Protein 4YWT (pdb70)

Structure (mmCIF, N/CA/C/O backbone):
data_4YWT
#
_entry.id   4YWT
#
_cell.length_a   46.780
_cell.length_b   166.590
_cell.length_c   137.700
_cell.angle_alpha   90.00
_cell.angle_beta   90.38
_cell.angle_gamma   90.00
#
_symmetry.space_group_name_H-M   'P 1 21 1'
#
loop_
_entity.id
_entity.type
_entity.pdbx_description
1 polymer Glypican-1
2 non-polymer 2-acetamido-2-deoxy-beta-D-glucopyranose
3 non-polymer 'CALCIUM ION'
4 water water
#
loop_
_atom_site.group_PDB
_atom_site.id
_atom_site.type_symbol
_atom_site.label_atom_id
_atom_site.label_alt_id
_atom_site.label_comp_id
_atom_site.label_asym_id
_atom_site.label_entity_id
_atom_site.label_seq_id
_atom_site.pdbx_PDB_ins_code
_atom_site.Cartn_x
_atom_site.Cartn_y
_atom_site.Cartn_z
_atom_site.occupancy
_atom_site.B_iso_or_equiv
_atom_site.auth_seq_id
_atom_site.auth_comp_id
_atom_site.auth_asym_id
_atom_site.auth_atom_id
_atom_site.pdbx_PDB_model_num
ATOM 1 N N . PRO A 1 24 ? 16.273 -22.753 92.219 1.00 101.81 25 PRO A N 1
ATOM 2 C CA . PRO A 1 24 ? 15.227 -23.775 92.099 1.00 104.69 25 PRO A CA 1
ATOM 3 C C . PRO A 1 24 ? 14.371 -23.669 90.834 1.00 106.06 25 PRO A C 1
ATOM 4 O O . PRO A 1 24 ? 13.153 -23.500 90.911 1.00 107.67 25 PRO A O 1
ATOM 8 N N . ALA A 1 25 ? 15.018 -23.788 89.680 1.00 109.91 26 ALA A N 1
ATOM 9 C CA . ALA A 1 25 ? 14.322 -23.924 88.410 1.00 111.94 26 ALA A CA 1
ATOM 10 C C . ALA A 1 25 ? 14.743 -25.251 87.791 1.00 116.59 26 ALA A C 1
ATOM 11 O O . ALA A 1 25 ? 15.472 -26.017 88.422 1.00 119.45 26 ALA A O 1
ATOM 13 N N . SER A 1 26 ? 14.283 -25.521 86.572 1.00 115.48 27 SER A N 1
ATOM 14 C CA . SER A 1 26 ? 14.573 -26.783 85.888 1.00 116.52 27 SER A CA 1
ATOM 15 C C . SER A 1 26 ? 14.114 -27.989 86.709 1.00 117.91 27 SER A C 1
ATOM 16 O O . SER A 1 26 ? 14.897 -28.898 86.992 1.00 121.69 27 SER A O 1
ATOM 19 N N . LYS A 1 27 ? 12.841 -27.962 87.098 1.00 117.75 28 LYS A N 1
ATOM 20 C CA . LYS A 1 27 ? 12.163 -29.079 87.759 1.00 118.18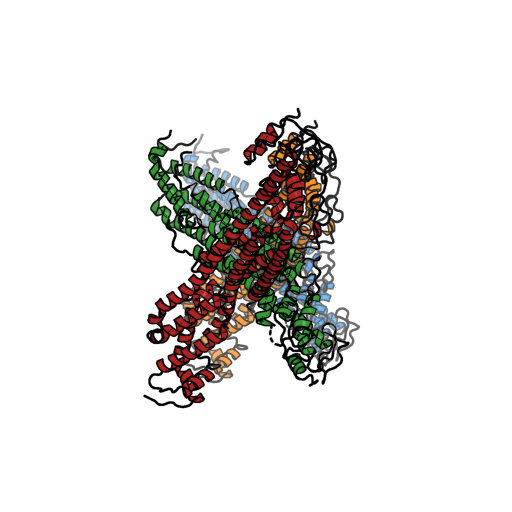 28 LYS A CA 1
ATOM 21 C C . LYS A 1 27 ? 12.699 -29.438 89.148 1.00 115.94 28 LYS A C 1
ATOM 22 O O . LYS A 1 27 ? 12.699 -30.609 89.529 1.00 120.52 28 LYS A O 1
ATOM 24 N N . SER A 1 28 ? 13.158 -28.442 89.900 1.00 107.33 29 SER A N 1
ATOM 25 C CA . SER A 1 28 ? 13.444 -28.641 91.321 1.00 100.11 29 SER A CA 1
ATOM 26 C C . SER A 1 28 ? 13.041 -27.414 92.134 1.00 91.89 29 SER A C 1
ATOM 27 O O . SER A 1 28 ? 13.389 -26.295 91.777 1.00 91.57 29 SER A O 1
ATOM 30 N N . ARG A 1 29 ? 12.288 -27.615 93.210 1.00 88.82 30 ARG A N 1
ATOM 31 C CA . ARG A 1 29 ? 11.910 -26.503 94.084 1.00 78.92 30 ARG A CA 1
ATOM 32 C C . ARG A 1 29 ? 12.787 -26.378 95.330 1.00 76.57 30 ARG A C 1
ATOM 33 O O . ARG A 1 29 ? 12.532 -25.529 96.186 1.00 77.00 30 ARG A O 1
ATOM 41 N N . SER A 1 30 ? 13.794 -27.238 95.447 1.00 78.30 31 SER A N 1
ATOM 42 C CA . SER A 1 30 ? 14.694 -27.208 96.597 1.00 79.87 31 SER A CA 1
ATOM 43 C C . SER A 1 30 ? 15.431 -25.875 96.685 1.00 76.51 31 SER A C 1
ATOM 44 O O . SER A 1 30 ? 15.990 -25.398 95.699 1.00 70.88 31 SER A O 1
ATOM 47 N N . CYS A 1 31 ? 15.427 -25.281 97.875 1.00 75.85 32 CYS A N 1
ATOM 48 C CA . CYS A 1 31 ? 16.013 -23.960 98.086 1.00 73.66 32 CYS A CA 1
ATOM 49 C C . CYS A 1 31 ? 17.490 -24.030 98.458 1.00 73.41 32 CYS A C 1
ATOM 50 O O . CYS A 1 31 ? 18.025 -23.100 99.060 1.00 73.82 32 CYS A O 1
ATOM 53 N N . GLY A 1 32 ? 18.142 -25.130 98.092 1.00 81.50 33 GLY A N 1
ATOM 54 C CA . GLY A 1 32 ? 19.514 -25.394 98.493 1.00 85.68 33 GLY A CA 1
ATOM 55 C C . GLY A 1 32 ? 20.525 -24.301 98.194 1.00 84.66 33 GLY A C 1
ATOM 56 O O . GLY A 1 32 ? 21.269 -23.877 99.081 1.00 87.67 33 GLY A O 1
ATOM 57 N N . GLU A 1 33 ? 20.556 -23.844 96.947 1.00 85.31 34 GLU A N 1
ATOM 58 C CA . GLU A 1 33 ? 21.532 -22.844 96.528 1.00 81.71 34 GLU A CA 1
ATOM 59 C C . GLU A 1 33 ? 21.259 -21.489 97.173 1.00 77.52 34 GLU A C 1
ATOM 60 O O . GLU A 1 33 ? 22.187 -20.794 97.592 1.00 74.34 34 GLU A O 1
ATOM 66 N N . VAL A 1 34 ? 19.985 -21.121 97.254 1.00 73.75 35 VAL A N 1
ATOM 67 C CA . VAL A 1 34 ? 19.587 -19.897 97.937 1.00 70.44 35 VAL A CA 1
ATOM 68 C C . VAL A 1 34 ? 19.972 -19.985 99.410 1.00 72.29 35 VAL A C 1
ATOM 69 O O . VAL A 1 34 ? 20.414 -19.005 100.005 1.00 70.02 35 VAL A O 1
ATOM 73 N N . ARG A 1 35 ? 19.820 -21.175 99.983 1.00 75.02 36 ARG A N 1
ATOM 74 C CA . ARG A 1 35 ? 20.200 -21.416 101.370 1.00 80.31 36 ARG A CA 1
ATOM 75 C C . ARG A 1 35 ? 21.694 -21.199 101.579 1.00 86.26 36 ARG A C 1
ATOM 76 O O . ARG A 1 35 ? 22.104 -20.468 102.483 1.00 86.94 36 ARG A O 1
ATOM 78 N N . GLN A 1 36 ? 22.503 -21.834 100.735 1.00 91.30 37 GLN A N 1
ATOM 79 C CA . GLN A 1 36 ? 23.954 -21.737 100.847 1.00 96.11 37 GLN A CA 1
ATOM 80 C C . GLN A 1 36 ? 24.447 -20.308 100.629 1.00 89.82 37 GLN A C 1
ATOM 81 O O . GLN A 1 36 ? 25.326 -19.836 101.348 1.00 92.49 37 GLN A O 1
ATOM 87 N N . ILE A 1 37 ? 23.878 -19.621 99.642 1.00 85.88 38 ILE A N 1
ATOM 88 C CA . ILE A 1 37 ? 24.282 -18.250 99.342 1.00 80.63 38 ILE A CA 1
ATOM 89 C C . ILE A 1 37 ? 23.888 -17.303 100.475 1.00 79.37 38 ILE A C 1
ATOM 90 O O . ILE A 1 37 ? 24.684 -16.467 100.902 1.00 78.40 38 ILE A O 1
ATOM 95 N N . TYR A 1 38 ? 22.664 -17.455 100.969 1.00 78.66 39 TYR A N 1
ATOM 96 C CA . TYR A 1 38 ? 22.160 -16.640 102.071 1.00 80.63 39 TYR A CA 1
ATOM 97 C C . TYR A 1 38 ? 22.944 -16.892 103.356 1.00 87.57 39 TYR A C 1
ATOM 98 O O . TYR A 1 38 ? 23.084 -16.001 104.193 1.00 89.22 39 TYR A O 1
ATOM 107 N N . GLY A 1 39 ? 23.457 -18.111 103.501 1.00 95.70 40 GLY A N 1
ATOM 108 C CA . GLY A 1 39 ? 24.214 -18.491 104.680 1.00 100.10 40 GLY A CA 1
ATOM 109 C C . GLY A 1 39 ? 25.657 -18.025 104.644 1.00 102.42 40 GLY A C 1
ATOM 110 O O . GLY A 1 39 ? 26.204 -17.589 105.657 1.00 106.05 40 GLY A O 1
ATOM 111 N N . ALA A 1 40 ? 26.275 -18.111 103.469 1.00 100.10 41 ALA A N 1
ATOM 112 C CA . ALA A 1 40 ? 27.655 -17.673 103.286 1.00 96.39 41 ALA A CA 1
ATOM 113 C C . ALA A 1 40 ? 27.752 -16.153 103.346 1.00 92.20 41 ALA A C 1
ATOM 114 O O . ALA A 1 40 ? 28.845 -15.586 103.330 1.00 94.38 41 ALA A O 1
ATOM 116 N N . LYS A 1 41 ? 26.597 -15.500 103.414 1.00 88.64 42 LYS A N 1
ATOM 117 C CA . LYS A 1 41 ? 26.531 -14.050 103.500 1.00 81.32 42 LYS A CA 1
ATOM 118 C C . LYS A 1 41 ? 26.310 -13.582 104.936 1.00 82.84 42 LYS A C 1
ATOM 119 O O . LYS A 1 41 ? 25.982 -12.421 105.176 1.00 84.48 42 LYS A O 1
ATOM 125 N N . GLY A 1 42 ? 26.487 -14.493 105.888 1.00 85.12 43 GLY A N 1
ATOM 126 C CA . GLY A 1 42 ? 26.447 -14.142 107.296 1.00 84.01 43 GLY A CA 1
ATOM 127 C C . GLY A 1 42 ? 25.060 -14.062 107.907 1.00 83.21 43 GLY A C 1
ATOM 128 O O . GLY A 1 42 ? 24.842 -13.324 108.867 1.00 83.19 43 GLY A O 1
ATOM 129 N N . PHE A 1 43 ? 24.122 -14.823 107.356 1.00 83.75 44 PHE A N 1
ATOM 130 C CA . PHE A 1 43 ? 22.768 -14.869 107.896 1.00 85.50 44 PHE A CA 1
ATOM 131 C C . PHE A 1 43 ? 22.398 -16.298 108.283 1.00 87.49 44 PHE A C 1
ATOM 132 O O . PHE A 1 43 ? 23.022 -17.252 107.820 1.00 89.48 44 PHE A O 1
ATOM 140 N N . SER A 1 44 ? 21.386 -16.439 109.136 1.00 93.01 45 SER A N 1
ATOM 141 C CA . SER A 1 44 ? 20.983 -17.748 109.643 1.00 95.52 45 SER A CA 1
ATOM 142 C C . SER A 1 44 ? 20.484 -18.670 108.536 1.00 93.55 45 SER A C 1
ATOM 143 O O . SER A 1 44 ? 19.629 -18.291 107.737 1.00 93.53 45 SER A O 1
ATOM 146 N N . LEU A 1 45 ? 21.023 -19.885 108.498 1.00 91.15 46 LEU A N 1
ATOM 147 C CA . LEU A 1 45 ? 20.568 -20.897 107.552 1.00 90.56 46 LEU A CA 1
ATOM 148 C C . LEU A 1 45 ? 19.177 -21.390 107.935 1.00 90.16 46 LEU A C 1
ATOM 149 O O . LEU A 1 45 ? 18.444 -21.926 107.104 1.00 91.73 46 LEU A O 1
ATOM 154 N N . SER A 1 46 ? 18.826 -21.201 109.203 1.00 93.70 47 SER A N 1
ATOM 155 C CA . SER A 1 46 ? 17.531 -21.623 109.723 1.00 95.69 47 SER A CA 1
ATOM 156 C C . SER A 1 46 ? 16.391 -20.806 109.124 1.00 92.22 47 SER A C 1
ATOM 157 O O . SER A 1 46 ? 15.257 -21.279 109.039 1.00 92.79 47 SER A O 1
ATOM 160 N N . ASP A 1 47 ? 16.697 -19.581 108.707 1.00 91.31 48 ASP A N 1
ATOM 161 C CA . ASP A 1 47 ? 15.686 -18.694 108.144 1.00 88.87 48 ASP A CA 1
ATOM 162 C C . ASP A 1 47 ? 15.251 -19.128 106.749 1.00 87.82 48 ASP A C 1
ATOM 163 O O . ASP A 1 47 ? 14.225 -18.672 106.244 1.00 86.99 48 ASP A O 1
ATOM 168 N N . VAL A 1 48 ? 16.029 -20.007 106.126 1.00 82.43 49 VAL A N 1
ATOM 169 C CA . VAL A 1 48 ? 15.731 -20.450 104.770 1.00 72.61 49 VAL A CA 1
ATOM 170 C C . VAL A 1 48 ? 14.757 -21.621 104.750 1.00 84.68 49 VAL A C 1
ATOM 171 O O . VAL A 1 48 ? 15.034 -22.674 105.325 1.00 77.09 49 VAL A O 1
ATOM 175 N N . PRO A 1 49 ? 13.608 -21.437 104.085 1.00 80.83 50 PRO A N 1
ATOM 176 C CA . PRO A 1 49 ? 12.639 -22.521 103.916 1.00 79.59 50 PRO A CA 1
ATOM 177 C C . PRO A 1 49 ? 13.238 -23.710 103.176 1.00 79.66 50 PRO A C 1
ATOM 178 O O . PRO A 1 49 ? 14.003 -23.543 102.224 1.00 75.59 50 PRO A O 1
ATOM 182 N N . GLN A 1 50 ? 12.878 -24.901 103.639 1.00 83.17 51 GLN A N 1
ATOM 183 C CA . GLN A 1 50 ? 13.371 -26.165 103.108 1.00 86.10 51 GLN A CA 1
ATOM 184 C C . GLN A 1 50 ? 13.112 -26.297 101.612 1.00 78.86 51 GLN A C 1
ATOM 185 O O . GLN A 1 50 ? 13.991 -26.707 100.855 1.00 78.55 51 GLN A O 1
ATOM 191 N N . ALA A 1 51 ? 11.901 -25.952 101.191 1.00 78.01 52 ALA A N 1
ATOM 192 C CA . ALA A 1 51 ? 11.566 -25.958 99.775 1.00 76.48 52 ALA A CA 1
ATOM 193 C C . ALA A 1 51 ? 10.904 -24.645 99.380 1.00 74.02 52 ALA A C 1
ATOM 194 O O . ALA A 1 51 ? 10.688 -23.771 100.219 1.00 73.60 52 ALA A O 1
ATOM 196 N N . GLU A 1 52 ? 10.582 -24.518 98.098 1.00 72.56 53 GLU A N 1
ATOM 197 C CA . GLU A 1 52 ? 9.996 -23.296 97.565 1.00 75.66 53 GLU A CA 1
ATOM 198 C C . GLU A 1 52 ? 8.610 -23.061 98.161 1.00 75.71 53 GLU A C 1
ATOM 199 O O . GLU A 1 52 ? 7.745 -23.934 98.098 1.00 79.62 53 GLU A O 1
ATOM 205 N N . ILE A 1 53 ? 8.400 -21.880 98.736 1.00 69.92 54 ILE A N 1
ATOM 206 C CA . ILE A 1 53 ? 7.145 -21.580 99.422 1.00 70.77 54 ILE A CA 1
ATOM 207 C C . ILE A 1 53 ? 6.358 -20.472 98.727 1.00 72.03 54 ILE A C 1
ATOM 208 O O . ILE A 1 53 ? 6.786 -19.942 97.703 1.00 70.72 54 ILE A O 1
ATOM 213 N N . SER A 1 54 ? 5.206 -20.128 99.298 1.00 71.75 55 SER A N 1
ATOM 214 C CA . SER A 1 54 ? 4.343 -19.094 98.736 1.00 69.74 55 SER A CA 1
ATOM 215 C C . SER A 1 54 ? 4.898 -17.702 99.027 1.00 70.03 55 SER A C 1
ATOM 216 O O . SER A 1 54 ? 5.486 -17.464 100.082 1.00 71.01 55 SER A O 1
ATOM 219 N N . GLY A 1 55 ? 4.698 -16.785 98.087 1.00 71.38 56 GLY A N 1
ATOM 220 C CA . GLY A 1 55 ? 5.346 -15.485 98.126 1.00 71.68 56 GLY A CA 1
ATOM 221 C C . GLY A 1 55 ? 4.514 -14.310 98.601 1.00 73.60 56 GLY A C 1
ATOM 222 O O . GLY A 1 55 ? 4.817 -13.170 98.253 1.00 75.12 56 GLY A O 1
ATOM 223 N N . GLU A 1 56 ? 3.457 -14.576 99.365 1.00 77.21 57 GLU A N 1
ATOM 224 C CA . GLU A 1 56 ? 2.567 -13.517 99.845 1.00 78.17 57 GLU A CA 1
ATOM 225 C C . GLU A 1 56 ? 3.314 -12.368 100.527 1.00 71.34 57 GLU A C 1
ATOM 226 O O . GLU A 1 56 ? 2.976 -11.200 100.340 1.00 68.36 57 GLU A O 1
ATOM 232 N N . HIS A 1 57 ? 4.339 -12.710 101.299 1.00 74.47 58 HIS A N 1
ATOM 233 C CA . HIS A 1 57 ? 4.942 -11.788 102.251 1.00 78.19 58 HIS A CA 1
ATOM 234 C C . HIS A 1 57 ? 5.890 -10.778 101.624 1.00 75.63 58 HIS A C 1
ATOM 235 O O . HIS A 1 57 ? 6.234 -9.776 102.255 1.00 72.09 58 HIS A O 1
ATOM 242 N N . LEU A 1 58 ? 6.311 -11.045 100.391 1.00 78.90 59 LEU A N 1
ATOM 243 C CA . LEU A 1 58 ? 7.347 -10.240 99.761 1.00 82.34 59 LEU A CA 1
ATOM 244 C C . LEU A 1 58 ? 6.907 -8.788 99.620 1.00 83.40 59 LEU A C 1
ATOM 245 O O . LEU A 1 58 ? 5.884 -8.492 99.001 1.00 87.43 59 LEU A O 1
ATOM 250 N N . ARG A 1 59 ? 7.691 -7.887 100.203 1.00 84.71 60 ARG A N 1
ATOM 251 C CA . ARG A 1 59 ? 7.471 -6.454 100.054 1.00 83.83 60 ARG A CA 1
ATOM 252 C C . ARG A 1 59 ? 8.086 -5.903 98.770 1.00 77.48 60 ARG A C 1
ATOM 253 O O . ARG A 1 59 ? 7.532 -4.998 98.148 1.00 77.35 60 ARG A O 1
ATOM 261 N N . ILE A 1 60 ? 9.236 -6.449 98.384 1.00 68.06 61 ILE A N 1
ATOM 262 C CA . ILE A 1 60 ? 10.000 -5.911 97.260 1.00 59.13 61 ILE A CA 1
ATOM 263 C C . ILE A 1 60 ? 9.941 -6.798 96.018 1.00 55.29 61 ILE A C 1
ATOM 264 O O . ILE A 1 60 ? 9.415 -6.388 94.983 1.00 55.64 61 ILE A O 1
ATOM 269 N N . CYS A 1 61 ? 10.503 -8.000 96.121 1.00 55.12 62 CYS A N 1
ATOM 270 C CA . CYS A 1 61 ? 10.506 -8.946 95.009 1.00 56.34 62 CYS A CA 1
ATOM 271 C C . CYS A 1 61 ? 9.088 -9.226 94.528 1.00 57.85 62 CYS A C 1
ATOM 272 O O . CYS A 1 61 ? 8.163 -9.297 95.339 1.00 52.23 62 CYS A O 1
ATOM 275 N N . PRO A 1 62 ? 8.914 -9.375 93.204 1.00 56.43 63 PRO A N 1
ATOM 276 C CA . PRO A 1 62 ? 7.602 -9.674 92.621 1.00 59.46 63 PRO A CA 1
ATOM 277 C C . PRO A 1 62 ? 6.984 -10.898 93.276 1.00 63.89 63 PRO A C 1
ATOM 278 O O . PRO A 1 62 ? 7.666 -11.910 93.438 1.00 65.96 63 PRO A O 1
ATOM 282 N N . GLN A 1 63 ? 5.718 -10.802 93.665 1.00 70.86 64 GLN A N 1
ATOM 283 C CA . GLN A 1 63 ? 5.100 -11.871 94.431 1.00 77.25 64 GLN A CA 1
ATOM 284 C C . GLN A 1 63 ? 4.879 -13.110 93.572 1.00 78.44 64 GLN A C 1
ATOM 285 O O . GLN A 1 63 ? 4.239 -13.064 92.522 1.00 82.19 64 GLN A O 1
ATOM 291 N N . GLY A 1 64 ? 5.431 -14.218 94.051 1.00 75.40 65 GLY A N 1
ATOM 292 C CA . GLY A 1 64 ? 5.425 -15.485 93.349 1.00 72.94 65 GLY A CA 1
ATOM 293 C C . GLY A 1 64 ? 6.149 -16.462 94.249 1.00 72.15 65 GLY A C 1
ATOM 294 O O . GLY A 1 64 ? 6.634 -16.073 95.310 1.00 69.90 65 GLY A O 1
ATOM 295 N N . TYR A 1 65 ? 6.237 -17.722 93.841 1.00 68.94 66 TYR A N 1
ATOM 296 C CA . TYR A 1 65 ? 6.831 -18.736 94.702 1.00 70.59 66 TYR A CA 1
ATOM 297 C C . TYR A 1 65 ? 8.317 -18.475 94.918 1.00 61.71 66 TYR A C 1
ATOM 298 O O . TYR A 1 65 ? 9.082 -18.315 93.966 1.00 60.41 66 TYR A O 1
ATOM 307 N N . THR A 1 66 ? 8.711 -18.433 96.187 1.00 62.56 67 THR A N 1
ATOM 308 C CA . THR A 1 66 ? 10.026 -17.938 96.568 1.00 67.60 67 THR A CA 1
ATOM 309 C C . THR A 1 66 ? 10.711 -18.787 97.632 1.00 69.18 67 THR A C 1
ATOM 310 O O . THR A 1 66 ? 10.058 -19.497 98.396 1.00 65.52 67 THR A O 1
ATOM 314 N N . CYS A 1 67 ? 12.038 -18.712 97.663 1.00 68.82 68 CYS A N 1
ATOM 315 C CA . CYS A 1 67 ? 12.830 -19.343 98.711 1.00 64.64 68 CYS A CA 1
ATOM 316 C C . CYS A 1 67 ? 13.166 -18.355 99.823 1.00 64.70 68 CYS A C 1
ATOM 317 O O . CYS A 1 67 ? 13.891 -18.688 100.758 1.00 66.72 68 CYS A O 1
ATOM 320 N N . CYS A 1 68 ? 12.652 -17.135 99.707 1.00 64.88 69 CYS A N 1
ATOM 321 C CA . CYS A 1 68 ? 12.971 -16.080 100.663 1.00 64.63 69 CYS A CA 1
ATOM 322 C C . CYS A 1 68 ? 11.836 -15.802 101.643 1.00 71.78 69 CYS A C 1
ATOM 323 O O . CYS A 1 68 ? 10.669 -15.737 101.256 1.00 72.50 69 CYS A O 1
ATOM 326 N N . THR A 1 69 ? 12.190 -15.639 102.914 1.00 74.60 70 THR A N 1
ATOM 327 C CA . THR A 1 69 ? 11.239 -15.188 103.921 1.00 78.88 70 THR A CA 1
ATOM 328 C C . THR A 1 69 ? 11.387 -13.682 104.101 1.00 77.48 70 THR A C 1
ATOM 329 O O . THR A 1 69 ? 12.207 -13.053 103.432 1.00 78.73 70 THR A O 1
ATOM 333 N N . SER A 1 70 ? 10.591 -13.106 104.997 1.00 81.56 71 SER A N 1
ATOM 334 C CA . SER A 1 70 ? 10.646 -11.672 105.264 1.00 84.16 71 SER A CA 1
ATOM 335 C C . SER A 1 70 ? 12.030 -11.256 105.757 1.00 78.94 71 SER A C 1
ATOM 336 O O . SER A 1 70 ? 12.622 -10.298 105.251 1.00 77.60 71 SER A O 1
ATOM 339 N N . GLU A 1 71 ? 12.538 -11.992 106.742 1.00 76.39 72 GLU A N 1
ATOM 340 C CA . GLU A 1 71 ? 13.869 -11.751 107.284 1.00 78.95 72 GLU A CA 1
ATOM 341 C C . GLU A 1 71 ? 14.929 -11.871 106.193 1.00 76.84 72 GLU A C 1
ATOM 342 O O . GLU A 1 71 ? 15.863 -11.069 106.130 1.00 76.25 72 GLU A O 1
ATOM 348 N N . MET A 1 72 ? 14.771 -12.872 105.332 1.00 75.90 73 MET A N 1
ATOM 349 C CA . MET A 1 72 ? 15.687 -13.079 104.217 1.00 70.68 73 MET A CA 1
ATOM 350 C C . MET A 1 72 ? 15.669 -11.902 103.249 1.00 63.62 73 MET A C 1
ATOM 351 O O . MET A 1 72 ? 16.720 -11.389 102.866 1.00 61.72 73 MET A O 1
ATOM 356 N N . GLU A 1 73 ? 14.469 -11.482 102.859 1.00 58.59 74 GLU A N 1
ATOM 357 C CA . GLU A 1 73 ? 14.305 -10.380 101.918 1.00 62.43 74 GLU A CA 1
ATOM 358 C C . GLU A 1 73 ? 14.914 -9.095 102.470 1.00 61.15 74 GLU A C 1
ATOM 359 O O . GLU A 1 73 ? 15.659 -8.399 101.773 1.00 66.37 74 GLU A O 1
ATOM 365 N N . GLU A 1 74 ? 14.600 -8.792 103.727 1.00 61.99 75 GLU A N 1
ATOM 366 C CA . GLU A 1 74 ? 15.137 -7.606 104.387 1.00 63.40 75 GLU A CA 1
ATOM 367 C C . GLU A 1 74 ? 16.663 -7.650 104.463 1.00 62.00 75 GLU A C 1
ATOM 368 O O . GLU A 1 74 ? 17.342 -6.681 104.102 1.00 61.71 75 GLU A O 1
ATOM 374 N N . ASN A 1 75 ? 17.193 -8.779 104.928 1.00 61.79 76 ASN A N 1
ATOM 375 C CA . ASN A 1 75 ? 18.636 -8.967 105.042 1.00 61.68 76 ASN A CA 1
ATOM 376 C C . ASN A 1 75 ? 19.358 -8.779 103.710 1.00 63.07 76 ASN A C 1
ATOM 377 O O . ASN A 1 75 ? 20.368 -8.075 103.633 1.00 61.11 76 ASN A O 1
ATOM 382 N N . LEU A 1 76 ? 18.833 -9.408 102.664 1.00 62.56 77 LEU A N 1
ATOM 383 C CA . LEU A 1 76 ? 19.421 -9.299 101.334 1.00 61.05 77 LEU A CA 1
ATOM 384 C C . LEU A 1 76 ? 19.321 -7.873 100.796 1.00 57.41 77 LEU A C 1
ATOM 385 O O . LEU A 1 76 ? 20.219 -7.403 100.093 1.00 56.07 77 LEU A O 1
ATOM 390 N N . ALA A 1 77 ? 18.229 -7.189 101.131 1.00 58.72 78 ALA A N 1
ATOM 391 C CA . ALA A 1 77 ? 18.064 -5.787 100.756 1.00 56.78 78 ALA A CA 1
ATOM 392 C C . ALA A 1 77 ? 19.168 -4.933 101.378 1.00 60.54 78 ALA A C 1
ATOM 393 O O . ALA A 1 77 ? 19.879 -4.200 100.674 1.00 57.35 78 ALA A O 1
ATOM 395 N N . ASN A 1 78 ? 19.303 -5.039 102.700 1.00 61.05 79 ASN A N 1
ATOM 396 C CA . ASN A 1 78 ? 20.377 -4.372 103.430 1.00 59.99 79 ASN A CA 1
ATOM 397 C C . ASN A 1 78 ? 21.740 -4.660 102.812 1.00 62.80 79 ASN A C 1
ATOM 398 O O . ASN A 1 78 ? 22.562 -3.754 102.625 1.00 61.09 79 ASN A O 1
ATOM 403 N N . ARG A 1 79 ? 21.963 -5.930 102.485 1.00 61.73 80 ARG A N 1
ATOM 404 C CA . ARG A 1 79 ? 23.222 -6.364 101.894 1.00 63.56 80 ARG A CA 1
ATOM 405 C C . ARG A 1 79 ? 23.508 -5.657 100.573 1.00 58.66 80 ARG A C 1
ATOM 406 O O . ARG A 1 79 ? 24.552 -5.025 100.418 1.00 56.49 80 ARG A O 1
ATOM 414 N N . SER A 1 80 ? 22.578 -5.766 99.629 1.00 57.28 81 SER A N 1
ATOM 415 C CA . SER A 1 80 ? 22.750 -5.159 98.311 1.00 53.91 81 SER A CA 1
ATOM 416 C C . SER A 1 80 ? 22.937 -3.644 98.403 1.00 49.46 81 SER A C 1
ATOM 417 O O . SER A 1 80 ? 23.773 -3.064 97.695 1.00 47.40 81 SER A O 1
ATOM 420 N N . HIS A 1 81 ? 22.165 -3.011 99.284 1.00 50.54 82 HIS A N 1
ATOM 421 C CA . HIS A 1 81 ? 22.285 -1.573 99.509 1.00 45.99 82 HIS A CA 1
ATOM 422 C C . HIS A 1 81 ? 23.691 -1.198 99.984 1.00 48.40 82 HIS A C 1
ATOM 423 O O . HIS A 1 81 ? 24.352 -0.321 99.402 1.00 45.25 82 HIS A O 1
ATOM 430 N N . ALA A 1 82 ? 24.143 -1.876 101.037 1.00 47.10 83 ALA A N 1
ATOM 431 C CA . ALA A 1 82 ? 25.478 -1.653 101.583 1.00 49.88 83 ALA A CA 1
ATOM 432 C C . ALA A 1 82 ? 26.555 -1.866 100.521 1.00 52.34 83 ALA A C 1
ATOM 433 O O . ALA A 1 82 ? 27.546 -1.132 100.467 1.00 52.36 83 ALA A O 1
ATOM 435 N N . GLU A 1 83 ? 26.347 -2.870 99.675 1.00 49.36 84 GLU A N 1
ATOM 436 C CA . GLU A 1 83 ? 27.289 -3.188 98.608 1.00 46.91 84 GLU A CA 1
ATOM 437 C C . GLU A 1 83 ? 27.378 -2.051 97.588 1.00 49.12 84 GLU A C 1
ATOM 438 O O . GLU A 1 83 ? 28.480 -1.630 97.204 1.00 54.06 84 GLU A O 1
ATOM 444 N N . LEU A 1 84 ? 26.221 -1.548 97.160 1.00 42.82 85 LEU A N 1
ATOM 445 C CA . LEU A 1 84 ? 26.193 -0.402 96.252 1.00 43.48 85 LEU A CA 1
ATOM 446 C C . LEU A 1 84 ? 26.896 0.806 96.874 1.00 44.30 85 LEU A C 1
ATOM 447 O O . LEU A 1 84 ? 27.669 1.502 96.199 1.00 41.53 85 LEU A O 1
ATOM 452 N N . GLU A 1 85 ? 26.632 1.045 98.158 1.00 48.93 86 GLU A N 1
ATOM 453 C CA . GLU A 1 85 ? 27.312 2.118 98.884 1.00 43.67 86 GLU A CA 1
ATOM 454 C C . GLU A 1 85 ? 28.832 1.963 98.825 1.00 52.49 86 GLU A C 1
ATOM 455 O O . GLU A 1 85 ? 29.559 2.920 98.523 1.00 57.78 86 GLU A O 1
ATOM 461 N N . THR A 1 86 ? 29.301 0.750 99.110 1.00 50.28 87 THR A N 1
ATOM 462 C CA . THR A 1 86 ? 30.728 0.448 99.100 1.00 49.86 87 THR A CA 1
ATOM 463 C C . THR A 1 86 ? 31.345 0.719 97.732 1.00 44.57 87 THR A C 1
ATOM 464 O O . THR A 1 86 ? 32.386 1.380 97.631 1.00 49.30 87 THR A O 1
ATOM 468 N N . ALA A 1 87 ? 30.698 0.216 96.682 1.00 36.98 88 ALA A N 1
ATOM 469 C CA . ALA A 1 87 ? 31.177 0.447 95.320 1.00 43.30 88 ALA A CA 1
ATOM 470 C C . ALA A 1 87 ? 31.293 1.944 95.020 1.00 44.91 88 ALA A C 1
ATOM 471 O O . ALA A 1 87 ? 32.358 2.441 94.599 1.00 43.87 88 ALA A O 1
ATOM 473 N N . LEU A 1 88 ? 30.193 2.655 95.261 1.00 44.64 89 LEU A N 1
ATOM 474 C CA . LEU A 1 88 ? 30.125 4.089 95.000 1.00 44.15 89 LEU A CA 1
ATOM 475 C C . LEU A 1 88 ? 31.246 4.853 95.704 1.00 40.75 89 LEU A C 1
ATOM 476 O O . LEU A 1 88 ? 32.006 5.597 95.065 1.00 33.21 89 LEU A O 1
ATOM 481 N N . ARG A 1 89 ? 31.364 4.657 97.016 1.00 47.45 90 ARG A N 1
ATOM 482 C CA . ARG A 1 89 ? 32.355 5.405 97.781 1.00 54.63 90 ARG A CA 1
ATOM 483 C C . ARG A 1 89 ? 33.779 4.971 97.439 1.00 57.49 90 ARG A C 1
ATOM 484 O O . ARG A 1 89 ? 34.726 5.734 97.633 1.00 60.10 90 ARG A O 1
ATOM 492 N N . ASP A 1 90 ? 33.932 3.752 96.929 1.00 57.00 91 ASP A N 1
ATOM 493 C CA . ASP A 1 90 ? 35.236 3.309 96.438 1.00 54.26 91 ASP A CA 1
ATOM 494 C C . ASP A 1 90 ? 35.641 4.099 95.196 1.00 52.97 91 ASP A C 1
ATOM 495 O O . ASP A 1 90 ? 36.747 4.663 95.134 1.00 53.47 91 ASP A O 1
ATOM 500 N N . SER A 1 91 ? 34.743 4.145 94.213 1.00 46.36 92 SER A N 1
ATOM 501 C CA . SER A 1 91 ? 35.005 4.916 92.995 1.00 48.69 92 SER A CA 1
ATOM 502 C C . SER A 1 91 ? 35.309 6.383 93.332 1.00 33.22 92 SER A C 1
ATOM 503 O O . SER A 1 91 ? 36.310 6.975 92.859 1.00 29.48 92 SER A O 1
ATOM 506 N N . SER A 1 92 ? 34.447 6.954 94.173 1.00 32.89 93 SER A N 1
ATOM 507 C CA . SER A 1 92 ? 34.638 8.313 94.662 1.00 42.11 93 SER A CA 1
ATOM 508 C C . SER A 1 92 ? 36.013 8.485 95.302 1.00 43.63 93 SER A C 1
ATOM 509 O O . SER A 1 92 ? 36.682 9.492 95.083 1.00 34.58 93 SER A O 1
ATOM 512 N N . ARG A 1 93 ? 36.431 7.495 96.083 1.00 47.34 94 ARG A N 1
ATOM 513 C CA . ARG A 1 93 ? 37.729 7.545 96.750 1.00 47.75 94 ARG A CA 1
ATOM 514 C C . ARG A 1 93 ? 38.873 7.569 95.744 1.00 45.59 94 ARG A C 1
ATOM 515 O O . ARG A 1 93 ? 39.852 8.303 95.921 1.00 44.68 94 ARG A O 1
ATOM 523 N N . VAL A 1 94 ? 38.748 6.768 94.688 1.00 39.96 95 VAL A N 1
ATOM 524 C CA . VAL A 1 94 ? 39.732 6.801 93.609 1.00 38.16 95 VAL A CA 1
ATOM 525 C C . VAL A 1 94 ? 39.837 8.207 93.005 1.00 42.75 95 VAL A C 1
ATOM 526 O O . VAL A 1 94 ? 40.938 8.800 92.944 1.00 42.96 95 VAL A O 1
ATOM 530 N N . LEU A 1 95 ? 38.693 8.748 92.580 1.00 40.72 96 LEU A N 1
ATOM 531 C CA . LEU A 1 95 ? 38.692 10.081 91.963 1.00 36.86 96 LEU A CA 1
ATOM 532 C C . LEU A 1 95 ? 39.308 11.145 92.883 1.00 34.04 96 LEU A C 1
ATOM 533 O O . LEU A 1 95 ? 40.157 11.951 92.465 1.00 38.08 96 LEU A O 1
ATOM 538 N N . GLN A 1 96 ? 38.878 11.120 94.140 1.00 39.02 97 GLN A N 1
ATOM 539 C CA . GLN A 1 96 ? 39.339 12.050 95.164 1.00 39.48 97 GLN A CA 1
ATOM 540 C C . GLN A 1 96 ? 40.849 11.963 95.353 1.00 40.76 97 GLN A C 1
ATOM 541 O O . GLN A 1 96 ? 41.530 12.986 95.471 1.00 45.36 97 GLN A O 1
ATOM 547 N N . ALA A 1 97 ? 41.364 10.737 95.380 1.00 40.90 98 ALA A N 1
ATOM 548 C CA . ALA A 1 97 ? 42.801 10.515 95.485 1.00 38.40 98 ALA A CA 1
ATOM 549 C C . ALA A 1 97 ? 43.527 11.155 94.307 1.00 36.93 98 ALA A C 1
ATOM 550 O O . ALA A 1 97 ? 44.527 11.868 94.492 1.00 33.13 98 ALA A O 1
ATOM 552 N N . MET A 1 98 ? 43.015 10.910 93.101 1.00 30.31 99 MET A N 1
ATOM 553 C CA . MET A 1 98 ? 43.617 11.497 91.901 1.00 35.95 99 MET A CA 1
ATOM 554 C C . MET A 1 98 ? 43.694 13.026 91.999 1.00 35.00 99 MET A C 1
ATOM 555 O O . MET A 1 98 ? 44.779 13.626 91.860 1.00 34.62 99 MET A O 1
ATOM 560 N N . LEU A 1 99 ? 42.545 13.651 92.251 1.00 33.75 100 LEU A N 1
ATOM 561 C CA . LEU A 1 99 ? 42.487 15.109 92.353 1.00 36.65 100 LEU A CA 1
ATOM 562 C C . LEU A 1 99 ? 43.420 15.647 93.440 1.00 38.39 100 LEU A C 1
ATOM 563 O O . LEU A 1 99 ? 44.073 16.677 93.255 1.00 33.24 100 LEU A O 1
ATOM 568 N N . ALA A 1 100 ? 43.484 14.942 94.566 1.00 39.69 101 ALA A N 1
ATOM 569 C CA . ALA A 1 100 ? 44.336 15.354 95.679 1.00 30.63 101 ALA A CA 1
ATOM 570 C C . ALA A 1 100 ? 45.813 15.338 95.290 1.00 38.43 101 ALA A C 1
ATOM 571 O O . ALA A 1 100 ? 46.547 16.306 95.545 1.00 37.48 101 ALA A O 1
ATOM 573 N N . THR A 1 101 ? 46.247 14.242 94.670 1.00 35.66 102 THR A N 1
ATOM 574 C CA . THR A 1 101 ? 47.639 14.144 94.237 1.00 37.33 102 THR A CA 1
ATOM 575 C C . THR A 1 101 ? 47.969 15.227 93.210 1.00 32.18 102 THR A C 1
ATOM 576 O O . THR A 1 101 ? 49.041 15.844 93.272 1.00 28.58 102 THR A O 1
ATOM 580 N N . GLN A 1 102 ? 47.047 15.466 92.278 1.00 32.43 103 GLN A N 1
ATOM 581 C CA . GLN A 1 102 ? 47.230 16.561 91.323 1.00 28.77 103 GLN A CA 1
ATOM 582 C C . GLN A 1 102 ? 47.433 17.899 92.038 1.00 39.67 103 GLN A C 1
ATOM 583 O O . GLN A 1 102 ? 48.370 18.652 91.733 1.00 35.18 103 GLN A O 1
ATOM 589 N N . LEU A 1 103 ? 46.554 18.176 92.997 1.00 34.23 104 LEU A N 1
ATOM 590 C CA . LEU A 1 103 ? 46.593 19.423 93.752 1.00 37.61 104 LEU A CA 1
ATOM 591 C C . LEU A 1 103 ? 47.936 19.616 94.453 1.00 34.35 104 LEU A C 1
ATOM 592 O O . LEU A 1 103 ? 48.591 20.658 94.295 1.00 38.28 104 LEU A O 1
ATOM 597 N N . ARG A 1 104 ? 48.338 18.604 95.219 1.00 33.80 105 ARG A N 1
ATOM 598 C CA . ARG A 1 104 ? 49.623 18.635 95.912 1.00 34.47 105 ARG A CA 1
ATOM 599 C C . ARG A 1 104 ? 50.767 18.885 94.934 1.00 33.02 105 ARG A C 1
ATOM 600 O O . ARG A 1 104 ? 51.602 19.768 95.154 1.00 25.83 105 ARG A O 1
ATOM 602 N N . SER A 1 105 ? 50.782 18.119 93.845 1.00 25.82 106 SER A N 1
ATOM 603 C CA . SER A 1 105 ? 51.828 18.242 92.833 1.00 38.22 106 SER A CA 1
ATOM 604 C C . SER A 1 105 ? 51.949 19.663 92.283 1.00 34.34 106 SER A C 1
ATOM 605 O O . SER A 1 105 ? 53.036 20.247 92.295 1.00 33.83 106 SER A O 1
ATOM 608 N N . PHE A 1 106 ? 50.837 20.222 91.813 1.00 27.50 107 PHE A N 1
ATOM 609 C CA . PHE A 1 106 ? 50.879 21.548 91.200 1.00 31.80 107 PHE A CA 1
ATOM 610 C C . PHE A 1 106 ? 51.198 22.658 92.199 1.00 27.10 107 PHE A C 1
ATOM 611 O O . PHE A 1 106 ? 52.019 23.534 91.911 1.00 28.66 107 PHE A O 1
ATOM 619 N N . ASP A 1 107 ? 50.555 22.625 93.365 1.00 28.62 108 ASP A N 1
ATOM 620 C CA . ASP A 1 107 ? 50.819 23.636 94.388 1.00 30.89 108 ASP A CA 1
ATOM 621 C C . ASP A 1 107 ? 52.302 23.628 94.768 1.00 38.35 108 ASP A C 1
ATOM 622 O O . ASP A 1 107 ? 53.001 24.661 94.694 1.00 38.93 108 ASP A O 1
ATOM 627 N N . ASP A 1 108 ? 52.775 22.442 95.147 1.00 33.68 109 ASP A N 1
ATOM 628 C CA . ASP A 1 108 ? 54.167 22.251 95.531 1.00 37.72 109 ASP A CA 1
ATOM 629 C C . ASP A 1 108 ? 55.129 22.675 94.431 1.00 32.97 109 ASP A C 1
ATOM 630 O O . ASP A 1 108 ? 56.181 23.240 94.719 1.00 35.37 109 ASP A O 1
ATOM 635 N N . HIS A 1 109 ? 54.778 22.410 93.175 1.00 25.21 110 HIS A N 1
ATOM 636 C CA . HIS A 1 109 ? 55.694 22.735 92.086 1.00 30.55 110 HIS A CA 1
ATOM 637 C C . HIS A 1 109 ? 55.728 24.229 91.776 1.00 35.84 110 HIS A C 1
ATOM 638 O O . HIS A 1 109 ? 56.777 24.759 91.422 1.00 30.38 110 HIS A O 1
ATOM 645 N N . PHE A 1 110 ? 54.590 24.905 91.889 1.00 30.40 111 PHE A N 1
ATOM 646 C CA . PHE A 1 110 ? 54.568 26.353 91.697 1.00 32.28 111 PHE A CA 1
ATOM 647 C C . PHE A 1 110 ? 55.395 27.024 92.793 1.00 37.43 111 PHE A C 1
ATOM 648 O O . PHE A 1 110 ? 56.281 27.868 92.519 1.00 35.31 111 PHE A O 1
ATOM 656 N N . GLN A 1 111 ? 55.117 26.624 94.033 1.00 24.54 112 GLN A N 1
ATOM 657 C CA . GLN A 1 111 ? 55.867 27.149 95.169 1.00 35.64 112 GLN A CA 1
ATOM 658 C C . GLN A 1 111 ? 57.368 26.876 95.022 1.00 40.60 112 GLN A C 1
ATOM 659 O O . GLN A 1 111 ? 58.194 27.743 95.321 1.00 38.53 112 GLN A O 1
ATOM 665 N N . HIS A 1 112 ? 57.717 25.684 94.539 1.00 34.13 113 HIS A N 1
ATOM 666 C CA A HIS A 1 112 ? 59.120 25.340 94.346 0.59 35.31 113 HIS A CA 1
ATOM 667 C CA B HIS A 1 112 ? 59.112 25.312 94.323 0.41 35.77 113 HIS A CA 1
ATOM 668 C C . HIS A 1 112 ? 59.758 26.155 93.232 1.00 35.80 113 HIS A C 1
ATOM 669 O O . HIS A 1 112 ? 60.915 26.522 93.330 1.00 33.97 113 HIS A O 1
ATOM 682 N N . LEU A 1 113 ? 59.006 26.428 92.172 1.00 32.95 114 LEU A N 1
ATOM 683 C CA . LEU A 1 113 ? 59.531 27.233 91.078 1.00 32.25 114 LEU A CA 1
ATOM 684 C C . LEU A 1 113 ? 59.863 28.624 91.590 1.00 36.43 114 LEU A C 1
ATOM 685 O O . LEU A 1 113 ? 60.963 29.140 91.348 1.00 36.61 114 LEU A O 1
ATOM 690 N N . LEU A 1 114 ? 58.920 29.218 92.320 1.00 29.78 115 LEU A N 1
ATOM 691 C CA . LEU A 1 114 ? 59.153 30.551 92.876 1.00 36.79 115 LEU A CA 1
ATOM 692 C C . LEU A 1 114 ? 60.356 30.564 93.833 1.00 37.13 115 LEU A C 1
ATOM 693 O O . LEU A 1 114 ? 61.284 31.381 93.690 1.00 32.72 115 LEU A O 1
ATOM 698 N N . ASN A 1 115 ? 60.338 29.643 94.794 1.00 31.90 116 ASN A N 1
ATOM 699 C CA . ASN A 1 115 ? 61.402 29.532 95.790 1.00 36.89 116 ASN A CA 1
ATOM 700 C C . ASN A 1 115 ? 62.785 29.323 95.168 1.00 39.61 116 ASN A C 1
ATOM 701 O O . ASN A 1 115 ? 63.777 29.909 95.609 1.00 33.94 116 ASN A O 1
ATOM 706 N N . ASP A 1 116 ? 62.833 28.488 94.138 1.00 36.89 117 ASP A N 1
ATOM 707 C CA . ASP A 1 116 ? 64.068 28.159 93.437 1.00 32.95 117 ASP A CA 1
ATOM 708 C C . ASP A 1 116 ? 64.556 29.361 92.649 1.00 37.68 117 ASP A C 1
ATOM 709 O O . ASP A 1 116 ? 65.760 29.590 92.532 1.00 35.97 117 ASP A O 1
ATOM 714 N N . SER A 1 117 ? 63.615 30.120 92.096 1.00 36.21 118 SER A N 1
ATOM 715 C CA . SER A 1 117 ? 63.963 31.372 91.438 1.00 33.95 118 SER A CA 1
ATOM 716 C C . SER A 1 117 ? 64.639 32.299 92.443 1.00 32.24 118 SER A C 1
ATOM 717 O O . SER A 1 117 ? 65.697 32.878 92.162 1.00 27.69 118 SER A O 1
ATOM 720 N N . GLU A 1 118 ? 64.036 32.416 93.624 1.00 33.82 119 GLU A N 1
ATOM 721 C CA . GLU A 1 118 ? 64.593 33.279 94.664 1.00 33.08 119 GLU A CA 1
ATOM 722 C C . GLU A 1 118 ? 65.991 32.829 95.106 1.00 34.06 119 GLU A C 1
ATOM 723 O O . GLU A 1 118 ? 66.893 33.655 95.263 1.00 35.92 119 GLU A O 1
ATOM 729 N N . ARG A 1 119 ? 66.170 31.525 95.301 1.00 36.49 120 ARG A N 1
ATOM 730 C CA . ARG A 1 119 ? 67.465 30.988 95.716 1.00 36.68 120 ARG A CA 1
ATOM 731 C C . ARG A 1 119 ? 68.530 31.204 94.645 1.00 34.92 120 ARG A C 1
ATOM 732 O O . ARG A 1 119 ? 69.677 31.544 94.951 1.00 34.58 120 ARG A O 1
ATOM 740 N N . THR A 1 120 ? 68.142 31.002 93.390 1.00 33.76 121 THR A N 1
ATOM 741 C CA . THR A 1 120 ? 69.036 31.232 92.262 1.00 37.62 121 THR A CA 1
ATOM 742 C C . THR A 1 120 ? 69.475 32.690 92.222 1.00 42.99 121 THR A C 1
ATOM 743 O O . THR A 1 120 ? 70.653 32.993 92.005 1.00 49.00 121 THR A O 1
ATOM 747 N N . LEU A 1 121 ? 68.519 33.590 92.442 1.00 40.71 122 LEU A N 1
ATOM 748 C CA . LEU A 1 121 ? 68.825 35.012 92.506 1.00 40.58 122 LEU A CA 1
ATOM 749 C C . LEU A 1 121 ? 69.827 35.298 93.622 1.00 39.40 122 LEU A C 1
ATOM 750 O O . LEU A 1 121 ? 70.867 35.910 93.386 1.00 37.09 122 LEU A O 1
ATOM 755 N N . GLN A 1 122 ? 69.509 34.847 94.833 1.00 36.64 123 GLN A N 1
ATOM 756 C CA . GLN A 1 122 ? 70.370 35.082 95.990 1.00 35.35 123 GLN A CA 1
ATOM 757 C C . GLN A 1 122 ? 71.778 34.528 95.793 1.00 43.51 123 GLN A C 1
ATOM 758 O O . GLN A 1 122 ? 72.747 35.078 96.315 1.00 48.14 123 GLN A O 1
ATOM 764 N N . ALA A 1 123 ? 71.888 33.442 95.037 1.00 45.05 124 ALA A N 1
ATOM 765 C CA . ALA A 1 123 ? 73.178 32.792 94.843 1.00 50.70 124 ALA A CA 1
ATOM 766 C C . ALA A 1 123 ? 74.009 33.433 93.729 1.00 33.14 124 ALA A C 1
ATOM 767 O O . ALA A 1 123 ? 75.233 33.516 93.836 1.00 34.11 124 ALA A O 1
ATOM 769 N N . THR A 1 124 ? 73.350 33.885 92.665 1.00 41.82 125 THR A N 1
ATOM 770 C CA . THR A 1 124 ? 74.077 34.354 91.485 1.00 32.92 125 THR A CA 1
ATOM 771 C C . THR A 1 124 ? 74.248 35.874 91.410 1.00 43.20 125 THR A C 1
ATOM 772 O O . THR A 1 124 ? 75.246 36.360 90.879 1.00 33.62 125 THR A O 1
ATOM 776 N N . PHE A 1 125 ? 73.277 36.617 91.934 1.00 42.41 126 PHE A N 1
ATOM 777 C CA . PHE A 1 125 ? 73.290 38.080 91.841 1.00 36.43 126 PHE A CA 1
ATOM 778 C C . PHE A 1 125 ? 74.496 38.794 92.480 1.00 40.30 126 PHE A C 1
ATOM 779 O O . PHE A 1 125 ? 75.000 39.753 91.897 1.00 39.63 126 PHE A O 1
ATOM 787 N N . PRO A 1 126 ? 74.955 38.357 93.673 1.00 43.17 127 PRO A N 1
ATOM 788 C CA . PRO A 1 126 ? 76.111 39.067 94.241 1.00 45.39 127 PRO A CA 1
ATOM 789 C C . PRO A 1 126 ? 77.346 39.047 93.342 1.00 46.82 127 PRO A C 1
ATOM 790 O O . PRO A 1 126 ? 78.103 40.015 93.326 1.00 51.99 127 PRO A O 1
ATOM 794 N N . GLY A 1 127 ? 77.538 37.965 92.596 1.00 52.97 128 GLY A N 1
ATOM 795 C CA . GLY A 1 127 ? 78.658 37.874 91.679 1.00 54.95 128 GLY A CA 1
ATOM 796 C C . GLY A 1 127 ? 78.484 38.763 90.461 1.00 57.02 128 GLY A C 1
ATOM 797 O O . GLY A 1 127 ? 79.430 39.409 90.010 1.00 61.82 128 GLY A O 1
ATOM 798 N N . ALA A 1 128 ? 77.264 38.804 89.937 1.00 54.29 129 ALA A N 1
ATOM 799 C CA . ALA A 1 128 ? 76.983 39.505 88.689 1.00 56.19 129 ALA A CA 1
ATOM 800 C C . ALA A 1 128 ? 76.860 41.016 88.863 1.00 53.51 129 ALA A C 1
ATOM 801 O O . ALA A 1 128 ? 77.150 41.774 87.938 1.00 56.19 129 ALA A O 1
ATOM 803 N N . PHE A 1 129 ? 76.431 41.455 90.043 1.00 49.59 130 PHE A N 1
ATOM 804 C CA . PHE A 1 129 ? 76.104 42.863 90.247 1.00 51.45 130 PHE A CA 1
ATOM 805 C C . PHE A 1 129 ? 76.737 43.463 91.502 1.00 53.41 130 PHE A C 1
ATOM 806 O O . PHE A 1 129 ? 76.861 44.683 91.615 1.00 55.08 130 PHE A O 1
ATOM 814 N N . GLY A 1 130 ? 77.128 42.611 92.446 1.00 55.06 131 GLY A N 1
ATOM 815 C CA . GLY A 1 130 ? 77.797 43.068 93.652 1.00 53.48 131 GLY A CA 1
ATOM 816 C C . GLY A 1 130 ? 76.950 43.916 94.586 1.00 54.20 131 GLY A C 1
ATOM 817 O O . GLY A 1 130 ? 75.856 43.516 94.998 1.00 50.33 131 GLY A O 1
ATOM 818 N N . GLU A 1 131 ? 77.470 45.094 94.922 1.00 48.57 132 GLU A N 1
ATOM 819 C CA . GLU A 1 131 ? 76.813 46.001 95.859 1.00 49.52 132 GLU A CA 1
ATOM 820 C C . GLU A 1 131 ? 75.462 46.477 95.335 1.00 43.20 132 GLU A C 1
ATOM 821 O O . GLU A 1 131 ? 74.590 46.865 96.115 1.00 44.43 132 GLU A O 1
ATOM 823 N N . LEU A 1 132 ? 75.302 46.452 94.015 1.00 35.04 133 LEU A N 1
ATOM 824 C CA . LEU A 1 132 ? 74.030 46.788 93.388 1.00 39.66 133 LEU A CA 1
ATOM 825 C C . LEU A 1 132 ? 72.914 45.905 93.931 1.00 45.64 133 LEU A C 1
ATOM 826 O O . LEU A 1 132 ? 71.823 46.384 94.241 1.00 48.69 133 LEU A O 1
ATOM 831 N N . TYR A 1 133 ? 73.196 44.611 94.047 1.00 41.37 134 TYR A N 1
ATOM 832 C CA . TYR A 1 133 ? 72.220 43.680 94.594 1.00 41.31 134 TYR A CA 1
ATOM 833 C C . TYR A 1 133 ? 72.269 43.623 96.115 1.00 42.00 134 TYR A C 1
ATOM 834 O O . TYR A 1 133 ? 71.236 43.742 96.774 1.00 40.52 134 TYR A O 1
ATOM 843 N N . THR A 1 134 ? 73.466 43.428 96.665 1.00 33.50 135 THR A N 1
ATOM 844 C CA . THR A 1 134 ? 73.611 43.125 98.090 1.00 51.04 135 THR A CA 1
ATOM 845 C C . THR A 1 134 ? 73.049 44.212 99.008 1.00 48.43 135 THR A C 1
ATOM 846 O O . THR A 1 134 ? 72.639 43.926 100.132 1.00 53.22 135 THR A O 1
ATOM 850 N N . GLN A 1 135 ? 73.025 45.452 98.530 1.00 49.82 136 GLN A N 1
ATOM 851 C CA . GLN A 1 135 ? 72.488 46.555 99.322 1.00 53.10 136 GLN A CA 1
ATOM 852 C C . GLN A 1 135 ? 71.025 46.830 98.991 1.00 50.56 136 GLN A C 1
ATOM 853 O O . GLN A 1 135 ? 70.447 47.815 99.450 1.00 47.69 136 GLN A O 1
ATOM 859 N N . ASN A 1 136 ? 70.431 45.947 98.195 1.00 49.16 137 ASN A N 1
ATOM 860 C CA . ASN A 1 136 ? 69.022 46.053 97.841 1.00 47.58 137 ASN A CA 1
ATOM 861 C C . ASN A 1 136 ? 68.343 44.692 97.907 1.00 40.63 137 ASN A C 1
ATOM 862 O O . ASN A 1 136 ? 67.272 44.494 97.336 1.00 36.75 137 ASN A O 1
ATOM 867 N N . ALA A 1 137 ? 68.977 43.760 98.613 1.00 41.40 138 ALA A N 1
ATOM 868 C CA . ALA A 1 137 ? 68.493 42.387 98.710 1.00 39.49 138 ALA A CA 1
ATOM 869 C C . ALA A 1 137 ? 67.097 42.310 99.319 1.00 39.39 138 ALA A C 1
ATOM 870 O O . ALA A 1 137 ? 66.275 41.489 98.905 1.00 35.79 138 ALA A O 1
ATOM 872 N N . ARG A 1 138 ? 66.829 43.169 100.298 1.00 34.46 139 ARG A N 1
ATOM 873 C CA . ARG A 1 138 ? 65.534 43.158 100.965 1.00 39.47 139 ARG A CA 1
ATOM 874 C C . ARG A 1 138 ? 64.424 43.559 100.002 1.00 40.87 139 ARG A C 1
ATOM 875 O O . ARG A 1 138 ? 63.286 43.132 100.158 1.00 41.76 139 ARG A O 1
ATOM 883 N N . ALA A 1 139 ? 64.754 44.380 99.011 1.00 41.32 140 ALA A N 1
ATOM 884 C CA . ALA A 1 139 ? 63.776 44.773 98.004 1.00 42.11 140 ALA A CA 1
ATOM 885 C C . ALA A 1 139 ? 63.323 43.555 97.203 1.00 42.22 140 ALA A C 1
ATOM 886 O O . ALA A 1 139 ? 62.125 43.333 97.007 1.00 46.31 140 ALA A O 1
ATOM 888 N N . PHE A 1 140 ? 64.290 42.760 96.755 1.00 43.82 141 PHE A N 1
ATOM 889 C CA . PHE A 1 140 ? 64.004 41.561 95.975 1.00 43.95 141 PHE A CA 1
ATOM 890 C C . PHE A 1 140 ? 63.282 40.508 96.813 1.00 42.61 141 PHE A C 1
ATOM 891 O O . PHE A 1 140 ? 62.312 39.891 96.357 1.00 44.01 141 PHE A O 1
ATOM 899 N N . ARG A 1 141 ? 63.757 40.311 98.040 1.00 37.79 142 ARG A N 1
ATOM 900 C CA . ARG A 1 141 ? 63.128 39.379 98.972 1.00 40.99 142 ARG A CA 1
ATOM 901 C C . ARG A 1 141 ? 61.667 39.760 99.207 1.00 40.48 142 ARG A C 1
ATOM 902 O O . ARG A 1 141 ? 60.775 38.904 99.204 1.00 39.91 142 ARG A O 1
ATOM 910 N N . ASP A 1 142 ? 61.435 41.057 99.391 1.00 44.16 143 ASP A N 1
ATOM 911 C CA . ASP A 1 142 ? 60.089 41.593 99.555 1.00 45.17 143 ASP A CA 1
ATOM 912 C C . ASP A 1 142 ? 59.245 41.339 98.315 1.00 39.36 143 ASP A C 1
ATOM 913 O O . ASP A 1 142 ? 58.077 40.968 98.421 1.00 34.96 143 ASP A O 1
ATOM 918 N N . LEU A 1 143 ? 59.834 41.540 97.139 1.00 32.83 144 LEU A N 1
ATOM 919 C CA . LEU A 1 143 ? 59.122 41.276 95.893 1.00 35.14 144 LEU A CA 1
ATOM 920 C C . LEU A 1 143 ? 58.677 39.817 95.816 1.00 42.95 144 LEU A C 1
ATOM 921 O O . LEU A 1 143 ? 57.534 39.527 95.456 1.00 41.79 144 LEU A O 1
ATOM 926 N N . TYR A 1 144 ? 59.578 38.901 96.165 1.00 39.15 145 TYR A N 1
ATOM 927 C CA . TYR A 1 144 ? 59.243 37.480 96.148 1.00 37.34 145 TYR A CA 1
ATOM 928 C C . TYR A 1 144 ? 58.163 37.136 97.170 1.00 34.63 145 TYR A C 1
ATOM 929 O O . TYR A 1 144 ? 57.277 36.327 96.890 1.00 31.64 145 TYR A O 1
ATOM 938 N N . SER A 1 145 ? 58.233 37.746 98.350 1.00 32.15 146 SER A N 1
ATOM 939 C CA . SER A 1 145 ? 57.198 37.537 99.359 1.00 37.94 146 SER A CA 1
ATOM 940 C C . SER A 1 145 ? 55.836 38.015 98.853 1.00 39.99 146 SER A C 1
ATOM 941 O O . SER A 1 145 ? 54.814 37.358 99.075 1.00 32.57 146 SER A O 1
ATOM 944 N N . GLU A 1 146 ? 55.833 39.155 98.167 1.00 42.16 147 GLU A N 1
ATOM 945 C CA . GLU A 1 146 ? 54.613 39.709 97.587 1.00 42.80 147 GLU A CA 1
ATOM 946 C C . GLU A 1 146 ? 54.042 38.792 96.511 1.00 36.92 147 GLU A C 1
ATOM 947 O O . GLU A 1 146 ? 52.832 38.561 96.462 1.00 29.66 147 GLU A O 1
ATOM 953 N N . LEU A 1 147 ? 54.915 38.279 95.647 1.00 30.57 148 LEU A N 1
ATOM 954 C CA . LEU A 1 147 ? 54.513 37.315 94.627 1.00 28.19 148 LEU A CA 1
ATOM 955 C C . LEU A 1 147 ? 53.903 36.075 95.268 1.00 32.66 148 LEU A C 1
ATOM 956 O O . LEU A 1 147 ? 52.923 35.516 94.772 1.00 36.36 148 LEU A O 1
ATOM 961 N N . ARG A 1 148 ? 54.497 35.657 96.380 1.00 39.40 149 ARG A N 1
ATOM 962 C CA . ARG A 1 148 ? 54.063 34.472 97.107 1.00 42.42 149 ARG A CA 1
ATOM 963 C C . ARG A 1 148 ? 52.659 34.671 97.680 1.00 40.87 149 ARG A C 1
ATOM 964 O O . ARG A 1 148 ? 51.770 33.831 97.490 1.00 39.36 149 ARG A O 1
ATOM 972 N N . LEU A 1 149 ? 52.465 35.792 98.371 1.00 42.82 150 LEU A N 1
ATOM 973 C CA . LEU A 1 149 ? 51.150 36.165 98.887 1.00 44.11 150 LEU A CA 1
ATOM 974 C C . LEU A 1 149 ? 50.119 36.248 97.768 1.00 41.02 150 LEU A C 1
ATOM 975 O O . LEU A 1 149 ? 48.971 35.835 97.933 1.00 33.50 150 LEU A O 1
ATOM 980 N N . TYR A 1 150 ? 50.544 36.788 96.631 1.00 38.80 151 TYR A N 1
ATOM 981 C CA . TYR A 1 150 ? 49.682 36.917 95.463 1.00 39.16 151 TYR A CA 1
ATOM 982 C C . TYR A 1 150 ? 49.255 35.556 94.930 1.00 41.87 151 TYR A C 1
ATOM 983 O O . TYR A 1 150 ? 48.114 35.380 94.506 1.00 43.51 151 TYR A O 1
ATOM 992 N N . TYR A 1 151 ? 50.176 34.597 94.951 1.00 39.29 152 TYR A N 1
ATOM 993 C CA . TYR A 1 151 ? 49.860 33.242 94.518 1.00 45.71 152 TYR A CA 1
ATOM 994 C C . TYR A 1 151 ? 48.909 32.566 95.496 1.00 43.83 152 TYR A C 1
ATOM 995 O O . TYR A 1 151 ? 47.980 31.873 95.085 1.00 45.09 152 TYR A O 1
ATOM 1004 N N . ARG A 1 152 ? 49.144 32.765 96.790 1.00 50.03 153 ARG A N 1
ATOM 1005 C CA . ARG A 1 152 ? 48.342 32.092 97.808 1.00 49.48 153 ARG A CA 1
ATOM 1006 C C . ARG A 1 152 ? 46.908 32.614 97.864 1.00 54.65 153 ARG A C 1
ATOM 1007 O O . ARG A 1 152 ? 46.055 32.032 98.536 1.00 57.59 153 ARG A O 1
ATOM 1015 N N . GLY A 1 153 ? 46.642 33.707 97.158 1.00 52.58 154 GLY A N 1
ATOM 1016 C CA . GLY A 1 153 ? 45.285 34.203 97.030 1.00 54.63 154 GLY A CA 1
ATOM 1017 C C . GLY A 1 153 ? 45.000 35.492 97.774 1.00 61.44 154 GLY A C 1
ATOM 1018 O O . GLY A 1 153 ? 43.923 36.068 97.617 1.00 57.95 154 GLY A O 1
ATOM 1019 N N . ALA A 1 154 ? 45.954 35.939 98.588 1.00 62.23 155 ALA A N 1
ATOM 1020 C CA . ALA A 1 154 ? 45.824 37.212 99.290 1.00 72.34 155 ALA A CA 1
ATOM 1021 C C . ALA A 1 154 ? 45.575 38.307 98.264 1.00 86.46 155 ALA A C 1
ATOM 1022 O O . ALA A 1 154 ? 46.162 38.284 97.182 1.00 80.80 155 ALA A O 1
ATOM 1024 N N . ASN A 1 155 ? 44.732 39.281 98.594 1.00 108.01 156 ASN A N 1
ATOM 1025 C CA . ASN A 1 155 ? 44.218 40.142 97.542 1.00 110.65 156 ASN A CA 1
ATOM 1026 C C . ASN A 1 155 ? 45.121 41.343 97.336 1.00 109.67 156 ASN A C 1
ATOM 1027 O O . ASN A 1 155 ? 45.211 42.252 98.159 1.00 112.28 156 ASN A O 1
ATOM 1029 N N . LEU A 1 156 ? 45.779 41.300 96.188 1.00 92.06 157 LEU A N 1
ATOM 1030 C CA . LEU A 1 156 ? 46.795 42.239 95.755 1.00 83.89 157 LEU A CA 1
ATOM 1031 C C . LEU A 1 156 ? 46.784 42.078 94.249 1.00 79.39 157 LEU A C 1
ATOM 1032 O O . LEU A 1 156 ? 46.173 41.131 93.752 1.00 78.42 157 LEU A O 1
ATOM 1037 N N . HIS A 1 157 ? 47.400 42.992 93.508 1.00 81.39 158 HIS A N 1
ATOM 1038 C CA . HIS A 1 157 ? 47.778 42.629 92.145 1.00 85.92 158 HIS A CA 1
ATOM 1039 C C . HIS A 1 157 ? 49.159 43.209 91.829 1.00 80.26 158 HIS A C 1
ATOM 1040 O O . HIS A 1 157 ? 49.603 44.174 92.459 1.00 78.56 158 HIS A O 1
ATOM 1047 N N . LEU A 1 158 ? 49.835 42.579 90.871 1.00 75.86 159 LEU A N 1
ATOM 1048 C CA . LEU A 1 158 ? 51.223 42.862 90.519 1.00 74.66 159 LEU A CA 1
ATOM 1049 C C . LEU A 1 158 ? 51.494 44.210 89.872 1.00 72.87 159 LEU A C 1
ATOM 1050 O O . LEU A 1 158 ? 52.595 44.697 89.959 1.00 74.08 159 LEU A O 1
ATOM 1055 N N . GLU A 1 159 ? 50.525 44.805 89.195 1.00 65.40 160 GLU A N 1
ATOM 1056 C CA . GLU A 1 159 ? 50.796 46.037 88.457 1.00 64.17 160 GLU A CA 1
ATOM 1057 C C . GLU A 1 159 ? 51.306 47.153 89.359 1.00 60.45 160 GLU A C 1
ATOM 1058 O O . GLU A 1 159 ? 52.373 47.732 89.136 1.00 60.37 160 GLU A O 1
ATOM 1060 N N . GLU A 1 160 ? 50.517 47.433 90.384 1.00 60.32 161 GLU A N 1
ATOM 1061 C CA . GLU A 1 160 ? 50.801 48.475 91.347 1.00 60.19 161 GLU A CA 1
ATOM 1062 C C . GLU A 1 160 ? 52.009 48.096 92.206 1.00 59.22 161 GLU A C 1
ATOM 1063 O O . GLU A 1 160 ? 52.874 48.929 92.471 1.00 64.55 161 GLU A O 1
ATOM 1069 N N . THR A 1 161 ? 52.070 46.832 92.618 1.00 54.91 162 THR A N 1
ATOM 1070 C CA . THR A 1 161 ? 53.140 46.333 93.486 1.00 48.09 162 THR A CA 1
ATOM 1071 C C . THR A 1 161 ? 54.517 46.411 92.823 1.00 43.38 162 THR A C 1
ATOM 1072 O O . THR A 1 161 ? 55.499 46.849 93.429 1.00 41.12 162 THR A O 1
ATOM 1076 N N . LEU A 1 162 ? 54.563 45.967 91.572 1.00 31.94 163 LEU A N 1
ATOM 1077 C CA . LEU A 1 162 ? 55.748 46.014 90.727 1.00 40.13 163 LEU A CA 1
ATOM 1078 C C . LEU A 1 162 ? 56.084 47.451 90.368 1.00 37.12 163 LEU A C 1
ATOM 1079 O O . LEU A 1 162 ? 57.247 47.810 90.312 1.00 40.67 163 LEU A O 1
ATOM 1084 N N . ALA A 1 163 ? 55.065 48.268 90.108 1.00 40.53 164 ALA A N 1
ATOM 1085 C CA . ALA A 1 163 ? 55.289 49.683 89.819 1.00 36.80 164 ALA A CA 1
ATOM 1086 C C . ALA A 1 163 ? 56.025 50.341 90.985 1.00 43.84 164 ALA A C 1
ATOM 1087 O O . ALA A 1 163 ? 57.053 51.003 90.801 1.00 50.64 164 ALA A O 1
ATOM 1089 N N . GLU A 1 164 ? 55.494 50.130 92.186 1.00 39.80 165 GLU A N 1
ATOM 1090 C CA . GLU A 1 164 ? 56.109 50.617 93.414 1.00 43.83 165 GLU A CA 1
ATOM 1091 C C . GLU A 1 164 ? 57.534 50.086 93.553 1.00 50.27 165 GLU A C 1
ATOM 1092 O O . GLU A 1 164 ? 58.477 50.849 93.802 1.00 51.00 165 GLU A O 1
ATOM 1098 N N . PHE A 1 165 ? 57.669 48.773 93.377 1.00 46.43 166 PHE A N 1
ATOM 1099 C CA . PHE A 1 165 ? 58.955 48.085 93.441 1.00 45.94 166 PHE A CA 1
ATOM 1100 C C . PHE A 1 165 ? 60.013 48.739 92.557 1.00 38.73 166 PHE A C 1
ATOM 1101 O O . PHE A 1 165 ? 61.129 48.999 93.001 1.00 36.72 166 PHE A O 1
ATOM 1109 N N . TRP A 1 166 ? 59.646 49.004 91.308 1.00 42.84 167 TRP A N 1
ATOM 1110 C CA . TRP A 1 166 ? 60.554 49.578 90.327 1.00 39.60 167 TRP A CA 1
ATOM 1111 C C . TRP A 1 166 ? 60.861 51.030 90.646 1.00 46.06 167 TRP A C 1
ATOM 1112 O O . TRP A 1 166 ? 61.987 51.484 90.447 1.00 45.91 167 TRP A O 1
ATOM 1123 N N . ALA A 1 167 ? 59.860 51.758 91.133 1.00 44.96 168 ALA A N 1
ATOM 1124 C CA . ALA A 1 167 ? 60.080 53.136 91.560 1.00 42.10 168 ALA A CA 1
ATOM 1125 C C . ALA A 1 167 ? 61.152 53.195 92.648 1.00 41.94 168 ALA A C 1
ATOM 1126 O O . ALA A 1 167 ? 62.209 53.827 92.476 1.00 46.52 168 ALA A O 1
ATOM 1128 N N . ARG A 1 168 ? 60.881 52.513 93.758 1.00 44.33 169 ARG A N 1
ATOM 1129 C CA . ARG A 1 168 ? 61.791 52.521 94.900 1.00 46.78 169 ARG A CA 1
ATOM 1130 C C . ARG A 1 168 ? 63.168 51.967 94.537 1.00 52.74 169 ARG A C 1
ATOM 1131 O O . ARG A 1 168 ? 64.196 52.494 94.979 1.00 52.30 169 ARG A O 1
ATOM 1139 N N . LEU A 1 169 ? 63.187 50.913 93.725 1.00 47.81 170 LEU A N 1
ATOM 1140 C CA . LEU A 1 169 ? 64.449 50.314 93.306 1.00 48.15 170 LEU A CA 1
ATOM 1141 C C . LEU A 1 169 ? 65.265 51.287 92.463 1.00 49.50 170 LEU A C 1
ATOM 1142 O O . LEU A 1 169 ? 66.484 51.356 92.598 1.00 45.46 170 LEU A O 1
ATOM 1147 N N . LEU A 1 170 ? 64.591 52.035 91.594 1.00 52.71 171 LEU A N 1
ATOM 1148 C CA . LEU A 1 170 ? 65.267 53.038 90.781 1.00 47.06 171 LEU A CA 1
ATOM 1149 C C . LEU A 1 170 ? 65.839 54.133 91.673 1.00 51.62 171 LEU A C 1
ATOM 1150 O O . LEU A 1 170 ? 66.973 54.578 91.472 1.00 48.21 171 LEU A O 1
ATOM 1155 N N . GLU A 1 171 ? 65.053 54.556 92.663 1.00 55.56 172 GLU A N 1
ATOM 1156 C CA . GLU A 1 171 ? 65.535 55.529 93.643 1.00 53.96 172 GLU A CA 1
ATOM 1157 C C . GLU A 1 171 ? 66.824 55.059 94.317 1.00 57.18 172 GLU A C 1
ATOM 1158 O O . GLU A 1 171 ? 67.860 55.730 94.239 1.00 61.44 172 GLU A O 1
ATOM 1164 N N . ARG A 1 172 ? 66.753 53.900 94.970 1.00 54.29 173 ARG A N 1
ATOM 1165 C CA . ARG A 1 172 ? 67.894 53.354 95.706 1.00 53.48 173 ARG A CA 1
ATOM 1166 C C . ARG A 1 172 ? 69.122 53.140 94.820 1.00 51.83 173 ARG A C 1
ATOM 1167 O O . ARG A 1 172 ? 70.236 53.532 95.179 1.00 49.82 173 ARG A O 1
ATOM 1175 N N . LEU A 1 173 ? 68.912 52.520 93.663 1.00 50.06 174 LEU A N 1
ATOM 1176 C CA . LEU A 1 173 ? 70.002 52.241 92.736 1.00 52.32 174 LEU A CA 1
ATOM 1177 C C . LEU A 1 173 ? 70.655 53.525 92.233 1.00 55.33 174 LEU A C 1
ATOM 1178 O O . LEU A 1 173 ? 71.878 53.590 92.091 1.00 56.77 174 LEU A O 1
ATOM 1183 N N . PHE A 1 174 ? 69.845 54.548 91.972 1.00 58.26 175 PHE A N 1
ATOM 1184 C CA . PHE A 1 174 ? 70.393 55.817 91.508 1.00 59.98 175 PHE A CA 1
ATOM 1185 C C . PHE A 1 174 ? 71.174 56.510 92.618 1.00 58.08 175 PHE A C 1
ATOM 1186 O O . PHE A 1 174 ? 72.218 57.110 92.364 1.00 59.40 175 PHE A O 1
ATOM 1194 N N . LYS A 1 175 ? 70.664 56.431 93.845 1.00 61.93 176 LYS A N 1
ATOM 1195 C CA . LYS A 1 175 ? 71.394 56.959 94.993 1.00 63.72 176 LYS A CA 1
ATOM 1196 C C . LYS A 1 175 ? 72.748 56.274 95.140 1.00 70.01 176 LYS A C 1
ATOM 1197 O O . LYS A 1 175 ? 73.758 56.928 95.406 1.00 69.30 176 LYS A O 1
ATOM 1203 N N . GLN A 1 176 ? 72.764 54.956 94.960 1.00 76.93 177 GLN A N 1
ATOM 1204 C CA . GLN A 1 176 ? 73.982 54.175 95.152 1.00 79.06 177 GLN A CA 1
ATOM 1205 C C . GLN A 1 176 ? 74.989 54.411 94.030 1.00 77.54 177 GLN A C 1
ATOM 1206 O O . GLN A 1 176 ? 76.198 54.386 94.258 1.00 81.60 177 GLN A O 1
ATOM 1212 N N . LEU A 1 177 ? 74.489 54.641 92.819 1.00 72.70 178 LEU A N 1
ATOM 1213 C CA . LEU A 1 177 ? 75.360 54.985 91.699 1.00 71.60 178 LEU A CA 1
ATOM 1214 C C . LEU A 1 177 ? 76.051 56.323 91.932 1.00 73.60 178 LEU A C 1
ATOM 1215 O O . LEU A 1 177 ? 77.192 56.522 91.517 1.00 74.28 178 LEU A O 1
ATOM 1220 N N . HIS A 1 178 ? 75.354 57.238 92.598 1.00 70.55 179 HIS A N 1
ATOM 1221 C CA . HIS A 1 178 ? 75.885 58.577 92.826 1.00 69.42 179 HIS A CA 1
ATOM 1222 C C . HIS A 1 178 ? 75.952 58.937 94.309 1.00 67.97 179 HIS A C 1
ATOM 1223 O O . HIS A 1 178 ? 75.087 59.651 94.816 1.00 64.41 179 HIS A O 1
ATOM 1230 N N . PRO A 1 179 ? 76.979 58.435 95.013 1.00 68.73 180 PRO A N 1
ATOM 1231 C CA . PRO A 1 179 ? 77.212 58.835 96.405 1.00 76.21 180 PRO A CA 1
ATOM 1232 C C . PRO A 1 179 ? 77.667 60.289 96.489 1.00 86.50 180 PRO A C 1
ATOM 1233 O O . PRO A 1 179 ? 77.459 60.950 97.508 1.00 88.57 180 PRO A O 1
ATOM 1237 N N . GLN A 1 180 ? 78.287 60.768 95.414 1.00 93.95 181 GLN A N 1
ATOM 1238 C CA . GLN A 1 180 ? 78.813 62.127 95.351 1.00 98.45 181 GLN A CA 1
ATOM 1239 C C . GLN A 1 180 ? 77.722 63.171 95.557 1.00 100.67 181 GLN A C 1
ATOM 1240 O O . GLN A 1 180 ? 77.894 64.117 96.326 1.00 104.64 181 GLN A O 1
ATOM 1242 N N . LEU A 1 181 ? 76.600 62.994 94.869 1.00 97.34 182 LEU A N 1
ATOM 1243 C CA . LEU A 1 181 ? 75.495 63.938 94.966 1.00 95.24 182 LEU A CA 1
ATOM 1244 C C . LEU A 1 181 ? 74.441 63.470 95.962 1.00 92.00 182 LEU A C 1
ATOM 1245 O O . LEU A 1 181 ? 73.912 62.364 95.847 1.00 93.75 182 LEU A O 1
ATOM 1247 N N . LEU A 1 182 ? 74.144 64.315 96.943 1.00 93.74 183 LEU A N 1
ATOM 1248 C CA . LEU A 1 182 ? 73.052 64.047 97.868 1.00 92.85 183 LEU A CA 1
ATOM 1249 C C . LEU A 1 182 ? 71.746 64.435 97.186 1.00 92.28 183 LEU A C 1
ATOM 1250 O O . LEU A 1 182 ? 71.613 65.549 96.680 1.00 92.49 183 LEU A O 1
ATOM 1255 N N . LEU A 1 183 ? 70.787 63.514 97.167 1.00 91.02 184 LEU A N 1
ATOM 1256 C CA . LEU A 1 183 ? 69.596 63.681 96.338 1.00 90.00 184 LEU A CA 1
ATOM 1257 C C . LEU A 1 183 ? 68.285 63.656 97.122 1.00 90.08 184 LEU A C 1
ATOM 1258 O O . LEU A 1 183 ? 67.680 62.598 97.297 1.00 89.26 184 LEU A O 1
ATOM 1260 N N . PRO A 1 184 ? 67.844 64.832 97.597 1.00 95.32 185 PRO A N 1
ATOM 1261 C CA . PRO A 1 184 ? 66.523 65.017 98.206 1.00 98.17 185 PRO A CA 1
ATOM 1262 C C . PRO A 1 184 ? 65.415 64.990 97.155 1.00 102.27 185 PRO A C 1
ATOM 1263 O O . PRO A 1 184 ? 65.713 65.091 95.964 1.00 103.98 185 PRO A O 1
ATOM 1267 N N . ASP A 1 185 ? 64.168 64.832 97.593 1.00 105.16 186 ASP A N 1
ATOM 1268 C CA . ASP A 1 185 ? 63.015 64.800 96.693 1.00 106.59 186 ASP A CA 1
ATOM 1269 C C . ASP A 1 185 ? 63.000 65.979 95.722 1.00 107.68 186 ASP A C 1
ATOM 1270 O O . ASP A 1 185 ? 63.165 65.803 94.515 1.00 106.27 186 ASP A O 1
ATOM 1275 N N . GLY A 1 192 ? 60.851 62.853 93.208 1.00 87.08 193 GLY A N 1
ATOM 1276 C CA . GLY A 1 192 ? 60.123 63.189 91.998 1.00 88.77 193 GLY A CA 1
ATOM 1277 C C . GLY A 1 192 ? 60.994 63.112 90.761 1.00 87.79 193 GLY A C 1
ATOM 1278 O O . GLY A 1 192 ? 61.393 64.139 90.213 1.00 88.59 193 GLY A O 1
ATOM 1279 N N . LYS A 1 193 ? 61.343 61.897 90.346 1.00 91.25 194 LYS A N 1
ATOM 1280 C CA . LYS A 1 193 ? 62.131 61.739 89.133 1.00 95.46 194 LYS A CA 1
ATOM 1281 C C . LYS A 1 193 ? 61.208 61.134 88.080 1.00 101.35 194 LYS A C 1
ATOM 1282 O O . LYS A 1 193 ? 60.876 59.949 88.139 1.00 94.12 194 LYS A O 1
ATOM 1288 N N . GLN A 1 194 ? 60.793 61.947 87.115 1.00 107.77 195 GLN A N 1
ATOM 1289 C CA . GLN A 1 194 ? 59.899 61.465 86.069 1.00 113.07 195 GLN A CA 1
ATOM 1290 C C . GLN A 1 194 ? 60.678 61.123 84.795 1.00 115.48 195 GLN A C 1
ATOM 1291 O O . GLN A 1 194 ? 60.093 60.801 83.761 1.00 117.41 195 GLN A O 1
ATOM 1297 N N . ALA A 1 195 ? 62.004 61.225 84.864 1.00 118.99 196 ALA A N 1
ATOM 1298 C CA . ALA A 1 195 ? 62.864 60.836 83.746 1.00 118.52 196 ALA A CA 1
ATOM 1299 C C . ALA A 1 195 ? 62.601 59.384 83.347 1.00 115.17 196 ALA A C 1
ATOM 1300 O O . ALA A 1 195 ? 62.933 58.969 82.239 1.00 120.55 196 ALA A O 1
ATOM 1302 N N . GLU A 1 196 ? 61.980 58.629 84.248 1.00 103.27 197 GLU A N 1
ATOM 1303 C CA . GLU A 1 196 ? 61.525 57.281 83.949 1.00 98.42 197 GLU A CA 1
ATOM 1304 C C . GLU A 1 196 ? 60.470 57.351 82.851 1.00 100.51 197 GLU A C 1
ATOM 1305 O O . GLU A 1 196 ? 59.863 58.398 82.634 1.00 99.65 197 GLU A O 1
ATOM 1307 N N . ALA A 1 197 ? 60.268 56.224 82.174 1.00 108.59 198 ALA A N 1
ATOM 1308 C CA . ALA A 1 197 ? 59.663 56.151 80.843 1.00 109.85 198 ALA A CA 1
ATOM 1309 C C . ALA A 1 197 ? 60.587 56.805 79.817 1.00 108.17 198 ALA A C 1
ATOM 1310 O O . ALA A 1 197 ? 60.150 57.267 78.763 1.00 111.26 198 ALA A O 1
ATOM 1312 N N . LEU A 1 198 ? 61.874 56.843 80.154 1.00 98.19 199 LEU A N 1
ATOM 1313 C CA . LEU A 1 198 ? 62.929 56.745 79.157 1.00 90.49 199 LEU A CA 1
ATOM 1314 C C . LEU A 1 198 ? 63.287 55.266 79.184 1.00 81.47 199 LEU A C 1
ATOM 1315 O O . LEU A 1 198 ? 64.132 54.788 78.426 1.00 83.12 199 LEU A O 1
ATOM 1320 N N . ARG A 1 199 ? 62.599 54.561 80.082 1.00 75.78 200 ARG A N 1
ATOM 1321 C CA . ARG A 1 199 ? 62.786 53.136 80.332 1.00 66.77 200 ARG A CA 1
ATOM 1322 C C . ARG A 1 199 ? 64.228 52.789 80.689 1.00 63.48 200 ARG A C 1
ATOM 1323 O O . ARG A 1 199 ? 64.931 52.152 79.904 1.00 62.30 200 ARG A O 1
ATOM 1331 N N . PRO A 1 200 ? 64.672 53.212 81.885 1.00 56.33 201 PRO A N 1
ATOM 1332 C CA . PRO A 1 200 ? 66.036 52.938 82.347 1.00 56.13 201 PRO A CA 1
ATOM 1333 C C . PRO A 1 200 ? 66.293 51.448 82.549 1.00 54.25 201 PRO A C 1
ATOM 1334 O O . PRO A 1 200 ? 67.427 51.001 82.385 1.00 56.89 201 PRO A O 1
ATOM 1338 N N . PHE A 1 201 ? 65.256 50.694 82.902 1.00 51.86 202 PHE A N 1
ATOM 1339 C CA . PHE A 1 201 ? 65.395 49.256 83.117 1.00 48.45 202 PHE A CA 1
ATOM 1340 C C . PHE A 1 201 ? 65.125 48.457 81.844 1.00 56.51 202 PHE A C 1
ATOM 1341 O O . PHE A 1 201 ? 65.145 47.225 81.861 1.00 57.70 202 PHE A O 1
ATOM 1349 N N . GLY A 1 202 ? 64.863 49.158 80.746 1.00 54.17 203 GLY A N 1
ATOM 1350 C CA . GLY A 1 202 ? 64.574 48.506 79.482 1.00 59.83 203 GLY A CA 1
ATOM 1351 C C . GLY A 1 202 ? 63.142 48.011 79.393 1.00 60.54 203 GLY A C 1
ATOM 1352 O O . GLY A 1 202 ? 62.227 48.626 79.943 1.00 64.82 203 GLY A O 1
ATOM 1353 N N . GLU A 1 203 ? 62.948 46.896 78.697 1.00 59.03 204 GLU A N 1
ATOM 1354 C CA . GLU A 1 203 ? 61.614 46.341 78.489 1.00 58.40 204 GLU A CA 1
ATOM 1355 C C . GLU A 1 203 ? 61.254 45.323 79.566 1.00 49.63 204 GLU A C 1
ATOM 1356 O O . GLU A 1 203 ? 60.118 44.853 79.634 1.00 49.74 204 GLU A O 1
ATOM 1362 N N . ALA A 1 204 ? 62.232 44.990 80.402 1.00 41.07 205 ALA A N 1
ATOM 1363 C CA . ALA A 1 204 ? 62.069 43.956 81.422 1.00 44.25 205 ALA A CA 1
ATOM 1364 C C . ALA A 1 204 ? 60.925 44.205 82.422 1.00 40.93 205 ALA A C 1
ATOM 1365 O O . ALA A 1 204 ? 60.218 43.261 82.773 1.00 49.39 205 ALA A O 1
ATOM 1367 N N . PRO A 1 205 ? 60.742 45.456 82.898 1.00 38.79 206 PRO A N 1
ATOM 1368 C CA . PRO A 1 205 ? 59.596 45.660 83.797 1.00 41.61 206 PRO A CA 1
ATOM 1369 C C . PRO A 1 205 ? 58.242 45.349 83.153 1.00 40.87 206 PRO A C 1
ATOM 1370 O O . PRO A 1 205 ? 57.357 44.808 83.820 1.00 40.55 206 PRO A O 1
ATOM 1374 N N . ARG A 1 206 ? 58.089 45.686 81.877 1.00 37.84 207 ARG A N 1
ATOM 1375 C CA . ARG A 1 206 ? 56.839 45.437 81.167 1.00 42.91 207 ARG A CA 1
ATOM 1376 C C . ARG A 1 206 ? 56.625 43.943 80.927 1.00 37.28 207 ARG A C 1
ATOM 1377 O O . ARG A 1 206 ? 55.550 43.404 81.214 1.00 30.31 207 ARG A O 1
ATOM 1385 N N . GLU A 1 207 ? 57.653 43.285 80.397 1.00 34.41 208 GLU A N 1
ATOM 1386 C CA . GLU A 1 207 ? 57.627 41.842 80.181 1.00 38.44 208 GLU A CA 1
ATOM 1387 C C . GLU A 1 207 ? 57.259 41.113 81.467 1.00 41.12 208 GLU A C 1
ATOM 1388 O O . GLU A 1 207 ? 56.362 40.261 81.480 1.00 37.23 208 GLU A O 1
ATOM 1394 N N . LEU A 1 208 ? 57.948 41.468 82.548 1.00 41.62 209 LEU A N 1
ATOM 1395 C CA . LEU A 1 208 ? 57.672 40.892 83.856 1.00 45.12 209 LEU A CA 1
ATOM 1396 C C . LEU A 1 208 ? 56.235 41.164 84.281 1.00 36.73 209 LEU A C 1
ATOM 1397 O O . LEU A 1 208 ? 55.567 40.277 84.807 1.00 27.07 209 LEU A O 1
ATOM 1402 N N . ARG A 1 209 ? 55.763 42.387 84.047 1.00 39.48 210 ARG A N 1
ATOM 1403 C CA . ARG A 1 209 ? 54.395 42.752 84.406 1.00 35.92 210 ARG A CA 1
ATOM 1404 C C . ARG A 1 209 ? 53.387 41.829 83.730 1.00 37.71 210 ARG A C 1
ATOM 1405 O O . ARG A 1 209 ? 52.617 41.137 84.401 1.00 34.37 210 ARG A O 1
ATOM 1413 N N . LEU A 1 210 ? 53.410 41.820 82.400 1.00 32.54 211 LEU A N 1
ATOM 1414 C CA . LEU A 1 210 ? 52.481 41.015 81.616 1.00 34.58 211 LEU A CA 1
ATOM 1415 C C . LEU A 1 210 ? 52.562 39.534 81.985 1.00 35.64 211 LEU A C 1
ATOM 1416 O O . LEU A 1 210 ? 51.555 38.915 82.370 1.00 40.69 211 LEU A O 1
ATOM 1421 N N . ARG A 1 211 ? 53.768 38.981 81.879 1.00 29.96 212 ARG A N 1
ATOM 1422 C CA . ARG A 1 211 ? 53.980 37.557 82.113 1.00 34.43 212 ARG A CA 1
ATOM 1423 C C . ARG A 1 211 ? 53.551 37.124 83.510 1.00 40.67 212 ARG A C 1
ATOM 1424 O O . ARG A 1 211 ? 52.836 36.134 83.657 1.00 40.26 212 ARG A O 1
ATOM 1432 N N . ALA A 1 212 ? 53.972 37.863 84.532 1.00 31.87 213 ALA A N 1
ATOM 1433 C CA . ALA A 1 212 ? 53.610 37.509 85.901 1.00 34.25 213 ALA A CA 1
ATOM 1434 C C . ALA A 1 212 ? 52.104 37.624 86.107 1.00 34.91 213 ALA A C 1
ATOM 1435 O O . ALA A 1 212 ? 51.484 36.744 86.718 1.00 37.49 213 ALA A O 1
ATOM 1437 N N . THR A 1 213 ? 51.525 38.707 85.589 1.00 35.12 214 THR A N 1
ATOM 1438 C CA . THR A 1 213 ? 50.089 38.939 85.706 1.00 37.31 214 THR A CA 1
ATOM 1439 C C . THR A 1 213 ? 49.288 37.771 85.142 1.00 40.51 214 THR A C 1
ATOM 1440 O O . THR A 1 213 ? 48.374 37.270 85.794 1.00 32.54 214 THR A O 1
ATOM 1444 N N . ARG A 1 214 ? 49.637 37.334 83.937 1.00 30.37 215 ARG A N 1
ATOM 1445 C CA . ARG A 1 214 ? 48.957 36.192 83.329 1.00 37.45 215 ARG A CA 1
ATOM 1446 C C . ARG A 1 214 ? 49.208 34.884 84.095 1.00 37.35 215 ARG A C 1
ATOM 1447 O O . ARG A 1 214 ? 48.271 34.222 84.577 1.00 33.90 215 ARG A O 1
ATOM 1455 N N . ALA A 1 215 ? 50.485 34.536 84.221 1.00 29.93 216 ALA A N 1
ATOM 1456 C CA . ALA A 1 215 ? 50.897 33.228 84.715 1.00 33.50 216 ALA A CA 1
ATOM 1457 C C . ALA A 1 215 ? 50.516 32.960 86.169 1.00 34.88 216 ALA A C 1
ATOM 1458 O O . ALA A 1 215 ? 50.128 31.841 86.508 1.00 26.00 216 ALA A O 1
ATOM 1460 N N . PHE A 1 216 ? 50.628 33.966 87.033 1.00 26.56 217 PHE A N 1
ATOM 1461 C CA . PHE A 1 216 ? 50.380 33.726 88.453 1.00 29.71 217 PHE A CA 1
ATOM 1462 C C . PHE A 1 216 ? 48.891 33.545 88.761 1.00 32.48 217 PHE A C 1
ATOM 1463 O O . PHE A 1 216 ? 48.516 32.670 89.552 1.00 39.20 217 PHE A O 1
ATOM 1471 N N . VAL A 1 217 ? 48.040 34.347 88.126 1.00 31.12 218 VAL A N 1
ATOM 1472 C CA . VAL A 1 217 ? 46.604 34.178 88.310 1.00 36.79 218 VAL A CA 1
ATOM 1473 C C . VAL A 1 217 ? 46.154 32.895 87.611 1.00 30.66 218 VAL A C 1
ATOM 1474 O O . VAL A 1 217 ? 45.227 32.225 88.075 1.00 23.57 218 VAL A O 1
ATOM 1478 N N . ALA A 1 218 ? 46.825 32.538 86.514 1.00 26.48 219 ALA A N 1
ATOM 1479 C CA . ALA A 1 218 ? 46.549 31.261 85.860 1.00 31.21 219 ALA A CA 1
ATOM 1480 C C . ALA A 1 218 ? 46.799 30.099 86.822 1.00 27.38 219 ALA A C 1
ATOM 1481 O O . ALA A 1 218 ? 45.916 29.266 87.062 1.00 28.64 219 ALA A O 1
ATOM 1483 N N . ALA A 1 219 ? 48.006 30.065 87.381 1.00 33.27 220 ALA A N 1
ATOM 1484 C CA . ALA A 1 219 ? 48.410 29.027 88.325 1.00 30.86 220 ALA A CA 1
ATOM 1485 C C . ALA A 1 219 ? 47.471 28.949 89.526 1.00 27.14 220 ALA A C 1
ATOM 1486 O O . ALA A 1 219 ? 46.980 27.864 89.890 1.00 27.34 220 ALA A O 1
ATOM 1488 N N . ARG A 1 220 ? 47.229 30.106 90.137 1.00 24.91 221 ARG A N 1
ATOM 1489 C CA . ARG A 1 220 ? 46.360 30.185 91.305 1.00 29.35 221 ARG A CA 1
ATOM 1490 C C . ARG A 1 220 ? 44.959 29.664 91.005 1.00 26.45 221 ARG A C 1
ATOM 1491 O O . ARG A 1 220 ? 44.394 28.899 91.787 1.00 27.87 221 ARG A O 1
ATOM 1499 N N . SER A 1 221 ? 44.402 30.080 89.871 1.00 29.94 222 SER A N 1
ATOM 1500 C CA A SER A 1 221 ? 43.056 29.670 89.492 0.68 31.08 222 SER A CA 1
ATOM 1501 C CA B SER A 1 221 ? 43.055 29.670 89.491 0.32 31.55 222 SER A CA 1
ATOM 1502 C C . SER A 1 221 ? 42.992 28.171 89.216 1.00 32.50 222 SER A C 1
ATOM 1503 O O . SER A 1 221 ? 42.004 27.511 89.546 1.00 22.99 222 SER A O 1
ATOM 1508 N N . PHE A 1 222 ? 44.047 27.636 88.610 1.00 29.07 223 PHE A N 1
ATOM 1509 C CA . PHE A 1 222 ? 44.104 26.203 88.337 1.00 28.01 223 PHE A CA 1
ATOM 1510 C C . PHE A 1 222 ? 44.105 25.405 89.643 1.00 29.79 223 PHE A C 1
ATOM 1511 O O . PHE A 1 222 ? 43.287 24.487 89.834 1.00 24.05 223 PHE A O 1
ATOM 1519 N N . VAL A 1 223 ? 45.016 25.768 90.545 1.00 27.40 224 VAL A N 1
ATOM 1520 C CA . VAL A 1 223 ? 45.104 25.099 91.844 1.00 33.38 224 VAL A CA 1
ATOM 1521 C C . VAL A 1 223 ? 43.777 25.189 92.614 1.00 31.61 224 VAL A C 1
ATOM 1522 O O . VAL A 1 223 ? 43.280 24.186 93.156 1.00 25.19 224 VAL A O 1
ATOM 1526 N N . GLN A 1 224 ? 43.203 26.390 92.638 1.00 29.17 225 GLN A N 1
ATOM 1527 C CA . GLN A 1 224 ? 41.896 26.622 93.250 1.00 34.17 225 GLN A CA 1
ATOM 1528 C C . GLN A 1 224 ? 40.829 25.701 92.662 1.00 29.96 225 GLN A C 1
ATOM 1529 O O . GLN A 1 224 ? 40.002 25.149 93.389 1.00 23.96 225 GLN A O 1
ATOM 1535 N N . GLY A 1 225 ? 40.859 25.544 91.341 1.00 27.87 226 GLY A N 1
ATOM 1536 C CA . GLY A 1 225 ? 39.945 24.654 90.649 1.00 23.19 226 GLY A CA 1
ATOM 1537 C C . GLY A 1 225 ? 40.100 23.212 91.091 1.00 30.48 226 GLY A C 1
ATOM 1538 O O . GLY A 1 225 ? 39.106 22.517 91.332 1.00 23.43 226 GLY A O 1
ATOM 1539 N N . LEU A 1 226 ? 41.345 22.753 91.196 1.00 26.74 227 LEU A N 1
ATOM 1540 C CA . LEU A 1 226 ? 41.594 21.402 91.697 1.00 25.71 227 LEU A CA 1
ATOM 1541 C C . LEU A 1 226 ? 41.011 21.227 93.098 1.00 23.78 227 LEU A C 1
ATOM 1542 O O . LEU A 1 226 ? 40.352 20.217 93.394 1.00 24.45 227 LEU A O 1
ATOM 1547 N N . GLY A 1 227 ? 41.243 22.222 93.952 1.00 23.97 228 GLY A N 1
ATOM 1548 C CA . GLY A 1 227 ? 40.693 22.199 95.298 1.00 37.71 228 GLY A CA 1
ATOM 1549 C C . GLY A 1 227 ? 39.175 22.098 95.321 1.00 37.16 228 GLY A C 1
ATOM 1550 O O . GLY A 1 227 ? 38.599 21.295 96.067 1.00 40.19 228 GLY A O 1
ATOM 1551 N N . VAL A 1 228 ? 38.526 22.909 94.490 1.00 36.04 229 VAL A N 1
ATOM 1552 C CA . VAL A 1 228 ? 37.071 22.926 94.415 1.00 38.33 229 VAL A CA 1
ATOM 1553 C C . VAL A 1 228 ? 36.533 21.584 93.933 1.00 35.46 229 VAL A C 1
ATOM 1554 O O . VAL A 1 228 ? 35.602 21.048 94.524 1.00 32.93 229 VAL A O 1
ATOM 1558 N N . ALA A 1 229 ? 37.121 21.039 92.871 1.00 37.59 230 ALA A N 1
ATOM 1559 C CA . ALA A 1 229 ? 36.705 19.730 92.371 1.00 35.03 230 ALA A CA 1
ATOM 1560 C C . ALA A 1 229 ? 36.831 18.670 93.465 1.00 33.05 230 ALA A C 1
ATOM 1561 O O . ALA A 1 229 ? 35.915 17.858 93.678 1.00 35.11 230 ALA A O 1
ATOM 1563 N N . SER A 1 230 ? 37.962 18.695 94.165 1.00 32.24 231 SER A N 1
ATOM 1564 C CA A SER A 1 230 ? 38.207 17.747 95.247 0.60 38.47 231 SER A CA 1
ATOM 1565 C CA B SER A 1 230 ? 38.212 17.757 95.256 0.40 38.29 231 SER A CA 1
ATOM 1566 C C . SER A 1 230 ? 37.127 17.841 96.326 1.00 35.35 231 SER A C 1
ATOM 1567 O O . SER A 1 230 ? 36.542 16.824 96.724 1.00 34.89 231 SER A O 1
ATOM 1572 N N . ASP A 1 231 ? 36.858 19.059 96.791 1.00 38.31 232 ASP A N 1
ATOM 1573 C CA . ASP A 1 231 ? 35.849 19.270 97.827 1.00 46.12 232 ASP A CA 1
ATOM 1574 C C . ASP A 1 231 ? 34.454 18.851 97.366 1.00 41.80 232 ASP A C 1
ATOM 1575 O O . ASP A 1 231 ? 33.683 18.275 98.136 1.00 34.68 232 ASP A O 1
ATOM 1580 N N . VAL A 1 232 ? 34.137 19.145 96.108 1.00 38.43 233 VAL A N 1
ATOM 1581 C CA . VAL A 1 232 ? 32.852 18.774 95.532 1.00 38.86 233 VAL A CA 1
ATOM 1582 C C . VAL A 1 232 ? 32.685 17.263 95.544 1.00 39.90 233 VAL A C 1
ATOM 1583 O O . VAL A 1 232 ? 31.654 16.760 95.979 1.00 39.67 233 VAL A O 1
ATOM 1587 N N . VAL A 1 233 ? 33.701 16.539 95.081 1.00 37.17 234 VAL A N 1
ATOM 1588 C CA . VAL A 1 233 ? 33.634 15.079 95.100 1.00 34.21 234 VAL A CA 1
ATOM 1589 C C . VAL A 1 233 ? 33.474 14.556 96.530 1.00 33.80 234 VAL A C 1
ATOM 1590 O O . VAL A 1 233 ? 32.601 13.719 96.807 1.00 33.71 234 VAL A O 1
ATOM 1594 N N . ARG A 1 234 ? 34.308 15.067 97.434 1.00 35.40 235 ARG A N 1
ATOM 1595 C CA . ARG A 1 234 ? 34.262 14.664 98.839 1.00 31.73 235 ARG A CA 1
ATOM 1596 C C . ARG A 1 234 ? 32.881 14.870 99.467 1.00 38.29 235 ARG A C 1
ATOM 1597 O O . ARG A 1 234 ? 32.423 14.050 100.262 1.00 38.71 235 ARG A O 1
ATOM 1605 N N . LYS A 1 235 ? 32.219 15.963 99.101 1.00 29.84 236 LYS A N 1
ATOM 1606 C CA . LYS A 1 235 ? 30.921 16.296 99.679 1.00 41.78 236 LYS A CA 1
ATOM 1607 C C . LYS A 1 235 ? 29.785 15.497 99.043 1.00 41.27 236 LYS A C 1
ATOM 1608 O O . LYS A 1 235 ? 28.876 15.035 99.734 1.00 42.19 236 LYS A O 1
ATOM 1614 N N . VAL A 1 236 ? 29.846 15.338 97.724 1.00 36.22 237 VAL A N 1
ATOM 1615 C CA . VAL A 1 236 ? 28.844 14.581 96.982 1.00 38.58 237 VAL A CA 1
ATOM 1616 C C . VAL A 1 236 ? 28.859 13.113 97.395 1.00 41.83 237 VAL A C 1
ATOM 1617 O O . VAL A 1 236 ? 27.811 12.468 97.463 1.00 39.37 237 VAL A O 1
ATOM 1621 N N . ALA A 1 237 ? 30.049 12.598 97.698 1.00 44.61 238 ALA A N 1
ATOM 1622 C CA . ALA A 1 237 ? 30.193 11.206 98.126 1.00 46.04 238 ALA A CA 1
ATOM 1623 C C . ALA A 1 237 ? 29.322 10.863 99.338 1.00 50.47 238 ALA A C 1
ATOM 1624 O O . ALA A 1 237 ? 28.981 9.699 99.554 1.00 60.19 238 ALA A O 1
ATOM 1626 N N . GLN A 1 238 ? 28.957 11.875 100.118 1.00 55.27 239 GLN A N 1
ATOM 1627 C CA . GLN A 1 238 ? 28.194 11.659 101.343 1.00 58.25 239 GLN A CA 1
ATOM 1628 C C . GLN A 1 238 ? 26.682 11.660 101.120 1.00 54.35 239 GLN A C 1
ATOM 1629 O O . GLN A 1 238 ? 25.918 11.395 102.047 1.00 53.16 239 GLN A O 1
ATOM 1635 N N . VAL A 1 239 ? 26.252 11.961 99.898 1.00 48.51 240 VAL A N 1
ATOM 1636 C CA . VAL A 1 239 ? 24.829 11.921 99.572 1.00 52.63 240 VAL A CA 1
ATOM 1637 C C . VAL A 1 239 ? 24.304 10.490 99.659 1.00 52.91 240 VAL A C 1
ATOM 1638 O O . VAL A 1 239 ? 24.759 9.609 98.929 1.00 45.95 240 VAL A O 1
ATOM 1642 N N . PRO A 1 240 ? 23.341 10.256 100.564 1.00 60.93 241 PRO A N 1
ATOM 1643 C CA . PRO A 1 240 ? 22.813 8.915 100.835 1.00 60.38 241 PRO A CA 1
ATOM 1644 C C . PRO A 1 240 ? 21.894 8.390 99.737 1.00 55.80 241 PRO A C 1
ATOM 1645 O O . PRO A 1 240 ? 21.238 9.174 99.050 1.00 49.74 241 PRO A O 1
ATOM 1649 N N . LEU A 1 241 ? 21.857 7.070 99.580 1.00 56.26 242 LEU A N 1
ATOM 1650 C CA . LEU A 1 241 ? 20.931 6.428 98.656 1.00 55.10 242 LEU A CA 1
ATOM 1651 C C . LEU A 1 241 ? 19.525 6.416 99.247 1.00 53.62 242 LEU A C 1
ATOM 1652 O O . LEU A 1 241 ? 19.353 6.236 100.452 1.00 53.78 242 LEU A O 1
ATOM 1657 N N . GLY A 1 242 ? 18.522 6.609 98.397 1.00 53.99 243 GLY A N 1
ATOM 1658 C CA . GLY A 1 242 ? 17.144 6.656 98.849 1.00 53.82 243 GLY A CA 1
ATOM 1659 C C . GLY A 1 242 ? 16.525 5.285 99.050 1.00 55.19 243 GLY A C 1
ATOM 1660 O O . GLY A 1 242 ? 17.112 4.273 98.668 1.00 55.96 243 GLY A O 1
ATOM 1661 N N . PRO A 1 243 ? 15.331 5.246 99.661 1.00 54.39 244 PRO A N 1
ATOM 1662 C CA . PRO A 1 243 ? 14.576 4.006 99.880 1.00 53.26 244 PRO A CA 1
ATOM 1663 C C . PRO A 1 243 ? 14.161 3.362 98.561 1.00 51.40 244 PRO A C 1
ATOM 1664 O O . PRO A 1 243 ? 14.241 2.139 98.409 1.00 53.48 244 PRO A O 1
ATOM 1668 N N . GLU A 1 244 ? 13.718 4.195 97.625 1.00 47.20 245 GLU A N 1
ATOM 1669 C CA . GLU A 1 244 ? 13.355 3.751 96.285 1.00 50.94 245 GLU A CA 1
ATOM 1670 C C . GLU A 1 244 ? 14.532 3.045 95.625 1.00 47.81 245 GLU A C 1
ATOM 1671 O O . GLU A 1 244 ? 14.390 1.958 95.057 1.00 53.82 245 GLU A O 1
ATOM 1677 N N . CYS A 1 245 ? 15.697 3.678 95.717 1.00 45.27 246 CYS A N 1
ATOM 1678 C CA . CYS A 1 245 ? 16.925 3.113 95.182 1.00 45.29 246 CYS A CA 1
ATOM 1679 C C . CYS A 1 245 ? 17.247 1.791 95.861 1.00 40.65 246 CYS A C 1
ATOM 1680 O O . CYS A 1 245 ? 17.661 0.842 95.207 1.00 39.25 246 CYS A O 1
ATOM 1683 N N . SER A 1 246 ? 17.049 1.735 97.175 1.00 40.55 247 SER A N 1
ATOM 1684 C CA . SER A 1 246 ? 17.314 0.522 97.940 1.00 54.47 247 SER A CA 1
ATOM 1685 C C . SER A 1 246 ? 16.454 -0.644 97.450 1.00 50.38 247 SER A C 1
ATOM 1686 O O . SER A 1 246 ? 16.963 -1.739 97.189 1.00 50.15 247 SER A O 1
ATOM 1689 N N . ARG A 1 247 ? 15.152 -0.400 97.315 1.00 46.46 248 ARG A N 1
ATOM 1690 C CA . ARG A 1 247 ? 14.231 -1.424 96.831 1.00 52.27 248 ARG A CA 1
ATOM 1691 C C . ARG A 1 247 ? 14.559 -1.849 95.403 1.00 51.63 248 ARG A C 1
ATOM 1692 O O . ARG A 1 247 ? 14.524 -3.037 95.076 1.00 46.27 248 ARG A O 1
ATOM 1700 N N . ALA A 1 248 ? 14.872 -0.873 94.554 1.00 44.20 249 ALA A N 1
ATOM 1701 C CA . ALA A 1 248 ? 15.188 -1.157 93.157 1.00 45.92 249 ALA A CA 1
ATOM 1702 C C . ALA A 1 248 ? 16.470 -1.976 93.025 1.00 43.56 249 ALA A C 1
ATOM 1703 O O . ALA A 1 248 ? 16.600 -2.803 92.122 1.00 42.29 249 ALA A O 1
ATOM 1705 N N . VAL A 1 249 ? 17.414 -1.737 93.930 1.00 43.15 250 VAL A N 1
ATOM 1706 C CA . VAL A 1 249 ? 18.679 -2.460 93.935 1.00 40.18 250 VAL A CA 1
ATOM 1707 C C . VAL A 1 249 ? 18.471 -3.874 94.460 1.00 49.42 250 VAL A C 1
ATOM 1708 O O . VAL A 1 249 ? 19.049 -4.827 93.935 1.00 48.78 250 VAL A O 1
ATOM 1712 N N . MET A 1 250 ? 17.638 -4.010 95.488 1.00 50.56 251 MET A N 1
ATOM 1713 C CA . MET A 1 250 ? 17.269 -5.333 95.981 1.00 44.53 251 MET A CA 1
ATOM 1714 C C . MET A 1 250 ? 16.617 -6.147 94.868 1.00 44.68 251 MET A C 1
ATOM 1715 O O . MET A 1 250 ? 16.929 -7.323 94.681 1.00 45.51 251 MET A O 1
ATOM 1720 N N . LYS A 1 251 ? 15.718 -5.508 94.127 1.00 44.00 252 LYS A N 1
ATOM 1721 C CA . LYS A 1 251 ? 15.057 -6.152 93.000 1.00 50.15 252 LYS A CA 1
ATOM 1722 C C . LYS A 1 251 ? 16.068 -6.521 91.921 1.00 46.94 252 LYS A C 1
ATOM 1723 O O . LYS A 1 251 ? 15.973 -7.576 91.294 1.00 50.30 252 LYS A O 1
ATOM 1729 N N . LEU A 1 252 ? 17.043 -5.642 91.722 1.00 42.11 253 LEU A N 1
ATOM 1730 C CA . LEU A 1 252 ? 18.074 -5.835 90.712 1.00 41.40 253 LEU A CA 1
ATOM 1731 C C . LEU A 1 252 ? 18.977 -7.031 91.001 1.00 42.36 253 LEU A C 1
ATOM 1732 O O . LEU A 1 252 ? 19.278 -7.822 90.108 1.00 42.64 253 LEU A O 1
ATOM 1737 N N . VAL A 1 253 ? 19.403 -7.161 92.253 1.00 43.02 254 VAL A N 1
ATOM 1738 C CA . VAL A 1 253 ? 20.464 -8.099 92.599 1.00 56.52 254 VAL A CA 1
ATOM 1739 C C . VAL A 1 253 ? 19.967 -9.449 93.118 1.00 60.36 254 VAL A C 1
ATOM 1740 O O . VAL A 1 253 ? 20.297 -10.492 92.552 1.00 63.54 254 VAL A O 1
ATOM 1744 N N . TYR A 1 254 ? 19.179 -9.432 94.188 1.00 53.75 255 TYR A N 1
ATOM 1745 C CA . TYR A 1 254 ? 18.874 -10.662 94.913 1.00 53.70 255 TYR A CA 1
ATOM 1746 C C . TYR A 1 254 ? 17.457 -11.191 94.715 1.00 57.68 255 TYR A C 1
ATOM 1747 O O . TYR A 1 254 ? 17.100 -12.227 95.273 1.00 57.86 255 TYR A O 1
ATOM 1756 N N . CYS A 1 255 ? 16.648 -10.494 93.924 1.00 58.20 256 CYS A N 1
ATOM 1757 C CA . CYS A 1 255 ? 15.313 -10.993 93.617 1.00 49.08 256 CYS A CA 1
ATOM 1758 C C . CYS A 1 255 ? 15.391 -12.160 92.639 1.00 49.71 256 CYS A C 1
ATOM 1759 O O . CYS A 1 255 ? 14.466 -12.968 92.548 1.00 50.87 256 CYS A O 1
ATOM 1762 N N . ALA A 1 256 ? 16.499 -12.241 91.909 1.00 49.03 257 ALA A N 1
ATOM 1763 C CA . ALA A 1 256 ? 16.766 -13.393 91.059 1.00 59.92 257 ALA A CA 1
ATOM 1764 C C . ALA A 1 256 ? 16.911 -14.632 91.931 1.00 59.53 257 ALA A C 1
ATOM 1765 O O . ALA A 1 256 ? 16.380 -15.698 91.617 1.00 53.13 257 ALA A O 1
ATOM 1767 N N . HIS A 1 257 ? 17.632 -14.474 93.035 1.00 55.18 258 HIS A N 1
ATOM 1768 C CA . HIS A 1 257 ? 17.825 -15.549 93.997 1.00 55.52 258 HIS A CA 1
ATOM 1769 C C . HIS A 1 257 ? 16.490 -15.981 94.591 1.00 58.60 258 HIS A C 1
ATOM 1770 O O . HIS A 1 257 ? 16.180 -17.170 94.650 1.00 60.06 258 HIS A O 1
ATOM 1777 N N . CYS A 1 258 ? 15.700 -15.003 95.019 1.00 57.25 259 CYS A N 1
ATOM 1778 C CA . CYS A 1 258 ? 14.432 -15.278 95.683 1.00 62.77 259 CYS A CA 1
ATOM 1779 C C . CYS A 1 258 ? 13.411 -15.934 94.757 1.00 62.13 259 CYS A C 1
ATOM 1780 O O . CYS A 1 258 ? 12.603 -16.744 95.202 1.00 67.20 259 CYS A O 1
ATOM 1783 N N . LEU A 1 259 ? 13.449 -15.592 93.473 1.00 61.65 260 LEU A N 1
ATOM 1784 C CA . LEU A 1 259 ? 12.467 -16.119 92.529 1.00 58.21 260 LEU A CA 1
ATOM 1785 C C . LEU A 1 259 ? 12.948 -17.381 91.818 1.00 65.70 260 LEU A C 1
ATOM 1786 O O . LEU A 1 259 ? 12.403 -17.764 90.784 1.00 70.41 260 LEU A O 1
ATOM 1791 N N . GLY A 1 260 ? 13.971 -18.022 92.372 1.00 70.21 261 GLY A N 1
ATOM 1792 C CA . GLY A 1 260 ? 14.373 -19.335 91.907 1.00 73.61 261 GLY A CA 1
ATOM 1793 C C . GLY A 1 260 ? 15.467 -19.400 90.858 1.00 74.60 261 GLY A C 1
ATOM 1794 O O . GLY A 1 260 ? 15.693 -20.457 90.267 1.00 79.22 261 GLY A O 1
ATOM 1795 N N . VAL A 1 261 ? 16.152 -18.286 90.621 1.00 74.89 262 VAL A N 1
ATOM 1796 C CA . VAL A 1 261 ? 17.249 -18.270 89.657 1.00 70.67 262 VAL A CA 1
ATOM 1797 C C . VAL A 1 261 ? 18.477 -17.524 90.187 1.00 69.77 262 VAL A C 1
ATOM 1798 O O . VAL A 1 261 ? 18.834 -16.462 89.678 1.00 71.37 262 VAL A O 1
ATOM 1802 N N . PRO A 1 262 ? 19.143 -18.093 91.206 1.00 68.12 263 PRO A N 1
ATOM 1803 C CA . PRO A 1 262 ? 20.298 -17.432 91.825 1.00 66.43 263 PRO A CA 1
ATOM 1804 C C . PRO A 1 262 ? 21.502 -17.346 90.889 1.00 66.40 263 PRO A C 1
ATOM 1805 O O . PRO A 1 262 ? 22.364 -16.486 91.074 1.00 65.08 263 PRO A O 1
ATOM 1809 N N . GLY A 1 263 ? 21.555 -18.232 89.900 1.00 66.04 264 GLY A N 1
ATOM 1810 C CA . GLY A 1 263 ? 22.633 -18.225 88.929 1.00 62.54 264 GLY A CA 1
ATOM 1811 C C . GLY A 1 263 ? 22.454 -17.134 87.892 1.00 63.19 264 GLY A C 1
ATOM 1812 O O . GLY A 1 263 ? 23.396 -16.774 87.185 1.00 64.98 264 GLY A O 1
ATOM 1813 N N . ALA A 1 264 ? 21.238 -16.606 87.801 1.00 63.14 265 ALA A N 1
ATOM 1814 C CA . ALA A 1 264 ? 20.932 -15.553 86.841 1.00 62.73 265 ALA A CA 1
ATOM 1815 C C . ALA A 1 264 ? 21.552 -14.226 87.265 1.00 69.58 265 ALA A C 1
ATOM 1816 O O . ALA A 1 264 ? 21.511 -13.855 88.439 1.00 73.88 265 ALA A O 1
ATOM 1818 N N . ARG A 1 265 ? 22.122 -13.514 86.300 1.00 62.85 266 ARG A N 1
ATOM 1819 C CA . ARG A 1 265 ? 22.729 -12.217 86.563 1.00 62.33 266 ARG A CA 1
ATOM 1820 C C . ARG A 1 265 ? 21.965 -11.124 85.822 1.00 61.34 266 ARG A C 1
ATOM 1821 O O . ARG A 1 265 ? 21.385 -11.377 84.766 1.00 55.96 266 ARG A O 1
ATOM 1829 N N . PRO A 1 266 ? 21.958 -9.902 86.380 1.00 53.99 267 PRO A N 1
ATOM 1830 C CA . PRO A 1 266 ? 21.140 -8.813 85.835 1.00 52.09 267 PRO A CA 1
ATOM 1831 C C . PRO A 1 266 ? 21.548 -8.382 84.433 1.00 41.22 267 PRO A C 1
ATOM 1832 O O . PRO A 1 266 ? 22.733 -8.376 84.106 1.00 41.05 267 PRO A O 1
ATOM 1836 N N . CYS A 1 267 ? 20.564 -8.031 83.613 1.00 51.68 268 CYS A N 1
ATOM 1837 C CA A CYS A 1 267 ? 20.850 -7.489 82.295 0.68 50.32 268 CYS A CA 1
ATOM 1838 C CA B CYS A 1 267 ? 20.819 -7.464 82.294 0.32 49.58 268 CYS A CA 1
ATOM 1839 C C . CYS A 1 267 ? 21.515 -6.120 82.429 1.00 38.89 268 CYS A C 1
ATOM 1840 O O . CYS A 1 267 ? 21.159 -5.332 83.303 1.00 38.25 268 CYS A O 1
ATOM 1845 N N . PRO A 1 268 ? 22.509 -5.851 81.568 1.00 43.90 269 PRO A N 1
ATOM 1846 C CA . PRO A 1 268 ? 23.242 -4.579 81.570 1.00 42.61 269 PRO A CA 1
ATOM 1847 C C . PRO A 1 268 ? 22.342 -3.341 81.526 1.00 46.91 269 PRO A C 1
ATOM 1848 O O . PRO A 1 268 ? 22.524 -2.436 82.341 1.00 45.55 269 PRO A O 1
ATOM 1852 N N . ASP A 1 269 ? 21.388 -3.306 80.599 1.00 46.87 270 ASP A N 1
ATOM 1853 C CA . ASP A 1 269 ? 20.499 -2.153 80.460 1.00 47.04 270 ASP A CA 1
ATOM 1854 C C . ASP A 1 269 ? 19.570 -2.003 81.664 1.00 47.76 270 ASP A C 1
ATOM 1855 O O . ASP A 1 269 ? 19.218 -0.888 82.055 1.00 42.26 270 ASP A O 1
ATOM 1860 N N . TYR A 1 270 ? 19.175 -3.132 82.240 1.00 45.46 271 TYR A N 1
ATOM 1861 C CA . TYR A 1 270 ? 18.373 -3.152 83.459 1.00 50.40 271 TYR A CA 1
ATOM 1862 C C . TYR A 1 270 ? 19.144 -2.479 84.597 1.00 41.18 271 TYR A C 1
ATOM 1863 O O . TYR A 1 270 ? 18.681 -1.498 85.196 1.00 36.10 271 TYR A O 1
ATOM 1872 N N . CYS A 1 271 ? 20.328 -3.017 84.874 1.00 36.63 272 CYS A N 1
ATOM 1873 C CA . CYS A 1 271 ? 21.237 -2.468 85.874 1.00 40.79 272 CYS A CA 1
ATOM 1874 C C . CYS A 1 271 ? 21.474 -0.976 85.657 1.00 34.90 272 CYS A C 1
ATOM 1875 O O . CYS A 1 271 ? 21.501 -0.192 86.610 1.00 34.51 272 CYS A O 1
ATOM 1878 N N . ARG A 1 272 ? 21.633 -0.591 84.395 1.00 34.44 273 ARG A N 1
ATOM 1879 C CA . ARG A 1 272 ? 21.923 0.792 84.051 1.00 42.55 273 ARG A CA 1
ATOM 1880 C C . ARG A 1 272 ? 20.733 1.709 84.300 1.00 33.27 273 ARG A C 1
ATOM 1881 O O . ARG A 1 272 ? 20.909 2.837 84.746 1.00 34.59 273 ARG A O 1
ATOM 1889 N N . ASN A 1 273 ? 19.526 1.232 84.016 1.00 33.96 274 ASN A N 1
ATOM 1890 C CA . ASN A 1 273 ? 18.338 2.019 84.324 1.00 34.05 274 ASN A CA 1
ATOM 1891 C C . ASN A 1 273 ? 18.167 2.168 85.828 1.00 34.23 274 ASN A C 1
ATOM 1892 O O . ASN A 1 273 ? 17.831 3.252 86.322 1.00 33.96 274 ASN A O 1
ATOM 1897 N N . VAL A 1 274 ? 18.420 1.083 86.555 1.00 34.84 275 VAL A N 1
ATOM 1898 C CA . VAL A 1 274 ? 18.346 1.127 88.012 1.00 35.21 275 VAL A CA 1
ATOM 1899 C C . VAL A 1 274 ? 19.316 2.157 88.588 1.00 38.73 275 VAL A C 1
ATOM 1900 O O . VAL A 1 274 ? 18.914 3.031 89.358 1.00 38.35 275 VAL A O 1
ATOM 1904 N N . LEU A 1 275 ? 20.586 2.066 88.206 1.00 33.80 276 LEU A N 1
ATOM 1905 C CA . LEU A 1 275 ? 21.593 2.972 88.753 1.00 33.07 276 LEU A CA 1
ATOM 1906 C C . LEU A 1 275 ? 21.399 4.411 88.278 1.00 32.27 276 LEU A C 1
ATOM 1907 O O . LEU A 1 275 ? 21.684 5.351 89.017 1.00 31.93 276 LEU A O 1
ATOM 1912 N N . LYS A 1 276 ? 20.911 4.584 87.052 1.00 36.54 277 LYS A N 1
ATOM 1913 C CA . LYS A 1 276 ? 20.572 5.917 86.560 1.00 33.23 277 LYS A CA 1
ATOM 1914 C C . LYS A 1 276 ? 19.437 6.504 87.384 1.00 32.50 277 LYS A C 1
ATOM 1915 O O . LYS A 1 276 ? 19.377 7.714 87.596 1.00 32.69 277 LYS A O 1
ATOM 1921 N N . GLY A 1 277 ? 18.538 5.640 87.845 1.00 38.10 278 GLY A N 1
ATOM 1922 C CA . GLY A 1 277 ? 17.490 6.066 88.753 1.00 37.59 278 GLY A CA 1
ATOM 1923 C C . GLY A 1 277 ? 18.061 6.462 90.103 1.00 37.56 278 GLY A C 1
ATOM 1924 O O . GLY A 1 277 ? 17.696 7.494 90.666 1.00 39.32 278 GLY A O 1
ATOM 1925 N N . CYS A 1 278 ? 18.973 5.642 90.615 1.00 36.24 279 CYS A N 1
ATOM 1926 C CA . CYS A 1 278 ? 19.566 5.867 91.929 1.00 33.85 279 CYS A CA 1
ATOM 1927 C C . CYS A 1 278 ? 20.513 7.063 91.958 1.00 38.03 279 CYS A C 1
ATOM 1928 O O . CYS A 1 278 ? 20.592 7.776 92.957 1.00 33.14 279 CYS A O 1
ATOM 1931 N N . LEU A 1 279 ? 21.230 7.279 90.861 1.00 40.37 280 LEU A N 1
ATOM 1932 C CA . LEU A 1 279 ? 22.300 8.270 90.841 1.00 39.42 280 LEU A CA 1
ATOM 1933 C C . LEU A 1 279 ? 21.983 9.463 89.943 1.00 30.62 280 LEU A C 1
ATOM 1934 O O . LEU A 1 279 ? 22.874 10.026 89.309 1.00 30.74 280 LEU A O 1
ATOM 1939 N N . ALA A 1 280 ? 20.713 9.847 89.899 1.00 36.03 281 ALA A N 1
ATOM 1940 C CA . ALA A 1 280 ? 20.274 10.960 89.064 1.00 37.65 281 ALA A CA 1
ATOM 1941 C C . ALA A 1 280 ? 20.803 12.298 89.581 1.00 30.60 281 ALA A C 1
ATOM 1942 O O . ALA A 1 280 ? 21.323 13.122 88.812 1.00 30.58 281 ALA A O 1
ATOM 1944 N N . ASN A 1 281 ? 20.663 12.506 90.887 1.00 31.12 282 ASN A N 1
ATOM 1945 C CA . ASN A 1 281 ? 21.130 13.732 91.523 1.00 36.88 282 ASN A CA 1
ATOM 1946 C C . ASN A 1 281 ? 22.618 13.946 91.300 1.00 40.69 282 ASN A C 1
ATOM 1947 O O . ASN A 1 281 ? 23.043 15.045 90.948 1.00 29.55 282 ASN A O 1
ATOM 1952 N N . GLN A 1 282 ? 23.403 12.890 91.498 1.00 38.64 283 GLN A N 1
ATOM 1953 C CA . GLN A 1 282 ? 24.834 12.944 91.229 1.00 32.07 283 GLN A CA 1
ATOM 1954 C C . GLN A 1 282 ? 25.084 13.275 89.762 1.00 34.00 283 GLN A C 1
ATOM 1955 O O . GLN A 1 282 ? 26.026 13.992 89.428 1.00 37.91 283 GLN A O 1
ATOM 1961 N N . ALA A 1 283 ? 24.224 12.754 88.891 1.00 35.71 284 ALA A N 1
ATOM 1962 C CA . ALA A 1 283 ? 24.365 12.962 87.455 1.00 38.07 284 ALA A CA 1
ATOM 1963 C C . ALA A 1 283 ? 24.002 14.389 87.045 1.00 37.77 284 ALA A C 1
ATOM 1964 O O . ALA A 1 283 ? 24.357 14.836 85.954 1.00 27.75 284 ALA A O 1
ATOM 1966 N N . ASP A 1 284 ? 23.294 15.105 87.913 1.00 28.56 285 ASP A N 1
ATOM 1967 C CA . ASP A 1 284 ? 22.983 16.507 87.629 1.00 37.15 285 ASP A CA 1
ATOM 1968 C C . ASP A 1 284 ? 24.217 17.419 87.682 1.00 37.10 285 ASP A C 1
ATOM 1969 O O . ASP A 1 284 ? 24.175 18.552 87.204 1.00 28.08 285 ASP A O 1
ATOM 1974 N N . LEU A 1 285 ? 25.312 16.924 88.252 1.00 42.56 286 LEU A N 1
ATOM 1975 C CA . LEU A 1 285 ? 26.552 17.698 88.344 1.00 39.55 286 LEU A CA 1
ATOM 1976 C C . LEU A 1 285 ? 27.288 17.779 87.007 1.00 26.40 286 LEU A C 1
ATOM 1977 O O . LEU A 1 285 ? 28.251 18.537 86.862 1.00 25.97 286 LEU A O 1
ATOM 1982 N N . ASP A 1 286 ? 26.817 16.993 86.043 1.00 30.41 287 ASP A N 1
ATOM 1983 C CA . ASP A 1 286 ? 27.492 16.785 84.761 1.00 34.73 287 ASP A CA 1
ATOM 1984 C C . ASP A 1 286 ? 27.931 18.068 84.055 1.00 33.27 287 ASP A C 1
ATOM 1985 O O . ASP A 1 286 ? 29.120 18.260 83.792 1.00 33.74 287 ASP A O 1
ATOM 1990 N N . ALA A 1 287 ? 26.970 18.936 83.758 1.00 26.56 288 ALA A N 1
ATOM 1991 C CA . ALA A 1 287 ? 27.219 20.139 82.964 1.00 44.89 288 ALA A CA 1
ATOM 1992 C C . ALA A 1 287 ? 28.277 21.059 83.578 1.00 26.23 288 ALA A C 1
ATOM 1993 O O . ALA A 1 287 ? 29.207 21.492 82.895 1.00 25.97 288 ALA A O 1
ATOM 1995 N N . GLU A 1 288 ? 28.132 21.353 84.865 1.00 26.26 289 GLU A N 1
ATOM 1996 C CA . GLU A 1 288 ? 29.030 22.289 85.528 1.00 25.99 289 GLU A CA 1
ATOM 1997 C C . GLU A 1 288 ? 30.386 21.656 85.828 1.00 36.16 289 GLU A C 1
ATOM 1998 O O . GLU A 1 288 ? 31.406 22.347 85.857 1.00 24.96 289 GLU A O 1
ATOM 2004 N N . TRP A 1 289 ? 30.393 20.344 86.050 1.00 36.09 290 TRP A N 1
ATOM 2005 C CA . TRP A 1 289 ? 31.646 19.611 86.204 1.00 24.65 290 TRP A CA 1
ATOM 2006 C C . TRP A 1 289 ? 32.446 19.709 84.906 1.00 31.11 290 TRP A C 1
ATOM 2007 O O . TRP A 1 289 ? 33.638 20.036 84.917 1.00 29.05 290 TRP A O 1
ATOM 2018 N N . ARG A 1 290 ? 31.772 19.451 83.789 1.00 24.70 291 ARG A N 1
ATOM 2019 C CA . ARG A 1 290 ? 32.395 19.547 82.473 1.00 24.71 291 ARG A CA 1
ATOM 2020 C C . ARG A 1 290 ? 32.861 20.966 82.171 1.00 35.07 291 ARG A C 1
ATOM 2021 O O . ARG A 1 290 ? 33.926 21.158 81.587 1.00 33.68 291 ARG A O 1
ATOM 2029 N N . ASN A 1 291 ? 32.060 21.956 82.559 1.00 37.24 292 ASN A N 1
ATOM 2030 C CA . ASN A 1 291 ? 32.440 23.354 82.378 1.00 31.20 292 ASN A CA 1
ATOM 2031 C C . ASN A 1 291 ? 33.719 23.687 83.138 1.00 31.03 292 ASN A C 1
ATOM 2032 O O . ASN A 1 291 ? 34.671 24.255 82.576 1.00 27.21 292 ASN A O 1
ATOM 2037 N N . LEU A 1 292 ? 33.733 23.325 84.418 1.00 24.34 293 LEU A N 1
ATOM 2038 C CA . LEU A 1 292 ? 34.890 23.573 85.264 1.00 32.90 293 LEU A CA 1
ATOM 2039 C C . LEU A 1 292 ? 36.134 22.909 84.701 1.00 29.93 293 LEU A C 1
ATOM 2040 O O . LEU A 1 292 ? 37.167 23.556 84.549 1.00 23.42 293 LEU A O 1
ATOM 2045 N N . LEU A 1 293 ? 36.033 21.620 84.388 1.00 23.56 294 LEU A N 1
ATOM 2046 C CA . LEU A 1 293 ? 37.189 20.882 83.886 1.00 34.19 294 LEU A CA 1
ATOM 2047 C C . LEU A 1 293 ? 37.660 21.427 82.539 1.00 36.09 294 LEU A C 1
ATOM 2048 O O . LEU A 1 293 ? 38.856 21.419 82.246 1.00 23.49 294 LEU A O 1
ATOM 2053 N N . ASP A 1 294 ? 36.722 21.910 81.729 1.00 40.38 295 ASP A N 1
ATOM 2054 C CA . ASP A 1 294 ? 37.066 22.542 80.459 1.00 43.32 295 ASP A CA 1
ATOM 2055 C C . ASP A 1 294 ? 37.876 23.815 80.679 1.00 30.94 295 ASP A C 1
ATOM 2056 O O . ASP A 1 294 ? 38.923 24.011 80.053 1.00 26.19 295 ASP A O 1
ATOM 2061 N N . SER A 1 295 ? 37.396 24.676 81.573 1.00 24.12 296 SER A N 1
ATOM 2062 C CA . SER A 1 295 ? 38.105 25.923 81.853 1.00 28.38 296 SER A CA 1
ATOM 2063 C C . SER A 1 295 ? 39.455 25.651 82.521 1.00 29.17 296 SER A C 1
ATOM 2064 O O . SER A 1 295 ? 40.398 26.430 82.378 1.00 26.00 296 SER A O 1
ATOM 2067 N N . MET A 1 296 ? 39.545 24.534 83.236 1.00 33.48 297 MET A N 1
ATOM 2068 C CA . MET A 1 296 ? 40.778 24.147 83.912 1.00 35.02 297 MET A CA 1
ATOM 2069 C C . MET A 1 296 ? 41.804 23.611 82.921 1.00 30.55 297 MET A C 1
ATOM 2070 O O . MET A 1 296 ? 43.004 23.833 83.077 1.00 34.48 297 MET A O 1
ATOM 2075 N N . VAL A 1 297 ? 41.330 22.898 81.905 1.00 27.81 298 VAL A N 1
ATOM 2076 C CA . VAL A 1 297 ? 42.204 22.462 80.826 1.00 27.62 298 VAL A CA 1
ATOM 2077 C C . VAL A 1 297 ? 42.682 23.685 80.052 1.00 33.83 298 VAL A C 1
ATOM 2078 O O . VAL A 1 297 ? 43.858 23.793 79.700 1.00 30.47 298 VAL A O 1
ATOM 2082 N N . LEU A 1 298 ? 41.766 24.619 79.815 1.00 34.22 299 LEU A N 1
ATOM 2083 C CA . LEU A 1 298 ? 42.086 25.828 79.062 1.00 34.54 299 LEU A CA 1
ATOM 2084 C C . LEU A 1 298 ? 43.094 26.736 79.762 1.00 35.00 299 LEU A C 1
ATOM 2085 O O . LEU A 1 298 ? 43.984 27.287 79.115 1.00 28.42 299 LEU A O 1
ATOM 2090 N N . ILE A 1 299 ? 42.957 26.892 81.076 1.00 26.99 300 ILE A N 1
ATOM 2091 C CA . ILE A 1 299 ? 43.781 27.848 81.815 1.00 30.96 300 ILE A CA 1
ATOM 2092 C C . ILE A 1 299 ? 45.268 27.473 81.815 1.00 37.75 300 ILE A C 1
ATOM 2093 O O . ILE A 1 299 ? 46.128 28.340 81.975 1.00 35.71 300 ILE A O 1
ATOM 2098 N N . THR A 1 300 ? 45.570 26.193 81.613 1.00 28.40 301 THR A N 1
ATOM 2099 C CA . THR A 1 300 ? 46.955 25.723 81.648 1.00 31.94 301 THR A CA 1
ATOM 2100 C C . THR A 1 300 ? 47.801 26.320 80.527 1.00 29.04 301 THR A C 1
ATOM 2101 O O . THR A 1 300 ? 49.023 26.395 80.638 1.00 25.35 301 THR A O 1
ATOM 2105 N N . ASP A 1 301 ? 47.148 26.743 79.449 1.00 39.11 302 ASP A N 1
ATOM 2106 C CA . ASP A 1 301 ? 47.847 27.367 78.331 1.00 34.55 302 ASP A CA 1
ATOM 2107 C C . ASP A 1 301 ? 48.494 28.681 78.757 1.00 34.41 302 ASP A C 1
ATOM 2108 O O . ASP A 1 301 ? 49.539 29.072 78.233 1.00 27.32 302 ASP A O 1
ATOM 2113 N N . LYS A 1 302 ? 47.867 29.348 79.722 1.00 29.07 303 LYS A N 1
ATOM 2114 C CA . LYS A 1 302 ? 48.308 30.664 80.171 1.00 33.31 303 LYS A CA 1
ATOM 2115 C C . LYS A 1 302 ? 49.531 30.599 81.079 1.00 36.14 303 LYS A C 1
ATOM 2116 O O . LYS A 1 302 ? 50.050 31.634 81.495 1.00 34.27 303 LYS A O 1
ATOM 2122 N N . PHE A 1 303 ? 49.991 29.389 81.383 1.00 29.17 304 PHE A N 1
ATOM 2123 C CA . PHE A 1 303 ? 51.185 29.221 82.207 1.00 27.49 304 PHE A CA 1
ATOM 2124 C C . PHE A 1 303 ? 52.416 29.730 81.462 1.00 33.13 304 PHE A C 1
ATOM 2125 O O . PHE A 1 303 ? 53.411 30.119 82.075 1.00 30.16 304 PHE A O 1
ATOM 2133 N N . TRP A 1 304 ? 52.339 29.727 80.134 1.00 35.53 305 TRP A N 1
ATOM 2134 C CA . TRP A 1 304 ? 53.416 30.240 79.296 1.00 36.56 305 TRP A CA 1
ATOM 2135 C C . TRP A 1 304 ? 52.933 31.360 78.385 1.00 43.80 305 TRP A C 1
ATOM 2136 O O . TRP A 1 304 ? 51.730 31.581 78.235 1.00 43.09 305 TRP A O 1
ATOM 2147 N N . GLY A 1 305 ? 53.884 32.060 77.777 1.00 45.35 306 GLY A N 1
ATOM 2148 C CA . GLY A 1 305 ? 53.581 33.036 76.749 1.00 45.48 306 GLY A CA 1
ATOM 2149 C C . GLY A 1 305 ? 53.631 32.380 75.382 1.00 50.41 306 GLY A C 1
ATOM 2150 O O . GLY A 1 305 ? 53.801 31.165 75.276 1.00 48.81 306 GLY A O 1
ATOM 2151 N N . THR A 1 306 ? 53.474 33.181 74.334 1.00 56.37 307 THR A N 1
ATOM 2152 C CA . THR A 1 306 ? 53.476 32.668 72.967 1.00 67.12 307 THR A CA 1
ATOM 2153 C C . THR A 1 306 ? 54.840 32.779 72.281 1.00 75.81 307 THR A C 1
ATOM 2154 O O . THR A 1 306 ? 54.995 32.368 71.131 1.00 81.62 307 THR A O 1
ATOM 2158 N N . SER A 1 307 ? 55.824 33.330 72.985 1.00 71.66 308 SER A N 1
ATOM 2159 C CA . SER A 1 307 ? 57.112 33.655 72.374 1.00 71.18 308 SER A CA 1
ATOM 2160 C C . SER A 1 307 ? 58.151 32.535 72.462 1.00 69.99 308 SER A C 1
ATOM 2161 O O . SER A 1 307 ? 59.295 32.713 72.041 1.00 71.74 308 SER A O 1
ATOM 2164 N N . GLY A 1 308 ? 57.762 31.390 73.011 1.00 64.66 309 GLY A N 1
ATOM 2165 C CA . GLY A 1 308 ? 58.678 30.270 73.136 1.00 63.90 309 GLY A CA 1
ATOM 2166 C C . GLY A 1 308 ? 59.665 30.474 74.268 1.00 58.89 309 GLY A C 1
ATOM 2167 O O . GLY A 1 308 ? 60.812 30.033 74.205 1.00 62.18 309 GLY A O 1
ATOM 2168 N N . VAL A 1 309 ? 59.199 31.144 75.315 1.00 58.19 310 VAL A N 1
ATOM 2169 C CA . VAL A 1 309 ? 60.011 31.454 76.483 1.00 53.50 310 VAL A CA 1
ATOM 2170 C C . VAL A 1 309 ? 59.475 30.633 77.649 1.00 55.72 310 VAL A C 1
ATOM 2171 O O . VAL A 1 309 ? 58.295 30.281 77.665 1.00 54.28 310 VAL A O 1
ATOM 2175 N N . GLU A 1 310 ? 60.327 30.319 78.620 1.00 54.88 311 GLU A N 1
ATOM 2176 C CA . GLU A 1 310 ? 59.908 29.474 79.728 1.00 54.33 311 GLU A CA 1
ATOM 2177 C C . GLU A 1 310 ? 58.936 30.238 80.616 1.00 49.67 311 GLU A C 1
ATOM 2178 O O . GLU A 1 310 ? 58.666 31.415 80.382 1.00 48.69 311 GLU A O 1
ATOM 2184 N N . SER A 1 311 ? 58.424 29.579 81.649 1.00 43.97 312 SER A N 1
ATOM 2185 C CA . SER A 1 311 ? 57.400 30.194 82.480 1.00 42.81 312 SER A CA 1
ATOM 2186 C C . SER A 1 311 ? 58.029 31.167 83.464 1.00 38.94 312 SER A C 1
ATOM 2187 O O . SER A 1 311 ? 59.070 30.882 84.056 1.00 34.01 312 SER A O 1
ATOM 2190 N N . VAL A 1 312 ? 57.389 32.319 83.633 1.00 25.38 313 VAL A N 1
ATOM 2191 C CA . VAL A 1 312 ? 57.913 33.372 84.491 1.00 28.00 313 VAL A CA 1
ATOM 2192 C C . VAL A 1 312 ? 57.838 32.977 85.967 1.00 28.45 313 VAL A C 1
ATOM 2193 O O . VAL A 1 312 ? 58.587 33.495 86.794 1.00 34.63 313 VAL A O 1
ATOM 2197 N N . ILE A 1 313 ? 56.948 32.040 86.284 1.00 25.83 314 ILE A N 1
ATOM 2198 C CA . ILE A 1 313 ? 56.745 31.589 87.659 1.00 32.79 314 ILE A CA 1
ATOM 2199 C C . ILE A 1 313 ? 58.047 31.081 88.281 1.00 31.84 314 ILE A C 1
ATOM 2200 O O . ILE A 1 313 ? 58.262 31.197 89.489 1.00 31.42 314 ILE A O 1
ATOM 2205 N N . GLY A 1 314 ? 58.927 30.543 87.445 1.00 24.92 315 GLY A N 1
ATOM 2206 C CA . GLY A 1 314 ? 60.213 30.071 87.915 1.00 33.47 315 GLY A CA 1
ATOM 2207 C C . GLY A 1 314 ? 61.398 30.812 87.322 1.00 33.05 315 GLY A C 1
ATOM 2208 O O . GLY A 1 314 ? 62.535 30.357 87.445 1.00 34.22 315 GLY A O 1
ATOM 2209 N N . SER A 1 315 ? 61.147 31.956 86.689 1.00 31.25 316 SER A N 1
ATOM 2210 C CA . SER A 1 315 ? 62.218 32.683 86.010 1.00 38.56 316 SER A CA 1
ATOM 2211 C C . SER A 1 315 ? 62.141 34.206 86.168 1.00 34.52 316 SER A C 1
ATOM 2212 O O . SER A 1 315 ? 62.635 34.942 85.315 1.00 37.94 316 SER A O 1
ATOM 2215 N N . VAL A 1 316 ? 61.532 34.668 87.256 1.00 29.77 317 VAL A N 1
ATOM 2216 C CA . VAL A 1 316 ? 61.450 36.098 87.563 1.00 36.17 317 VAL A CA 1
ATOM 2217 C C . VAL A 1 316 ? 62.839 36.746 87.635 1.00 42.85 317 VAL A C 1
ATOM 2218 O O . VAL A 1 316 ? 63.067 37.862 87.131 1.00 44.43 317 VAL A O 1
ATOM 2222 N N . HIS A 1 317 ? 63.767 36.020 88.253 1.00 38.90 318 HIS A N 1
ATOM 2223 C CA . HIS A 1 317 ? 65.124 36.503 88.473 1.00 27.64 318 HIS A CA 1
ATOM 2224 C C . HIS A 1 317 ? 65.836 36.849 87.170 1.00 41.35 318 HIS A C 1
ATOM 2225 O O . HIS A 1 317 ? 66.696 37.726 87.145 1.00 45.64 318 HIS A O 1
ATOM 2232 N N . THR A 1 318 ? 65.479 36.159 86.091 1.00 45.27 319 THR A N 1
ATOM 2233 C CA . THR A 1 318 ? 66.082 36.422 84.790 1.00 42.22 319 THR A CA 1
ATOM 2234 C C . THR A 1 318 ? 65.690 37.809 84.288 1.00 45.55 319 THR A C 1
ATOM 2235 O O . THR A 1 318 ? 66.532 38.569 83.797 1.00 46.61 319 THR A O 1
ATOM 2239 N N . TRP A 1 319 ? 64.408 38.137 84.423 1.00 43.64 320 TRP A N 1
ATOM 2240 C CA . TRP A 1 319 ? 63.910 39.444 84.015 1.00 28.94 320 TRP A CA 1
ATOM 2241 C C . TRP A 1 319 ? 64.444 40.541 84.925 1.00 36.05 320 TRP A C 1
ATOM 2242 O O . TRP A 1 319 ? 64.770 41.636 84.458 1.00 44.60 320 TRP A O 1
ATOM 2253 N N . LEU A 1 320 ? 64.534 40.251 86.221 1.00 29.78 321 LEU A N 1
ATOM 2254 C CA . LEU A 1 320 ? 65.143 41.206 87.146 1.00 29.00 321 LEU A CA 1
ATOM 2255 C C . LEU A 1 320 ? 66.585 41.520 86.732 1.00 38.35 321 LEU A C 1
ATOM 2256 O O . LEU A 1 320 ? 66.983 42.688 86.630 1.00 38.89 321 LEU A O 1
ATOM 2261 N N . ALA A 1 321 ? 67.353 40.465 86.477 1.00 36.94 322 ALA A N 1
ATOM 2262 C CA . ALA A 1 321 ? 68.743 40.591 86.057 1.00 40.33 322 ALA A CA 1
ATOM 2263 C C . ALA A 1 321 ? 68.866 41.372 84.752 1.00 39.65 322 ALA A C 1
ATOM 2264 O O . ALA A 1 321 ? 69.780 42.188 84.590 1.00 38.07 322 ALA A O 1
ATOM 2266 N N . GLU A 1 322 ? 67.946 41.122 83.824 1.00 31.28 323 GLU A N 1
ATOM 2267 C CA . GLU A 1 322 ? 67.953 41.838 82.552 1.00 44.11 323 GLU A CA 1
ATOM 2268 C C . GLU A 1 322 ? 67.675 43.327 82.769 1.00 37.65 323 GLU A C 1
ATOM 2269 O O . GLU A 1 322 ? 68.292 44.188 82.129 1.00 36.14 323 GLU A O 1
ATOM 2275 N N . ALA A 1 323 ? 66.756 43.622 83.684 1.00 35.63 324 ALA A N 1
ATOM 2276 C CA . ALA A 1 323 ? 66.434 45.004 84.027 1.00 38.35 324 ALA A CA 1
ATOM 2277 C C . ALA A 1 323 ? 67.639 45.720 84.630 1.00 46.30 324 ALA A C 1
ATOM 2278 O O . ALA A 1 323 ? 67.931 46.869 84.281 1.00 50.88 324 ALA A O 1
ATOM 2280 N N . ILE A 1 324 ? 68.338 45.037 85.532 1.00 44.57 325 ILE A N 1
ATOM 2281 C CA . ILE A 1 324 ? 69.507 45.625 86.179 1.00 46.98 325 ILE A CA 1
ATOM 2282 C C . ILE A 1 324 ? 70.644 45.857 85.179 1.00 48.70 325 ILE A C 1
ATOM 2283 O O . ILE A 1 324 ? 71.259 46.930 85.170 1.00 51.80 325 ILE A O 1
ATOM 2288 N N . ASN A 1 325 ? 70.912 44.860 84.338 1.00 47.29 326 ASN A N 1
ATOM 2289 C CA . ASN A 1 325 ? 71.879 45.019 83.252 1.00 50.28 326 ASN A CA 1
ATOM 2290 C C . ASN A 1 325 ? 71.547 46.233 82.387 1.00 50.95 326 ASN A C 1
ATOM 2291 O O . ASN A 1 325 ? 72.418 47.066 82.087 1.00 53.20 326 ASN A O 1
ATOM 2296 N N . ALA A 1 326 ? 70.276 46.327 82.003 1.00 49.15 327 ALA A N 1
ATOM 2297 C CA . ALA A 1 326 ? 69.785 47.453 81.216 1.00 51.67 327 ALA A CA 1
ATOM 2298 C C . ALA A 1 326 ? 70.073 48.784 81.906 1.00 53.48 327 ALA A C 1
ATOM 2299 O O . ALA A 1 326 ? 70.578 49.718 81.277 1.00 52.40 327 ALA A O 1
ATOM 2301 N N . LEU A 1 327 ? 69.758 48.863 83.198 1.00 52.38 328 LEU A N 1
ATOM 2302 C CA . LEU A 1 327 ? 70.021 50.077 83.965 1.00 53.05 328 LEU A CA 1
ATOM 2303 C C . LEU A 1 327 ? 71.498 50.440 83.930 1.00 58.91 328 LEU A C 1
ATOM 2304 O O . LEU A 1 327 ? 71.858 51.594 83.682 1.00 59.04 328 LEU A O 1
ATOM 2309 N N . GLN A 1 328 ? 72.347 49.447 84.182 1.00 65.05 329 GLN A N 1
ATOM 2310 C CA . GLN A 1 328 ? 73.791 49.651 84.146 1.00 68.22 329 GLN A CA 1
ATOM 2311 C C . GLN A 1 328 ? 74.256 50.227 82.818 1.00 73.45 329 GLN A C 1
ATOM 2312 O O . GLN A 1 328 ? 74.947 51.244 82.787 1.00 74.68 329 GLN A O 1
ATOM 2318 N N . ASP A 1 329 ? 73.877 49.583 81.719 1.00 76.03 330 ASP A N 1
ATOM 2319 C CA . ASP A 1 329 ? 74.323 50.051 80.410 1.00 81.76 330 ASP A CA 1
ATOM 2320 C C . ASP A 1 329 ? 73.500 51.241 79.909 1.00 78.75 330 ASP A C 1
ATOM 2321 O O . ASP A 1 329 ? 73.679 51.698 78.779 1.00 82.50 330 ASP A O 1
ATOM 2326 N N . ASN A 1 330 ? 72.609 51.742 80.760 1.00 72.15 331 ASN A N 1
ATOM 2327 C CA . ASN A 1 330 ? 71.954 53.024 80.519 1.00 68.87 331 ASN A CA 1
ATOM 2328 C C . ASN A 1 330 ? 72.262 54.036 81.622 1.00 61.51 331 ASN A C 1
ATOM 2329 O O . ASN A 1 330 ? 71.566 55.039 81.762 1.00 58.49 331 ASN A O 1
ATOM 2334 N N . ARG A 1 331 ? 73.309 53.766 82.399 1.00 59.50 332 ARG A N 1
ATOM 2335 C CA . ARG A 1 331 ? 73.704 54.645 83.500 1.00 63.76 332 ARG A CA 1
ATOM 2336 C C . ARG A 1 331 ? 74.055 56.056 83.029 1.00 66.83 332 ARG A C 1
ATOM 2337 O O . ARG A 1 331 ? 73.556 57.040 83.575 1.00 66.02 332 ARG A O 1
ATOM 2339 N N . ASP A 1 332 ? 74.917 56.146 82.020 1.00 71.79 333 ASP A N 1
ATOM 2340 C CA . ASP A 1 332 ? 75.326 57.436 81.469 1.00 78.04 333 ASP A CA 1
ATOM 2341 C C . ASP A 1 332 ? 74.135 58.207 80.908 1.00 83.57 333 ASP A C 1
ATOM 2342 O O . ASP A 1 332 ? 73.912 59.367 81.258 1.00 84.97 333 ASP A O 1
ATOM 2347 N N . THR A 1 333 ? 73.377 57.547 80.038 1.00 81.48 334 THR A N 1
ATOM 2348 C CA . THR A 1 333 ? 72.244 58.168 79.360 1.00 84.98 334 THR A CA 1
ATOM 2349 C C . THR A 1 333 ? 71.180 58.654 80.340 1.00 85.63 334 THR A C 1
ATOM 2350 O O . THR A 1 333 ? 70.728 59.796 80.251 1.00 88.34 334 THR A O 1
ATOM 2354 N N . LEU A 1 334 ? 70.784 57.786 81.268 1.00 84.26 335 LEU A N 1
ATOM 2355 C CA . LEU A 1 334 ? 69.800 58.146 82.285 1.00 82.58 335 LEU A CA 1
ATOM 2356 C C . LEU A 1 334 ? 70.247 59.365 83.075 1.00 89.24 335 LEU A C 1
ATOM 2357 O O . LEU A 1 334 ? 69.485 60.320 83.236 1.00 91.07 335 LEU A O 1
ATOM 2362 N N . THR A 1 335 ? 71.482 59.329 83.565 1.00 88.34 336 THR A N 1
ATOM 2363 C CA . THR A 1 335 ? 72.025 60.443 84.331 1.00 89.04 336 THR A CA 1
ATOM 2364 C C . THR A 1 335 ? 71.655 61.920 84.213 1.00 93.09 336 THR A C 1
ATOM 2365 O O . THR A 1 335 ? 71.755 62.691 85.167 1.00 93.53 336 THR A O 1
ATOM 2369 N N . ALA A 1 336 ? 71.264 62.302 83.002 1.00 90.73 337 ALA A N 1
ATOM 2370 C CA . ALA A 1 336 ? 70.691 63.608 82.726 1.00 91.57 337 ALA A CA 1
ATOM 2371 C C . ALA A 1 336 ? 70.050 64.503 83.773 1.00 92.29 337 ALA A C 1
ATOM 2372 O O . ALA A 1 336 ? 68.915 64.263 84.187 1.00 91.80 337 ALA A O 1
ATOM 2374 N N . LYS A 1 337 ? 70.779 65.525 84.207 1.00 96.25 338 LYS A N 1
ATOM 2375 C CA . LYS A 1 337 ? 70.384 66.289 85.385 1.00 97.23 338 LYS A CA 1
ATOM 2376 C C . LYS A 1 337 ? 69.117 67.109 85.168 1.00 100.29 338 LYS A C 1
ATOM 2377 O O . LYS A 1 337 ? 68.157 66.961 85.923 1.00 105.07 338 LYS A O 1
ATOM 2379 N N . VAL A 1 338 ? 69.133 67.935 84.120 1.00 96.25 339 VAL A N 1
ATOM 2380 C CA . VAL A 1 338 ? 68.071 68.891 83.758 1.00 92.26 339 VAL A CA 1
ATOM 2381 C C . VAL A 1 338 ? 66.972 69.113 84.803 1.00 90.76 339 VAL A C 1
ATOM 2382 O O . VAL A 1 338 ? 66.027 68.328 84.911 1.00 89.19 339 VAL A O 1
ATOM 2386 N N . PRO A 1 365 ? 65.829 35.241 80.255 1.00 97.86 366 PRO A N 1
ATOM 2387 C CA . PRO A 1 365 ? 64.731 34.783 79.397 1.00 96.52 366 PRO A CA 1
ATOM 2388 C C . PRO A 1 365 ? 65.162 33.675 78.440 1.00 94.23 366 PRO A C 1
ATOM 2389 O O . PRO A 1 365 ? 65.123 33.854 77.223 1.00 95.70 366 PRO A O 1
ATOM 2393 N N . ARG A 1 366 ? 65.568 32.540 79.000 1.00 92.08 367 ARG A N 1
ATOM 2394 C CA . ARG A 1 366 ? 65.970 31.385 78.206 1.00 91.62 367 ARG A CA 1
ATOM 2395 C C . ARG A 1 366 ? 64.773 30.820 77.447 1.00 85.90 367 ARG A C 1
ATOM 2396 O O . ARG A 1 366 ? 63.635 30.917 77.909 1.00 85.02 367 ARG A O 1
ATOM 2404 N N . GLU A 1 367 ? 65.034 30.245 76.276 1.00 81.94 368 GLU A N 1
ATOM 2405 C CA . GLU A 1 367 ? 63.991 29.617 75.473 1.00 78.94 368 GLU A CA 1
ATOM 2406 C C . GLU A 1 367 ? 63.300 28.501 76.248 1.00 75.63 368 GLU A C 1
ATOM 2407 O O . GLU A 1 367 ? 63.926 27.814 77.055 1.00 75.59 368 GLU A O 1
ATOM 2409 N N . ARG A 1 368 ? 62.004 28.333 76.007 1.00 74.36 369 ARG A N 1
ATOM 2410 C CA . ARG A 1 368 ? 61.240 27.285 76.669 1.00 72.66 369 ARG A CA 1
ATOM 2411 C C . ARG A 1 368 ? 61.723 25.915 76.210 1.00 68.07 369 ARG A C 1
ATOM 2412 O O . ARG A 1 368 ? 61.754 25.635 75.011 1.00 65.64 369 ARG A O 1
ATOM 2420 N N . PRO A 1 369 ? 62.114 25.059 77.168 1.00 67.44 370 PRO A N 1
ATOM 2421 C CA . PRO A 1 369 ? 62.570 23.699 76.860 1.00 64.29 370 PRO A CA 1
ATOM 2422 C C . PRO A 1 369 ? 61.500 22.910 76.115 1.00 56.90 370 PRO A C 1
ATOM 2423 O O . PRO A 1 369 ? 60.314 23.192 76.297 1.00 50.08 370 PRO A O 1
ATOM 2427 N N . PRO A 1 370 ? 61.911 21.942 75.280 1.00 54.20 371 PRO A N 1
ATOM 2428 C CA . PRO A 1 370 ? 60.948 21.086 74.578 1.00 57.52 371 PRO A CA 1
ATOM 2429 C C . PRO A 1 370 ? 60.012 20.416 75.572 1.00 60.33 371 PRO A C 1
ATOM 2430 O O . PRO A 1 370 ? 58.809 20.313 75.333 1.00 56.19 371 PRO A O 1
ATOM 2434 N N . SER A 1 371 ? 60.575 19.970 76.689 1.00 71.99 372 SER A N 1
ATOM 2435 C CA . SER A 1 371 ? 59.777 19.477 77.797 1.00 74.19 372 SER A CA 1
ATOM 2436 C C . SER A 1 371 ? 60.400 19.878 79.129 1.00 72.58 372 SER A C 1
ATOM 2437 O O . SER A 1 371 ? 61.610 19.753 79.326 1.00 87.89 372 SER A O 1
ATOM 2440 N N . GLY A 1 372 ? 59.563 20.361 80.039 1.00 56.20 373 GLY A N 1
ATOM 2441 C CA . GLY A 1 372 ? 59.991 20.691 81.384 1.00 47.01 373 GLY A CA 1
ATOM 2442 C C . GLY A 1 372 ? 59.055 20.018 82.365 1.00 43.45 373 GLY A C 1
ATOM 2443 O O . GLY A 1 372 ? 58.104 19.353 81.953 1.00 42.13 373 GLY A O 1
ATOM 2444 N N . THR A 1 373 ? 59.317 20.184 83.657 1.00 28.48 374 THR A N 1
ATOM 2445 C CA . THR A 1 373 ? 58.476 19.580 84.684 1.00 28.00 374 THR A CA 1
ATOM 2446 C C . THR A 1 373 ? 57.032 20.063 84.571 1.00 38.54 374 THR A C 1
ATOM 2447 O O . THR A 1 373 ? 56.095 19.260 84.583 1.00 38.77 374 THR A O 1
ATOM 2451 N N . LEU A 1 374 ? 56.864 21.377 84.444 1.00 26.42 375 LEU A N 1
ATOM 2452 C CA . LEU A 1 374 ? 55.539 21.982 84.360 1.00 34.85 375 LEU A CA 1
ATOM 2453 C C . LEU A 1 374 ? 54.755 21.463 83.160 1.00 25.77 375 LEU A C 1
ATOM 2454 O O . LEU A 1 374 ? 53.557 21.212 83.257 1.00 40.92 375 LEU A O 1
ATOM 2459 N N . GLU A 1 375 ? 55.438 21.294 82.033 1.00 26.51 376 GLU A N 1
ATOM 2460 C CA . GLU A 1 375 ? 54.791 20.837 80.808 1.00 41.16 376 GLU A CA 1
ATOM 2461 C C . GLU A 1 375 ? 54.332 19.382 80.918 1.00 37.15 376 GLU A C 1
ATOM 2462 O O . GLU A 1 375 ? 53.229 19.035 80.488 1.00 35.48 376 GLU A O 1
ATOM 2468 N N . LYS A 1 376 ? 55.177 18.535 81.497 1.00 27.72 377 LYS A N 1
ATOM 2469 C CA . LYS A 1 376 ? 54.821 17.137 81.712 1.00 32.19 377 LYS A CA 1
ATOM 2470 C C . LYS A 1 376 ? 53.642 17.034 82.671 1.00 33.62 377 LYS A C 1
ATOM 2471 O O . LYS A 1 376 ? 52.697 16.263 82.444 1.00 35.86 377 LYS A O 1
ATOM 2477 N N . LEU A 1 377 ? 53.709 17.819 83.744 1.00 26.62 378 LEU A N 1
ATOM 2478 C CA . LEU A 1 377 ? 52.627 17.882 84.717 1.00 36.40 378 LEU A CA 1
ATOM 2479 C C . LEU A 1 377 ? 51.325 18.304 84.049 1.00 36.69 378 LEU A C 1
ATOM 2480 O O . LEU A 1 377 ? 50.264 17.762 84.349 1.00 32.65 378 LEU A O 1
ATOM 2485 N N . VAL A 1 378 ? 51.416 19.264 83.135 1.00 25.24 379 VAL A N 1
ATOM 2486 C CA . VAL A 1 378 ? 50.241 19.755 82.425 1.00 34.71 379 VAL A CA 1
ATOM 2487 C C . VAL A 1 378 ? 49.672 18.690 81.487 1.00 42.57 379 VAL A C 1
ATOM 2488 O O . VAL A 1 378 ? 48.458 18.519 81.409 1.00 40.10 379 VAL A O 1
ATOM 2492 N N . SER A 1 379 ? 50.544 17.965 80.791 1.00 33.39 380 SER A N 1
ATOM 2493 C CA . SER A 1 379 ? 50.096 16.877 79.921 1.00 39.51 380 SER A CA 1
ATOM 2494 C C . SER A 1 379 ? 49.360 15.800 80.717 1.00 35.60 380 SER A C 1
ATOM 2495 O O . SER A 1 379 ? 48.233 15.410 80.376 1.00 31.98 380 SER A O 1
ATOM 2498 N N . GLU A 1 380 ? 50.004 15.327 81.781 1.00 40.58 381 GLU A N 1
ATOM 2499 C CA . GLU A 1 380 ? 49.408 14.313 82.645 1.00 40.98 381 GLU A CA 1
ATOM 2500 C C . GLU A 1 380 ? 48.070 14.783 83.218 1.00 36.01 381 GLU A C 1
ATOM 2501 O O . GLU A 1 380 ? 47.087 14.038 83.221 1.00 30.20 381 GLU A O 1
ATOM 2507 N N . ALA A 1 381 ? 48.040 16.027 83.685 1.00 33.37 382 ALA A N 1
ATOM 2508 C CA . ALA A 1 381 ? 46.839 16.598 84.284 1.00 30.38 382 ALA A CA 1
ATOM 2509 C C . ALA A 1 381 ? 45.698 16.703 83.278 1.00 30.02 382 ALA A C 1
ATOM 2510 O O . ALA A 1 381 ? 44.553 16.399 83.601 1.00 30.85 382 ALA A O 1
ATOM 2512 N N . LYS A 1 382 ? 46.011 17.135 82.060 1.00 36.39 383 LYS A N 1
ATOM 2513 C CA . LYS A 1 382 ? 45.001 17.240 81.015 1.00 24.84 383 LYS A CA 1
ATOM 2514 C C . LYS A 1 382 ? 44.477 15.862 80.637 1.00 40.39 383 LYS A C 1
ATOM 2515 O O . LYS A 1 382 ? 43.285 15.699 80.369 1.00 38.93 383 LYS A O 1
ATOM 2521 N N . ALA A 1 383 ? 45.362 14.868 80.626 1.00 37.34 384 ALA A N 1
ATOM 2522 C CA . ALA A 1 383 ? 44.931 13.493 80.390 1.00 35.63 384 ALA A CA 1
ATOM 2523 C C . ALA A 1 383 ? 43.944 13.043 81.466 1.00 33.22 384 ALA A C 1
ATOM 2524 O O . ALA A 1 383 ? 42.840 12.576 81.160 1.00 33.09 384 ALA A O 1
ATOM 2526 N N . GLN A 1 384 ? 44.340 13.202 82.726 1.00 25.87 385 GLN A N 1
ATOM 2527 C CA . GLN A 1 384 ? 43.513 12.776 83.852 1.00 25.69 385 GLN A CA 1
ATOM 2528 C C . GLN A 1 384 ? 42.177 13.516 83.929 1.00 33.69 385 GLN A C 1
ATOM 2529 O O . GLN A 1 384 ? 41.177 12.952 84.371 1.00 41.43 385 GLN A O 1
ATOM 2535 N N . LEU A 1 385 ? 42.162 14.774 83.502 1.00 31.01 386 LEU A N 1
ATOM 2536 C CA . LEU A 1 385 ? 40.949 15.583 83.563 1.00 36.08 386 LEU A CA 1
ATOM 2537 C C . LEU A 1 385 ? 40.015 15.268 82.402 1.00 32.68 386 LEU A C 1
ATOM 2538 O O . LEU A 1 385 ? 38.797 15.239 82.573 1.00 34.67 386 LEU A O 1
ATOM 2543 N N . ARG A 1 386 ? 40.583 15.033 81.223 1.00 34.25 387 ARG A N 1
ATOM 2544 C CA . ARG A 1 386 ? 39.783 14.590 80.088 1.00 38.48 387 ARG A CA 1
ATOM 2545 C C . ARG A 1 386 ? 39.224 13.200 80.361 1.00 39.86 387 ARG A C 1
ATOM 2546 O O . ARG A 1 386 ? 38.181 12.825 79.827 1.00 34.11 387 ARG A O 1
ATOM 2554 N N . ASP A 1 387 ? 39.922 12.442 81.202 1.00 40.63 388 ASP A N 1
ATOM 2555 C CA . ASP A 1 387 ? 39.510 11.077 81.515 1.00 35.58 388 ASP A CA 1
ATOM 2556 C C . ASP A 1 387 ? 38.325 11.004 82.483 1.00 34.11 388 ASP A C 1
ATOM 2557 O O . ASP A 1 387 ? 37.548 10.049 82.446 1.00 38.98 388 ASP A O 1
ATOM 2562 N N . VAL A 1 388 ? 38.184 12.007 83.345 1.00 32.02 389 VAL A N 1
ATOM 2563 C CA . VAL A 1 388 ? 37.152 11.968 84.379 1.00 34.37 389 VAL A CA 1
ATOM 2564 C C . VAL A 1 388 ? 36.066 13.032 84.200 1.00 33.06 389 VAL A C 1
ATOM 2565 O O . VAL A 1 388 ? 35.299 13.302 85.125 1.00 33.35 389 VAL A O 1
ATOM 2569 N N . GLN A 1 389 ? 35.992 13.628 83.014 1.00 24.90 390 GLN A N 1
ATOM 2570 C CA . GLN A 1 389 ? 34.965 14.628 82.743 1.00 29.83 390 GLN A CA 1
ATOM 2571 C C . GLN A 1 389 ? 33.591 13.973 82.614 1.00 25.16 390 GLN A C 1
ATOM 2572 O O . GLN A 1 389 ? 32.564 14.635 82.762 1.00 25.09 390 GLN A O 1
ATOM 2578 N N . ASP A 1 390 ? 33.584 12.670 82.344 1.00 25.52 391 ASP A N 1
ATOM 2579 C CA . ASP A 1 390 ? 32.344 11.925 82.145 1.00 25.95 391 ASP A CA 1
ATOM 2580 C C . ASP A 1 390 ? 31.874 11.227 83.414 1.00 26.09 391 ASP A C 1
ATOM 2581 O O . ASP A 1 390 ? 30.898 10.481 83.390 1.00 26.51 391 ASP A O 1
ATOM 2586 N N . PHE A 1 391 ? 32.582 11.472 84.512 1.00 25.82 392 PHE A N 1
ATOM 2587 C CA . PHE A 1 391 ? 32.426 10.712 85.753 1.00 37.19 392 PHE A CA 1
ATOM 2588 C C . PHE A 1 391 ? 30.975 10.524 86.204 1.00 33.92 392 PHE A C 1
ATOM 2589 O O . PHE A 1 391 ? 30.482 9.391 86.332 1.00 41.09 392 PHE A O 1
ATOM 2597 N N . TRP A 1 392 ? 30.296 11.647 86.414 1.00 27.98 393 TRP A N 1
ATOM 2598 C CA . TRP A 1 392 ? 28.985 11.673 87.050 1.00 27.86 393 TRP A CA 1
ATOM 2599 C C . TRP A 1 392 ? 27.895 10.965 86.251 1.00 27.06 393 TRP A C 1
ATOM 2600 O O . TRP A 1 392 ? 26.866 10.585 86.806 1.00 30.56 393 TRP A O 1
ATOM 2611 N N . ILE A 1 393 ? 28.118 10.785 84.954 1.00 26.98 394 ILE A N 1
ATOM 2612 C CA . ILE A 1 393 ? 27.167 10.048 84.133 1.00 27.59 394 ILE A CA 1
ATOM 2613 C C . ILE A 1 393 ? 27.717 8.680 83.743 1.00 36.88 394 ILE A C 1
ATOM 2614 O O . ILE A 1 393 ? 26.976 7.815 83.280 1.00 40.04 394 ILE A O 1
ATOM 2619 N N . SER A 1 394 ? 29.019 8.487 83.927 1.00 39.50 395 SER A N 1
ATOM 2620 C CA . SER A 1 394 ? 29.631 7.204 83.616 1.00 40.49 395 SER A CA 1
ATOM 2621 C C . SER A 1 394 ? 29.520 6.263 84.808 1.00 33.32 395 SER A C 1
ATOM 2622 O O . SER A 1 394 ? 29.787 5.069 84.682 1.00 29.22 395 SER A O 1
ATOM 2625 N N . LEU A 1 395 ? 29.135 6.807 85.961 1.00 28.42 396 LEU A N 1
ATOM 2626 C CA . LEU A 1 395 ? 28.944 5.991 87.167 1.00 41.07 396 LEU A CA 1
ATOM 2627 C C . LEU A 1 395 ? 28.110 4.709 86.960 1.00 45.72 396 LEU A C 1
ATOM 2628 O O . LEU A 1 395 ? 28.570 3.622 87.321 1.00 48.45 396 LEU A O 1
ATOM 2633 N N . PRO A 1 396 ? 26.893 4.818 86.381 1.00 42.35 397 PRO A N 1
ATOM 2634 C CA . PRO A 1 396 ? 26.100 3.587 86.261 1.00 43.97 397 PRO A CA 1
ATOM 2635 C C . PRO A 1 396 ? 26.744 2.552 85.343 1.00 42.69 397 PRO A C 1
ATOM 2636 O O . PRO A 1 396 ? 26.761 1.368 85.673 1.00 45.54 397 PRO A O 1
ATOM 2640 N N . GLY A 1 397 ? 27.268 3.006 84.209 1.00 41.34 398 GLY A N 1
ATOM 2641 C CA . GLY A 1 397 ? 27.901 2.123 83.247 1.00 31.34 398 GLY A CA 1
ATOM 2642 C C . GLY A 1 397 ? 29.077 1.358 83.822 1.00 42.66 398 GLY A C 1
ATOM 2643 O O . GLY A 1 397 ? 29.191 0.148 83.632 1.00 40.60 398 GLY A O 1
ATOM 2644 N N . THR A 1 398 ? 29.950 2.061 84.536 1.00 45.11 399 THR A N 1
ATOM 2645 C CA . THR A 1 398 ? 31.140 1.439 85.106 1.00 46.83 399 THR A CA 1
ATOM 2646 C C . THR A 1 398 ? 30.799 0.560 86.305 1.00 46.88 399 THR A C 1
ATOM 2647 O O . THR A 1 398 ? 31.350 -0.532 86.454 1.00 47.30 399 THR A O 1
ATOM 2651 N N . LEU A 1 399 ? 29.893 1.032 87.157 1.00 42.74 400 LEU A N 1
ATOM 2652 C CA . LEU A 1 399 ? 29.486 0.253 88.323 1.00 46.06 400 LEU A CA 1
ATOM 2653 C C . LEU A 1 399 ? 28.790 -1.040 87.910 1.00 41.96 400 LEU A C 1
ATOM 2654 O O . LEU A 1 399 ? 28.949 -2.072 88.560 1.00 41.68 400 LEU A O 1
ATOM 2659 N N . CYS A 1 400 ? 28.021 -0.978 86.828 1.00 44.11 401 CYS A N 1
ATOM 2660 C CA . CYS A 1 400 ? 27.357 -2.162 86.297 1.00 48.14 401 CYS A CA 1
ATOM 2661 C C . CYS A 1 400 ? 28.354 -3.090 85.616 1.00 54.19 401 CYS A C 1
ATOM 2662 O O . CYS A 1 400 ? 28.323 -4.305 85.818 1.00 53.05 401 CYS A O 1
ATOM 2665 N N . SER A 1 401 ? 29.235 -2.508 84.809 1.00 54.97 402 SER A N 1
ATOM 2666 C CA . SER A 1 401 ? 30.212 -3.282 84.051 1.00 58.83 402 SER A CA 1
ATOM 2667 C C . SER A 1 401 ? 31.183 -4.031 84.956 1.00 67.78 402 SER A C 1
ATOM 2668 O O . SER A 1 401 ? 31.575 -5.160 84.657 1.00 70.15 402 SER A O 1
ATOM 2671 N N . GLU A 1 402 ? 31.562 -3.405 86.064 1.00 68.42 403 GLU A N 1
ATOM 2672 C CA . GLU A 1 402 ? 32.587 -3.970 86.935 1.00 75.24 403 GLU A CA 1
ATOM 2673 C C . GLU A 1 402 ? 32.054 -5.013 87.916 1.00 81.21 403 GLU A C 1
ATOM 2674 O O . GLU A 1 402 ? 32.673 -6.060 88.109 1.00 84.39 403 GLU A O 1
ATOM 2680 N N . LYS A 1 403 ? 30.908 -4.737 88.530 1.00 79.33 404 LYS A N 1
ATOM 2681 C CA . LYS A 1 403 ? 30.459 -5.546 89.659 1.00 81.26 404 LYS A CA 1
ATOM 2682 C C . LYS A 1 403 ? 29.203 -6.373 89.391 1.00 80.94 404 LYS A C 1
ATOM 2683 O O . LYS A 1 403 ? 29.257 -7.601 89.318 1.00 80.79 404 LYS A O 1
ATOM 2689 N N . MET A 1 404 ? 28.074 -5.688 89.252 1.00 79.67 405 MET A N 1
ATOM 2690 C CA . MET A 1 404 ? 26.761 -6.325 89.318 1.00 78.86 405 MET A CA 1
ATOM 2691 C C . MET A 1 404 ? 26.331 -7.064 88.050 1.00 74.32 405 MET A C 1
ATOM 2692 O O . MET A 1 404 ? 25.784 -8.164 88.126 1.00 75.88 405 MET A O 1
ATOM 2697 N N . ALA A 1 405 ? 26.575 -6.463 86.890 1.00 66.49 406 ALA A N 1
ATOM 2698 C CA . ALA A 1 405 ? 26.155 -7.064 85.628 1.00 59.68 406 ALA A CA 1
ATOM 2699 C C . ALA A 1 405 ? 27.249 -7.947 85.039 1.00 56.32 406 ALA A C 1
ATOM 2700 O O . ALA A 1 405 ? 26.963 -8.937 84.366 1.00 60.19 406 ALA A O 1
ATOM 2702 N N . ASP A 1 412 ? 24.438 -16.015 77.921 1.00 105.79 413 ASP A N 1
ATOM 2703 C CA . ASP A 1 412 ? 24.165 -14.584 77.997 1.00 103.14 413 ASP A CA 1
ATOM 2704 C C . ASP A 1 412 ? 22.666 -14.293 78.043 1.00 96.00 413 ASP A C 1
ATOM 2705 O O . ASP A 1 412 ? 22.201 -13.296 77.492 1.00 96.28 413 ASP A O 1
ATOM 2710 N N . ARG A 1 413 ? 21.917 -15.180 78.692 1.00 90.61 414 ARG A N 1
ATOM 2711 C CA . ARG A 1 413 ? 20.515 -14.925 79.005 1.00 80.40 414 ARG A CA 1
ATOM 2712 C C . ARG A 1 413 ? 20.438 -14.422 80.441 1.00 76.75 414 ARG A C 1
ATOM 2713 O O . ARG A 1 413 ? 20.931 -15.075 81.360 1.00 74.50 414 ARG A O 1
ATOM 2715 N N . CYS A 1 414 ? 19.813 -13.265 80.633 1.00 68.54 415 CYS A N 1
ATOM 2716 C CA . CYS A 1 414 ? 19.985 -12.508 81.869 1.00 60.64 415 CYS A CA 1
ATOM 2717 C C . CYS A 1 414 ? 18.690 -12.190 82.616 1.00 54.05 415 CYS A C 1
ATOM 2718 O O . CYS A 1 414 ? 17.593 -12.297 82.073 1.00 45.93 415 CYS A O 1
ATOM 2721 N N . TRP A 1 415 ? 18.843 -11.805 83.877 1.00 45.77 416 TRP A N 1
ATOM 2722 C CA . TRP A 1 415 ? 17.721 -11.468 84.746 1.00 46.41 416 TRP A CA 1
ATOM 2723 C C . TRP A 1 415 ? 17.218 -10.041 84.488 1.00 43.76 416 TRP A C 1
ATOM 2724 O O . TRP A 1 415 ? 17.957 -9.072 84.655 1.00 42.62 416 TRP A O 1
ATOM 2735 N N . ASN A 1 416 ? 15.957 -9.928 84.072 1.00 46.45 417 ASN A N 1
ATOM 2736 C CA . ASN A 1 416 ? 15.341 -8.634 83.775 1.00 42.83 417 ASN A CA 1
ATOM 2737 C C . ASN A 1 416 ? 14.532 -8.095 84.952 1.00 42.80 417 ASN A C 1
ATOM 2738 O O . ASN A 1 416 ? 13.949 -7.013 84.886 1.00 50.75 417 ASN A O 1
ATOM 2743 N N . GLY A 1 417 ? 14.511 -8.876 86.023 1.00 44.47 418 GLY A N 1
ATOM 2744 C CA . GLY A 1 417 ? 13.849 -8.527 87.266 1.00 47.71 418 GLY A CA 1
ATOM 2745 C C . GLY A 1 417 ? 12.511 -9.201 87.519 1.00 50.71 418 GLY A C 1
ATOM 2746 O O . GLY A 1 417 ? 12.104 -9.341 88.673 1.00 53.78 418 GLY A O 1
ATOM 2747 N N . MET A 1 418 ? 11.808 -9.603 86.466 1.00 46.89 419 MET A N 1
ATOM 2748 C CA . MET A 1 418 ? 10.752 -10.605 86.603 1.00 55.96 419 MET A CA 1
ATOM 2749 C C . MET A 1 418 ? 11.272 -12.046 86.532 1.00 60.46 419 MET A C 1
ATOM 2750 O O . MET A 1 418 ? 10.847 -12.906 87.303 1.00 65.77 419 MET A O 1
ATOM 2755 N N . ALA A 1 419 ? 12.194 -12.295 85.604 1.00 58.62 420 ALA A N 1
ATOM 2756 C CA . ALA A 1 419 ? 12.699 -13.644 85.352 1.00 57.02 420 ALA A CA 1
ATOM 2757 C C . ALA A 1 419 ? 13.996 -13.613 84.547 1.00 59.90 420 ALA A C 1
ATOM 2758 O O . ALA A 1 419 ? 14.505 -12.543 84.216 1.00 56.67 420 ALA A O 1
ATOM 2760 N N . ARG A 1 420 ? 14.534 -14.791 84.243 1.00 60.61 421 ARG A N 1
ATOM 2761 C CA . ARG A 1 420 ? 15.650 -14.896 83.308 1.00 66.81 421 ARG A CA 1
ATOM 2762 C C . ARG A 1 420 ? 15.115 -14.667 81.900 1.00 65.79 421 ARG A C 1
ATOM 2763 O O . ARG A 1 420 ? 14.007 -15.100 81.582 1.00 67.99 421 ARG A O 1
ATOM 2765 N N . GLY A 1 421 ? 15.886 -13.987 81.058 1.00 62.06 422 GLY A N 1
ATOM 2766 C CA . GLY A 1 421 ? 15.386 -13.606 79.749 1.00 66.98 422 GLY A CA 1
ATOM 2767 C C . GLY A 1 421 ? 16.065 -12.388 79.154 1.00 70.92 422 GLY A C 1
ATOM 2768 O O . GLY A 1 421 ? 17.223 -12.097 79.449 1.00 73.70 422 GLY A O 1
ATOM 2769 N N . ARG A 1 422 ? 15.349 -11.695 78.276 1.00 68.58 423 ARG A N 1
ATOM 2770 C CA . ARG A 1 422 ? 15.851 -10.459 77.690 1.00 68.96 423 ARG A CA 1
ATOM 2771 C C . ARG A 1 422 ? 15.156 -9.247 78.306 1.00 70.45 423 ARG A C 1
ATOM 2772 O O . ARG A 1 422 ? 13.978 -9.310 78.660 1.00 73.40 423 ARG A O 1
ATOM 2774 N N . TYR A 1 423 ? 15.895 -8.150 78.441 1.00 63.78 424 TYR A N 1
ATOM 2775 C CA . TYR A 1 423 ? 15.349 -6.919 79.003 1.00 60.25 424 TYR A CA 1
ATOM 2776 C C . TYR A 1 423 ? 15.049 -5.915 77.895 1.00 52.68 424 TYR A C 1
ATOM 2777 O O . TYR A 1 423 ? 15.956 -5.356 77.280 1.00 52.50 424 TYR A O 1
ATOM 2786 N N . LEU A 1 424 ? 13.761 -5.704 77.650 1.00 56.93 425 LEU A N 1
ATOM 2787 C CA . LEU A 1 424 ? 13.286 -4.822 76.586 1.00 56.50 425 LEU A CA 1
ATOM 2788 C C . LEU A 1 424 ? 13.528 -3.310 76.768 1.00 58.03 425 LEU A C 1
ATOM 2789 O O . LEU A 1 424 ? 14.043 -2.672 75.849 1.00 57.44 425 LEU A O 1
ATOM 2794 N N . PRO A 1 425 ? 13.150 -2.731 77.932 1.00 56.14 426 PRO A N 1
ATOM 2795 C CA . PRO A 1 425 ? 13.094 -1.263 78.042 1.00 53.94 426 PRO A CA 1
ATOM 2796 C C . PRO A 1 425 ? 14.368 -0.518 77.644 1.00 55.72 426 PRO A C 1
ATOM 2797 O O . PRO A 1 425 ? 15.478 -1.014 77.841 1.00 51.66 426 PRO A O 1
ATOM 2801 N N . GLU A 1 426 ? 14.187 0.675 77.083 1.00 58.37 427 GLU A N 1
ATOM 2802 C CA . GLU A 1 426 ? 15.301 1.523 76.673 1.00 58.75 427 GLU A CA 1
ATOM 2803 C C . GLU A 1 426 ? 16.043 2.095 77.871 1.00 46.97 427 GLU A C 1
ATOM 2804 O O . GLU A 1 426 ? 15.448 2.339 78.922 1.00 38.07 427 GLU A O 1
ATOM 2810 N N . VAL A 1 427 ? 17.345 2.307 77.707 1.00 38.55 428 VAL A N 1
ATOM 2811 C CA . VAL A 1 427 ? 18.139 2.965 78.733 1.00 45.34 428 VAL A CA 1
ATOM 2812 C C . VAL A 1 427 ? 17.732 4.430 78.835 1.00 46.52 428 VAL A C 1
ATOM 2813 O O . VAL A 1 427 ? 17.633 5.127 77.826 1.00 47.23 428 VAL A O 1
ATOM 2817 N N . MET A 1 428 ? 17.482 4.886 80.057 1.00 45.04 429 MET A N 1
ATOM 2818 C CA . MET A 1 428 ? 17.082 6.266 80.297 1.00 49.48 429 MET A CA 1
ATOM 2819 C C . MET A 1 428 ? 18.220 7.238 80.019 1.00 52.40 429 MET A C 1
ATOM 2820 O O . MET A 1 428 ? 19.388 6.851 79.983 1.00 44.20 429 MET A O 1
ATOM 2825 N N . GLY A 1 429 ? 17.867 8.500 79.803 1.00 51.41 430 GLY A N 1
ATOM 2826 C CA . GLY A 1 429 ? 18.855 9.556 79.716 1.00 31.56 430 GLY A CA 1
ATOM 2827 C C . GLY A 1 429 ? 19.414 9.857 81.095 1.00 41.98 430 GLY A C 1
ATOM 2828 O O . GLY A 1 429 ? 18.970 9.289 82.093 1.00 31.20 430 GLY A O 1
ATOM 2829 N N . ASP A 1 430 ? 20.385 10.760 81.152 1.00 42.29 431 ASP A N 1
ATOM 2830 C CA . ASP A 1 430 ? 21.042 11.104 82.408 1.00 42.21 431 ASP A CA 1
ATOM 2831 C C . ASP A 1 430 ? 20.413 12.329 83.062 1.00 36.58 431 ASP A C 1
ATOM 2832 O O . ASP A 1 430 ? 19.956 13.244 82.377 1.00 41.35 431 ASP A O 1
ATOM 2837 N N . GLY A 1 431 ? 20.378 12.333 84.391 1.00 35.14 432 GLY A N 1
ATOM 2838 C CA . GLY A 1 431 ? 19.876 13.475 85.135 1.00 35.32 432 GLY A CA 1
ATOM 2839 C C . GLY A 1 431 ? 18.532 13.230 85.790 1.00 34.12 432 GLY A C 1
ATOM 2840 O O . GLY A 1 431 ? 17.779 12.352 85.372 1.00 31.61 432 GLY A O 1
ATOM 2841 N N . LEU A 1 432 ? 18.243 14.013 86.826 1.00 36.59 433 LEU A N 1
ATOM 2842 C CA . LEU A 1 432 ? 17.033 13.843 87.625 1.00 42.24 433 LEU A CA 1
ATOM 2843 C C . LEU A 1 432 ? 15.763 13.896 86.786 1.00 36.66 433 LEU A C 1
ATOM 2844 O O . LEU A 1 432 ? 14.925 12.998 86.866 1.00 42.80 433 LEU A O 1
ATOM 2849 N N . ALA A 1 433 ? 15.634 14.945 85.979 1.00 33.34 434 ALA A N 1
ATOM 2850 C CA . ALA A 1 433 ? 14.440 15.160 85.167 1.00 45.11 434 ALA A CA 1
ATOM 2851 C C . ALA A 1 433 ? 14.152 13.978 84.245 1.00 43.08 434 ALA A C 1
ATOM 2852 O O . ALA A 1 433 ? 12.995 13.607 84.045 1.00 35.15 434 ALA A O 1
ATOM 2854 N N . ASN A 1 434 ? 15.207 13.382 83.700 1.00 33.35 435 ASN A N 1
ATOM 2855 C CA . ASN A 1 434 ? 15.064 12.261 82.776 1.00 33.42 435 ASN A CA 1
ATOM 2856 C C . ASN A 1 434 ? 14.606 10.963 83.438 1.00 33.76 435 ASN A C 1
ATOM 2857 O O . ASN A 1 434 ? 14.383 9.964 82.756 1.00 33.97 435 ASN A O 1
ATOM 2862 N N . GLN A 1 435 ? 14.463 10.977 84.759 1.00 44.82 436 GLN A N 1
ATOM 2863 C CA . GLN A 1 435 ? 14.082 9.774 85.493 1.00 34.37 436 GLN A CA 1
ATOM 2864 C C . GLN A 1 435 ? 12.612 9.763 85.892 1.00 35.56 436 GLN A C 1
ATOM 2865 O O . GLN A 1 435 ? 12.182 8.899 86.656 1.00 36.12 436 GLN A O 1
ATOM 2871 N N . ILE A 1 436 ? 11.844 10.720 85.379 1.00 36.08 437 ILE A N 1
ATOM 2872 C CA . ILE A 1 436 ? 10.428 10.817 85.715 1.00 38.49 437 ILE A CA 1
ATOM 2873 C C . ILE A 1 436 ? 9.677 9.561 85.255 1.00 37.92 437 ILE A C 1
ATOM 2874 O O . ILE A 1 436 ? 8.765 9.088 85.935 1.00 38.86 437 ILE A O 1
ATOM 2879 N N . ASN A 1 437 ? 10.073 9.028 84.103 1.00 40.55 438 ASN A N 1
ATOM 2880 C CA . ASN A 1 437 ? 9.466 7.824 83.537 1.00 45.62 438 ASN A CA 1
ATOM 2881 C C . ASN A 1 437 ? 10.203 6.511 83.817 1.00 46.49 438 ASN A C 1
ATOM 2882 O O . ASN A 1 437 ? 9.821 5.471 83.281 1.00 50.49 438 ASN A O 1
ATOM 2887 N N . ASN A 1 438 ? 11.265 6.557 84.620 1.00 42.31 439 ASN A N 1
ATOM 2888 C CA . ASN A 1 438 ? 12.092 5.372 84.864 1.00 45.39 439 ASN A CA 1
ATOM 2889 C C . ASN A 1 438 ? 11.266 4.202 85.402 1.00 44.53 439 ASN A C 1
ATOM 2890 O O . ASN A 1 438 ? 10.681 4.288 86.481 1.00 43.10 439 ASN A O 1
ATOM 2895 N N . PRO A 1 439 ? 11.225 3.097 84.640 1.00 37.68 440 PRO A N 1
ATOM 2896 C CA . PRO A 1 439 ? 10.397 1.926 84.957 1.00 54.43 440 PRO A CA 1
ATOM 2897 C C . PRO A 1 439 ? 10.861 1.173 86.201 1.00 53.96 440 PRO A C 1
ATOM 2898 O O . PRO A 1 439 ? 10.036 0.646 86.946 1.00 39.93 440 PRO A O 1
ATOM 2902 N N . GLU A 1 440 ? 12.172 1.107 86.402 1.00 38.15 441 GLU A N 1
ATOM 2903 C CA . GLU A 1 440 ? 12.736 0.365 87.523 1.00 43.12 441 GLU A CA 1
ATOM 2904 C C . GLU A 1 440 ? 12.704 1.146 88.833 1.00 38.75 441 GLU A C 1
ATOM 2905 O O . GLU A 1 440 ? 12.405 0.591 89.889 1.00 47.60 441 GLU A O 1
ATOM 2911 N N . VAL A 1 441 ? 13.023 2.433 88.758 1.00 43.70 442 VAL A N 1
ATOM 2912 C CA . VAL A 1 441 ? 13.062 3.279 89.943 1.00 48.60 442 VAL A CA 1
ATOM 2913 C C . VAL A 1 441 ? 12.072 4.424 89.802 1.00 51.22 442 VAL A C 1
ATOM 2914 O O . VAL A 1 441 ? 12.039 5.096 88.772 1.00 52.22 442 VAL A O 1
ATOM 2918 N N . GLU A 1 442 ? 11.278 4.668 90.836 1.00 53.51 443 GLU A N 1
ATOM 2919 C CA . GLU A 1 442 ? 10.351 5.786 90.779 1.00 58.38 443 GLU A CA 1
ATOM 2920 C C . GLU A 1 442 ? 10.948 6.956 91.538 1.00 55.80 443 GLU A C 1
ATOM 2921 O O . GLU A 1 442 ? 11.069 6.938 92.764 1.00 56.25 443 GLU A O 1
ATOM 2927 N N . VAL A 1 443 ? 11.321 7.978 90.778 1.00 53.52 444 VAL A N 1
ATOM 2928 C CA . VAL A 1 443 ? 12.061 9.108 91.307 1.00 50.46 444 VAL A CA 1
ATOM 2929 C C . VAL A 1 443 ? 11.244 10.380 91.179 1.00 48.79 444 VAL A C 1
ATOM 2930 O O . VAL A 1 443 ? 10.759 10.707 90.096 1.00 51.49 444 VAL A O 1
ATOM 2934 N N . ASP A 1 444 ? 11.097 11.102 92.283 1.00 52.70 445 ASP A N 1
ATOM 2935 C CA . ASP A 1 444 ? 10.397 12.374 92.242 1.00 55.88 445 ASP A CA 1
ATOM 2936 C C . ASP A 1 444 ? 11.396 13.438 91.815 1.00 46.16 445 ASP A C 1
ATOM 2937 O O . ASP A 1 444 ? 12.381 13.688 92.506 1.00 38.38 445 ASP A O 1
ATOM 2942 N N . ILE A 1 445 ? 11.131 14.062 90.673 1.00 47.20 446 ILE A N 1
ATOM 2943 C CA . ILE A 1 445 ? 12.096 14.962 90.058 1.00 50.95 446 ILE A CA 1
ATOM 2944 C C . ILE A 1 445 ? 11.990 16.373 90.620 1.00 38.07 446 ILE A C 1
ATOM 2945 O O . ILE A 1 445 ? 12.852 17.215 90.370 1.00 39.87 446 ILE A O 1
ATOM 2950 N N . THR A 1 446 ? 10.933 16.625 91.384 1.00 52.61 447 THR A N 1
ATOM 2951 C CA . THR A 1 446 ? 10.705 17.943 91.961 1.00 56.39 447 THR A CA 1
ATOM 2952 C C . THR A 1 446 ? 11.418 18.094 93.300 1.00 56.64 447 THR A C 1
ATOM 2953 O O . THR A 1 446 ? 11.338 19.143 93.940 1.00 63.38 447 THR A O 1
ATOM 2957 N N . LYS A 1 447 ? 12.116 17.043 93.719 1.00 59.22 448 LYS A N 1
ATOM 2958 C CA . LYS A 1 447 ? 12.835 17.066 94.990 1.00 57.89 448 LYS A CA 1
ATOM 2959 C C . LYS A 1 447 ? 14.332 16.808 94.816 1.00 57.85 448 LYS A C 1
ATOM 2960 O O . LYS A 1 447 ? 14.818 15.725 95.146 1.00 62.00 448 LYS A O 1
ATOM 2962 N N . PRO A 1 448 ? 15.070 17.805 94.302 1.00 51.08 449 PRO A N 1
ATOM 2963 C CA . PRO A 1 448 ? 16.520 17.645 94.148 1.00 47.38 449 PRO A CA 1
ATOM 2964 C C . PRO A 1 448 ? 17.245 17.699 95.488 1.00 48.59 449 PRO A C 1
ATOM 2965 O O . PRO A 1 448 ? 16.742 18.297 96.438 1.00 52.00 449 PRO A O 1
ATOM 2969 N N . ASP A 1 449 ? 18.414 17.071 95.558 1.00 47.98 450 ASP A N 1
ATOM 2970 C CA . ASP A 1 449 ? 19.223 17.093 96.770 1.00 52.98 450 ASP A CA 1
ATOM 2971 C C . ASP A 1 449 ? 19.921 18.444 96.922 1.00 48.47 450 ASP A C 1
ATOM 2972 O O . ASP A 1 449 ? 20.454 18.986 95.954 1.00 49.79 450 ASP A O 1
ATOM 2977 N N . MET A 1 450 ? 19.914 18.982 98.138 1.00 49.47 451 MET A N 1
ATOM 2978 C CA . MET A 1 450 ? 20.459 20.313 98.393 1.00 52.96 451 MET A CA 1
ATOM 2979 C C . MET A 1 450 ? 21.981 20.363 98.281 1.00 46.90 451 MET A C 1
ATOM 2980 O O . MET A 1 450 ? 22.542 21.317 97.727 1.00 45.62 451 MET A O 1
ATOM 2985 N N . THR A 1 451 ? 22.641 19.338 98.813 1.00 43.57 452 THR A N 1
ATOM 2986 C CA . THR A 1 451 ? 24.097 19.249 98.767 1.00 45.19 452 THR A CA 1
ATOM 2987 C C . THR A 1 451 ? 24.594 19.351 97.329 1.00 37.90 452 THR A C 1
ATOM 2988 O O . THR A 1 451 ? 25.484 20.152 97.019 1.00 36.18 452 THR A O 1
ATOM 2992 N N . ILE A 1 452 ? 23.992 18.547 96.457 1.00 36.64 453 ILE A N 1
ATOM 2993 C CA . ILE A 1 452 ? 24.312 18.555 95.035 1.00 38.83 453 ILE A CA 1
ATOM 2994 C C . ILE A 1 452 ? 24.176 19.954 94.441 1.00 36.69 453 ILE A C 1
ATOM 2995 O O . ILE A 1 452 ? 25.054 20.413 93.712 1.00 29.81 453 ILE A O 1
ATOM 3000 N N . ARG A 1 453 ? 23.077 20.627 94.766 1.00 38.14 454 ARG A N 1
ATOM 3001 C CA . ARG A 1 453 ? 22.825 21.976 94.268 1.00 45.40 454 ARG A CA 1
ATOM 3002 C C . ARG A 1 453 ? 23.907 22.963 94.707 1.00 46.08 454 ARG A C 1
ATOM 3003 O O . ARG A 1 453 ? 24.414 23.753 93.896 1.00 51.55 454 ARG A O 1
ATOM 3011 N N . GLN A 1 454 ? 24.264 22.909 95.987 1.00 42.18 455 GLN A N 1
ATOM 3012 C CA . GLN A 1 454 ? 25.326 23.762 96.516 1.00 50.39 455 GLN A CA 1
ATOM 3013 C C . GLN A 1 454 ? 26.657 23.503 95.803 1.00 43.84 455 GLN A C 1
ATOM 3014 O O . GLN A 1 454 ? 27.376 24.444 95.432 1.00 47.55 455 GLN A O 1
ATOM 3020 N N . GLN A 1 455 ? 26.975 22.226 95.601 1.00 37.04 456 GLN A N 1
ATOM 3021 C CA . GLN A 1 455 ? 28.195 21.857 94.887 1.00 38.34 456 GLN A CA 1
ATOM 3022 C C . GLN A 1 455 ? 28.187 22.397 93.459 1.00 37.83 456 GLN A C 1
ATOM 3023 O O . GLN A 1 455 ? 29.211 22.869 92.955 1.00 37.76 456 GLN A O 1
ATOM 3029 N N . ILE A 1 456 ? 27.025 22.332 92.816 1.00 40.22 457 ILE A N 1
ATOM 3030 C CA . ILE A 1 456 ? 26.856 22.875 91.475 1.00 39.22 457 ILE A CA 1
ATOM 3031 C C . ILE A 1 456 ? 27.127 24.377 91.488 1.00 42.15 457 ILE A C 1
ATOM 3032 O O . ILE A 1 456 ? 27.769 24.911 90.575 1.00 44.25 457 ILE A O 1
ATOM 3037 N N . MET A 1 457 ? 26.658 25.053 92.534 1.00 37.06 458 MET A N 1
ATOM 3038 C CA . MET A 1 457 ? 26.959 26.474 92.687 1.00 42.82 458 MET A CA 1
ATOM 3039 C C . MET A 1 457 ? 28.464 26.714 92.786 1.00 40.07 458 MET A C 1
ATOM 3040 O O . MET A 1 457 ? 29.003 27.620 92.134 1.00 36.39 458 MET A O 1
ATOM 3045 N N . GLN A 1 458 ? 29.139 25.900 93.596 1.00 35.79 459 GLN A N 1
ATOM 3046 C CA . GLN A 1 458 ? 30.594 25.993 93.725 1.00 37.36 459 GLN A CA 1
ATOM 3047 C C . GLN A 1 458 ? 31.288 25.850 92.368 1.00 31.37 459 GLN A C 1
ATOM 3048 O O . GLN A 1 458 ? 32.173 26.647 92.018 1.00 26.55 459 GLN A O 1
ATOM 3054 N N . LEU A 1 459 ? 30.874 24.840 91.606 1.00 34.31 460 LEU A N 1
ATOM 3055 C CA . LEU A 1 459 ? 31.408 24.626 90.264 1.00 31.76 460 LEU A CA 1
ATOM 3056 C C . LEU A 1 459 ? 31.198 25.856 89.385 1.00 36.30 460 LEU A C 1
ATOM 3057 O O . LEU A 1 459 ? 32.121 26.292 88.693 1.00 40.80 460 LEU A O 1
ATOM 3062 N N . LYS A 1 460 ? 29.989 26.414 89.420 1.00 32.27 461 LYS A N 1
ATOM 3063 C CA . LYS A 1 460 ? 29.688 27.637 88.672 1.00 30.39 461 LYS A CA 1
ATOM 3064 C C . LYS A 1 460 ? 30.659 28.766 89.012 1.00 27.44 461 LYS A C 1
ATOM 3065 O O . LYS A 1 460 ? 31.272 29.373 88.123 1.00 36.24 461 LYS A O 1
ATOM 3071 N N . ILE A 1 461 ? 30.788 29.041 90.307 1.00 27.72 462 ILE A N 1
ATOM 3072 C CA . ILE A 1 461 ? 31.642 30.124 90.785 1.00 33.02 462 ILE A CA 1
ATOM 3073 C C . ILE A 1 461 ? 33.102 29.945 90.368 1.00 38.75 462 ILE A C 1
ATOM 3074 O O . ILE A 1 461 ? 33.719 30.867 89.813 1.00 33.80 462 ILE A O 1
ATOM 3079 N N . MET A 1 462 ? 33.650 28.759 90.625 1.00 34.89 463 MET A N 1
ATOM 3080 C CA . MET A 1 462 ? 35.039 28.489 90.269 1.00 25.38 463 MET A CA 1
ATOM 3081 C C . MET A 1 462 ? 35.245 28.611 88.759 1.00 28.54 463 MET A C 1
ATOM 3082 O O . MET A 1 462 ? 36.247 29.170 88.302 1.00 32.74 463 MET A O 1
ATOM 3087 N N . THR A 1 463 ? 34.285 28.101 87.991 1.00 25.26 464 THR A N 1
ATOM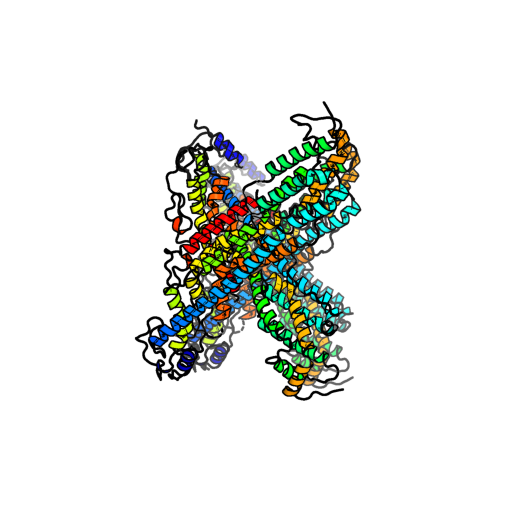 3088 C CA . THR A 1 463 ? 34.347 28.180 86.535 1.00 25.22 464 THR A CA 1
ATOM 3089 C C . THR A 1 463 ? 34.409 29.626 86.068 1.00 33.05 464 THR A C 1
ATOM 3090 O O . THR A 1 463 ? 35.234 29.976 85.221 1.00 32.13 464 THR A O 1
ATOM 3094 N N . ASN A 1 464 ? 33.533 30.463 86.622 1.00 35.12 465 ASN A N 1
ATOM 3095 C CA . ASN A 1 464 ? 33.556 31.889 86.314 1.00 32.42 465 ASN A CA 1
ATOM 3096 C C . ASN A 1 464 ? 34.912 32.504 86.643 1.00 28.77 465 ASN A C 1
ATOM 3097 O O . ASN A 1 464 ? 35.487 33.238 85.825 1.00 29.60 465 ASN A O 1
ATOM 3102 N N . ARG A 1 465 ? 35.422 32.191 87.834 1.00 28.35 466 ARG A N 1
ATOM 3103 C CA . ARG A 1 465 ? 36.759 32.633 88.231 1.00 33.59 466 ARG A CA 1
ATOM 3104 C C . ARG A 1 465 ? 37.817 32.269 87.191 1.00 36.79 466 ARG A C 1
ATOM 3105 O O . ARG A 1 465 ? 38.698 33.071 86.888 1.00 36.42 466 ARG A O 1
ATOM 3113 N N . LEU A 1 466 ? 37.726 31.057 86.651 1.00 30.49 467 LEU A N 1
ATOM 3114 C CA . LEU A 1 466 ? 38.713 30.575 85.687 1.00 36.55 467 LEU A CA 1
ATOM 3115 C C . LEU A 1 466 ? 38.548 31.181 84.298 1.00 29.94 467 LEU A C 1
ATOM 3116 O O . LEU A 1 466 ? 39.520 31.313 83.555 1.00 33.13 467 LEU A O 1
ATOM 3121 N N . ARG A 1 467 ? 37.320 31.538 83.939 1.00 33.09 468 ARG A N 1
ATOM 3122 C CA . ARG A 1 467 ? 37.079 32.193 82.660 1.00 35.14 468 ARG A CA 1
ATOM 3123 C C . ARG A 1 467 ? 37.616 33.620 82.713 1.00 33.55 468 ARG A C 1
ATOM 3124 O O . ARG A 1 467 ? 38.282 34.088 81.777 1.00 34.73 468 ARG A O 1
ATOM 3132 N N . SER A 1 468 ? 37.343 34.299 83.824 1.00 34.90 469 SER A N 1
ATOM 3133 C CA . SER A 1 468 ? 37.891 35.633 84.043 1.00 42.80 469 SER A CA 1
ATOM 3134 C C . SER A 1 468 ? 39.416 35.588 84.068 1.00 40.42 469 SER A C 1
ATOM 3135 O O . SER A 1 468 ? 40.078 36.416 83.444 1.00 41.33 469 SER A O 1
ATOM 3138 N N . ALA A 1 469 ? 39.963 34.613 84.787 1.00 34.42 470 ALA A N 1
ATOM 3139 C CA . ALA A 1 469 ? 41.408 34.423 84.864 1.00 33.15 470 ALA A CA 1
ATOM 3140 C C . ALA A 1 469 ? 41.997 34.197 83.478 1.00 34.59 470 ALA A C 1
ATOM 3141 O O . ALA A 1 469 ? 43.069 34.710 83.157 1.00 36.05 470 ALA A O 1
ATOM 3143 N N . TYR A 1 470 ? 41.288 33.426 82.661 1.00 32.75 471 TYR A N 1
ATOM 3144 C CA . TYR A 1 470 ? 41.720 33.176 81.294 1.00 36.47 471 TYR A CA 1
ATOM 3145 C C . TYR A 1 470 ? 41.737 34.468 80.493 1.00 42.34 471 TYR A C 1
ATOM 3146 O O . TYR A 1 470 ? 42.653 34.704 79.706 1.00 41.04 471 TYR A O 1
ATOM 3155 N N . ASN A 1 471 ? 40.720 35.302 80.691 1.00 48.39 472 ASN A N 1
ATOM 3156 C CA . ASN A 1 471 ? 40.676 36.588 80.004 1.00 55.86 472 ASN A CA 1
ATOM 3157 C C . ASN A 1 471 ? 41.578 37.628 80.664 1.00 65.34 472 ASN A C 1
ATOM 3158 O O . ASN A 1 471 ? 42.294 38.364 79.983 1.00 64.07 472 ASN A O 1
ATOM 3163 N N . GLY A 1 472 ? 41.544 37.681 81.992 1.00 75.31 473 GLY A N 1
ATOM 3164 C CA . GLY A 1 472 ? 42.351 38.630 82.736 1.00 79.06 473 GLY A CA 1
ATOM 3165 C C . GLY A 1 472 ? 41.549 39.828 83.205 1.00 81.86 473 GLY A C 1
ATOM 3166 O O . GLY A 1 472 ? 40.319 39.792 83.233 1.00 83.11 473 GLY A O 1
ATOM 3167 N N . SER B 1 28 ? -0.022 61.663 47.729 1.00 73.44 29 SER B N 1
ATOM 3168 C CA . SER B 1 28 ? 0.073 61.530 46.280 1.00 74.74 29 SER B CA 1
ATOM 3169 C C . SER B 1 28 ? -0.113 60.078 45.847 1.00 72.13 29 SER B C 1
ATOM 3170 O O . SER B 1 28 ? 0.368 59.156 46.505 1.00 70.12 29 SER B O 1
ATOM 3173 N N . ARG B 1 29 ? -0.818 59.887 44.737 1.00 72.73 30 ARG B N 1
ATOM 3174 C CA . ARG B 1 29 ? -1.142 58.554 44.238 1.00 69.69 30 ARG B CA 1
ATOM 3175 C C . ARG B 1 29 ? -0.147 58.046 43.197 1.00 69.69 30 ARG B C 1
ATOM 3176 O O . ARG B 1 29 ? -0.343 56.978 42.616 1.00 69.78 30 ARG B O 1
ATOM 3184 N N . SER B 1 30 ? 0.906 58.819 42.952 1.00 64.33 31 SER B N 1
ATOM 3185 C CA . SER B 1 30 ? 1.936 58.426 41.994 1.00 70.19 31 SER B CA 1
ATOM 3186 C C . SER B 1 30 ? 2.613 57.123 42.413 1.00 67.21 31 SER B C 1
ATOM 3187 O O . SER B 1 30 ? 2.721 56.822 43.602 1.00 61.30 31 SER B O 1
ATOM 3190 N N . CYS B 1 31 ? 3.062 56.352 41.428 1.00 71.79 32 CYS B N 1
ATOM 3191 C CA . CYS B 1 31 ? 3.671 55.053 41.687 1.00 71.28 32 CYS B CA 1
ATOM 3192 C C . CYS B 1 31 ? 5.165 55.058 41.375 1.00 76.34 32 CYS B C 1
ATOM 3193 O O . CYS B 1 31 ? 5.726 54.039 40.970 1.00 80.63 32 CYS B O 1
ATOM 3196 N N . GLY B 1 32 ? 5.801 56.209 41.571 1.00 78.65 33 GLY B N 1
ATOM 3197 C CA . GLY B 1 32 ? 7.209 56.378 41.259 1.00 79.07 33 GLY B CA 1
ATOM 3198 C C . GLY B 1 32 ? 8.140 55.449 42.016 1.00 74.10 33 GLY B C 1
ATOM 3199 O O . GLY B 1 32 ? 9.047 54.864 41.428 1.00 76.91 33 GLY B O 1
ATOM 3200 N N . GLU B 1 33 ? 7.920 55.316 43.320 1.00 73.58 34 GLU B N 1
ATOM 3201 C CA . GLU B 1 33 ? 8.743 54.445 44.155 1.00 75.27 34 GLU B CA 1
ATOM 3202 C C . GLU B 1 33 ? 8.564 52.979 43.782 1.00 74.51 34 GLU B C 1
ATOM 3203 O O . GLU B 1 33 ? 9.530 52.210 43.734 1.00 74.71 34 GLU B O 1
ATOM 3209 N N . VAL B 1 34 ? 7.319 52.595 43.526 1.00 70.06 35 VAL B N 1
ATOM 3210 C CA . VAL B 1 34 ? 7.011 51.228 43.136 1.00 66.97 35 VAL B CA 1
ATOM 3211 C C . VAL B 1 34 ? 7.649 50.922 41.786 1.00 71.41 35 VAL B C 1
ATOM 3212 O O . VAL B 1 34 ? 8.086 49.802 41.541 1.00 62.91 35 VAL B O 1
ATOM 3216 N N . ARG B 1 35 ? 7.718 51.927 40.919 1.00 71.19 36 ARG B N 1
ATOM 3217 C CA . ARG B 1 35 ? 8.404 51.781 39.640 1.00 77.64 36 ARG B CA 1
ATOM 3218 C C . ARG B 1 35 ? 9.903 51.598 39.865 1.00 79.54 36 ARG B C 1
ATOM 3219 O O . ARG B 1 35 ? 10.536 50.732 39.254 1.00 78.55 36 ARG B O 1
ATOM 3221 N N . GLN B 1 36 ? 10.455 52.427 40.746 1.00 86.01 37 GLN B N 1
ATOM 3222 C CA . GLN B 1 36 ? 11.846 52.337 41.173 1.00 94.84 37 GLN B CA 1
ATOM 3223 C C . GLN B 1 36 ? 12.224 50.919 41.579 1.00 92.39 37 GLN B C 1
ATOM 3224 O O . GLN B 1 36 ? 13.152 50.317 41.028 1.00 94.58 37 GLN B O 1
ATOM 3230 N N . ILE B 1 37 ? 11.472 50.391 42.538 1.00 90.70 38 ILE B N 1
ATOM 3231 C CA . ILE B 1 37 ? 11.752 49.088 43.128 1.00 86.97 38 ILE B CA 1
ATOM 3232 C C . ILE B 1 37 ? 11.466 47.924 42.173 1.00 85.75 38 ILE B C 1
ATOM 3233 O O . ILE B 1 37 ? 12.252 46.980 42.087 1.00 85.69 38 ILE B O 1
ATOM 3238 N N . TYR B 1 38 ? 10.345 47.996 41.460 1.00 83.50 39 TYR B N 1
ATOM 3239 C CA . TYR B 1 38 ? 9.971 46.964 40.492 1.00 81.71 39 TYR B CA 1
ATOM 3240 C C . TYR B 1 38 ? 11.002 46.877 39.375 1.00 83.77 39 TYR B C 1
ATOM 3241 O O . TYR B 1 38 ? 11.275 45.798 38.849 1.00 83.01 39 TYR B O 1
ATOM 3250 N N . GLY B 1 39 ? 11.576 48.024 39.021 1.00 92.01 40 GLY B N 1
ATOM 3251 C CA . GLY B 1 39 ? 12.595 48.080 37.990 1.00 98.60 40 GLY B CA 1
ATOM 3252 C C . GLY B 1 39 ? 13.951 47.617 38.487 1.00 100.01 40 GLY B C 1
ATOM 3253 O O . GLY B 1 39 ? 14.695 46.960 37.759 1.00 105.29 40 GLY B O 1
ATOM 3254 N N . ALA B 1 40 ? 14.273 47.957 39.731 1.00 98.82 41 ALA B N 1
ATOM 3255 C CA . ALA B 1 40 ? 15.555 47.575 40.319 1.00 94.41 41 ALA B CA 1
ATOM 3256 C C . ALA B 1 40 ? 15.694 46.060 40.463 1.00 87.40 41 ALA B C 1
ATOM 3257 O O . ALA B 1 40 ? 16.805 45.539 40.553 1.00 86.98 41 ALA B O 1
ATOM 3259 N N . LYS B 1 41 ? 14.565 45.359 40.480 1.00 87.28 42 LYS B N 1
ATOM 3260 C CA . LYS B 1 41 ? 14.568 43.911 40.654 1.00 87.28 42 LYS B CA 1
ATOM 3261 C C . LYS B 1 41 ? 14.490 43.179 39.316 1.00 89.45 42 LYS B C 1
ATOM 3262 O O . LYS B 1 41 ? 14.331 41.958 39.273 1.00 88.67 42 LYS B O 1
ATOM 3268 N N . GLY B 1 42 ? 14.603 43.933 38.227 1.00 96.97 43 GLY B N 1
ATOM 3269 C CA . GLY B 1 42 ? 14.740 43.347 36.905 1.00 99.78 43 GLY B CA 1
ATOM 3270 C C . GLY B 1 42 ? 13.516 43.376 36.008 1.00 98.42 43 GLY B C 1
ATOM 3271 O O . GLY B 1 42 ? 13.639 43.221 34.793 1.00 104.68 43 GLY B O 1
ATOM 3272 N N . PHE B 1 43 ? 12.337 43.571 36.589 1.00 94.03 44 PHE B N 1
ATOM 3273 C CA . PHE B 1 43 ? 11.116 43.626 35.793 1.00 90.12 44 PHE B CA 1
ATOM 3274 C C . PHE B 1 43 ? 11.033 44.945 35.027 1.00 86.13 44 PHE B C 1
ATOM 3275 O O . PHE B 1 43 ? 11.466 45.985 35.522 1.00 85.64 44 PHE B O 1
ATOM 3283 N N . SER B 1 44 ? 10.477 44.896 33.820 1.00 84.64 45 SER B N 1
ATOM 3284 C CA . SER B 1 44 ? 10.369 46.084 32.978 1.00 84.48 45 SER B CA 1
ATOM 3285 C C . SER B 1 44 ? 9.199 46.970 33.405 1.00 83.39 45 SER B C 1
ATOM 3286 O O . SER B 1 44 ? 8.174 46.478 33.880 1.00 80.51 45 SER B O 1
ATOM 3289 N N . LEU B 1 45 ? 9.359 48.277 33.223 1.00 82.03 46 LEU B N 1
ATOM 3290 C CA . LEU B 1 45 ? 8.402 49.257 33.733 1.00 84.19 46 LEU B CA 1
ATOM 3291 C C . LEU B 1 45 ? 7.158 49.407 32.863 1.00 86.77 46 LEU B C 1
ATOM 3292 O O . LEU B 1 45 ? 6.246 50.156 33.205 1.00 89.13 46 LEU B O 1
ATOM 3297 N N . SER B 1 46 ? 7.115 48.701 31.741 1.00 94.04 47 SER B N 1
ATOM 3298 C CA . SER B 1 46 ? 5.994 48.832 30.816 1.00 99.24 47 SER B CA 1
ATOM 3299 C C . SER B 1 46 ? 4.678 48.374 31.443 1.00 99.33 47 SER B C 1
ATOM 3300 O O . SER B 1 46 ? 3.598 48.740 30.979 1.00 98.70 47 SER B O 1
ATOM 3303 N N . ASP B 1 47 ? 4.776 47.580 32.505 1.00 98.37 48 ASP B N 1
ATOM 3304 C CA . ASP B 1 47 ? 3.593 47.035 33.160 1.00 98.86 48 ASP B CA 1
ATOM 3305 C C . ASP B 1 47 ? 3.234 47.767 34.452 1.00 95.26 48 ASP B C 1
ATOM 3306 O O . ASP B 1 47 ? 2.152 47.557 34.999 1.00 96.74 48 ASP B O 1
ATOM 3311 N N . VAL B 1 48 ? 4.128 48.619 34.947 1.00 88.84 49 VAL B N 1
ATOM 3312 C CA . VAL B 1 48 ? 3.819 49.376 36.158 1.00 83.17 49 VAL B CA 1
ATOM 3313 C C . VAL B 1 48 ? 2.943 50.584 35.820 1.00 80.26 49 VAL B C 1
ATOM 3314 O O . VAL B 1 48 ? 3.227 51.334 34.883 1.00 80.23 49 VAL B O 1
ATOM 3318 N N . PRO B 1 49 ? 1.836 50.742 36.558 1.00 76.43 50 PRO B N 1
ATOM 3319 C CA . PRO B 1 49 ? 0.923 51.875 36.387 1.00 77.14 50 PRO B CA 1
ATOM 3320 C C . PRO B 1 49 ? 1.552 53.212 36.766 1.00 80.08 50 PRO B C 1
ATOM 3321 O O . PRO B 1 49 ? 2.494 53.268 37.557 1.00 80.49 50 PRO B O 1
ATOM 3325 N N . GLN B 1 50 ? 1.016 54.279 36.186 1.00 84.82 51 GLN B N 1
ATOM 3326 C CA . GLN B 1 50 ? 1.467 55.635 36.457 1.00 84.47 51 GLN B CA 1
ATOM 3327 C C . GLN B 1 50 ? 0.938 56.095 37.809 1.00 81.54 51 GLN B C 1
ATOM 3328 O O . GLN B 1 50 ? 1.657 56.706 38.601 1.00 77.93 51 GLN B O 1
ATOM 3334 N N . ALA B 1 51 ? -0.330 55.787 38.061 1.00 75.59 52 ALA B N 1
ATOM 3335 C CA . ALA B 1 51 ? -0.987 56.134 39.314 1.00 73.76 52 ALA B CA 1
ATOM 3336 C C . ALA B 1 51 ? -1.772 54.937 39.838 1.00 64.22 52 ALA B C 1
ATOM 3337 O O . ALA B 1 51 ? -1.975 53.960 39.117 1.00 65.44 52 ALA B O 1
ATOM 3339 N N . GLU B 1 52 ? -2.208 55.019 41.092 1.00 62.88 53 GLU B N 1
ATOM 3340 C CA . GLU B 1 52 ? -2.912 53.916 41.740 1.00 61.28 53 GLU B CA 1
ATOM 3341 C C . GLU B 1 52 ? -4.190 53.514 41.009 1.00 65.63 53 GLU B C 1
ATOM 3342 O O . GLU B 1 52 ? -4.866 54.344 40.402 1.00 74.25 53 GLU B O 1
ATOM 3348 N N . ILE B 1 53 ? -4.502 52.223 41.072 1.00 66.60 54 ILE B N 1
ATOM 3349 C CA . ILE B 1 53 ? -5.693 51.664 40.445 1.00 62.94 54 ILE B CA 1
ATOM 3350 C C . ILE B 1 53 ? -6.408 50.803 41.489 1.00 61.86 54 ILE B C 1
ATOM 3351 O O . ILE B 1 53 ? -5.785 50.367 42.457 1.00 59.84 54 ILE B O 1
ATOM 3356 N N . SER B 1 54 ? -7.710 50.586 41.311 1.00 65.81 55 SER B N 1
ATOM 3357 C CA . SER B 1 54 ? -8.491 49.743 42.215 1.00 68.88 55 SER B CA 1
ATOM 3358 C C . SER B 1 54 ? -7.853 48.368 42.395 1.00 72.05 55 SER B C 1
ATOM 3359 O O . SER B 1 54 ? -7.297 47.804 41.453 1.00 70.99 55 SER B O 1
ATOM 3362 N N . GLY B 1 55 ? -7.935 47.834 43.610 1.00 70.50 56 GLY B N 1
ATOM 3363 C CA . GLY B 1 55 ? -7.312 46.561 43.926 1.00 71.13 56 GLY B CA 1
ATOM 3364 C C . GLY B 1 55 ? -8.245 45.376 43.788 1.00 72.59 56 GLY B C 1
ATOM 3365 O O . GLY B 1 55 ? -8.132 44.398 44.529 1.00 73.41 56 GLY B O 1
ATOM 3366 N N . GLU B 1 56 ? -9.163 45.465 42.832 1.00 77.10 57 GLU B N 1
ATOM 3367 C CA . GLU B 1 56 ? -10.130 44.404 42.571 1.00 80.38 57 GLU B CA 1
ATOM 3368 C C . GLU B 1 56 ? -9.466 43.112 42.097 1.00 80.68 57 GLU B C 1
ATOM 3369 O O . GLU B 1 56 ? -9.978 42.016 42.325 1.00 79.40 57 GLU B O 1
ATOM 3375 N N . HIS B 1 57 ? -8.316 43.251 41.448 1.00 79.69 58 HIS B N 1
ATOM 3376 C CA . HIS B 1 57 ? -7.635 42.119 40.830 1.00 78.02 58 HIS B CA 1
ATOM 3377 C C . HIS B 1 57 ? -6.572 41.489 41.729 1.00 76.59 58 HIS B C 1
ATOM 3378 O O . HIS B 1 57 ? -5.925 40.517 41.340 1.00 77.86 58 HIS B O 1
ATOM 3385 N N . LEU B 1 58 ? -6.389 42.043 42.924 1.00 71.88 59 LEU B N 1
ATOM 3386 C CA . LEU B 1 58 ? -5.354 41.557 43.835 1.00 66.86 59 LEU B CA 1
ATOM 3387 C C . LEU B 1 58 ? -5.673 40.162 44.371 1.00 66.85 59 LEU B C 1
ATOM 3388 O O . LEU B 1 58 ? -6.610 39.983 45.148 1.00 68.15 59 LEU B O 1
ATOM 3393 N N . ARG B 1 59 ? -4.884 39.179 43.945 1.00 68.61 60 ARG B N 1
ATOM 3394 C CA . ARG B 1 59 ? -5.097 37.789 44.337 1.00 67.38 60 ARG B CA 1
ATOM 3395 C C . ARG B 1 59 ? -4.569 37.477 45.737 1.00 68.01 60 ARG B C 1
ATOM 3396 O O . ARG B 1 59 ? -5.088 36.594 46.419 1.00 64.98 60 ARG B O 1
ATOM 3398 N N . ILE B 1 60 ? -3.536 38.201 46.158 1.00 63.85 61 ILE B N 1
ATOM 3399 C CA . ILE B 1 60 ? -2.887 37.938 47.440 1.00 53.81 61 ILE B CA 1
ATOM 3400 C C . ILE B 1 60 ? -3.020 39.119 48.397 1.00 50.62 61 ILE B C 1
ATOM 3401 O O . ILE B 1 60 ? -3.638 39.000 49.455 1.00 47.56 61 ILE B O 1
ATOM 3406 N N . CYS B 1 61 ? -2.419 40.248 48.028 1.00 51.61 62 CYS B N 1
ATOM 3407 C CA . CYS B 1 61 ? -2.482 41.463 48.835 1.00 53.08 62 CYS B CA 1
ATOM 3408 C C . CYS B 1 61 ? -3.927 41.885 49.088 1.00 53.87 62 CYS B C 1
ATOM 3409 O O . CYS B 1 61 ? -4.788 41.684 48.232 1.00 52.55 62 CYS B O 1
ATOM 3412 N N . PRO B 1 62 ? -4.196 42.459 50.274 1.00 57.21 63 PRO B N 1
ATOM 3413 C CA . PRO B 1 62 ? -5.536 42.955 50.607 1.00 58.03 63 PRO B CA 1
ATOM 3414 C C . PRO B 1 62 ? -6.045 43.935 49.559 1.00 61.20 63 PRO B C 1
ATOM 3415 O O . PRO B 1 62 ? -5.306 44.837 49.163 1.00 62.97 63 PRO B O 1
ATOM 3419 N N . GLN B 1 63 ? -7.283 43.750 49.111 1.00 67.71 64 GLN B N 1
ATOM 3420 C CA . GLN B 1 63 ? -7.839 44.600 48.069 1.00 76.10 64 GLN B CA 1
ATOM 3421 C C . GLN B 1 63 ? -7.927 46.042 48.548 1.00 75.91 64 GLN B C 1
ATOM 3422 O O . GLN B 1 63 ? -8.501 46.337 49.597 1.00 78.77 64 GLN B O 1
ATOM 3428 N N . GLY B 1 64 ? -7.345 46.932 47.758 1.00 70.18 65 GLY B N 1
ATOM 3429 C CA . GLY B 1 64 ? -7.264 48.340 48.084 1.00 70.17 65 GLY B CA 1
ATOM 3430 C C . GLY B 1 64 ? -6.484 48.989 46.965 1.00 66.43 65 GLY B C 1
ATOM 3431 O O . GLY B 1 64 ? -5.892 48.290 46.143 1.00 65.88 65 GLY B O 1
ATOM 3432 N N . TYR B 1 65 ? -6.475 50.315 46.922 1.00 62.98 66 TYR B N 1
ATOM 3433 C CA . TYR B 1 65 ? -5.834 51.004 45.813 1.00 61.57 66 TYR B CA 1
ATOM 3434 C C . TYR B 1 65 ? -4.335 50.754 45.816 1.00 58.36 66 TYR B C 1
ATOM 3435 O O . TYR B 1 65 ? -3.652 50.950 46.822 1.00 59.91 66 TYR B O 1
ATOM 3444 N N . THR B 1 66 ? -3.842 50.300 44.671 1.00 56.96 67 THR B N 1
ATOM 3445 C CA . THR B 1 66 ? -2.514 49.717 44.588 1.00 54.59 67 THR B CA 1
ATOM 3446 C C . THR B 1 66 ? -1.745 50.170 43.355 1.00 55.97 67 THR B C 1
ATOM 3447 O O . THR B 1 66 ? -2.330 50.634 42.377 1.00 57.58 67 THR B O 1
ATOM 3451 N N . CYS B 1 67 ? -0.425 50.040 43.420 1.00 55.44 68 CYS B N 1
ATOM 3452 C CA . CYS B 1 67 ? 0.435 50.336 42.284 1.00 65.50 68 CYS B CA 1
ATOM 3453 C C . CYS B 1 67 ? 0.759 49.071 41.497 1.00 60.37 68 CYS B C 1
ATOM 3454 O O . CYS B 1 67 ? 1.503 49.116 40.519 1.00 59.47 68 CYS B O 1
ATOM 3457 N N . CYS B 1 68 ? 0.205 47.943 41.928 1.00 60.45 69 CYS B N 1
ATOM 3458 C CA . CYS B 1 68 ? 0.541 46.655 41.328 1.00 65.08 69 CYS B CA 1
ATOM 3459 C C . CYS B 1 68 ? -0.596 46.066 40.502 1.00 69.47 69 CYS B C 1
ATOM 3460 O O . CYS B 1 68 ? -1.703 45.869 41.004 1.00 68.88 69 CYS B O 1
ATOM 3463 N N . THR B 1 69 ? -0.316 45.780 39.234 1.00 72.75 70 THR B N 1
ATOM 3464 C CA . THR B 1 69 ? -1.234 44.995 38.421 1.00 73.75 70 THR B CA 1
ATOM 3465 C C . THR B 1 69 ? -1.098 43.534 38.836 1.00 70.87 70 THR B C 1
ATOM 3466 O O . THR B 1 69 ? -0.229 43.198 39.641 1.00 72.19 70 THR B O 1
ATOM 3470 N N . SER B 1 70 ? -1.951 42.670 38.297 1.00 74.52 71 SER B N 1
ATOM 3471 C CA . SER B 1 70 ? -1.938 41.257 38.667 1.00 76.12 71 SER B CA 1
ATOM 3472 C C . SER B 1 70 ? -0.604 40.601 38.315 1.00 72.23 71 SER B C 1
ATOM 3473 O O . SER B 1 70 ? -0.059 39.811 39.095 1.00 70.06 71 SER B O 1
ATOM 3476 N N . GLU B 1 71 ? -0.085 40.944 37.139 1.00 73.20 72 GLU B N 1
ATOM 3477 C CA . GLU B 1 71 ? 1.210 40.447 36.687 1.00 74.57 72 GLU B CA 1
ATOM 3478 C C . GLU B 1 71 ? 2.311 40.840 37.665 1.00 73.35 72 GLU B C 1
ATOM 3479 O O . GLU B 1 71 ? 3.143 40.013 38.044 1.00 71.44 72 GLU B O 1
ATOM 3481 N N . MET B 1 72 ? 2.302 42.105 38.074 1.00 69.28 73 MET B N 1
ATOM 3482 C CA . MET B 1 72 ? 3.265 42.611 39.045 1.00 69.57 73 MET B CA 1
ATOM 3483 C C . MET B 1 72 ? 3.163 41.857 40.365 1.00 65.55 73 MET B C 1
ATOM 3484 O O . MET B 1 72 ? 4.177 41.541 40.991 1.00 64.36 73 MET B O 1
ATOM 3489 N N . GLU B 1 73 ? 1.932 41.572 40.779 1.00 63.69 74 GLU B N 1
ATOM 3490 C CA . GLU B 1 73 ? 1.684 40.825 42.006 1.00 65.59 74 GLU B CA 1
ATOM 3491 C C . GLU B 1 73 ? 2.314 39.440 41.934 1.00 66.32 74 GLU B C 1
ATOM 3492 O O . GLU B 1 73 ? 3.105 39.063 42.799 1.00 67.67 74 GLU B O 1
ATOM 3498 N N . GLU B 1 74 ? 1.950 38.691 40.896 1.00 70.13 75 GLU B N 1
ATOM 3499 C CA . GLU B 1 74 ? 2.517 37.366 40.644 1.00 72.63 75 GLU B CA 1
ATOM 3500 C C . GLU B 1 74 ? 4.048 37.383 40.665 1.00 69.00 75 GLU B C 1
ATOM 3501 O O . GLU B 1 74 ? 4.694 36.623 41.408 1.00 65.93 75 GLU B O 1
ATOM 3507 N N . ASN B 1 75 ? 4.612 38.269 39.849 1.00 66.45 76 ASN B N 1
ATOM 3508 C CA . ASN B 1 75 ? 6.057 38.411 39.722 1.00 67.27 76 ASN B CA 1
ATOM 3509 C C . ASN B 1 75 ? 6.749 38.681 41.055 1.00 65.85 76 ASN B C 1
ATOM 3510 O O . ASN B 1 75 ? 7.718 38.003 41.406 1.00 68.15 76 ASN B O 1
ATOM 3515 N N . LEU B 1 76 ? 6.249 39.667 41.794 1.00 61.34 77 LEU B N 1
ATOM 3516 C CA . LEU B 1 76 ? 6.810 39.993 43.102 1.00 58.80 77 LEU B CA 1
ATOM 3517 C C . LEU B 1 76 ? 6.682 38.817 44.067 1.00 59.25 77 LEU B C 1
ATOM 3518 O O . LEU B 1 76 ? 7.569 38.579 44.887 1.00 56.98 77 LEU B O 1
ATOM 3523 N N . ALA B 1 77 ? 5.578 38.084 43.960 1.00 58.87 78 ALA B N 1
ATOM 3524 C CA . ALA B 1 77 ? 5.344 36.924 44.812 1.00 64.92 78 ALA B CA 1
ATOM 3525 C C . ALA B 1 77 ? 6.411 35.858 44.590 1.00 66.05 78 ALA B C 1
ATOM 3526 O O . ALA B 1 77 ? 7.072 35.411 45.540 1.00 63.51 78 ALA B O 1
ATOM 3528 N N . ASN B 1 78 ? 6.588 35.457 43.334 1.00 69.46 79 ASN B N 1
ATOM 3529 C CA . ASN B 1 78 ? 7.601 34.454 43.026 1.00 76.12 79 ASN B CA 1
ATOM 3530 C C . ASN B 1 78 ? 9.017 34.970 43.281 1.00 70.80 79 ASN B C 1
ATOM 3531 O O . ASN B 1 78 ? 9.937 34.186 43.528 1.00 71.18 79 ASN B O 1
ATOM 3536 N N . ARG B 1 79 ? 9.187 36.288 43.238 1.00 64.54 80 ARG B N 1
ATOM 3537 C CA . ARG B 1 79 ? 10.467 36.891 43.592 1.00 63.59 80 ARG B CA 1
ATOM 3538 C C . ARG B 1 79 ? 10.763 36.697 45.077 1.00 60.41 80 ARG B C 1
ATOM 3539 O O . ARG B 1 79 ? 11.854 36.259 45.448 1.00 64.07 80 ARG B O 1
ATOM 3547 N N . SER B 1 80 ? 9.789 37.021 45.922 1.00 56.17 81 SER B N 1
ATOM 3548 C CA . SER B 1 80 ? 9.942 36.861 47.365 1.00 51.21 81 SER B CA 1
ATOM 3549 C C . SER B 1 80 ? 10.159 35.395 47.732 1.00 46.62 81 SER B C 1
ATOM 3550 O O . SER B 1 80 ? 11.019 35.068 48.565 1.00 47.15 81 SER B O 1
ATOM 3553 N N . HIS B 1 81 ? 9.383 34.516 47.101 1.00 40.39 82 HIS B N 1
ATOM 3554 C CA . HIS B 1 81 ? 9.554 33.081 47.309 1.00 48.43 82 HIS B CA 1
ATOM 3555 C C . HIS B 1 81 ? 10.971 32.650 46.938 1.00 50.66 82 HIS B C 1
ATOM 3556 O O . HIS B 1 81 ? 11.624 31.910 47.683 1.00 47.16 82 HIS B O 1
ATOM 3563 N N . ALA B 1 82 ? 11.441 33.129 45.789 1.00 50.78 83 ALA B N 1
ATOM 3564 C CA . ALA B 1 82 ? 12.795 32.842 45.327 1.00 47.79 83 ALA B CA 1
ATOM 3565 C C . ALA B 1 82 ? 13.835 33.285 46.350 1.00 49.90 83 ALA B C 1
ATOM 3566 O O . ALA B 1 82 ? 14.776 32.549 46.652 1.00 54.82 83 ALA B O 1
ATOM 3568 N N . GLU B 1 83 ? 13.654 34.489 46.884 1.00 48.50 84 GLU B N 1
ATOM 3569 C CA . GLU B 1 83 ? 14.575 35.040 47.872 1.00 45.41 84 GLU B CA 1
ATOM 3570 C C . GLU B 1 83 ? 14.617 34.181 49.137 1.00 44.84 84 GLU B C 1
ATOM 3571 O O . GLU B 1 83 ? 15.700 33.859 49.648 1.00 47.15 84 GLU B O 1
ATOM 3577 N N . LEU B 1 84 ? 13.441 33.796 49.629 1.00 43.58 85 LEU B N 1
ATOM 3578 C CA . LEU B 1 84 ? 13.369 32.929 50.806 1.00 44.81 85 LEU B CA 1
ATOM 3579 C C . LEU B 1 84 ? 14.070 31.588 50.568 1.00 44.54 85 LEU B C 1
ATOM 3580 O O . LEU B 1 84 ? 14.875 31.132 51.397 1.00 42.40 85 LEU B O 1
ATOM 3585 N N . GLU B 1 85 ? 13.762 30.966 49.431 1.00 45.11 86 GLU B N 1
ATOM 3586 C CA . GLU B 1 85 ? 14.363 29.686 49.066 1.00 52.32 86 GLU B CA 1
ATOM 3587 C C . GLU B 1 85 ? 15.883 29.804 49.007 1.00 51.81 86 GLU B C 1
ATOM 3588 O O . GLU B 1 85 ? 16.607 28.904 49.440 1.00 48.49 86 GLU B O 1
ATOM 3594 N N . THR B 1 86 ? 16.356 30.928 48.475 1.00 54.92 87 THR B N 1
ATOM 3595 C CA . THR B 1 86 ? 17.785 31.205 48.390 1.00 49.64 87 THR B CA 1
ATOM 3596 C C . THR B 1 86 ? 18.410 31.305 49.779 1.00 52.39 87 THR B C 1
ATOM 3597 O O . THR B 1 86 ? 19.471 30.729 50.030 1.00 55.68 87 THR B O 1
ATOM 3601 N N . ALA B 1 87 ? 17.747 32.027 50.681 1.00 41.57 88 ALA B N 1
ATOM 3602 C CA . ALA B 1 87 ? 18.222 32.130 52.062 1.00 39.56 88 ALA B CA 1
ATOM 3603 C C . ALA B 1 87 ? 18.356 30.749 52.716 1.00 43.36 88 ALA B C 1
ATOM 3604 O O . ALA B 1 87 ? 19.430 30.384 53.241 1.00 51.27 88 ALA B O 1
ATOM 3606 N N . LEU B 1 88 ? 17.262 29.988 52.671 1.00 39.24 89 LEU B N 1
ATOM 3607 C CA . LEU B 1 88 ? 17.240 28.631 53.216 1.00 39.52 89 LEU B CA 1
ATOM 3608 C C . LEU B 1 88 ? 18.384 27.786 52.661 1.00 39.02 89 LEU B C 1
ATOM 3609 O O . LEU B 1 88 ? 19.129 27.148 53.416 1.00 38.71 89 LEU B O 1
ATOM 3614 N N . ARG B 1 89 ? 18.517 27.803 51.336 1.00 36.19 90 ARG B N 1
ATOM 3615 C CA . ARG B 1 89 ? 19.570 27.070 50.645 1.00 45.76 90 ARG B CA 1
ATOM 3616 C C . ARG B 1 89 ? 20.949 27.448 51.170 1.00 39.28 90 ARG B C 1
ATOM 3617 O O . ARG B 1 89 ? 21.763 26.578 51.482 1.00 39.41 90 ARG B O 1
ATOM 3625 N N . ASP B 1 90 ? 21.200 28.751 51.270 1.00 38.02 91 ASP B N 1
ATOM 3626 C CA . ASP B 1 90 ? 22.488 29.247 51.742 1.00 46.48 91 ASP B CA 1
ATOM 3627 C C . ASP B 1 90 ? 22.808 28.747 53.149 1.00 40.98 91 ASP B C 1
ATOM 3628 O O . ASP B 1 90 ? 23.884 28.179 53.382 1.00 41.62 91 ASP B O 1
ATOM 3633 N N . SER B 1 91 ? 21.876 28.942 54.081 1.00 33.25 92 SER B N 1
ATOM 3634 C CA . SER B 1 91 ? 22.121 28.514 55.461 1.00 38.75 92 SER B CA 1
ATOM 3635 C C . SER B 1 91 ? 22.357 27.002 55.555 1.00 36.02 92 SER B C 1
ATOM 3636 O O . SER B 1 91 ? 23.336 26.536 56.173 1.00 40.75 92 SER B O 1
ATOM 3639 N N . SER B 1 92 ? 21.465 26.243 54.923 1.00 37.65 93 SER B N 1
ATOM 3640 C CA A SER B 1 92 ? 21.551 24.788 54.958 0.65 39.21 93 SER B CA 1
ATOM 3641 C CA B SER B 1 92 ? 21.543 24.787 54.942 0.35 38.81 93 SER B CA 1
ATOM 3642 C C . SER B 1 92 ? 22.859 24.288 54.354 1.00 42.90 93 SER B C 1
ATOM 3643 O O . SER B 1 92 ? 23.434 23.323 54.839 1.00 53.65 93 SER B O 1
ATOM 3648 N N . ARG B 1 93 ? 23.332 24.949 53.302 1.00 48.27 94 ARG B N 1
ATOM 3649 C CA . ARG B 1 93 ? 24.575 24.530 52.661 1.00 52.27 94 ARG B CA 1
ATOM 3650 C C . ARG B 1 93 ? 25.804 24.964 53.458 1.00 49.49 94 ARG B C 1
ATOM 3651 O O . ARG B 1 93 ? 26.862 24.340 53.358 1.00 48.40 94 ARG B O 1
ATOM 3659 N N . VAL B 1 94 ? 25.670 26.025 54.249 1.00 43.25 95 VAL B N 1
ATOM 3660 C CA . VAL B 1 94 ? 26.712 26.343 55.222 1.00 44.49 95 VAL B CA 1
ATOM 3661 C C . VAL B 1 94 ? 26.816 25.211 56.248 1.00 37.98 95 VAL B C 1
ATOM 3662 O O . VAL B 1 94 ? 27.915 24.677 56.504 1.00 39.50 95 VAL B O 1
ATOM 3666 N N . LEU B 1 95 ? 25.668 24.845 56.822 1.00 37.14 96 LEU B N 1
ATOM 3667 C CA . LEU B 1 95 ? 25.609 23.747 57.793 1.00 36.70 96 LEU B CA 1
ATOM 3668 C C . LEU B 1 95 ? 26.254 22.495 57.213 1.00 34.27 96 LEU B C 1
ATOM 3669 O O . LEU B 1 95 ? 27.133 21.873 57.818 1.00 40.27 96 LEU B O 1
ATOM 3674 N N . GLN B 1 96 ? 25.793 22.163 56.016 1.00 36.64 97 GLN B N 1
ATOM 3675 C CA . GLN B 1 96 ? 26.270 21.045 55.221 1.00 42.43 97 GLN B CA 1
ATOM 3676 C C . GLN B 1 96 ? 27.778 21.048 55.060 1.00 37.38 97 GLN B C 1
ATOM 3677 O O . GLN B 1 96 ? 28.442 20.024 55.259 1.00 39.69 97 GLN B O 1
ATOM 3683 N N . ALA B 1 97 ? 28.305 22.214 54.702 1.00 41.22 98 ALA B N 1
ATOM 3684 C CA . ALA B 1 97 ? 29.733 22.396 54.513 1.00 35.97 98 ALA B CA 1
ATOM 3685 C C . ALA B 1 97 ? 30.483 22.062 55.792 1.00 40.10 98 ALA B C 1
ATOM 3686 O O . ALA B 1 97 ? 31.451 21.286 55.780 1.00 36.37 98 ALA B O 1
ATOM 3688 N N . MET B 1 98 ? 30.021 22.650 56.893 1.00 34.68 99 MET B N 1
ATOM 3689 C CA . MET B 1 98 ? 30.618 22.386 58.200 1.00 31.55 99 MET B CA 1
ATOM 3690 C C . MET B 1 98 ? 30.641 20.891 58.545 1.00 37.99 99 MET B C 1
ATOM 3691 O O . MET B 1 98 ? 31.692 20.337 58.904 1.00 38.55 99 MET B O 1
ATOM 3696 N N . LEU B 1 99 ? 29.482 20.245 58.427 1.00 35.49 100 LEU B N 1
ATOM 3697 C CA . LEU B 1 99 ? 29.359 18.820 58.735 1.00 35.60 100 LEU B CA 1
ATOM 3698 C C . LEU B 1 99 ? 30.300 17.969 57.887 1.00 34.94 100 LEU B C 1
ATOM 3699 O O . LEU B 1 99 ? 30.983 17.079 58.402 1.00 36.32 100 LEU B O 1
ATOM 3704 N N . ALA B 1 100 ? 30.333 18.250 56.588 1.00 36.76 101 ALA B N 1
ATOM 3705 C CA . ALA B 1 100 ? 31.225 17.543 55.676 1.00 35.43 101 ALA B CA 1
ATOM 3706 C C . ALA B 1 100 ? 32.685 17.717 56.090 1.00 41.93 101 ALA B C 1
ATOM 3707 O O . ALA B 1 100 ? 33.470 16.762 56.062 1.00 43.47 101 ALA B O 1
ATOM 3709 N N . THR B 1 101 ? 33.043 18.937 56.484 1.00 36.07 102 THR B N 1
ATOM 3710 C CA . THR B 1 101 ? 34.403 19.219 56.933 1.00 36.23 102 THR B CA 1
ATOM 3711 C C . THR B 1 101 ? 34.769 18.400 58.171 1.00 37.28 102 THR B C 1
ATOM 3712 O O . THR B 1 101 ? 35.823 17.751 58.204 1.00 39.65 102 THR B O 1
ATOM 3716 N N . GLN B 1 102 ? 33.901 18.427 59.181 1.00 32.49 103 GLN B N 1
ATOM 3717 C CA . GLN B 1 102 ? 34.124 17.632 60.392 1.00 32.64 103 GLN B CA 1
ATOM 3718 C C . GLN B 1 102 ? 34.296 16.149 60.050 1.00 39.13 103 GLN B C 1
ATOM 3719 O O . GLN B 1 102 ? 35.213 15.472 60.549 1.00 34.39 103 GLN B O 1
ATOM 3725 N N . LEU B 1 103 ? 33.407 15.664 59.186 1.00 33.84 104 LEU B N 1
ATOM 3726 C CA . LEU B 1 103 ? 33.443 14.290 58.698 1.00 33.90 104 LEU B CA 1
ATOM 3727 C C . LEU B 1 103 ? 34.811 13.929 58.126 1.00 34.67 104 LEU B C 1
ATOM 3728 O O . LEU B 1 103 ? 35.464 12.978 58.588 1.00 37.37 104 LEU B O 1
ATOM 3733 N N . ARG B 1 104 ? 35.237 14.698 57.126 1.00 38.93 105 ARG B N 1
ATOM 3734 C CA . ARG B 1 104 ? 36.535 14.488 56.494 1.00 43.35 105 ARG B CA 1
ATOM 3735 C C . ARG B 1 104 ? 37.654 14.476 57.529 1.00 41.97 105 ARG B C 1
ATOM 3736 O O . ARG B 1 104 ? 38.489 13.568 57.541 1.00 43.54 105 ARG B O 1
ATOM 3744 N N . SER B 1 105 ? 37.650 15.482 58.401 1.00 40.03 106 SER B N 1
ATOM 3745 C CA . SER B 1 105 ? 38.671 15.612 59.438 1.00 47.21 106 SER B CA 1
ATOM 3746 C C . SER B 1 105 ? 38.797 14.357 60.302 1.00 32.75 106 SER B C 1
ATOM 3747 O O . SER B 1 105 ? 39.867 13.738 60.363 1.00 33.24 106 SER B O 1
ATOM 3750 N N . PHE B 1 106 ? 37.707 13.978 60.962 1.00 31.92 107 PHE B N 1
ATOM 3751 C CA . PHE B 1 106 ? 37.762 12.841 61.879 1.00 31.61 107 PHE B CA 1
ATOM 3752 C C . PHE B 1 106 ? 38.057 11.522 61.162 1.00 32.01 107 PHE B C 1
ATOM 3753 O O . PHE B 1 106 ? 38.875 10.722 61.637 1.00 32.10 107 PHE B O 1
ATOM 3761 N N . ASP B 1 107 ? 37.409 11.306 60.018 1.00 31.87 108 ASP B N 1
ATOM 3762 C CA . ASP B 1 107 ? 37.626 10.088 59.237 1.00 34.59 108 ASP B CA 1
ATOM 3763 C C . ASP B 1 107 ? 39.103 9.930 58.867 1.00 41.53 108 ASP B C 1
ATOM 3764 O O . ASP B 1 107 ? 39.750 8.899 59.170 1.00 43.70 108 ASP B O 1
ATOM 3769 N N . ASP B 1 108 ? 39.630 10.972 58.228 1.00 33.64 109 ASP B N 1
ATOM 3770 C CA . ASP B 1 108 ? 41.030 11.003 57.828 1.00 36.58 109 ASP B CA 1
ATOM 3771 C C . ASP B 1 108 ? 41.947 10.801 59.026 1.00 39.92 109 ASP B C 1
ATOM 3772 O O . ASP B 1 108 ? 42.969 10.121 58.919 1.00 38.59 109 ASP B O 1
ATOM 3777 N N . HIS B 1 109 ? 41.580 11.377 60.168 1.00 34.06 110 HIS B N 1
ATOM 3778 C CA . HIS B 1 109 ? 42.401 11.211 61.363 1.00 38.04 110 HIS B CA 1
ATOM 3779 C C . HIS B 1 109 ? 42.458 9.759 61.830 1.00 38.65 110 HIS B C 1
ATOM 3780 O O . HIS B 1 109 ? 43.538 9.229 62.074 1.00 39.35 110 HIS B O 1
ATOM 3787 N N . PHE B 1 110 ? 41.299 9.121 61.965 1.00 33.63 111 PHE B N 1
ATOM 3788 C CA . PHE B 1 110 ? 41.261 7.736 62.430 1.00 38.25 111 PHE B CA 1
ATOM 3789 C C . PHE B 1 110 ? 42.036 6.816 61.479 1.00 33.89 111 PHE B C 1
ATOM 3790 O O . PHE B 1 110 ? 42.859 5.974 61.919 1.00 34.31 111 PHE B O 1
ATOM 3798 N N . GLN B 1 111 ? 41.802 7.001 60.177 1.00 34.14 112 GLN B N 1
ATOM 3799 C CA . GLN B 1 111 ? 42.563 6.250 59.178 1.00 34.98 112 GLN B CA 1
ATOM 3800 C C . GLN B 1 111 ? 44.072 6.460 59.343 1.00 50.58 112 GLN B C 1
ATOM 3801 O O . GLN B 1 111 ? 44.850 5.502 59.304 1.00 48.65 112 GLN B O 1
ATOM 3807 N N . HIS B 1 112 ? 44.475 7.714 59.534 1.00 50.52 113 HIS B N 1
ATOM 3808 C CA . HIS B 1 112 ? 45.884 8.051 59.727 1.00 36.86 113 HIS B CA 1
ATOM 3809 C C . HIS B 1 112 ? 46.467 7.374 60.955 1.00 45.44 113 HIS B C 1
ATOM 3810 O O . HIS B 1 112 ? 47.629 6.972 60.962 1.00 37.69 113 HIS B O 1
ATOM 3817 N N . LEU B 1 113 ? 45.653 7.261 61.996 1.00 35.98 114 LEU B N 1
ATOM 3818 C CA . LEU B 1 113 ? 46.095 6.666 63.243 1.00 38.63 114 LEU B CA 1
ATOM 3819 C C . LEU B 1 113 ? 46.364 5.183 63.042 1.00 36.30 114 LEU B C 1
ATOM 3820 O O . LEU B 1 113 ? 47.423 4.669 63.433 1.00 45.12 114 LEU B O 1
ATOM 3825 N N . LEU B 1 114 ? 45.409 4.499 62.417 1.00 47.30 115 LEU B N 1
ATOM 3826 C CA . LEU B 1 114 ? 45.608 3.077 62.135 1.00 36.22 115 LEU B CA 1
ATOM 3827 C C . LEU B 1 114 ? 46.836 2.851 61.238 1.00 48.21 115 LEU B C 1
ATOM 3828 O O . LEU B 1 114 ? 47.711 2.017 61.535 1.00 37.91 115 LEU B O 1
ATOM 3833 N N . ASN B 1 115 ? 46.903 3.615 60.151 1.00 43.18 116 ASN B N 1
ATOM 3834 C CA . ASN B 1 115 ? 48.005 3.503 59.200 1.00 46.90 116 ASN B CA 1
ATOM 3835 C C . ASN B 1 115 ? 49.377 3.746 59.829 1.00 46.73 116 ASN B C 1
ATOM 3836 O O . ASN B 1 115 ? 50.336 3.029 59.540 1.00 41.70 116 ASN B O 1
ATOM 3841 N N . ASP B 1 116 ? 49.470 4.754 60.691 1.00 39.20 117 ASP B N 1
ATOM 3842 C CA . ASP B 1 116 ? 50.732 5.062 61.355 1.00 55.06 117 ASP B CA 1
ATOM 3843 C C . ASP B 1 116 ? 51.066 4.010 62.403 1.00 49.30 117 ASP B C 1
ATOM 3844 O O . ASP B 1 116 ? 52.242 3.754 62.681 1.00 48.82 117 ASP B O 1
ATOM 3849 N N . SER B 1 117 ? 50.034 3.407 62.987 1.00 44.04 118 SER B N 1
ATOM 3850 C CA . SER B 1 117 ? 50.244 2.234 63.825 1.00 45.60 118 SER B CA 1
ATOM 3851 C C . SER B 1 117 ? 50.958 1.151 63.021 1.00 46.82 118 SER B C 1
ATOM 3852 O O . SER B 1 117 ? 52.021 0.654 63.423 1.00 40.86 118 SER B O 1
ATOM 3855 N N . GLU B 1 118 ? 50.381 0.809 61.870 1.00 45.34 119 GLU B N 1
ATOM 3856 C CA . GLU B 1 118 ? 50.969 -0.218 61.009 1.00 44.37 119 GLU B CA 1
ATOM 3857 C C . GLU B 1 118 ? 52.395 0.125 60.568 1.00 47.93 119 GLU B C 1
ATOM 3858 O O . GLU B 1 118 ? 53.267 -0.747 60.536 1.00 51.12 119 GLU B O 1
ATOM 3864 N N . ARG B 1 119 ? 52.629 1.389 60.228 1.00 42.17 120 ARG B N 1
ATOM 3865 C CA . ARG B 1 119 ? 53.949 1.823 59.774 1.00 43.46 120 ARG B CA 1
ATOM 3866 C C . ARG B 1 119 ? 54.983 1.740 60.890 1.00 44.01 120 ARG B C 1
ATOM 3867 O O . ARG B 1 119 ? 56.128 1.345 60.655 1.00 45.20 120 ARG B O 1
ATOM 3875 N N . THR B 1 120 ? 54.581 2.119 62.100 1.00 43.25 121 THR B N 1
ATOM 3876 C CA . THR B 1 120 ? 55.442 1.951 63.265 1.00 43.78 121 THR B CA 1
ATOM 3877 C C . THR B 1 120 ? 55.791 0.476 63.421 1.00 53.01 121 THR B C 1
ATOM 3878 O O . THR B 1 120 ? 56.959 0.115 63.615 1.00 53.92 121 THR B O 1
ATOM 3882 N N . LEU B 1 121 ? 54.767 -0.370 63.315 1.00 43.35 122 LEU B N 1
ATOM 3883 C CA . LEU B 1 121 ? 54.953 -1.814 63.408 1.00 48.96 122 LEU B CA 1
ATOM 3884 C C . LEU B 1 121 ? 56.005 -2.310 62.420 1.00 47.34 122 LEU B C 1
ATOM 3885 O O . LEU B 1 121 ? 56.965 -2.966 62.812 1.00 45.88 122 LEU B O 1
ATOM 3890 N N . GLN B 1 122 ? 55.820 -1.991 61.142 1.00 45.86 123 GLN B N 1
ATOM 3891 C CA . GLN B 1 122 ? 56.762 -2.404 60.106 1.00 48.84 123 GLN B CA 1
ATOM 3892 C C . GLN B 1 122 ? 58.167 -1.872 60.373 1.00 56.61 123 GLN B C 1
ATOM 3893 O O . GLN B 1 122 ? 59.159 -2.563 60.138 1.00 56.69 123 GLN B O 1
ATOM 3899 N N . ALA B 1 123 ? 58.243 -0.643 60.872 1.00 51.85 124 ALA B N 1
ATOM 3900 C CA . ALA B 1 123 ? 59.526 0.018 61.070 1.00 58.77 124 ALA B CA 1
ATOM 3901 C C . ALA B 1 123 ? 60.305 -0.526 62.268 1.00 61.21 124 ALA B C 1
ATOM 3902 O O . ALA B 1 123 ? 61.533 -0.447 62.291 1.00 50.43 124 ALA B O 1
ATOM 3904 N N . THR B 1 124 ? 59.607 -1.070 63.263 1.00 58.31 125 THR B N 1
ATOM 3905 C CA . THR B 1 124 ? 60.289 -1.471 64.495 1.00 58.39 125 THR B CA 1
ATOM 3906 C C . THR B 1 124 ? 60.235 -2.964 64.830 1.00 55.71 125 THR B C 1
ATOM 3907 O O . THR B 1 124 ? 60.903 -3.410 65.763 1.00 49.34 125 THR B O 1
ATOM 3911 N N . PHE B 1 125 ? 59.451 -3.737 64.087 1.00 55.53 126 PHE B N 1
ATOM 3912 C CA . PHE B 1 125 ? 59.294 -5.159 64.404 1.00 58.79 126 PHE B CA 1
ATOM 3913 C C . PHE B 1 125 ? 60.470 -6.062 63.994 1.00 62.42 126 PHE B C 1
ATOM 3914 O O . PHE B 1 125 ? 60.825 -6.965 64.755 1.00 60.47 126 PHE B O 1
ATOM 3922 N N . PRO B 1 126 ? 61.065 -5.849 62.799 1.00 69.98 127 PRO B N 1
ATOM 3923 C CA . PRO B 1 126 ? 62.219 -6.691 62.458 1.00 73.15 127 PRO B CA 1
ATOM 3924 C C . PRO B 1 126 ? 63.342 -6.656 63.496 1.00 69.12 127 PRO B C 1
ATOM 3925 O O . PRO B 1 126 ? 63.930 -7.694 63.788 1.00 72.60 127 PRO B O 1
ATOM 3929 N N . GLY B 1 127 ? 63.625 -5.484 64.053 1.00 63.03 128 GLY B N 1
ATOM 3930 C CA . GLY B 1 127 ? 64.664 -5.365 65.061 1.00 53.88 128 GLY B CA 1
ATOM 3931 C C . GLY B 1 127 ? 64.271 -6.006 66.380 1.00 67.19 128 GLY B C 1
ATOM 3932 O O . GLY B 1 127 ? 65.122 -6.306 67.217 1.00 69.86 128 GLY B O 1
ATOM 3933 N N . ALA B 1 128 ? 62.972 -6.225 66.553 1.00 65.37 129 ALA B N 1
ATOM 3934 C CA . ALA B 1 128 ? 62.415 -6.742 67.799 1.00 64.89 129 ALA B CA 1
ATOM 3935 C C . ALA B 1 128 ? 62.354 -8.254 67.836 1.00 51.80 129 ALA B C 1
ATOM 3936 O O . ALA B 1 128 ? 62.859 -8.901 68.753 1.00 52.54 129 ALA B O 1
ATOM 3938 N N . PHE B 1 129 ? 61.690 -8.800 66.830 1.00 51.33 130 PHE B N 1
ATOM 3939 C CA . PHE B 1 129 ? 61.322 -10.198 66.825 1.00 65.84 130 PHE B CA 1
ATOM 3940 C C . PHE B 1 129 ? 62.001 -10.897 65.660 1.00 52.48 130 PHE B C 1
ATOM 3941 O O . PHE B 1 129 ? 61.919 -12.113 65.521 1.00 58.24 130 PHE B O 1
ATOM 3949 N N . GLY B 1 130 ? 62.683 -10.115 64.829 1.00 64.53 131 GLY B N 1
ATOM 3950 C CA . GLY B 1 130 ? 63.406 -10.666 63.701 1.00 70.47 131 GLY B CA 1
ATOM 3951 C C . GLY B 1 130 ? 62.507 -11.302 62.662 1.00 69.25 131 GLY B C 1
ATOM 3952 O O . GLY B 1 130 ? 61.542 -10.695 62.179 1.00 52.68 131 GLY B O 1
ATOM 3953 N N . GLU B 1 131 ? 62.831 -12.542 62.315 1.00 71.37 132 GLU B N 1
ATOM 3954 C CA . GLU B 1 131 ? 62.084 -13.257 61.295 1.00 77.90 132 GLU B CA 1
ATOM 3955 C C . GLU B 1 131 ? 60.890 -13.995 61.878 1.00 73.10 132 GLU B C 1
ATOM 3956 O O . GLU B 1 131 ? 60.149 -14.657 61.157 1.00 78.22 132 GLU B O 1
ATOM 3962 N N . LEU B 1 132 ? 60.693 -13.855 63.185 1.00 63.40 133 LEU B N 1
ATOM 3963 C CA . LEU B 1 132 ? 59.402 -14.174 63.776 1.00 51.97 133 LEU B CA 1
ATOM 3964 C C . LEU B 1 132 ? 58.377 -13.260 63.125 1.00 61.77 133 LEU B C 1
ATOM 3965 O O . LEU B 1 132 ? 57.264 -13.679 62.803 1.00 61.07 133 LEU B O 1
ATOM 3970 N N . TYR B 1 133 ? 58.770 -12.004 62.925 1.00 57.56 134 TYR B N 1
ATOM 3971 C CA . TYR B 1 133 ? 57.923 -11.048 62.228 1.00 56.25 134 TYR B CA 1
ATOM 3972 C C . TYR B 1 133 ? 58.118 -11.082 60.715 1.00 52.91 134 TYR B C 1
ATOM 3973 O O . TYR B 1 133 ? 57.144 -11.225 59.978 1.00 53.22 134 TYR B O 1
ATOM 3982 N N . THR B 1 134 ? 59.356 -10.938 60.241 1.00 51.40 135 THR B N 1
ATOM 3983 C CA . THR B 1 134 ? 59.549 -10.710 58.804 1.00 70.43 135 THR B CA 1
ATOM 3984 C C . THR B 1 134 ? 59.142 -11.911 57.944 1.00 69.02 135 THR B C 1
ATOM 3985 O O . THR B 1 134 ? 58.966 -11.774 56.734 1.00 72.63 135 THR B O 1
ATOM 3989 N N . GLN B 1 135 ? 58.982 -13.078 58.560 1.00 68.86 136 GLN B N 1
ATOM 3990 C CA . GLN B 1 135 ? 58.469 -14.238 57.836 1.00 68.89 136 GLN B CA 1
ATOM 3991 C C . GLN B 1 135 ? 56.946 -14.280 57.899 1.00 69.21 136 GLN B C 1
ATOM 3992 O O . GLN B 1 135 ? 56.308 -15.062 57.194 1.00 70.85 136 GLN B O 1
ATOM 3994 N N . ASN B 1 136 ? 56.369 -13.429 58.742 1.00 69.35 137 ASN B N 1
ATOM 3995 C CA . ASN B 1 136 ? 54.925 -13.417 58.954 1.00 66.25 137 ASN B CA 1
ATOM 3996 C C . ASN B 1 136 ? 54.295 -12.048 58.709 1.00 67.34 137 ASN B C 1
ATOM 3997 O O . ASN B 1 136 ? 53.209 -11.763 59.213 1.00 70.65 137 ASN B O 1
ATOM 4002 N N . ALA B 1 137 ? 54.978 -11.212 57.932 1.00 65.54 138 ALA B N 1
ATOM 4003 C CA . ALA B 1 137 ? 54.523 -9.849 57.666 1.00 57.87 138 ALA B CA 1
ATOM 4004 C C . ALA B 1 137 ? 53.140 -9.812 57.014 1.00 62.21 138 ALA B C 1
ATOM 4005 O O . ALA B 1 137 ? 52.317 -8.940 57.320 1.00 62.12 138 ALA B O 1
ATOM 4007 N N . ARG B 1 138 ? 52.895 -10.766 56.119 1.00 57.07 139 ARG B N 1
ATOM 4008 C CA . ARG B 1 138 ? 51.630 -10.845 55.396 1.00 57.35 139 ARG B CA 1
ATOM 4009 C C . ARG B 1 138 ? 50.445 -10.978 56.350 1.00 57.51 139 ARG B C 1
ATOM 4010 O O . ARG B 1 138 ? 49.388 -10.387 56.124 1.00 58.96 139 ARG B O 1
ATOM 4012 N N . ALA B 1 139 ? 50.634 -11.749 57.416 1.00 53.89 140 ALA B N 1
ATOM 4013 C CA . ALA B 1 139 ? 49.595 -11.942 58.424 1.00 52.20 140 ALA B CA 1
ATOM 4014 C C . ALA B 1 139 ? 49.189 -10.617 59.064 1.00 50.75 140 ALA B C 1
ATOM 4015 O O . ALA B 1 139 ? 48.009 -10.253 59.070 1.00 50.18 140 ALA B O 1
ATOM 4017 N N . PHE B 1 140 ? 50.177 -9.900 59.595 1.00 50.70 141 PHE B N 1
ATOM 4018 C CA . PHE B 1 140 ? 49.948 -8.606 60.231 1.00 51.55 141 PHE B CA 1
ATOM 4019 C C . PHE B 1 140 ? 49.309 -7.615 59.261 1.00 46.95 141 PHE B C 1
ATOM 4020 O O . PHE B 1 140 ? 48.357 -6.906 59.614 1.00 51.51 141 PHE B O 1
ATOM 4028 N N . ARG B 1 141 ? 49.834 -7.579 58.039 1.00 48.14 142 ARG B N 1
ATOM 4029 C CA . ARG B 1 141 ? 49.294 -6.716 56.992 1.00 51.68 142 ARG B CA 1
ATOM 4030 C C . ARG B 1 141 ? 47.805 -6.982 56.777 1.00 54.68 142 ARG B C 1
ATOM 4031 O O . ARG B 1 141 ? 46.981 -6.055 56.780 1.00 54.73 142 ARG B O 1
ATOM 4039 N N . ASP B 1 142 ? 47.469 -8.258 56.610 1.00 50.12 143 ASP B N 1
ATOM 4040 C CA . ASP B 1 142 ? 46.084 -8.673 56.424 1.00 53.81 143 ASP B CA 1
ATOM 4041 C C . ASP B 1 142 ? 45.216 -8.269 57.613 1.00 41.66 143 ASP B C 1
ATOM 4042 O O . ASP B 1 142 ? 44.077 -7.821 57.439 1.00 41.00 143 ASP B O 1
ATOM 4047 N N . LEU B 1 143 ? 45.759 -8.417 58.819 1.00 41.44 144 LEU B N 1
ATOM 4048 C CA . LEU B 1 143 ? 45.030 -8.028 60.023 1.00 40.42 144 LEU B CA 1
ATOM 4049 C C . LEU B 1 143 ? 44.710 -6.534 60.022 1.00 50.14 144 LEU B C 1
ATOM 4050 O O . LEU B 1 143 ? 43.584 -6.139 60.320 1.00 45.45 144 LEU B O 1
ATOM 4055 N N . TYR B 1 144 ? 45.694 -5.703 59.688 1.00 39.69 145 TYR B N 1
ATOM 4056 C CA . TYR B 1 144 ? 45.451 -4.264 59.620 1.00 44.91 145 TYR B CA 1
ATOM 4057 C C . TYR B 1 144 ? 44.432 -3.927 58.533 1.00 48.60 145 TYR B C 1
ATOM 4058 O O . TYR B 1 144 ? 43.606 -3.020 58.700 1.00 40.08 145 TYR B O 1
ATOM 4067 N N . SER B 1 145 ? 44.483 -4.667 57.427 1.00 51.83 146 SER B N 1
ATOM 4068 C CA . SER B 1 145 ? 43.497 -4.499 56.362 1.00 50.95 146 SER B CA 1
ATOM 4069 C C . SER B 1 145 ? 42.079 -4.764 56.870 1.00 49.39 146 SER B C 1
ATOM 4070 O O . SER B 1 145 ? 41.147 -3.988 56.612 1.00 54.37 146 SER B O 1
ATOM 4073 N N . GLU B 1 146 ? 41.922 -5.859 57.605 1.00 46.71 147 GLU B N 1
ATOM 4074 C CA . GLU B 1 146 ? 40.608 -6.239 58.105 1.00 53.12 147 GLU B CA 1
ATOM 4075 C C . GLU B 1 146 ? 40.151 -5.291 59.218 1.00 52.99 147 GLU B C 1
ATOM 4076 O O . GLU B 1 146 ? 38.953 -5.099 59.428 1.00 46.14 147 GLU B O 1
ATOM 4082 N N . LEU B 1 147 ? 41.108 -4.688 59.918 1.00 48.45 148 LEU B N 1
ATOM 4083 C CA . LEU B 1 147 ? 40.791 -3.634 60.877 1.00 47.22 148 LEU B CA 1
ATOM 4084 C C . LEU B 1 147 ? 40.229 -2.422 60.143 1.00 45.91 148 LEU B C 1
ATOM 4085 O O . LEU B 1 147 ? 39.249 -1.811 60.583 1.00 35.01 148 LEU B O 1
ATOM 4090 N N . ARG B 1 148 ? 40.858 -2.081 59.020 1.00 42.06 149 ARG B N 1
ATOM 4091 C CA . ARG B 1 148 ? 40.359 -1.003 58.173 1.00 45.17 149 ARG B CA 1
ATOM 4092 C C . ARG B 1 148 ? 38.943 -1.292 57.698 1.00 43.50 149 ARG B C 1
ATOM 4093 O O . ARG B 1 148 ? 38.086 -0.407 57.704 1.00 43.12 149 ARG B O 1
ATOM 4101 N N . LEU B 1 149 ? 38.699 -2.532 57.285 1.00 46.95 150 LEU B N 1
ATOM 4102 C CA . LEU B 1 149 ? 37.361 -2.920 56.851 1.00 43.91 150 LEU B CA 1
ATOM 4103 C C . LEU B 1 149 ? 36.346 -2.815 57.988 1.00 41.39 150 LEU B C 1
ATOM 4104 O O . LEU B 1 149 ? 35.221 -2.360 57.782 1.00 40.91 150 LEU B O 1
ATOM 4109 N N . TYR B 1 150 ? 36.749 -3.231 59.185 1.00 39.57 151 TYR B N 1
ATOM 4110 C CA . TYR B 1 150 ? 35.885 -3.138 60.358 1.00 34.81 151 TYR B CA 1
ATOM 4111 C C . TYR B 1 150 ? 35.525 -1.686 60.664 1.00 47.39 151 TYR B C 1
ATOM 4112 O O . TYR B 1 150 ? 34.364 -1.373 60.933 1.00 48.49 151 TYR B O 1
ATOM 4121 N N . TYR B 1 151 ? 36.518 -0.800 60.619 1.00 47.03 152 TYR B N 1
ATOM 4122 C CA . TYR B 1 151 ? 36.264 0.622 60.831 1.00 43.65 152 TYR B CA 1
ATOM 4123 C C . TYR B 1 151 ? 35.355 1.186 59.747 1.00 44.30 152 TYR B C 1
ATOM 4124 O O . TYR B 1 151 ? 34.500 2.029 60.016 1.00 49.80 152 TYR B O 1
ATOM 4133 N N . ARG B 1 152 ? 35.543 0.710 58.520 1.00 50.61 153 ARG B N 1
ATOM 4134 C CA . ARG B 1 152 ? 34.790 1.204 57.373 1.00 56.30 153 ARG B CA 1
ATOM 4135 C C . ARG B 1 152 ? 33.300 0.883 57.450 1.00 67.16 153 ARG B C 1
ATOM 4136 O O . ARG B 1 152 ? 32.508 1.426 56.680 1.00 71.97 153 ARG B O 1
ATOM 4144 N N . GLY B 1 153 ? 32.908 0.016 58.378 1.00 73.03 154 GLY B N 1
ATOM 4145 C CA . GLY B 1 153 ? 31.506 -0.338 58.488 1.00 79.87 154 GLY B CA 1
ATOM 4146 C C . GLY B 1 153 ? 31.120 -1.539 57.648 1.00 87.25 154 GLY B C 1
ATOM 4147 O O . GLY B 1 153 ? 29.962 -1.688 57.259 1.00 86.64 154 GLY B O 1
ATOM 4148 N N . ALA B 1 154 ? 32.088 -2.408 57.379 1.00 95.86 155 ALA B N 1
ATOM 4149 C CA . ALA B 1 154 ? 31.881 -3.535 56.478 1.00 104.56 155 ALA B CA 1
ATOM 4150 C C . ALA B 1 154 ? 31.197 -4.676 57.220 1.00 118.57 155 ALA B C 1
ATOM 4151 O O . ALA B 1 154 ? 30.996 -5.760 56.670 1.00 121.75 155 ALA B O 1
ATOM 4153 N N . ASN B 1 155 ? 30.871 -4.418 58.484 1.00 130.47 156 ASN B N 1
ATOM 4154 C CA . ASN B 1 155 ? 30.056 -5.312 59.299 1.00 131.91 156 ASN B CA 1
ATOM 4155 C C . ASN B 1 155 ? 30.717 -6.658 59.536 1.00 131.26 156 ASN B C 1
ATOM 4156 O O . ASN B 1 155 ? 30.079 -7.707 59.434 1.00 135.82 156 ASN B O 1
ATOM 4158 N N . LEU B 1 156 ? 32.005 -6.618 59.851 1.00 108.54 157 LEU B N 1
ATOM 4159 C CA . LEU B 1 156 ? 32.697 -7.794 60.346 1.00 93.12 157 LEU B CA 1
ATOM 4160 C C . LEU B 1 156 ? 32.276 -8.054 61.783 1.00 84.19 157 LEU B C 1
ATOM 4161 O O . LEU B 1 156 ? 31.492 -7.303 62.365 1.00 81.18 157 LEU B O 1
ATOM 4166 N N . HIS B 1 157 ? 32.814 -9.124 62.351 1.00 85.30 158 HIS B N 1
ATOM 4167 C CA . HIS B 1 157 ? 32.797 -9.322 63.789 1.00 81.44 158 HIS B CA 1
ATOM 4168 C C . HIS B 1 157 ? 34.249 -9.435 64.222 1.00 78.97 158 HIS B C 1
ATOM 4169 O O . HIS B 1 157 ? 34.929 -10.396 63.861 1.00 74.94 158 HIS B O 1
ATOM 4171 N N . LEU B 1 158 ? 34.724 -8.437 64.964 1.00 76.52 159 LEU B N 1
ATOM 4172 C CA . LEU B 1 158 ? 36.128 -8.357 65.360 1.00 74.28 159 LEU B CA 1
ATOM 4173 C C . LEU B 1 158 ? 36.582 -9.659 66.010 1.00 77.36 159 LEU B C 1
ATOM 4174 O O . LEU B 1 158 ? 37.684 -10.153 65.749 1.00 81.50 159 LEU B O 1
ATOM 4179 N N . GLU B 1 159 ? 35.697 -10.193 66.848 1.00 79.58 160 GLU B N 1
ATOM 4180 C CA . GLU B 1 159 ? 35.814 -11.510 67.467 1.00 74.00 160 GLU B CA 1
ATOM 4181 C C . GLU B 1 159 ? 36.539 -12.533 66.587 1.00 66.12 160 GLU B C 1
ATOM 4182 O O . GLU B 1 159 ? 37.653 -12.976 66.898 1.00 65.80 160 GLU B O 1
ATOM 4188 N N . GLU B 1 160 ? 35.897 -12.884 65.477 1.00 61.24 161 GLU B N 1
ATOM 4189 C CA . GLU B 1 160 ? 36.358 -13.958 64.604 1.00 69.32 161 GLU B CA 1
ATOM 4190 C C . GLU B 1 160 ? 37.671 -13.640 63.889 1.00 68.67 161 GLU B C 1
ATOM 4191 O O . GLU B 1 160 ? 38.578 -14.476 63.851 1.00 68.21 161 GLU B O 1
ATOM 4197 N N . THR B 1 161 ? 37.757 -12.442 63.317 1.00 60.45 162 THR B N 1
ATOM 4198 C CA . THR B 1 161 ? 38.969 -11.982 62.641 1.00 58.73 162 THR B CA 1
ATOM 4199 C C . THR B 1 161 ? 40.180 -12.125 63.563 1.00 55.79 162 THR B C 1
ATOM 4200 O O . THR B 1 161 ? 41.190 -12.764 63.211 1.00 57.54 162 THR B O 1
ATOM 4204 N N . LEU B 1 162 ? 40.053 -11.551 64.757 1.00 53.45 163 LEU B N 1
ATOM 4205 C CA . LEU B 1 162 ? 41.107 -11.632 65.759 1.00 52.47 163 LEU B CA 1
ATOM 4206 C C . LEU B 1 162 ? 41.433 -13.080 66.105 1.00 52.91 163 LEU B C 1
ATOM 4207 O O . LEU B 1 162 ? 42.601 -13.477 66.097 1.00 55.97 163 LEU B O 1
ATOM 4212 N N . ALA B 1 163 ? 40.396 -13.864 66.397 1.00 56.09 164 ALA B N 1
ATOM 4213 C CA . ALA B 1 163 ? 40.571 -15.271 66.753 1.00 54.90 164 ALA B CA 1
ATOM 4214 C C . ALA B 1 163 ? 41.415 -16.024 65.723 1.00 56.96 164 ALA B C 1
ATOM 4215 O O . ALA B 1 163 ? 42.405 -16.678 66.071 1.00 61.49 164 ALA B O 1
ATOM 4217 N N . GLU B 1 164 ? 41.029 -15.913 64.454 1.00 54.95 165 GLU B N 1
ATOM 4218 C CA . GLU B 1 164 ? 41.733 -16.596 63.372 1.00 59.81 165 GLU B CA 1
ATOM 4219 C C . GLU B 1 164 ? 43.174 -16.107 63.240 1.00 65.00 165 GLU B C 1
ATOM 4220 O O . GLU B 1 164 ? 44.116 -16.920 63.120 1.00 67.16 165 GLU B O 1
ATOM 4226 N N . PHE B 1 165 ? 43.339 -14.782 63.264 1.00 63.96 166 PHE B N 1
ATOM 4227 C CA . PHE B 1 165 ? 44.673 -14.188 63.224 1.00 62.70 166 PHE B CA 1
ATOM 4228 C C . PHE B 1 165 ? 45.584 -14.825 64.270 1.00 44.07 166 PHE B C 1
ATOM 4229 O O . PHE B 1 165 ? 46.666 -15.334 63.947 1.00 49.96 166 PHE B O 1
ATOM 4237 N N . TRP B 1 166 ? 45.127 -14.804 65.521 1.00 43.76 167 TRP B N 1
ATOM 4238 C CA . TRP B 1 166 ? 45.892 -15.367 66.627 1.00 44.41 167 TRP B CA 1
ATOM 4239 C C . TRP B 1 166 ? 46.155 -16.851 66.430 1.00 52.74 167 TRP B C 1
ATOM 4240 O O . TRP B 1 166 ? 47.220 -17.348 66.791 1.00 57.64 167 TRP B O 1
ATOM 4251 N N . ALA B 1 167 ? 45.183 -17.554 65.859 1.00 58.85 168 ALA B N 1
ATOM 4252 C CA . ALA B 1 167 ? 45.337 -18.983 65.610 1.00 62.19 168 ALA B CA 1
ATOM 4253 C C . ALA B 1 167 ? 46.511 -19.264 64.670 1.00 66.76 168 ALA B C 1
ATOM 4254 O O . ALA B 1 167 ? 47.473 -19.964 65.039 1.00 70.23 168 ALA B O 1
ATOM 4256 N N . ARG B 1 168 ? 46.450 -18.709 63.461 1.00 72.44 169 ARG B N 1
ATOM 4257 C CA . ARG B 1 168 ? 47.484 -19.029 62.476 1.00 80.72 169 ARG B CA 1
ATOM 4258 C C . ARG B 1 168 ? 48.842 -18.452 62.886 1.00 77.11 169 ARG B C 1
ATOM 4259 O O . ARG B 1 168 ? 49.904 -19.054 62.628 1.00 81.33 169 ARG B O 1
ATOM 4267 N N . LEU B 1 169 ? 48.804 -17.295 63.545 1.00 67.73 170 LEU B N 1
ATOM 4268 C CA . LEU B 1 169 ? 50.016 -16.722 64.117 1.00 65.41 170 LEU B CA 1
ATOM 4269 C C . LEU B 1 169 ? 50.654 -17.711 65.083 1.00 59.22 170 LEU B C 1
ATOM 4270 O O . LEU B 1 169 ? 51.861 -17.946 65.036 1.00 60.64 170 LEU B O 1
ATOM 4275 N N . LEU B 1 170 ? 49.831 -18.290 65.952 1.00 60.02 171 LEU B N 1
ATOM 4276 C CA . LEU B 1 170 ? 50.292 -19.306 66.889 1.00 61.22 171 LEU B CA 1
ATOM 4277 C C . LEU B 1 170 ? 50.917 -20.475 66.142 1.00 60.35 171 LEU B C 1
ATOM 4278 O O . LEU B 1 170 ? 51.968 -20.983 66.545 1.00 53.88 171 LEU B O 1
ATOM 4283 N N . GLU B 1 171 ? 50.272 -20.893 65.052 1.00 65.42 172 GLU B N 1
ATOM 4284 C CA . GLU B 1 171 ? 50.841 -21.935 64.196 1.00 71.90 172 GLU B CA 1
ATOM 4285 C C . GLU B 1 171 ? 52.274 -21.609 63.783 1.00 72.53 172 GLU B C 1
ATOM 4286 O O . GLU B 1 171 ? 53.231 -22.268 64.224 1.00 72.42 172 GLU B O 1
ATOM 4292 N N . ARG B 1 172 ? 52.411 -20.584 62.941 1.00 71.99 173 ARG B N 1
ATOM 4293 C CA . ARG B 1 172 ? 53.717 -20.250 62.366 1.00 71.97 173 ARG B CA 1
ATOM 4294 C C . ARG B 1 172 ? 54.778 -19.973 63.430 1.00 69.06 173 ARG B C 1
ATOM 4295 O O . ARG B 1 172 ? 55.899 -20.486 63.351 1.00 67.57 173 ARG B O 1
ATOM 4303 N N . LEU B 1 173 ? 54.417 -19.171 64.427 1.00 60.65 174 LEU B N 1
ATOM 4304 C CA . LEU B 1 173 ? 55.339 -18.837 65.508 1.00 59.67 174 LEU B CA 1
ATOM 4305 C C . LEU B 1 173 ? 55.793 -20.075 66.280 1.00 59.98 174 LEU B C 1
ATOM 4306 O O . LEU B 1 173 ? 56.959 -20.169 66.688 1.00 58.26 174 LEU B O 1
ATOM 4311 N N . PHE B 1 174 ? 54.883 -21.028 66.480 1.00 63.76 175 PHE B N 1
ATOM 4312 C CA . PHE B 1 174 ? 55.264 -22.242 67.189 1.00 69.63 175 PHE B CA 1
ATOM 4313 C C . PHE B 1 174 ? 56.181 -23.090 66.333 1.00 55.80 175 PHE B C 1
ATOM 4314 O O . PHE B 1 174 ? 57.117 -23.699 66.852 1.00 56.89 175 PHE B O 1
ATOM 4322 N N . LYS B 1 175 ? 55.919 -23.142 65.029 1.00 55.83 176 LYS B N 1
ATOM 4323 C CA . LYS B 1 175 ? 56.859 -23.831 64.156 1.00 57.18 176 LYS B CA 1
ATOM 4324 C C . LYS B 1 175 ? 58.243 -23.205 64.289 1.00 68.66 176 LYS B C 1
ATOM 4325 O O . LYS B 1 175 ? 59.213 -23.906 64.563 1.00 58.70 176 LYS B O 1
ATOM 4331 N N . GLN B 1 176 ? 58.335 -21.887 64.114 1.00 66.18 177 GLN B N 1
ATOM 4332 C CA . GLN B 1 176 ? 59.647 -21.232 64.073 1.00 64.40 177 GLN B CA 1
ATOM 4333 C C . GLN B 1 176 ? 60.397 -21.243 65.390 1.00 57.21 177 GLN B C 1
ATOM 4334 O O . GLN B 1 176 ? 61.631 -21.273 65.403 1.00 58.20 177 GLN B O 1
ATOM 4340 N N . LEU B 1 177 ? 59.667 -21.251 66.498 1.00 56.55 178 LEU B N 1
ATOM 4341 C CA . LEU B 1 177 ? 60.321 -21.280 67.802 1.00 57.01 178 LEU B CA 1
ATOM 4342 C C . LEU B 1 177 ? 60.809 -22.685 68.168 1.00 76.03 178 LEU B C 1
ATOM 4343 O O . LEU B 1 177 ? 61.441 -22.872 69.207 1.00 59.18 178 LEU B O 1
ATOM 4348 N N . HIS B 1 178 ? 60.504 -23.668 67.322 1.00 71.83 179 HIS B N 1
ATOM 4349 C CA . HIS B 1 178 ? 61.009 -25.030 67.499 1.00 75.76 179 HIS B CA 1
ATOM 4350 C C . HIS B 1 178 ? 61.606 -25.549 66.194 1.00 80.76 179 HIS B C 1
ATOM 4351 O O . HIS B 1 178 ? 60.950 -26.297 65.466 1.00 75.90 179 HIS B O 1
ATOM 4358 N N . PRO B 1 179 ? 62.856 -25.151 65.896 1.00 91.79 180 PRO B N 1
ATOM 4359 C CA . PRO B 1 179 ? 63.471 -25.445 64.595 1.00 96.49 180 PRO B CA 1
ATOM 4360 C C . PRO B 1 179 ? 63.588 -26.932 64.286 1.00 102.24 180 PRO B C 1
ATOM 4361 O O . PRO B 1 179 ? 63.189 -27.332 63.191 1.00 104.81 180 PRO B O 1
ATOM 4365 N N . GLN B 1 180 ? 64.084 -27.750 65.210 1.00 101.32 181 GLN B N 1
ATOM 4366 C CA . GLN B 1 180 ? 63.968 -29.171 64.952 1.00 100.70 181 GLN B CA 1
ATOM 4367 C C . GLN B 1 180 ? 62.843 -29.720 65.801 1.00 99.65 181 GLN B C 1
ATOM 4368 O O . GLN B 1 180 ? 62.983 -29.952 67.001 1.00 99.99 181 GLN B O 1
ATOM 4370 N N . LEU B 1 181 ? 61.730 -29.939 65.119 1.00 96.71 182 LEU B N 1
ATOM 4371 C CA . LEU B 1 181 ? 60.573 -30.675 65.580 1.00 94.42 182 LEU B CA 1
ATOM 4372 C C . LEU B 1 181 ? 59.862 -30.960 64.271 1.00 96.27 182 LEU B C 1
ATOM 4373 O O . LEU B 1 181 ? 60.120 -30.268 63.286 1.00 97.77 182 LEU B O 1
ATOM 4378 N N . LEU B 1 182 ? 58.973 -31.940 64.219 1.00 95.84 183 LEU B N 1
ATOM 4379 C CA . LEU B 1 182 ? 58.166 -32.068 63.014 1.00 92.25 183 LEU B CA 1
ATOM 4380 C C . LEU B 1 182 ? 56.691 -32.135 63.375 1.00 87.32 183 LEU B C 1
ATOM 4381 O O . LEU B 1 182 ? 56.226 -33.105 63.971 1.00 84.34 183 LEU B O 1
ATOM 4386 N N . LEU B 1 183 ? 55.961 -31.091 63.000 1.00 87.23 184 LEU B N 1
ATOM 4387 C CA . LEU B 1 183 ? 54.546 -30.993 63.326 1.00 86.83 184 LEU B CA 1
ATOM 4388 C C . LEU B 1 183 ? 53.696 -30.988 62.063 1.00 87.05 184 LEU B C 1
ATOM 4389 O O . LEU B 1 183 ? 53.688 -30.006 61.322 1.00 85.79 184 LEU B O 1
ATOM 4394 N N . PRO B 1 184 ? 52.968 -32.086 61.818 1.00 93.77 185 PRO B N 1
ATOM 4395 C CA . PRO B 1 184 ? 52.038 -32.135 60.686 1.00 96.83 185 PRO B CA 1
ATOM 4396 C C . PRO B 1 184 ? 50.803 -31.272 60.934 1.00 99.51 185 PRO B C 1
ATOM 4397 O O . PRO B 1 184 ? 50.778 -30.495 61.890 1.00 98.82 185 PRO B O 1
ATOM 4401 N N . ASP B 1 185 ? 49.793 -31.406 60.081 1.00 103.53 186 ASP B N 1
ATOM 4402 C CA . ASP B 1 185 ? 48.567 -30.630 60.225 1.00 103.34 186 ASP B CA 1
ATOM 4403 C C . ASP B 1 185 ? 47.811 -31.025 61.490 1.00 102.95 186 ASP B C 1
ATOM 4404 O O . ASP B 1 185 ? 47.170 -30.188 62.131 1.00 100.93 186 ASP B O 1
ATOM 4406 N N . ASP B 1 186 ? 47.896 -32.304 61.845 1.00 99.84 187 ASP B N 1
ATOM 4407 C CA . ASP B 1 186 ? 47.208 -32.831 63.019 1.00 96.17 187 ASP B CA 1
ATOM 4408 C C . ASP B 1 186 ? 47.749 -32.227 64.312 1.00 85.55 187 ASP B C 1
ATOM 4409 O O . ASP B 1 186 ? 46.983 -31.737 65.147 1.00 82.23 187 ASP B O 1
ATOM 4411 N N . TYR B 1 187 ? 49.069 -32.265 64.472 1.00 80.27 188 TYR B N 1
ATOM 4412 C CA . TYR B 1 187 ? 49.708 -31.738 65.673 1.00 81.73 188 TYR B CA 1
ATOM 4413 C C . TYR B 1 187 ? 49.456 -30.240 65.812 1.00 83.66 188 TYR B C 1
ATOM 4414 O O . TYR B 1 187 ? 49.221 -29.744 66.913 1.00 82.58 188 TYR B O 1
ATOM 4423 N N . LEU B 1 188 ? 49.505 -29.524 64.693 1.00 81.55 189 LEU B N 1
ATOM 4424 C CA . LEU B 1 188 ? 49.272 -28.085 64.702 1.00 80.30 189 LEU B CA 1
ATOM 4425 C C . LEU B 1 188 ? 47.821 -27.754 65.030 1.00 80.79 189 LEU B C 1
ATOM 4426 O O . LEU B 1 188 ? 47.548 -26.780 65.724 1.00 79.16 189 LEU B O 1
ATOM 4431 N N . ASP B 1 189 ? 46.893 -28.562 64.526 1.00 78.27 190 ASP B N 1
ATOM 4432 C CA . ASP B 1 189 ? 45.476 -28.374 64.832 1.00 76.41 190 ASP B CA 1
ATOM 4433 C C . ASP B 1 189 ? 45.221 -28.593 66.327 1.00 72.01 190 ASP B C 1
ATOM 4434 O O . ASP B 1 189 ? 44.565 -27.777 67.005 1.00 70.28 190 ASP B O 1
ATOM 4436 N N . CYS B 1 190 ? 45.763 -29.697 66.835 1.00 69.87 191 CYS B N 1
ATOM 4437 C CA . CYS B 1 190 ? 45.657 -30.021 68.252 1.00 69.45 191 CYS B CA 1
ATOM 4438 C C . CYS B 1 190 ? 46.213 -28.881 69.096 1.00 65.07 191 CYS B C 1
ATOM 4439 O O . CYS B 1 190 ? 45.580 -28.443 70.052 1.00 65.02 191 CYS B O 1
ATOM 4442 N N . LEU B 1 191 ? 47.393 -28.401 68.715 1.00 64.28 192 LEU B N 1
ATOM 4443 C CA . LEU B 1 191 ? 48.038 -27.267 69.370 1.00 61.94 192 LEU B CA 1
ATOM 4444 C C . LEU B 1 191 ? 47.171 -26.015 69.355 1.00 60.05 192 LEU B C 1
ATOM 4445 O O . LEU B 1 191 ? 47.077 -25.305 70.358 1.00 60.43 192 LEU B O 1
ATOM 4450 N N . GLY B 1 192 ? 46.537 -25.749 68.218 1.00 54.66 193 GLY B N 1
ATOM 4451 C CA . GLY B 1 192 ? 45.710 -24.572 68.078 1.00 53.15 193 GLY B CA 1
ATOM 4452 C C . GLY B 1 192 ? 44.556 -24.766 69.022 1.00 74.45 193 GLY B C 1
ATOM 4453 O O . GLY B 1 192 ? 43.903 -23.810 69.446 1.00 76.90 193 GLY B O 1
ATOM 4454 N N . LYS B 1 193 ? 44.291 -26.023 69.356 1.00 76.46 194 LYS B N 1
ATOM 4455 C CA . LYS B 1 193 ? 43.104 -26.273 70.137 1.00 76.95 194 LYS B CA 1
ATOM 4456 C C . LYS B 1 193 ? 43.496 -26.295 71.599 1.00 78.01 194 LYS B C 1
ATOM 4457 O O . LYS B 1 193 ? 42.654 -26.230 72.493 1.00 77.53 194 LYS B O 1
ATOM 4463 N N . GLN B 1 194 ? 44.803 -26.299 71.819 1.00 76.61 195 GLN B N 1
ATOM 4464 C CA . GLN B 1 194 ? 45.363 -26.163 73.146 1.00 73.39 195 GLN B CA 1
ATOM 4465 C C . GLN B 1 194 ? 45.477 -24.681 73.485 1.00 70.67 195 GLN B C 1
ATOM 4466 O O . GLN B 1 194 ? 45.792 -24.327 74.610 1.00 64.85 195 GLN B O 1
ATOM 4472 N N . ALA B 1 195 ? 45.196 -23.818 72.510 1.00 68.95 196 ALA B N 1
ATOM 4473 C CA . ALA B 1 195 ? 45.335 -22.373 72.708 1.00 77.33 196 ALA B CA 1
ATOM 4474 C C . ALA B 1 195 ? 44.511 -21.892 73.899 1.00 82.96 196 ALA B C 1
ATOM 4475 O O . ALA B 1 195 ? 44.998 -21.125 74.729 1.00 80.24 196 ALA B O 1
ATOM 4477 N N . GLU B 1 196 ? 43.268 -22.355 73.980 1.00 94.09 197 GLU B N 1
ATOM 4478 C CA . GLU B 1 196 ? 42.425 -22.100 75.143 1.00 97.10 197 GLU B CA 1
ATOM 4479 C C . GLU B 1 196 ? 42.995 -22.846 76.350 1.00 95.45 197 GLU B C 1
ATOM 4480 O O . GLU B 1 196 ? 43.661 -23.867 76.182 1.00 100.86 197 GLU B O 1
ATOM 4486 N N . ALA B 1 197 ? 42.758 -22.318 77.553 1.00 86.44 198 ALA B N 1
ATOM 4487 C CA . ALA B 1 197 ? 43.194 -22.937 78.816 1.00 84.98 198 ALA B CA 1
ATOM 4488 C C . ALA B 1 197 ? 44.719 -22.936 78.990 1.00 81.11 198 ALA B C 1
ATOM 4489 O O . ALA B 1 197 ? 45.239 -23.345 80.028 1.00 86.39 198 ALA B O 1
ATOM 4491 N N . LEU B 1 198 ? 45.420 -22.474 77.963 1.00 78.14 199 LEU B N 1
ATOM 4492 C CA . LEU B 1 198 ? 46.874 -22.344 77.960 1.00 72.22 199 LEU B CA 1
ATOM 4493 C C . LEU B 1 198 ? 47.246 -20.875 78.126 1.00 64.91 199 LEU B C 1
ATOM 4494 O O . LEU B 1 198 ? 47.987 -20.523 79.046 1.00 63.56 199 LEU B O 1
ATOM 4499 N N . ARG B 1 199 ? 46.752 -20.041 77.209 1.00 65.25 200 ARG B N 1
ATOM 4500 C CA . ARG B 1 199 ? 47.148 -18.635 77.075 1.00 61.35 200 ARG B CA 1
ATOM 4501 C C . ARG B 1 199 ? 48.612 -18.456 76.690 1.00 63.68 200 ARG B C 1
ATOM 4502 O O . ARG B 1 199 ? 49.403 -17.919 77.466 1.00 62.87 200 ARG B O 1
ATOM 4510 N N . PRO B 1 200 ? 48.972 -18.904 75.475 1.00 61.32 201 PRO B N 1
ATOM 4511 C CA . PRO B 1 200 ? 50.341 -18.758 74.974 1.00 62.60 201 PRO B CA 1
ATOM 4512 C C . PRO B 1 200 ? 50.733 -17.293 74.798 1.00 49.38 201 PRO B C 1
ATOM 4513 O O . PRO B 1 200 ? 51.889 -16.942 75.025 1.00 56.41 201 PRO B O 1
ATOM 4517 N N . PHE B 1 201 ? 49.776 -16.457 74.402 1.00 50.15 202 PHE B N 1
ATOM 4518 C CA . PHE B 1 201 ? 50.024 -15.032 74.197 1.00 51.05 202 PHE B CA 1
ATOM 4519 C C . PHE B 1 201 ? 49.705 -14.210 75.441 1.00 51.88 202 PHE B C 1
ATOM 4520 O O . PHE B 1 201 ? 49.798 -12.984 75.422 1.00 57.19 202 PHE B O 1
ATOM 4528 N N . GLY B 1 202 ? 49.326 -14.889 76.517 1.00 47.71 203 GLY B N 1
ATOM 4529 C CA . GLY B 1 202 ? 48.924 -14.216 77.738 1.00 47.69 203 GLY B CA 1
ATOM 4530 C C . GLY B 1 202 ? 47.598 -13.491 77.592 1.00 62.54 203 GLY B C 1
ATOM 4531 O O . GLY B 1 202 ? 46.615 -14.071 77.133 1.00 63.93 203 GLY B O 1
ATOM 4532 N N . GLU B 1 203 ? 47.570 -12.218 77.976 1.00 65.38 204 GLU B N 1
ATOM 4533 C CA . GLU B 1 203 ? 46.323 -11.460 77.997 1.00 66.99 204 GLU B CA 1
ATOM 4534 C C . GLU B 1 203 ? 46.222 -10.451 76.858 1.00 63.87 204 GLU B C 1
ATOM 4535 O O . GLU B 1 203 ? 45.269 -9.677 76.793 1.00 68.58 204 GLU B O 1
ATOM 4541 N N . ALA B 1 204 ? 47.203 -10.462 75.963 1.00 67.06 205 ALA B N 1
ATOM 4542 C CA . ALA B 1 204 ? 47.215 -9.533 74.835 1.00 65.85 205 ALA B CA 1
ATOM 4543 C C . ALA B 1 204 ? 46.005 -9.683 73.893 1.00 63.87 205 ALA B C 1
ATOM 4544 O O . ALA B 1 204 ? 45.376 -8.677 73.551 1.00 65.37 205 ALA B O 1
ATOM 4546 N N . PRO B 1 205 ? 45.665 -10.922 73.472 1.00 60.49 206 PRO B N 1
ATOM 4547 C CA . PRO B 1 205 ? 44.537 -11.034 72.536 1.00 59.18 206 PRO B CA 1
ATOM 4548 C C . PRO B 1 205 ? 43.196 -10.559 73.101 1.00 60.94 206 PRO B C 1
ATOM 4549 O O . PRO B 1 205 ? 42.450 -9.887 72.392 1.00 60.49 206 PRO B O 1
ATOM 4553 N N . ARG B 1 206 ? 42.898 -10.906 74.350 1.00 58.07 207 ARG B N 1
ATOM 4554 C CA . ARG B 1 206 ? 41.629 -10.529 74.969 1.00 60.73 207 ARG B CA 1
ATOM 4555 C C . ARG B 1 206 ? 41.511 -9.012 75.130 1.00 58.58 207 ARG B C 1
ATOM 4556 O O . ARG B 1 206 ? 40.514 -8.400 74.7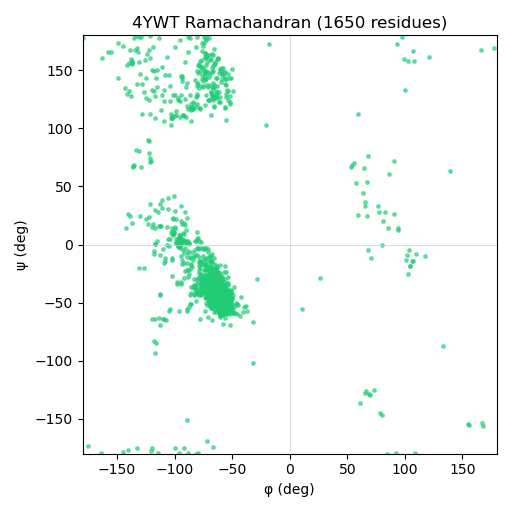13 1.00 59.84 207 ARG B O 1
ATOM 4564 N N . GLU B 1 207 ? 42.537 -8.420 75.739 1.00 58.20 208 GLU B N 1
ATOM 4565 C CA . GLU B 1 207 ? 42.641 -6.972 75.880 1.00 57.64 208 GLU B CA 1
ATOM 4566 C C . GLU B 1 207 ? 42.447 -6.274 74.542 1.00 57.29 208 GLU B C 1
ATOM 4567 O O . GLU B 1 207 ? 41.616 -5.363 74.412 1.00 55.79 208 GLU B O 1
ATOM 4573 N N . LEU B 1 208 ? 43.219 -6.714 73.550 1.00 54.44 209 LEU B N 1
ATOM 4574 C CA . LEU B 1 208 ? 43.138 -6.150 72.211 1.00 51.71 209 LEU B CA 1
ATOM 4575 C C . LEU B 1 208 ? 41.720 -6.242 71.667 1.00 49.41 209 LEU B C 1
ATOM 4576 O O . LEU B 1 208 ? 41.214 -5.288 71.086 1.00 50.72 209 LEU B O 1
ATOM 4581 N N . ARG B 1 209 ? 41.081 -7.388 71.871 1.00 52.72 210 ARG B N 1
ATOM 4582 C CA . ARG B 1 209 ? 39.715 -7.596 71.407 1.00 47.89 210 ARG B CA 1
ATOM 4583 C C . ARG B 1 209 ? 38.763 -6.571 72.012 1.00 50.04 210 ARG B C 1
ATOM 4584 O O . ARG B 1 209 ? 38.139 -5.791 71.287 1.00 55.13 210 ARG B O 1
ATOM 4586 N N . LEU B 1 210 ? 38.672 -6.571 73.340 1.00 47.19 211 LEU B N 1
ATOM 4587 C CA . LEU B 1 210 ? 37.789 -5.648 74.054 1.00 53.20 211 LEU B CA 1
ATOM 4588 C C . LEU B 1 210 ? 38.014 -4.195 73.626 1.00 55.68 211 LEU B C 1
ATOM 4589 O O . LEU B 1 210 ? 37.095 -3.506 73.132 1.00 59.11 211 LEU B O 1
ATOM 4594 N N . ARG B 1 211 ? 39.254 -3.746 73.802 1.00 48.74 212 ARG B N 1
ATOM 4595 C CA . ARG B 1 211 ? 39.594 -2.347 73.583 1.00 46.92 212 ARG B CA 1
ATOM 4596 C C . ARG B 1 211 ? 39.404 -1.913 72.134 1.00 39.48 212 ARG B C 1
ATOM 4597 O O . ARG B 1 211 ? 38.923 -0.809 71.877 1.00 39.13 212 ARG B O 1
ATOM 4605 N N . ALA B 1 212 ? 39.769 -2.774 71.190 1.00 37.93 213 ALA B N 1
ATOM 4606 C CA . ALA B 1 212 ? 39.583 -2.446 69.781 1.00 39.05 213 ALA B CA 1
ATOM 4607 C C . ALA B 1 212 ? 38.103 -2.406 69.425 1.00 43.84 213 ALA B C 1
ATOM 4608 O O . ALA B 1 212 ? 37.685 -1.558 68.644 1.00 47.32 213 ALA B O 1
ATOM 4610 N N . THR B 1 213 ? 37.307 -3.315 69.986 1.00 44.29 214 THR B N 1
ATOM 4611 C CA . THR B 1 213 ? 35.865 -3.254 69.758 1.00 46.06 214 THR B CA 1
ATOM 4612 C C . THR B 1 213 ? 35.320 -1.908 70.222 1.00 41.52 214 THR B C 1
ATOM 4613 O O . THR B 1 213 ? 34.718 -1.170 69.430 1.00 44.28 214 THR B O 1
ATOM 4617 N N . ARG B 1 214 ? 35.557 -1.578 71.492 1.00 43.28 215 ARG B N 1
ATOM 4618 C CA . ARG B 1 214 ? 35.058 -0.314 72.043 1.00 46.22 215 ARG B CA 1
ATOM 4619 C C . ARG B 1 214 ? 35.522 0.910 71.233 1.00 39.44 215 ARG B C 1
ATOM 4620 O O . ARG B 1 214 ? 34.703 1.733 70.795 1.00 41.49 215 ARG B O 1
ATOM 4628 N N . ALA B 1 215 ? 36.831 1.011 71.018 1.00 32.91 216 ALA B N 1
ATOM 4629 C CA . ALA B 1 215 ? 37.418 2.152 70.314 1.00 35.31 216 ALA B CA 1
ATOM 4630 C C . ALA B 1 215 ? 36.906 2.289 68.879 1.00 40.20 216 ALA B C 1
ATOM 4631 O O . ALA B 1 215 ? 36.382 3.343 68.491 1.00 43.15 216 ALA B O 1
ATOM 4633 N N . PHE B 1 216 ? 37.065 1.224 68.096 1.00 36.04 217 PHE B N 1
ATOM 4634 C CA . PHE B 1 216 ? 36.652 1.243 66.697 1.00 39.02 217 PHE B CA 1
ATOM 4635 C C . PHE B 1 216 ? 35.159 1.525 66.559 1.00 35.74 217 PHE B C 1
ATOM 4636 O O . PHE B 1 216 ? 34.747 2.248 65.646 1.00 31.83 217 PHE B O 1
ATOM 4644 N N . VAL B 1 217 ? 34.347 0.973 67.460 1.00 35.28 218 VAL B N 1
ATOM 4645 C CA . VAL B 1 217 ? 32.910 1.208 67.359 1.00 31.50 218 VAL B CA 1
ATOM 4646 C C . VAL B 1 217 ? 32.591 2.658 67.730 1.00 41.01 218 VAL B C 1
ATOM 4647 O O . VAL B 1 217 ? 31.687 3.258 67.149 1.00 38.79 218 VAL B O 1
ATOM 4651 N N . ALA B 1 218 ? 33.351 3.234 68.661 1.00 46.36 219 ALA B N 1
ATOM 4652 C CA . ALA B 1 218 ? 33.149 4.638 69.011 1.00 38.43 219 ALA B CA 1
ATOM 4653 C C . ALA B 1 218 ? 33.465 5.545 67.820 1.00 38.68 219 ALA B C 1
ATOM 4654 O O . ALA B 1 218 ? 32.642 6.387 67.422 1.00 34.38 219 ALA B O 1
ATOM 4656 N N . ALA B 1 219 ? 34.654 5.360 67.252 1.00 40.75 220 ALA B N 1
ATOM 4657 C CA . ALA B 1 219 ? 35.092 6.153 66.102 1.00 41.68 220 ALA B CA 1
ATOM 4658 C C . ALA B 1 219 ? 34.111 6.042 64.933 1.00 38.96 220 ALA B C 1
ATOM 4659 O O . ALA B 1 219 ? 33.618 7.058 64.396 1.00 38.07 220 ALA B O 1
ATOM 4661 N N . ARG B 1 220 ? 33.831 4.798 64.551 1.00 30.50 221 ARG B N 1
ATOM 4662 C CA . ARG B 1 220 ? 32.917 4.525 63.451 1.00 45.39 221 ARG B CA 1
ATOM 4663 C C . ARG B 1 220 ? 31.549 5.146 63.699 1.00 41.48 221 ARG B C 1
ATOM 4664 O O . ARG B 1 220 ? 30.946 5.701 62.785 1.00 34.64 221 ARG B O 1
ATOM 4672 N N . SER B 1 221 ? 31.066 5.056 64.934 1.00 29.92 222 SER B N 1
ATOM 4673 C CA . SER B 1 221 ? 29.762 5.615 65.269 1.00 36.63 222 SER B CA 1
ATOM 4674 C C . SER B 1 221 ? 29.750 7.134 65.141 1.00 36.30 222 SER B C 1
ATOM 4675 O O . SER B 1 221 ? 28.779 7.710 64.649 1.00 28.99 222 SER B O 1
ATOM 4678 N N . PHE B 1 222 ? 30.828 7.778 65.582 1.00 34.51 223 PHE B N 1
ATOM 4679 C CA . PHE B 1 222 ? 30.938 9.230 65.457 1.00 31.79 223 PHE B CA 1
ATOM 4680 C C . PHE B 1 222 ? 30.895 9.654 63.986 1.00 32.46 223 PHE B C 1
ATOM 4681 O O . PHE B 1 222 ? 30.068 10.500 63.579 1.00 33.49 223 PHE B O 1
ATOM 4689 N N . VAL B 1 223 ? 31.775 9.049 63.188 1.00 29.35 224 VAL B N 1
ATOM 4690 C CA . VAL B 1 223 ? 31.825 9.350 61.753 1.00 34.54 224 VAL B CA 1
ATOM 4691 C C . VAL B 1 223 ? 30.467 9.118 61.067 1.00 34.46 224 VAL B C 1
ATOM 4692 O O . VAL B 1 223 ? 29.975 9.970 60.305 1.00 34.49 224 VAL B O 1
ATOM 4696 N N . GLN B 1 224 ? 29.860 7.973 61.364 1.00 29.53 225 GLN B N 1
ATOM 4697 C CA . GLN B 1 224 ? 28.550 7.615 60.831 1.00 36.81 225 GLN B CA 1
ATOM 4698 C C . GLN B 1 224 ? 27.491 8.654 61.182 1.00 30.28 225 GLN B C 1
ATOM 4699 O O . GLN B 1 224 ? 26.701 9.054 60.328 1.00 29.27 225 GLN B O 1
ATOM 4705 N N . GLY B 1 225 ? 27.477 9.075 62.443 1.00 28.83 226 GLY B N 1
ATOM 4706 C CA . GLY B 1 225 ? 26.566 10.111 62.894 1.00 36.65 226 GLY B CA 1
ATOM 4707 C C . GLY B 1 225 ? 26.737 11.386 62.090 1.00 36.89 226 GLY B C 1
ATOM 4708 O O . GLY B 1 225 ? 25.749 11.980 61.628 1.00 28.40 226 GLY B O 1
ATOM 4709 N N . LEU B 1 226 ? 27.992 11.803 61.915 1.00 28.57 227 LEU B N 1
ATOM 4710 C CA . LEU B 1 226 ? 28.276 12.967 61.071 1.00 32.92 227 LEU B CA 1
ATOM 4711 C C . LEU B 1 226 ? 27.660 12.811 59.676 1.00 34.72 227 LEU B C 1
ATOM 4712 O O . LEU B 1 226 ? 26.954 13.712 59.181 1.00 36.00 227 LEU B O 1
ATOM 4717 N N . GLY B 1 227 ? 27.914 11.660 59.056 1.00 29.35 228 GLY B N 1
ATOM 4718 C CA . GLY B 1 227 ? 27.367 11.374 57.739 1.00 34.48 228 GLY B CA 1
ATOM 4719 C C . GLY B 1 227 ? 25.849 11.455 57.670 1.00 34.85 228 GLY B C 1
ATOM 4720 O O . GLY B 1 227 ? 25.283 12.024 56.729 1.00 39.68 228 GLY B O 1
ATOM 4721 N N . VAL B 1 228 ? 25.189 10.888 58.675 1.00 30.10 229 VAL B N 1
ATOM 4722 C CA . VAL B 1 228 ? 23.732 10.881 58.738 1.00 33.21 229 VAL B CA 1
ATOM 4723 C C . VAL B 1 228 ? 23.180 12.296 58.869 1.00 34.09 229 VAL B C 1
ATOM 4724 O O . VAL B 1 228 ? 22.249 12.668 58.155 1.00 32.23 229 VAL B O 1
ATOM 4728 N N . ALA B 1 229 ? 23.759 13.082 59.775 1.00 32.83 230 ALA B N 1
ATOM 4729 C CA . ALA B 1 229 ? 23.354 14.479 59.924 1.00 34.76 230 ALA B CA 1
ATOM 4730 C C . ALA B 1 229 ? 23.485 15.225 58.595 1.00 38.54 230 ALA B C 1
ATOM 4731 O O . ALA B 1 229 ? 22.556 15.934 58.161 1.00 39.16 230 ALA B O 1
ATOM 4733 N N . SER B 1 230 ? 24.635 15.049 57.946 1.00 39.45 231 SER B N 1
ATOM 4734 C CA . SER B 1 230 ? 24.852 15.645 56.630 1.00 42.95 231 SER B CA 1
ATOM 4735 C C . SER B 1 230 ? 23.739 15.256 55.655 1.00 40.25 231 SER B C 1
ATOM 4736 O O . SER B 1 230 ? 23.193 16.105 54.938 1.00 44.93 231 SER B O 1
ATOM 4739 N N . ASP B 1 231 ? 23.393 13.972 55.652 1.00 30.22 232 ASP B N 1
ATOM 4740 C CA . ASP B 1 231 ? 22.357 13.463 54.757 1.00 33.71 232 ASP B CA 1
ATOM 4741 C C . ASP B 1 231 ? 20.979 14.063 55.028 1.00 35.76 232 ASP B C 1
ATOM 4742 O O . ASP B 1 231 ? 20.265 14.421 54.088 1.00 31.12 232 ASP B O 1
ATOM 4747 N N . VAL B 1 232 ? 20.598 14.168 56.300 1.00 29.96 233 VAL B N 1
ATOM 4748 C CA . VAL B 1 232 ? 19.276 14.697 56.617 1.00 35.41 233 VAL B CA 1
ATOM 4749 C C . VAL B 1 232 ? 19.226 16.178 56.256 1.00 34.83 233 VAL B C 1
ATOM 4750 O O . VAL B 1 232 ? 18.203 16.663 55.759 1.00 39.38 233 VAL B O 1
ATOM 4754 N N . VAL B 1 233 ? 20.336 16.888 56.458 1.00 35.29 234 VAL B N 1
ATOM 4755 C CA . VAL B 1 233 ? 20.383 18.283 56.040 1.00 29.85 234 VAL B CA 1
ATOM 4756 C C . VAL B 1 233 ? 20.205 18.385 54.527 1.00 32.40 234 VAL B C 1
ATOM 4757 O O . VAL B 1 233 ? 19.416 19.200 54.041 1.00 31.73 234 VAL B O 1
ATOM 4761 N N . ARG B 1 234 ? 20.916 17.537 53.788 1.00 36.37 235 ARG B N 1
ATOM 4762 C CA . ARG B 1 234 ? 20.863 17.585 52.327 1.00 41.41 235 ARG B CA 1
ATOM 4763 C C . ARG B 1 234 ? 19.484 17.235 51.763 1.00 43.22 235 ARG B C 1
ATOM 4764 O O . ARG B 1 234 ? 19.032 17.851 50.798 1.00 43.18 235 ARG B O 1
ATOM 4772 N N . LYS B 1 235 ? 18.818 16.252 52.360 1.00 38.94 236 LYS B N 1
ATOM 4773 C CA . LYS B 1 235 ? 17.514 15.823 51.862 1.00 40.43 236 LYS B CA 1
ATOM 4774 C C . LYS B 1 235 ? 16.405 16.787 52.265 1.00 41.69 236 LYS B C 1
ATOM 4775 O O . LYS B 1 235 ? 15.499 17.059 51.477 1.00 45.92 236 LYS B O 1
ATOM 4781 N N . VAL B 1 236 ? 16.472 17.307 53.487 1.00 39.14 237 VAL B N 1
ATOM 4782 C CA . VAL B 1 236 ? 15.474 18.272 53.932 1.00 38.47 237 VAL B CA 1
ATOM 4783 C C . VAL B 1 236 ? 15.651 19.595 53.180 1.00 39.87 237 VAL B C 1
ATOM 4784 O O . VAL B 1 236 ? 14.684 20.321 52.944 1.00 36.56 237 VAL B O 1
ATOM 4788 N N . ALA B 1 237 ? 16.884 19.885 52.770 1.00 46.54 238 ALA B N 1
ATOM 4789 C CA . ALA B 1 237 ? 17.183 21.124 52.051 1.00 46.84 238 ALA B CA 1
ATOM 4790 C C . ALA B 1 237 ? 16.419 21.256 50.731 1.00 50.31 238 ALA B C 1
ATOM 4791 O O . ALA B 1 237 ? 16.196 22.368 50.251 1.00 54.21 238 ALA B O 1
ATOM 4793 N N . GLN B 1 238 ? 16.019 20.131 50.145 1.00 51.17 239 GLN B N 1
ATOM 4794 C CA . GLN B 1 238 ? 15.328 20.157 48.858 1.00 55.63 239 GLN B CA 1
ATOM 4795 C C . GLN B 1 238 ? 13.815 20.002 48.998 1.00 50.38 239 GLN B C 1
ATOM 4796 O O . GLN B 1 238 ? 13.109 19.819 48.006 1.00 48.38 239 GLN B O 1
ATOM 4802 N N . VAL B 1 239 ? 13.321 20.071 50.229 1.00 45.01 240 VAL B N 1
ATOM 4803 C CA . VAL B 1 239 ? 11.883 20.096 50.461 1.00 41.45 240 VAL B CA 1
ATOM 4804 C C . VAL B 1 239 ? 11.334 21.460 50.063 1.00 42.35 240 VAL B C 1
ATOM 4805 O O . VAL B 1 239 ? 11.751 22.483 50.607 1.00 36.67 240 VAL B O 1
ATOM 4809 N N . PRO B 1 240 ? 10.399 21.478 49.102 1.00 50.30 241 PRO B N 1
ATOM 4810 C CA . PRO B 1 240 ? 9.846 22.718 48.548 1.00 48.91 241 PRO B CA 1
ATOM 4811 C C . PRO B 1 240 ? 8.885 23.434 49.493 1.00 44.89 241 PRO B C 1
ATOM 4812 O O . PRO B 1 240 ? 8.186 22.790 50.276 1.00 42.06 241 PRO B O 1
ATOM 4816 N N . LEU B 1 241 ? 8.858 24.760 49.417 1.00 48.81 242 LEU B N 1
ATOM 4817 C CA . LEU B 1 241 ? 7.871 25.540 50.150 1.00 52.96 242 LEU B CA 1
ATOM 4818 C C . LEU B 1 241 ? 6.515 25.431 49.466 1.00 42.88 242 LEU B C 1
ATOM 4819 O O . LEU B 1 241 ? 6.421 25.518 48.243 1.00 43.84 242 LEU B O 1
ATOM 4824 N N . GLY B 1 242 ? 5.468 25.233 50.259 1.00 36.85 243 GLY B N 1
ATOM 4825 C CA . GLY B 1 242 ? 4.123 25.129 49.725 1.00 46.11 243 GLY B CA 1
ATOM 4826 C C . GLY B 1 242 ? 3.582 26.465 49.253 1.00 44.90 243 GLY B C 1
ATOM 4827 O O . GLY B 1 242 ? 4.096 27.516 49.638 1.00 44.55 243 GLY B O 1
ATOM 4828 N N . PRO B 1 243 ? 2.538 26.430 48.410 1.00 47.44 244 PRO B N 1
ATOM 4829 C CA . PRO B 1 243 ? 1.890 27.625 47.852 1.00 51.35 244 PRO B CA 1
ATOM 4830 C C . PRO B 1 243 ? 1.317 28.552 48.924 1.00 50.89 244 PRO B C 1
ATOM 4831 O O . PRO B 1 243 ? 1.403 29.775 48.785 1.00 51.03 244 PRO B O 1
ATOM 4835 N N . GLU B 1 244 ? 0.735 27.971 49.970 1.00 46.84 245 GLU B N 1
ATOM 4836 C CA . GLU B 1 244 ? 0.224 28.741 51.099 1.00 49.44 245 GLU B CA 1
ATOM 4837 C C . GLU B 1 244 ? 1.326 29.618 51.680 1.00 45.67 245 GLU B C 1
ATOM 4838 O O . GLU B 1 244 ? 1.150 30.829 51.873 1.00 43.76 245 GLU B O 1
ATOM 4840 N N . CYS B 1 245 ? 2.469 28.992 51.942 1.00 37.35 246 CYS B N 1
ATOM 4841 C CA . CYS B 1 245 ? 3.647 29.695 52.428 1.00 36.61 246 CYS B CA 1
ATOM 4842 C C . CYS B 1 245 ? 4.068 30.793 51.461 1.00 37.25 246 CYS B C 1
ATOM 4843 O O . CYS B 1 245 ? 4.446 31.880 51.884 1.00 37.08 246 CYS B O 1
ATOM 4846 N N . SER B 1 246 ? 3.997 30.507 50.164 1.00 40.89 247 SER B N 1
ATOM 4847 C CA . SER B 1 246 ? 4.378 31.478 49.143 1.00 46.04 247 SER B CA 1
ATOM 4848 C C . SER B 1 246 ? 3.506 32.730 49.223 1.00 48.27 247 SER B C 1
ATOM 4849 O O . SER B 1 246 ? 4.014 33.856 49.216 1.00 51.70 247 SER B O 1
ATOM 4852 N N . ARG B 1 247 ? 2.193 32.526 49.306 1.00 48.24 248 ARG B N 1
ATOM 4853 C CA . ARG B 1 247 ? 1.253 33.631 49.465 1.00 46.12 248 ARG B CA 1
ATOM 4854 C C . ARG B 1 247 ? 1.527 34.413 50.744 1.00 44.91 248 ARG B C 1
ATOM 4855 O O . ARG B 1 247 ? 1.521 35.646 50.740 1.00 40.10 248 ARG B O 1
ATOM 4863 N N . ALA B 1 248 ? 1.760 33.691 51.838 1.00 40.21 249 ALA B N 1
ATOM 4864 C CA . ALA B 1 248 ? 2.048 34.333 53.118 1.00 39.29 249 ALA B CA 1
ATOM 4865 C C . ALA B 1 248 ? 3.284 35.227 53.032 1.00 43.55 249 ALA B C 1
ATOM 4866 O O . ALA B 1 248 ? 3.291 36.349 53.544 1.00 44.81 249 ALA B O 1
ATOM 4868 N N . VAL B 1 249 ? 4.321 34.723 52.371 1.00 37.68 250 VAL B N 1
ATOM 4869 C CA . VAL B 1 249 ? 5.578 35.446 52.218 1.00 43.31 250 VAL B CA 1
ATOM 4870 C C . VAL B 1 249 ? 5.405 36.671 51.324 1.00 40.17 250 VAL B C 1
ATOM 4871 O O . VAL B 1 249 ? 5.946 37.742 51.614 1.00 40.66 250 VAL B O 1
ATOM 4875 N N . MET B 1 250 ? 4.650 36.510 50.240 1.00 39.68 251 MET B N 1
ATOM 4876 C CA . MET B 1 250 ? 4.320 37.636 49.373 1.00 44.00 251 MET B CA 1
ATOM 4877 C C . MET B 1 250 ? 3.607 38.729 50.162 1.00 46.94 251 MET B C 1
ATOM 4878 O O . MET B 1 250 ? 3.951 39.908 50.065 1.00 41.61 251 MET B O 1
ATOM 4883 N N . LYS B 1 251 ? 2.620 38.323 50.954 1.00 46.58 252 LYS B N 1
ATOM 4884 C CA . LYS B 1 251 ? 1.863 39.253 51.784 1.00 46.26 252 LYS B CA 1
ATOM 4885 C C . LYS B 1 251 ? 2.757 39.880 52.849 1.00 50.31 252 LYS B C 1
ATOM 4886 O O . LYS B 1 251 ? 2.483 40.971 53.347 1.00 40.49 252 LYS B O 1
ATOM 4892 N N . LEU B 1 252 ? 3.836 39.180 53.182 1.00 50.51 253 LEU B N 1
ATOM 4893 C CA . LEU B 1 252 ? 4.778 39.631 54.199 1.00 38.68 253 LEU B CA 1
ATOM 4894 C C . LEU B 1 252 ? 5.780 40.659 53.674 1.00 39.31 253 LEU B C 1
ATOM 4895 O O . LEU B 1 252 ? 6.191 41.561 54.403 1.00 39.39 253 LEU B O 1
ATOM 4900 N N . VAL B 1 253 ? 6.168 40.527 52.409 1.00 39.89 254 VAL B N 1
ATOM 4901 C CA . VAL B 1 253 ? 7.334 41.250 51.908 1.00 54.14 254 VAL B CA 1
ATOM 4902 C C . VAL B 1 253 ? 7.028 42.331 50.862 1.00 54.08 254 VAL B C 1
ATOM 4903 O O . VAL B 1 253 ? 7.575 43.433 50.934 1.00 61.17 254 VAL B O 1
ATOM 4907 N N . TYR B 1 254 ? 6.159 42.035 49.898 1.00 49.16 255 TYR B N 1
ATOM 4908 C CA . TYR B 1 254 ? 5.962 42.952 48.774 1.00 47.67 255 TYR B CA 1
ATOM 4909 C C . TYR B 1 254 ? 4.554 43.536 48.658 1.00 50.91 255 TYR B C 1
ATOM 4910 O O . TYR B 1 254 ? 4.280 44.318 47.747 1.00 55.94 255 TYR B O 1
ATOM 4919 N N . CYS B 1 255 ? 3.665 43.167 49.572 1.00 51.45 256 CYS B N 1
ATOM 4920 C CA . CYS B 1 255 ? 2.324 43.741 49.571 1.00 57.56 256 CYS B CA 1
ATOM 4921 C C . CYS B 1 255 ? 2.349 45.184 50.062 1.00 57.78 256 CYS B C 1
ATOM 4922 O O . CYS B 1 255 ? 1.555 46.011 49.614 1.00 57.06 256 CYS B O 1
ATOM 4925 N N . ALA B 1 256 ? 3.266 45.477 50.980 1.00 56.00 257 ALA B N 1
ATOM 4926 C CA . ALA B 1 256 ? 3.454 46.837 51.474 1.00 45.22 257 ALA B CA 1
ATOM 4927 C C . ALA B 1 256 ? 3.794 47.775 50.322 1.00 49.76 257 ALA B C 1
ATOM 4928 O O . ALA B 1 256 ? 3.258 48.878 50.225 1.00 48.02 257 ALA B O 1
ATOM 4930 N N . HIS B 1 257 ? 4.687 47.319 49.449 1.00 53.45 258 HIS B N 1
ATOM 4931 C CA . HIS B 1 257 ? 5.061 48.066 48.255 1.00 53.45 258 HIS B CA 1
ATOM 4932 C C . HIS B 1 257 ? 3.843 48.336 47.383 1.00 54.29 258 HIS B C 1
ATOM 4933 O O . HIS B 1 257 ? 3.674 49.433 46.852 1.00 50.84 258 HIS B O 1
ATOM 4940 N N . CYS B 1 258 ? 2.998 47.321 47.244 1.00 55.19 259 CYS B N 1
ATOM 4941 C CA . CYS B 1 258 ? 1.825 47.412 46.389 1.00 49.94 259 CYS B CA 1
ATOM 4942 C C . CYS B 1 258 ? 0.763 48.336 46.970 1.00 57.84 259 CYS B C 1
ATOM 4943 O O . CYS B 1 258 ? 0.046 49.001 46.230 1.00 61.42 259 CYS B O 1
ATOM 4946 N N . LEU B 1 259 ? 0.667 48.384 48.295 1.00 58.83 260 LEU B N 1
ATOM 4947 C CA . LEU B 1 259 ? -0.385 49.164 48.938 1.00 58.29 260 LEU B CA 1
ATOM 4948 C C . LEU B 1 259 ? 0.100 50.528 49.425 1.00 62.32 260 LEU B C 1
ATOM 4949 O O . LEU B 1 259 ? -0.430 51.076 50.391 1.00 63.16 260 LEU B O 1
ATOM 4954 N N . GLY B 1 260 ? 1.110 51.070 48.752 1.00 63.24 261 GLY B N 1
ATOM 4955 C CA . GLY B 1 260 ? 1.519 52.447 48.966 1.00 61.15 261 GLY B CA 1
ATOM 4956 C C . GLY B 1 260 ? 2.491 52.716 50.099 1.00 62.75 261 GLY B C 1
ATOM 4957 O O . GLY B 1 260 ? 2.672 53.867 50.496 1.00 65.62 261 GLY B O 1
ATOM 4958 N N . VAL B 1 261 ? 3.123 51.671 50.623 1.00 60.98 262 VAL B N 1
ATOM 4959 C CA . VAL B 1 261 ? 4.141 51.851 51.657 1.00 61.66 262 VAL B CA 1
ATOM 4960 C C . VAL B 1 261 ? 5.380 50.984 51.412 1.00 63.47 262 VAL B C 1
ATOM 4961 O O . VAL B 1 261 ? 5.667 50.067 52.184 1.00 64.11 262 VAL B O 1
ATOM 4965 N N . PRO B 1 262 ? 6.131 51.286 50.340 1.00 69.28 263 PRO B N 1
ATOM 4966 C CA . PRO B 1 262 ? 7.310 50.493 49.969 1.00 69.06 263 PRO B CA 1
ATOM 4967 C C . PRO B 1 262 ? 8.416 50.546 51.019 1.00 72.06 263 PRO B C 1
ATOM 4968 O O . PRO B 1 262 ? 9.091 49.543 51.253 1.00 71.10 263 PRO B O 1
ATOM 4972 N N . GLY B 1 263 ? 8.595 51.708 51.640 1.00 77.88 264 GLY B N 1
ATOM 4973 C CA . GLY B 1 263 ? 9.652 51.901 52.616 1.00 78.88 264 GLY B CA 1
ATOM 4974 C C . GLY B 1 263 ? 9.412 51.191 53.935 1.00 76.23 264 GLY B C 1
ATOM 4975 O O . GLY B 1 263 ? 10.312 51.097 54.770 1.00 79.16 264 GLY B O 1
ATOM 4976 N N . ALA B 1 264 ? 8.195 50.694 54.127 1.00 72.97 265 ALA B N 1
ATOM 4977 C CA . ALA B 1 264 ? 7.845 49.991 55.354 1.00 66.73 265 ALA B CA 1
ATOM 4978 C C . ALA B 1 264 ? 8.480 48.609 55.369 1.00 63.02 265 ALA B C 1
ATOM 4979 O O . ALA B 1 264 ? 8.574 47.955 54.335 1.00 60.77 265 ALA B O 1
ATOM 4981 N N . ARG B 1 265 ? 8.925 48.162 56.535 1.00 58.81 266 ARG B N 1
ATOM 4982 C CA . ARG B 1 265 ? 9.414 46.795 56.655 1.00 53.65 266 ARG B CA 1
ATOM 4983 C C . ARG B 1 265 ? 8.565 46.042 57.674 1.00 51.90 266 ARG B C 1
ATOM 4984 O O . ARG B 1 265 ? 8.025 46.646 58.602 1.00 49.26 266 ARG B O 1
ATOM 4986 N N . PRO B 1 266 ? 8.436 44.717 57.495 1.00 51.37 267 PRO B N 1
ATOM 4987 C CA . PRO B 1 266 ? 7.505 43.909 58.289 1.00 39.22 267 PRO B CA 1
ATOM 4988 C C . PRO B 1 266 ? 7.907 43.772 59.752 1.00 41.12 267 PRO B C 1
ATOM 4989 O O . PRO B 1 266 ? 9.094 43.737 60.077 1.00 38.51 267 PRO B O 1
ATOM 4993 N N . CYS B 1 267 ? 6.904 43.700 60.620 1.00 38.58 268 CYS B N 1
ATOM 4994 C CA A CYS B 1 267 ? 7.151 43.516 62.040 0.58 38.21 268 CYS B CA 1
ATOM 4995 C CA B CYS B 1 267 ? 7.103 43.478 62.049 0.42 38.19 268 CYS B CA 1
ATOM 4996 C C . CYS B 1 267 ? 7.867 42.190 62.304 1.00 59.50 268 CYS B C 1
ATOM 4997 O O . CYS B 1 267 ? 7.636 41.195 61.616 1.00 36.63 268 CYS B O 1
ATOM 5002 N N . PRO B 1 268 ? 8.772 42.192 63.295 1.00 52.79 269 PRO B N 1
ATOM 5003 C CA . PRO B 1 268 ? 9.513 40.986 63.676 1.00 43.41 269 PRO B CA 1
ATOM 5004 C C . PRO B 1 268 ? 8.601 39.799 63.989 1.00 43.08 269 PRO B C 1
ATOM 5005 O O . PRO B 1 268 ? 8.875 38.694 63.527 1.00 34.79 269 PRO B O 1
ATOM 5009 N N . ASP B 1 269 ? 7.532 40.031 64.746 1.00 39.65 270 ASP B N 1
ATOM 5010 C CA . ASP B 1 269 ? 6.628 38.956 65.150 1.00 35.37 270 ASP B CA 1
ATOM 5011 C C . ASP B 1 269 ? 5.767 38.454 63.993 1.00 44.45 270 ASP B C 1
ATOM 5012 O O . ASP B 1 269 ? 5.446 37.269 63.916 1.00 49.71 270 ASP B O 1
ATOM 5017 N N . TYR B 1 270 ? 5.389 39.366 63.104 1.00 48.33 271 TYR B N 1
ATOM 5018 C CA . TYR B 1 270 ? 4.668 39.016 61.885 1.00 46.00 271 TYR B CA 1
ATOM 5019 C C . TYR B 1 270 ? 5.526 38.068 61.047 1.00 35.39 271 TYR B C 1
ATOM 5020 O O . TYR B 1 270 ? 5.092 36.973 60.660 1.00 35.06 271 TYR B O 1
ATOM 5029 N N . CYS B 1 271 ? 6.755 38.506 60.792 1.00 35.36 272 CYS B N 1
ATOM 5030 C CA . CYS B 1 271 ? 7.756 37.710 60.093 1.00 38.58 272 CYS B CA 1
ATOM 5031 C C . CYS B 1 271 ? 7.938 36.338 60.734 1.00 39.60 272 CYS B C 1
ATOM 5032 O O . CYS B 1 271 ? 7.956 35.314 60.045 1.00 33.72 272 CYS B O 1
ATOM 5035 N N . ARG B 1 272 ? 8.075 36.332 62.056 1.00 33.82 273 ARG B N 1
ATOM 5036 C CA . ARG B 1 272 ? 8.273 35.103 62.809 1.00 34.25 273 ARG B CA 1
ATOM 5037 C C . ARG B 1 272 ? 7.098 34.151 62.646 1.00 37.96 273 ARG B C 1
ATOM 5038 O O . ARG B 1 272 ? 7.292 32.949 62.497 1.00 34.95 273 ARG B O 1
ATOM 5046 N N . ASN B 1 273 ? 5.881 34.684 62.676 1.00 33.62 274 ASN B N 1
ATOM 5047 C CA . ASN B 1 273 ? 4.702 33.850 62.481 1.00 33.73 274 ASN B CA 1
ATOM 5048 C C . ASN B 1 273 ? 4.660 33.266 61.075 1.00 33.73 274 ASN B C 1
ATOM 5049 O O . ASN B 1 273 ? 4.395 32.071 60.900 1.00 34.64 274 ASN B O 1
ATOM 5054 N N . VAL B 1 274 ? 4.937 34.101 60.076 1.00 34.09 275 VAL B N 1
ATOM 5055 C CA . VAL B 1 274 ? 4.940 33.624 58.695 1.00 38.76 275 VAL B CA 1
ATOM 5056 C C . VAL B 1 274 ? 5.966 32.506 58.490 1.00 40.50 275 VAL B C 1
ATOM 5057 O O . VAL B 1 274 ? 5.649 31.459 57.920 1.00 41.67 275 VAL B O 1
ATOM 5061 N N . LEU B 1 275 ? 7.187 32.719 58.973 1.00 33.19 276 LEU B N 1
ATOM 5062 C CA . LEU B 1 275 ? 8.251 31.738 58.771 1.00 34.38 276 LEU B CA 1
ATOM 5063 C C . LEU B 1 275 ? 8.060 30.467 59.599 1.00 32.12 276 LEU B C 1
ATOM 5064 O O . LEU B 1 275 ? 8.365 29.372 59.133 1.00 31.88 276 LEU B O 1
ATOM 5069 N N . LYS B 1 276 ? 7.555 30.608 60.821 1.00 32.04 277 LYS B N 1
ATOM 5070 C CA . LYS B 1 276 ? 7.252 29.443 61.646 1.00 31.73 277 LYS B CA 1
ATOM 5071 C C . LYS B 1 276 ? 6.064 28.692 61.060 1.00 40.30 277 LYS B C 1
ATOM 5072 O O . LYS B 1 276 ? 5.850 27.517 61.356 1.00 48.82 277 LYS B O 1
ATOM 5078 N N . GLY B 1 277 ? 5.296 29.381 60.222 1.00 38.18 278 GLY B N 1
ATOM 5079 C CA . GLY B 1 277 ? 4.243 28.736 59.463 1.00 33.19 278 GLY B CA 1
ATOM 5080 C C . GLY B 1 277 ? 4.802 27.966 58.280 1.00 33.72 278 GLY B C 1
ATOM 5081 O O . GLY B 1 277 ? 4.393 26.835 58.015 1.00 33.33 278 GLY B O 1
ATOM 5082 N N . CYS B 1 278 ? 5.751 28.575 57.575 1.00 33.10 279 CYS B N 1
ATOM 5083 C CA . CYS B 1 278 ? 6.305 27.986 56.358 1.00 47.43 279 CYS B CA 1
ATOM 5084 C C . CYS B 1 278 ? 7.332 26.887 56.625 1.00 46.19 279 CYS B C 1
ATOM 5085 O O . CYS B 1 278 ? 7.625 26.079 55.744 1.00 46.84 279 CYS B O 1
ATOM 5088 N N . LEU B 1 279 ? 7.879 26.858 57.836 1.00 43.70 280 LEU B N 1
ATOM 5089 C CA . LEU B 1 279 ? 8.986 25.958 58.142 1.00 34.70 280 LEU B CA 1
ATOM 5090 C C . LEU B 1 279 ? 8.677 25.021 59.308 1.00 36.79 280 LEU B C 1
ATOM 5091 O O . LEU B 1 279 ? 9.587 24.514 59.965 1.00 34.18 280 LEU B O 1
ATOM 5096 N N . ALA B 1 280 ? 7.392 24.790 59.552 1.00 38.76 281 ALA B N 1
ATOM 5097 C CA . ALA B 1 280 ? 6.946 23.943 60.656 1.00 37.03 281 ALA B CA 1
ATOM 5098 C C . ALA B 1 280 ? 7.437 22.500 60.516 1.00 31.21 281 ALA B C 1
ATOM 5099 O O . ALA B 1 280 ? 7.913 21.887 61.486 1.00 31.51 281 ALA B O 1
ATOM 5101 N N . ASN B 1 281 ? 7.312 21.965 59.305 1.00 31.57 282 ASN B N 1
ATOM 5102 C CA . ASN B 1 281 ? 7.796 20.624 59.005 1.00 36.29 282 ASN B CA 1
ATOM 5103 C C . ASN B 1 281 ? 9.275 20.492 59.333 1.00 37.70 282 ASN B C 1
ATOM 5104 O O . ASN B 1 281 ? 9.690 19.531 59.981 1.00 49.67 282 ASN B O 1
ATOM 5109 N N . GLN B 1 282 ? 10.066 21.463 58.885 1.00 30.63 283 GLN B N 1
ATOM 5110 C CA . GLN B 1 282 ? 11.490 21.496 59.198 1.00 36.81 283 GLN B CA 1
ATOM 5111 C C . GLN B 1 282 ? 11.703 21.593 60.703 1.00 32.80 283 GLN B C 1
ATOM 5112 O O . GLN B 1 282 ? 12.609 20.967 61.256 1.00 38.99 283 GLN B O 1
ATOM 5118 N N . ALA B 1 283 ? 10.854 22.377 61.360 1.00 29.79 284 ALA B N 1
ATOM 5119 C CA . ALA B 1 283 ? 10.956 22.588 62.797 1.00 29.57 284 ALA B CA 1
ATOM 5120 C C . ALA B 1 283 ? 10.671 21.306 63.572 1.00 29.61 284 ALA B C 1
ATOM 5121 O O . ALA B 1 283 ? 11.084 21.170 64.724 1.00 29.44 284 ALA B O 1
ATOM 5123 N N . ASP B 1 284 ? 9.966 20.367 62.945 1.00 29.94 285 ASP B N 1
ATOM 5124 C CA . ASP B 1 284 ? 9.703 19.079 63.590 1.00 38.85 285 ASP B CA 1
ATOM 5125 C C . ASP B 1 284 ? 10.957 18.206 63.780 1.00 29.72 285 ASP B C 1
ATOM 5126 O O . ASP B 1 284 ? 10.931 17.247 64.548 1.00 29.85 285 ASP B O 1
ATOM 5131 N N . LEU B 1 285 ? 12.048 18.538 63.093 1.00 29.34 286 LEU B N 1
ATOM 5132 C CA . LEU B 1 285 ? 13.299 17.777 63.207 1.00 29.01 286 LEU B CA 1
ATOM 5133 C C . LEU B 1 285 ? 14.046 18.026 64.518 1.00 28.71 286 LEU B C 1
ATOM 5134 O O . LEU B 1 285 ? 14.982 17.297 64.859 1.00 29.48 286 LEU B O 1
ATOM 5139 N N . ASP B 1 286 ? 13.616 19.056 65.243 1.00 32.07 287 ASP B N 1
ATOM 5140 C CA . ASP B 1 286 ? 14.339 19.589 66.399 1.00 36.94 287 ASP B CA 1
ATOM 5141 C C . ASP B 1 286 ? 14.775 18.544 67.430 1.00 32.39 287 ASP B C 1
ATOM 5142 O O . ASP B 1 286 ? 15.968 18.409 67.721 1.00 33.06 287 ASP B O 1
ATOM 5147 N N . ALA B 1 287 ? 13.808 17.810 67.974 1.00 30.61 288 ALA B N 1
ATOM 5148 C CA . ALA B 1 287 ? 14.060 16.873 69.069 1.00 29.30 288 ALA B CA 1
ATOM 5149 C C . ALA B 1 287 ? 15.105 15.812 68.728 1.00 39.00 288 ALA B C 1
ATOM 5150 O O . ALA B 1 287 ? 16.071 15.614 69.472 1.00 40.69 288 ALA B O 1
ATOM 5152 N N . GLU B 1 288 ? 14.913 15.132 67.603 1.00 32.54 289 GLU B N 1
ATOM 5153 C CA . GLU B 1 288 ? 15.806 14.046 67.222 1.00 28.93 289 GLU B CA 1
ATOM 5154 C C . GLU B 1 288 ? 17.143 14.566 66.712 1.00 28.45 289 GLU B C 1
ATOM 5155 O O . GLU B 1 288 ? 18.170 13.903 66.865 1.00 28.35 289 GLU B O 1
ATOM 5161 N N . TRP B 1 289 ? 17.126 15.748 66.104 1.00 28.24 290 TRP B N 1
ATOM 5162 C CA . TRP B 1 289 ? 18.367 16.428 65.749 1.00 29.21 290 TRP B CA 1
ATOM 5163 C C . TRP B 1 289 ? 19.210 16.615 67.008 1.00 27.90 290 TRP B C 1
ATOM 5164 O O . TRP B 1 289 ? 20.401 16.272 67.045 1.00 27.80 290 TRP B O 1
ATOM 5175 N N . ARG B 1 290 ? 18.566 17.134 68.049 1.00 28.09 291 ARG B N 1
ATOM 5176 C CA . ARG B 1 290 ? 19.227 17.370 69.325 1.00 28.24 291 ARG B CA 1
ATOM 5177 C C . ARG B 1 290 ? 19.711 16.075 69.965 1.00 30.54 291 ARG B C 1
ATOM 5178 O O . ARG B 1 290 ? 20.814 16.028 70.505 1.00 30.66 291 ARG B O 1
ATOM 5186 N N . ASN B 1 291 ? 18.889 15.031 69.909 1.00 35.92 292 ASN B N 1
ATOM 5187 C CA . ASN B 1 291 ? 19.297 13.730 70.432 1.00 30.87 292 ASN B CA 1
ATOM 5188 C C . ASN B 1 291 ? 20.552 13.218 69.732 1.00 28.55 292 ASN B C 1
ATOM 5189 O O . ASN B 1 291 ? 21.493 12.752 70.383 1.00 28.67 292 ASN B O 1
ATOM 5194 N N . LEU B 1 292 ? 20.564 13.322 68.406 1.00 28.26 293 LEU B N 1
ATOM 5195 C CA . LEU B 1 292 ? 21.711 12.888 67.621 1.00 28.09 293 LEU B CA 1
ATOM 5196 C C . LEU B 1 292 ? 22.969 13.671 67.977 1.00 36.35 293 LEU B C 1
ATOM 5197 O O . LEU B 1 292 ? 24.008 13.078 68.269 1.00 37.10 293 LEU B O 1
ATOM 5202 N N . LEU B 1 293 ? 22.880 14.999 67.954 1.00 27.85 294 LEU B N 1
ATOM 5203 C CA . LEU B 1 293 ? 24.055 15.819 68.238 1.00 36.32 294 LEU B CA 1
ATOM 5204 C C . LEU B 1 293 ? 24.560 15.606 69.666 1.00 36.71 294 LEU B C 1
ATOM 5205 O O . LEU B 1 293 ? 25.767 15.622 69.912 1.00 28.29 294 LEU B O 1
ATOM 5210 N N . ASP B 1 294 ? 23.639 15.388 70.600 1.00 31.79 295 ASP B N 1
ATOM 5211 C CA . ASP B 1 294 ? 24.019 15.152 71.989 1.00 40.04 295 ASP B CA 1
ATOM 5212 C C . ASP B 1 294 ? 24.701 13.796 72.164 1.00 41.83 295 ASP B C 1
ATOM 5213 O O . ASP B 1 294 ? 25.670 13.677 72.914 1.00 41.35 295 ASP B O 1
ATOM 5218 N N . SER B 1 295 ? 24.201 12.775 71.471 1.00 34.50 296 SER B N 1
ATOM 5219 C CA . SER B 1 295 ? 24.819 11.453 71.540 1.00 41.34 296 SER B CA 1
ATOM 5220 C C . SER B 1 295 ? 26.202 11.474 70.887 1.00 28.83 296 SER B C 1
ATOM 5221 O O . SER B 1 295 ? 27.139 10.829 71.365 1.00 29.10 296 SER B O 1
ATOM 5224 N N . MET B 1 296 ? 26.318 12.229 69.799 1.00 35.20 297 MET B N 1
ATOM 5225 C CA . MET B 1 296 ? 27.590 12.417 69.107 1.00 32.03 297 MET B CA 1
ATOM 5226 C C . MET B 1 296 ? 28.612 13.120 69.991 1.00 35.12 297 MET B C 1
ATOM 5227 O O . MET B 1 296 ? 29.774 12.721 70.047 1.00 28.91 297 MET B O 1
ATOM 5232 N N . VAL B 1 297 ? 28.177 14.179 70.667 1.00 35.81 298 VAL B N 1
ATOM 5233 C CA . VAL B 1 297 ? 29.032 14.869 71.623 1.00 33.41 298 VAL B CA 1
ATOM 5234 C C . VAL B 1 297 ? 29.436 13.904 72.732 1.00 41.13 298 VAL B C 1
ATOM 5235 O O . VAL B 1 297 ? 30.578 13.907 73.198 1.00 33.31 298 VAL B O 1
ATOM 5239 N N . LEU B 1 298 ? 28.496 13.052 73.124 1.00 29.64 299 LEU B N 1
ATOM 5240 C CA . LEU B 1 298 ? 28.718 12.118 74.219 1.00 34.50 299 LEU B CA 1
ATOM 5241 C C . LEU B 1 298 ? 29.731 11.020 73.894 1.00 36.46 299 LEU B C 1
ATOM 5242 O O . LEU B 1 298 ? 30.499 10.610 74.764 1.00 35.92 299 LEU B O 1
ATOM 5247 N N . ILE B 1 299 ? 29.738 10.543 72.652 1.00 29.83 300 ILE B N 1
ATOM 5248 C CA . ILE B 1 299 ? 30.639 9.452 72.284 1.00 29.97 300 ILE B CA 1
ATOM 5249 C C . ILE B 1 299 ? 32.109 9.896 72.275 1.00 42.32 300 ILE B C 1
ATOM 5250 O O . ILE B 1 299 ? 33.013 9.062 72.344 1.00 38.00 300 ILE B O 1
ATOM 5255 N N . THR B 1 300 ? 32.351 11.205 72.218 1.00 30.13 301 THR B N 1
ATOM 5256 C CA . THR B 1 300 ? 33.721 11.716 72.223 1.00 30.49 301 THR B CA 1
ATOM 5257 C C . THR B 1 300 ? 34.403 11.498 73.572 1.00 31.20 301 THR B C 1
ATOM 5258 O O . THR B 1 300 ? 35.619 11.643 73.687 1.00 31.66 301 THR B O 1
ATOM 5262 N N . ASP B 1 301 ? 33.618 11.160 74.592 1.00 37.51 302 ASP B N 1
ATOM 5263 C CA . ASP B 1 301 ? 34.176 10.789 75.890 1.00 41.36 302 ASP B CA 1
ATOM 5264 C C . ASP B 1 301 ? 35.047 9.544 75.769 1.00 38.05 302 ASP B C 1
ATOM 5265 O O . ASP B 1 301 ? 36.070 9.419 76.444 1.00 33.16 302 ASP B O 1
ATOM 5270 N N . LYS B 1 302 ? 34.637 8.626 74.901 1.00 32.00 303 LYS B N 1
ATOM 5271 C CA . LYS B 1 302 ? 35.344 7.362 74.734 1.00 34.00 303 LYS B CA 1
ATOM 5272 C C . LYS B 1 302 ? 36.590 7.524 73.869 1.00 36.46 303 LYS B C 1
ATOM 5273 O O . LYS B 1 302 ? 37.279 6.548 73.575 1.00 32.51 303 LYS B O 1
ATOM 5279 N N . PHE B 1 303 ? 36.872 8.757 73.459 1.00 32.10 304 PHE B N 1
ATOM 5280 C CA . PHE B 1 303 ? 38.087 9.049 72.705 1.00 32.28 304 PHE B CA 1
ATOM 5281 C C . PHE B 1 303 ? 39.282 9.131 73.648 1.00 33.14 304 PHE B C 1
ATOM 5282 O O . PHE B 1 303 ? 40.427 8.972 73.229 1.00 33.53 304 PHE B O 1
ATOM 5290 N N . TRP B 1 304 ? 39.006 9.384 74.924 1.00 35.40 305 TRP B N 1
ATOM 5291 C CA . TRP B 1 304 ? 40.060 9.634 75.902 1.00 39.21 305 TRP B CA 1
ATOM 5292 C C . TRP B 1 304 ? 40.268 8.462 76.852 1.00 43.67 305 TRP B C 1
ATOM 5293 O O . TRP B 1 304 ? 39.398 7.605 77.000 1.00 42.17 305 TRP B O 1
ATOM 5304 N N . GLY B 1 305 ? 41.425 8.443 77.504 1.00 45.06 306 GLY B N 1
ATOM 5305 C CA . GLY B 1 305 ? 41.717 7.445 78.515 1.00 49.19 306 GLY B CA 1
ATOM 5306 C C . GLY B 1 305 ? 42.534 6.276 78.003 1.00 51.66 306 GLY B C 1
ATOM 5307 O O . GLY B 1 305 ? 42.880 6.214 76.823 1.00 51.57 306 GLY B O 1
ATOM 5308 N N . THR B 1 306 ? 42.843 5.349 78.906 1.00 56.73 307 THR B N 1
ATOM 5309 C CA . THR B 1 306 ? 43.633 4.167 78.575 1.00 62.17 307 THR B CA 1
ATOM 5310 C C . THR B 1 306 ? 42.934 3.302 77.532 1.00 63.33 307 THR B C 1
ATOM 5311 O O . THR B 1 306 ? 43.566 2.788 76.609 1.00 63.72 307 THR B O 1
ATOM 5315 N N . SER B 1 307 ? 41.623 3.152 77.687 1.00 62.65 308 SER B N 1
ATOM 5316 C CA . SER B 1 307 ? 40.819 2.371 76.755 1.00 59.08 308 SER B CA 1
ATOM 5317 C C . SER B 1 307 ? 40.243 3.263 75.659 1.00 55.88 308 SER B C 1
ATOM 5318 O O . SER B 1 307 ? 39.472 2.806 74.813 1.00 46.66 308 SER B O 1
ATOM 5321 N N . GLY B 1 308 ? 40.619 4.540 75.691 1.00 47.70 309 GLY B N 1
ATOM 5322 C CA . GLY B 1 308 ? 40.146 5.513 74.723 1.00 34.24 309 GLY B CA 1
ATOM 5323 C C . GLY B 1 308 ? 40.550 5.205 73.295 1.00 33.89 309 GLY B C 1
ATOM 5324 O O . GLY B 1 308 ? 41.492 4.453 73.054 1.00 34.34 309 GLY B O 1
ATOM 5325 N N . VAL B 1 309 ? 39.837 5.808 72.348 1.00 34.18 310 VAL B N 1
ATOM 5326 C CA . VAL B 1 309 ? 39.995 5.503 70.927 1.00 37.84 310 VAL B CA 1
ATOM 5327 C C . VAL B 1 309 ? 41.410 5.726 70.393 1.00 37.60 310 VAL B C 1
ATOM 5328 O O . VAL B 1 309 ? 42.022 4.805 69.841 1.00 47.06 310 VAL B O 1
ATOM 5332 N N . GLU B 1 310 ? 41.924 6.942 70.555 1.00 40.81 311 GLU B N 1
ATOM 5333 C CA . GLU B 1 310 ? 43.219 7.293 69.983 1.00 50.42 311 GLU B CA 1
ATOM 5334 C C . GLU B 1 310 ? 44.335 6.394 70.498 1.00 48.09 311 GLU B C 1
ATOM 5335 O O . GLU B 1 310 ? 45.163 5.909 69.719 1.00 59.25 311 GLU B O 1
ATOM 5341 N N . SER B 1 311 ? 44.342 6.172 71.808 1.00 45.57 312 SER B N 1
ATOM 5342 C CA . SER B 1 311 ? 45.287 5.258 72.436 1.00 48.07 312 SER B CA 1
ATOM 5343 C C . SER B 1 311 ? 45.272 3.889 71.759 1.00 48.42 312 SER B C 1
ATOM 5344 O O . SER B 1 311 ? 46.280 3.449 71.217 1.00 49.53 312 SER B O 1
ATOM 5347 N N . VAL B 1 312 ? 44.112 3.240 71.773 1.00 45.99 313 VAL B N 1
ATOM 5348 C CA . VAL B 1 312 ? 43.958 1.881 71.254 1.00 42.00 313 VAL B CA 1
ATOM 5349 C C . VAL B 1 312 ? 44.292 1.757 69.764 1.00 44.26 313 VAL B C 1
ATOM 5350 O O . VAL B 1 312 ? 45.232 1.031 69.374 1.00 45.71 313 VAL B O 1
ATOM 5354 N N . ILE B 1 313 ? 43.514 2.465 68.945 1.00 40.75 314 ILE B N 1
ATOM 5355 C CA . ILE B 1 313 ? 43.662 2.424 67.492 1.00 41.19 314 ILE B CA 1
ATOM 5356 C C . ILE B 1 313 ? 45.082 2.799 67.096 1.00 44.01 314 ILE B C 1
ATOM 5357 O O . ILE B 1 313 ? 45.646 2.236 66.156 1.00 43.33 314 ILE B O 1
ATOM 5362 N N . GLY B 1 314 ? 45.666 3.737 67.836 1.00 48.93 315 GLY B N 1
ATOM 5363 C CA . GLY B 1 314 ? 47.034 4.143 67.592 1.00 36.47 315 GLY B CA 1
ATOM 5364 C C . GLY B 1 314 ? 48.076 3.170 68.118 1.00 43.34 315 GLY B C 1
ATOM 5365 O O . GLY B 1 314 ? 49.245 3.261 67.742 1.00 42.04 315 GLY B O 1
ATOM 5366 N N . SER B 1 315 ? 47.672 2.234 68.978 1.00 49.15 316 SER B N 1
ATOM 5367 C CA . SER B 1 315 ? 48.650 1.361 69.632 1.00 46.61 316 SER B CA 1
ATOM 5368 C C . SER B 1 315 ? 48.355 -0.143 69.578 1.00 42.78 316 SER B C 1
ATOM 5369 O O . SER B 1 315 ? 48.830 -0.888 70.432 1.00 50.08 316 SER B O 1
ATOM 5372 N N . VAL B 1 316 ? 47.587 -0.583 68.584 1.00 37.66 317 VAL B N 1
ATOM 5373 C CA . VAL B 1 316 ? 47.460 -2.020 68.260 1.00 44.93 317 VAL B CA 1
ATOM 5374 C C . VAL B 1 316 ? 48.786 -2.828 68.288 1.00 38.99 317 VAL B C 1
ATOM 5375 O O . VAL B 1 316 ? 48.867 -3.954 68.847 1.00 44.68 317 VAL B O 1
ATOM 5379 N N . HIS B 1 317 ? 49.824 -2.252 67.680 1.00 39.47 318 HIS B N 1
ATOM 5380 C CA . HIS B 1 317 ? 51.106 -2.938 67.529 1.00 40.54 318 HIS B CA 1
ATOM 5381 C C . HIS B 1 317 ? 51.737 -3.258 68.880 1.00 47.45 318 HIS B C 1
ATOM 5382 O O . HIS B 1 317 ? 52.542 -4.183 68.996 1.00 60.09 318 HIS B O 1
ATOM 5389 N N . THR B 1 318 ? 51.360 -2.493 69.899 1.00 45.75 319 THR B N 1
ATOM 5390 C CA . THR B 1 318 ? 51.849 -2.726 71.249 1.00 48.14 319 THR B CA 1
ATOM 5391 C C . THR B 1 318 ? 51.314 -4.049 71.775 1.00 45.90 319 THR B C 1
ATOM 5392 O O . THR B 1 318 ? 52.053 -4.842 72.358 1.00 48.89 319 THR B O 1
ATOM 5396 N N . TRP B 1 319 ? 50.023 -4.285 71.559 1.00 47.87 320 TRP B N 1
ATOM 5397 C CA . TRP B 1 319 ? 49.411 -5.543 71.961 1.00 47.01 320 TRP B CA 1
ATOM 5398 C C . TRP B 1 319 ? 49.952 -6.696 71.135 1.00 44.12 320 TRP B C 1
ATOM 5399 O O . TRP B 1 319 ? 50.187 -7.786 71.670 1.00 47.32 320 TRP B O 1
ATOM 5410 N N . LEU B 1 320 ? 50.160 -6.467 69.839 1.00 42.46 321 LEU B N 1
ATOM 5411 C CA . LEU B 1 320 ? 50.779 -7.523 69.030 1.00 47.61 321 LEU B CA 1
ATOM 5412 C C . LEU B 1 320 ? 52.162 -7.925 69.586 1.00 54.74 321 LEU B C 1
ATOM 5413 O O . LEU B 1 320 ? 52.459 -9.121 69.782 1.00 52.24 321 LEU B O 1
ATOM 5418 N N . ALA B 1 321 ? 52.985 -6.917 69.865 1.00 49.85 322 ALA B N 1
ATOM 5419 C CA . ALA B 1 321 ? 54.324 -7.127 70.412 1.00 54.19 322 ALA B CA 1
ATOM 5420 C C . ALA B 1 321 ? 54.288 -7.835 71.765 1.00 56.74 322 ALA B C 1
ATOM 5421 O O . ALA B 1 321 ? 55.091 -8.735 72.025 1.00 58.88 322 ALA B O 1
ATOM 5423 N N . GLU B 1 322 ? 53.363 -7.419 72.624 1.00 57.29 323 GLU B N 1
ATOM 5424 C CA . GLU B 1 322 ? 53.200 -8.044 73.932 1.00 60.82 323 GLU B CA 1
ATOM 5425 C C . GLU B 1 322 ? 52.809 -9.508 73.786 1.00 62.97 323 GLU B C 1
ATOM 5426 O O . GLU B 1 322 ? 53.246 -10.357 74.565 1.00 61.96 323 GLU B O 1
ATOM 5432 N N . ALA B 1 323 ? 51.987 -9.798 72.782 1.00 64.37 324 ALA B N 1
ATOM 5433 C CA . ALA B 1 323 ? 51.588 -11.173 72.510 1.00 66.84 324 ALA B CA 1
ATOM 5434 C C . ALA B 1 323 ? 52.785 -12.019 72.091 1.00 61.98 324 ALA B C 1
ATOM 5435 O O . ALA B 1 323 ? 53.020 -13.100 72.649 1.00 47.00 324 ALA B O 1
ATOM 5437 N N . ILE B 1 324 ? 53.539 -11.528 71.109 1.00 57.66 325 ILE B N 1
ATOM 5438 C CA . ILE B 1 324 ? 54.716 -12.263 70.643 1.00 57.24 325 ILE B CA 1
ATOM 5439 C C . ILE B 1 324 ? 55.714 -12.504 71.779 1.00 61.10 325 ILE B C 1
ATOM 5440 O O . ILE B 1 324 ? 56.191 -13.629 71.978 1.00 61.67 325 ILE B O 1
ATOM 5445 N N . ASN B 1 325 ? 56.014 -11.444 72.525 1.00 55.91 326 ASN B N 1
ATOM 5446 C CA . ASN B 1 325 ? 56.911 -11.539 73.671 1.00 57.05 326 ASN B CA 1
ATOM 5447 C C . ASN B 1 325 ? 56.410 -12.545 74.702 1.00 63.44 326 ASN B C 1
ATOM 5448 O O . ASN B 1 325 ? 57.197 -13.285 75.298 1.00 62.02 326 ASN B O 1
ATOM 5453 N N . ALA B 1 326 ? 55.096 -12.570 74.903 1.00 64.65 327 ALA B N 1
ATOM 5454 C CA . ALA B 1 326 ? 54.481 -13.515 75.826 1.00 66.08 327 ALA B CA 1
ATOM 5455 C C . ALA B 1 326 ? 54.682 -14.948 75.349 1.00 62.99 327 ALA B C 1
ATOM 5456 O O . ALA B 1 326 ? 54.957 -15.842 76.152 1.00 51.21 327 ALA B O 1
ATOM 5458 N N . LEU B 1 327 ? 54.543 -15.166 74.044 1.00 62.98 328 LEU B N 1
ATOM 5459 C CA . LEU B 1 327 ? 54.759 -16.498 73.489 1.00 54.68 328 LEU B CA 1
ATOM 5460 C C . LEU B 1 327 ? 56.211 -16.929 73.655 1.00 62.55 328 LEU B C 1
ATOM 5461 O O . LEU B 1 327 ? 56.483 -18.067 74.040 1.00 62.92 328 LEU B O 1
ATOM 5466 N N . GLN B 1 328 ? 57.141 -16.023 73.363 1.00 63.88 329 GLN B N 1
ATOM 5467 C CA . GLN B 1 328 ? 58.559 -16.337 73.522 1.00 64.29 329 GLN B CA 1
ATOM 5468 C C . GLN B 1 328 ? 58.902 -16.673 74.970 1.00 63.84 329 GLN B C 1
ATOM 5469 O O . GLN B 1 328 ? 59.599 -17.652 75.237 1.00 61.26 329 GLN B O 1
ATOM 5475 N N . ASP B 1 329 ? 58.401 -15.860 75.897 1.00 62.46 330 ASP B N 1
ATOM 5476 C CA . ASP B 1 329 ? 58.700 -16.018 77.319 1.00 67.44 330 ASP B CA 1
ATOM 5477 C C . ASP B 1 329 ? 58.340 -17.402 77.860 1.00 66.41 330 ASP B C 1
ATOM 5478 O O . ASP B 1 329 ? 59.128 -18.018 78.576 1.00 62.34 330 ASP B O 1
ATOM 5483 N N . ASN B 1 330 ? 57.152 -17.886 77.517 1.00 68.82 331 ASN B N 1
ATOM 5484 C CA . ASN B 1 330 ? 56.700 -19.184 78.004 1.00 79.22 331 ASN B CA 1
ATOM 5485 C C . ASN B 1 330 ? 56.741 -20.261 76.932 1.00 85.64 331 ASN B C 1
ATOM 5486 O O . ASN B 1 330 ? 55.842 -21.095 76.848 1.00 88.90 331 ASN B O 1
ATOM 5491 N N . ARG B 1 331 ? 57.788 -20.245 76.116 1.00 84.61 332 ARG B N 1
ATOM 5492 C CA . ARG B 1 331 ? 57.960 -21.259 75.085 1.00 83.35 332 ARG B CA 1
ATOM 5493 C C . ARG B 1 331 ? 58.141 -22.649 75.681 1.00 75.97 332 ARG B C 1
ATOM 5494 O O . ARG B 1 331 ? 57.608 -23.627 75.162 1.00 71.77 332 ARG B O 1
ATOM 5502 N N . ASP B 1 332 ? 58.896 -22.723 76.772 1.00 81.92 333 ASP B N 1
ATOM 5503 C CA . ASP B 1 332 ? 59.221 -23.996 77.410 1.00 86.20 333 ASP B CA 1
ATOM 5504 C C . ASP B 1 332 ? 57.999 -24.668 78.034 1.00 84.16 333 ASP B C 1
ATOM 5505 O O . ASP B 1 332 ? 57.702 -25.828 77.739 1.00 80.03 333 ASP B O 1
ATOM 5507 N N . THR B 1 333 ? 57.304 -23.938 78.904 1.00 84.09 334 THR B N 1
ATOM 5508 C CA . THR B 1 333 ? 56.104 -24.445 79.566 1.00 84.06 334 THR B CA 1
ATOM 5509 C C . THR B 1 333 ? 55.060 -24.880 78.544 1.00 72.77 334 THR B C 1
ATOM 5510 O O . THR B 1 333 ? 54.539 -26.005 78.594 1.00 69.82 334 THR B O 1
ATOM 5514 N N . LEU B 1 334 ? 54.768 -23.971 77.617 1.00 72.03 335 LEU B N 1
ATOM 5515 C CA . LEU B 1 334 ? 53.840 -24.236 76.528 1.00 69.25 335 LEU B CA 1
ATOM 5516 C C . LEU B 1 334 ? 54.239 -25.502 75.791 1.00 64.65 335 LEU B C 1
ATOM 5517 O O . LEU B 1 334 ? 53.403 -26.356 75.532 1.00 66.06 335 LEU B O 1
ATOM 5522 N N . THR B 1 335 ? 55.523 -25.618 75.467 1.00 63.42 336 THR B N 1
ATOM 5523 C CA . THR B 1 335 ? 56.044 -26.803 74.795 1.00 62.31 336 THR B CA 1
ATOM 5524 C C . THR B 1 335 ? 55.720 -28.066 75.581 1.00 64.96 336 THR B C 1
ATOM 5525 O O . THR B 1 335 ? 55.180 -29.024 75.032 1.00 68.76 336 THR B O 1
ATOM 5529 N N . ALA B 1 336 ? 56.043 -28.048 76.871 1.00 64.81 337 ALA B N 1
ATOM 5530 C CA . ALA B 1 336 ? 55.804 -29.191 77.745 1.00 68.58 337 ALA B CA 1
ATOM 5531 C C . ALA B 1 336 ? 54.339 -29.613 77.734 1.00 67.62 337 ALA B C 1
ATOM 5532 O O . ALA B 1 336 ? 54.020 -30.789 77.529 1.00 69.59 337 ALA B O 1
ATOM 5534 N N . LYS B 1 337 ? 53.448 -28.648 77.935 1.00 66.96 338 LYS B N 1
ATOM 5535 C CA . LYS B 1 337 ? 52.027 -28.965 78.055 1.00 67.99 338 LYS B CA 1
ATOM 5536 C C . LYS B 1 337 ? 51.423 -29.395 76.716 1.00 63.96 338 LYS B C 1
ATOM 5537 O O . LYS B 1 337 ? 50.508 -30.221 76.674 1.00 65.89 338 LYS B O 1
ATOM 5543 N N . VAL B 1 338 ? 51.950 -28.847 75.626 1.00 61.47 339 VAL B N 1
ATOM 5544 C CA . VAL B 1 338 ? 51.507 -29.215 74.284 1.00 61.24 339 VAL B CA 1
ATOM 5545 C C . VAL B 1 338 ? 51.975 -30.625 73.938 1.00 76.36 339 VAL B C 1
ATOM 5546 O O . VAL B 1 338 ? 51.283 -31.363 73.240 1.00 81.97 339 VAL B O 1
ATOM 5550 N N . ILE B 1 339 ? 53.147 -31.005 74.435 1.00 73.49 340 ILE B N 1
ATOM 5551 C CA . ILE B 1 339 ? 53.616 -32.376 74.279 1.00 70.41 340 ILE B CA 1
ATOM 5552 C C . ILE B 1 339 ? 52.748 -33.309 75.118 1.00 72.47 340 ILE B C 1
ATOM 5553 O O . ILE B 1 339 ? 52.425 -34.420 74.696 1.00 73.41 340 ILE B O 1
ATOM 5558 N N . GLN B 1 340 ? 52.357 -32.846 76.301 1.00 71.35 341 GLN B N 1
ATOM 5559 C CA . GLN B 1 340 ? 51.495 -33.642 77.170 1.00 71.35 341 GLN B CA 1
ATOM 5560 C C . GLN B 1 340 ? 50.091 -33.822 76.595 1.00 67.74 341 GLN B C 1
ATOM 5561 O O . GLN B 1 340 ? 49.427 -34.822 76.868 1.00 69.16 341 GLN B O 1
ATOM 5567 N N . GLY B 1 341 ? 49.641 -32.856 75.799 1.00 73.67 342 GLY B N 1
ATOM 5568 C CA . GLY B 1 341 ? 48.293 -32.894 75.259 1.00 72.66 342 GLY B CA 1
ATOM 5569 C C . GLY B 1 341 ? 48.166 -33.508 73.876 1.00 70.99 342 GLY B C 1
ATOM 5570 O O . GLY B 1 341 ? 47.148 -34.123 73.555 1.00 66.65 342 GLY B O 1
ATOM 5571 N N . CYS B 1 342 ? 49.199 -33.347 73.057 1.00 72.62 343 CYS B N 1
ATOM 5572 C CA . CYS B 1 342 ? 49.149 -33.773 71.662 1.00 72.79 343 CYS B CA 1
ATOM 5573 C C . CYS B 1 342 ? 50.168 -34.867 71.354 1.00 71.37 343 CYS B C 1
ATOM 5574 O O . CYS B 1 342 ? 50.270 -35.327 70.217 1.00 71.24 343 CYS B O 1
ATOM 5577 N N . GLY B 1 343 ? 50.923 -35.277 72.367 1.00 71.02 344 GLY B N 1
ATOM 5578 C CA . GLY B 1 343 ? 51.902 -36.336 72.203 1.00 70.08 344 GLY B CA 1
ATOM 5579 C C . GLY B 1 343 ? 53.288 -35.826 71.861 1.00 74.79 344 GLY B C 1
ATOM 5580 O O . GLY B 1 343 ? 53.508 -34.619 71.758 1.00 74.37 344 GLY B O 1
ATOM 5581 N N . ASN B 1 344 ? 54.225 -36.751 71.683 1.00 82.38 345 ASN B N 1
ATOM 5582 C CA . ASN B 1 344 ? 55.607 -36.396 71.380 1.00 84.13 345 ASN B CA 1
ATOM 5583 C C . ASN B 1 344 ? 55.873 -36.264 69.883 1.00 86.18 345 ASN B C 1
ATOM 5584 O O . ASN B 1 344 ? 55.697 -37.220 69.128 1.00 88.79 345 ASN B O 1
ATOM 5589 N N . PRO B 1 345 ? 56.293 -35.065 69.455 1.00 82.59 346 PRO B N 1
ATOM 5590 C CA . PRO B 1 345 ? 56.687 -34.755 68.077 1.00 85.05 346 PRO B CA 1
ATOM 5591 C C . PRO B 1 345 ? 58.042 -35.355 67.720 1.00 87.36 346 PRO B C 1
ATOM 5592 O O . PRO B 1 345 ? 58.787 -35.768 68.610 1.00 88.60 346 PRO B O 1
ATOM 5596 N N . LYS B 1 346 ? 58.354 -35.402 66.430 1.00 88.88 347 LYS B N 1
ATOM 5597 C CA . LYS B 1 346 ? 59.639 -35.920 65.994 1.00 87.57 347 LYS B CA 1
ATOM 5598 C C . LYS B 1 346 ? 60.713 -34.889 66.338 1.00 88.11 347 LYS B C 1
ATOM 5599 O O . LYS B 1 346 ? 60.409 -33.790 66.807 1.00 88.41 347 LYS B O 1
ATOM 5605 N N . VAL B 1 347 ? 61.967 -35.240 66.087 1.00 89.64 348 VAL B N 1
ATOM 5606 C CA . VAL B 1 347 ? 63.093 -34.362 66.360 1.00 88.80 348 VAL B CA 1
ATOM 5607 C C . VAL B 1 347 ? 63.937 -34.414 65.081 1.00 89.12 348 VAL B C 1
ATOM 5608 O O . VAL B 1 347 ? 63.504 -35.011 64.091 1.00 91.53 348 VAL B O 1
ATOM 5612 N N . ASN B 1 348 ? 65.106 -33.775 65.093 1.00 88.42 349 ASN B N 1
ATOM 5613 C CA . ASN B 1 348 ? 66.096 -33.852 64.013 1.00 86.89 349 ASN B CA 1
ATOM 5614 C C . ASN B 1 348 ? 65.631 -33.184 62.721 1.00 85.61 349 ASN B C 1
ATOM 5615 O O . ASN B 1 348 ? 65.059 -32.095 62.744 1.00 82.89 349 ASN B O 1
ATOM 5620 N N . ARG B 1 360 ? 69.762 -4.500 70.780 1.00 118.09 361 ARG B N 1
ATOM 5621 C CA . ARG B 1 360 ? 68.627 -4.703 69.887 1.00 116.14 361 ARG B CA 1
ATOM 5622 C C . ARG B 1 360 ? 67.374 -5.099 70.664 1.00 110.38 361 ARG B C 1
ATOM 5623 O O . ARG B 1 360 ? 67.403 -5.210 71.890 1.00 110.93 361 ARG B O 1
ATOM 5625 N N . GLY B 1 361 ? 66.279 -5.311 69.941 1.00 105.87 362 GLY B N 1
ATOM 5626 C CA . GLY B 1 361 ? 65.012 -5.672 70.552 1.00 100.97 362 GLY B CA 1
ATOM 5627 C C . GLY B 1 361 ? 64.446 -4.562 71.418 1.00 97.38 362 GLY B C 1
ATOM 5628 O O . GLY B 1 361 ? 63.851 -4.820 72.465 1.00 97.96 362 GLY B O 1
ATOM 5629 N N . LYS B 1 362 ? 64.632 -3.322 70.975 1.00 92.29 363 LYS B N 1
ATOM 5630 C CA . LYS B 1 362 ? 64.169 -2.155 71.718 1.00 91.24 363 LYS B CA 1
ATOM 5631 C C . LYS B 1 362 ? 62.843 -1.638 71.160 1.00 89.76 363 LYS B C 1
ATOM 5632 O O . LYS B 1 362 ? 62.773 -1.177 70.019 1.00 92.12 363 LYS B O 1
ATOM 5634 N N . LEU B 1 363 ? 61.793 -1.723 71.973 1.00 86.04 364 LEU B N 1
ATOM 5635 C CA . LEU B 1 363 ? 60.449 -1.316 71.563 1.00 82.02 364 LEU B CA 1
ATOM 5636 C C . LEU B 1 363 ? 59.906 -0.132 72.341 1.00 86.38 364 LEU B C 1
ATOM 5637 O O . LEU B 1 363 ? 60.012 -0.081 73.566 1.00 86.13 364 LEU B O 1
ATOM 5642 N N . ALA B 1 364 ? 59.306 0.811 71.623 1.00 89.79 365 ALA B N 1
ATOM 5643 C CA . ALA B 1 364 ? 58.541 1.862 72.269 1.00 93.03 365 ALA B CA 1
ATOM 5644 C C . ALA B 1 364 ? 57.354 1.215 72.967 1.00 96.22 365 ALA B C 1
ATOM 5645 O O . ALA B 1 364 ? 56.639 0.414 72.362 1.00 96.12 365 ALA B O 1
ATOM 5647 N N . PRO B 1 365 ? 57.139 1.557 74.246 1.00 104.42 366 PRO B N 1
ATOM 5648 C CA . PRO B 1 365 ? 56.007 1.032 75.019 1.00 104.80 366 PRO B CA 1
ATOM 5649 C C . PRO B 1 365 ? 54.695 1.550 74.449 1.00 101.65 366 PRO B C 1
ATOM 5650 O O . PRO B 1 365 ? 54.729 2.192 73.396 1.00 101.88 366 PRO B O 1
ATOM 5654 N N . ARG B 1 366 ? 53.569 1.272 75.104 1.00 98.24 367 ARG B N 1
ATOM 5655 C CA . ARG B 1 366 ? 52.285 1.718 74.580 1.00 95.66 367 ARG B CA 1
ATOM 5656 C C . ARG B 1 366 ? 52.382 3.200 74.296 1.00 100.09 367 ARG B C 1
ATOM 5657 O O . ARG B 1 366 ? 52.783 3.976 75.163 1.00 102.32 367 ARG B O 1
ATOM 5665 N N . GLU B 1 367 ? 52.023 3.603 73.084 1.00 105.67 368 GLU B N 1
ATOM 5666 C CA . GLU B 1 367 ? 52.305 4.971 72.714 1.00 110.62 368 GLU B CA 1
ATOM 5667 C C . GLU B 1 367 ? 51.251 5.824 73.379 1.00 116.63 368 GLU B C 1
ATOM 5668 O O . GLU B 1 367 ? 50.063 5.721 73.079 1.00 117.58 368 GLU B O 1
ATOM 5670 N N . ARG B 1 368 ? 51.708 6.686 74.277 1.00 119.30 369 ARG B N 1
ATOM 5671 C CA . ARG B 1 368 ? 50.820 7.591 74.983 1.00 121.31 369 ARG B CA 1
ATOM 5672 C C . ARG B 1 368 ? 50.563 8.724 74.018 1.00 124.23 369 ARG B C 1
ATOM 5673 O O . ARG B 1 368 ? 51.521 9.363 73.578 1.00 127.30 369 ARG B O 1
ATOM 5675 N N . PRO B 1 369 ? 49.283 8.954 73.664 1.00 124.20 370 PRO B N 1
ATOM 5676 C CA . PRO B 1 369 ? 49.028 9.709 72.432 1.00 121.42 370 PRO B CA 1
ATOM 5677 C C . PRO B 1 369 ? 49.757 11.051 72.406 1.00 118.53 370 PRO B C 1
ATOM 5678 O O . PRO B 1 369 ? 49.624 11.875 73.308 1.00 120.72 370 PRO B O 1
ATOM 5682 N N . PRO B 1 370 ? 50.551 11.249 71.346 1.00 114.37 371 PRO B N 1
ATOM 5683 C CA . PRO B 1 370 ? 51.449 12.386 71.132 1.00 112.57 371 PRO B CA 1
ATOM 5684 C C . PRO B 1 370 ? 50.709 13.662 70.790 1.00 107.11 371 PRO B C 1
ATOM 5685 O O . PRO B 1 370 ? 51.128 14.771 71.149 1.00 109.32 371 PRO B O 1
ATOM 5689 N N . SER B 1 371 ? 49.628 13.480 70.039 1.00 102.03 372 SER B N 1
ATOM 5690 C CA . SER B 1 371 ? 49.079 14.520 69.186 1.00 95.68 372 SER B CA 1
ATOM 5691 C C . SER B 1 371 ? 47.964 15.309 69.859 1.00 90.95 372 SER B C 1
ATOM 5692 O O . SER B 1 371 ? 47.001 14.739 70.371 1.00 93.27 372 SER B O 1
ATOM 5695 N N . GLY B 1 372 ? 48.098 16.630 69.838 1.00 77.51 373 GLY B N 1
ATOM 5696 C CA . GLY B 1 372 ? 47.031 17.508 70.276 1.00 69.06 373 GLY B CA 1
ATOM 5697 C C . GLY B 1 372 ? 46.016 17.668 69.160 1.00 58.22 373 GLY B C 1
ATOM 5698 O O . GLY B 1 372 ? 45.134 18.525 69.223 1.00 62.32 373 GLY B O 1
ATOM 5699 N N . THR B 1 373 ? 46.153 16.839 68.129 1.00 44.58 374 THR B N 1
ATOM 5700 C CA . THR B 1 373 ? 45.243 16.855 66.992 1.00 45.56 374 THR B CA 1
ATOM 5701 C C . THR B 1 373 ? 43.820 16.515 67.419 1.00 41.90 374 THR B C 1
ATOM 5702 O O . THR B 1 373 ? 42.893 17.284 67.161 1.00 35.11 374 THR B O 1
ATOM 5706 N N . LEU B 1 374 ? 43.648 15.372 68.078 1.00 39.52 375 LEU B N 1
ATOM 5707 C CA . LEU B 1 374 ? 42.318 14.943 68.501 1.00 45.72 375 LEU B CA 1
ATOM 5708 C C . LEU B 1 374 ? 41.698 15.907 69.501 1.00 38.37 375 LEU B C 1
ATOM 5709 O O . LEU B 1 374 ? 40.494 16.125 69.481 1.00 33.42 375 LEU B O 1
ATOM 5714 N N . GLU B 1 375 ? 42.517 16.475 70.379 1.00 39.03 376 GLU B N 1
ATOM 5715 C CA . GLU B 1 375 ? 42.016 17.407 71.385 1.00 38.84 376 GLU B CA 1
ATOM 5716 C C . GLU B 1 375 ? 41.361 18.617 70.727 1.00 42.85 376 GLU B C 1
ATOM 5717 O O . GLU B 1 375 ? 40.214 18.965 71.027 1.00 46.91 376 GLU B O 1
ATOM 5719 N N . LYS B 1 376 ? 42.096 19.242 69.814 1.00 38.89 377 LYS B N 1
ATOM 5720 C CA . LYS B 1 376 ? 41.617 20.430 69.121 1.00 46.39 377 LYS B CA 1
ATOM 5721 C C . LYS B 1 376 ? 40.458 20.100 68.186 1.00 35.30 377 LYS B C 1
ATOM 5722 O O . LYS B 1 376 ? 39.503 20.874 68.070 1.00 35.80 377 LYS B O 1
ATOM 5728 N N . LEU B 1 377 ? 40.540 18.946 67.528 1.00 34.05 378 LEU B N 1
ATOM 5729 C CA . LEU B 1 377 ? 39.453 18.487 66.671 1.00 33.16 378 LEU B CA 1
ATOM 5730 C C . LEU B 1 377 ? 38.163 18.321 67.466 1.00 34.96 378 LEU B C 1
ATOM 5731 O O . LEU B 1 377 ? 37.089 18.684 66.996 1.00 31.86 378 LEU B O 1
ATOM 5736 N N . VAL B 1 378 ? 38.279 17.785 68.676 1.00 32.42 379 VAL B N 1
ATOM 5737 C CA . VAL B 1 378 ? 37.122 17.577 69.538 1.00 39.85 379 VAL B CA 1
ATOM 5738 C C . VAL B 1 378 ? 36.605 18.905 70.092 1.00 32.08 379 VAL B C 1
ATOM 5739 O O . VAL B 1 378 ? 35.399 19.086 70.233 1.00 31.56 379 VAL B O 1
ATOM 5743 N N . SER B 1 379 ? 37.503 19.839 70.391 1.00 32.91 380 SER B N 1
ATOM 5744 C CA . SER B 1 379 ? 37.072 21.166 70.839 1.00 44.63 380 SER B CA 1
ATOM 5745 C C . SER B 1 379 ? 36.253 21.868 69.753 1.00 32.81 380 SER B C 1
ATOM 5746 O O . SER B 1 379 ? 35.115 22.311 69.991 1.00 36.59 380 SER B O 1
ATOM 5749 N N . GLU B 1 380 ? 36.840 21.955 68.561 1.00 32.97 381 GLU B N 1
ATOM 5750 C CA A GLU B 1 380 ? 36.178 22.541 67.398 0.59 32.71 381 GLU B CA 1
ATOM 5751 C CA B GLU B 1 380 ? 36.157 22.570 67.431 0.41 32.71 381 GLU B CA 1
ATOM 5752 C C . GLU B 1 380 ? 34.847 21.853 67.114 1.00 31.72 381 GLU B C 1
ATOM 5753 O O . GLU B 1 380 ? 33.835 22.502 66.862 1.00 31.55 381 GLU B O 1
ATOM 5764 N N . ALA B 1 381 ? 34.865 20.524 67.149 1.00 33.52 382 ALA B N 1
ATOM 5765 C CA . ALA B 1 381 ? 33.673 19.730 66.869 1.00 30.48 382 ALA B CA 1
ATOM 5766 C C . ALA B 1 381 ? 32.565 20.026 67.868 1.00 30.18 382 ALA B C 1
ATOM 5767 O O . ALA B 1 381 ? 31.425 20.245 67.481 1.00 29.77 382 ALA B O 1
ATOM 5769 N N . LYS B 1 382 ? 32.905 20.034 69.152 1.00 30.50 383 LYS B N 1
ATOM 5770 C CA . LYS B 1 382 ? 31.933 20.316 70.201 1.00 30.42 383 LYS B CA 1
ATOM 5771 C C . LYS B 1 382 ? 31.350 21.719 70.060 1.00 38.62 383 LYS B C 1
ATOM 5772 O O . LYS B 1 382 ? 30.137 21.906 70.191 1.00 36.19 383 LYS B O 1
ATOM 5778 N N . ALA B 1 383 ? 32.205 22.702 69.790 1.00 31.17 384 ALA B N 1
ATOM 5779 C CA . ALA B 1 383 ? 31.722 24.072 69.612 1.00 43.49 384 ALA B CA 1
ATOM 5780 C C . ALA B 1 383 ? 30.769 24.181 68.417 1.00 41.36 384 ALA B C 1
ATOM 5781 O O . ALA B 1 383 ? 29.672 24.750 68.521 1.00 45.82 384 ALA B O 1
ATOM 5783 N N . GLN B 1 384 ? 31.192 23.617 67.290 1.00 39.49 385 GLN B N 1
ATOM 5784 C CA . GLN B 1 384 ? 30.434 23.691 66.045 1.00 40.67 385 GLN B CA 1
ATOM 5785 C C . GLN B 1 384 ? 29.106 22.935 66.122 1.00 42.81 385 GLN B C 1
ATOM 5786 O O . GLN B 1 384 ? 28.111 23.356 65.532 1.00 29.46 385 GLN B O 1
ATOM 5792 N N . LEU B 1 385 ? 29.093 21.819 66.844 1.00 34.75 386 LEU B N 1
ATOM 5793 C CA . LEU B 1 385 ? 27.870 21.045 67.036 1.00 36.98 386 LEU B CA 1
ATOM 5794 C C . LEU B 1 385 ? 26.942 21.755 68.013 1.00 35.51 386 LEU B C 1
ATOM 5795 O O . LEU B 1 385 ? 25.719 21.701 67.878 1.00 29.66 386 LEU B O 1
ATOM 5800 N N . ARG B 1 386 ? 27.532 22.417 69.004 1.00 37.49 387 ARG B N 1
ATOM 5801 C CA . ARG B 1 386 ? 26.753 23.165 69.982 1.00 43.36 387 ARG B CA 1
ATOM 5802 C C . ARG B 1 386 ? 26.070 24.359 69.328 1.00 41.60 387 ARG B C 1
ATOM 5803 O O . ARG B 1 386 ? 24.940 24.705 69.675 1.00 36.52 387 ARG B O 1
ATOM 5805 N N . ASP B 1 387 ? 26.757 24.981 68.374 1.00 41.38 388 ASP B N 1
ATOM 5806 C CA . ASP B 1 387 ? 26.219 26.161 67.702 1.00 44.70 388 ASP B CA 1
ATOM 5807 C C . ASP B 1 387 ? 24.970 25.859 66.867 1.00 39.73 388 ASP B C 1
ATOM 5808 O O . ASP B 1 387 ? 24.111 26.728 66.689 1.00 45.86 388 ASP B O 1
ATOM 5813 N N . VAL B 1 388 ? 24.861 24.628 66.371 1.00 35.30 389 VAL B N 1
ATOM 5814 C CA . VAL B 1 388 ? 23.811 24.283 65.413 1.00 28.76 389 VAL B CA 1
ATOM 5815 C C . VAL B 1 388 ? 22.746 23.324 65.950 1.00 36.28 389 VAL B C 1
ATOM 5816 O O . VAL B 1 388 ? 21.988 22.740 65.173 1.00 28.17 389 VAL B O 1
ATOM 5820 N N . GLN B 1 389 ? 22.680 23.160 67.267 1.00 28.44 390 GLN B N 1
ATOM 5821 C CA . GLN B 1 389 ? 21.675 22.282 67.859 1.00 35.59 390 GLN B CA 1
ATOM 5822 C C . GLN B 1 389 ? 20.273 22.864 67.711 1.00 37.30 390 GLN B C 1
ATOM 5823 O O . GLN B 1 389 ? 19.283 22.132 67.692 1.00 31.93 390 GLN B O 1
ATOM 5829 N N . ASP B 1 390 ? 20.202 24.186 67.602 1.00 34.43 391 ASP B N 1
ATOM 5830 C CA . ASP B 1 390 ? 18.933 24.901 67.539 1.00 30.53 391 ASP B CA 1
ATOM 5831 C C . ASP B 1 390 ? 18.526 25.227 66.107 1.00 34.21 391 ASP B C 1
ATOM 5832 O O . ASP B 1 390 ? 17.501 25.868 65.884 1.00 38.64 391 ASP B O 1
ATOM 5837 N N . PHE B 1 391 ? 19.344 24.785 65.152 1.00 28.50 392 PHE B N 1
ATOM 5838 C CA . PHE B 1 391 ? 19.213 25.145 63.737 1.00 34.78 392 PHE B CA 1
ATOM 5839 C C . PHE B 1 391 ? 17.773 25.188 63.217 1.00 36.88 392 PHE B C 1
ATOM 5840 O O . PHE B 1 391 ? 17.294 26.230 62.743 1.00 42.34 392 PHE B O 1
ATOM 5848 N N . TRP B 1 392 ? 17.088 24.055 63.343 1.00 28.49 393 TRP B N 1
ATOM 5849 C CA . TRP B 1 392 ? 15.773 23.855 62.746 1.00 35.33 393 TRP B CA 1
ATOM 5850 C C . TRP B 1 392 ? 14.690 24.768 63.314 1.00 38.50 393 TRP B C 1
ATOM 5851 O O . TRP B 1 392 ? 13.711 25.071 62.632 1.00 44.50 393 TRP B O 1
ATOM 5862 N N . ILE B 1 393 ? 14.855 25.201 64.559 1.00 28.88 394 ILE B N 1
ATOM 5863 C CA . ILE B 1 393 ? 13.899 26.122 65.157 1.00 39.76 394 ILE B CA 1
ATOM 5864 C C . ILE B 1 393 ? 14.445 27.545 65.156 1.00 41.43 394 ILE B C 1
ATOM 5865 O O . ILE B 1 393 ? 13.706 28.502 65.383 1.00 44.35 394 ILE B O 1
ATOM 5870 N N . SER B 1 394 ? 15.743 27.679 64.899 1.00 39.24 395 SER B N 1
ATOM 5871 C CA . SER B 1 394 ? 16.381 28.988 64.865 1.00 34.12 395 SER B CA 1
ATOM 5872 C C . SER B 1 394 ? 16.240 29.630 63.493 1.00 32.47 395 SER B C 1
ATOM 5873 O O . SER B 1 394 ? 16.431 30.838 63.352 1.00 34.95 395 SER B O 1
ATOM 5876 N N . LEU B 1 395 ? 15.920 28.817 62.487 1.00 32.57 396 LEU B N 1
ATOM 5877 C CA . LEU B 1 395 ? 15.725 29.327 61.125 1.00 40.69 396 LEU B CA 1
ATOM 5878 C C . LEU B 1 395 ? 14.855 30.597 61.029 1.00 45.33 396 LEU B C 1
ATOM 5879 O O . LEU B 1 395 ? 15.278 31.569 60.410 1.00 52.45 396 LEU B O 1
ATOM 5884 N N . PRO B 1 396 ? 13.651 30.609 61.644 1.00 46.24 397 PRO B N 1
ATOM 5885 C CA . PRO B 1 396 ? 12.826 31.814 61.467 1.00 47.28 397 PRO B CA 1
ATOM 5886 C C . PRO B 1 396 ? 13.425 33.084 62.074 1.00 47.48 397 PRO B C 1
ATOM 5887 O O . PRO B 1 396 ? 13.430 34.116 61.407 1.00 47.18 397 PRO B O 1
ATOM 5891 N N . GLY B 1 397 ? 13.906 33.011 63.312 1.00 48.41 398 GLY B N 1
ATOM 5892 C CA . GLY B 1 397 ? 14.502 34.164 63.965 1.00 45.67 398 GLY B CA 1
ATOM 5893 C C . GLY B 1 397 ? 15.687 34.688 63.178 1.00 45.87 398 GLY B C 1
ATOM 5894 O O . GLY B 1 397 ? 15.853 35.903 63.001 1.00 51.46 398 GLY B O 1
ATOM 5895 N N . THR B 1 398 ? 16.505 33.757 62.696 1.00 49.24 399 THR B N 1
ATOM 5896 C CA . THR B 1 398 ? 17.638 34.095 61.850 1.00 52.95 399 THR B CA 1
ATOM 5897 C C . THR B 1 398 ? 17.142 34.838 60.614 1.00 54.73 399 THR B C 1
ATOM 5898 O O . THR B 1 398 ? 17.366 36.035 60.489 1.00 57.62 399 THR B O 1
ATOM 5902 N N . LEU B 1 399 ? 16.425 34.145 59.733 1.00 50.39 400 LEU B N 1
ATOM 5903 C CA . LEU B 1 399 ? 15.980 34.731 58.467 1.00 51.96 400 LEU B CA 1
ATOM 5904 C C . LEU B 1 399 ? 15.219 36.053 58.635 1.00 59.47 400 LEU B C 1
ATOM 5905 O O . LEU B 1 399 ? 15.241 36.904 57.745 1.00 56.79 400 LEU B O 1
ATOM 5910 N N . CYS B 1 400 ? 14.560 36.226 59.777 1.00 60.75 401 CYS B N 1
ATOM 5911 C CA . CYS B 1 400 ? 13.820 37.453 60.058 1.00 64.32 401 CYS B CA 1
ATOM 5912 C C . CYS B 1 400 ? 14.734 38.603 60.474 1.00 74.39 401 CYS B C 1
ATOM 5913 O O . CYS B 1 400 ? 14.812 39.619 59.782 1.00 80.26 401 CYS B O 1
ATOM 5916 N N . SER B 1 401 ? 15.411 38.441 61.610 1.00 78.12 402 SER B N 1
ATOM 5917 C CA . SER B 1 401 ? 16.234 39.509 62.180 1.00 82.19 402 SER B CA 1
ATOM 5918 C C . SER B 1 401 ? 17.358 39.905 61.247 1.00 87.82 402 SER B C 1
ATOM 5919 O O . SER B 1 401 ? 17.729 41.077 61.123 1.00 90.62 402 SER B O 1
ATOM 5922 N N . GLU B 1 402 ? 17.888 38.889 60.592 1.00 91.22 403 GLU B N 1
ATOM 5923 C CA . GLU B 1 402 ? 19.127 39.004 59.879 1.00 97.96 403 GLU B CA 1
ATOM 5924 C C . GLU B 1 402 ? 18.889 39.709 58.535 1.00 100.42 403 GLU B C 1
ATOM 5925 O O . GLU B 1 402 ? 19.790 40.362 58.028 1.00 104.40 403 GLU B O 1
ATOM 5931 N N . LYS B 1 403 ? 17.664 39.599 58.000 1.00 100.82 404 LYS B N 1
ATOM 5932 C CA . LYS B 1 403 ? 17.200 40.178 56.707 1.00 98.90 404 LYS B CA 1
ATOM 5933 C C . LYS B 1 403 ? 16.063 41.219 56.816 1.00 95.12 404 LYS B C 1
ATOM 5934 O O . LYS B 1 403 ? 16.275 42.419 57.007 1.00 97.95 404 LYS B O 1
ATOM 5940 N N . MET B 1 404 ? 14.846 40.693 56.684 1.00 91.48 405 MET B N 1
ATOM 5941 C CA . MET B 1 404 ? 13.629 41.430 56.332 1.00 89.04 405 MET B CA 1
ATOM 5942 C C . MET B 1 404 ? 13.112 42.419 57.380 1.00 92.18 405 MET B C 1
ATOM 5943 O O . MET B 1 404 ? 12.704 43.534 57.048 1.00 92.47 405 MET B O 1
ATOM 5948 N N . ALA B 1 405 ? 13.122 42.000 58.642 1.00 87.81 406 ALA B N 1
ATOM 5949 C CA . ALA B 1 405 ? 12.298 42.636 59.669 1.00 88.58 406 ALA B CA 1
ATOM 5950 C C . ALA B 1 405 ? 12.776 44.023 60.106 1.00 91.28 406 ALA B C 1
ATOM 5951 O O . ALA B 1 405 ? 13.784 44.534 59.619 1.00 93.11 406 ALA B O 1
ATOM 5953 N N . LEU B 1 406 ? 12.024 44.619 61.030 1.00 96.91 407 LEU B N 1
ATOM 5954 C CA . LEU B 1 406 ? 12.346 45.923 61.606 1.00 99.72 407 LEU B CA 1
ATOM 5955 C C . LEU B 1 406 ? 13.244 45.788 62.833 1.00 102.84 407 LEU B C 1
ATOM 5956 O O . LEU B 1 406 ? 13.741 44.703 63.136 1.00 102.92 407 LEU B O 1
ATOM 5961 N N . ASP B 1 412 ? 9.315 52.783 64.766 1.00 136.05 413 ASP B N 1
ATOM 5962 C CA . ASP B 1 412 ? 8.798 51.703 65.585 1.00 136.39 413 ASP B CA 1
ATOM 5963 C C . ASP B 1 412 ? 7.398 51.231 65.095 1.00 114.46 413 ASP B C 1
ATOM 5964 O O . ASP B 1 412 ? 6.803 50.302 65.655 1.00 117.37 413 ASP B O 1
ATOM 5969 N N . ARG B 1 413 ? 6.923 51.787 63.983 1.00 107.84 414 ARG B N 1
ATOM 5970 C CA . ARG B 1 413 ? 5.705 51.256 63.389 1.00 93.60 414 ARG B CA 1
ATOM 5971 C C . ARG B 1 413 ? 6.104 50.562 62.106 1.00 80.90 414 ARG B C 1
ATOM 5972 O O . ARG B 1 413 ? 6.900 51.071 61.322 1.00 81.53 414 ARG B O 1
ATOM 5980 N N . CYS B 1 414 ? 5.576 49.359 61.947 1.00 68.85 415 CYS B N 1
ATOM 5981 C CA . CYS B 1 414 ? 6.074 48.398 60.982 1.00 56.32 415 CYS B CA 1
ATOM 5982 C C . CYS B 1 414 ? 4.904 47.826 60.219 1.00 52.94 415 CYS B C 1
ATOM 5983 O O . CYS B 1 414 ? 3.746 48.061 60.572 1.00 50.89 415 CYS B O 1
ATOM 5986 N N . TRP B 1 415 ? 5.207 47.097 59.157 1.00 42.63 416 TRP B N 1
ATOM 5987 C CA . TRP B 1 415 ? 4.169 46.546 58.315 1.00 46.76 416 TRP B CA 1
ATOM 5988 C C . TRP B 1 415 ? 3.576 45.309 58.978 1.00 45.08 416 TRP B C 1
ATOM 5989 O O . TRP B 1 415 ? 4.274 44.322 59.213 1.00 46.15 416 TRP B O 1
ATOM 6000 N N . ASN B 1 416 ? 2.283 45.379 59.290 1.00 40.96 417 ASN B N 1
ATOM 6001 C CA . ASN B 1 416 ? 1.581 44.277 59.941 1.00 40.28 417 ASN B CA 1
ATOM 6002 C C . ASN B 1 416 ? 0.783 43.396 58.983 1.00 42.74 417 ASN B C 1
ATOM 6003 O O . ASN B 1 416 ? 0.124 42.450 59.408 1.00 39.78 417 ASN B O 1
ATOM 6008 N N . GLY B 1 417 ? 0.835 43.717 57.694 1.00 42.58 418 GLY B N 1
ATOM 6009 C CA . GLY B 1 417 ? 0.056 42.999 56.702 1.00 40.92 418 GLY B CA 1
ATOM 6010 C C . GLY B 1 417 ? -1.147 43.792 56.224 1.00 53.18 418 GLY B C 1
ATOM 6011 O O . GLY B 1 417 ? -1.714 43.500 55.171 1.00 52.99 418 GLY B O 1
ATOM 6012 N N . MET B 1 418 ? -1.536 44.799 57.000 1.00 55.30 419 MET B N 1
ATOM 6013 C CA . MET B 1 418 ? -2.607 45.711 56.609 1.00 58.64 419 MET B CA 1
ATOM 6014 C C . MET B 1 418 ? -2.037 47.084 56.270 1.00 61.82 419 MET B C 1
ATOM 6015 O O . MET B 1 418 ? -2.137 47.547 55.134 1.00 61.15 419 MET B O 1
ATOM 6020 N N . ALA B 1 419 ? -1.454 47.736 57.270 1.00 58.66 420 ALA B N 1
ATOM 6021 C CA . ALA B 1 419 ? -0.805 49.027 57.074 1.00 54.73 420 ALA B CA 1
ATOM 6022 C C . ALA B 1 419 ? 0.417 49.151 57.975 1.00 58.55 420 ALA B C 1
ATOM 6023 O O . ALA B 1 419 ? 0.758 48.216 58.703 1.00 55.62 420 ALA B O 1
ATOM 6025 N N . ARG B 1 420 ? 1.083 50.301 57.916 1.00 52.38 421 ARG B N 1
ATOM 6026 C CA . ARG B 1 420 ? 2.159 50.592 58.853 1.00 51.75 421 ARG B CA 1
ATOM 6027 C C . ARG B 1 420 ? 1.555 50.717 60.241 1.00 51.15 421 ARG B C 1
ATOM 6028 O O . ARG B 1 420 ? 0.520 51.360 60.414 1.00 56.50 421 ARG B O 1
ATOM 6036 N N . GLY B 1 421 ? 2.188 50.100 61.231 1.00 55.90 422 GLY B N 1
ATOM 6037 C CA . GLY B 1 421 ? 1.591 50.051 62.550 1.00 58.75 422 GLY B CA 1
ATOM 6038 C C . GLY B 1 421 ? 2.040 48.905 63.434 1.00 56.05 422 GLY B C 1
ATOM 6039 O O . GLY B 1 421 ? 3.140 48.373 63.294 1.00 49.88 422 GLY B O 1
ATOM 6040 N N . ARG B 1 422 ? 1.169 48.552 64.372 1.00 55.48 423 ARG B N 1
ATOM 6041 C CA . ARG B 1 422 ? 1.436 47.535 65.379 1.00 53.09 423 ARG B CA 1
ATOM 6042 C C . ARG B 1 422 ? 0.935 46.162 64.932 1.00 51.03 423 ARG B C 1
ATOM 6043 O O . ARG B 1 422 ? -0.104 46.059 64.279 1.00 44.24 423 ARG B O 1
ATOM 6051 N N . TYR B 1 423 ? 1.677 45.111 65.270 1.00 49.60 424 TYR B N 1
ATOM 6052 C CA . TYR B 1 423 ? 1.230 43.753 64.973 1.00 46.32 424 TYR B CA 1
ATOM 6053 C C . TYR B 1 423 ? 0.672 43.103 66.233 1.00 39.64 424 TYR B C 1
ATOM 6054 O O . TYR B 1 423 ? 1.415 42.771 67.158 1.00 47.07 424 TYR B O 1
ATOM 6063 N N . LEU B 1 424 ? -0.646 42.934 66.257 1.00 40.08 425 LEU B N 1
ATOM 6064 C CA . LEU B 1 424 ? -1.349 42.360 67.405 1.00 49.48 425 LEU B CA 1
ATOM 6065 C C . LEU B 1 424 ? -1.122 40.861 67.680 1.00 46.99 425 LEU B C 1
ATOM 6066 O O . LEU B 1 424 ? -0.786 40.502 68.809 1.00 39.37 425 LEU B O 1
ATOM 6071 N N . PRO B 1 425 ? -1.312 39.984 66.667 1.00 38.91 426 PRO B N 1
ATOM 6072 C CA . PRO B 1 425 ? -1.369 38.545 66.974 1.00 47.36 426 PRO B CA 1
ATOM 6073 C C . PRO B 1 425 ? -0.113 37.993 67.642 1.00 45.32 426 PRO B C 1
ATOM 6074 O O . PRO B 1 425 ? 1.002 38.401 67.319 1.00 37.23 426 PRO B O 1
ATOM 6078 N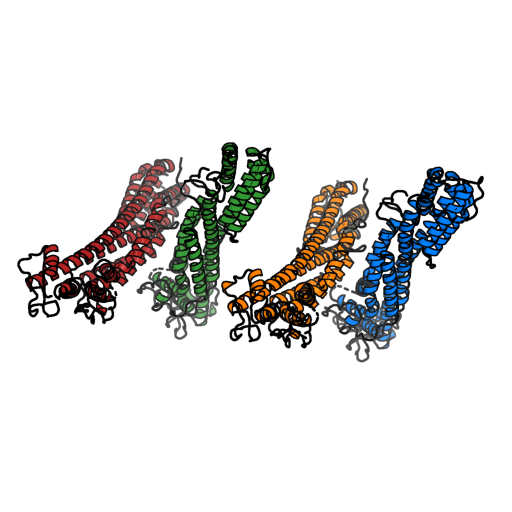 N . GLU B 1 426 ? -0.309 37.068 68.575 1.00 48.83 427 GLU B N 1
ATOM 6079 C CA . GLU B 1 426 ? 0.796 36.462 69.306 1.00 49.03 427 GLU B CA 1
ATOM 6080 C C . GLU B 1 426 ? 1.588 35.517 68.410 1.00 36.06 427 GLU B C 1
ATOM 6081 O O . GLU B 1 426 ? 1.076 35.025 67.405 1.00 35.92 427 GLU B O 1
ATOM 6087 N N . VAL B 1 427 ? 2.842 35.274 68.775 1.00 40.37 428 VAL B N 1
ATOM 6088 C CA . VAL B 1 427 ? 3.699 34.378 68.011 1.00 41.63 428 VAL B CA 1
ATOM 6089 C C . VAL B 1 427 ? 3.383 32.921 68.334 1.00 34.40 428 VAL B C 1
ATOM 6090 O O . VAL B 1 427 ? 3.231 32.552 69.498 1.00 34.67 428 VAL B O 1
ATOM 6094 N N . MET B 1 428 ? 3.279 32.099 67.296 1.00 36.39 429 MET B N 1
ATOM 6095 C CA . MET B 1 428 ? 2.986 30.681 67.462 1.00 40.06 429 MET B CA 1
ATOM 6096 C C . MET B 1 428 ? 4.185 29.923 68.017 1.00 40.57 429 MET B C 1
ATOM 6097 O O . MET B 1 428 ? 5.316 30.403 67.955 1.00 37.12 429 MET B O 1
ATOM 6102 N N . GLY B 1 429 ? 3.925 28.750 68.585 1.00 44.10 430 GLY B N 1
ATOM 6103 C CA . GLY B 1 429 ? 4.989 27.864 69.015 1.00 32.80 430 GLY B CA 1
ATOM 6104 C C . GLY B 1 429 ? 5.616 27.175 67.819 1.00 32.16 430 GLY B C 1
ATOM 6105 O O . GLY B 1 429 ? 5.105 27.268 66.703 1.00 32.22 430 GLY B O 1
ATOM 6106 N N . ASP B 1 430 ? 6.728 26.482 68.047 1.00 31.65 431 ASP B N 1
ATOM 6107 C CA . ASP B 1 430 ? 7.424 25.777 66.976 1.00 31.12 431 ASP B CA 1
ATOM 6108 C C . ASP B 1 430 ? 6.780 24.432 66.650 1.00 32.62 431 ASP B C 1
ATOM 6109 O O . ASP B 1 430 ? 6.201 23.782 67.519 1.00 31.64 431 ASP B O 1
ATOM 6114 N N . GLY B 1 431 ? 6.884 24.023 65.390 1.00 31.09 432 GLY B N 1
ATOM 6115 C CA . GLY B 1 431 ? 6.420 22.713 64.973 1.00 32.10 432 GLY B CA 1
ATOM 6116 C C . GLY B 1 431 ? 5.149 22.748 64.151 1.00 37.52 432 GLY B C 1
ATOM 6117 O O . GLY B 1 431 ? 4.464 23.768 64.096 1.00 36.30 432 GLY B O 1
ATOM 6118 N N . LEU B 1 432 ? 4.833 21.622 63.517 1.00 32.17 433 LEU B N 1
ATOM 6119 C CA . LEU B 1 432 ? 3.694 21.537 62.610 1.00 42.07 433 LEU B CA 1
ATOM 6120 C C . LEU B 1 432 ? 2.364 21.710 63.333 1.00 41.26 433 LEU B C 1
ATOM 6121 O O . LEU B 1 432 ? 1.516 22.488 62.903 1.00 43.35 433 LEU B O 1
ATOM 6126 N N . ALA B 1 433 ? 2.191 20.979 64.430 1.00 39.43 434 ALA B N 1
ATOM 6127 C CA . ALA B 1 433 ? 0.946 21.010 65.188 1.00 41.04 434 ALA B CA 1
ATOM 6128 C C . ALA B 1 433 ? 0.622 22.415 65.686 1.00 34.72 434 ALA B C 1
ATOM 6129 O O . ALA B 1 433 ? -0.537 22.825 65.693 1.00 35.48 434 ALA B O 1
ATOM 6131 N N . ASN B 1 434 ? 1.652 23.153 66.086 1.00 33.99 435 ASN B N 1
ATOM 6132 C CA . ASN B 1 434 ? 1.465 24.487 66.647 1.00 34.10 435 ASN B CA 1
ATOM 6133 C C . ASN B 1 434 ? 0.962 25.529 65.646 1.00 34.27 435 ASN B C 1
ATOM 6134 O O . ASN B 1 434 ? 0.584 26.632 66.037 1.00 34.54 435 ASN B O 1
ATOM 6139 N N . GLN B 1 435 ? 0.951 25.185 64.363 1.00 34.21 436 GLN B N 1
ATOM 6140 C CA . GLN B 1 435 ? 0.545 26.141 63.340 1.00 34.46 436 GLN B CA 1
ATOM 6141 C C . GLN B 1 435 ? -0.897 25.946 62.886 1.00 41.60 436 GLN B C 1
ATOM 6142 O O . GLN B 1 435 ? -1.304 26.485 61.856 1.00 44.83 436 GLN B O 1
ATOM 6148 N N . ILE B 1 436 ? -1.670 25.181 63.648 1.00 35.97 437 ILE B N 1
ATOM 6149 C CA . ILE B 1 436 ? -3.054 24.918 63.277 1.00 38.76 437 ILE B CA 1
ATOM 6150 C C . ILE B 1 436 ? -3.877 26.208 63.353 1.00 37.56 437 ILE B C 1
ATOM 6151 O O . ILE B 1 436 ? -4.733 26.461 62.502 1.00 38.25 437 ILE B O 1
ATOM 6156 N N . ASN B 1 437 ? -3.604 27.020 64.370 1.00 37.32 438 ASN B N 1
ATOM 6157 C CA . ASN B 1 437 ? -4.253 28.316 64.542 1.00 46.08 438 ASN B CA 1
ATOM 6158 C C . ASN B 1 437 ? -3.444 29.493 63.989 1.00 48.54 438 ASN B C 1
ATOM 6159 O O . ASN B 1 437 ? -3.818 30.648 64.192 1.00 49.31 438 ASN B O 1
ATOM 6164 N N . ASN B 1 438 ? -2.324 29.202 63.330 1.00 49.72 439 ASN B N 1
ATOM 6165 C CA . ASN B 1 438 ? -1.456 30.245 62.779 1.00 39.93 439 ASN B CA 1
ATOM 6166 C C . ASN B 1 438 ? -2.218 31.236 61.902 1.00 36.64 439 ASN B C 1
ATOM 6167 O O . ASN B 1 438 ? -2.861 30.846 60.927 1.00 37.13 439 ASN B O 1
ATOM 6172 N N . PRO B 1 439 ? -2.152 32.527 62.259 1.00 42.62 440 PRO B N 1
ATOM 6173 C CA . PRO B 1 439 ? -2.909 33.583 61.572 1.00 44.64 440 PRO B CA 1
ATOM 6174 C C . PRO B 1 439 ? -2.491 33.846 60.122 1.00 47.92 440 PRO B C 1
ATOM 6175 O O . PRO B 1 439 ? -3.364 34.045 59.278 1.00 52.08 440 PRO B O 1
ATOM 6179 N N . GLU B 1 440 ? -1.192 33.863 59.837 1.00 39.25 441 GLU B N 1
ATOM 6180 C CA . GLU B 1 440 ? -0.731 34.279 58.512 1.00 41.27 441 GLU B CA 1
ATOM 6181 C C . GLU B 1 440 ? -0.626 33.159 57.480 1.00 36.99 441 GLU B C 1
ATOM 6182 O O . GLU B 1 440 ? -0.553 33.422 56.279 1.00 37.44 441 GLU B O 1
ATOM 6188 N N . VAL B 1 441 ? -0.639 31.914 57.941 1.00 43.03 442 VAL B N 1
ATOM 6189 C CA . VAL B 1 441 ? -0.454 30.773 57.050 1.00 36.60 442 VAL B CA 1
ATOM 6190 C C . VAL B 1 441 ? -1.434 29.674 57.411 1.00 37.42 442 VAL B C 1
ATOM 6191 O O . VAL B 1 441 ? -1.509 29.269 58.571 1.00 36.59 442 VAL B O 1
ATOM 6195 N N . GLU B 1 442 ? -2.180 29.178 56.431 1.00 41.88 443 GLU B N 1
ATOM 6196 C CA . GLU B 1 442 ? -3.031 28.030 56.699 1.00 49.36 443 GLU B CA 1
ATOM 6197 C C . GLU B 1 442 ? -2.229 26.754 56.517 1.00 45.77 443 GLU B C 1
ATOM 6198 O O . GLU B 1 442 ? -1.744 26.451 55.426 1.00 43.12 443 GLU B O 1
ATOM 6204 N N . VAL B 1 443 ? -2.096 26.013 57.608 1.00 42.23 444 VAL B N 1
ATOM 6205 C CA . VAL B 1 443 ? -1.310 24.793 57.623 1.00 44.64 444 VAL B CA 1
ATOM 6206 C C . VAL B 1 443 ? -2.172 23.617 58.044 1.00 37.37 444 VAL B C 1
ATOM 6207 O O . VAL B 1 443 ? -2.794 23.644 59.106 1.00 43.39 444 VAL B O 1
ATOM 6211 N N . ASP B 1 444 ? -2.211 22.585 57.210 1.00 51.50 445 ASP B N 1
ATOM 6212 C CA . ASP B 1 444 ? -2.878 21.352 57.589 1.00 38.46 445 ASP B CA 1
ATOM 6213 C C . ASP B 1 444 ? -1.869 20.519 58.365 1.00 37.62 445 ASP B C 1
ATOM 6214 O O . ASP B 1 444 ? -0.838 20.120 57.826 1.00 37.09 445 ASP B O 1
ATOM 6219 N N . ILE B 1 445 ? -2.169 20.256 59.631 1.00 37.59 446 ILE B N 1
ATOM 6220 C CA . ILE B 1 445 ? -1.197 19.630 60.516 1.00 37.58 446 ILE B CA 1
ATOM 6221 C C . ILE B 1 445 ? -1.271 18.110 60.438 1.00 37.32 446 ILE B C 1
ATOM 6222 O O . ILE B 1 445 ? -0.441 17.410 61.017 1.00 43.12 446 ILE B O 1
ATOM 6227 N N . THR B 1 446 ? -2.268 17.608 59.718 1.00 38.45 447 THR B N 1
ATOM 6228 C CA . THR B 1 446 ? -2.410 16.174 59.498 1.00 39.15 447 THR B CA 1
ATOM 6229 C C . THR B 1 446 ? -1.736 15.752 58.197 1.00 51.49 447 THR B C 1
ATOM 6230 O O . THR B 1 446 ? -1.850 14.604 57.783 1.00 61.73 447 THR B O 1
ATOM 6234 N N . LYS B 1 447 ? -1.058 16.688 57.540 1.00 47.43 448 LYS B N 1
ATOM 6235 C CA . LYS B 1 447 ? -0.313 16.367 56.323 1.00 47.90 448 LYS B CA 1
ATOM 6236 C C . LYS B 1 447 ? 1.176 16.686 56.454 1.00 45.95 448 LYS B C 1
ATOM 6237 O O . LYS B 1 447 ? 1.666 17.634 55.841 1.00 47.81 448 LYS B O 1
ATOM 6243 N N . PRO B 1 448 ? 1.905 15.883 57.246 1.00 42.93 449 PRO B N 1
ATOM 6244 C CA . PRO B 1 448 ? 3.340 16.118 57.436 1.00 43.87 449 PRO B CA 1
ATOM 6245 C C . PRO B 1 448 ? 4.159 15.749 56.202 1.00 43.31 449 PRO B C 1
ATOM 6246 O O . PRO B 1 448 ? 3.798 14.821 55.478 1.00 36.34 449 PRO B O 1
ATOM 6250 N N . ASP B 1 449 ? 5.246 16.475 55.969 1.00 34.70 450 ASP B N 1
ATOM 6251 C CA . ASP B 1 449 ? 6.157 16.162 54.875 1.00 44.27 450 ASP B CA 1
ATOM 6252 C C . ASP B 1 449 ? 6.799 14.796 55.108 1.00 41.88 450 ASP B C 1
ATOM 6253 O O . ASP B 1 449 ? 7.365 14.544 56.171 1.00 47.15 450 ASP B O 1
ATOM 6258 N N . MET B 1 450 ? 6.703 13.917 54.113 1.00 35.57 451 MET B N 1
ATOM 6259 C CA . MET B 1 450 ? 7.159 12.534 54.253 1.00 49.51 451 MET B CA 1
ATOM 6260 C C . MET B 1 450 ? 8.679 12.429 54.366 1.00 45.62 451 MET B C 1
ATOM 6261 O O . MET B 1 450 ? 9.203 11.648 55.174 1.00 46.62 451 MET B O 1
ATOM 6264 N N . THR B 1 451 ? 9.375 13.213 53.546 1.00 38.79 452 THR B N 1
ATOM 6265 C CA . THR B 1 451 ? 10.834 13.256 53.557 1.00 42.97 452 THR B CA 1
ATOM 6266 C C . THR B 1 451 ? 11.356 13.512 54.965 1.00 33.00 452 THR B C 1
ATOM 6267 O O . THR B 1 451 ? 12.261 12.826 55.446 1.00 49.20 452 THR B O 1
ATOM 6271 N N . ILE B 1 452 ? 10.751 14.487 55.631 1.00 35.14 453 ILE B N 1
ATOM 6272 C CA . ILE B 1 452 ? 11.186 14.893 56.957 1.00 35.54 453 ILE B CA 1
ATOM 6273 C C . ILE B 1 452 ? 10.888 13.812 57.994 1.00 36.86 453 ILE B C 1
ATOM 6274 O O . ILE B 1 452 ? 11.684 13.596 58.903 1.00 34.11 453 ILE B O 1
ATOM 6279 N N . ARG B 1 453 ? 9.763 13.118 57.846 1.00 32.57 454 ARG B N 1
ATOM 6280 C CA . ARG B 1 453 ? 9.452 11.986 58.720 1.00 40.29 454 ARG B CA 1
ATOM 6281 C C . ARG B 1 453 ? 10.517 10.894 58.588 1.00 32.76 454 ARG B C 1
ATOM 6282 O O . ARG B 1 453 ? 11.029 10.364 59.593 1.00 37.23 454 ARG B O 1
ATOM 6284 N N . GLN B 1 454 ? 10.851 10.573 57.340 1.00 33.17 455 GLN B N 1
ATOM 6285 C CA . GLN B 1 454 ? 11.914 9.612 57.055 1.00 39.22 455 GLN B CA 1
ATOM 6286 C C . GLN B 1 454 ? 13.233 10.029 57.711 1.00 40.84 455 GLN B C 1
ATOM 6287 O O . GLN B 1 454 ? 13.898 9.220 58.372 1.00 42.01 455 GLN B O 1
ATOM 6293 N N . GLN B 1 455 ? 13.598 11.297 57.539 1.00 35.12 456 GLN B N 1
ATOM 6294 C CA . GLN B 1 455 ? 14.835 11.810 58.122 1.00 37.86 456 GLN B CA 1
ATOM 6295 C C . GLN B 1 455 ? 14.819 11.737 59.649 1.00 41.25 456 GLN B C 1
ATOM 6296 O O . GLN B 1 455 ? 15.846 11.471 60.267 1.00 47.56 456 GLN B O 1
ATOM 6302 N N . ILE B 1 456 ? 13.656 11.969 60.252 1.00 38.07 457 ILE B N 1
ATOM 6303 C CA . ILE B 1 456 ? 13.504 11.842 61.699 1.00 35.27 457 ILE B CA 1
ATOM 6304 C C . ILE B 1 456 ? 13.784 10.403 62.121 1.00 30.69 457 ILE B C 1
ATOM 6305 O O . ILE B 1 456 ? 14.526 10.154 63.086 1.00 36.37 457 ILE B O 1
ATOM 6310 N N . MET B 1 457 ? 13.195 9.461 61.385 1.00 31.41 458 MET B N 1
ATOM 6311 C CA . MET B 1 457 ? 13.459 8.042 61.624 1.00 46.41 458 MET B CA 1
ATOM 6312 C C . MET B 1 457 ? 14.963 7.746 61.578 1.00 43.90 458 MET B C 1
ATOM 6313 O O . MET B 1 457 ? 15.514 7.103 62.484 1.00 44.03 458 MET B O 1
ATOM 6318 N N . GLN B 1 458 ? 15.617 8.234 60.525 1.00 38.13 459 GLN B N 1
ATOM 6319 C CA . GLN B 1 458 ? 17.065 8.087 60.375 1.00 43.19 459 GLN B CA 1
ATOM 6320 C C . GLN B 1 458 ? 17.829 8.617 61.590 1.00 37.27 459 GLN B C 1
ATOM 6321 O O . GLN B 1 458 ? 18.711 7.938 62.133 1.00 40.13 459 GLN B O 1
ATOM 6327 N N . LEU B 1 459 ? 17.481 9.833 62.005 1.00 34.49 460 LEU B N 1
ATOM 6328 C CA . LEU B 1 459 ? 18.073 10.458 63.183 1.00 37.94 460 LEU B CA 1
ATOM 6329 C C . LEU B 1 459 ? 17.954 9.557 64.404 1.00 38.97 460 LEU B C 1
ATOM 6330 O O . LEU B 1 459 ? 18.929 9.353 65.135 1.00 38.39 460 LEU B O 1
ATOM 6335 N N . LYS B 1 460 ? 16.759 9.012 64.619 1.00 38.64 461 LYS B N 1
ATOM 6336 C CA . LYS B 1 460 ? 16.527 8.164 65.786 1.00 39.43 461 LYS B CA 1
ATOM 6337 C C . LYS B 1 460 ? 17.337 6.866 65.733 1.00 38.34 461 LYS B C 1
ATOM 6338 O O . LYS B 1 460 ? 17.904 6.435 66.746 1.00 30.67 461 LYS B O 1
ATOM 6344 N N . ILE B 1 461 ? 17.401 6.250 64.556 1.00 30.86 462 ILE B N 1
ATOM 6345 C CA . ILE B 1 461 ? 18.177 5.021 64.398 1.00 33.18 462 ILE B CA 1
ATOM 6346 C C . ILE B 1 461 ? 19.669 5.261 64.655 1.00 34.34 462 ILE B C 1
ATOM 6347 O O . ILE B 1 461 ? 20.309 4.525 65.424 1.00 35.88 462 ILE B O 1
ATOM 6352 N N . MET B 1 462 ? 20.216 6.300 64.029 1.00 33.31 463 MET B N 1
ATOM 6353 C CA . MET B 1 462 ? 21.623 6.641 64.225 1.00 29.64 463 MET B CA 1
ATOM 6354 C C . MET B 1 462 ? 21.908 6.951 65.695 1.00 29.45 463 MET B C 1
ATOM 6355 O O . MET B 1 462 ? 22.945 6.550 66.242 1.00 37.75 463 MET B O 1
ATOM 6360 N N . THR B 1 463 ? 20.976 7.655 66.331 1.00 29.38 464 THR B N 1
ATOM 6361 C CA . THR B 1 463 ? 21.096 7.972 67.751 1.00 37.38 464 THR B CA 1
ATOM 6362 C C . THR B 1 463 ? 21.175 6.694 68.581 1.00 35.63 464 THR B C 1
ATOM 6363 O O . THR B 1 463 ? 22.012 6.578 69.485 1.00 30.00 464 THR B O 1
ATOM 6367 N N . ASN B 1 464 ? 20.309 5.734 68.261 1.00 30.47 465 ASN B N 1
ATOM 6368 C CA . ASN B 1 464 ? 20.346 4.432 68.920 1.00 31.16 465 ASN B CA 1
ATOM 6369 C C . ASN B 1 464 ? 21.699 3.747 68.752 1.00 39.32 465 ASN B C 1
ATOM 6370 O O . ASN B 1 464 ? 22.271 3.234 69.727 1.00 31.42 465 ASN B O 1
ATOM 6375 N N . ARG B 1 465 ? 22.207 3.742 67.519 1.00 33.43 466 ARG B N 1
ATOM 6376 C CA . ARG B 1 465 ? 23.537 3.196 67.259 1.00 39.42 466 ARG B CA 1
ATOM 6377 C C . ARG B 1 465 ? 24.584 3.846 68.159 1.00 39.27 466 ARG B C 1
ATOM 6378 O O . ARG B 1 465 ? 25.434 3.159 68.729 1.00 30.75 466 ARG B O 1
ATOM 6386 N N . LEU B 1 466 ? 24.510 5.168 68.293 1.00 33.76 467 LEU B N 1
ATOM 6387 C CA . LEU B 1 466 ? 25.486 5.903 69.099 1.00 35.05 467 LEU B CA 1
ATOM 6388 C C . LEU B 1 466 ? 25.365 5.623 70.598 1.00 30.18 467 LEU B C 1
ATOM 6389 O O . LEU B 1 466 ? 26.368 5.630 71.315 1.00 30.32 467 LEU B O 1
ATOM 6394 N N . ARG B 1 467 ? 24.147 5.381 71.075 1.00 30.53 468 ARG B N 1
ATOM 6395 C CA . ARG B 1 467 ? 23.954 5.018 72.479 1.00 46.87 468 ARG B CA 1
ATOM 6396 C C . ARG B 1 467 ? 24.521 3.623 72.753 1.00 47.07 468 ARG B C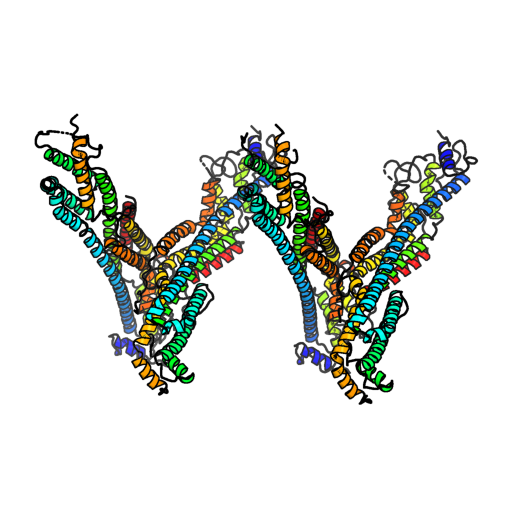 1
ATOM 6397 O O . ARG B 1 467 ? 25.219 3.396 73.760 1.00 48.14 468 ARG B O 1
ATOM 6399 N N . SER B 1 468 ? 24.217 2.695 71.847 1.00 42.63 469 SER B N 1
ATOM 6400 C CA . SER B 1 468 ? 24.794 1.356 71.898 1.00 43.77 469 SER B CA 1
ATOM 6401 C C . SER B 1 468 ? 26.313 1.444 71.974 1.00 46.58 469 SER B C 1
ATOM 6402 O O . SER B 1 468 ? 26.937 0.848 72.854 1.00 39.52 469 SER B O 1
ATOM 6405 N N . ALA B 1 469 ? 26.892 2.210 71.054 1.00 42.72 470 ALA B N 1
ATOM 6406 C CA . ALA B 1 469 ? 28.336 2.410 71.001 1.00 41.73 470 ALA B CA 1
ATOM 6407 C C . ALA B 1 469 ? 28.870 3.018 72.291 1.00 38.23 470 ALA B C 1
ATOM 6408 O O . ALA B 1 469 ? 29.976 2.692 72.721 1.00 41.69 470 ALA B O 1
ATOM 6410 N N . TYR B 1 470 ? 28.092 3.907 72.903 1.00 45.75 471 TYR B N 1
ATOM 6411 C CA . TYR B 1 470 ? 28.495 4.477 74.183 1.00 41.55 471 TYR B CA 1
ATOM 6412 C C . TYR B 1 470 ? 28.599 3.379 75.227 1.00 43.81 471 TYR B C 1
ATOM 6413 O O . TYR B 1 470 ? 29.591 3.294 75.950 1.00 36.36 471 TYR B O 1
ATOM 6422 N N . ASN B 1 471 ? 27.577 2.533 75.301 1.00 62.11 472 ASN B N 1
ATOM 6423 C CA . ASN B 1 471 ? 27.595 1.452 76.282 1.00 65.89 472 ASN B CA 1
ATOM 6424 C C . ASN B 1 471 ? 28.698 0.423 76.018 1.00 68.40 472 ASN B C 1
ATOM 6425 O O . ASN B 1 471 ? 29.185 -0.225 76.945 1.00 64.83 472 ASN B O 1
ATOM 6430 N N . GLY B 1 472 ? 29.094 0.285 74.757 1.00 71.75 473 GLY B N 1
ATOM 6431 C CA . GLY B 1 472 ? 30.138 -0.653 74.384 1.00 75.86 473 GLY B CA 1
ATOM 6432 C C . GLY B 1 472 ? 29.633 -1.729 73.443 1.00 80.99 473 GLY B C 1
ATOM 6433 O O . GLY B 1 472 ? 30.413 -2.495 72.878 1.00 82.80 473 GLY B O 1
ATOM 6434 N N . ASN B 1 473 ? 28.316 -1.782 73.279 1.00 81.27 474 ASN B N 1
ATOM 6435 C CA . ASN B 1 473 ? 27.682 -2.747 72.391 1.00 85.59 474 ASN B CA 1
ATOM 6436 C C . ASN B 1 473 ? 27.721 -2.275 70.940 1.00 86.42 474 ASN B C 1
ATOM 6437 O O . ASN B 1 473 ? 28.244 -1.201 70.643 1.00 83.79 474 ASN B O 1
ATOM 6442 N N . ASP B 1 474 ? 27.166 -3.085 70.041 1.00 91.87 475 ASP B N 1
ATOM 6443 C CA . ASP B 1 474 ? 26.929 -2.663 68.662 1.00 94.02 475 ASP B CA 1
ATOM 6444 C C . ASP B 1 474 ? 25.851 -3.531 68.018 1.00 92.83 475 ASP B C 1
ATOM 6445 O O . ASP B 1 474 ? 25.568 -3.406 66.827 1.00 91.65 475 ASP B O 1
ATOM 6450 N N . SER C 1 28 ? -9.315 -39.913 20.486 1.00 66.28 29 SER C N 1
ATOM 6451 C CA . SER C 1 28 ? -9.501 -40.357 21.862 1.00 63.93 29 SER C CA 1
ATOM 6452 C C . SER C 1 28 ? -9.897 -39.201 22.777 1.00 68.14 29 SER C C 1
ATOM 6453 O O . SER C 1 28 ? -9.465 -38.064 22.584 1.00 68.61 29 SER C O 1
ATOM 6456 N N . ARG C 1 29 ? -10.727 -39.505 23.769 1.00 64.02 30 ARG C N 1
ATOM 6457 C CA . ARG C 1 29 ? -11.224 -38.501 24.703 1.00 58.61 30 ARG C CA 1
ATOM 6458 C C . ARG C 1 29 ? -10.406 -38.424 25.993 1.00 55.99 30 ARG C C 1
ATOM 6459 O O . ARG C 1 29 ? -10.756 -37.679 26.908 1.00 55.15 30 ARG C O 1
ATOM 6467 N N . SER C 1 30 ? -9.331 -39.202 26.071 1.00 55.53 31 SER C N 1
ATOM 6468 C CA . SER C 1 30 ? -8.475 -39.201 27.255 1.00 57.56 31 SER C CA 1
ATOM 6469 C C . SER C 1 30 ? -7.789 -37.849 27.435 1.00 56.84 31 SER C C 1
ATOM 6470 O O . SER C 1 30 ? -7.608 -37.103 26.473 1.00 50.47 31 SER C O 1
ATOM 6473 N N . CYS C 1 31 ? -7.412 -37.538 28.671 1.00 54.75 32 CYS C N 1
ATOM 6474 C CA . CYS C 1 31 ? -6.791 -36.255 28.980 1.00 55.98 32 CYS C CA 1
ATOM 6475 C C . CYS C 1 31 ? -5.343 -36.416 29.433 1.00 59.63 32 CYS C C 1
ATOM 6476 O O . CYS C 1 31 ? -4.827 -35.588 30.183 1.00 55.03 32 CYS C O 1
ATOM 6479 N N . GLY C 1 32 ? -4.693 -37.479 28.967 1.00 59.11 33 GLY C N 1
ATOM 6480 C CA . GLY C 1 32 ? -3.331 -37.788 29.369 1.00 60.70 33 GLY C CA 1
ATOM 6481 C C . GLY C 1 32 ? -2.309 -36.742 28.965 1.00 57.08 33 GLY C C 1
ATOM 6482 O O . GLY C 1 32 ? -1.543 -36.257 29.802 1.00 61.60 33 GLY C O 1
ATOM 6483 N N . GLU C 1 33 ? -2.292 -36.401 27.679 1.00 55.80 34 GLU C N 1
ATOM 6484 C CA . GLU C 1 33 ? -1.375 -35.392 27.158 1.00 56.90 34 GLU C CA 1
ATOM 6485 C C . GLU C 1 33 ? -1.563 -34.066 27.885 1.00 54.44 34 GLU C C 1
ATOM 6486 O O . GLU C 1 33 ? -0.603 -33.480 28.391 1.00 56.35 34 GLU C O 1
ATOM 6488 N N . VAL C 1 34 ? -2.812 -33.611 27.939 1.00 51.72 35 VAL C N 1
ATOM 6489 C CA . VAL C 1 34 ? -3.164 -32.381 28.636 1.00 47.14 35 VAL C CA 1
ATOM 6490 C C . VAL C 1 34 ? -2.743 -32.442 30.100 1.00 47.56 35 VAL C C 1
ATOM 6491 O O . VAL C 1 34 ? -2.269 -31.453 30.650 1.00 59.56 35 VAL C O 1
ATOM 6495 N N . ARG C 1 35 ? -2.904 -33.605 30.725 1.00 52.41 36 ARG C N 1
ATOM 6496 C CA . ARG C 1 35 ? -2.497 -33.773 32.116 1.00 56.84 36 ARG C CA 1
ATOM 6497 C C . ARG C 1 35 ? -0.997 -33.584 32.281 1.00 61.16 36 ARG C C 1
ATOM 6498 O O . ARG C 1 35 ? -0.546 -32.875 33.182 1.00 64.72 36 ARG C O 1
ATOM 6506 N N . GLN C 1 36 ? -0.223 -34.220 31.408 1.00 60.12 37 GLN C N 1
ATOM 6507 C CA . GLN C 1 36 ? 1.226 -34.183 31.544 1.00 63.48 37 GLN C CA 1
ATOM 6508 C C . GLN C 1 36 ? 1.784 -32.801 31.223 1.00 58.52 37 GLN C C 1
ATOM 6509 O O . GLN C 1 36 ? 2.736 -32.353 31.858 1.00 54.41 37 GLN C O 1
ATOM 6515 N N . ILE C 1 37 ? 1.186 -32.124 30.248 1.00 59.91 38 ILE C N 1
ATOM 6516 C CA . ILE C 1 37 ? 1.599 -30.766 29.910 1.00 54.69 38 ILE C CA 1
ATOM 6517 C C . ILE C 1 37 ? 1.186 -29.789 31.014 1.00 62.40 38 ILE C C 1
ATOM 6518 O O . ILE C 1 37 ? 1.880 -28.806 31.284 1.00 64.70 38 ILE C O 1
ATOM 6523 N N . TYR C 1 38 ? 0.063 -30.077 31.664 1.00 58.59 39 TYR C N 1
ATOM 6524 C CA . TYR C 1 38 ? -0.442 -29.243 32.752 1.00 58.17 39 TYR C CA 1
ATOM 6525 C C . TYR C 1 38 ? 0.447 -29.360 33.983 1.00 56.86 39 TYR C C 1
ATOM 6526 O O . TYR C 1 38 ? 0.761 -28.362 34.632 1.00 54.67 39 TYR C O 1
ATOM 6535 N N . GLY C 1 39 ? 0.845 -30.587 34.300 1.00 48.23 40 GLY C N 1
ATOM 6536 C CA . GLY C 1 39 ? 1.727 -30.830 35.425 1.00 49.16 40 GLY C CA 1
ATOM 6537 C C . GLY C 1 39 ? 3.135 -30.343 35.147 1.00 60.20 40 GLY C C 1
ATOM 6538 O O . GLY C 1 39 ? 3.828 -29.879 36.052 1.00 62.84 40 GLY C O 1
ATOM 6539 N N . ALA C 1 40 ? 3.553 -30.445 33.888 1.00 62.97 41 ALA C N 1
ATOM 6540 C CA . ALA C 1 40 ? 4.885 -30.011 33.479 1.00 58.54 41 ALA C CA 1
ATOM 6541 C C . ALA C 1 40 ? 5.098 -28.528 33.753 1.00 62.28 41 ALA C C 1
ATOM 6542 O O . ALA C 1 40 ? 6.221 -28.090 34.000 1.00 65.12 41 ALA C O 1
ATOM 6544 N N . LYS C 1 41 ? 4.015 -27.758 33.710 1.00 62.39 42 LYS C N 1
ATOM 6545 C CA . LYS C 1 41 ? 4.096 -26.322 33.941 1.00 60.70 42 LYS C CA 1
ATOM 6546 C C . LYS C 1 41 ? 3.920 -25.979 35.419 1.00 58.17 42 LYS C C 1
ATOM 6547 O O . LYS C 1 41 ? 3.736 -24.816 35.778 1.00 56.69 42 LYS C O 1
ATOM 6553 N N . GLY C 1 42 ? 3.977 -26.998 36.270 1.00 58.92 43 GLY C N 1
ATOM 6554 C CA . GLY C 1 42 ? 4.029 -26.791 37.706 1.00 57.78 43 GLY C CA 1
ATOM 6555 C C . GLY C 1 42 ? 2.730 -26.975 38.467 1.00 58.50 43 GLY C C 1
ATOM 6556 O O . GLY C 1 42 ? 2.738 -27.055 39.695 1.00 61.79 43 GLY C O 1
ATOM 6557 N N . PHE C 1 43 ? 1.612 -27.047 37.752 1.00 57.17 44 PHE C N 1
ATOM 6558 C CA . PHE C 1 43 ? 0.313 -27.128 38.411 1.00 59.46 44 PHE C CA 1
ATOM 6559 C C . PHE C 1 43 ? -0.007 -28.549 38.872 1.00 61.53 44 PHE C C 1
ATOM 6560 O O . PHE C 1 43 ? 0.773 -29.475 38.648 1.00 65.61 44 PHE C O 1
ATOM 6568 N N . SER C 1 44 ? -1.164 -28.715 39.507 1.00 60.49 45 SER C N 1
ATOM 6569 C CA . SER C 1 44 ? -1.529 -29.985 40.132 1.00 61.42 45 SER C CA 1
ATOM 6570 C C . SER C 1 44 ? -2.092 -30.998 39.140 1.00 59.41 45 SER C C 1
ATOM 6571 O O . SER C 1 44 ? -3.040 -30.710 38.411 1.00 56.76 45 SER C O 1
ATOM 6574 N N . LEU C 1 45 ? -1.509 -32.193 39.131 1.00 57.31 46 LEU C N 1
ATOM 6575 C CA . LEU C 1 45 ? -1.961 -33.269 38.256 1.00 58.68 46 LEU C CA 1
ATOM 6576 C C . LEU C 1 45 ? -3.359 -33.752 38.629 1.00 52.66 46 LEU C C 1
ATOM 6577 O O . LEU C 1 45 ? -4.069 -34.323 37.802 1.00 52.49 46 LEU C O 1
ATOM 6582 N N . SER C 1 46 ? -3.748 -33.516 39.878 1.00 56.68 47 SER C N 1
ATOM 6583 C CA . SER C 1 46 ? -5.020 -34.007 40.396 1.00 54.10 47 SER C CA 1
ATOM 6584 C C . SER C 1 46 ? -6.210 -33.215 39.866 1.00 55.06 47 SER C C 1
ATOM 6585 O O . SER C 1 46 ? -7.351 -33.673 39.939 1.00 56.87 47 SER C O 1
ATOM 6588 N N . ASP C 1 47 ? -5.941 -32.027 39.336 1.00 56.25 48 ASP C N 1
ATOM 6589 C CA . ASP C 1 47 ? -6.984 -31.204 38.737 1.00 54.96 48 ASP C CA 1
ATOM 6590 C C . ASP C 1 47 ? -7.547 -31.862 37.482 1.00 54.58 48 ASP C C 1
ATOM 6591 O O . ASP C 1 47 ? -8.755 -31.844 37.247 1.00 56.42 48 ASP C O 1
ATOM 6596 N N . VAL C 1 48 ? -6.660 -32.450 36.686 1.00 50.53 49 VAL C N 1
ATOM 6597 C CA . VAL C 1 48 ? -7.026 -32.982 35.379 1.00 50.17 49 VAL C CA 1
ATOM 6598 C C . VAL C 1 48 ? -7.965 -34.182 35.466 1.00 55.63 49 VAL C C 1
ATOM 6599 O O . VAL C 1 48 ? -7.666 -35.164 36.145 1.00 56.22 49 VAL C O 1
ATOM 6603 N N . PRO C 1 49 ? -9.110 -34.099 34.772 1.00 54.44 50 PRO C N 1
ATOM 6604 C CA . PRO C 1 49 ? -10.085 -35.191 34.673 1.00 53.63 50 PRO C CA 1
ATOM 6605 C C . PRO C 1 49 ? -9.522 -36.398 33.929 1.00 52.13 50 PRO C C 1
ATOM 6606 O O . PRO C 1 49 ? -8.580 -36.252 33.150 1.00 58.42 50 PRO C O 1
ATOM 6610 N N . GLN C 1 50 ? -10.093 -37.573 34.171 1.00 54.63 51 GLN C N 1
ATOM 6611 C CA A GLN C 1 50 ? -9.684 -38.794 33.485 0.59 57.56 51 GLN C CA 1
ATOM 6612 C CA B GLN C 1 50 ? -9.650 -38.778 33.480 0.41 57.32 51 GLN C CA 1
ATOM 6613 C C . GLN C 1 50 ? -9.988 -38.713 31.995 1.00 57.36 51 GLN C C 1
ATOM 6614 O O . GLN C 1 50 ? -9.178 -39.104 31.155 1.00 59.92 51 GLN C O 1
ATOM 6625 N N . ALA C 1 51 ? -11.178 -38.216 31.678 1.00 52.86 52 ALA C N 1
ATOM 6626 C CA . ALA C 1 51 ? -11.590 -38.048 30.293 1.00 52.38 52 ALA C CA 1
ATOM 6627 C C . ALA C 1 51 ? -12.249 -36.688 30.114 1.00 51.47 52 ALA C C 1
ATOM 6628 O O . ALA C 1 51 ? -12.412 -35.940 31.077 1.00 51.26 52 ALA C O 1
ATOM 6630 N N . GLU C 1 52 ? -12.643 -36.380 28.883 1.00 51.06 53 GLU C N 1
ATOM 6631 C CA . GLU C 1 52 ? -13.193 -35.068 28.566 1.00 57.26 53 GLU C CA 1
ATOM 6632 C C . GLU C 1 52 ? -14.551 -34.848 29.226 1.00 58.81 53 GLU C C 1
ATOM 6633 O O . GLU C 1 52 ? -15.412 -35.727 29.210 1.00 62.79 53 GLU C O 1
ATOM 6639 N N . ILE C 1 53 ? -14.730 -33.666 29.807 1.00 56.74 54 ILE C N 1
ATOM 6640 C CA . ILE C 1 53 ? -15.981 -33.316 30.468 1.00 56.96 54 ILE C CA 1
ATOM 6641 C C . ILE C 1 53 ? -16.677 -32.190 29.711 1.00 56.48 54 ILE C C 1
ATOM 6642 O O . ILE C 1 53 ? -16.144 -31.679 28.729 1.00 49.50 54 ILE C O 1
ATOM 6647 N N . SER C 1 54 ? -17.857 -31.792 30.175 1.00 56.96 55 SER C N 1
ATOM 6648 C CA . SER C 1 54 ? -18.611 -30.734 29.510 1.00 57.12 55 SER C CA 1
ATOM 6649 C C . SER C 1 54 ? -18.101 -29.364 29.943 1.00 54.12 55 SER C C 1
ATOM 6650 O O . SER C 1 54 ? -17.773 -29.153 31.110 1.00 50.69 55 SER C O 1
ATOM 6653 N N . GLY C 1 55 ? -18.044 -28.435 28.993 1.00 53.58 56 GLY C N 1
ATOM 6654 C CA . GLY C 1 55 ? -17.374 -27.163 29.197 1.00 58.21 56 GLY C CA 1
ATOM 6655 C C . GLY C 1 55 ? -18.245 -25.974 29.550 1.00 57.66 56 GLY C C 1
ATOM 6656 O O . GLY C 1 55 ? -17.846 -24.830 29.333 1.00 56.78 56 GLY C O 1
ATOM 6657 N N . GLU C 1 56 ? -19.434 -26.234 30.086 1.00 58.36 57 GLU C N 1
ATOM 6658 C CA . GLU C 1 56 ? -20.330 -25.164 30.517 1.00 59.36 57 GLU C CA 1
ATOM 6659 C C . GLU C 1 56 ? -19.687 -24.296 31.599 1.00 54.56 57 GLU C C 1
ATOM 6660 O O . GLU C 1 56 ? -20.127 -23.176 31.857 1.00 53.97 57 GLU C O 1
ATOM 6662 N N . HIS C 1 57 ? -18.639 -24.826 32.222 1.00 50.58 58 HIS C N 1
ATOM 6663 C CA . HIS C 1 57 ? -17.931 -24.137 33.292 1.00 55.19 58 HIS C CA 1
ATOM 6664 C C . HIS C 1 57 ? -16.781 -23.274 32.776 1.00 56.41 58 HIS C C 1
ATOM 6665 O O . HIS C 1 57 ? -16.078 -22.643 33.565 1.00 55.89 58 HIS C O 1
ATOM 6672 N N . LEU C 1 58 ? -16.587 -23.241 31.460 1.00 56.91 59 LEU C N 1
ATOM 6673 C CA . LEU C 1 58 ? -15.439 -22.536 30.895 1.00 58.83 59 LEU C CA 1
ATOM 6674 C C . LEU C 1 58 ? -15.734 -21.056 30.701 1.00 65.29 59 LEU C C 1
ATOM 6675 O O . LEU C 1 58 ? -16.609 -20.689 29.918 1.00 66.95 59 LEU C O 1
ATOM 6680 N N . ARG C 1 59 ? -15.007 -20.206 31.419 1.00 61.30 60 ARG C N 1
ATOM 6681 C CA . ARG C 1 59 ? -15.152 -18.769 31.236 1.00 59.73 60 ARG C CA 1
ATOM 6682 C C . ARG C 1 59 ? -14.518 -18.259 29.941 1.00 59.78 60 ARG C C 1
ATOM 6683 O O . ARG C 1 59 ? -15.183 -17.631 29.118 1.00 61.73 60 ARG C O 1
ATOM 6685 N N . ILE C 1 60 ? -13.224 -18.524 29.776 1.00 55.98 61 ILE C N 1
ATOM 6686 C CA . ILE C 1 60 ? -12.472 -18.002 28.635 1.00 51.83 61 ILE C CA 1
ATOM 6687 C C . ILE C 1 60 ? -12.605 -18.779 27.322 1.00 48.42 61 ILE C C 1
ATOM 6688 O O . ILE C 1 60 ? -12.863 -18.192 26.271 1.00 51.44 61 ILE C O 1
ATOM 6693 N N . CYS C 1 61 ? -12.443 -20.097 27.385 1.00 47.93 62 CYS C N 1
ATOM 6694 C CA . CYS C 1 61 ? -12.410 -20.909 26.171 1.00 49.09 62 CYS C CA 1
ATOM 6695 C C . CYS C 1 61 ? -13.812 -21.112 25.623 1.00 51.46 62 CYS C C 1
ATOM 6696 O O . CYS C 1 61 ? -14.783 -21.063 26.381 1.00 52.76 62 CYS C O 1
ATOM 6699 N N . PRO C 1 62 ? -13.928 -21.321 24.300 1.00 54.29 63 PRO C N 1
ATOM 6700 C CA . PRO C 1 62 ? -15.236 -21.679 23.746 1.00 57.79 63 PRO C CA 1
ATOM 6701 C C . PRO C 1 62 ? -15.783 -22.909 24.454 1.00 58.97 63 PRO C C 1
ATOM 6702 O O . PRO C 1 62 ? -15.075 -23.909 24.580 1.00 61.72 63 PRO C O 1
ATOM 6706 N N . GLN C 1 63 ? -17.026 -22.832 24.914 1.00 62.97 64 GLN C N 1
ATOM 6707 C CA . GLN C 1 63 ? -17.589 -23.902 25.720 1.00 64.80 64 GLN C CA 1
ATOM 6708 C C . GLN C 1 63 ? -17.857 -25.136 24.870 1.00 66.68 64 GLN C C 1
ATOM 6709 O O . GLN C 1 63 ? -18.559 -25.079 23.862 1.00 70.25 64 GLN C O 1
ATOM 6715 N N . GLY C 1 64 ? -17.277 -26.251 25.297 1.00 64.51 65 GLY C N 1
ATOM 6716 C CA . GLY C 1 64 ? -17.381 -27.512 24.592 1.00 64.33 65 GLY C CA 1
ATOM 6717 C C . GLY C 1 64 ? -16.700 -28.564 25.438 1.00 59.32 65 GLY C C 1
ATOM 6718 O O . GLY C 1 64 ? -16.285 -28.280 26.558 1.00 57.35 65 GLY C O 1
ATOM 6719 N N . TYR C 1 65 ? -16.568 -29.776 24.917 1.00 61.85 66 TYR C N 1
ATOM 6720 C CA . TYR C 1 65 ? -15.965 -30.838 25.709 1.00 61.68 66 TYR C CA 1
ATOM 6721 C C . TYR C 1 65 ? -14.474 -30.588 25.890 1.00 63.47 66 TYR C C 1
ATOM 6722 O O . TYR C 1 65 ? -13.731 -30.426 24.922 1.00 63.21 66 TYR C O 1
ATOM 6731 N N . THR C 1 66 ? -14.053 -30.554 27.150 1.00 61.05 67 THR C N 1
ATOM 6732 C CA . THR C 1 66 ? -12.723 -30.083 27.503 1.00 56.37 67 THR C CA 1
ATOM 6733 C C . THR C 1 66 ? -12.044 -30.954 28.553 1.00 51.44 67 THR C C 1
ATOM 6734 O O . THR C 1 66 ? -12.705 -31.635 29.336 1.00 48.24 67 THR C O 1
ATOM 6738 N N . CYS C 1 67 ? -10.715 -30.924 28.557 1.00 49.09 68 CYS C N 1
ATOM 6739 C CA . CYS C 1 67 ? -9.931 -31.589 29.588 1.00 48.97 68 CYS C CA 1
ATOM 6740 C C . CYS C 1 67 ? -9.582 -30.608 30.700 1.00 51.28 68 CYS C C 1
ATOM 6741 O O . CYS C 1 67 ? -8.889 -30.957 31.653 1.00 52.00 68 CYS C O 1
ATOM 6744 N N . CYS C 1 68 ? -10.065 -29.377 30.567 1.00 50.89 69 CYS C N 1
ATOM 6745 C CA . CYS C 1 68 ? -9.772 -28.330 31.538 1.00 51.93 69 CYS C CA 1
ATOM 6746 C C . CYS C 1 68 ? -10.928 -28.093 32.502 1.00 46.90 69 CYS C C 1
ATOM 6747 O O . CYS C 1 68 ? -12.071 -27.906 32.085 1.00 47.05 69 CYS C O 1
ATOM 6750 N N . THR C 1 69 ? -10.623 -28.106 33.795 1.00 47.37 70 THR C N 1
ATOM 6751 C CA . THR C 1 69 ? -11.571 -27.663 34.807 1.00 47.99 70 THR C CA 1
ATOM 6752 C C . THR C 1 69 ? -11.398 -26.158 34.996 1.00 63.72 70 THR C C 1
ATOM 6753 O O . THR C 1 69 ? -10.565 -25.541 34.332 1.00 46.55 70 THR C O 1
ATOM 6757 N N . SER C 1 70 ? -12.183 -25.569 35.892 1.00 62.02 71 SER C N 1
ATOM 6758 C CA . SER C 1 70 ? -12.122 -24.128 36.126 1.00 62.71 71 SER C CA 1
ATOM 6759 C C . SER C 1 70 ? -10.756 -23.725 36.688 1.00 58.47 71 SER C C 1
ATOM 6760 O O . SER C 1 70 ? -10.150 -22.737 36.248 1.00 62.76 71 SER C O 1
ATOM 6763 N N . GLU C 1 71 ? -10.281 -24.505 37.657 1.00 56.81 72 GLU C N 1
ATOM 6764 C CA . GLU C 1 71 ? -8.943 -24.343 38.221 1.00 59.11 72 GLU C CA 1
ATOM 6765 C C . GLU C 1 71 ? -7.884 -24.309 37.125 1.00 55.23 72 GLU C C 1
ATOM 6766 O O . GLU C 1 71 ? -7.029 -23.416 37.087 1.00 54.14 72 GLU C O 1
ATOM 6772 N N . MET C 1 72 ? -7.957 -25.292 36.233 1.00 55.45 73 MET C N 1
ATOM 6773 C CA . MET C 1 72 ? -7.013 -25.414 35.130 1.00 53.90 73 MET C CA 1
ATOM 6774 C C . MET C 1 72 ? -7.065 -24.206 34.205 1.00 49.76 73 MET C C 1
ATOM 6775 O O . MET C 1 72 ? -6.028 -23.716 33.762 1.00 48.33 73 MET C O 1
ATOM 6780 N N . GLU C 1 73 ? -8.271 -23.726 33.912 1.00 52.58 74 GLU C N 1
ATOM 6781 C CA . GLU C 1 73 ? -8.419 -22.577 33.026 1.00 57.39 74 GLU C CA 1
ATOM 6782 C C . GLU C 1 73 ? -7.814 -21.327 33.654 1.00 55.16 74 GLU C C 1
ATOM 6783 O O . GLU C 1 73 ? -7.076 -20.591 32.991 1.00 59.14 74 GLU C O 1
ATOM 6789 N N . GLU C 1 74 ? -8.112 -21.093 34.930 1.00 64.38 75 GLU C N 1
ATOM 6790 C CA . GLU C 1 74 ? -7.545 -19.936 35.622 1.00 66.68 75 GLU C CA 1
ATOM 6791 C C . GLU C 1 74 ? -6.015 -20.004 35.673 1.00 63.06 75 GLU C C 1
ATOM 6792 O O . GLU C 1 74 ? -5.327 -19.021 35.365 1.00 63.57 75 GLU C O 1
ATOM 6798 N N . ASN C 1 75 ? -5.489 -21.172 36.039 1.00 57.07 76 ASN C N 1
ATOM 6799 C CA . ASN C 1 75 ? -4.041 -21.373 36.100 1.00 52.33 76 ASN C CA 1
ATOM 6800 C C . ASN C 1 75 ? -3.344 -21.160 34.756 1.00 53.99 76 ASN C C 1
ATOM 6801 O O . ASN C 1 75 ? -2.321 -20.476 34.680 1.00 51.90 76 ASN C O 1
ATOM 6806 N N . LEU C 1 76 ? -3.900 -21.747 33.699 1.00 54.21 77 LEU C N 1
ATOM 6807 C CA . LEU C 1 76 ? -3.324 -21.621 32.363 1.00 51.93 77 LEU C CA 1
ATOM 6808 C C . LEU C 1 76 ? -3.395 -20.181 31.859 1.00 53.86 77 LEU C C 1
ATOM 6809 O O . LEU C 1 76 ? -2.461 -19.694 31.213 1.00 54.35 77 LEU C O 1
ATOM 6814 N N . ALA C 1 77 ? -4.501 -19.504 32.159 1.00 51.29 78 ALA C N 1
ATOM 6815 C CA . ALA C 1 77 ? -4.633 -18.087 31.830 1.00 48.36 78 ALA C CA 1
ATOM 6816 C C . ALA C 1 77 ? -3.517 -17.287 32.495 1.00 43.96 78 ALA C C 1
ATOM 6817 O O . ALA C 1 77 ? -2.787 -16.537 31.830 1.00 45.92 78 ALA C O 1
ATOM 6819 N N . ASN C 1 78 ? -3.394 -17.465 33.811 1.00 45.11 79 ASN C N 1
ATOM 6820 C CA . ASN C 1 78 ? -2.336 -16.833 34.596 1.00 48.23 79 ASN C CA 1
ATOM 6821 C C . ASN C 1 78 ? -0.960 -17.062 33.970 1.00 52.01 79 ASN C C 1
ATOM 6822 O O . ASN C 1 78 ? -0.158 -16.129 33.813 1.00 56.02 79 ASN C O 1
ATOM 6827 N N . ARG C 1 79 ? -0.711 -18.313 33.592 1.00 53.07 80 ARG C N 1
ATOM 6828 C CA . ARG C 1 79 ? 0.553 -18.707 32.983 1.00 52.99 80 ARG C CA 1
ATOM 6829 C C . ARG C 1 79 ? 0.826 -17.969 31.675 1.00 49.31 80 ARG C C 1
ATOM 6830 O O . ARG C 1 79 ? 1.868 -17.332 31.533 1.00 54.50 80 ARG C O 1
ATOM 6838 N N . SER C 1 80 ? -0.104 -18.053 30.727 1.00 49.46 81 SER C N 1
ATOM 6839 C CA . SER C 1 80 ? 0.078 -17.406 29.427 1.00 45.56 81 SER C CA 1
ATOM 6840 C C . SER C 1 80 ? 0.274 -15.896 29.575 1.00 46.81 81 SER C C 1
ATOM 6841 O O . SER C 1 80 ? 1.126 -15.297 28.901 1.00 44.53 81 SER C O 1
ATOM 6844 N N . HIS C 1 81 ? -0.510 -15.293 30.466 1.00 46.85 82 HIS C N 1
ATOM 6845 C CA . HIS C 1 81 ? -0.365 -13.872 30.777 1.00 49.26 82 HIS C CA 1
ATOM 6846 C C . HIS C 1 81 ? 1.058 -13.548 31.238 1.00 50.04 82 HIS C C 1
ATOM 6847 O O . HIS C 1 81 ? 1.738 -12.675 30.666 1.00 47.25 82 HIS C O 1
ATOM 6854 N N . ALA C 1 82 ? 1.501 -14.267 32.269 1.00 50.13 83 ALA C N 1
ATOM 6855 C CA . ALA C 1 82 ? 2.842 -14.086 32.817 1.00 55.68 83 ALA C CA 1
ATOM 6856 C C . ALA C 1 82 ? 3.918 -14.234 31.742 1.00 57.17 83 ALA C C 1
ATOM 6857 O O . ALA C 1 82 ? 4.880 -13.462 31.700 1.00 60.91 83 ALA C O 1
ATOM 6859 N N . GLU C 1 83 ? 3.742 -15.222 30.870 1.00 58.30 84 GLU C N 1
ATOM 6860 C CA . GLU C 1 83 ? 4.690 -15.482 29.792 1.00 58.02 84 GLU C CA 1
ATOM 6861 C C . GLU C 1 83 ? 4.768 -14.308 28.818 1.00 55.77 84 GLU C C 1
ATOM 6862 O O . GLU C 1 83 ? 5.868 -13.855 28.457 1.00 58.32 84 GLU C O 1
ATOM 6868 N N . LEU C 1 84 ? 3.605 -13.809 28.399 1.00 50.50 85 LEU C N 1
ATOM 6869 C CA . LEU C 1 84 ? 3.576 -12.659 27.498 1.00 48.70 85 LEU C CA 1
ATOM 6870 C C . LEU C 1 84 ? 4.267 -11.453 28.134 1.00 49.80 85 LEU C C 1
ATOM 6871 O O . LEU C 1 84 ? 5.100 -10.794 27.493 1.00 48.87 85 LEU C O 1
ATOM 6876 N N . GLU C 1 85 ? 3.934 -11.175 29.395 1.00 53.36 86 GLU C N 1
ATOM 6877 C CA . GLU C 1 85 ? 4.569 -10.058 30.095 1.00 57.86 86 GLU C CA 1
ATOM 6878 C C . GLU C 1 85 ? 6.088 -10.229 30.164 1.00 57.65 86 GLU C C 1
ATOM 6879 O O . GLU C 1 85 ? 6.840 -9.260 30.013 1.00 60.95 86 GLU C O 1
ATOM 6885 N N . THR C 1 86 ? 6.532 -11.465 30.376 1.00 53.04 87 THR C N 1
ATOM 6886 C CA . THR C 1 86 ? 7.960 -11.771 30.410 1.00 50.14 87 THR C CA 1
ATOM 6887 C C . THR C 1 86 ? 8.636 -11.452 29.077 1.00 49.32 87 THR C C 1
ATOM 6888 O O . THR C 1 86 ? 9.645 -10.738 29.040 1.00 48.95 87 THR C O 1
ATOM 6892 N N . ALA C 1 87 ? 8.078 -11.978 27.987 1.00 50.19 88 ALA C N 1
ATOM 6893 C CA . ALA C 1 87 ? 8.629 -11.717 26.655 1.00 51.27 88 ALA C CA 1
ATOM 6894 C C . ALA C 1 87 ? 8.710 -10.214 26.375 1.00 50.46 88 AL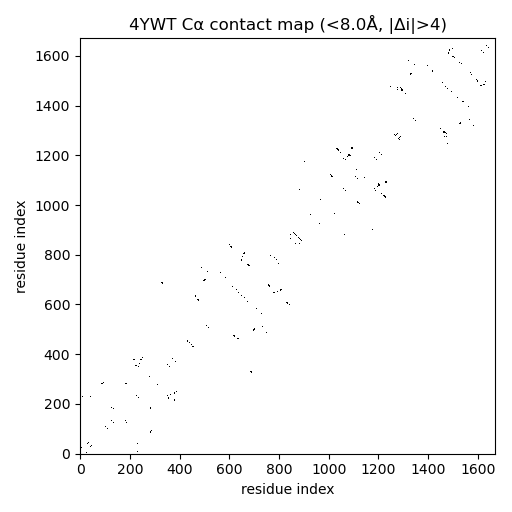A C C 1
ATOM 6895 O O . ALA C 1 87 ? 9.749 -9.693 25.918 1.00 52.71 88 ALA C O 1
ATOM 6897 N N . LEU C 1 88 ? 7.610 -9.524 26.668 1.00 47.17 89 LEU C N 1
ATOM 6898 C CA . LEU C 1 88 ? 7.546 -8.075 26.509 1.00 44.95 89 LEU C CA 1
ATOM 6899 C C . LEU C 1 88 ? 8.669 -7.367 27.261 1.00 43.95 89 LEU C C 1
ATOM 6900 O O . LEU C 1 88 ? 9.388 -6.537 26.688 1.00 48.19 89 LEU C O 1
ATOM 6905 N N . ARG C 1 89 ? 8.822 -7.701 28.540 1.00 47.97 90 ARG C N 1
ATOM 6906 C CA . ARG C 1 89 ? 9.857 -7.076 29.356 1.00 52.03 90 ARG C CA 1
ATOM 6907 C C . ARG C 1 89 ? 11.246 -7.366 28.795 1.00 54.74 90 ARG C C 1
ATOM 6908 O O . ARG C 1 89 ? 12.132 -6.511 28.848 1.00 57.91 90 ARG C O 1
ATOM 6916 N N . ASP C 1 90 ? 11.428 -8.567 28.252 1.00 54.29 91 ASP C N 1
ATOM 6917 C CA . ASP C 1 90 ? 12.693 -8.925 27.616 1.00 52.56 91 ASP C CA 1
ATOM 6918 C C . ASP C 1 90 ? 13.003 -7.995 26.444 1.00 51.05 91 ASP C C 1
ATOM 6919 O O . ASP C 1 90 ? 14.085 -7.387 26.389 1.00 49.83 91 ASP C O 1
ATOM 6924 N N . SER C 1 91 ? 12.053 -7.879 25.516 1.00 47.27 92 SER C N 1
ATOM 6925 C CA . SER C 1 91 ? 12.234 -6.985 24.367 1.00 50.03 92 SER C CA 1
ATOM 6926 C C . SER C 1 91 ? 12.543 -5.550 24.805 1.00 44.69 92 SER C C 1
ATOM 6927 O O . SER C 1 91 ? 13.548 -4.938 24.382 1.00 42.62 92 SER C O 1
ATOM 6930 N N . SER C 1 92 ? 11.674 -5.027 25.666 1.00 42.34 93 SER C N 1
ATOM 6931 C CA . SER C 1 92 ? 11.807 -3.660 26.151 1.00 45.33 93 SER C CA 1
ATOM 6932 C C . SER C 1 92 ? 13.164 -3.413 26.798 1.00 46.17 93 SER C C 1
ATOM 6933 O O . SER C 1 92 ? 13.768 -2.365 26.592 1.00 46.41 93 SER C O 1
ATOM 6936 N N . ARG C 1 93 ? 13.646 -4.382 27.571 1.00 46.04 94 ARG C N 1
ATOM 6937 C CA . ARG C 1 93 ? 14.917 -4.218 28.269 1.00 45.62 94 ARG C CA 1
ATOM 6938 C C . ARG C 1 93 ? 16.110 -4.345 27.326 1.00 43.46 94 ARG C C 1
ATOM 6939 O O . ARG C 1 93 ? 17.154 -3.731 27.559 1.00 45.31 94 ARG C O 1
ATOM 6947 N N . VAL C 1 94 ? 15.965 -5.135 26.265 1.00 40.44 95 VAL C N 1
ATOM 6948 C CA . VAL C 1 94 ? 16.983 -5.144 25.216 1.00 42.51 95 VAL C CA 1
ATOM 6949 C C . VAL C 1 94 ? 17.094 -3.750 24.595 1.00 44.96 95 VAL C C 1
ATOM 6950 O O . VAL C 1 94 ? 18.198 -3.177 24.482 1.00 46.66 95 VAL C O 1
ATOM 6954 N N . LEU C 1 95 ? 15.941 -3.200 24.212 1.00 47.08 96 LEU C N 1
ATOM 6955 C CA . LEU C 1 95 ? 15.910 -1.855 23.635 1.00 43.18 96 LEU C CA 1
ATOM 6956 C C . LEU C 1 95 ? 16.546 -0.825 24.577 1.00 40.16 96 LEU C C 1
ATOM 6957 O O . LEU C 1 95 ? 17.410 -0.035 24.167 1.00 38.78 96 LEU C O 1
ATOM 6962 N N . GLN C 1 96 ? 16.119 -0.853 25.839 1.00 43.57 97 GLN C N 1
ATOM 6963 C CA . GLN C 1 96 ? 16.667 0.018 26.877 1.00 46.28 97 GLN C CA 1
ATOM 6964 C C . GLN C 1 96 ? 18.180 -0.101 26.965 1.00 45.27 97 GLN C C 1
ATOM 6965 O O . GLN C 1 96 ? 18.881 0.902 27.091 1.00 46.81 97 GLN C O 1
ATOM 6971 N N . ALA C 1 97 ? 18.673 -1.335 26.911 1.00 44.73 98 ALA C N 1
ATOM 6972 C CA . ALA C 1 97 ? 20.108 -1.587 26.957 1.00 46.18 98 ALA C CA 1
ATOM 6973 C C . ALA C 1 97 ? 20.812 -0.890 25.800 1.00 47.37 98 ALA C C 1
ATOM 6974 O O . ALA C 1 97 ? 21.802 -0.174 26.002 1.00 44.87 98 ALA C O 1
ATOM 6976 N N . MET C 1 98 ? 20.292 -1.093 24.590 1.00 44.15 99 MET C N 1
ATOM 6977 C CA . MET C 1 98 ? 20.877 -0.453 23.411 1.00 45.75 99 MET C CA 1
ATOM 6978 C C . MET C 1 98 ? 20.927 1.072 23.564 1.00 42.96 99 MET C C 1
ATOM 6979 O O . MET C 1 98 ? 21.982 1.699 23.373 1.00 42.60 99 MET C O 1
ATOM 6984 N N . LEU C 1 99 ? 19.788 1.660 23.924 1.00 44.33 100 LEU C N 1
ATOM 6985 C CA . LEU C 1 99 ? 19.692 3.110 24.081 1.00 42.88 100 LEU C CA 1
ATOM 6986 C C . LEU C 1 99 ? 20.655 3.647 25.141 1.00 43.75 100 LEU C C 1
ATOM 6987 O O . LEU C 1 99 ? 21.277 4.697 24.953 1.00 40.24 100 LEU C O 1
ATOM 6992 N N . ALA C 1 100 ? 20.776 2.923 26.249 1.00 43.14 101 ALA C N 1
ATOM 6993 C CA . ALA C 1 100 ? 21.692 3.302 27.320 1.00 44.20 101 ALA C CA 1
ATOM 6994 C C . ALA C 1 100 ? 23.132 3.290 26.822 1.00 49.08 101 ALA C C 1
ATOM 6995 O O . ALA C 1 100 ? 23.893 4.241 27.053 1.00 49.63 101 ALA C O 1
ATOM 6997 N N . THR C 1 101 ? 23.494 2.209 26.134 1.00 43.67 102 THR C N 1
ATOM 6998 C CA . THR C 1 101 ? 24.828 2.074 25.560 1.00 40.72 102 THR C CA 1
ATOM 6999 C C . THR C 1 101 ? 25.160 3.243 24.637 1.00 42.12 102 THR C C 1
ATOM 7000 O O . THR C 1 101 ? 26.201 3.892 24.795 1.00 41.25 102 THR C O 1
ATOM 7004 N N . GLN C 1 102 ? 24.270 3.516 23.684 1.00 43.26 103 GLN C N 1
ATOM 7005 C CA . GLN C 1 102 ? 24.478 4.633 22.763 1.00 42.53 103 GLN C CA 1
ATOM 7006 C C . GLN C 1 102 ? 24.633 5.955 23.515 1.00 44.72 103 GLN C C 1
ATOM 7007 O O . GLN C 1 102 ? 25.555 6.734 23.245 1.00 44.22 103 GLN C O 1
ATOM 7013 N N . LEU C 1 103 ? 23.728 6.188 24.463 1.00 40.99 104 LEU C N 1
ATOM 7014 C CA . LEU C 1 103 ? 23.734 7.400 25.279 1.00 44.28 104 LEU C CA 1
ATOM 7015 C C . LEU C 1 103 ? 25.085 7.637 25.953 1.00 44.69 104 LEU C C 1
ATOM 7016 O O . LEU C 1 103 ? 25.728 8.681 25.751 1.00 41.29 104 LEU C O 1
ATOM 7021 N N . ARG C 1 104 ? 25.512 6.656 26.744 1.00 41.21 105 ARG C N 1
ATOM 7022 C CA . ARG C 1 104 ? 26.772 6.757 27.472 1.00 51.71 105 ARG C CA 1
ATOM 7023 C C . ARG C 1 104 ? 27.960 6.905 26.523 1.00 42.48 105 ARG C C 1
ATOM 7024 O O . ARG C 1 104 ? 28.857 7.714 26.767 1.00 43.08 105 ARG C O 1
ATOM 7026 N N . SER C 1 105 ? 27.955 6.130 25.440 1.00 45.32 106 SER C N 1
ATOM 7027 C CA . SER C 1 105 ? 29.037 6.182 24.459 1.00 44.48 106 SER C CA 1
ATOM 7028 C C . SER C 1 105 ? 29.198 7.582 23.880 1.00 46.66 106 SER C C 1
ATOM 7029 O O . SER C 1 105 ? 30.303 8.133 23.855 1.00 51.39 106 SER C O 1
ATOM 7032 N N . PHE C 1 106 ? 28.089 8.161 23.428 1.00 42.20 107 PHE C N 1
ATOM 7033 C CA . PHE C 1 106 ? 28.130 9.484 22.815 1.00 42.29 107 PHE C CA 1
ATOM 7034 C C . PHE C 1 106 ? 28.477 10.585 23.813 1.00 46.42 107 PHE C C 1
ATOM 7035 O O . PHE C 1 106 ? 29.303 11.453 23.514 1.00 49.69 107 PHE C O 1
ATOM 7043 N N . ASP C 1 107 ? 27.857 10.553 24.991 1.00 45.50 108 ASP C N 1
ATOM 7044 C CA . ASP C 1 107 ? 28.148 11.564 26.009 1.00 48.46 108 ASP C CA 1
ATOM 7045 C C . ASP C 1 107 ? 29.637 11.539 26.369 1.00 52.68 108 ASP C C 1
ATOM 7046 O O . ASP C 1 107 ? 30.334 12.574 26.326 1.00 52.09 108 ASP C O 1
ATOM 7051 N N . ASP C 1 108 ? 30.117 10.341 26.697 1.00 52.22 109 ASP C N 1
ATOM 7052 C CA . ASP C 1 108 ? 31.520 10.134 27.034 1.00 57.24 109 ASP C CA 1
ATOM 7053 C C . ASP C 1 108 ? 32.447 10.595 25.916 1.00 54.54 109 ASP C C 1
ATOM 7054 O O . ASP C 1 108 ? 33.461 11.236 26.180 1.00 52.69 109 ASP C O 1
ATOM 7059 N N . HIS C 1 109 ? 32.102 10.277 24.670 1.00 50.99 110 HIS C N 1
ATOM 7060 C CA . HIS C 1 109 ? 32.978 10.635 23.559 1.00 54.10 110 HIS C CA 1
ATOM 7061 C C . HIS C 1 109 ? 33.011 12.138 23.296 1.00 50.24 110 HIS C C 1
ATOM 7062 O O . HIS C 1 109 ? 34.050 12.675 22.923 1.00 51.47 110 HIS C O 1
ATOM 7069 N N . PHE C 1 110 ? 31.881 12.814 23.472 1.00 44.90 111 PHE C N 1
ATOM 7070 C CA . PHE C 1 110 ? 31.850 14.263 23.285 1.00 55.04 111 PHE C CA 1
ATOM 7071 C C . PHE C 1 110 ? 32.657 14.963 24.379 1.00 52.19 111 PHE C C 1
ATOM 7072 O O . PHE C 1 110 ? 33.532 15.810 24.093 1.00 55.04 111 PHE C O 1
ATOM 7080 N N . GLN C 1 111 ? 32.374 14.595 25.629 1.00 50.60 112 GLN C N 1
ATOM 7081 C CA . GLN C 1 111 ? 33.116 15.151 26.757 1.00 52.53 112 GLN C CA 1
ATOM 7082 C C . GLN C 1 111 ? 34.619 14.906 26.598 1.00 54.56 112 GLN C C 1
ATOM 7083 O O . GLN C 1 111 ? 35.440 15.791 26.865 1.00 51.52 112 GLN C O 1
ATOM 7089 N N . HIS C 1 112 ? 34.970 13.709 26.139 1.00 58.58 113 HIS C N 1
ATOM 7090 C CA . HIS C 1 112 ? 36.365 13.363 25.902 1.00 60.97 113 HIS C CA 1
ATOM 7091 C C . HIS C 1 112 ? 36.952 14.153 24.741 1.00 55.45 113 HIS C C 1
ATOM 7092 O O . HIS C 1 112 ? 38.143 14.429 24.721 1.00 50.90 113 HIS C O 1
ATOM 7099 N N . LEU C 1 113 ? 36.121 14.500 23.765 1.00 53.68 114 LEU C N 1
ATOM 7100 C CA . LEU C 1 113 ? 36.589 15.297 22.639 1.00 48.49 114 LEU C CA 1
ATOM 7101 C C . LEU C 1 113 ? 36.980 16.680 23.127 1.00 61.38 114 LEU C C 1
ATOM 7102 O O . LEU C 1 113 ? 38.090 17.157 22.855 1.00 49.96 114 LEU C O 1
ATOM 7107 N N . LEU C 1 114 ? 36.075 17.316 23.866 1.00 58.40 115 LEU C N 1
ATOM 7108 C CA . LEU C 1 114 ? 36.372 18.644 24.401 1.00 54.37 115 LEU C CA 1
ATOM 7109 C C . LEU C 1 114 ? 37.597 18.607 25.326 1.00 54.39 115 LEU C C 1
ATOM 7110 O O . LEU C 1 114 ? 38.509 19.441 25.213 1.00 51.04 115 LEU C O 1
ATOM 7115 N N . ASN C 1 115 ? 37.620 17.624 26.223 1.00 50.14 116 ASN C N 1
ATOM 7116 C CA . ASN C 1 115 ? 38.722 17.470 27.170 1.00 64.16 116 ASN C CA 1
ATOM 7117 C C . ASN C 1 115 ? 40.083 17.253 26.499 1.00 60.06 116 ASN C C 1
ATOM 7118 O O . ASN C 1 115 ? 41.073 17.889 26.867 1.00 59.27 116 ASN C O 1
ATOM 7123 N N . ASP C 1 116 ? 40.121 16.358 25.516 1.00 58.58 117 ASP C N 1
ATOM 7124 C CA . ASP C 1 116 ? 41.331 16.078 24.748 1.00 58.28 117 ASP C CA 1
ATOM 7125 C C . ASP C 1 116 ? 41.759 17.337 24.008 1.00 59.25 117 ASP C C 1
ATOM 7126 O O . ASP C 1 116 ? 42.949 17.621 23.899 1.00 57.74 117 ASP C O 1
ATOM 7131 N N . SER C 1 117 ? 40.787 18.090 23.499 1.00 56.73 118 SER C N 1
ATOM 7132 C CA . SER C 1 117 ? 41.094 19.365 22.861 1.00 56.43 118 SER C CA 1
ATOM 7133 C C . SER C 1 117 ? 41.825 20.280 23.845 1.00 58.86 118 SER C C 1
ATOM 7134 O O . SER C 1 117 ? 42.872 20.856 23.522 1.00 54.82 118 SER C O 1
ATOM 7137 N N . GLU C 1 118 ? 41.281 20.384 25.055 1.00 60.82 119 GLU C N 1
ATOM 7138 C CA . GLU C 1 118 ? 41.870 21.245 26.080 1.00 58.10 119 GLU C CA 1
ATOM 7139 C C . GLU C 1 118 ? 43.281 20.812 26.484 1.00 58.46 119 GLU C C 1
ATOM 7140 O O . GLU C 1 118 ? 44.179 21.647 26.604 1.00 62.10 119 GLU C O 1
ATOM 7146 N N . ARG C 1 119 ? 43.473 19.514 26.695 1.00 61.35 120 ARG C N 1
ATOM 7147 C CA . ARG C 1 119 ? 44.787 18.991 27.069 1.00 66.27 120 ARG C CA 1
ATOM 7148 C C . ARG C 1 119 ? 45.807 19.182 25.948 1.00 67.75 120 ARG C C 1
ATOM 7149 O O . ARG C 1 119 ? 46.974 19.487 26.204 1.00 68.09 120 ARG C O 1
ATOM 7157 N N . THR C 1 120 ? 45.358 18.997 24.710 1.00 70.48 121 THR C N 1
ATOM 7158 C CA . THR C 1 120 ? 46.195 19.223 23.538 1.00 71.18 121 THR C CA 1
ATOM 7159 C C . THR C 1 120 ? 46.647 20.676 23.498 1.00 73.39 121 THR C C 1
ATOM 7160 O O . THR C 1 120 ? 47.827 20.970 23.273 1.00 75.29 121 THR C O 1
ATOM 7164 N N . LEU C 1 121 ? 45.699 21.582 23.728 1.00 69.84 122 LEU C N 1
ATOM 7165 C CA . LEU C 1 121 ? 46.010 23.005 23.786 1.00 65.72 122 LEU C CA 1
ATOM 7166 C C . LEU C 1 121 ? 47.045 23.296 24.870 1.00 61.31 122 LEU C C 1
ATOM 7167 O O . LEU C 1 121 ? 48.066 23.927 24.605 1.00 61.83 122 LEU C O 1
ATOM 7172 N N . GLN C 1 122 ? 46.782 22.822 26.084 1.00 59.48 123 GLN C N 1
ATOM 7173 C CA . GLN C 1 122 ? 47.669 23.070 27.218 1.00 63.79 123 GLN C CA 1
ATOM 7174 C C . GLN C 1 122 ? 49.063 22.480 27.022 1.00 66.72 123 GLN C C 1
ATOM 7175 O O . GLN C 1 122 ? 50.042 22.986 27.573 1.00 63.48 123 GLN C O 1
ATOM 7181 N N . ALA C 1 123 ? 49.152 21.410 26.239 1.00 66.29 124 ALA C N 1
ATOM 7182 C CA . ALA C 1 123 ? 50.428 20.739 26.022 1.00 63.22 124 ALA C CA 1
ATOM 7183 C C . ALA C 1 123 ? 51.234 21.379 24.895 1.00 77.71 124 ALA C C 1
ATOM 7184 O O . ALA C 1 123 ? 52.460 21.455 24.970 1.00 65.59 124 ALA C O 1
ATOM 7186 N N . THR C 1 124 ? 50.548 21.841 23.854 1.00 72.10 125 THR C N 1
ATOM 7187 C CA . THR C 1 124 ? 51.237 22.335 22.664 1.00 69.20 125 THR C CA 1
ATOM 7188 C C . THR C 1 124 ? 51.466 23.848 22.656 1.00 68.47 125 THR C C 1
ATOM 7189 O O . THR C 1 124 ? 52.477 24.322 22.136 1.00 69.18 125 THR C O 1
ATOM 7193 N N . PHE C 1 125 ? 50.532 24.600 23.230 1.00 67.07 126 PHE C N 1
ATOM 7194 C CA . PHE C 1 125 ? 50.577 26.065 23.172 1.00 68.86 126 PHE C CA 1
ATOM 7195 C C . PHE C 1 125 ? 51.786 26.742 23.842 1.00 65.51 126 PHE C C 1
ATOM 7196 O O . PHE C 1 125 ? 52.269 27.751 23.330 1.00 66.28 126 PHE C O 1
ATOM 7204 N N . PRO C 1 126 ? 52.266 26.221 24.991 1.00 71.15 127 PRO C N 1
ATOM 7205 C CA . PRO C 1 126 ? 53.470 26.859 25.542 1.00 75.03 127 PRO C CA 1
ATOM 7206 C C . PRO C 1 126 ? 54.669 26.804 24.595 1.00 81.83 127 PRO C C 1
ATOM 7207 O O . PRO C 1 126 ? 55.443 27.758 24.531 1.00 85.54 127 PRO C O 1
ATOM 7211 N N . GLY C 1 127 ? 54.809 25.705 23.863 1.00 83.96 128 GLY C N 1
ATOM 7212 C CA . GLY C 1 127 ? 55.923 25.544 22.948 1.00 87.53 128 GLY C CA 1
ATOM 7213 C C . GLY C 1 127 ? 55.771 26.336 21.663 1.00 87.96 128 GLY C C 1
ATOM 7214 O O . GLY C 1 127 ? 56.758 26.796 21.088 1.00 91.98 128 GLY C O 1
ATOM 7215 N N . ALA C 1 128 ? 54.531 26.504 21.215 1.00 85.42 129 ALA C N 1
ATOM 7216 C CA . ALA C 1 128 ? 54.263 27.148 19.935 1.00 83.50 129 ALA C CA 1
ATOM 7217 C C . ALA C 1 128 ? 54.121 28.664 20.054 1.00 80.40 129 ALA C C 1
ATOM 7218 O O . ALA C 1 128 ? 54.399 29.393 19.103 1.00 81.65 129 ALA C O 1
ATOM 7220 N N . PHE C 1 129 ? 53.692 29.136 21.221 1.00 78.50 130 PHE C N 1
ATOM 7221 C CA . PHE C 1 129 ? 53.399 30.555 21.399 1.00 75.68 130 PHE C CA 1
ATOM 7222 C C . PHE C 1 129 ? 54.137 31.177 22.581 1.00 79.73 130 PHE C C 1
ATOM 7223 O O . PHE C 1 129 ? 54.293 32.397 22.647 1.00 80.92 130 PHE C O 1
ATOM 7231 N N . GLY C 1 130 ? 54.582 30.344 23.515 1.00 82.92 131 GLY C N 1
ATOM 7232 C CA . GLY C 1 130 ? 55.264 30.843 24.694 1.00 85.26 131 GLY C CA 1
ATOM 7233 C C . GLY C 1 130 ? 54.322 31.518 25.673 1.00 86.24 131 GLY C C 1
ATOM 7234 O O . GLY C 1 130 ? 53.323 30.933 26.103 1.00 86.92 131 GLY C O 1
ATOM 7235 N N . GLU C 1 131 ? 54.634 32.761 26.024 1.00 89.44 132 GLU C N 1
ATOM 7236 C CA . GLU C 1 131 ? 53.842 33.475 27.017 1.00 89.64 132 GLU C CA 1
ATOM 7237 C C . GLU C 1 131 ? 52.735 34.312 26.386 1.00 87.34 132 GLU C C 1
ATOM 7238 O O . GLU C 1 131 ? 52.089 35.111 27.063 1.00 92.34 132 GLU C O 1
ATOM 7244 N N . LEU C 1 132 ? 52.512 34.122 25.089 1.00 83.37 133 LEU C N 1
ATOM 7245 C CA . LEU C 1 132 ? 51.304 34.637 24.460 1.00 80.62 133 LEU C CA 1
ATOM 7246 C C . LEU C 1 132 ? 50.155 33.719 24.853 1.00 77.91 133 LEU C C 1
ATOM 7247 O O . LEU C 1 132 ? 48.982 34.063 24.708 1.00 79.42 133 LEU C O 1
ATOM 7252 N N . TYR C 1 133 ? 50.515 32.542 25.358 1.00 73.38 134 TYR C N 1
ATOM 7253 C CA . TYR C 1 133 ? 49.555 31.616 25.938 1.00 72.78 134 TYR C CA 1
ATOM 7254 C C . TYR C 1 133 ? 49.764 31.460 27.441 1.00 74.39 134 TYR C C 1
ATOM 7255 O O . TYR C 1 133 ? 48.797 31.433 28.203 1.00 72.29 134 TYR C O 1
ATOM 7264 N N . THR C 1 134 ? 51.027 31.349 27.853 1.00 77.68 135 THR C N 1
ATOM 7265 C CA . THR C 1 134 ? 51.379 31.007 29.235 1.00 83.66 135 THR C CA 1
ATOM 7266 C C . THR C 1 134 ? 50.677 31.867 30.288 1.00 88.43 135 THR C C 1
ATOM 7267 O O . THR C 1 134 ? 50.215 31.354 31.308 1.00 88.84 135 THR C O 1
ATOM 7271 N N . GLN C 1 135 ? 50.588 33.169 30.039 1.00 97.00 136 GLN C N 1
ATOM 7272 C CA . GLN C 1 135 ? 49.951 34.075 30.990 1.00 99.36 136 GLN C CA 1
ATOM 7273 C C . GLN C 1 135 ? 48.446 34.173 30.741 1.00 94.60 136 GLN C C 1
ATOM 7274 O O . GLN C 1 135 ? 47.678 34.518 31.639 1.00 97.18 136 GLN C O 1
ATOM 7280 N N . ASN C 1 136 ? 48.029 33.850 29.522 1.00 86.48 137 ASN C N 1
ATOM 7281 C CA . ASN C 1 136 ? 46.625 33.958 29.141 1.00 79.91 137 ASN C CA 1
ATOM 7282 C C . ASN C 1 136 ? 45.896 32.617 29.172 1.00 77.68 137 ASN C C 1
ATOM 7283 O O . ASN C 1 136 ? 44.762 32.513 28.708 1.00 73.57 137 ASN C O 1
ATOM 7288 N N . ALA C 1 137 ? 46.550 31.602 29.730 1.00 77.89 138 ALA C N 1
ATOM 7289 C CA . ALA C 1 137 ? 46.041 30.230 29.707 1.00 77.58 138 ALA C CA 1
ATOM 7290 C C . ALA C 1 137 ? 44.674 30.077 30.376 1.00 81.26 138 ALA C C 1
ATOM 7291 O O . ALA C 1 137 ? 43.811 29.338 29.889 1.00 81.52 138 ALA C O 1
ATOM 7293 N N . ARG C 1 138 ? 44.482 30.776 31.491 1.00 81.36 139 ARG C N 1
ATOM 7294 C CA . ARG C 1 138 ? 43.242 30.676 32.255 1.00 80.84 139 ARG C CA 1
ATOM 7295 C C . ARG C 1 138 ? 42.040 31.178 31.458 1.00 79.78 139 ARG C C 1
ATOM 7296 O O . ARG C 1 138 ? 40.912 30.743 31.689 1.00 78.56 139 ARG C O 1
ATOM 7298 N N . ALA C 1 139 ? 42.282 32.094 30.526 1.00 75.63 140 ALA C N 1
ATOM 7299 C CA . ALA C 1 139 ? 41.229 32.565 29.634 1.00 71.62 140 ALA C CA 1
ATOM 7300 C C . ALA C 1 139 ? 40.704 31.402 28.799 1.00 74.05 140 ALA C C 1
ATOM 7301 O O . ALA C 1 139 ? 39.492 31.174 28.713 1.00 74.98 140 ALA C O 1
ATOM 7303 N N . PHE C 1 140 ? 41.631 30.663 28.195 1.00 76.05 141 PHE C N 1
ATOM 7304 C CA . PHE C 1 140 ? 41.292 29.476 27.421 1.00 74.05 141 PHE C CA 1
ATOM 7305 C C . PHE C 1 140 ? 40.611 28.434 28.302 1.00 77.76 141 PHE C C 1
ATOM 7306 O O . PHE C 1 140 ? 39.641 27.797 27.887 1.00 78.26 141 PHE C O 1
ATOM 7314 N N . ARG C 1 141 ? 41.124 28.268 29.519 1.00 78.52 142 ARG C N 1
ATOM 7315 C CA . ARG C 1 141 ? 40.550 27.317 30.468 1.00 80.55 142 ARG C CA 1
ATOM 7316 C C . ARG C 1 141 ? 39.077 27.616 30.740 1.00 86.67 142 ARG C C 1
ATOM 7317 O O . ARG C 1 141 ? 38.223 26.725 30.668 1.00 84.59 142 ARG C O 1
ATOM 7325 N N . ASP C 1 142 ? 38.786 28.877 31.046 1.00 94.84 143 ASP C N 1
ATOM 7326 C CA . ASP C 1 142 ? 37.418 29.310 31.305 1.00 95.53 143 ASP C CA 1
ATOM 7327 C C . ASP C 1 142 ? 36.559 29.189 30.048 1.00 88.45 143 ASP C C 1
ATOM 7328 O O . ASP C 1 142 ? 35.360 28.900 30.129 1.00 92.79 143 ASP C O 1
ATOM 7333 N N . LEU C 1 143 ? 37.180 29.404 28.890 1.00 78.11 144 LEU C N 1
ATOM 7334 C CA . LEU C 1 143 ? 36.502 29.191 27.616 1.00 70.88 144 LEU C CA 1
ATOM 7335 C C . LEU C 1 143 ? 36.012 27.748 27.505 1.00 61.79 144 LEU C C 1
ATOM 7336 O O . LEU C 1 143 ? 34.845 27.497 27.182 1.00 55.16 144 LEU C O 1
ATOM 7341 N N . TYR C 1 144 ? 36.906 26.805 27.787 1.00 61.45 145 TYR C N 1
ATOM 7342 C CA . TYR C 1 144 ? 36.561 25.387 27.741 1.00 60.46 145 TYR C CA 1
ATOM 7343 C C . TYR C 1 144 ? 35.516 25.009 28.783 1.00 60.85 145 TYR C C 1
ATOM 7344 O O . TYR C 1 144 ? 34.626 24.205 28.510 1.00 60.80 145 TYR C O 1
ATOM 7353 N N . SER C 1 145 ? 35.629 25.583 29.978 1.00 70.77 146 SER C N 1
ATOM 7354 C CA . SER C 1 145 ? 34.656 25.321 31.034 1.00 75.76 146 SER C CA 1
ATOM 7355 C C . SER C 1 145 ? 33.256 25.770 30.615 1.00 79.73 146 SER C C 1
ATOM 7356 O O . SER C 1 145 ? 32.268 25.039 30.789 1.00 80.32 146 SER C O 1
ATOM 7359 N N . GLU C 1 146 ? 33.174 26.970 30.048 1.00 83.39 147 GLU C N 1
ATOM 7360 C CA . GLU C 1 146 ? 31.889 27.502 29.614 1.00 84.68 147 GLU C CA 1
ATOM 7361 C C . GLU C 1 146 ? 31.348 26.734 28.407 1.00 77.96 147 GLU C C 1
ATOM 7362 O O . GLU C 1 146 ? 30.135 26.585 28.257 1.00 79.41 147 GLU C O 1
ATOM 7368 N N . LEU C 1 147 ? 32.243 26.242 27.554 1.00 66.76 148 LEU C N 1
ATOM 7369 C CA . LEU C 1 147 ? 31.829 25.347 26.474 1.00 58.95 148 LEU C CA 1
ATOM 7370 C C . LEU C 1 147 ? 31.215 24.076 27.051 1.00 56.63 148 LEU C C 1
ATOM 7371 O O . LEU C 1 147 ? 30.218 23.562 26.534 1.00 56.10 148 LEU C O 1
ATOM 7376 N N . ARG C 1 148 ? 31.819 23.578 28.126 1.00 55.38 149 ARG C N 1
ATOM 7377 C CA . ARG C 1 148 ? 31.303 22.408 28.824 1.00 58.58 149 ARG C CA 1
ATOM 7378 C C . ARG C 1 148 ? 29.909 22.666 29.372 1.00 58.74 149 ARG C C 1
ATOM 7379 O O . ARG C 1 148 ? 29.025 21.818 29.252 1.00 54.81 149 ARG C O 1
ATOM 7387 N N . LEU C 1 149 ? 29.716 23.832 29.981 1.00 66.35 150 LEU C N 1
ATOM 7388 C CA . LEU C 1 149 ? 28.394 24.187 30.490 1.00 71.49 150 LEU C CA 1
ATOM 7389 C C . LEU C 1 149 ? 27.370 24.294 29.361 1.00 73.52 150 LEU C C 1
ATOM 7390 O O . LEU C 1 149 ? 26.232 23.844 29.502 1.00 75.34 150 LEU C O 1
ATOM 7395 N N . TYR C 1 150 ? 27.787 24.889 28.246 1.00 74.38 151 TYR C N 1
ATOM 7396 C CA . TYR C 1 150 ? 26.950 25.010 27.055 1.00 72.67 151 TYR C CA 1
ATOM 7397 C C . TYR C 1 150 ? 26.487 23.641 26.575 1.00 70.41 151 TYR C C 1
ATOM 7398 O O . TYR C 1 150 ? 25.301 23.428 26.320 1.00 71.28 151 TYR C O 1
ATOM 7407 N N . TYR C 1 151 ? 27.432 22.713 26.460 1.00 64.37 152 TYR C N 1
ATOM 7408 C CA . TYR C 1 151 ? 27.116 21.354 26.039 1.00 65.56 152 TYR C CA 1
ATOM 7409 C C . TYR C 1 151 ? 26.230 20.621 27.045 1.00 63.85 152 TYR C C 1
ATOM 7410 O O . TYR C 1 151 ? 25.372 19.827 26.662 1.00 64.04 152 TYR C O 1
ATOM 7419 N N . ARG C 1 152 ? 26.442 20.890 28.329 1.00 71.08 153 ARG C N 1
ATOM 7420 C CA . ARG C 1 152 ? 25.770 20.138 29.386 1.00 76.06 153 ARG C CA 1
ATOM 7421 C C . ARG C 1 152 ? 24.298 20.502 29.551 1.00 79.76 153 ARG C C 1
ATOM 7422 O O . ARG C 1 152 ? 23.598 19.913 30.374 1.00 79.38 153 ARG C O 1
ATOM 7430 N N . GLY C 1 153 ? 23.825 21.470 28.777 1.00 81.12 154 GLY C N 1
ATOM 7431 C CA . GLY C 1 153 ? 22.421 21.828 28.822 1.00 85.46 154 GLY C CA 1
ATOM 7432 C C . GLY C 1 153 ? 22.146 23.108 29.582 1.00 89.83 154 GLY C C 1
ATOM 7433 O O . GLY C 1 153 ? 21.010 23.580 29.619 1.00 90.82 154 GLY C O 1
ATOM 7434 N N . ALA C 1 154 ? 23.182 23.682 30.184 1.00 92.20 155 ALA C N 1
ATOM 7435 C CA . ALA C 1 154 ? 23.033 24.996 30.783 1.00 94.29 155 ALA C CA 1
ATOM 7436 C C . ALA C 1 154 ? 23.427 25.985 29.706 1.00 99.13 155 ALA C C 1
ATOM 7437 O O . ALA C 1 154 ? 24.598 26.095 29.344 1.00 101.63 155 ALA C O 1
ATOM 7439 N N . ASN C 1 155 ? 22.443 26.719 29.205 1.00 101.07 156 ASN C N 1
ATOM 7440 C CA . ASN C 1 155 ? 22.613 27.404 27.936 1.00 101.48 156 ASN C CA 1
ATOM 7441 C C . ASN C 1 155 ? 22.674 28.914 28.071 1.00 102.66 156 ASN C C 1
ATOM 7442 O O . ASN C 1 155 ? 21.818 29.542 28.691 1.00 100.57 156 ASN C O 1
ATOM 7447 N N . LEU C 1 156 ? 23.713 29.477 27.472 1.00 102.50 157 LEU C N 1
ATOM 7448 C CA . LEU C 1 156 ? 23.894 30.912 27.371 1.00 107.31 157 LEU C CA 1
ATOM 7449 C C . LEU C 1 156 ? 24.082 31.235 25.899 1.00 118.55 157 LEU C C 1
ATOM 7450 O O . LEU C 1 156 ? 24.417 30.352 25.109 1.00 114.65 157 LEU C O 1
ATOM 7455 N N . HIS C 1 157 ? 23.842 32.484 25.520 1.00 135.17 158 HIS C N 1
ATOM 7456 C CA . HIS C 1 157 ? 24.235 32.940 24.200 1.00 137.49 158 HIS C CA 1
ATOM 7457 C C . HIS C 1 157 ? 25.726 32.678 24.045 1.00 134.59 158 HIS C C 1
ATOM 7458 O O . HIS C 1 157 ? 26.550 33.340 24.678 1.00 138.37 158 HIS C O 1
ATOM 7460 N N . LEU C 1 158 ? 26.066 31.682 23.234 1.00 116.30 159 LEU C N 1
ATOM 7461 C CA . LEU C 1 158 ? 27.461 31.324 23.017 1.00 105.81 159 LEU C CA 1
ATOM 7462 C C . LEU C 1 158 ? 28.182 32.487 22.350 1.00 103.55 159 LEU C C 1
ATOM 7463 O O . LEU C 1 158 ? 29.365 32.739 22.605 1.00 105.30 159 LEU C O 1
ATOM 7468 N N . GLU C 1 159 ? 27.442 33.197 21.503 1.00 105.03 160 GLU C N 1
ATOM 7469 C CA . GLU C 1 159 ? 27.942 34.382 20.820 1.00 109.12 160 GLU C CA 1
ATOM 7470 C C . GLU C 1 159 ? 28.467 35.418 21.806 1.00 106.87 160 GLU C C 1
ATOM 7471 O O . GLU C 1 159 ? 29.511 36.021 21.578 1.00 110.24 160 GLU C O 1
ATOM 7477 N N . GLU C 1 160 ? 27.736 35.620 22.898 1.00 100.55 161 GLU C N 1
ATOM 7478 C CA . GLU C 1 160 ? 28.120 36.599 23.910 1.00 96.09 161 GLU C CA 1
ATOM 7479 C C . GLU C 1 160 ? 29.433 36.214 24.586 1.00 88.61 161 GLU C C 1
ATOM 7480 O O . GLU C 1 160 ? 30.380 37.009 24.638 1.00 89.75 161 GLU C O 1
ATOM 7482 N N . THR C 1 161 ? 29.474 34.987 25.099 1.00 80.07 162 THR C N 1
ATOM 7483 C CA . THR C 1 161 ? 30.653 34.455 25.773 1.00 73.75 162 THR C CA 1
ATOM 7484 C C . THR C 1 161 ? 31.885 34.549 24.881 1.00 66.72 162 THR C C 1
ATOM 7485 O O . THR C 1 161 ? 32.922 35.089 25.285 1.00 59.95 162 THR C O 1
ATOM 7489 N N . LEU C 1 162 ? 31.757 34.030 23.663 1.00 68.38 163 LEU C N 1
ATOM 7490 C CA . LEU C 1 162 ? 32.849 34.075 22.699 1.00 70.61 163 LEU C CA 1
ATOM 7491 C C . LEU C 1 162 ? 33.276 35.511 22.409 1.00 75.26 163 LEU C C 1
ATOM 7492 O O . LEU C 1 162 ? 34.466 35.805 22.357 1.00 73.38 163 LEU C O 1
ATOM 7497 N N . ALA C 1 163 ? 32.302 36.401 22.240 1.00 79.78 164 ALA C N 1
ATOM 7498 C CA . ALA C 1 163 ? 32.581 37.806 21.953 1.00 89.82 164 ALA C CA 1
ATOM 7499 C C . ALA C 1 163 ? 33.424 38.448 23.049 1.00 92.10 164 ALA C C 1
ATOM 7500 O O . ALA C 1 163 ? 34.471 39.042 22.772 1.00 95.36 164 ALA C O 1
ATOM 7502 N N . GLU C 1 164 ? 32.966 38.324 24.292 1.00 96.14 165 GLU C N 1
ATOM 7503 C CA . GLU C 1 164 ? 33.681 38.914 25.418 1.00 98.42 165 GLU C CA 1
ATOM 7504 C C . GLU C 1 164 ? 35.067 38.287 25.566 1.00 96.19 165 GLU C C 1
ATOM 7505 O O . GLU C 1 164 ? 36.045 38.980 25.882 1.00 100.16 165 GLU C O 1
ATOM 7511 N N . PHE C 1 165 ? 35.144 36.980 25.320 1.00 88.31 166 PHE C N 1
ATOM 7512 C CA . PHE C 1 165 ? 36.422 36.272 25.328 1.00 83.09 166 PHE C CA 1
ATOM 7513 C C . PHE C 1 165 ? 37.407 36.894 24.342 1.00 79.49 166 PHE C C 1
ATOM 7514 O O . PHE C 1 165 ? 38.532 37.236 24.710 1.00 79.90 166 PHE C O 1
ATOM 7522 N N . TRP C 1 166 ? 36.975 37.042 23.093 1.00 78.45 167 TRP C N 1
ATOM 7523 C CA . TRP C 1 166 ? 37.827 37.593 22.045 1.00 76.45 167 TRP C CA 1
ATOM 7524 C C . TRP C 1 166 ? 38.205 39.042 22.325 1.00 78.31 167 TRP C C 1
ATOM 7525 O O . TRP C 1 166 ? 39.320 39.460 22.023 1.00 75.66 167 TRP C O 1
ATOM 7536 N N . ALA C 1 167 ? 37.280 39.805 22.899 1.00 76.18 168 ALA C N 1
ATOM 7537 C CA . ALA C 1 167 ? 37.557 41.198 23.242 1.00 79.17 168 ALA C CA 1
ATOM 7538 C C . ALA C 1 167 ? 38.648 41.300 24.309 1.00 79.11 168 ALA C C 1
ATOM 7539 O O . ALA C 1 167 ? 39.698 41.929 24.093 1.00 79.81 168 ALA C O 1
ATOM 7541 N N . ARG C 1 168 ? 38.393 40.672 25.455 1.00 79.67 169 ARG C N 1
ATOM 7542 C CA . ARG C 1 168 ? 39.336 40.689 26.570 1.00 81.46 169 ARG C CA 1
ATOM 7543 C C . ARG C 1 168 ? 40.706 40.163 26.149 1.00 86.10 169 ARG C C 1
ATOM 7544 O O . ARG C 1 168 ? 41.742 40.797 26.406 1.00 90.98 169 ARG C O 1
ATOM 7546 N N . LEU C 1 169 ? 40.700 39.007 25.490 1.00 83.01 170 LEU C N 1
ATOM 7547 C CA . LEU C 1 169 ? 41.932 38.393 25.012 1.00 80.90 170 LEU C CA 1
ATOM 7548 C C . LEU C 1 169 ? 42.653 39.310 24.033 1.00 82.63 170 LEU C C 1
ATOM 7549 O O . LEU C 1 169 ? 43.877 39.356 24.018 1.00 85.45 170 LEU C O 1
ATOM 7554 N N . LEU C 1 170 ? 41.895 40.042 23.221 1.00 81.29 171 LEU C N 1
ATOM 7555 C CA . LEU C 1 170 ? 42.499 40.977 22.277 1.00 78.75 171 LEU C CA 1
ATOM 7556 C C . LEU C 1 170 ? 43.202 42.108 23.010 1.00 79.48 171 LEU C C 1
ATOM 7557 O O . LEU C 1 170 ? 44.329 42.456 22.671 1.00 77.55 171 LEU C O 1
ATOM 7562 N N . GLU C 1 171 ? 42.536 42.683 24.008 1.00 82.62 172 GLU C N 1
ATOM 7563 C CA . GLU C 1 171 ? 43.150 43.750 24.799 1.00 86.11 172 GLU C CA 1
ATOM 7564 C C . GLU C 1 171 ? 44.441 43.272 25.468 1.00 87.91 172 GLU C C 1
ATOM 7565 O O . GLU C 1 171 ? 45.542 43.825 25.237 1.00 86.59 172 GLU C O 1
ATOM 7571 N N . ARG C 1 172 ? 44.296 42.229 26.285 1.00 91.96 173 ARG C N 1
ATOM 7572 C CA . ARG C 1 172 ? 45.419 41.706 27.050 1.00 96.33 173 ARG C CA 1
ATOM 7573 C C . ARG C 1 172 ? 46.574 41.301 26.142 1.00 98.05 173 ARG C C 1
ATOM 7574 O O . ARG C 1 172 ? 47.700 41.714 26.374 1.00 100.14 173 ARG C O 1
ATOM 7582 N N . LEU C 1 173 ? 46.294 40.521 25.100 1.00 96.40 174 LEU C N 1
ATOM 7583 C CA . LEU C 1 173 ? 47.332 40.114 24.151 1.00 95.04 174 LEU C CA 1
ATOM 7584 C C . LEU C 1 173 ? 47.992 41.299 23.470 1.00 96.60 174 LEU C C 1
ATOM 7585 O O . LEU C 1 173 ? 49.207 41.294 23.254 1.00 100.24 174 LEU C O 1
ATOM 7590 N N . PHE C 1 174 ? 47.185 42.300 23.121 1.00 97.85 175 PHE C N 1
ATOM 7591 C CA . PHE C 1 174 ? 47.699 43.510 22.496 1.00 96.66 175 PHE C CA 1
ATOM 7592 C C . PHE C 1 174 ? 48.753 44.078 23.427 1.00 97.82 175 PHE C C 1
ATOM 7593 O O . PHE C 1 174 ? 49.930 44.051 23.082 1.00 97.65 175 PHE C O 1
ATOM 7601 N N . LYS C 1 175 ? 48.377 44.476 24.640 1.00 96.64 176 LYS C N 1
ATOM 7602 C CA . LYS C 1 175 ? 49.393 45.058 25.531 1.00 101.21 176 LYS C CA 1
ATOM 7603 C C . LYS C 1 175 ? 50.567 44.132 25.899 1.00 111.64 176 LYS C C 1
ATOM 7604 O O . LYS C 1 175 ? 51.686 44.608 26.089 1.00 110.61 176 LYS C O 1
ATOM 7610 N N . GLN C 1 176 ? 50.328 42.826 25.984 1.00 125.62 177 GLN C N 1
ATOM 7611 C CA . GLN C 1 176 ? 51.394 41.868 26.300 1.00 130.10 177 GLN C CA 1
ATOM 7612 C C . GLN C 1 176 ? 52.503 41.861 25.249 1.00 127.17 177 GLN C C 1
ATOM 7613 O O . GLN C 1 176 ? 53.644 41.497 25.546 1.00 130.03 177 GLN C O 1
ATOM 7619 N N . LEU C 1 177 ? 52.172 42.272 24.030 1.00 117.87 178 LEU C N 1
ATOM 7620 C CA . LEU C 1 177 ? 53.079 42.106 22.901 1.00 110.40 178 LEU C CA 1
ATOM 7621 C C . LEU C 1 177 ? 53.992 43.306 22.668 1.00 108.86 178 LEU C C 1
ATOM 7622 O O . LEU C 1 177 ? 55.010 43.190 21.984 1.00 108.20 178 LEU C O 1
ATOM 7627 N N . HIS C 1 178 ? 53.687 44.458 23.254 1.00 107.74 179 HIS C N 1
ATOM 7628 C CA . HIS C 1 178 ? 54.375 45.649 22.770 1.00 107.98 179 HIS C CA 1
ATOM 7629 C C . HIS C 1 178 ? 54.769 46.656 23.893 1.00 126.01 179 HIS C C 1
ATOM 7630 O O . HIS C 1 178 ? 54.135 46.711 24.928 1.00 123.80 179 HIS C O 1
ATOM 7637 N N . PRO C 1 179 ? 55.833 47.485 23.639 1.00 136.42 180 PRO C N 1
ATOM 7638 C CA . PRO C 1 179 ? 56.529 48.395 24.603 1.00 137.97 180 PRO C CA 1
ATOM 7639 C C . PRO C 1 179 ? 55.696 49.588 25.123 1.00 136.62 180 PRO C C 1
ATOM 7640 O O . PRO C 1 179 ? 55.911 50.049 26.197 1.00 139.77 180 PRO C O 1
ATOM 7644 N N . GLN C 1 180 ? 54.805 50.085 24.285 1.00 129.57 181 GLN C N 1
ATOM 7645 C CA . GLN C 1 180 ? 54.280 51.426 24.456 1.00 127.36 181 GLN C CA 1
ATOM 7646 C C . GLN C 1 180 ? 53.137 51.543 25.475 1.00 125.19 181 GLN C C 1
ATOM 7647 O O . GLN C 1 180 ? 52.718 52.640 25.844 1.00 127.57 181 GLN C O 1
ATOM 7653 N N . LEU C 1 181 ? 52.652 50.392 25.923 1.00 127.29 182 LEU C N 1
ATOM 7654 C CA . LEU C 1 181 ? 51.272 50.228 26.377 1.00 128.54 182 LEU C CA 1
ATOM 7655 C C . LEU C 1 181 ? 50.812 51.183 27.467 1.00 132.01 182 LEU C C 1
ATOM 7656 O O . LEU C 1 181 ? 51.430 51.326 28.528 1.00 135.55 182 LEU C O 1
ATOM 7658 N N . LEU C 1 182 ? 49.698 51.831 27.163 1.00 128.74 183 LEU C N 1
ATOM 7659 C CA . LEU C 1 182 ? 48.947 52.624 28.113 1.00 128.45 183 LEU C CA 1
ATOM 7660 C C . LEU C 1 182 ? 47.490 52.283 27.877 1.00 125.11 183 LEU C C 1
ATOM 7661 O O . LEU C 1 182 ? 47.119 51.808 26.800 1.00 125.14 183 LEU C O 1
ATOM 7663 N N . LEU C 1 183 ? 46.668 52.495 28.892 1.00 125.05 184 LEU C N 1
ATOM 7664 C CA . LEU C 1 183 ? 45.268 52.148 28.784 1.00 119.83 184 LEU C CA 1
ATOM 7665 C C . LEU C 1 183 ? 44.369 53.288 29.199 1.00 122.19 184 LEU C C 1
ATOM 7666 O O . LEU C 1 183 ? 44.714 54.074 30.084 1.00 125.06 184 LEU C O 1
ATOM 7668 N N . PRO C 1 184 ? 43.207 53.374 28.536 1.00 116.19 185 PRO C N 1
ATOM 7669 C CA . PRO C 1 184 ? 42.042 54.190 28.863 1.00 115.23 185 PRO C CA 1
ATOM 7670 C C . PRO C 1 184 ? 41.871 54.386 30.370 1.00 113.28 185 PRO C C 1
ATOM 7671 O O . PRO C 1 184 ? 41.902 55.511 30.868 1.00 112.70 185 PRO C O 1
ATOM 7675 N N . ALA C 1 197 ? 35.523 44.550 14.743 1.00 89.22 198 ALA C N 1
ATOM 7676 C CA . ALA C 1 197 ? 35.927 45.752 14.024 1.00 95.83 198 ALA C CA 1
ATOM 7677 C C . ALA C 1 197 ? 36.741 45.409 12.780 1.00 100.95 198 ALA C C 1
ATOM 7678 O O . ALA C 1 197 ? 36.193 45.274 11.685 1.00 102.87 198 ALA C O 1
ATOM 7680 N N . LEU C 1 198 ? 38.051 45.270 12.958 1.00 106.75 199 LEU C N 1
ATOM 7681 C CA . LEU C 1 198 ? 38.965 45.009 11.850 1.00 108.47 199 LEU C CA 1
ATOM 7682 C C . LEU C 1 198 ? 39.193 43.509 11.644 1.00 109.18 199 LEU C C 1
ATOM 7683 O O . LEU C 1 198 ? 39.842 43.096 10.680 1.00 109.40 199 LEU C O 1
ATOM 7688 N N . ARG C 1 199 ? 38.627 42.702 12.539 1.00 103.58 200 ARG C N 1
ATOM 7689 C CA . ARG C 1 199 ? 38.863 41.258 12.564 1.00 99.11 200 ARG C CA 1
ATOM 7690 C C . ARG C 1 199 ? 40.360 40.938 12.615 1.00 94.67 200 ARG C C 1
ATOM 7691 O O . ARG C 1 199 ? 40.922 40.425 11.647 1.00 97.16 200 ARG C O 1
ATOM 7693 N N . PRO C 1 200 ? 41.009 41.248 13.751 1.00 84.42 201 PRO C N 1
ATOM 7694 C CA . PRO C 1 200 ? 42.457 41.082 13.923 1.00 81.04 201 PRO C CA 1
ATOM 7695 C C . PRO C 1 200 ? 42.908 39.623 13.979 1.00 77.93 201 PRO C C 1
ATOM 7696 O O . PRO C 1 200 ? 44.046 39.323 13.617 1.00 75.07 201 PRO C O 1
ATOM 7700 N N . PHE C 1 201 ? 42.028 38.733 14.428 1.00 75.84 202 PHE C N 1
ATOM 7701 C CA . PHE C 1 201 ? 42.362 37.318 14.543 1.00 78.27 202 PHE C CA 1
ATOM 7702 C C . PHE C 1 201 ? 42.028 36.570 13.258 1.00 84.19 202 PHE C C 1
ATOM 7703 O O . PHE C 1 201 ? 42.168 35.350 13.185 1.00 86.91 202 PHE C O 1
ATOM 7711 N N . GLY C 1 202 ? 41.569 37.307 12.252 1.00 90.31 203 GLY C N 1
ATOM 7712 C CA . GLY C 1 202 ? 41.202 36.714 10.981 1.00 91.37 203 GLY C CA 1
ATOM 7713 C C . GLY C 1 202 ? 39.841 36.047 11.014 1.00 90.40 203 GLY C C 1
ATOM 7714 O O . GLY C 1 202 ? 38.923 36.517 11.687 1.00 96.89 203 GLY C O 1
ATOM 7715 N N . GLU C 1 203 ? 39.714 34.944 10.284 1.00 87.77 204 GLU C N 1
ATOM 7716 C CA . GLU C 1 203 ? 38.443 34.240 10.155 1.00 79.71 204 GLU C CA 1
ATOM 7717 C C . GLU C 1 203 ? 38.126 33.378 11.374 1.00 72.93 204 GLU C C 1
ATOM 7718 O O . GLU C 1 203 ? 36.962 33.092 11.653 1.00 70.34 204 GLU C O 1
ATOM 7724 N N . ALA C 1 204 ? 39.170 32.982 12.095 1.00 70.04 205 ALA C N 1
ATOM 7725 C CA . ALA C 1 204 ? 39.073 32.000 13.180 1.00 66.49 205 ALA C CA 1
ATOM 7726 C C . ALA C 1 204 ? 37.983 32.233 14.247 1.00 63.94 205 ALA C C 1
ATOM 7727 O O . ALA C 1 204 ? 37.289 31.283 14.610 1.00 62.29 205 ALA C O 1
ATOM 7729 N N . PRO C 1 205 ? 37.830 33.472 14.763 1.00 65.16 206 PRO C N 1
ATOM 7730 C CA . PRO C 1 205 ? 36.863 33.643 15.860 1.00 65.51 206 PRO C CA 1
ATOM 7731 C C . PRO C 1 205 ? 35.418 33.285 15.511 1.00 67.29 206 PRO C C 1
ATOM 7732 O O . PRO C 1 205 ? 34.835 32.388 16.123 1.00 65.01 206 PRO C O 1
ATOM 7736 N N . ARG C 1 206 ? 34.852 33.991 14.540 1.00 68.47 207 ARG C N 1
ATOM 7737 C CA A ARG C 1 206 ? 33.463 33.802 14.138 0.49 72.64 207 ARG C CA 1
ATOM 7738 C CA B ARG C 1 206 ? 33.456 33.779 14.177 0.51 73.33 207 ARG C CA 1
ATOM 7739 C C . ARG C 1 206 ? 33.244 32.438 13.481 1.00 75.37 207 ARG C C 1
ATOM 7740 O O . ARG C 1 206 ? 32.142 31.891 13.505 1.00 75.95 207 ARG C O 1
ATOM 7755 N N . GLU C 1 207 ? 34.299 31.898 12.882 1.00 78.84 208 GLU C N 1
ATOM 7756 C CA . GLU C 1 207 ? 34.226 30.578 12.269 1.00 79.90 208 GLU C CA 1
ATOM 7757 C C . GLU C 1 207 ? 34.055 29.535 13.371 1.00 80.61 208 GLU C C 1
ATOM 7758 O O . GLU C 1 207 ? 33.182 28.655 13.300 1.00 80.96 208 GLU C O 1
ATOM 7764 N N . LEU C 1 208 ? 34.889 29.664 14.401 1.00 75.80 209 LEU C N 1
ATOM 7765 C CA . LEU C 1 208 ? 34.753 28.880 15.621 1.00 73.48 209 LEU C CA 1
ATOM 7766 C C . LEU C 1 208 ? 33.360 29.050 16.212 1.00 71.43 209 LEU C C 1
ATOM 7767 O O . LEU C 1 208 ? 32.767 28.093 16.703 1.00 69.19 209 LEU C O 1
ATOM 7772 N N . ARG C 1 209 ? 32.842 30.274 16.152 1.00 71.48 210 ARG C N 1
ATOM 7773 C CA . ARG C 1 209 ? 31.514 30.572 16.678 1.00 68.51 210 ARG C CA 1
ATOM 7774 C C . ARG C 1 209 ? 30.430 29.781 15.950 1.00 67.64 210 ARG C C 1
ATOM 7775 O O . ARG C 1 209 ? 29.575 29.162 16.583 1.00 66.69 210 ARG C O 1
ATOM 7777 N N . LEU C 1 210 ? 30.476 29.804 14.622 1.00 65.04 211 LEU C N 1
ATOM 7778 C CA . LEU C 1 210 ? 29.513 29.072 13.806 1.00 65.23 211 LEU C CA 1
ATOM 7779 C C . LEU C 1 210 ? 29.606 27.571 14.051 1.00 61.76 211 LEU C C 1
ATOM 7780 O O . LEU C 1 210 ? 28.607 26.921 14.393 1.00 65.95 211 LEU C O 1
ATOM 7785 N N . ARG C 1 211 ? 30.811 27.029 13.882 1.00 58.66 212 ARG C N 1
ATOM 7786 C CA . ARG C 1 211 ? 31.022 25.593 14.039 1.00 57.89 212 ARG C CA 1
ATOM 7787 C C . ARG C 1 211 ? 30.598 25.100 15.421 1.00 53.96 212 ARG C C 1
ATOM 7788 O O . ARG C 1 211 ? 29.963 24.053 15.542 1.00 59.29 212 ARG C O 1
ATOM 7796 N N . ALA C 1 212 ? 30.940 25.859 16.457 1.00 49.62 213 ALA C N 1
ATOM 7797 C CA . ALA C 1 212 ? 30.567 25.495 17.820 1.00 61.34 213 ALA C CA 1
ATOM 7798 C C . ALA C 1 212 ? 29.057 25.563 18.010 1.00 56.26 213 ALA C C 1
ATOM 7799 O O . ALA C 1 212 ? 28.451 24.635 18.550 1.00 60.23 213 ALA C O 1
ATOM 7801 N N . THR C 1 213 ? 28.460 26.665 17.560 1.00 58.07 214 THR C N 1
ATOM 7802 C CA . THR C 1 213 ? 27.019 26.869 17.671 1.00 56.19 214 THR C CA 1
ATOM 7803 C C . THR C 1 213 ? 26.252 25.710 17.047 1.00 58.29 214 THR C C 1
ATOM 7804 O O . THR C 1 213 ? 25.273 25.226 17.615 1.00 58.09 214 THR C O 1
ATOM 7808 N N . ARG C 1 214 ? 26.707 25.259 15.882 1.00 58.61 215 ARG C N 1
ATOM 7809 C CA . ARG C 1 214 ? 26.074 24.125 15.216 1.00 57.87 215 ARG C CA 1
ATOM 7810 C C . ARG C 1 214 ? 26.335 22.798 15.940 1.00 52.61 215 ARG C C 1
ATOM 7811 O O . ARG C 1 214 ? 25.406 22.144 16.440 1.00 53.17 215 ARG C O 1
ATOM 7819 N N . ALA C 1 215 ? 27.609 22.421 16.003 1.00 49.79 216 ALA C N 1
ATOM 7820 C CA . ALA C 1 215 ? 28.014 21.100 16.475 1.00 49.09 216 ALA C CA 1
ATOM 7821 C C . ALA C 1 215 ? 27.625 20.819 17.923 1.00 52.26 216 ALA C C 1
ATOM 7822 O O . ALA C 1 215 ? 27.233 19.700 18.253 1.00 54.80 216 ALA C O 1
ATOM 7824 N N . PHE C 1 216 ? 27.736 21.823 18.787 1.00 52.79 217 PHE C N 1
ATOM 7825 C CA . PHE C 1 216 ? 27.467 21.602 20.205 1.00 53.85 217 PHE C CA 1
ATOM 7826 C C . PHE C 1 216 ? 25.977 21.415 20.485 1.00 51.15 217 PHE C C 1
ATOM 7827 O O . PHE C 1 216 ? 25.595 20.551 21.279 1.00 52.22 217 PHE C O 1
ATOM 7835 N N . VAL C 1 217 ? 25.135 22.209 19.830 1.00 51.03 218 VAL C N 1
ATOM 7836 C CA . VAL C 1 217 ? 23.697 22.053 20.005 1.00 50.19 218 VAL C CA 1
ATOM 7837 C C . VAL C 1 217 ? 23.246 20.758 19.331 1.00 49.67 218 VAL C C 1
ATOM 7838 O O . VAL C 1 217 ? 22.310 20.104 19.798 1.00 46.98 218 VAL C O 1
ATOM 7842 N N . ALA C 1 218 ? 23.933 20.370 18.257 1.00 48.52 219 ALA C N 1
ATOM 7843 C CA . ALA C 1 218 ? 23.635 19.103 17.596 1.00 50.54 219 ALA C CA 1
ATOM 7844 C C . ALA C 1 218 ? 23.911 17.929 18.535 1.00 50.42 219 ALA C C 1
ATOM 7845 O O . ALA C 1 218 ? 23.058 17.057 18.734 1.00 42.54 219 ALA C O 1
ATOM 7847 N N . ALA C 1 219 ? 25.108 17.926 19.115 1.00 43.36 220 ALA C N 1
ATOM 7848 C CA . ALA C 1 219 ? 25.532 16.877 20.035 1.00 45.56 220 ALA C CA 1
ATOM 7849 C C . ALA C 1 219 ? 24.627 16.805 21.260 1.00 44.99 220 ALA C C 1
ATOM 7850 O O . ALA C 1 219 ? 24.146 15.729 21.632 1.00 42.06 220 ALA C O 1
ATOM 7852 N N . ARG C 1 220 ? 24.405 17.960 21.882 1.00 49.57 221 ARG C N 1
ATOM 7853 C CA . ARG C 1 220 ? 23.558 18.044 23.066 1.00 48.08 221 ARG C CA 1
ATOM 7854 C C . ARG C 1 220 ? 22.153 17.520 22.780 1.00 44.23 221 ARG C C 1
ATOM 7855 O O . ARG C 1 220 ? 21.627 16.679 23.519 1.00 44.60 221 ARG C O 1
ATOM 7863 N N . SER C 1 221 ? 21.558 18.018 21.699 1.00 47.56 222 SER C N 1
ATOM 7864 C CA . SER C 1 221 ? 20.215 17.604 21.308 1.00 49.57 222 SER C CA 1
ATOM 7865 C C . SER C 1 221 ? 20.158 16.104 21.033 1.00 47.23 222 SER C C 1
ATOM 7866 O O . SER C 1 221 ? 19.167 15.443 21.354 1.00 47.88 222 SER C O 1
ATOM 7869 N N . PHE C 1 222 ? 21.225 15.569 20.445 1.00 45.56 223 PHE C N 1
ATOM 7870 C CA . PHE C 1 222 ? 21.292 14.139 20.167 1.00 48.33 223 PHE C CA 1
ATOM 7871 C C . PHE C 1 222 ? 21.302 13.325 21.459 1.00 46.96 223 PHE C C 1
ATOM 7872 O O . PHE C 1 222 ? 20.519 12.381 21.620 1.00 49.20 223 PHE C O 1
ATOM 7880 N N . VAL C 1 223 ? 22.188 13.700 22.379 1.00 48.66 224 VAL C N 1
ATOM 7881 C CA . VAL C 1 223 ? 22.309 12.998 23.656 1.00 50.55 224 VAL C CA 1
ATOM 7882 C C . VAL C 1 223 ? 20.998 13.040 24.444 1.00 47.46 224 VAL C C 1
ATOM 7883 O O . VAL C 1 223 ? 20.528 12.011 24.960 1.00 47.22 224 VAL C O 1
ATOM 7887 N N . GLN C 1 224 ? 20.398 14.226 24.524 1.00 54.36 225 GLN C N 1
ATOM 7888 C CA . GLN C 1 224 ? 19.124 14.359 25.223 1.00 57.11 225 GLN C CA 1
ATOM 7889 C C . GLN C 1 224 ? 18.027 13.568 24.521 1.00 53.74 225 GLN C C 1
ATOM 7890 O O . GLN C 1 224 ? 17.109 13.067 25.168 1.00 53.34 225 GLN C O 1
ATOM 7896 N N . GLY C 1 225 ? 18.132 13.451 23.201 1.00 48.35 226 GLY C N 1
ATOM 7897 C CA . GLY C 1 225 ? 17.206 12.636 22.433 1.00 39.67 226 GLY C CA 1
ATOM 7898 C C . GLY C 1 225 ? 17.294 11.177 22.837 1.00 46.75 226 GLY C C 1
ATOM 7899 O O . GLY C 1 225 ? 16.272 10.526 23.099 1.00 46.84 226 GLY C O 1
ATOM 7900 N N . LEU C 1 226 ? 18.522 10.665 22.889 1.00 48.03 227 LEU C N 1
ATOM 7901 C CA . LEU C 1 226 ? 18.773 9.310 23.372 1.00 44.02 227 LEU C CA 1
ATOM 7902 C C . LEU C 1 226 ? 18.181 9.110 24.766 1.00 48.01 227 LEU C C 1
ATOM 7903 O O . LEU C 1 226 ? 17.518 8.099 25.038 1.00 47.33 227 LEU C O 1
ATOM 7908 N N . GLY C 1 227 ? 18.415 10.087 25.640 1.00 52.41 228 GLY C N 1
ATOM 7909 C CA . GLY C 1 227 ? 17.865 10.045 26.986 1.00 51.77 228 GLY C CA 1
ATOM 7910 C C . GLY C 1 227 ? 16.348 9.941 27.017 1.00 48.60 228 GLY C C 1
ATOM 7911 O O . GLY C 1 227 ? 15.783 9.120 27.750 1.00 47.23 228 GLY C O 1
ATOM 7912 N N . VAL C 1 228 ? 15.690 10.774 26.214 1.00 46.67 229 VAL C N 1
ATOM 7913 C CA . VAL C 1 228 ? 14.233 10.790 26.136 1.00 46.17 229 VAL C CA 1
ATOM 7914 C C . VAL C 1 228 ? 13.695 9.460 25.629 1.00 48.35 229 VAL C C 1
ATOM 7915 O O . VAL C 1 228 ? 12.771 8.902 26.215 1.00 44.67 229 VAL C O 1
ATOM 7919 N N . ALA C 1 229 ? 14.279 8.951 24.547 1.00 49.30 230 ALA C N 1
ATOM 7920 C CA . ALA C 1 229 ? 13.876 7.650 24.021 1.00 42.50 230 ALA C CA 1
ATOM 7921 C C . ALA C 1 229 ? 13.999 6.568 25.094 1.00 48.89 230 ALA C C 1
ATOM 7922 O O . ALA C 1 229 ? 13.070 5.777 25.307 1.00 53.56 230 ALA C O 1
ATOM 7924 N N . SER C 1 230 ? 15.142 6.555 25.776 1.00 51.39 231 SER C N 1
ATOM 7925 C CA . SER C 1 230 ? 15.390 5.592 26.847 1.00 53.57 231 SER C CA 1
ATOM 7926 C C . SER C 1 230 ? 14.312 5.652 27.934 1.00 50.88 231 SER C C 1
ATOM 7927 O O . SER C 1 230 ? 13.701 4.630 28.285 1.00 51.21 231 SER C O 1
ATOM 7930 N N . ASP C 1 231 ? 14.076 6.856 28.452 1.00 56.07 232 ASP C N 1
ATOM 7931 C CA . ASP C 1 231 ? 13.068 7.065 29.490 1.00 60.24 232 ASP C CA 1
ATOM 7932 C C . ASP C 1 231 ? 11.682 6.609 29.041 1.00 55.32 232 ASP C C 1
ATOM 7933 O O . ASP C 1 231 ? 10.974 5.918 29.782 1.00 53.54 232 ASP C O 1
ATOM 7938 N N . VAL C 1 232 ? 11.306 6.999 27.825 1.00 51.08 233 VAL C N 1
ATOM 7939 C CA . VAL C 1 232 ? 10.015 6.627 27.260 1.00 47.26 233 VAL C CA 1
ATOM 7940 C C . VAL C 1 232 ? 9.857 5.117 27.213 1.00 44.71 233 VAL C C 1
ATOM 7941 O O . VAL C 1 232 ? 8.862 4.583 27.699 1.00 44.57 233 VAL C O 1
ATOM 7945 N N . VAL C 1 233 ? 10.841 4.428 26.643 1.00 44.86 234 VAL C N 1
ATOM 7946 C CA . VAL C 1 233 ? 10.776 2.971 26.574 1.00 50.98 234 VAL C CA 1
ATOM 7947 C C . VAL C 1 233 ? 10.649 2.358 27.969 1.00 52.29 234 VAL C C 1
ATOM 7948 O O . VAL C 1 233 ? 9.832 1.454 28.188 1.00 51.32 234 VAL C O 1
ATOM 7952 N N . ARG C 1 234 ? 11.437 2.870 28.914 1.00 55.94 235 ARG C N 1
ATOM 7953 C CA . ARG C 1 234 ? 11.442 2.318 30.268 1.00 56.01 235 ARG C CA 1
ATOM 7954 C C . ARG C 1 234 ? 10.097 2.484 30.978 1.00 52.32 235 ARG C C 1
ATOM 7955 O O . ARG C 1 234 ? 9.620 1.560 31.638 1.00 48.76 235 ARG C O 1
ATOM 7963 N N . LYS C 1 235 ? 9.476 3.650 30.825 1.00 49.11 236 LYS C N 1
ATOM 7964 C CA . LYS C 1 235 ? 8.202 3.915 31.489 1.00 53.14 236 LYS C CA 1
ATOM 7965 C C . LYS C 1 235 ? 7.047 3.189 30.807 1.00 51.46 236 LYS C C 1
ATOM 7966 O O . LYS C 1 235 ? 6.146 2.679 31.474 1.00 46.64 236 LYS C O 1
ATOM 7972 N N . VAL C 1 236 ? 7.077 3.146 29.479 1.00 53.21 237 VAL C N 1
ATOM 7973 C CA . VAL C 1 236 ? 6.075 2.415 28.711 1.00 51.01 237 VAL C CA 1
ATOM 7974 C C . VAL C 1 236 ? 6.142 0.924 29.043 1.00 56.96 237 VAL C C 1
ATOM 7975 O O . VAL C 1 236 ? 5.119 0.234 29.061 1.00 56.13 237 VAL C O 1
ATOM 7979 N N . ALA C 1 237 ? 7.347 0.441 29.336 1.00 55.65 238 ALA C N 1
ATOM 7980 C CA . ALA C 1 237 ? 7.556 -0.960 29.702 1.00 57.80 238 ALA C CA 1
ATOM 7981 C C . ALA C 1 237 ? 6.681 -1.414 30.874 1.00 63.50 238 ALA C C 1
ATOM 7982 O O . ALA C 1 237 ? 6.264 -2.571 30.929 1.00 65.78 238 ALA C O 1
ATOM 7984 N N . GLN C 1 238 ? 6.407 -0.504 31.804 1.00 67.28 239 GLN C N 1
ATOM 7985 C CA . GLN C 1 238 ? 5.664 -0.850 33.014 1.00 70.19 239 GLN C CA 1
ATOM 7986 C C . GLN C 1 238 ? 4.152 -0.673 32.872 1.00 66.77 239 GLN C C 1
ATOM 7987 O O . GLN C 1 238 ? 3.433 -0.620 33.870 1.00 66.59 239 GLN C O 1
ATOM 7993 N N . VAL C 1 239 ? 3.670 -0.583 31.637 1.00 61.49 240 VAL C N 1
ATOM 7994 C CA . VAL C 1 239 ? 2.233 -0.537 31.390 1.00 63.90 240 VAL C CA 1
ATOM 7995 C C . VAL C 1 239 ? 1.671 -1.957 31.364 1.00 64.58 240 VAL C C 1
ATOM 7996 O O . VAL C 1 239 ? 2.123 -2.793 30.581 1.00 66.40 240 VAL C O 1
ATOM 8000 N N . PRO C 1 240 ? 0.685 -2.234 32.229 1.00 68.89 241 PRO C N 1
ATOM 8001 C CA . PRO C 1 240 ? 0.128 -3.582 32.385 1.00 66.86 241 PRO C CA 1
ATOM 8002 C C . PRO C 1 240 ? -0.768 -4.000 31.226 1.00 65.91 241 PRO C C 1
ATOM 8003 O O . PRO C 1 240 ? -1.241 -3.153 30.468 1.00 66.22 241 PRO C O 1
ATOM 8007 N N . LEU C 1 241 ? -0.993 -5.303 31.097 1.00 64.35 242 LEU C N 1
ATOM 8008 C CA . LEU C 1 241 ? -1.923 -5.828 30.107 1.00 62.64 242 LEU C CA 1
ATOM 8009 C C . LEU C 1 241 ? -3.322 -5.920 30.704 1.00 61.01 242 LEU C C 1
ATOM 8010 O O . LEU C 1 241 ? -3.493 -6.378 31.834 1.00 64.14 242 LEU C O 1
ATOM 8015 N N . GLY C 1 242 ? -4.318 -5.481 29.944 1.00 58.02 243 GLY C N 1
ATOM 8016 C CA . GLY C 1 242 ? -5.691 -5.475 30.416 1.00 55.30 243 GLY C CA 1
ATOM 8017 C C . GLY C 1 242 ? -6.287 -6.863 30.547 1.00 54.49 243 GLY C C 1
ATOM 8018 O O . GLY C 1 242 ? -5.758 -7.826 29.991 1.00 54.41 243 GLY C O 1
ATOM 8019 N N . PRO C 1 243 ? -7.400 -6.972 31.290 1.00 53.90 244 PRO C N 1
ATOM 8020 C CA . PRO C 1 243 ? -8.112 -8.238 31.501 1.00 57.27 244 PRO C CA 1
ATOM 8021 C C . PRO C 1 243 ? -8.599 -8.855 30.193 1.00 56.88 244 PRO C C 1
ATOM 8022 O O . PRO C 1 243 ? -8.509 -10.072 30.016 1.00 54.42 244 PRO C O 1
ATOM 8026 N N . GLU C 1 244 ? -9.109 -8.020 29.293 1.00 60.48 245 GLU C N 1
ATOM 8027 C CA . GLU C 1 244 ? -9.529 -8.473 27.972 1.00 64.49 245 GLU C CA 1
ATOM 8028 C C . GLU C 1 244 ? -8.357 -9.097 27.227 1.00 63.10 245 GLU C C 1
ATOM 8029 O O . GLU C 1 244 ? -8.476 -10.179 26.643 1.00 59.81 245 GLU C O 1
ATOM 8035 N N . CYS C 1 245 ? -7.223 -8.404 27.260 1.00 61.86 246 CYS C N 1
ATOM 8036 C CA . CYS C 1 245 ? -5.999 -8.903 26.653 1.00 62.31 246 CYS C CA 1
ATOM 8037 C C . CYS C 1 245 ? -5.619 -10.250 27.252 1.00 60.76 246 CYS C C 1
ATOM 8038 O O . CYS C 1 245 ? -5.234 -11.163 26.531 1.00 60.83 246 CYS C O 1
ATOM 8041 N N . SER C 1 246 ? -5.742 -10.367 28.571 1.00 57.69 247 SER C N 1
ATOM 8042 C CA . SER C 1 246 ? -5.440 -11.614 29.265 1.00 55.85 247 SER C CA 1
ATOM 8043 C C . SER C 1 246 ? -6.320 -12.759 28.763 1.00 56.30 247 SER C C 1
ATOM 8044 O O . SER C 1 246 ? -5.825 -13.850 28.456 1.00 55.25 247 SER C O 1
ATOM 8047 N N . ARG C 1 247 ? -7.623 -12.498 28.680 1.00 50.29 248 ARG C N 1
ATOM 8048 C CA . ARG C 1 247 ? -8.578 -13.477 28.167 1.00 46.38 248 ARG C CA 1
ATOM 8049 C C . ARG C 1 247 ? -8.209 -13.923 26.756 1.00 47.94 248 ARG C C 1
ATOM 8050 O O . ARG C 1 247 ? -8.140 -15.122 26.469 1.00 46.38 248 ARG C O 1
ATOM 8054 N N . ALA C 1 248 ? -7.969 -12.948 25.883 1.00 43.08 249 ALA C N 1
ATOM 8055 C CA . ALA C 1 248 ? -7.621 -13.228 24.492 1.00 41.96 249 ALA C CA 1
ATOM 8056 C C . ALA C 1 248 ? -6.339 -14.048 24.385 1.00 43.39 249 ALA C C 1
ATOM 8057 O O . ALA C 1 248 ? -6.227 -14.932 23.534 1.00 46.39 249 ALA C O 1
ATOM 8059 N N . VAL C 1 249 ? -5.376 -13.752 25.253 1.00 44.65 250 VAL C N 1
ATOM 8060 C CA . VAL C 1 249 ? -4.110 -14.474 25.271 1.00 44.45 250 VAL C CA 1
ATOM 8061 C C . VAL C 1 249 ? -4.321 -15.916 25.714 1.00 46.98 250 VAL C C 1
ATOM 8062 O O . VAL C 1 249 ? -3.759 -16.837 25.123 1.00 45.49 250 VAL C O 1
ATOM 8066 N N . MET C 1 250 ? -5.136 -16.113 26.747 1.00 46.17 251 MET C N 1
ATOM 8067 C CA . MET C 1 250 ? -5.470 -17.466 27.181 1.00 45.73 251 MET C CA 1
ATOM 8068 C C . MET C 1 250 ? -6.143 -18.244 26.052 1.00 45.58 251 MET C C 1
ATOM 8069 O O . MET C 1 250 ? -5.820 -19.408 25.808 1.00 44.63 251 MET C O 1
ATOM 8074 N N . LYS C 1 251 ? -7.069 -17.589 25.358 1.00 45.20 252 LYS C N 1
ATOM 8075 C CA . LYS C 1 251 ? -7.766 -18.211 24.236 1.00 46.21 252 LYS C CA 1
ATOM 8076 C C . LYS C 1 251 ? -6.787 -18.579 23.125 1.00 45.09 252 LYS C C 1
ATOM 8077 O O . LYS C 1 251 ? -6.936 -19.604 22.460 1.00 47.81 252 LYS C O 1
ATOM 8083 N N . LEU C 1 252 ? -5.776 -17.736 22.945 1.00 49.98 253 LEU C N 1
ATOM 8084 C CA . LEU C 1 252 ? -4.766 -17.933 21.913 1.00 48.50 253 LEU C CA 1
ATOM 8085 C C . LEU C 1 252 ? -3.835 -19.105 22.214 1.00 52.47 253 LEU C C 1
ATOM 8086 O O . LEU C 1 252 ? -3.594 -19.956 21.358 1.00 40.31 253 LEU C O 1
ATOM 8091 N N . VAL C 1 253 ? -3.324 -19.148 23.440 1.00 50.08 254 VAL C N 1
ATOM 8092 C CA . VAL C 1 253 ? -2.224 -20.042 23.782 1.00 49.87 254 VAL C CA 1
ATOM 8093 C C . VAL C 1 253 ? -2.656 -21.431 24.256 1.00 57.79 254 VAL C C 1
ATOM 8094 O O . VAL C 1 253 ? -2.258 -22.437 23.669 1.00 63.95 254 VAL C O 1
ATOM 8098 N N . TYR C 1 254 ? -3.464 -21.490 25.310 1.00 53.43 255 TYR C N 1
ATOM 8099 C CA . TYR C 1 254 ? -3.730 -22.763 25.977 1.00 51.50 255 TYR C CA 1
ATOM 8100 C C . TYR C 1 254 ? -5.144 -23.308 25.789 1.00 52.27 255 TYR C C 1
ATOM 8101 O O . TYR C 1 254 ? -5.447 -24.411 26.246 1.00 52.68 255 TYR C O 1
ATOM 8110 N N . CYS C 1 255 ? -6.010 -22.552 25.123 1.00 47.56 256 CYS C N 1
ATOM 8111 C CA . CYS C 1 255 ? -7.374 -23.019 24.894 1.00 48.21 256 CYS C CA 1
ATOM 8112 C C . CYS C 1 255 ? -7.419 -24.109 23.827 1.00 52.40 256 CYS C C 1
ATOM 8113 O O . CYS C 1 255 ? -8.437 -24.778 23.656 1.00 53.37 256 CYS C O 1
ATOM 8116 N N . ALA C 1 256 ? -6.312 -24.282 23.112 1.00 53.12 257 ALA C N 1
ATOM 8117 C CA . ALA C 1 256 ? -6.171 -25.405 22.197 1.00 42.88 257 ALA C CA 1
ATOM 8118 C C . ALA C 1 256 ? -6.048 -26.689 23.005 1.00 52.36 257 ALA C C 1
ATOM 8119 O O . ALA C 1 256 ? -6.679 -27.699 22.695 1.00 55.51 257 ALA C O 1
ATOM 8121 N N . HIS C 1 257 ? -5.232 -26.631 24.053 1.00 51.03 258 HIS C N 1
ATOM 8122 C CA . HIS C 1 257 ? -5.020 -27.767 24.941 1.00 51.37 258 HIS C CA 1
ATOM 8123 C C . HIS C 1 257 ? -6.325 -28.192 25.603 1.00 54.85 258 HIS C C 1
ATOM 8124 O O . HIS C 1 257 ? -6.619 -29.382 25.716 1.00 53.03 258 HIS C O 1
ATOM 8131 N N . CYS C 1 258 ? -7.105 -27.207 26.038 1.00 50.24 259 CYS C N 1
ATOM 8132 C CA . CYS C 1 258 ? -8.366 -27.473 26.716 1.00 51.01 259 CYS C CA 1
ATOM 8133 C C . CYS C 1 258 ? -9.375 -28.127 25.782 1.00 52.58 259 CYS C C 1
ATOM 8134 O O . CYS C 1 258 ? -10.074 -29.058 26.171 1.00 53.68 259 CYS C O 1
ATOM 8137 N N . LEU C 1 259 ? -9.442 -27.648 24.545 1.00 53.80 260 LEU C N 1
ATOM 8138 C CA . LEU C 1 259 ? -10.408 -28.172 23.586 1.00 49.76 260 LEU C CA 1
ATOM 8139 C C . LEU C 1 259 ? -9.845 -29.333 22.768 1.00 50.81 260 LEU C C 1
ATOM 8140 O O . LEU C 1 259 ? -10.257 -29.561 21.631 1.00 54.11 260 LEU C O 1
ATOM 8145 N N . GLY C 1 260 ? -8.899 -30.060 23.355 1.00 56.55 261 GLY C N 1
ATOM 8146 C CA . GLY C 1 260 ? -8.468 -31.340 22.820 1.00 60.82 261 GLY C CA 1
ATOM 8147 C C . GLY C 1 260 ? -7.468 -31.341 21.678 1.00 66.10 261 GLY C C 1
ATOM 8148 O O . GLY C 1 260 ? -7.361 -32.332 20.956 1.00 69.55 261 GLY C O 1
ATOM 8149 N N . VAL C 1 261 ? -6.732 -30.247 21.506 1.00 65.36 262 VAL C N 1
ATOM 8150 C CA . VAL C 1 261 ? -5.677 -30.208 20.494 1.00 60.41 262 VAL C CA 1
ATOM 8151 C C . VAL C 1 261 ? -4.394 -29.555 21.023 1.00 60.55 262 VAL C C 1
ATOM 8152 O O . VAL C 1 261 ? -3.999 -28.483 20.561 1.00 57.48 262 VAL C O 1
ATOM 8156 N N . PRO C 1 262 ? -3.728 -30.215 21.986 1.00 60.27 263 PRO C N 1
ATOM 8157 C CA . PRO C 1 262 ? -2.523 -29.665 22.618 1.00 59.87 263 PRO C CA 1
ATOM 8158 C C . PRO C 1 262 ? -1.338 -29.599 21.660 1.00 61.23 263 PRO C C 1
ATOM 8159 O O . PRO C 1 262 ? -0.420 -28.805 21.868 1.00 57.73 263 PRO C O 1
ATOM 8163 N N . GLY C 1 263 ? -1.363 -30.433 20.625 1.00 62.04 264 GLY C N 1
ATOM 8164 C CA . GLY C 1 263 ? -0.290 -30.470 19.648 1.00 64.02 264 GLY C CA 1
ATOM 8165 C C . GLY C 1 263 ? -0.383 -29.327 18.659 1.00 64.41 264 GLY C C 1
ATOM 8166 O O . GLY C 1 263 ? 0.569 -29.039 17.934 1.00 66.02 264 GLY C O 1
ATOM 8167 N N . ALA C 1 264 ? -1.539 -28.672 18.630 1.00 66.50 265 ALA C N 1
ATOM 8168 C CA . ALA C 1 264 ? -1.750 -27.538 17.742 1.00 66.10 265 ALA C CA 1
ATOM 8169 C C . ALA C 1 264 ? -1.142 -26.270 18.328 1.00 65.51 265 ALA C C 1
ATOM 8170 O O . ALA C 1 264 ? -1.234 -26.021 19.530 1.00 63.19 265 ALA C O 1
ATOM 8172 N N . ARG C 1 265 ? -0.512 -25.475 17.472 1.00 67.27 266 ARG C N 1
ATOM 8173 C CA . ARG C 1 265 ? 0.047 -24.198 17.888 1.00 70.20 266 ARG C CA 1
ATOM 8174 C C . ARG C 1 265 ? -0.518 -23.084 17.008 1.00 70.03 266 ARG C C 1
ATOM 8175 O O . ARG C 1 265 ? -0.723 -23.283 15.810 1.00 74.53 266 ARG C O 1
ATOM 8183 N N . PRO C 1 266 ? -0.772 -21.908 17.609 1.00 62.39 267 PRO C N 1
ATOM 8184 C CA . PRO C 1 266 ? -1.578 -20.825 17.028 1.00 58.77 267 PRO C CA 1
ATOM 8185 C C . PRO C 1 266 ? -1.195 -20.405 15.611 1.00 53.14 267 PRO C C 1
ATOM 8186 O O . PRO C 1 266 ? -0.017 -20.389 15.255 1.00 51.40 267 PRO C O 1
ATOM 8190 N N . CYS C 1 267 ? -2.208 -20.073 14.816 1.00 51.14 268 CYS C N 1
ATOM 8191 C CA . CYS C 1 267 ? -2.001 -19.498 13.494 1.00 51.78 268 CYS C CA 1
ATOM 8192 C C . CYS C 1 267 ? -1.354 -18.126 13.632 1.00 50.19 268 CYS C C 1
ATOM 8193 O O . CYS C 1 267 ? -1.740 -17.343 14.501 1.00 50.42 268 CYS C O 1
ATOM 8196 N N . PRO C 1 268 ? -0.364 -17.833 12.776 1.00 52.92 269 PRO C N 1
ATOM 8197 C CA . PRO C 1 268 ? 0.397 -16.577 12.819 1.00 54.52 269 PRO C CA 1
ATOM 8198 C C . PRO C 1 268 ? -0.486 -15.329 12.775 1.00 51.95 269 PRO C C 1
ATOM 8199 O O . PRO C 1 268 ? -0.241 -14.379 13.521 1.00 52.91 269 PRO C O 1
ATOM 8203 N N . ASP C 1 269 ? -1.502 -15.339 11.917 1.00 46.87 270 ASP C N 1
ATOM 8204 C CA . ASP C 1 269 ? -2.393 -14.192 11.777 1.00 51.99 270 ASP C CA 1
ATOM 8205 C C . ASP C 1 269 ? -3.287 -14.028 13.004 1.00 50.61 270 ASP C C 1
ATOM 8206 O O . ASP C 1 269 ? -3.594 -12.907 13.414 1.00 48.31 270 ASP C O 1
ATOM 8211 N N . TYR C 1 270 ? -3.702 -15.151 13.582 1.00 45.72 271 TYR C N 1
ATOM 8212 C CA . TYR C 1 270 ? -4.485 -15.151 14.813 1.00 45.75 271 TYR C CA 1
ATOM 8213 C C . TYR C 1 270 ? -3.672 -14.507 15.933 1.00 43.73 271 TYR C C 1
ATOM 8214 O O . TYR C 1 270 ? -4.124 -13.560 16.591 1.00 45.15 271 TYR C O 1
ATOM 8223 N N . CYS C 1 271 ? -2.467 -15.032 16.135 1.00 44.81 272 CYS C N 1
ATOM 8224 C CA . CYS C 1 271 ? -1.535 -14.500 17.120 1.00 44.35 272 CYS C CA 1
ATOM 8225 C C . CYS C 1 271 ? -1.312 -13.006 16.926 1.00 45.17 272 CYS C C 1
ATOM 8226 O O . CYS C 1 271 ? -1.394 -12.227 17.879 1.00 45.79 272 CYS C O 1
ATOM 8229 N N . ARG C 1 272 ? -1.036 -12.610 15.686 1.00 39.49 273 ARG C N 1
ATOM 8230 C CA . ARG C 1 272 ? -0.761 -11.211 15.381 1.00 47.94 273 ARG C CA 1
ATOM 8231 C C . ARG C 1 272 ? -1.968 -10.324 15.670 1.00 45.64 273 ARG C C 1
ATOM 8232 O O . ARG C 1 272 ? -1.813 -9.209 16.160 1.00 39.20 273 ARG C O 1
ATOM 8240 N N . ASN C 1 273 ? -3.168 -10.817 15.381 1.00 39.99 274 ASN C N 1
ATOM 8241 C CA . ASN C 1 273 ? -4.378 -10.069 15.705 1.00 40.43 274 ASN C CA 1
ATOM 8242 C C . ASN C 1 273 ? -4.543 -9.898 17.210 1.00 41.14 274 ASN C C 1
ATOM 8243 O O . ASN C 1 273 ? -4.864 -8.804 17.692 1.00 40.31 274 ASN C O 1
ATOM 8248 N N . VAL C 1 274 ? -4.312 -10.979 17.951 1.00 39.86 275 VAL C N 1
ATOM 8249 C CA . VAL C 1 274 ? -4.398 -10.927 19.407 1.00 39.18 275 VAL C CA 1
ATOM 8250 C C . VAL C 1 274 ? -3.418 -9.909 19.985 1.00 48.58 275 VAL C C 1
ATOM 8251 O O . VAL C 1 274 ? -3.797 -9.072 20.806 1.00 50.08 275 VAL C O 1
ATOM 8255 N N . LEU C 1 275 ? -2.164 -9.973 19.547 1.00 49.36 276 LEU C N 1
ATOM 8256 C CA . LEU C 1 275 ? -1.138 -9.077 20.072 1.00 45.53 276 LEU C CA 1
ATOM 8257 C C . LEU C 1 275 ? -1.366 -7.625 19.653 1.00 44.09 276 LEU C C 1
ATOM 8258 O O . LEU C 1 275 ? -1.093 -6.706 20.424 1.00 37.91 276 LEU C O 1
ATOM 8263 N N . LYS C 1 276 ? -1.864 -7.419 18.438 1.00 44.07 277 LYS C N 1
ATOM 8264 C CA . LYS C 1 276 ? -2.220 -6.075 17.992 1.00 38.83 277 LYS C CA 1
ATOM 8265 C C . LYS C 1 276 ? -3.378 -5.541 18.823 1.00 42.70 277 LYS C C 1
ATOM 8266 O O . LYS C 1 276 ? -3.496 -4.334 19.036 1.00 39.31 277 LYS C O 1
ATOM 8272 N N . GLY C 1 277 ? -4.230 -6.446 19.294 1.00 42.54 278 GLY C N 1
ATOM 8273 C CA . GLY C 1 277 ? -5.285 -6.073 20.217 1.00 41.24 278 GLY C CA 1
ATOM 8274 C C . GLY C 1 277 ? -4.727 -5.689 21.576 1.00 40.96 278 GLY C C 1
ATOM 8275 O O . GLY C 1 277 ? -5.165 -4.713 22.186 1.00 45.94 278 GLY C O 1
ATOM 8276 N N . CYS C 1 278 ? -3.748 -6.455 22.048 1.00 38.72 279 CYS C N 1
ATOM 8277 C CA . CYS C 1 278 ? -3.161 -6.231 23.366 1.00 44.50 279 CYS C CA 1
ATOM 8278 C C . CYS C 1 278 ? -2.190 -5.051 23.389 1.00 46.37 279 CYS C C 1
ATOM 8279 O O . CYS C 1 278 ? -2.096 -4.336 24.386 1.00 46.39 279 CYS C O 1
ATOM 8282 N N . LEU C 1 279 ? -1.472 -4.852 22.289 1.00 48.74 280 LEU C N 1
ATOM 8283 C CA . LEU C 1 279 ? -0.403 -3.858 22.246 1.00 46.49 280 LEU C CA 1
ATOM 8284 C C . LEU C 1 279 ? -0.785 -2.616 21.446 1.00 46.10 280 LEU C C 1
ATOM 8285 O O . LEU C 1 279 ? 0.073 -1.972 20.842 1.00 44.85 280 LEU C O 1
ATOM 8290 N N . ALA C 1 280 ? -2.071 -2.281 21.454 1.00 49.97 281 ALA C N 1
ATOM 8291 C CA . ALA C 1 280 ? -2.577 -1.136 20.704 1.00 49.29 281 ALA C CA 1
ATOM 8292 C C . ALA C 1 280 ? -2.000 0.185 21.214 1.00 51.63 281 ALA C C 1
ATOM 8293 O O . ALA C 1 280 ? -1.452 0.980 20.439 1.00 54.44 281 ALA C O 1
ATOM 8295 N N . ASN C 1 281 ? -2.132 0.412 22.518 1.00 51.82 282 ASN C N 1
ATOM 8296 C CA . ASN C 1 281 ? -1.622 1.626 23.146 1.00 49.00 282 ASN C CA 1
ATOM 8297 C C . ASN C 1 281 ? -0.127 1.799 22.906 1.00 50.74 282 ASN C C 1
ATOM 8298 O O . ASN C 1 281 ? 0.343 2.906 22.650 1.00 55.33 282 ASN C O 1
ATOM 8303 N N . GLN C 1 282 ? 0.613 0.697 22.986 1.00 49.62 283 GLN C N 1
ATOM 8304 C CA . GLN C 1 282 ? 2.036 0.709 22.676 1.00 46.48 283 GLN C CA 1
ATOM 8305 C C . GLN C 1 282 ? 2.259 1.090 21.218 1.00 44.38 283 GLN C C 1
ATOM 8306 O O . GLN C 1 282 ? 3.182 1.838 20.895 1.00 47.08 283 GLN C O 1
ATOM 8312 N N . ALA C 1 283 ? 1.402 0.573 20.343 1.00 38.17 284 ALA C N 1
ATOM 8313 C CA . ALA C 1 283 ? 1.511 0.832 18.912 1.00 38.44 284 ALA C CA 1
ATOM 8314 C C . ALA C 1 283 ? 1.205 2.290 18.583 1.00 49.73 284 ALA C C 1
ATOM 8315 O O . ALA C 1 283 ? 1.633 2.800 17.547 1.00 50.70 284 ALA C O 1
ATOM 8317 N N . ASP C 1 284 ? 0.470 2.959 19.467 1.00 47.32 285 ASP C N 1
ATOM 8318 C CA . ASP C 1 284 ? 0.151 4.375 19.276 1.00 45.33 285 ASP C CA 1
ATOM 8319 C C . ASP C 1 284 ? 1.379 5.290 19.383 1.00 48.17 285 ASP C C 1
ATOM 8320 O O . ASP C 1 284 ? 1.294 6.484 19.098 1.00 47.93 285 ASP C O 1
ATOM 8325 N N . LEU C 1 285 ? 2.515 4.729 19.789 1.00 43.03 286 LEU C N 1
ATOM 8326 C CA . LEU C 1 285 ? 3.753 5.496 19.939 1.00 47.04 286 LEU C CA 1
ATOM 8327 C C . LEU C 1 285 ? 4.508 5.638 18.617 1.00 38.97 286 LEU C C 1
ATOM 8328 O O . LEU C 1 285 ? 5.431 6.455 18.497 1.00 39.01 286 LEU C O 1
ATOM 8333 N N . ASP C 1 286 ? 4.093 4.842 17.634 1.00 39.05 287 ASP C N 1
ATOM 8334 C CA . ASP C 1 286 ? 4.822 4.663 16.378 1.00 41.62 287 ASP C CA 1
ATOM 8335 C C . ASP C 1 286 ? 5.206 5.963 15.678 1.00 42.74 287 ASP C C 1
ATOM 8336 O O . ASP C 1 286 ? 6.379 6.185 15.381 1.00 47.78 287 ASP C O 1
ATOM 8341 N N . ALA C 1 287 ? 4.216 6.813 15.420 1.00 40.39 288 ALA C N 1
ATOM 8342 C CA . ALA C 1 287 ? 4.425 8.040 14.654 1.00 53.66 288 ALA C CA 1
ATOM 8343 C C . ALA C 1 287 ? 5.507 8.936 15.256 1.00 40.90 288 ALA C C 1
ATOM 8344 O O . ALA C 1 287 ? 6.500 9.256 14.597 1.00 46.05 288 ALA C O 1
ATOM 8346 N N . GLU C 1 288 ? 5.316 9.333 16.509 1.00 40.72 289 GLU C N 1
ATOM 8347 C CA . GLU C 1 288 ? 6.234 10.263 17.154 1.00 50.12 289 GLU C CA 1
ATOM 8348 C C . GLU C 1 288 ? 7.574 9.606 17.482 1.00 46.78 289 GLU C C 1
ATOM 8349 O O . GLU C 1 288 ? 8.600 10.285 17.557 1.00 46.21 289 GLU C O 1
ATOM 8355 N N . TRP C 1 289 ? 7.562 8.288 17.672 1.00 43.37 290 TRP C N 1
ATOM 8356 C CA . TRP C 1 289 ? 8.805 7.534 17.838 1.00 45.87 290 TRP C CA 1
ATOM 8357 C C . TRP C 1 289 ? 9.663 7.648 16.577 1.00 43.25 290 TRP C C 1
ATOM 8358 O O . TRP C 1 289 ? 10.841 8.037 16.631 1.00 42.57 290 TRP C O 1
ATOM 8369 N N . ARG C 1 290 ? 9.050 7.320 15.442 1.00 43.10 291 ARG C N 1
ATOM 8370 C CA . ARG C 1 290 ? 9.696 7.435 14.140 1.00 39.84 291 ARG C CA 1
ATOM 8371 C C . ARG C 1 290 ? 10.167 8.861 13.882 1.00 47.81 291 ARG C C 1
ATOM 8372 O O . ARG C 1 290 ? 11.269 9.075 13.374 1.00 50.41 291 ARG C O 1
ATOM 8380 N N . ASN C 1 291 ? 9.329 9.832 14.235 1.00 44.89 292 ASN C N 1
ATOM 8381 C CA . ASN C 1 291 ? 9.694 11.239 14.099 1.00 48.20 292 ASN C CA 1
ATOM 8382 C C . ASN C 1 291 ? 10.951 11.575 14.896 1.00 45.36 292 ASN C C 1
ATOM 8383 O O . ASN C 1 291 ? 11.855 12.252 14.396 1.00 41.23 292 ASN C O 1
ATOM 8388 N N . LEU C 1 292 ? 11.002 11.091 16.133 1.00 40.24 293 LEU C N 1
ATOM 8389 C CA . LEU C 1 292 ? 12.149 11.332 17.000 1.00 46.00 293 LEU C CA 1
ATOM 8390 C C . LEU C 1 292 ? 13.421 10.732 16.415 1.00 45.25 293 LEU C C 1
ATOM 8391 O O . LEU C 1 292 ? 14.429 11.429 16.242 1.00 49.29 293 LEU C O 1
ATOM 8396 N N . LEU C 1 293 ? 13.368 9.440 16.104 1.00 44.03 294 LEU C N 1
ATOM 8397 C CA . LEU C 1 293 ? 14.551 8.746 15.601 1.00 45.00 294 LEU C CA 1
ATOM 8398 C C . LEU C 1 293 ? 15.041 9.355 14.284 1.00 47.23 294 LEU C C 1
ATOM 8399 O O . LEU C 1 293 ? 16.250 9.499 14.065 1.00 46.42 294 LEU C O 1
ATOM 8404 N N . ASP C 1 294 ? 14.101 9.733 13.422 1.00 44.65 295 ASP C N 1
ATOM 8405 C CA . ASP C 1 294 ? 14.448 10.384 12.164 1.00 53.77 295 ASP C CA 1
ATOM 8406 C C . ASP C 1 294 ? 15.085 11.750 12.400 1.00 50.15 295 ASP C C 1
ATOM 8407 O O . ASP C 1 294 ? 16.022 12.131 11.698 1.00 45.30 295 ASP C O 1
ATOM 8412 N N . SER C 1 295 ? 14.580 12.483 13.389 1.00 47.27 296 SER C N 1
ATOM 8413 C CA . SER C 1 295 ? 15.153 13.782 13.728 1.00 47.85 296 SER C CA 1
ATOM 8414 C C . SER C 1 295 ? 16.579 13.636 14.260 1.00 45.97 296 SER C C 1
ATOM 8415 O O . SER C 1 295 ? 17.443 14.472 13.986 1.00 49.01 296 SER C O 1
ATOM 8418 N N . MET C 1 296 ? 16.822 12.569 15.017 1.00 43.12 297 MET C N 1
ATOM 8419 C CA . MET C 1 296 ? 18.154 12.309 15.560 1.00 46.10 297 MET C CA 1
ATOM 8420 C C . MET C 1 296 ? 19.146 11.929 14.458 1.00 46.21 297 MET C C 1
ATOM 8421 O O . MET C 1 296 ? 20.227 12.534 14.334 1.00 49.19 297 MET C O 1
ATOM 8426 N N . VAL C 1 297 ? 18.769 10.927 13.663 1.00 41.16 298 VAL C N 1
ATOM 8427 C CA . VAL C 1 297 ? 19.555 10.526 12.499 1.00 41.72 298 VAL C CA 1
ATOM 8428 C C . VAL C 1 297 ? 19.867 11.743 11.632 1.00 55.60 298 VAL C C 1
ATOM 8429 O O . VAL C 1 297 ? 20.978 11.896 11.123 1.00 61.21 298 VAL C O 1
ATOM 8433 N N . LEU C 1 298 ? 18.878 12.620 11.496 1.00 52.85 299 LEU C N 1
ATOM 8434 C CA . LEU C 1 298 ? 19.040 13.851 10.737 1.00 51.43 299 LEU C CA 1
ATOM 8435 C C . LEU C 1 298 ? 20.072 14.782 11.370 1.00 52.75 299 LEU C C 1
ATOM 8436 O O . LEU C 1 298 ? 20.922 15.339 10.674 1.00 48.73 299 LEU C O 1
ATOM 8441 N N . ILE C 1 299 ? 20.005 14.950 12.688 1.00 47.51 300 ILE C N 1
ATOM 8442 C CA . ILE C 1 299 ? 20.874 15.915 13.353 1.00 48.06 300 ILE C CA 1
ATOM 8443 C C . ILE C 1 299 ? 22.296 15.391 13.562 1.00 50.28 300 ILE C C 1
ATOM 8444 O O . ILE C 1 299 ? 23.190 16.161 13.915 1.00 45.42 300 ILE C O 1
ATOM 8449 N N . THR C 1 300 ? 22.519 14.096 13.344 1.00 50.23 301 THR C N 1
ATOM 8450 C CA . THR C 1 300 ? 23.894 13.585 13.387 1.00 49.65 301 THR C CA 1
ATOM 8451 C C . THR C 1 300 ? 24.785 14.276 12.351 1.00 48.91 301 THR C C 1
ATOM 8452 O O . THR C 1 300 ? 25.992 14.410 12.549 1.00 48.50 301 THR C O 1
ATOM 8456 N N . ASP C 1 301 ? 24.181 14.716 11.252 1.00 44.63 302 ASP C N 1
ATOM 8457 C CA . ASP C 1 301 ? 24.913 15.374 10.173 1.00 45.67 302 ASP C CA 1
ATOM 8458 C C . ASP C 1 301 ? 25.545 16.694 10.609 1.00 50.68 302 ASP C C 1
ATOM 8459 O O . ASP C 1 301 ? 26.593 17.088 10.096 1.00 50.39 302 ASP C O 1
ATOM 8464 N N . LYS C 1 302 ? 24.908 17.373 11.559 1.00 51.37 303 LYS C N 1
ATOM 8465 C CA . LYS C 1 302 ? 25.359 18.694 11.988 1.00 49.20 303 LYS C CA 1
ATOM 8466 C C . LYS C 1 302 ? 26.583 18.648 12.899 1.00 54.02 303 LYS C C 1
ATOM 8467 O O . LYS C 1 302 ? 27.045 19.684 13.373 1.00 56.33 303 LYS C O 1
ATOM 8473 N N . PHE C 1 303 ? 27.106 17.451 13.144 1.00 53.75 304 PHE C N 1
ATOM 8474 C CA . PHE C 1 303 ? 28.325 17.313 13.931 1.00 53.22 304 PHE C CA 1
ATOM 8475 C C . PHE C 1 303 ? 29.507 17.873 13.147 1.00 46.67 304 PHE C C 1
ATOM 8476 O O . PHE C 1 303 ? 30.482 18.349 13.725 1.00 48.98 304 PHE C O 1
ATOM 8484 N N . TRP C 1 304 ? 29.405 17.815 11.823 1.00 51.66 305 TRP C N 1
ATOM 8485 C CA . TRP C 1 304 ? 30.462 18.304 10.947 1.00 48.33 305 TRP C CA 1
ATOM 8486 C C . TRP C 1 304 ? 29.983 19.440 10.053 1.00 51.22 305 TRP C C 1
ATOM 8487 O O . TRP C 1 304 ? 28.788 19.730 9.981 1.00 48.64 305 TRP C O 1
ATOM 8498 N N . GLY C 1 305 ? 30.931 20.082 9.379 1.00 56.94 306 GLY C N 1
ATOM 8499 C CA . GLY C 1 305 ? 30.620 21.080 8.374 1.00 63.22 306 GLY C CA 1
ATOM 8500 C C . GLY C 1 305 ? 30.721 20.454 6.998 1.00 68.50 306 GLY C C 1
ATOM 8501 O O . GLY C 1 305 ? 30.932 19.247 6.877 1.00 68.05 306 GLY C O 1
ATOM 8502 N N . THR C 1 306 ? 30.560 21.264 5.957 1.00 78.30 307 THR C N 1
ATOM 8503 C CA . THR C 1 306 ? 30.624 20.753 4.593 1.00 87.85 307 THR C CA 1
ATOM 8504 C C . THR C 1 306 ? 32.005 20.940 3.957 1.00 95.09 307 THR C C 1
ATOM 8505 O O . THR C 1 306 ? 32.234 20.531 2.818 1.00 97.35 307 THR C O 1
ATOM 8509 N N . SER C 1 307 ? 32.928 21.546 4.696 1.00 95.94 308 SER C N 1
ATOM 8510 C CA . SER C 1 307 ? 34.236 21.884 4.141 1.00 97.36 308 SER C CA 1
ATOM 8511 C C . SER C 1 307 ? 35.245 20.750 4.302 1.00 96.48 308 SER C C 1
ATOM 8512 O O . SER C 1 307 ? 36.412 20.890 3.933 1.00 98.71 308 SER C O 1
ATOM 8515 N N . GLY C 1 308 ? 34.792 19.630 4.855 1.00 91.28 309 GLY C N 1
ATOM 8516 C CA . GLY C 1 308 ? 35.623 18.446 4.970 1.00 88.48 309 GLY C CA 1
ATOM 8517 C C . GLY C 1 308 ? 36.640 18.519 6.091 1.00 84.11 309 GLY C C 1
ATOM 8518 O O . GLY C 1 308 ? 37.698 17.893 6.020 1.00 84.81 309 GLY C O 1
ATOM 8519 N N . VAL C 1 309 ? 36.322 19.287 7.127 1.00 80.38 310 VAL C N 1
ATOM 8520 C CA . VAL C 1 309 ? 37.200 19.403 8.283 1.00 77.83 310 VAL C CA 1
ATOM 8521 C C . VAL C 1 309 ? 36.744 18.419 9.362 1.00 74.56 310 VAL C C 1
ATOM 8522 O O . VAL C 1 309 ? 35.720 17.752 9.206 1.00 72.08 310 VAL C O 1
ATOM 8526 N N . GLU C 1 310 ? 37.497 18.336 10.453 1.00 71.33 311 GLU C N 1
ATOM 8527 C CA . GLU C 1 310 ? 37.078 17.573 11.619 1.00 67.19 311 GLU C CA 1
ATOM 8528 C C . GLU C 1 310 ? 36.013 18.361 12.365 1.00 66.51 311 GLU C C 1
ATOM 8529 O O . GLU C 1 310 ? 35.902 19.574 12.187 1.00 64.64 311 GLU C O 1
ATOM 8531 N N . SER C 1 311 ? 35.220 17.678 13.183 1.00 61.43 312 SER C N 1
ATOM 8532 C CA . SER C 1 311 ? 34.236 18.364 14.012 1.00 58.14 312 SER C CA 1
ATOM 8533 C C . SER C 1 311 ? 34.941 19.316 14.971 1.00 54.26 312 SER C C 1
ATOM 8534 O O . SER C 1 311 ? 36.060 19.052 15.411 1.00 49.86 312 SER C O 1
ATOM 8537 N N . VAL C 1 312 ? 34.282 20.424 15.289 1.00 51.18 313 VAL C N 1
ATOM 8538 C CA . VAL C 1 312 ? 34.882 21.465 16.114 1.00 53.66 313 VAL C CA 1
ATOM 8539 C C . VAL C 1 312 ? 34.942 21.049 17.584 1.00 52.30 313 VAL C C 1
ATOM 8540 O O . VAL C 1 312 ? 35.756 21.564 18.351 1.00 53.32 313 VAL C O 1
ATOM 8544 N N . ILE C 1 313 ? 34.095 20.097 17.961 1.00 52.16 314 ILE C N 1
ATOM 8545 C CA . ILE C 1 313 ? 33.949 19.682 19.353 1.00 50.39 314 ILE C CA 1
ATOM 8546 C C . ILE C 1 313 ? 35.264 19.175 19.951 1.00 52.00 314 ILE C C 1
ATOM 8547 O O . ILE C 1 313 ? 35.495 19.288 21.157 1.00 52.44 314 ILE C O 1
ATOM 8552 N N . GLY C 1 314 ? 36.134 18.638 19.104 1.00 51.71 315 GLY C N 1
ATOM 8553 C CA . GLY C 1 314 ? 37.421 18.149 19.563 1.00 52.74 315 GLY C CA 1
ATOM 8554 C C . GLY C 1 314 ? 38.611 18.839 18.921 1.00 50.88 315 GLY C C 1
ATOM 8555 O O . GLY C 1 314 ? 39.737 18.351 19.020 1.00 51.68 315 GLY C O 1
ATOM 8556 N N . SER C 1 315 ? 38.372 19.975 18.271 1.00 51.06 316 SER C N 1
ATOM 8557 C CA . SER C 1 315 ? 39.438 20.666 17.547 1.00 57.48 316 SER C CA 1
ATOM 8558 C C . SER C 1 315 ? 39.409 22.188 17.713 1.00 60.70 316 SER C C 1
ATOM 8559 O O . SER C 1 315 ? 39.923 22.915 16.863 1.00 60.31 316 SER C O 1
ATOM 8562 N N . VAL C 1 316 ? 38.817 22.660 18.808 1.00 61.04 317 VAL C N 1
ATOM 8563 C CA . VAL C 1 316 ? 38.749 24.091 19.113 1.00 52.50 317 VAL C CA 1
ATOM 8564 C C . VAL C 1 316 ? 40.144 24.728 19.163 1.00 64.91 317 VAL C C 1
ATOM 8565 O O . VAL C 1 316 ? 40.352 25.872 18.717 1.00 69.58 317 VAL C O 1
ATOM 8569 N N . HIS C 1 317 ? 41.097 23.965 19.691 1.00 65.82 318 HIS C N 1
ATOM 8570 C CA . HIS C 1 317 ? 42.471 24.427 19.848 1.00 62.69 318 HIS C CA 1
ATOM 8571 C C . HIS C 1 317 ? 43.094 24.849 18.519 1.00 72.35 318 HIS C C 1
ATOM 8572 O O . HIS C 1 317 ? 43.915 25.767 18.479 1.00 84.63 318 HIS C O 1
ATOM 8579 N N . THR C 1 318 ? 42.699 24.185 17.437 1.00 69.45 319 THR C N 1
ATOM 8580 C CA . THR C 1 318 ? 43.186 24.536 16.107 1.00 66.86 319 THR C CA 1
ATOM 8581 C C . THR C 1 318 ? 42.754 25.950 15.734 1.00 64.49 319 THR C C 1
ATOM 8582 O O . THR C 1 318 ? 43.563 26.764 15.276 1.00 65.64 319 THR C O 1
ATOM 8586 N N . TRP C 1 319 ? 41.474 26.238 15.944 1.00 61.22 320 TRP C N 1
ATOM 8587 C CA . TRP C 1 319 ? 40.924 27.549 15.631 1.00 58.73 320 TRP C CA 1
ATOM 8588 C C . TRP C 1 319 ? 41.524 28.631 16.516 1.00 59.92 320 TRP C C 1
ATOM 8589 O O . TRP C 1 319 ? 41.833 29.730 16.042 1.00 64.00 320 TRP C O 1
ATOM 8600 N N . LEU C 1 320 ? 41.697 28.321 17.798 1.00 56.61 321 LEU C N 1
ATOM 8601 C CA . LEU C 1 320 ? 42.324 29.274 18.712 1.00 62.45 321 LEU C CA 1
ATOM 8602 C C . LEU C 1 320 ? 43.754 29.606 18.268 1.00 58.73 321 LEU C C 1
ATOM 8603 O O . LEU C 1 320 ? 44.139 30.781 18.168 1.00 69.17 321 LEU C O 1
ATOM 8608 N N . ALA C 1 321 ? 44.528 28.561 17.988 1.00 58.94 322 ALA C N 1
ATOM 8609 C CA . ALA C 1 321 ? 45.908 28.717 17.544 1.00 65.61 322 ALA C CA 1
ATOM 8610 C C . ALA C 1 321 ? 45.995 29.528 16.255 1.00 67.90 322 ALA C C 1
ATOM 8611 O O . ALA C 1 321 ? 46.851 30.409 16.124 1.00 71.06 322 ALA C O 1
ATOM 8613 N N . GLU C 1 322 ? 45.109 29.234 15.306 1.00 65.71 323 GLU C N 1
ATOM 8614 C CA . GLU C 1 322 ? 45.095 29.968 14.044 1.00 70.30 323 GLU C CA 1
ATOM 8615 C C . GLU C 1 322 ? 44.732 31.432 14.277 1.00 72.25 323 GLU C C 1
ATOM 8616 O O . GLU C 1 322 ? 45.241 32.325 13.590 1.00 73.91 323 GLU C O 1
ATOM 8622 N N . ALA C 1 323 ? 43.859 31.676 15.251 1.00 69.76 324 ALA C N 1
ATOM 8623 C CA . ALA C 1 323 ? 43.528 33.044 15.638 1.00 69.16 324 ALA C CA 1
ATOM 8624 C C . ALA C 1 323 ? 44.770 33.771 16.148 1.00 72.75 324 ALA C C 1
ATOM 8625 O O . ALA C 1 323 ? 45.054 34.904 15.735 1.00 75.27 324 ALA C O 1
ATOM 8627 N N . ILE C 1 324 ? 45.515 33.115 17.036 1.00 73.58 325 ILE C N 1
ATOM 8628 C CA . ILE C 1 324 ? 46.741 33.707 17.572 1.00 73.83 325 ILE C CA 1
ATOM 8629 C C . ILE C 1 324 ? 47.757 34.012 16.467 1.00 77.43 325 ILE C C 1
ATOM 8630 O O . ILE C 1 324 ? 48.310 35.116 16.409 1.00 79.45 325 ILE C O 1
ATOM 8635 N N . ASN C 1 325 ? 47.997 33.033 15.596 1.00 80.95 326 ASN C N 1
ATOM 8636 C CA . ASN C 1 325 ? 48.903 33.215 14.463 1.00 80.83 326 ASN C CA 1
ATOM 8637 C C . ASN C 1 325 ? 48.501 34.393 13.583 1.00 79.64 326 ASN C C 1
ATOM 8638 O O . ASN C 1 325 ? 49.332 35.246 13.246 1.00 84.11 326 ASN C O 1
ATOM 8643 N N . ALA C 1 326 ? 47.221 34.432 13.220 1.00 75.13 327 ALA C N 1
ATOM 8644 C CA . ALA C 1 326 ? 46.683 35.520 12.412 1.00 75.09 327 ALA C CA 1
ATOM 8645 C C . ALA C 1 326 ? 46.939 36.864 13.083 1.00 75.66 327 ALA C C 1
ATOM 8646 O O . ALA C 1 326 ? 47.383 37.817 12.435 1.00 78.25 327 ALA C O 1
ATOM 8648 N N . LEU C 1 327 ? 46.673 36.928 14.385 1.00 77.50 328 LEU C N 1
ATOM 8649 C CA . LEU C 1 327 ? 46.922 38.144 15.153 1.00 79.69 328 LEU C CA 1
ATOM 8650 C C . LEU C 1 327 ? 48.381 38.590 15.082 1.00 84.20 328 LEU C C 1
ATOM 8651 O O . LEU C 1 327 ? 48.684 39.697 14.622 1.00 81.27 328 LEU C O 1
ATOM 8656 N N . GLN C 1 328 ? 49.281 37.721 15.532 1.00 89.29 329 GLN C N 1
ATOM 8657 C CA . GLN C 1 328 ? 50.684 38.096 15.672 1.00 99.06 329 GLN C CA 1
ATOM 8658 C C . GLN C 1 328 ? 51.350 38.363 14.323 1.00 108.16 329 GLN C C 1
ATOM 8659 O O . GLN C 1 328 ? 52.327 39.112 14.250 1.00 111.07 329 GLN C O 1
ATOM 8665 N N . ASP C 1 329 ? 50.817 37.766 13.257 1.00 116.72 330 ASP C N 1
ATOM 8666 C CA . ASP C 1 329 ? 51.421 37.917 11.940 1.00 121.01 330 ASP C CA 1
ATOM 8667 C C . ASP C 1 329 ? 50.869 39.242 11.395 1.00 117.82 330 ASP C C 1
ATOM 8668 O O . ASP C 1 329 ? 51.580 39.994 10.736 1.00 122.98 330 ASP C O 1
ATOM 8673 N N . ASN C 1 330 ? 49.618 39.558 11.726 1.00 109.97 331 ASN C N 1
ATOM 8674 C CA . ASN C 1 330 ? 49.039 40.838 11.308 1.00 107.22 331 ASN C CA 1
ATOM 8675 C C . ASN C 1 330 ? 49.414 42.003 12.228 1.00 103.93 331 ASN C C 1
ATOM 8676 O O . ASN C 1 330 ? 48.974 43.129 12.009 1.00 103.80 331 ASN C O 1
ATOM 8681 N N . ARG C 1 331 ? 50.247 41.724 13.229 1.00 104.49 332 ARG C N 1
ATOM 8682 C CA . ARG C 1 331 ? 50.605 42.686 14.280 1.00 104.49 332 ARG C CA 1
ATOM 8683 C C . ARG C 1 331 ? 50.943 44.113 13.824 1.00 106.94 332 ARG C C 1
ATOM 8684 O O . ARG C 1 331 ? 50.384 45.077 14.347 1.00 107.23 332 ARG C O 1
ATOM 8686 N N . ASP C 1 332 ? 51.856 44.249 12.866 1.00 106.97 333 ASP C N 1
ATOM 8687 C CA . ASP C 1 332 ? 52.355 45.566 12.465 1.00 111.27 333 ASP C CA 1
ATOM 8688 C C . ASP C 1 332 ? 51.285 46.446 11.810 1.00 115.05 333 ASP C C 1
ATOM 8689 O O . ASP C 1 332 ? 51.031 47.570 12.256 1.00 117.53 333 ASP C O 1
ATOM 8694 N N . THR C 1 333 ? 50.662 45.940 10.752 1.00 118.20 334 THR C N 1
ATOM 8695 C CA . THR C 1 333 ? 49.637 46.705 10.050 1.00 120.33 334 THR C CA 1
ATOM 8696 C C . THR C 1 333 ? 48.387 46.856 10.913 1.00 120.42 334 THR C C 1
ATOM 8697 O O . THR C 1 333 ? 47.614 47.799 10.740 1.00 120.90 334 THR C O 1
ATOM 8701 N N . LEU C 1 334 ? 48.193 45.922 11.839 1.00 117.96 335 LEU C N 1
ATOM 8702 C CA . LEU C 1 334 ? 47.120 46.034 12.821 1.00 116.81 335 LEU C CA 1
ATOM 8703 C C . LEU C 1 334 ? 47.357 47.233 13.727 1.00 120.96 335 LEU C C 1
ATOM 8704 O O . LEU C 1 334 ? 46.458 48.045 13.948 1.00 121.07 335 LEU C O 1
ATOM 8709 N N . THR C 1 335 ? 48.576 47.340 14.246 1.00 124.37 336 THR C N 1
ATOM 8710 C CA . THR C 1 335 ? 48.915 48.405 15.180 1.00 128.59 336 THR C CA 1
ATOM 8711 C C . THR C 1 335 ? 49.210 49.707 14.442 1.00 134.12 336 THR C C 1
ATOM 8712 O O . THR C 1 335 ? 49.464 50.738 15.065 1.00 137.47 336 THR C O 1
ATOM 8716 N N . ALA C 1 336 ? 49.175 49.655 13.113 1.00 137.26 337 ALA C N 1
ATOM 8717 C CA . ALA C 1 336 ? 49.293 50.865 12.306 1.00 136.82 337 ALA C CA 1
ATOM 8718 C C . ALA C 1 336 ? 48.133 51.820 12.587 1.00 133.52 337 ALA C C 1
ATOM 8719 O O . ALA C 1 336 ? 48.293 53.039 12.524 1.00 138.37 337 ALA C O 1
ATOM 8721 N N . LYS C 1 337 ? 46.968 51.259 12.903 1.00 116.49 338 LYS C N 1
ATOM 8722 C CA . LYS C 1 337 ? 45.782 52.055 13.209 1.00 110.63 338 LYS C CA 1
ATOM 8723 C C . LYS C 1 337 ? 45.950 52.840 14.510 1.00 107.99 338 LYS C C 1
ATOM 8724 O O . LYS C 1 337 ? 46.301 52.265 15.542 1.00 107.26 338 LYS C O 1
ATOM 8726 N N . VAL C 1 338 ? 45.675 54.146 14.435 1.00 109.01 339 VAL C N 1
ATOM 8727 C CA . VAL C 1 338 ? 45.852 55.117 15.527 1.00 105.79 339 VAL C CA 1
ATOM 8728 C C . VAL C 1 338 ? 46.922 54.743 16.551 1.00 108.04 339 VAL C C 1
ATOM 8729 O O . VAL C 1 338 ? 48.113 54.946 16.320 1.00 109.02 339 VAL C O 1
ATOM 8733 N N . ARG C 1 366 ? 41.774 21.084 10.707 1.00 83.80 367 ARG C N 1
ATOM 8734 C CA . ARG C 1 366 ? 42.676 20.036 10.246 1.00 84.49 367 ARG C CA 1
ATOM 8735 C C . ARG C 1 366 ? 41.944 19.030 9.363 1.00 88.11 367 ARG C C 1
ATOM 8736 O O . ARG C 1 366 ? 40.719 19.056 9.263 1.00 88.06 367 ARG C O 1
ATOM 8738 N N . GLU C 1 367 ? 42.702 18.142 8.728 1.00 90.11 368 GLU C N 1
ATOM 8739 C CA . GLU C 1 367 ? 42.133 17.165 7.807 1.00 89.21 368 GLU C CA 1
ATOM 8740 C C . GLU C 1 367 ? 41.171 16.210 8.506 1.00 89.59 368 GLU C C 1
ATOM 8741 O O . GLU C 1 367 ? 41.447 15.725 9.603 1.00 88.70 368 GLU C O 1
ATOM 8743 N N . ARG C 1 368 ? 40.036 15.951 7.864 1.00 91.69 369 ARG C N 1
ATOM 8744 C CA . ARG C 1 368 ? 39.071 14.988 8.377 1.00 92.66 369 ARG C CA 1
ATOM 8745 C C . ARG C 1 368 ? 39.362 13.603 7.816 1.00 94.33 369 ARG C C 1
ATOM 8746 O O . ARG C 1 368 ? 39.438 13.426 6.600 1.00 95.31 369 ARG C O 1
ATOM 8748 N N . PRO C 1 369 ? 39.528 12.614 8.706 1.00 93.95 370 PRO C N 1
ATOM 8749 C CA . PRO C 1 369 ? 39.795 11.231 8.301 1.00 91.86 370 PRO C CA 1
ATOM 8750 C C . PRO C 1 369 ? 38.638 10.662 7.487 1.00 88.59 370 PRO C C 1
ATOM 8751 O O . PRO C 1 369 ? 37.534 11.203 7.565 1.00 85.66 370 PRO C O 1
ATOM 8755 N N . PRO C 1 370 ? 38.887 9.598 6.706 1.00 84.35 371 PRO C N 1
ATOM 8756 C CA . PRO C 1 370 ? 37.791 8.920 6.005 1.00 82.39 371 PRO C CA 1
ATOM 8757 C C . PRO C 1 370 ? 36.714 8.498 6.997 1.00 76.68 371 PRO C C 1
ATOM 8758 O O . PRO C 1 370 ? 35.521 8.599 6.710 1.00 76.93 371 PRO C O 1
ATOM 8762 N N . SER C 1 371 ? 37.151 8.028 8.160 1.00 76.69 372 SER C N 1
ATOM 8763 C CA . SER C 1 371 ? 36.265 7.840 9.299 1.00 75.46 372 SER C CA 1
ATOM 8764 C C . SER C 1 371 ? 37.040 8.044 10.596 1.00 75.69 372 SER C C 1
ATOM 8765 O O . SER C 1 371 ? 38.208 7.671 10.699 1.00 80.93 372 SER C O 1
ATOM 8768 N N . GLY C 1 372 ? 36.383 8.642 11.582 1.00 71.13 373 GLY C N 1
ATOM 8769 C CA . GLY C 1 372 ? 36.966 8.806 12.900 1.00 64.30 373 GLY C CA 1
ATOM 8770 C C . GLY C 1 372 ? 36.087 8.107 13.915 1.00 58.00 373 GLY C C 1
ATOM 8771 O O . GLY C 1 372 ? 35.092 7.485 13.544 1.00 56.56 373 GLY C O 1
ATOM 8772 N N . THR C 1 373 ? 36.452 8.203 15.190 1.00 52.20 374 THR C N 1
ATOM 8773 C CA . THR C 1 373 ? 35.666 7.605 16.264 1.00 48.45 374 THR C CA 1
ATOM 8774 C C . THR C 1 373 ? 34.209 8.063 16.204 1.00 47.23 374 THR C C 1
ATOM 8775 O O . THR C 1 373 ? 33.281 7.243 16.213 1.00 51.40 374 THR C O 1
ATOM 8779 N N . LEU C 1 374 ? 34.023 9.378 16.123 1.00 47.05 375 LEU C N 1
ATOM 8780 C CA . LEU C 1 374 ? 32.693 9.969 16.079 1.00 53.31 375 LEU C CA 1
ATOM 8781 C C . LEU C 1 374 ? 31.899 9.474 14.875 1.00 54.55 375 LEU C C 1
ATOM 8782 O O . LEU C 1 374 ? 30.714 9.173 14.994 1.00 56.43 375 LEU C O 1
ATOM 8787 N N . GLU C 1 375 ? 32.555 9.380 13.722 1.00 46.85 376 GLU C N 1
ATOM 8788 C CA . GLU C 1 375 ? 31.885 8.934 12.504 1.00 53.53 376 GLU C CA 1
ATOM 8789 C C . GLU C 1 375 ? 31.456 7.472 12.594 1.00 50.42 376 GLU C C 1
ATOM 8790 O O . GLU C 1 375 ? 30.352 7.121 12.177 1.00 50.43 376 GLU C O 1
ATOM 8796 N N . LYS C 1 376 ? 32.328 6.623 13.131 1.00 47.75 377 LYS C N 1
ATOM 8797 C CA . LYS C 1 376 ? 31.996 5.214 13.319 1.00 48.04 377 LYS C CA 1
ATOM 8798 C C . LYS C 1 376 ? 30.807 5.078 14.265 1.00 45.63 377 LYS C C 1
ATOM 8799 O O . LYS C 1 376 ? 29.849 4.340 13.987 1.00 45.78 377 LYS C O 1
ATOM 8805 N N . LEU C 1 377 ? 30.874 5.809 15.376 1.00 49.54 378 LEU C N 1
ATOM 8806 C CA . LEU C 1 377 ? 29.767 5.872 16.325 1.00 47.03 378 LEU C CA 1
ATOM 8807 C C . LEU C 1 377 ? 28.472 6.298 15.643 1.00 45.20 378 LEU C C 1
ATOM 8808 O O . LEU C 1 377 ? 27.401 5.788 15.961 1.00 42.79 378 LEU C O 1
ATOM 8813 N N . VAL C 1 378 ? 28.581 7.234 14.705 1.00 46.58 379 VAL C N 1
ATOM 8814 C CA . VAL C 1 378 ? 27.418 7.758 13.996 1.00 49.13 379 VAL C CA 1
ATOM 8815 C C . VAL C 1 378 ? 26.828 6.728 13.033 1.00 47.38 379 VAL C C 1
ATOM 8816 O O . VAL C 1 378 ? 25.611 6.594 12.940 1.00 51.41 379 VAL C O 1
ATOM 8820 N N . SER C 1 379 ? 27.685 6.000 12.323 1.00 44.45 380 SER C N 1
ATOM 8821 C CA . SER C 1 379 ? 27.218 4.933 11.441 1.00 44.70 380 SER C CA 1
ATOM 8822 C C . SER C 1 379 ? 26.488 3.866 12.251 1.00 50.75 380 SER C C 1
ATOM 8823 O O . SER C 1 379 ? 25.350 3.480 11.929 1.00 52.31 380 SER C O 1
ATOM 8826 N N . GLU C 1 380 ? 27.150 3.407 13.312 1.00 50.23 381 GLU C N 1
ATOM 8827 C CA . GLU C 1 380 ? 26.566 2.430 14.226 1.00 51.17 381 GLU C CA 1
ATOM 8828 C C . GLU C 1 380 ? 25.199 2.888 14.734 1.00 46.69 381 GLU C C 1
ATOM 8829 O O . GLU C 1 380 ? 24.213 2.152 14.650 1.00 41.99 381 GLU C O 1
ATOM 8835 N N . ALA C 1 381 ? 25.153 4.116 15.244 1.00 45.88 382 ALA C N 1
ATOM 8836 C CA . ALA C 1 381 ? 23.932 4.692 15.798 1.00 46.86 382 ALA C CA 1
ATOM 8837 C C . ALA C 1 381 ? 22.817 4.764 14.761 1.00 45.95 382 ALA C C 1
ATOM 8838 O O . ALA C 1 381 ? 21.671 4.433 15.055 1.00 49.80 382 ALA C O 1
ATOM 8840 N N . LYS C 1 382 ? 23.160 5.206 13.554 1.00 41.63 383 LYS C N 1
ATOM 8841 C CA . LYS C 1 382 ? 22.215 5.247 12.443 1.00 41.78 383 LYS C CA 1
ATOM 8842 C C . LYS C 1 382 ? 21.611 3.874 12.192 1.00 46.72 383 LYS C C 1
ATOM 8843 O O . LYS C 1 382 ? 20.388 3.728 12.110 1.00 41.27 383 LYS C O 1
ATOM 8849 N N . ALA C 1 383 ? 22.477 2.871 12.071 1.00 47.84 384 ALA C N 1
ATOM 8850 C CA . ALA C 1 383 ? 22.023 1.501 11.848 1.00 51.21 384 ALA C CA 1
ATOM 8851 C C . ALA C 1 383 ? 21.073 1.042 12.955 1.00 47.32 384 ALA C C 1
ATOM 8852 O O . ALA C 1 383 ? 20.004 0.483 12.682 1.00 47.40 384 ALA C O 1
ATOM 8854 N N . GLN C 1 384 ? 21.465 1.294 14.201 1.00 50.23 385 GLN C N 1
ATOM 8855 C CA . GLN C 1 384 ? 20.667 0.893 15.356 1.00 50.44 385 GLN C CA 1
ATOM 8856 C C . GLN C 1 384 ? 19.288 1.547 15.364 1.00 47.73 385 GLN C C 1
ATOM 8857 O O . GLN C 1 384 ? 18.280 0.884 15.603 1.00 44.48 385 GLN C O 1
ATOM 8863 N N . LEU C 1 385 ? 19.252 2.849 15.099 1.00 46.17 386 LEU C N 1
ATOM 8864 C CA . LEU C 1 385 ? 18.007 3.606 15.138 1.00 45.69 386 LEU C CA 1
ATOM 8865 C C . LEU C 1 385 ? 17.087 3.234 13.982 1.00 46.20 386 LEU C C 1
ATOM 8866 O O . LEU C 1 385 ? 15.868 3.181 14.146 1.00 43.58 386 LEU C O 1
ATOM 8871 N N . ARG C 1 386 ? 17.668 2.974 12.814 1.00 47.03 387 ARG C N 1
ATOM 8872 C CA . ARG C 1 386 ? 16.873 2.516 11.682 1.00 50.03 387 ARG C CA 1
ATOM 8873 C C . ARG C 1 386 ? 16.356 1.106 11.930 1.00 55.45 387 ARG C C 1
ATOM 8874 O O . ARG C 1 386 ? 15.312 0.718 11.405 1.00 58.64 387 ARG C O 1
ATOM 8882 N N . ASP C 1 387 ? 17.086 0.340 12.736 1.00 52.29 388 ASP C N 1
ATOM 8883 C CA . ASP C 1 387 ? 16.669 -1.020 13.054 1.00 55.18 388 ASP C CA 1
ATOM 8884 C C . ASP C 1 387 ? 15.482 -1.057 14.021 1.00 47.05 388 ASP C C 1
ATOM 8885 O O . ASP C 1 387 ? 14.627 -1.940 13.927 1.00 49.19 388 ASP C O 1
ATOM 8890 N N . VAL C 1 388 ? 15.427 -0.097 14.941 1.00 38.65 389 VAL C N 1
ATOM 8891 C CA . VAL C 1 388 ? 14.402 -0.101 15.986 1.00 43.17 389 VAL C CA 1
ATOM 8892 C C . VAL C 1 388 ? 13.306 0.945 15.780 1.00 41.88 389 VAL C C 1
ATOM 8893 O O . VAL C 1 388 ? 12.543 1.236 16.702 1.00 42.25 389 VAL C O 1
ATOM 8897 N N . GLN C 1 389 ? 13.221 1.505 14.577 1.00 38.49 390 GLN C N 1
ATOM 8898 C CA . GLN C 1 389 ? 12.211 2.518 14.286 1.00 42.52 390 GLN C CA 1
ATOM 8899 C C . GLN C 1 389 ? 10.813 1.910 14.209 1.00 43.08 390 GLN C C 1
ATOM 8900 O O . GLN C 1 389 ? 9.813 2.612 14.361 1.00 38.86 390 GLN C O 1
ATOM 8906 N N . ASP C 1 390 ? 10.753 0.602 13.979 1.00 44.61 391 ASP C N 1
ATOM 8907 C CA . ASP C 1 390 ? 9.485 -0.099 13.798 1.00 45.10 391 ASP C CA 1
ATOM 8908 C C . ASP C 1 390 ? 9.056 -0.861 15.048 1.00 38.00 391 ASP C C 1
ATOM 8909 O O . ASP C 1 390 ? 8.093 -1.626 15.009 1.00 38.00 391 ASP C O 1
ATOM 8914 N N . PHE C 1 391 ? 9.779 -0.643 16.143 1.00 43.05 392 PHE C N 1
ATOM 8915 C CA . PHE C 1 391 ? 9.628 -1.415 17.378 1.00 47.31 392 PHE C CA 1
ATOM 8916 C C . PHE C 1 391 ? 8.177 -1.634 17.816 1.00 46.16 392 PHE C C 1
ATOM 8917 O O . PHE C 1 391 ? 7.705 -2.776 17.912 1.00 49.76 392 PHE C O 1
ATOM 8925 N N . TRP C 1 392 ? 7.474 -0.530 18.052 1.00 46.52 393 TRP C N 1
ATOM 8926 C CA . TRP C 1 392 ? 6.151 -0.559 18.666 1.00 48.20 393 TRP C CA 1
ATOM 8927 C C . TRP C 1 392 ? 5.077 -1.228 17.807 1.00 45.29 393 TRP C C 1
ATOM 8928 O O . TRP C 1 392 ? 4.043 -1.649 18.326 1.00 51.62 393 TRP C O 1
ATOM 8939 N N . ILE C 1 393 ? 5.315 -1.331 16.504 1.00 43.82 394 ILE C N 1
ATOM 8940 C CA . ILE C 1 393 ? 4.361 -2.001 15.626 1.00 43.25 394 ILE C CA 1
ATOM 8941 C C . ILE C 1 393 ? 4.885 -3.348 15.142 1.00 43.93 394 ILE C C 1
ATOM 8942 O O . ILE C 1 393 ? 4.135 -4.143 14.577 1.00 48.62 394 ILE C O 1
ATOM 8947 N N . SER C 1 394 ? 6.171 -3.601 15.362 1.00 46.63 395 SER C N 1
ATOM 8948 C CA . SER C 1 394 ? 6.764 -4.875 14.973 1.00 51.08 395 SER C CA 1
ATOM 8949 C C . SER C 1 394 ? 6.736 -5.866 16.131 1.00 44.46 395 SER C C 1
ATOM 8950 O O . SER C 1 394 ? 6.969 -7.059 15.935 1.00 40.26 395 SER C O 1
ATOM 8953 N N . LEU C 1 395 ? 6.457 -5.363 17.333 1.00 43.43 396 LEU C N 1
ATOM 8954 C CA . LEU C 1 395 ? 6.318 -6.220 18.516 1.00 45.79 396 LEU C CA 1
ATOM 8955 C C . LEU C 1 395 ? 5.446 -7.475 18.302 1.00 47.89 396 LEU C C 1
ATOM 8956 O O . LEU C 1 395 ? 5.881 -8.583 18.642 1.00 49.06 396 LEU C O 1
ATOM 8961 N N . PRO C 1 396 ? 4.224 -7.320 17.741 1.00 43.30 397 PRO C N 1
ATOM 8962 C CA . PRO C 1 396 ? 3.400 -8.523 17.562 1.00 43.83 397 PRO C CA 1
ATOM 8963 C C . PRO C 1 396 ? 4.050 -9.577 16.669 1.00 46.23 397 PRO C C 1
ATOM 8964 O O . PRO C 1 396 ? 4.081 -10.748 17.042 1.00 43.98 397 PRO C O 1
ATOM 8968 N N . GLY C 1 397 ? 4.561 -9.161 15.514 1.00 44.57 398 GLY C N 1
ATOM 8969 C CA . GLY C 1 397 ? 5.212 -10.076 14.593 1.00 47.03 398 GLY C CA 1
ATOM 8970 C C . GLY C 1 397 ? 6.405 -10.773 15.219 1.00 50.62 398 GLY C C 1
ATOM 8971 O O . GLY C 1 397 ? 6.583 -11.982 15.065 1.00 51.33 398 GLY C O 1
ATOM 8972 N N . THR C 1 398 ? 7.219 -10.002 15.933 1.00 49.22 399 THR C N 1
ATOM 8973 C CA . THR C 1 398 ? 8.396 -10.529 16.614 1.00 51.98 399 THR C CA 1
ATOM 8974 C C . THR C 1 398 ? 8.016 -11.592 17.641 1.00 51.39 399 THR C C 1
ATOM 8975 O O . THR C 1 398 ? 8.450 -12.750 17.551 1.00 56.54 399 THR C O 1
ATOM 8979 N N . LEU C 1 399 ? 7.193 -11.190 18.607 1.00 51.04 400 LEU C N 1
ATOM 8980 C CA . LEU C 1 399 ? 6.786 -12.075 19.694 1.00 49.73 400 LEU C CA 1
ATOM 8981 C C . LEU C 1 399 ? 6.073 -13.326 19.184 1.00 57.27 400 LEU C C 1
ATOM 8982 O O . LEU C 1 399 ? 6.275 -14.419 19.712 1.00 57.47 400 LEU C O 1
ATOM 8987 N N . CYS C 1 400 ? 5.243 -13.163 18.159 1.00 55.21 401 CYS C N 1
ATOM 8988 C CA . CYS C 1 400 ? 4.538 -14.297 17.574 1.00 59.01 401 CYS C CA 1
ATOM 8989 C C . CYS C 1 400 ? 5.501 -15.257 16.888 1.00 58.67 401 CYS C C 1
ATOM 8990 O O . CYS C 1 400 ? 5.480 -16.459 17.147 1.00 60.83 401 CYS C O 1
ATOM 8993 N N . SER C 1 401 ? 6.348 -14.717 16.019 1.00 62.37 402 SER C N 1
ATOM 8994 C CA . SER C 1 401 ? 7.219 -15.546 15.195 1.00 68.02 402 SER C CA 1
ATOM 8995 C C . SER C 1 401 ? 8.312 -16.246 15.997 1.00 70.74 402 SER C C 1
ATOM 8996 O O . SER C 1 401 ? 8.738 -17.344 15.636 1.00 74.19 402 SER C O 1
ATOM 8999 N N . GLU C 1 402 ? 8.770 -15.625 17.080 1.00 73.12 403 GLU C N 1
ATOM 9000 C CA . GLU C 1 402 ? 9.871 -16.215 17.839 1.00 79.00 403 GLU C CA 1
ATOM 9001 C C . GLU C 1 402 ? 9.401 -17.140 18.964 1.00 84.83 403 GLU C C 1
ATOM 9002 O O . GLU C 1 402 ? 10.144 -18.019 19.398 1.00 88.00 403 GLU C O 1
ATOM 9008 N N . LYS C 1 403 ? 8.169 -16.953 19.426 1.00 86.39 404 LYS C N 1
ATOM 9009 C CA . LYS C 1 403 ? 7.676 -17.697 20.581 1.00 87.52 404 LYS C CA 1
ATOM 9010 C C . LYS C 1 403 ? 6.478 -18.588 20.276 1.00 87.88 404 LYS C C 1
ATOM 9011 O O . LYS C 1 403 ? 6.619 -19.793 20.058 1.00 87.64 404 LYS C O 1
ATOM 9017 N N . MET C 1 404 ? 5.300 -17.975 20.283 1.00 88.07 405 MET C N 1
ATOM 9018 C CA . MET C 1 404 ? 4.031 -18.694 20.296 1.00 89.07 405 MET C CA 1
ATOM 9019 C C . MET C 1 404 ? 3.668 -19.368 18.973 1.00 87.38 405 MET C C 1
ATOM 9020 O O . MET C 1 404 ? 3.329 -20.552 18.946 1.00 86.78 405 MET C O 1
ATOM 9025 N N . ALA C 1 405 ? 3.735 -18.613 17.881 1.00 83.78 406 ALA C N 1
ATOM 9026 C CA . ALA C 1 405 ? 3.337 -19.130 16.576 1.00 82.25 406 ALA C CA 1
ATOM 9027 C C . ALA C 1 405 ? 4.381 -20.088 16.014 1.00 82.38 406 ALA C C 1
ATOM 9028 O O . ALA C 1 405 ? 4.076 -20.918 15.157 1.00 83.26 406 ALA C O 1
ATOM 9030 N N . ARG C 1 413 ? -2.009 -27.555 9.524 1.00 87.48 414 ARG C N 1
ATOM 9031 C CA . ARG C 1 413 ? -3.081 -26.832 10.199 1.00 85.06 414 ARG C CA 1
ATOM 9032 C C . ARG C 1 413 ? -2.556 -26.091 11.427 1.00 78.32 414 ARG C C 1
ATOM 9033 O O . ARG C 1 413 ? -1.400 -26.257 11.816 1.00 80.39 414 ARG C O 1
ATOM 9041 N N . CYS C 1 414 ? -3.412 -25.270 12.028 1.00 70.06 415 CYS C N 1
ATOM 9042 C CA . CYS C 1 414 ? -3.029 -24.449 13.174 1.00 64.67 415 CYS C CA 1
ATOM 9043 C C . CYS C 1 414 ? -4.250 -24.093 14.019 1.00 59.26 415 CYS C C 1
ATOM 9044 O O . CYS C 1 414 ? -5.386 -24.270 13.583 1.00 59.66 415 CYS C O 1
ATOM 9047 N N . TRP C 1 415 ? -4.019 -23.609 15.234 1.00 56.43 416 TRP C N 1
ATOM 9048 C CA . TRP C 1 415 ? -5.121 -23.276 16.129 1.00 56.28 416 TRP C CA 1
ATOM 9049 C C . TRP C 1 415 ? -5.642 -21.870 15.839 1.00 56.93 416 TRP C C 1
ATOM 9050 O O . TRP C 1 415 ? -4.922 -20.883 15.995 1.00 58.28 416 TRP C O 1
ATOM 9061 N N . ASN C 1 416 ? -6.899 -21.793 15.410 1.00 53.64 417 ASN C N 1
ATOM 9062 C CA . ASN C 1 416 ? -7.524 -20.519 15.060 1.00 54.68 417 ASN C CA 1
ATOM 9063 C C . ASN C 1 416 ? -8.378 -19.929 16.179 1.00 50.47 417 ASN C C 1
ATOM 9064 O O . ASN C 1 416 ? -8.986 -18.872 16.012 1.00 55.32 417 ASN C O 1
ATOM 9069 N N . GLY C 1 417 ? -8.430 -20.617 17.314 1.00 42.77 418 GLY C N 1
ATOM 9070 C CA . GLY C 1 417 ? -9.218 -20.159 18.444 1.00 42.60 418 GLY C CA 1
ATOM 9071 C C . GLY C 1 417 ? -10.489 -20.963 18.638 1.00 59.49 418 GLY C C 1
ATOM 9072 O O . GLY C 1 417 ? -11.128 -20.889 19.687 1.00 63.07 418 GLY C O 1
ATOM 9073 N N . MET C 1 418 ? -10.854 -21.737 17.623 1.00 63.91 419 MET C N 1
ATOM 9074 C CA . MET C 1 418 ? -12.029 -22.597 17.697 1.00 66.63 419 MET C CA 1
ATOM 9075 C C . MET C 1 418 ? -11.627 -24.058 17.524 1.00 70.07 419 MET C C 1
ATOM 9076 O O . MET C 1 418 ? -11.793 -24.868 18.436 1.00 71.27 419 MET C O 1
ATOM 9081 N N . ALA C 1 419 ? -11.110 -24.392 16.347 1.00 71.52 420 ALA C N 1
ATOM 9082 C CA . ALA C 1 419 ? -10.597 -25.732 16.090 1.00 71.08 420 ALA C CA 1
ATOM 9083 C C . ALA C 1 419 ? -9.234 -25.665 15.408 1.00 73.97 420 ALA C C 1
ATOM 9084 O O . ALA C 1 419 ? -8.716 -24.580 15.146 1.00 70.64 420 ALA C O 1
ATOM 9086 N N . ARG C 1 420 ? -8.653 -26.826 15.125 1.00 69.49 421 ARG C N 1
ATOM 9087 C CA . ARG C 1 420 ? -7.395 -26.882 14.388 1.00 70.17 421 ARG C CA 1
ATOM 9088 C C . ARG C 1 420 ? -7.670 -26.794 12.890 1.00 73.93 421 ARG C C 1
ATOM 9089 O O . ARG C 1 420 ? -8.385 -27.627 12.332 1.00 78.85 421 ARG C O 1
ATOM 9091 N N . GLY C 1 421 ? -7.096 -25.783 12.244 1.00 77.44 422 GLY C N 1
ATOM 9092 C CA . GLY C 1 421 ? -7.358 -25.522 10.840 1.00 80.81 422 GLY C CA 1
ATOM 9093 C C . GLY C 1 421 ? -6.840 -24.162 10.414 1.00 83.16 422 GLY C C 1
ATOM 9094 O O . GLY C 1 421 ? -5.932 -23.617 11.035 1.00 86.62 422 GLY C O 1
ATOM 9095 N N . ARG C 1 422 ? -7.412 -23.604 9.353 1.00 84.91 423 ARG C N 1
ATOM 9096 C CA . ARG C 1 422 ? -6.937 -22.323 8.840 1.00 85.20 423 ARG C CA 1
ATOM 9097 C C . ARG C 1 422 ? -7.707 -21.124 9.397 1.00 80.96 423 ARG C C 1
ATOM 9098 O O . ARG C 1 422 ? -8.927 -21.169 9.565 1.00 80.81 423 ARG C O 1
ATOM 9106 N N . TYR C 1 423 ? -6.972 -20.053 9.680 1.00 72.12 424 TYR C N 1
ATOM 9107 C CA . TYR C 1 423 ? -7.550 -18.832 10.227 1.00 66.17 424 TYR C CA 1
ATOM 9108 C C . TYR C 1 423 ? -7.853 -17.845 9.101 1.00 64.52 424 TYR C C 1
ATOM 9109 O O . TYR C 1 423 ? -6.944 -17.278 8.495 1.00 64.56 424 TYR C O 1
ATOM 9118 N N . LEU C 1 424 ? -9.140 -17.650 8.828 1.00 66.46 425 LEU C N 1
ATOM 9119 C CA . LEU C 1 424 ? -9.587 -16.771 7.745 1.00 68.43 425 LEU C CA 1
ATOM 9120 C C . LEU C 1 424 ? -9.389 -15.248 7.932 1.00 71.24 425 LEU C C 1
ATOM 9121 O O . LEU C 1 424 ? -8.953 -14.583 6.991 1.00 70.80 425 LEU C O 1
ATOM 9126 N N . PRO C 1 425 ? -9.708 -14.687 9.124 1.00 65.27 426 PRO C N 1
ATOM 9127 C CA . PRO C 1 425 ? -9.819 -13.220 9.205 1.00 70.45 426 PRO C CA 1
ATOM 9128 C C . PRO C 1 425 ? -8.557 -12.435 8.842 1.00 75.95 426 PRO C C 1
ATOM 9129 O O . PRO C 1 425 ? -7.438 -12.922 9.005 1.00 73.33 426 PRO C O 1
ATOM 9133 N N . GLU C 1 426 ? -8.764 -11.215 8.352 1.00 86.14 427 GLU C N 1
ATOM 9134 C CA . GLU C 1 426 ? -7.675 -10.317 7.982 1.00 88.12 427 GLU C CA 1
ATOM 9135 C C . GLU C 1 426 ? -6.967 -9.745 9.205 1.00 78.49 427 GLU C C 1
ATOM 9136 O O . GLU C 1 426 ? -7.581 -9.547 10.253 1.00 80.97 427 GLU C O 1
ATOM 9142 N N . VAL C 1 427 ? -5.674 -9.476 9.061 1.00 65.96 428 VAL C N 1
ATOM 9143 C CA . VAL C 1 427 ? -4.899 -8.868 10.136 1.00 61.39 428 VAL C CA 1
ATOM 9144 C C . VAL C 1 427 ? -5.302 -7.408 10.320 1.00 55.15 428 VAL C C 1
ATOM 9145 O O . VAL C 1 427 ? -5.465 -6.672 9.347 1.00 57.29 428 VAL C O 1
ATOM 9149 N N . MET C 1 428 ? -5.473 -6.999 11.573 1.00 54.33 429 MET C N 1
ATOM 9150 C CA . MET C 1 428 ? -5.856 -5.628 11.893 1.00 52.02 429 MET C CA 1
ATOM 9151 C C . MET C 1 428 ? -4.739 -4.637 11.590 1.00 53.01 429 MET C C 1
ATOM 9152 O O . MET C 1 428 ? -3.569 -5.010 11.491 1.00 50.52 429 MET C O 1
ATOM 9157 N N . GLY C 1 429 ? -5.110 -3.371 11.432 1.00 54.51 430 GLY C N 1
ATOM 9158 C CA . GLY C 1 429 ? -4.133 -2.308 11.306 1.00 49.69 430 GLY C CA 1
ATOM 9159 C C . GLY C 1 429 ? -3.534 -1.991 12.662 1.00 46.03 430 GLY C C 1
ATOM 9160 O O . GLY C 1 429 ? -4.044 -2.432 13.692 1.00 45.30 430 GLY C O 1
ATOM 9161 N N . ASP C 1 430 ? -2.442 -1.235 12.665 1.00 47.24 431 ASP C N 1
ATOM 9162 C CA . ASP C 1 430 ? -1.778 -0.850 13.905 1.00 45.27 431 ASP C CA 1
ATOM 9163 C C . ASP C 1 430 ? -2.489 0.312 14.595 1.00 45.41 431 ASP C C 1
ATOM 9164 O O . ASP C 1 430 ? -3.169 1.107 13.948 1.00 45.73 431 ASP C O 1
ATOM 9169 N N . GLY C 1 431 ? -2.330 0.401 15.912 1.00 45.94 432 GLY C N 1
ATOM 9170 C CA . GLY C 1 431 ? -2.869 1.516 16.670 1.00 41.07 432 GLY C CA 1
ATOM 9171 C C . GLY C 1 431 ? -4.175 1.212 17.375 1.00 42.86 432 GLY C C 1
ATOM 9172 O O . GLY C 1 431 ? -4.888 0.283 17.004 1.00 41.65 432 GLY C O 1
ATOM 9173 N N . LEU C 1 432 ? -4.486 2.009 18.392 1.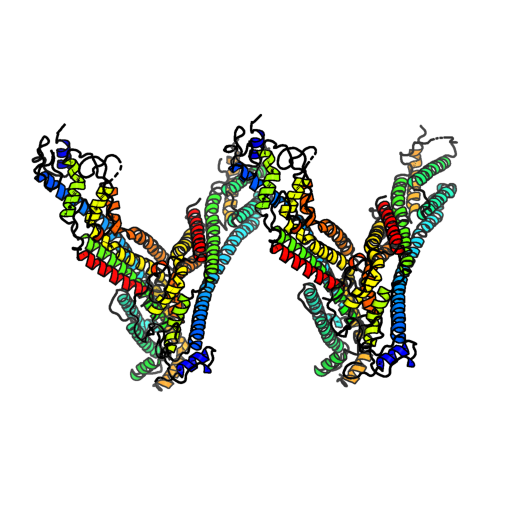00 49.56 433 LEU C N 1
ATOM 9174 C CA . LEU C 1 432 ? -5.692 1.824 19.193 1.00 49.15 433 LEU C CA 1
ATOM 9175 C C . LEU C 1 432 ? -6.962 1.906 18.349 1.00 50.67 433 LEU C C 1
ATOM 9176 O O . LEU C 1 432 ? -7.820 1.029 18.429 1.00 46.95 433 LEU C O 1
ATOM 9181 N N . ALA C 1 433 ? -7.064 2.956 17.539 1.00 53.79 434 ALA C N 1
ATOM 9182 C CA . ALA C 1 433 ? -8.246 3.199 16.715 1.00 55.43 434 ALA C CA 1
ATOM 9183 C C . ALA C 1 433 ? -8.568 2.024 15.792 1.00 58.68 434 ALA C C 1
ATOM 9184 O O . ALA C 1 433 ? -9.734 1.677 15.600 1.00 61.21 434 ALA C O 1
ATOM 9186 N N . ASN C 1 434 ? -7.531 1.408 15.234 1.00 53.97 435 ASN C N 1
ATOM 9187 C CA . ASN C 1 434 ? -7.707 0.309 14.289 1.00 54.23 435 ASN C CA 1
ATOM 9188 C C . ASN C 1 434 ? -8.167 -0.992 14.941 1.00 44.01 435 ASN C C 1
ATOM 9189 O O . ASN C 1 434 ? -8.416 -1.980 14.251 1.00 48.42 435 ASN C O 1
ATOM 9194 N N . GLN C 1 435 ? -8.282 -0.994 16.265 1.00 43.58 436 GLN C N 1
ATOM 9195 C CA . GLN C 1 435 ? -8.672 -2.199 16.989 1.00 43.24 436 GLN C CA 1
ATOM 9196 C C . GLN C 1 435 ? -10.130 -2.170 17.438 1.00 44.12 436 GLN C C 1
ATOM 9197 O O . GLN C 1 435 ? -10.551 -3.010 18.233 1.00 61.04 436 GLN C O 1
ATOM 9203 N N . ILE C 1 436 ? -10.897 -1.208 16.937 1.00 58.26 437 ILE C N 1
ATOM 9204 C CA . ILE C 1 436 ? -12.295 -1.076 17.335 1.00 60.32 437 ILE C CA 1
ATOM 9205 C C . ILE C 1 436 ? -13.100 -2.312 16.918 1.00 51.31 437 ILE C C 1
ATOM 9206 O O . ILE C 1 436 ? -13.958 -2.789 17.663 1.00 50.31 437 ILE C O 1
ATOM 9211 N N . ASN C 1 437 ? -12.805 -2.827 15.729 1.00 55.04 438 ASN C N 1
ATOM 9212 C CA . ASN C 1 437 ? -13.478 -4.007 15.195 1.00 62.09 438 ASN C CA 1
ATOM 9213 C C . ASN C 1 437 ? -12.727 -5.323 15.425 1.00 61.29 438 ASN C C 1
ATOM 9214 O O . ASN C 1 437 ? -13.151 -6.368 14.932 1.00 63.18 438 ASN C O 1
ATOM 9219 N N . ASN C 1 438 ? -11.613 -5.267 16.153 1.00 58.83 439 ASN C N 1
ATOM 9220 C CA . ASN C 1 438 ? -10.746 -6.433 16.342 1.00 54.75 439 ASN C CA 1
ATOM 9221 C C . ASN C 1 438 ? -11.502 -7.625 16.930 1.00 51.37 439 ASN C C 1
ATOM 9222 O O . ASN C 1 438 ? -12.035 -7.548 18.036 1.00 48.88 439 ASN C O 1
ATOM 9227 N N . PRO C 1 439 ? -11.550 -8.735 16.177 1.00 49.00 440 PRO C N 1
ATOM 9228 C CA . PRO C 1 439 ? -12.337 -9.921 16.534 1.00 53.18 440 PRO C CA 1
ATOM 9229 C C . PRO C 1 439 ? -11.826 -10.683 17.757 1.00 56.15 440 PRO C C 1
ATOM 9230 O O . PRO C 1 439 ? -12.636 -11.181 18.539 1.00 60.12 440 PRO C O 1
ATOM 9234 N N . GLU C 1 440 ? -10.509 -10.780 17.913 1.00 52.23 441 GLU C N 1
ATOM 9235 C CA . GLU C 1 440 ? -9.941 -11.605 18.975 1.00 47.85 441 GLU C CA 1
ATOM 9236 C C . GLU C 1 440 ? -9.822 -10.874 20.306 1.00 48.17 441 GLU C C 1
ATOM 9237 O O . GLU C 1 440 ? -9.669 -11.500 21.353 1.00 51.82 441 GLU C O 1
ATOM 9243 N N . VAL C 1 441 ? -9.899 -9.548 20.264 1.00 50.21 442 VAL C N 1
ATOM 9244 C CA . VAL C 1 441 ? -9.759 -8.735 21.469 1.00 54.93 442 VAL C CA 1
ATOM 9245 C C . VAL C 1 441 ? -10.761 -7.593 21.456 1.00 58.18 442 VAL C C 1
ATOM 9246 O O . VAL C 1 441 ? -10.881 -6.879 20.461 1.00 60.54 442 VAL C O 1
ATOM 9250 N N . GLU C 1 442 ? -11.469 -7.405 22.563 1.00 64.67 443 GLU C N 1
ATOM 9251 C CA . GLU C 1 442 ? -12.369 -6.270 22.671 1.00 70.33 443 GLU C CA 1
ATOM 9252 C C . GLU C 1 442 ? -11.631 -5.113 23.322 1.00 68.91 443 GLU C C 1
ATOM 9253 O O . GLU C 1 442 ? -11.290 -5.160 24.504 1.00 66.65 443 GLU C O 1
ATOM 9259 N N . VAL C 1 443 ? -11.384 -4.073 22.534 1.00 67.09 444 VAL C N 1
ATOM 9260 C CA . VAL C 1 443 ? -10.697 -2.892 23.025 1.00 67.53 444 VAL C CA 1
ATOM 9261 C C . VAL C 1 443 ? -11.527 -1.667 22.664 1.00 65.76 444 VAL C C 1
ATOM 9262 O O . VAL C 1 443 ? -12.101 -1.587 21.575 1.00 68.79 444 VAL C O 1
ATOM 9266 N N . ASP C 1 444 ? -11.625 -0.733 23.602 1.00 65.38 445 ASP C N 1
ATOM 9267 C CA . ASP C 1 444 ? -12.336 0.508 23.350 1.00 67.17 445 ASP C CA 1
ATOM 9268 C C . ASP C 1 444 ? -11.332 1.601 23.022 1.00 64.33 445 ASP C C 1
ATOM 9269 O O . ASP C 1 444 ? -10.367 1.817 23.756 1.00 63.34 445 ASP C O 1
ATOM 9274 N N . ILE C 1 445 ? -11.569 2.285 21.910 1.00 62.51 446 ILE C N 1
ATOM 9275 C CA . ILE C 1 445 ? -10.618 3.251 21.382 1.00 58.77 446 ILE C CA 1
ATOM 9276 C C . ILE C 1 445 ? -10.741 4.609 22.070 1.00 59.15 446 ILE C C 1
ATOM 9277 O O . ILE C 1 445 ? -9.948 5.515 21.814 1.00 62.06 446 ILE C O 1
ATOM 9282 N N . THR C 1 446 ? -11.732 4.741 22.947 1.00 58.93 447 THR C N 1
ATOM 9283 C CA . THR C 1 446 ? -11.977 6.003 23.640 1.00 63.64 447 THR C CA 1
ATOM 9284 C C . THR C 1 446 ? -11.257 6.077 24.988 1.00 66.39 447 THR C C 1
ATOM 9285 O O . THR C 1 446 ? -11.388 7.062 25.715 1.00 71.92 447 THR C O 1
ATOM 9289 N N . LYS C 1 447 ? -10.499 5.033 25.315 1.00 69.65 448 LYS C N 1
ATOM 9290 C CA . LYS C 1 447 ? -9.642 5.027 26.501 1.00 72.58 448 LYS C CA 1
ATOM 9291 C C . LYS C 1 447 ? -8.212 4.740 26.039 1.00 73.60 448 LYS C C 1
ATOM 9292 O O . LYS C 1 447 ? -7.814 3.580 25.913 1.00 73.77 448 LYS C O 1
ATOM 9298 N N . PRO C 1 448 ? -7.457 5.803 25.722 1.00 71.59 449 PRO C N 1
ATOM 9299 C CA . PRO C 1 448 ? -6.000 5.728 25.593 1.00 71.36 449 PRO C CA 1
ATOM 9300 C C . PRO C 1 448 ? -5.336 5.652 26.964 1.00 69.64 449 PRO C C 1
ATOM 9301 O O . PRO C 1 448 ? -5.780 6.346 27.879 1.00 71.99 449 PRO C O 1
ATOM 9305 N N . ASP C 1 449 ? -4.283 4.851 27.102 1.00 66.20 450 ASP C N 1
ATOM 9306 C CA . ASP C 1 449 ? -3.514 4.823 28.343 1.00 64.34 450 ASP C CA 1
ATOM 9307 C C . ASP C 1 449 ? -2.829 6.175 28.526 1.00 51.25 450 ASP C C 1
ATOM 9308 O O . ASP C 1 449 ? -2.272 6.722 27.576 1.00 51.34 450 ASP C O 1
ATOM 9313 N N . MET C 1 450 ? -2.875 6.716 29.740 1.00 50.56 451 MET C N 1
ATOM 9314 C CA . MET C 1 450 ? -2.373 8.068 29.984 1.00 55.30 451 MET C CA 1
ATOM 9315 C C . MET C 1 450 ? -0.847 8.147 30.002 1.00 52.38 451 MET C C 1
ATOM 9316 O O . MET C 1 450 ? -0.266 9.126 29.524 1.00 53.14 451 MET C O 1
ATOM 9321 N N . THR C 1 451 ? -0.203 7.124 30.557 1.00 48.16 452 THR C N 1
ATOM 9322 C CA . THR C 1 451 ? 1.255 7.057 30.573 1.00 50.29 452 THR C CA 1
ATOM 9323 C C . THR C 1 451 ? 1.792 7.136 29.146 1.00 52.00 452 THR C C 1
ATOM 9324 O O . THR C 1 451 ? 2.684 7.941 28.839 1.00 58.67 452 THR C O 1
ATOM 9328 N N . ILE C 1 452 ? 1.218 6.305 28.281 1.00 52.06 453 ILE C N 1
ATOM 9329 C CA . ILE C 1 452 ? 1.527 6.312 26.857 1.00 52.07 453 ILE C CA 1
ATOM 9330 C C . ILE C 1 452 ? 1.365 7.708 26.263 1.00 54.56 453 ILE C C 1
ATOM 9331 O O . ILE C 1 452 ? 2.231 8.179 25.528 1.00 54.99 453 ILE C O 1
ATOM 9336 N N . ARG C 1 453 ? 0.257 8.364 26.597 1.00 57.71 454 ARG C N 1
ATOM 9337 C CA . ARG C 1 453 ? -0.017 9.719 26.119 1.00 63.51 454 ARG C CA 1
ATOM 9338 C C . ARG C 1 453 ? 1.092 10.694 26.495 1.00 62.30 454 ARG C C 1
ATOM 9339 O O . ARG C 1 453 ? 1.603 11.441 25.645 1.00 65.06 454 ARG C O 1
ATOM 9347 N N . GLN C 1 454 ? 1.467 10.681 27.770 1.00 62.25 455 GLN C N 1
ATOM 9348 C CA . GLN C 1 454 ? 2.514 11.573 28.243 1.00 65.08 455 GLN C CA 1
ATOM 9349 C C . GLN C 1 454 ? 3.831 11.284 27.532 1.00 56.86 455 GLN C C 1
ATOM 9350 O O . GLN C 1 454 ? 4.552 12.209 27.147 1.00 55.05 455 GLN C O 1
ATOM 9356 N N . GLN C 1 455 ? 4.137 10.003 27.342 1.00 53.76 456 GLN C N 1
ATOM 9357 C CA . GLN C 1 455 ? 5.361 9.640 26.632 1.00 51.86 456 GLN C CA 1
ATOM 9358 C C . GLN C 1 455 ? 5.343 10.152 25.189 1.00 52.62 456 GLN C C 1
ATOM 9359 O O . GLN C 1 455 ? 6.368 10.609 24.673 1.00 51.32 456 GLN C O 1
ATOM 9365 N N . ILE C 1 456 ? 4.177 10.087 24.550 1.00 50.00 457 ILE C N 1
ATOM 9366 C CA . ILE C 1 456 ? 3.999 10.649 23.213 1.00 50.75 457 ILE C CA 1
ATOM 9367 C C . ILE C 1 456 ? 4.308 12.141 23.228 1.00 49.46 457 ILE C C 1
ATOM 9368 O O . ILE C 1 456 ? 5.033 12.650 22.360 1.00 53.66 457 ILE C O 1
ATOM 9373 N N . MET C 1 457 ? 3.761 12.834 24.224 1.00 50.93 458 MET C N 1
ATOM 9374 C CA . MET C 1 457 ? 4.037 14.258 24.398 1.00 50.12 458 MET C CA 1
ATOM 9375 C C . MET C 1 457 ? 5.543 14.521 24.480 1.00 47.18 458 MET C C 1
ATOM 9376 O O . MET C 1 457 ? 6.068 15.400 23.788 1.00 47.45 458 MET C O 1
ATOM 9378 N N . GLN C 1 458 ? 6.230 13.744 25.315 1.00 47.73 459 GLN C N 1
ATOM 9379 C CA . GLN C 1 458 ? 7.679 13.873 25.471 1.00 48.16 459 GLN C CA 1
ATOM 9380 C C . GLN C 1 458 ? 8.411 13.691 24.142 1.00 47.22 459 GLN C C 1
ATOM 9381 O O . GLN C 1 458 ? 9.286 14.493 23.782 1.00 54.44 459 GLN C O 1
ATOM 9387 N N . LEU C 1 459 ? 8.044 12.634 23.420 1.00 49.68 460 LEU C N 1
ATOM 9388 C CA . LEU C 1 459 ? 8.606 12.366 22.100 1.00 44.81 460 LEU C CA 1
ATOM 9389 C C . LEU C 1 459 ? 8.450 13.573 21.184 1.00 45.24 460 LEU C C 1
ATOM 9390 O O . LEU C 1 459 ? 9.401 13.982 20.511 1.00 46.20 460 LEU C O 1
ATOM 9395 N N . LYS C 1 460 ? 7.249 14.147 21.172 1.00 41.71 461 LYS C N 1
ATOM 9396 C CA . LYS C 1 460 ? 6.967 15.293 20.312 1.00 53.65 461 LYS C CA 1
ATOM 9397 C C . LYS C 1 460 ? 7.806 16.516 20.692 1.00 48.70 461 LYS C C 1
ATOM 9398 O O . LYS C 1 460 ? 8.358 17.197 19.818 1.00 44.13 461 LYS C O 1
ATOM 9404 N N . ILE C 1 461 ? 7.907 16.788 21.992 1.00 52.55 462 ILE C N 1
ATOM 9405 C CA . ILE C 1 461 ? 8.723 17.903 22.474 1.00 53.08 462 ILE C CA 1
ATOM 9406 C C . ILE C 1 461 ? 10.184 17.750 22.050 1.00 53.10 462 ILE C C 1
ATOM 9407 O O . ILE C 1 461 ? 10.778 18.669 21.462 1.00 48.94 462 ILE C O 1
ATOM 9412 N N . MET C 1 462 ? 10.754 16.583 22.345 1.00 50.37 463 MET C N 1
ATOM 9413 C CA . MET C 1 462 ? 12.144 16.312 21.992 1.00 47.42 463 MET C CA 1
ATOM 9414 C C . MET C 1 462 ? 12.358 16.439 20.485 1.00 47.48 463 MET C C 1
ATOM 9415 O O . MET C 1 462 ? 13.376 16.974 20.033 1.00 47.14 463 MET C O 1
ATOM 9420 N N . THR C 1 463 ? 11.387 15.959 19.713 1.00 41.78 464 THR C N 1
ATOM 9421 C CA . THR C 1 463 ? 11.451 16.058 18.258 1.00 42.05 464 THR C CA 1
ATOM 9422 C C . THR C 1 463 ? 11.484 17.514 17.800 1.00 44.57 464 THR C C 1
ATOM 9423 O O . THR C 1 463 ? 12.272 17.876 16.922 1.00 43.26 464 THR C O 1
ATOM 9427 N N . ASN C 1 464 ? 10.631 18.347 18.392 1.00 47.70 465 ASN C N 1
ATOM 9428 C CA . ASN C 1 464 ? 10.648 19.777 18.088 1.00 52.26 465 ASN C CA 1
ATOM 9429 C C . ASN C 1 464 ? 12.007 20.395 18.396 1.00 51.89 465 ASN C C 1
ATOM 9430 O O . ASN C 1 464 ? 12.564 21.144 17.578 1.00 48.10 465 ASN C O 1
ATOM 9435 N N . ARG C 1 465 ? 12.537 20.072 19.575 1.00 50.67 466 ARG C N 1
ATOM 9436 C CA . ARG C 1 465 ? 13.864 20.547 19.962 1.00 54.70 466 ARG C CA 1
ATOM 9437 C C . ARG C 1 465 ? 14.916 20.171 18.921 1.00 53.46 466 ARG C C 1
ATOM 9438 O O . ARG C 1 465 ? 15.737 21.000 18.529 1.00 53.66 466 ARG C O 1
ATOM 9446 N N . LEU C 1 466 ? 14.876 18.921 18.471 1.00 51.44 467 LEU C N 1
ATOM 9447 C CA . LEU C 1 466 ? 15.854 18.421 17.507 1.00 47.03 467 LEU C CA 1
ATOM 9448 C C . LEU C 1 466 ? 15.709 19.055 16.125 1.00 47.12 467 LEU C C 1
ATOM 9449 O O . LEU C 1 466 ? 16.703 19.273 15.431 1.00 47.61 467 LEU C O 1
ATOM 9454 N N . ARG C 1 467 ? 14.476 19.346 15.726 1.00 51.27 468 ARG C N 1
ATOM 9455 C CA . ARG C 1 467 ? 14.232 19.978 14.433 1.00 53.33 468 ARG C CA 1
ATOM 9456 C C . ARG C 1 467 ? 14.714 21.427 14.440 1.00 55.77 468 ARG C C 1
ATOM 9457 O O . ARG C 1 467 ? 15.412 21.870 13.515 1.00 56.23 468 ARG C O 1
ATOM 9465 N N . SER C 1 468 ? 14.351 22.158 15.491 1.00 58.76 469 SER C N 1
ATOM 9466 C CA . SER C 1 468 ? 14.816 23.534 15.642 1.00 63.06 469 SER C CA 1
ATOM 9467 C C . SER C 1 468 ? 16.340 23.588 15.702 1.00 66.06 469 SER C C 1
ATOM 9468 O O . SER C 1 468 ? 16.966 24.415 15.037 1.00 69.76 469 SER C O 1
ATOM 9471 N N . ALA C 1 469 ? 16.927 22.697 16.497 1.00 59.77 470 ALA C N 1
ATOM 9472 C CA . ALA C 1 469 ? 18.377 22.611 16.619 1.00 54.87 470 ALA C CA 1
ATOM 9473 C C . ALA C 1 469 ? 19.020 22.344 15.264 1.00 51.15 470 ALA C C 1
ATOM 9474 O O . ALA C 1 469 ? 20.018 22.970 14.909 1.00 53.85 470 ALA C O 1
ATOM 9476 N N . TYR C 1 470 ? 18.437 21.414 14.511 1.00 51.75 471 TYR C N 1
ATOM 9477 C CA . TYR C 1 470 ? 18.925 21.094 13.175 1.00 52.99 471 TYR C CA 1
ATOM 9478 C C . TYR C 1 470 ? 18.902 22.323 12.278 1.00 58.52 471 TYR C C 1
ATOM 9479 O O . TYR C 1 470 ? 19.860 22.587 11.551 1.00 60.92 471 TYR C O 1
ATOM 9488 N N . ASN C 1 471 ? 17.808 23.076 12.330 1.00 68.14 472 ASN C N 1
ATOM 9489 C CA . ASN C 1 471 ? 17.695 24.275 11.505 1.00 76.72 472 ASN C CA 1
ATOM 9490 C C . ASN C 1 471 ? 18.573 25.426 11.985 1.00 83.66 472 ASN C C 1
ATOM 9491 O O . ASN C 1 471 ? 19.055 26.226 11.183 1.00 84.94 472 ASN C O 1
ATOM 9496 N N . GLY C 1 472 ? 18.785 25.503 13.293 1.00 90.41 473 GLY C N 1
ATOM 9497 C CA . GLY C 1 472 ? 19.461 26.643 13.882 1.00 98.78 473 GLY C CA 1
ATOM 9498 C C . GLY C 1 472 ? 18.422 27.569 14.479 1.00 107.28 473 GLY C C 1
ATOM 9499 O O . GLY C 1 472 ? 17.417 27.878 13.841 1.00 109.68 473 GLY C O 1
ATOM 9500 N N . ASN C 1 473 ? 18.657 28.013 15.706 1.00 110.99 474 ASN C N 1
ATOM 9501 C CA . ASN C 1 473 ? 17.645 28.765 16.433 1.00 113.44 474 ASN C CA 1
ATOM 9502 C C . ASN C 1 473 ? 18.240 29.785 17.397 1.00 113.79 474 ASN C C 1
ATOM 9503 O O . ASN C 1 473 ? 18.690 30.852 16.980 1.00 114.04 474 ASN C O 1
ATOM 9508 N N . SER D 1 28 ? -22.072 48.877 -21.435 1.00 78.74 29 SER D N 1
ATOM 9509 C CA . SER D 1 28 ? -23.012 49.446 -22.392 1.00 77.93 29 SER D CA 1
ATOM 9510 C C . SER D 1 28 ? -23.235 48.514 -23.583 1.00 77.93 29 SER D C 1
ATOM 9511 O O . SER D 1 28 ? -23.171 48.940 -24.736 1.00 86.38 29 SER D O 1
ATOM 9514 N N . ARG D 1 29 ? -23.475 47.240 -23.284 1.00 67.45 30 ARG D N 1
ATOM 9515 C CA . ARG D 1 29 ? -23.921 46.249 -24.266 1.00 66.41 30 ARG D CA 1
ATOM 9516 C C . ARG D 1 29 ? -22.977 46.033 -25.449 1.00 64.19 30 ARG D C 1
ATOM 9517 O O . ARG D 1 29 ? -23.415 45.614 -26.520 1.00 63.12 30 ARG D O 1
ATOM 9525 N N . SER D 1 30 ? -21.691 46.307 -25.266 1.00 70.53 31 SER D N 1
ATOM 9526 C CA . SER D 1 30 ? -20.722 46.047 -26.324 1.00 72.17 31 SER D CA 1
ATOM 9527 C C . SER D 1 30 ? -20.179 44.627 -26.201 1.00 66.97 31 SER D C 1
ATOM 9528 O O . SER D 1 30 ? -19.913 44.153 -25.097 1.00 64.83 31 SER D O 1
ATOM 9531 N N . CYS D 1 31 ? -20.027 43.947 -27.333 1.00 68.19 32 CYS D N 1
ATOM 9532 C CA A CYS D 1 31 ? -19.510 42.583 -27.330 0.64 70.73 32 CYS D CA 1
ATOM 9533 C CA B CYS D 1 31 ? -19.513 42.582 -27.349 0.36 70.72 32 CYS D CA 1
ATOM 9534 C C . CYS D 1 31 ? -18.057 42.535 -27.792 1.00 73.15 32 CYS D C 1
ATOM 9535 O O . CYS D 1 31 ? -17.552 41.478 -28.170 1.00 73.54 32 CYS D O 1
ATOM 9540 N N . GLY D 1 32 ? -17.389 43.683 -27.751 1.00 74.66 33 GLY D N 1
ATOM 9541 C CA . GLY D 1 32 ? -16.002 43.777 -28.170 1.00 74.95 33 GLY D CA 1
ATOM 9542 C C . GLY D 1 32 ? -15.065 42.917 -27.344 1.00 72.94 33 GLY D C 1
ATOM 9543 O O . GLY D 1 32 ? -14.261 42.158 -27.890 1.00 72.22 33 GLY D O 1
ATOM 9544 N N . GLU D 1 33 ? -15.173 43.037 -26.024 1.00 73.08 34 GLU D N 1
ATOM 9545 C CA . GLU D 1 33 ? -14.318 42.294 -25.105 1.00 73.14 34 GLU D CA 1
ATOM 9546 C C . GLU D 1 33 ? -14.492 40.790 -25.286 1.00 73.18 34 GLU D C 1
ATOM 9547 O O . GLU D 1 33 ? -13.512 40.055 -25.425 1.00 74.06 34 GLU D O 1
ATOM 9553 N N . VAL D 1 34 ? -15.744 40.342 -25.292 1.00 70.97 35 VAL D N 1
ATOM 9554 C CA . VAL D 1 34 ? -16.057 38.935 -25.509 1.00 69.14 35 VAL D CA 1
ATOM 9555 C C . VAL D 1 34 ? -15.549 38.476 -26.871 1.00 75.04 35 VAL D C 1
ATOM 9556 O O . VAL D 1 34 ? -15.039 37.368 -27.005 1.00 75.82 35 VAL D O 1
ATOM 9560 N N . ARG D 1 35 ? -15.676 39.338 -27.876 1.00 71.31 36 ARG D N 1
ATOM 9561 C CA . ARG D 1 35 ? -15.161 39.033 -29.207 1.00 74.81 36 ARG D CA 1
ATOM 9562 C C . ARG D 1 35 ? -13.654 38.795 -29.156 1.00 77.73 36 ARG D C 1
ATOM 9563 O O . ARG D 1 35 ? -13.135 37.891 -29.817 1.00 78.84 36 ARG D O 1
ATOM 9565 N N . GLN D 1 36 ? -12.958 39.601 -28.359 1.00 82.69 37 GLN D N 1
ATOM 9566 C CA . GLN D 1 36 ? -11.513 39.456 -28.214 1.00 83.64 37 GLN D CA 1
ATOM 9567 C C . GLN D 1 36 ? -11.160 38.165 -27.489 1.00 83.84 37 GLN D C 1
ATOM 9568 O O . GLN D 1 36 ? -10.372 37.383 -28.004 1.00 85.42 37 GLN D O 1
ATOM 9574 N N . ILE D 1 37 ? -11.723 37.939 -26.304 1.00 78.87 38 ILE D N 1
ATOM 9575 C CA . ILE D 1 37 ? -11.440 36.702 -25.573 1.00 74.07 38 ILE D CA 1
ATOM 9576 C C . ILE D 1 37 ? -11.719 35.487 -26.459 1.00 73.64 38 ILE D C 1
ATOM 9577 O O . ILE D 1 37 ? -10.959 34.520 -26.466 1.00 75.88 38 ILE D O 1
ATOM 9582 N N . TYR D 1 38 ? -12.788 35.573 -27.242 1.00 71.63 39 TYR D N 1
ATOM 9583 C CA . TYR D 1 38 ? -13.170 34.516 -28.170 1.00 69.01 39 TYR D CA 1
ATOM 9584 C C . TYR D 1 38 ? -12.117 34.308 -29.258 1.00 71.17 39 TYR D C 1
ATOM 9585 O O . TYR D 1 38 ? -11.757 33.174 -29.571 1.00 68.68 39 TYR D O 1
ATOM 9594 N N . GLY D 1 39 ? -11.622 35.404 -29.826 1.00 76.56 40 GLY D N 1
ATOM 9595 C CA . GLY D 1 39 ? -10.641 35.323 -30.896 1.00 82.07 40 GLY D CA 1
ATOM 9596 C C . GLY D 1 39 ? -9.251 34.911 -30.442 1.00 86.06 40 GLY D C 1
ATOM 9597 O O . GLY D 1 39 ? -8.475 34.352 -31.216 1.00 87.21 40 GLY D O 1
ATOM 9598 N N . ALA D 1 40 ? -8.939 35.186 -29.180 1.00 86.65 41 ALA D N 1
ATOM 9599 C CA . ALA D 1 40 ? -7.617 34.923 -28.624 1.00 86.47 41 ALA D CA 1
ATOM 9600 C C . ALA D 1 40 ? -7.440 33.447 -28.295 1.00 85.13 41 ALA D C 1
ATOM 9601 O O . ALA D 1 40 ? -6.315 32.963 -28.164 1.00 88.00 41 ALA D O 1
ATOM 9603 N N . LYS D 1 41 ? -8.557 32.741 -28.155 1.00 81.60 42 LYS D N 1
ATOM 9604 C CA . LYS D 1 41 ? -8.531 31.303 -27.912 1.00 78.71 42 LYS D CA 1
ATOM 9605 C C . LYS D 1 41 ? -8.584 30.544 -29.238 1.00 80.99 42 LYS D C 1
ATOM 9606 O O . LYS D 1 41 ? -8.729 29.321 -29.264 1.00 79.24 42 LYS D O 1
ATOM 9612 N N . GLY D 1 42 ? -8.461 31.286 -30.335 1.00 81.62 43 GLY D N 1
ATOM 9613 C CA . GLY D 1 42 ? -8.333 30.698 -31.656 1.00 83.80 43 GLY D CA 1
ATOM 9614 C C . GLY D 1 42 ? -9.596 30.718 -32.497 1.00 86.41 43 GLY D C 1
ATOM 9615 O O . GLY D 1 42 ? -9.561 30.396 -33.685 1.00 89.72 43 GLY D O 1
ATOM 9616 N N . PHE D 1 43 ? -10.713 31.094 -31.885 1.00 84.14 44 PHE D N 1
ATOM 9617 C CA . PHE D 1 43 ? -12.009 31.036 -32.555 1.00 83.32 44 PHE D CA 1
ATOM 9618 C C . PHE D 1 43 ? -12.266 32.190 -33.523 1.00 84.13 44 PHE D C 1
ATOM 9619 O O . PHE D 1 43 ? -11.692 33.272 -33.397 1.00 83.74 44 PHE D O 1
ATOM 9627 N N . SER D 1 44 ? -13.136 31.929 -34.494 1.00 89.02 45 SER D N 1
ATOM 9628 C CA . SER D 1 44 ? -13.536 32.912 -35.494 1.00 94.50 45 SER D CA 1
ATOM 9629 C C . SER D 1 44 ? -14.262 34.109 -34.888 1.00 94.44 45 SER D C 1
ATOM 9630 O O . SER D 1 44 ? -15.032 33.966 -33.945 1.00 91.50 45 SER D O 1
ATOM 9633 N N . LEU D 1 45 ? -14.022 35.291 -35.445 1.00 93.63 46 LEU D N 1
ATOM 9634 C CA . LEU D 1 45 ? -14.751 36.485 -35.034 1.00 94.79 46 LEU D CA 1
ATOM 9635 C C . LEU D 1 45 ? -15.970 36.672 -35.928 1.00 97.56 46 LEU D C 1
ATOM 9636 O O . LEU D 1 45 ? -16.688 37.665 -35.823 1.00 97.52 46 LEU D O 1
ATOM 9641 N N . SER D 1 46 ? -16.185 35.711 -36.820 1.00 104.44 47 SER D N 1
ATOM 9642 C CA . SER D 1 46 ? -17.278 35.776 -37.783 1.00 107.89 47 SER D CA 1
ATOM 9643 C C . SER D 1 46 ? -18.654 35.719 -37.125 1.00 108.64 47 SER D C 1
ATOM 9644 O O . SER D 1 46 ? -19.530 36.530 -37.429 1.00 109.67 47 SER D O 1
ATOM 9647 N N . ASP D 1 47 ? -18.841 34.759 -36.227 1.00 106.07 48 ASP D N 1
ATOM 9648 C CA . ASP D 1 47 ? -20.162 34.486 -35.674 1.00 102.41 48 ASP D CA 1
ATOM 9649 C C . ASP D 1 47 ? -20.447 35.197 -34.351 1.00 96.00 48 ASP D C 1
ATOM 9650 O O . ASP D 1 47 ? -21.508 35.001 -33.759 1.00 94.75 48 ASP D O 1
ATOM 9655 N N . VAL D 1 48 ? -19.510 36.017 -33.884 1.00 89.68 49 VAL D N 1
ATOM 9656 C CA . VAL D 1 48 ? -19.758 36.817 -32.688 1.00 85.04 49 VAL D CA 1
ATOM 9657 C C . VAL D 1 48 ? -20.437 38.136 -33.072 1.00 82.83 49 VAL D C 1
ATOM 9658 O O . VAL D 1 48 ? -19.981 38.839 -33.975 1.00 83.51 49 VAL D O 1
ATOM 9662 N N . PRO D 1 49 ? -21.554 38.459 -32.400 1.00 75.98 50 PRO D N 1
ATOM 9663 C CA . PRO D 1 49 ? -22.335 39.669 -32.687 1.00 76.62 50 PRO D CA 1
ATOM 9664 C C . PRO D 1 49 ? -21.646 40.951 -32.224 1.00 76.12 50 PRO D C 1
ATOM 9665 O O . PRO D 1 49 ? -20.719 40.892 -31.416 1.00 75.50 50 PRO D O 1
ATOM 9669 N N . GLN D 1 50 ? -22.095 42.093 -32.739 1.00 73.89 51 GLN D N 1
ATOM 9670 C CA . GLN D 1 50 ? -21.537 43.381 -32.339 1.00 72.02 51 GLN D CA 1
ATOM 9671 C C . GLN D 1 50 ? -21.982 43.763 -30.933 1.00 69.79 51 GLN D C 1
ATOM 9672 O O . GLN D 1 50 ? -21.179 44.219 -30.118 1.00 72.85 51 GLN D O 1
ATOM 9678 N N . ALA D 1 51 ? -23.271 43.582 -30.659 1.00 70.23 52 ALA D N 1
ATOM 9679 C CA . ALA D 1 51 ? -23.844 43.949 -29.370 1.00 69.93 52 ALA D CA 1
ATOM 9680 C C . ALA D 1 51 ? -24.690 42.813 -28.804 1.00 65.90 52 ALA D C 1
ATOM 9681 O O . ALA D 1 51 ? -25.023 41.865 -29.517 1.00 67.13 52 ALA D O 1
ATOM 9683 N N . GLU D 1 52 ? -25.019 42.912 -27.519 1.00 62.71 53 GLU D N 1
ATOM 9684 C CA . GLU D 1 52 ? -25.765 41.870 -26.816 1.00 58.56 53 GLU D CA 1
ATOM 9685 C C . GLU D 1 52 ? -27.088 41.533 -27.497 1.00 58.97 53 GLU D C 1
ATOM 9686 O O . GLU D 1 52 ? -27.815 42.422 -27.943 1.00 64.93 53 GLU D O 1
ATOM 9692 N N . ILE D 1 53 ? -27.388 40.241 -27.574 1.00 51.84 54 ILE D N 1
ATOM 9693 C CA . ILE D 1 53 ? -28.625 39.766 -28.181 1.00 56.71 54 ILE D CA 1
ATOM 9694 C C . ILE D 1 53 ? -29.437 38.948 -27.183 1.00 58.46 54 ILE D C 1
ATOM 9695 O O . ILE D 1 53 ? -29.016 38.754 -26.045 1.00 61.60 54 ILE D O 1
ATOM 9700 N N . SER D 1 54 ? -30.598 38.464 -27.616 1.00 61.70 55 SER D N 1
ATOM 9701 C CA . SER D 1 54 ? -31.460 37.657 -26.757 1.00 61.54 55 SER D CA 1
ATOM 9702 C C . SER D 1 54 ? -30.802 36.319 -26.437 1.00 64.91 55 SER D C 1
ATOM 9703 O O . SER D 1 54 ? -30.199 35.692 -27.307 1.00 64.14 55 SER D O 1
ATOM 9706 N N . GLY D 1 55 ? -30.924 35.887 -25.186 1.00 63.97 56 GLY D N 1
ATOM 9707 C CA . GLY D 1 55 ? -30.241 34.695 -24.716 1.00 66.59 56 GLY D CA 1
ATOM 9708 C C . GLY D 1 55 ? -31.097 33.448 -24.613 1.00 67.42 56 GLY D C 1
ATOM 9709 O O . GLY D 1 55 ? -30.759 32.519 -23.878 1.00 67.78 56 GLY D O 1
ATOM 9710 N N . GLU D 1 56 ? -32.206 33.422 -25.344 1.00 71.41 57 GLU D N 1
ATOM 9711 C CA . GLU D 1 56 ? -33.111 32.276 -25.319 1.00 71.51 57 GLU D CA 1
ATOM 9712 C C . GLU D 1 56 ? -32.503 31.051 -26.001 1.00 69.03 57 GLU D C 1
ATOM 9713 O O . GLU D 1 56 ? -33.040 29.947 -25.908 1.00 69.94 57 GLU D O 1
ATOM 9715 N N . HIS D 1 57 ? -31.381 31.254 -26.683 1.00 65.94 58 HIS D N 1
ATOM 9716 C CA . HIS D 1 57 ? -30.735 30.196 -27.452 1.00 65.56 58 HIS D CA 1
ATOM 9717 C C . HIS D 1 57 ? -29.647 29.462 -26.667 1.00 66.62 58 HIS D C 1
ATOM 9718 O O . HIS D 1 57 ? -28.968 28.591 -27.210 1.00 66.92 58 HIS D O 1
ATOM 9725 N N . LEU D 1 58 ? -29.481 29.808 -25.394 1.00 64.14 59 LEU D N 1
ATOM 9726 C CA . LEU D 1 58 ? -28.385 29.256 -24.602 1.00 59.80 59 LEU D CA 1
ATOM 9727 C C . LEU D 1 58 ? -28.770 27.942 -23.930 1.00 58.86 59 LEU D C 1
ATOM 9728 O O . LEU D 1 58 ? -29.660 27.900 -23.080 1.00 61.33 59 LEU D O 1
ATOM 9733 N N . ARG D 1 59 ? -28.083 26.872 -24.318 1.00 63.23 60 ARG D N 1
ATOM 9734 C CA . ARG D 1 59 ? -28.346 25.539 -23.785 1.00 61.65 60 ARG D CA 1
ATOM 9735 C C . ARG D 1 59 ? -27.706 25.312 -22.418 1.00 60.00 60 ARG D C 1
ATOM 9736 O O . ARG D 1 59 ? -28.230 24.561 -21.595 1.00 57.90 60 ARG D O 1
ATOM 9738 N N . ILE D 1 60 ? -26.572 25.963 -22.180 1.00 55.41 61 ILE D N 1
ATOM 9739 C CA . ILE D 1 60 ? -25.788 25.719 -20.975 1.00 52.97 61 ILE D CA 1
ATOM 9740 C C . ILE D 1 60 ? -25.834 26.907 -20.014 1.00 54.29 61 ILE D C 1
ATOM 9741 O O . ILE D 1 60 ? -26.329 26.786 -18.894 1.00 53.05 61 ILE D O 1
ATOM 9746 N N . CYS D 1 61 ? -25.299 28.044 -20.450 1.00 54.07 62 CYS D N 1
ATOM 9747 C CA . CYS D 1 61 ? -25.329 29.268 -19.654 1.00 52.99 62 CYS D CA 1
ATOM 9748 C C . CYS D 1 61 ? -26.759 29.661 -19.295 1.00 53.34 62 CYS D C 1
ATOM 9749 O O . CYS D 1 61 ? -27.689 29.383 -20.053 1.00 51.32 62 CYS D O 1
ATOM 9752 N N . PRO D 1 62 ? -26.939 30.299 -18.127 1.00 57.04 63 PRO D N 1
ATOM 9753 C CA . PRO D 1 62 ? -28.246 30.843 -17.744 1.00 59.68 63 PRO D CA 1
ATOM 9754 C C . PRO D 1 62 ? -28.772 31.821 -18.790 1.00 65.36 63 PRO D C 1
ATOM 9755 O O . PRO D 1 62 ? -28.005 32.631 -19.312 1.00 68.68 63 PRO D O 1
ATOM 9759 N N . GLN D 1 63 ? -30.061 31.736 -19.100 1.00 70.01 64 GLN D N 1
ATOM 9760 C CA . GLN D 1 63 ? -30.639 32.568 -20.147 1.00 71.45 64 GLN D CA 1
ATOM 9761 C C . GLN D 1 63 ? -30.720 34.032 -19.734 1.00 69.28 64 GLN D C 1
ATOM 9762 O O . GLN D 1 63 ? -31.089 34.361 -18.606 1.00 71.11 64 GLN D O 1
ATOM 9768 N N . GLY D 1 64 ? -30.365 34.901 -20.671 1.00 64.38 65 GLY D N 1
ATOM 9769 C CA . GLY D 1 64 ? -30.334 36.333 -20.451 1.00 61.05 65 GLY D CA 1
ATOM 9770 C C . GLY D 1 64 ? -29.571 36.934 -21.610 1.00 58.92 65 GLY D C 1
ATOM 9771 O O . GLY D 1 64 ? -28.923 36.203 -22.358 1.00 61.38 65 GLY D O 1
ATOM 9772 N N . TYR D 1 65 ? -29.632 38.252 -21.763 1.00 59.72 66 TYR D N 1
ATOM 9773 C CA . TYR D 1 65 ? -28.993 38.901 -22.902 1.00 58.58 66 TYR D CA 1
ATOM 9774 C C . TYR D 1 65 ? -27.490 38.637 -22.901 1.00 61.07 66 TYR D C 1
ATOM 9775 O O . TYR D 1 65 ? -26.805 38.868 -21.905 1.00 60.04 66 TYR D O 1
ATOM 9784 N N . THR D 1 66 ? -26.992 38.142 -24.030 1.00 58.39 67 THR D N 1
ATOM 9785 C CA . THR D 1 66 ? -25.663 37.547 -24.075 1.00 56.72 67 THR D CA 1
ATOM 9786 C C . THR D 1 66 ? -24.833 37.946 -25.288 1.00 54.39 67 THR D C 1
ATOM 9787 O O . THR D 1 66 ? -25.362 38.367 -26.316 1.00 54.31 67 THR D O 1
ATOM 9791 N N . CYS D 1 67 ? -23.519 37.815 -25.143 1.00 59.10 68 CYS D N 1
ATOM 9792 C CA A CYS D 1 67 ? -22.616 38.060 -26.262 0.49 59.90 68 CYS D CA 1
ATOM 9793 C CA B CYS D 1 67 ? -22.570 38.051 -26.222 0.51 59.96 68 CYS D CA 1
ATOM 9794 C C . CYS D 1 67 ? -22.267 36.758 -26.974 1.00 60.24 68 CYS D C 1
ATOM 9795 O O . CYS D 1 67 ? -21.584 36.766 -27.998 1.00 58.94 68 CYS D O 1
ATOM 9800 N N . CYS D 1 68 ? -22.765 35.646 -26.444 1.00 61.35 69 CYS D N 1
ATOM 9801 C CA . CYS D 1 68 ? -22.466 34.333 -27.004 1.00 66.17 69 CYS D CA 1
ATOM 9802 C C . CYS D 1 68 ? -23.621 33.753 -27.810 1.00 69.10 69 CYS D C 1
ATOM 9803 O O . CYS D 1 68 ? -24.733 33.604 -27.304 1.00 64.15 69 CYS D O 1
ATOM 9806 N N . THR D 1 69 ? -23.348 33.422 -29.068 1.00 73.18 70 THR D N 1
ATOM 9807 C CA . THR D 1 69 ? -24.299 32.676 -29.880 1.00 78.27 70 THR D CA 1
ATOM 9808 C C . THR D 1 69 ? -24.206 31.199 -29.510 1.00 84.20 70 THR D C 1
ATOM 9809 O O . THR D 1 69 ? -23.422 30.824 -28.639 1.00 86.05 70 THR D O 1
ATOM 9813 N N . SER D 1 70 ? -25.007 30.364 -30.164 1.00 92.57 71 SER D N 1
ATOM 9814 C CA . SER D 1 70 ? -25.005 28.931 -29.884 1.00 95.57 71 SER D CA 1
ATOM 9815 C C . SER D 1 70 ? -23.650 28.306 -30.209 1.00 96.20 71 SER D C 1
ATOM 9816 O O . SER D 1 70 ? -23.069 27.583 -29.389 1.00 98.91 71 SER D O 1
ATOM 9819 N N . GLU D 1 71 ? -23.156 28.597 -31.410 1.00 94.31 72 GLU D N 1
ATOM 9820 C CA . GLU D 1 71 ? -21.855 28.115 -31.856 1.00 92.01 72 GLU D CA 1
ATOM 9821 C C . GLU D 1 71 ? -20.761 28.538 -30.883 1.00 85.93 72 GLU D C 1
ATOM 9822 O O . GLU D 1 71 ? -19.927 27.724 -30.484 1.00 87.88 72 GLU D O 1
ATOM 9824 N N . MET D 1 72 ? -20.781 29.812 -30.501 1.00 78.96 73 MET D N 1
ATOM 9825 C CA . MET D 1 72 ? -19.841 30.343 -29.520 1.00 73.11 73 MET D CA 1
ATOM 9826 C C . MET D 1 72 ? -19.908 29.570 -28.208 1.00 69.12 73 MET D C 1
ATOM 9827 O O . MET D 1 72 ? -18.879 29.213 -27.632 1.00 72.00 73 MET D O 1
ATOM 9832 N N . GLU D 1 73 ? -21.128 29.314 -27.745 1.00 65.47 74 GLU D N 1
ATOM 9833 C CA . GLU D 1 73 ? -21.340 28.631 -26.475 1.00 63.16 74 GLU D CA 1
ATOM 9834 C C . GLU D 1 73 ? -20.771 27.216 -26.497 1.00 60.10 74 GLU D C 1
ATOM 9835 O O . GLU D 1 73 ? -20.014 26.833 -25.603 1.00 57.45 74 GLU D O 1
ATOM 9841 N N . GLU D 1 74 ? -21.132 26.444 -27.518 1.00 62.10 75 GLU D N 1
ATOM 9842 C CA . GLU D 1 74 ? -20.647 25.070 -27.628 1.00 63.93 75 GLU D CA 1
ATOM 9843 C C . GLU D 1 74 ? -19.128 25.027 -27.792 1.00 66.39 75 GLU D C 1
ATOM 9844 O O . GLU D 1 74 ? -18.447 24.197 -27.177 1.00 69.51 75 GLU D O 1
ATOM 9847 N N . ASN D 1 75 ? -18.604 25.927 -28.620 1.00 62.31 76 ASN D N 1
ATOM 9848 C CA . ASN D 1 75 ? -17.163 26.043 -28.821 1.00 64.99 76 ASN D CA 1
ATOM 9849 C C . ASN D 1 75 ? -16.423 26.297 -27.511 1.00 61.40 76 ASN D C 1
ATOM 9850 O O . ASN D 1 75 ? -15.441 25.619 -27.197 1.00 65.14 76 ASN D O 1
ATOM 9855 N N . LEU D 1 76 ? -16.906 27.273 -26.748 1.00 60.02 77 LEU D N 1
ATOM 9856 C CA . LEU D 1 76 ? -16.318 27.599 -25.453 1.00 56.20 77 LEU D CA 1
ATOM 9857 C C . LEU D 1 76 ? -16.461 26.446 -24.464 1.00 56.51 77 LEU D C 1
ATOM 9858 O O . LEU D 1 76 ? -15.606 26.252 -23.599 1.00 56.29 77 LEU D O 1
ATOM 9863 N N . ALA D 1 77 ? -17.544 25.684 -24.592 1.00 53.84 78 ALA D N 1
ATOM 9864 C CA . ALA D 1 77 ? -17.765 24.524 -23.735 1.00 58.58 78 ALA D CA 1
ATOM 9865 C C . ALA D 1 77 ? -16.706 23.455 -23.991 1.00 60.08 78 ALA D C 1
ATOM 9866 O O . ALA D 1 77 ? -16.041 22.983 -23.058 1.00 61.13 78 ALA D O 1
ATOM 9868 N N . ASN D 1 78 ? -16.548 23.081 -25.259 1.00 64.72 79 ASN D N 1
ATOM 9869 C CA . ASN D 1 78 ? -15.516 22.123 -25.642 1.00 67.47 79 ASN D CA 1
ATOM 9870 C C . ASN D 1 78 ? -14.127 22.629 -25.266 1.00 66.26 79 ASN D C 1
ATOM 9871 O O . ASN D 1 78 ? -13.246 21.846 -24.900 1.00 67.79 79 ASN D O 1
ATOM 9876 N N . ARG D 1 79 ? -13.942 23.944 -25.347 1.00 59.56 80 ARG D N 1
ATOM 9877 C CA . ARG D 1 79 ? -12.680 24.562 -24.956 1.00 57.65 80 ARG D CA 1
ATOM 9878 C C . ARG D 1 79 ? -12.390 24.353 -23.471 1.00 58.05 80 ARG D C 1
ATOM 9879 O O . ARG D 1 79 ? -11.330 23.839 -23.113 1.00 60.87 80 ARG D O 1
ATOM 9887 N N . SER D 1 80 ? -13.325 24.754 -22.614 1.00 53.85 81 SER D N 1
ATOM 9888 C CA . SER D 1 80 ? -13.154 24.601 -21.172 1.00 50.32 81 SER D CA 1
ATOM 9889 C C . SER D 1 80 ? -12.940 23.135 -20.802 1.00 48.18 81 SER D C 1
ATOM 9890 O O . SER D 1 80 ? -12.089 22.809 -19.961 1.00 55.12 81 SER D O 1
ATOM 9893 N N . HIS D 1 81 ? -13.709 22.259 -21.444 1.00 48.21 82 HIS D N 1
ATOM 9894 C CA . HIS D 1 81 ? -13.557 20.820 -21.251 1.00 51.31 82 HIS D CA 1
ATOM 9895 C C . HIS D 1 81 ? -12.128 20.373 -21.566 1.00 51.95 82 HIS D C 1
ATOM 9896 O O . HIS D 1 81 ? -11.499 19.655 -20.780 1.00 51.40 82 HIS D O 1
ATOM 9903 N N . ALA D 1 82 ? -11.621 20.815 -22.714 1.00 48.27 83 ALA D N 1
ATOM 9904 C CA . ALA D 1 82 ? -10.271 20.469 -23.147 1.00 48.28 83 ALA D CA 1
ATOM 9905 C C . ALA D 1 82 ? -9.212 20.996 -22.182 1.00 50.45 83 ALA D C 1
ATOM 9906 O O . ALA D 1 82 ? -8.210 20.327 -21.924 1.00 49.60 83 ALA D O 1
ATOM 9908 N N . GLU D 1 83 ? -9.435 22.196 -21.657 1.00 46.32 84 GLU D N 1
ATOM 9909 C CA . GLU D 1 83 ? -8.507 22.805 -20.709 1.00 49.29 84 GLU D CA 1
ATOM 9910 C C . GLU D 1 83 ? -8.449 21.988 -19.418 1.00 44.47 84 GLU D C 1
ATOM 9911 O O . GLU D 1 83 ? -7.360 21.684 -18.899 1.00 42.96 84 GLU D O 1
ATOM 9917 N N . LEU D 1 84 ? -9.626 21.621 -18.914 1.00 43.65 85 LEU D N 1
ATOM 9918 C CA . LEU D 1 84 ? -9.713 20.789 -17.717 1.00 46.99 85 LEU D CA 1
ATOM 9919 C C . LEU D 1 84 ? -9.006 19.448 -17.925 1.00 46.49 85 LEU D C 1
ATOM 9920 O O . LEU D 1 84 ? -8.186 19.031 -17.095 1.00 46.13 85 LEU D O 1
ATOM 9925 N N . GLU D 1 85 ? -9.325 18.786 -19.036 1.00 45.64 86 GLU D N 1
ATOM 9926 C CA . GLU D 1 85 ? -8.675 17.527 -19.397 1.00 52.20 86 GLU D CA 1
ATOM 9927 C C . GLU D 1 85 ? -7.156 17.674 -19.399 1.00 51.34 86 GLU D C 1
ATOM 9928 O O . GLU D 1 85 ? -6.436 16.843 -18.837 1.00 54.81 86 GLU D O 1
ATOM 9934 N N . THR D 1 86 ? -6.685 18.747 -20.029 1.00 55.09 87 THR D N 1
ATOM 9935 C CA . THR D 1 86 ? -5.261 19.049 -20.117 1.00 54.82 87 THR D CA 1
ATOM 9936 C C . THR D 1 86 ? -4.620 19.147 -18.733 1.00 56.48 87 THR D C 1
ATOM 9937 O O . THR D 1 86 ? -3.599 18.497 -18.465 1.00 57.02 87 THR D O 1
ATOM 9941 N N . ALA D 1 87 ? -5.224 19.949 -17.857 1.00 54.17 88 ALA D N 1
ATOM 9942 C CA . ALA D 1 87 ? -4.726 20.081 -16.487 1.00 54.30 88 ALA D CA 1
ATOM 9943 C C . ALA D 1 87 ? -4.641 18.718 -15.790 1.00 58.41 88 ALA D C 1
ATOM 9944 O O . ALA D 1 87 ? -3.585 18.339 -15.240 1.00 60.21 88 ALA D O 1
ATOM 9946 N N . LEU D 1 88 ? -5.757 17.989 -15.833 1.00 58.42 89 LEU D N 1
ATOM 9947 C CA . LEU D 1 88 ? -5.835 16.640 -15.272 1.00 60.20 89 LEU D CA 1
ATOM 9948 C C . LEU D 1 88 ? -4.666 15.767 -15.708 1.00 60.76 89 LEU D C 1
ATOM 9949 O O . LEU D 1 88 ? -3.902 15.261 -14.877 1.00 60.67 89 LEU D O 1
ATOM 9954 N N . ARG D 1 89 ? -4.529 15.602 -17.020 1.00 63.07 90 ARG D N 1
ATOM 9955 C CA . ARG D 1 89 ? -3.510 14.719 -17.570 1.00 66.58 90 ARG D CA 1
ATOM 9956 C C . ARG D 1 89 ? -2.099 15.212 -17.253 1.00 66.77 90 ARG D C 1
ATOM 9957 O O . ARG D 1 89 ? -1.178 14.408 -17.134 1.00 70.59 90 ARG D O 1
ATOM 9965 N N . ASP D 1 90 ? -1.925 16.523 -17.102 1.00 63.02 91 ASP D N 1
ATOM 9966 C CA . ASP D 1 90 ? -0.606 17.047 -16.754 1.00 62.97 91 ASP D CA 1
ATOM 9967 C C . ASP D 1 90 ? -0.227 16.678 -15.318 1.00 57.80 91 ASP D C 1
ATOM 9968 O O . ASP D 1 90 ? 0.892 16.199 -15.063 1.00 57.51 91 ASP D O 1
ATOM 9973 N N . SER D 1 91 ? -1.155 16.882 -14.384 1.00 55.75 92 SER D N 1
ATOM 9974 C CA . SER D 1 91 ? -0.920 16.448 -13.003 1.00 55.36 92 SER D CA 1
ATOM 9975 C C . SER D 1 91 ? -0.630 14.944 -12.950 1.00 53.28 92 SER D C 1
ATOM 9976 O O . SER D 1 91 ? 0.355 14.485 -12.333 1.00 53.89 92 SER D O 1
ATOM 9979 N N . SER D 1 92 ? -1.495 14.189 -13.624 1.00 53.27 93 SER D N 1
ATOM 9980 C CA . SER D 1 92 ? -1.371 12.739 -13.706 1.00 57.19 93 SER D CA 1
ATOM 9981 C C . SER D 1 92 ? -0.007 12.309 -14.238 1.00 57.54 93 SER D C 1
ATOM 9982 O O . SER D 1 92 ? 0.563 11.324 -13.770 1.00 61.86 93 SER D O 1
ATOM 9985 N N . ARG D 1 93 ? 0.515 13.049 -15.211 1.00 56.06 94 ARG D N 1
ATOM 9986 C CA . ARG D 1 93 ? 1.808 12.719 -15.799 1.00 57.02 94 ARG D CA 1
ATOM 9987 C C . ARG D 1 93 ? 2.965 13.112 -14.887 1.00 56.50 94 ARG D C 1
ATOM 9988 O O . ARG D 1 93 ? 4.012 12.461 -14.901 1.00 54.64 94 ARG D O 1
ATOM 9996 N N . VAL D 1 94 ? 2.789 14.170 -14.099 1.00 47.58 95 VAL D N 1
ATOM 9997 C CA . VAL D 1 94 ? 3.785 14.492 -13.078 1.00 46.68 95 VAL D CA 1
ATOM 9998 C C . VAL D 1 94 ? 3.900 13.336 -12.082 1.00 49.15 95 VAL D C 1
ATOM 9999 O O . VAL D 1 94 ? 4.998 12.790 -11.850 1.00 50.38 95 VAL D O 1
ATOM 10003 N N . LEU D 1 95 ? 2.756 12.958 -11.511 1.00 47.24 96 LEU D N 1
ATOM 10004 C CA . LEU D 1 95 ? 2.702 11.830 -10.578 1.00 44.01 96 LEU D CA 1
ATOM 10005 C C . LEU D 1 95 ? 3.323 10.566 -11.182 1.00 38.96 96 LEU D C 1
ATOM 10006 O O . LEU D 1 95 ? 4.174 9.902 -10.565 1.00 43.52 96 LEU D O 1
ATOM 10011 N N . GLN D 1 96 ? 2.889 10.260 -12.402 1.00 40.93 97 GLN D N 1
ATOM 10012 C CA . GLN D 1 96 ? 3.374 9.116 -13.166 1.00 46.54 97 GLN D CA 1
ATOM 10013 C C . GLN D 1 96 ? 4.896 9.117 -13.289 1.00 47.57 97 GLN D C 1
ATOM 10014 O O . GLN D 1 96 ? 5.551 8.096 -13.065 1.00 51.92 97 GLN D O 1
ATOM 10020 N N . ALA D 1 97 ? 5.448 10.273 -13.648 1.00 49.61 98 ALA D N 1
ATOM 10021 C CA . ALA D 1 97 ? 6.889 10.427 -13.792 1.00 44.76 98 ALA D CA 1
ATOM 10022 C C . ALA D 1 97 ? 7.596 10.167 -12.469 1.00 49.78 98 ALA D C 1
ATOM 10023 O O . ALA D 1 97 ? 8.625 9.485 -12.432 1.00 44.70 98 ALA D O 1
ATOM 10025 N N . MET D 1 98 ? 7.045 10.712 -11.386 1.00 47.87 99 MET D N 1
ATOM 10026 C CA . MET D 1 98 ? 7.608 10.462 -10.060 1.00 45.95 99 MET D CA 1
ATOM 10027 C C . MET D 1 98 ? 7.686 8.961 -9.763 1.00 45.39 99 MET D C 1
ATOM 10028 O O . MET D 1 98 ? 8.770 8.415 -9.472 1.00 45.50 99 MET D O 1
ATOM 10033 N N . LEU D 1 99 ? 6.534 8.298 -9.849 1.00 44.06 100 LEU D N 1
ATOM 10034 C CA . LEU D 1 99 ? 6.455 6.865 -9.565 1.00 37.50 100 LEU D CA 1
ATOM 10035 C C . LEU D 1 99 ? 7.406 6.045 -10.444 1.00 46.54 100 LEU D C 1
ATOM 10036 O O . LEU D 1 99 ? 8.029 5.080 -9.979 1.00 46.55 100 LEU D O 1
ATOM 10041 N N . ALA D 1 100 ? 7.523 6.446 -11.708 1.00 44.52 101 ALA D N 1
ATOM 10042 C CA . ALA D 1 100 ? 8.416 5.778 -12.650 1.00 44.98 101 ALA D CA 1
ATOM 10043 C C . ALA D 1 100 ? 9.876 5.913 -12.221 1.00 47.40 101 ALA D C 1
ATOM 10044 O O . ALA D 1 100 ? 10.617 4.921 -12.176 1.00 49.38 101 ALA D O 1
ATOM 10046 N N . THR D 1 101 ? 10.278 7.144 -11.910 1.00 47.71 102 THR D N 1
ATOM 10047 C CA . THR D 1 101 ? 11.624 7.424 -11.415 1.00 46.85 102 THR D CA 1
ATOM 10048 C C . THR D 1 101 ? 11.956 6.559 -10.197 1.00 48.52 102 THR D C 1
ATOM 10049 O O . THR D 1 101 ? 12.997 5.881 -10.168 1.00 40.53 102 THR D O 1
ATOM 10053 N N . GLN D 1 102 ? 11.066 6.576 -9.201 1.00 48.28 103 GLN D N 1
ATOM 10054 C CA . GLN D 1 102 ? 11.268 5.771 -7.988 1.00 51.05 103 GLN D CA 1
ATOM 10055 C C . GLN D 1 102 ? 11.424 4.286 -8.326 1.00 50.55 103 GLN D C 1
ATOM 10056 O O . GLN D 1 102 ? 12.323 3.601 -7.807 1.00 49.63 103 GLN D O 1
ATOM 10062 N N . LEU D 1 103 ? 10.551 3.805 -9.210 1.00 44.04 104 LEU D N 1
ATOM 10063 C CA . LEU D 1 103 ? 10.569 2.410 -9.654 1.00 44.30 104 LEU D CA 1
ATOM 10064 C C . LEU D 1 103 ? 11.915 2.003 -10.250 1.00 42.32 104 LEU D C 1
ATOM 10065 O O . LEU D 1 103 ? 12.542 1.030 -9.799 1.00 42.71 104 LEU D O 1
ATOM 10070 N N . ARG D 1 104 ? 12.344 2.746 -11.270 1.00 42.81 105 ARG D N 1
ATOM 10071 C CA . ARG D 1 104 ? 13.638 2.508 -11.903 1.00 44.81 105 ARG D CA 1
ATOM 10072 C C . ARG D 1 104 ? 14.753 2.509 -10.868 1.00 41.58 105 ARG D C 1
ATOM 10073 O O . ARG D 1 104 ? 15.593 1.599 -10.842 1.00 51.25 105 ARG D O 1
ATOM 10081 N N . SER D 1 105 ? 14.742 3.529 -10.013 1.00 49.40 106 SER D N 1
ATOM 10082 C CA . SER D 1 105 ? 15.751 3.669 -8.966 1.00 48.28 106 SER D CA 1
ATOM 10083 C C . SER D 1 105 ? 15.877 2.410 -8.110 1.00 45.08 106 SER D C 1
ATOM 10084 O O . SER D 1 105 ? 16.960 1.810 -8.026 1.00 41.52 106 SER D O 1
ATOM 10087 N N . PHE D 1 106 ? 14.775 1.996 -7.489 1.00 42.10 107 PHE D N 1
ATOM 10088 C CA . PHE D 1 106 ? 14.841 0.849 -6.583 1.00 39.86 107 PHE D CA 1
ATOM 10089 C C . PHE D 1 106 ? 15.148 -0.464 -7.304 1.00 40.27 107 PHE D C 1
ATOM 10090 O O . PHE D 1 106 ? 15.946 -1.276 -6.813 1.00 40.52 107 PHE D O 1
ATOM 10098 N N . ASP D 1 107 ? 14.529 -0.667 -8.465 1.00 40.44 108 ASP D N 1
ATOM 10099 C CA . ASP D 1 107 ? 14.782 -1.870 -9.256 1.00 43.93 108 ASP D CA 1
ATOM 10100 C C . ASP D 1 107 ? 16.277 -2.016 -9.556 1.00 44.09 108 ASP D C 1
ATOM 10101 O O . ASP D 1 107 ? 16.914 -3.044 -9.234 1.00 42.13 108 ASP D O 1
ATOM 10106 N N . ASP D 1 108 ? 16.829 -0.963 -10.154 1.00 48.35 109 ASP D N 1
ATOM 10107 C CA . ASP D 1 108 ? 18.244 -0.925 -10.496 1.00 51.89 109 ASP D CA 1
ATOM 10108 C C . ASP D 1 108 ? 19.126 -1.107 -9.265 1.00 43.26 109 ASP D C 1
ATOM 10109 O O . ASP D 1 108 ? 20.157 -1.775 -9.335 1.00 43.93 109 ASP D O 1
ATOM 10114 N N . HIS D 1 109 ? 18.722 -0.522 -8.139 1.00 42.51 110 HIS D N 1
ATOM 10115 C CA . HIS D 1 109 ? 19.512 -0.663 -6.918 1.00 42.51 110 HIS D CA 1
ATOM 10116 C C . HIS D 1 109 ? 19.568 -2.109 -6.427 1.00 50.25 110 HIS D C 1
ATOM 10117 O O . HIS D 1 109 ? 20.637 -2.605 -6.076 1.00 52.28 110 HIS D O 1
ATOM 10124 N N . PHE D 1 110 ? 18.420 -2.781 -6.393 1.00 41.70 111 PHE D N 1
ATOM 10125 C CA . PHE D 1 110 ? 18.379 -4.168 -5.926 1.00 41.63 111 PHE D CA 1
ATOM 10126 C C . PHE D 1 110 ? 19.175 -5.090 -6.858 1.00 42.47 111 PHE D C 1
ATOM 10127 O O . PHE D 1 110 ? 20.000 -5.922 -6.399 1.00 54.09 111 PHE D O 1
ATOM 10135 N N . GLN D 1 111 ? 18.942 -4.928 -8.162 1.00 42.88 112 GLN D N 1
ATOM 10136 C CA . GLN D 1 111 ? 19.730 -5.663 -9.151 1.00 47.49 112 GLN D CA 1
ATOM 10137 C C . GLN D 1 111 ? 21.226 -5.449 -8.919 1.00 47.95 112 GLN D C 1
ATOM 10138 O O . GLN D 1 111 ? 22.022 -6.393 -8.973 1.00 52.97 112 GLN D O 1
ATOM 10144 N N . HIS D 1 112 ? 21.595 -4.202 -8.641 1.00 45.83 113 HIS D N 1
ATOM 10145 C CA . HIS D 1 112 ? 22.987 -3.844 -8.400 1.00 46.39 113 HIS D CA 1
ATOM 10146 C C . HIS D 1 112 ? 23.530 -4.477 -7.125 1.00 47.01 113 HIS D C 1
ATOM 10147 O O . HIS D 1 112 ? 24.716 -4.774 -7.039 1.00 47.64 113 HIS D O 1
ATOM 10154 N N . LEU D 1 113 ? 22.667 -4.670 -6.133 1.00 44.17 114 LEU D N 1
ATOM 10155 C CA . LEU D 1 113 ? 23.069 -5.363 -4.915 1.00 50.62 114 LEU D CA 1
ATOM 10156 C C . LEU D 1 113 ? 23.421 -6.806 -5.232 1.00 50.42 114 LEU D C 1
ATOM 10157 O O . LEU D 1 113 ? 24.519 -7.287 -4.894 1.00 51.82 114 LEU D O 1
ATOM 10162 N N . LEU D 1 114 ? 22.489 -7.494 -5.890 1.00 48.40 115 LEU D N 1
ATOM 10163 C CA . LEU D 1 114 ? 22.733 -8.892 -6.245 1.00 49.13 115 LEU D CA 1
ATOM 10164 C C . LEU D 1 114 ? 24.015 -9.025 -7.073 1.00 46.82 115 LEU D C 1
ATOM 10165 O O . LEU D 1 114 ? 24.843 -9.925 -6.850 1.00 49.02 115 LEU D O 1
ATOM 10170 N N . ASN D 1 115 ? 24.182 -8.099 -8.011 1.00 50.90 116 ASN D N 1
ATOM 10171 C CA . ASN D 1 115 ? 25.342 -8.085 -8.892 1.00 53.27 116 ASN D CA 1
ATOM 10172 C C . ASN D 1 115 ? 26.662 -7.796 -8.178 1.00 51.75 116 ASN D C 1
ATOM 10173 O O . ASN D 1 115 ? 27.706 -8.336 -8.548 1.00 55.77 116 ASN D O 1
ATOM 10178 N N . ASP D 1 116 ? 26.612 -6.947 -7.156 1.00 50.51 117 ASP D N 1
ATOM 10179 C CA . ASP D 1 116 ? 27.788 -6.673 -6.340 1.00 50.34 117 ASP D CA 1
ATOM 10180 C C . ASP D 1 116 ? 28.159 -7.914 -5.544 1.00 51.17 117 ASP D C 1
ATOM 10181 O O . ASP D 1 116 ? 29.343 -8.231 -5.385 1.00 53.57 117 ASP D O 1
ATOM 10186 N N . SER D 1 117 ? 27.142 -8.615 -5.046 1.00 51.24 118 SER D N 1
ATOM 10187 C CA . SER D 1 117 ? 27.377 -9.880 -4.354 1.00 46.98 118 SER D CA 1
ATOM 10188 C C . SER D 1 117 ? 28.079 -10.879 -5.274 1.00 50.75 118 SER D C 1
ATOM 10189 O O . SER D 1 117 ? 29.117 -11.451 -4.913 1.00 48.61 118 SER D O 1
ATOM 10192 N N . GLU D 1 118 ? 27.519 -11.074 -6.466 1.00 52.39 119 GLU D N 1
ATOM 10193 C CA . GLU D 1 118 ? 28.108 -12.006 -7.427 1.00 53.02 119 GLU D CA 1
ATOM 10194 C C . GLU D 1 118 ? 29.536 -11.614 -7.813 1.00 59.27 119 GLU D C 1
ATOM 10195 O O . GLU D 1 118 ? 30.416 -12.473 -7.923 1.00 60.30 119 GLU D O 1
ATOM 10201 N N . ARG D 1 119 ? 29.762 -10.319 -8.014 1.00 59.93 120 ARG D N 1
ATOM 10202 C CA . ARG D 1 119 ? 31.088 -9.819 -8.373 1.00 57.71 120 ARG D CA 1
ATOM 10203 C C . ARG D 1 119 ? 32.107 -10.082 -7.267 1.00 51.99 120 ARG D C 1
ATOM 10204 O O . ARG D 1 119 ? 33.217 -10.552 -7.534 1.00 53.13 120 ARG D O 1
ATOM 10208 N N . THR D 1 120 ? 31.727 -9.779 -6.029 1.00 53.21 121 THR D N 1
ATOM 10209 C CA . THR D 1 120 ? 32.593 -10.038 -4.883 1.00 51.25 121 THR D CA 1
ATOM 10210 C C . THR D 1 120 ? 32.907 -11.529 -4.778 1.00 56.86 121 THR D C 1
ATOM 10211 O O . THR D 1 120 ? 34.044 -11.914 -4.485 1.00 60.15 121 THR D O 1
ATOM 10215 N N . LEU D 1 121 ? 31.897 -12.361 -5.028 1.00 53.24 122 LEU D N 1
ATOM 10216 C CA . LEU D 1 121 ? 32.097 -13.808 -5.072 1.00 55.14 122 LEU D CA 1
ATOM 10217 C C . LEU D 1 121 ? 33.179 -14.166 -6.087 1.00 55.65 122 LEU D C 1
ATOM 10218 O O . LEU D 1 121 ? 34.163 -14.833 -5.756 1.00 53.38 122 LEU D O 1
ATOM 10223 N N . GLN D 1 122 ? 32.981 -13.710 -7.321 1.00 56.49 123 GLN D N 1
ATOM 10224 C CA . GLN D 1 122 ? 33.929 -13.935 -8.409 1.00 58.84 123 GLN D CA 1
ATOM 10225 C C . GLN D 1 122 ? 35.342 -13.489 -8.050 1.00 61.39 123 GLN D C 1
ATOM 10226 O O . GLN D 1 122 ? 36.323 -14.103 -8.469 1.00 56.81 123 GLN D O 1
ATOM 10232 N N . ALA D 1 123 ? 35.437 -12.417 -7.271 1.00 69.11 124 ALA D N 1
ATOM 10233 C CA . ALA D 1 123 ? 36.728 -11.821 -6.949 1.00 70.85 124 ALA D CA 1
ATOM 10234 C C . ALA D 1 123 ? 37.458 -12.540 -5.816 1.00 69.07 124 ALA D C 1
ATOM 10235 O O . ALA D 1 123 ? 38.685 -12.650 -5.840 1.00 67.11 124 ALA D O 1
ATOM 10237 N N . THR D 1 124 ? 36.714 -13.028 -4.827 1.00 66.78 125 THR D N 1
ATOM 10238 C CA . THR D 1 124 ? 37.343 -13.571 -3.624 1.00 69.91 125 THR D CA 1
ATOM 10239 C C . THR D 1 124 ? 37.396 -15.099 -3.563 1.00 70.73 125 THR D C 1
ATOM 10240 O O . THR D 1 124 ? 38.281 -15.663 -2.918 1.00 73.02 125 THR D O 1
ATOM 10244 N N . PHE D 1 125 ? 36.459 -15.770 -4.226 1.00 72.68 126 PHE D N 1
ATOM 10245 C CA . PHE D 1 125 ? 36.364 -17.228 -4.116 1.00 72.79 126 PHE D CA 1
ATOM 10246 C C . PHE D 1 125 ? 37.536 -18.029 -4.715 1.00 73.41 126 PHE D C 1
ATOM 10247 O O . PHE D 1 125 ? 37.937 -19.037 -4.131 1.00 74.23 126 PHE D O 1
ATOM 10255 N N . PRO D 1 126 ? 38.082 -17.609 -5.877 1.00 69.21 127 PRO D N 1
ATOM 10256 C CA . PRO D 1 126 ? 39.231 -18.373 -6.386 1.00 74.56 127 PRO D CA 1
ATOM 10257 C C . PRO D 1 126 ? 40.439 -18.360 -5.451 1.00 70.05 127 PRO D C 1
ATOM 10258 O O . PRO D 1 126 ? 41.240 -19.291 -5.473 1.00 72.22 127 PRO D O 1
ATOM 10262 N N . GLY D 1 127 ? 40.570 -17.313 -4.646 1.00 71.78 128 GLY D N 1
ATOM 10263 C CA . GLY D 1 127 ? 41.676 -17.223 -3.712 1.00 73.84 128 GLY D CA 1
ATOM 10264 C C . GLY D 1 127 ? 41.411 -18.000 -2.439 1.00 73.06 128 GLY D C 1
ATOM 10265 O O . GLY D 1 127 ? 42.312 -18.625 -1.880 1.00 77.57 128 GLY D O 1
ATOM 10266 N N . ALA D 1 128 ? 40.162 -17.970 -1.987 1.00 74.08 129 ALA D N 1
ATOM 10267 C CA . ALA D 1 128 ? 39.797 -18.554 -0.702 1.00 71.73 129 ALA D CA 1
ATOM 10268 C C . ALA D 1 128 ? 39.564 -20.057 -0.777 1.00 69.60 129 ALA D C 1
ATOM 10269 O O . ALA D 1 128 ? 39.992 -20.804 0.103 1.00 69.05 129 ALA D O 1
ATOM 10271 N N . PHE D 1 129 ? 38.878 -20.498 -1.824 1.00 68.71 130 PHE D N 1
ATOM 10272 C CA . PHE D 1 129 ? 38.502 -21.899 -1.938 1.00 72.98 130 PHE D CA 1
ATOM 10273 C C . PHE D 1 129 ? 39.230 -22.576 -3.086 1.00 76.76 130 PHE D C 1
ATOM 10274 O O . PHE D 1 129 ? 39.181 -23.795 -3.230 1.00 73.11 130 PHE D O 1
ATOM 10282 N N . GLY D 1 130 ? 39.917 -21.777 -3.894 1.00 84.51 131 GLY D N 1
ATOM 10283 C CA . GLY D 1 130 ? 40.699 -22.305 -4.992 1.00 90.76 131 GLY D CA 1
ATOM 10284 C C . GLY D 1 130 ? 39.857 -23.051 -6.005 1.00 93.05 131 GLY D C 1
ATOM 10285 O O . GLY D 1 130 ? 38.762 -22.611 -6.367 1.00 91.67 131 GLY D O 1
ATOM 10286 N N . GLU D 1 131 ? 40.364 -24.200 -6.440 1.00 96.45 132 GLU D N 1
ATOM 10287 C CA . GLU D 1 131 ? 39.739 -24.957 -7.514 1.00 97.48 132 GLU D CA 1
ATOM 10288 C C . GLU D 1 131 ? 38.372 -25.475 -7.072 1.00 90.71 132 GLU D C 1
ATOM 10289 O O . GLU D 1 131 ? 37.470 -25.644 -7.897 1.00 92.35 132 GLU D O 1
ATOM 10295 N N . LEU D 1 132 ? 38.218 -25.682 -5.764 1.00 84.91 133 LEU D N 1
ATOM 10296 C CA . LEU D 1 132 ? 36.930 -26.049 -5.175 1.00 79.02 133 LEU D CA 1
ATOM 10297 C C . LEU D 1 132 ? 35.833 -25.128 -5.682 1.00 77.27 133 LEU D C 1
ATOM 10298 O O . LEU D 1 132 ? 34.701 -25.556 -5.911 1.00 78.81 133 LEU D O 1
ATOM 10303 N N . TYR D 1 133 ? 36.180 -23.859 -5.866 1.00 76.08 134 TYR D N 1
ATOM 10304 C CA . TYR D 1 133 ? 35.259 -22.907 -6.464 1.00 74.13 134 TYR D CA 1
ATOM 10305 C C . TYR D 1 133 ? 35.331 -22.913 -7.988 1.00 75.65 134 TYR D C 1
ATOM 10306 O O . TYR D 1 133 ? 34.299 -22.880 -8.659 1.00 75.24 134 TYR D O 1
ATOM 10315 N N . THR D 1 134 ? 36.545 -22.953 -8.533 1.00 75.59 135 THR D N 1
ATOM 10316 C CA . THR D 1 134 ? 36.729 -22.708 -9.963 1.00 79.08 135 THR D CA 1
ATOM 10317 C C . THR D 1 134 ? 36.140 -23.836 -10.803 1.00 84.82 135 THR D C 1
ATOM 10318 O O . THR D 1 134 ? 35.778 -23.634 -11.961 1.00 86.44 135 THR D O 1
ATOM 10322 N N . GLN D 1 135 ? 36.049 -25.024 -10.213 1.00 91.84 136 GLN D N 1
ATOM 10323 C CA . GLN D 1 135 ? 35.421 -26.161 -10.874 1.00 96.86 136 GLN D CA 1
ATOM 10324 C C . GLN D 1 135 ? 33.915 -25.988 -10.986 1.00 96.66 136 GLN D C 1
ATOM 10325 O O . GLN D 1 135 ? 33.289 -26.519 -11.904 1.00 100.79 136 GLN D O 1
ATOM 10331 N N . ASN D 1 136 ? 33.339 -25.242 -10.049 1.00 92.40 137 ASN D N 1
ATOM 10332 C CA . ASN D 1 136 ? 31.893 -25.195 -9.898 1.00 87.49 137 ASN D CA 1
ATOM 10333 C C . ASN D 1 136 ? 31.318 -23.785 -10.000 1.00 85.42 137 ASN D C 1
ATOM 10334 O O . ASN D 1 136 ? 30.187 -23.544 -9.580 1.00 84.63 137 ASN D O 1
ATOM 10339 N N . ALA D 1 137 ? 32.100 -22.863 -10.558 1.00 82.48 138 ALA D N 1
ATOM 10340 C CA . ALA D 1 137 ? 31.693 -21.463 -10.681 1.00 80.93 138 ALA D CA 1
ATOM 10341 C C . ALA D 1 137 ? 30.385 -21.318 -11.452 1.00 80.10 138 ALA D C 1
ATOM 10342 O O . ALA D 1 137 ? 29.557 -20.455 -11.145 1.00 79.18 138 ALA D O 1
ATOM 10344 N N . ARG D 1 138 ? 30.203 -22.173 -12.452 1.00 82.99 139 ARG D N 1
ATOM 10345 C CA . ARG D 1 138 ? 28.989 -22.154 -13.250 1.00 83.08 139 ARG D CA 1
ATOM 10346 C C . ARG D 1 138 ? 27.756 -22.459 -12.401 1.00 77.99 139 ARG D C 1
ATOM 10347 O O . ARG D 1 138 ? 26.679 -21.930 -12.665 1.00 81.44 139 ARG D O 1
ATOM 10355 N N . ALA D 1 139 ? 27.911 -23.313 -11.391 1.00 68.60 140 ALA D N 1
ATOM 10356 C CA . ALA D 1 139 ? 26.808 -23.620 -10.484 1.00 64.94 140 ALA D CA 1
ATOM 10357 C C . ALA D 1 139 ? 26.377 -22.371 -9.722 1.00 60.82 140 ALA D C 1
ATOM 10358 O O . ALA D 1 139 ? 25.181 -22.088 -9.591 1.00 58.63 140 ALA D O 1
ATOM 10360 N N . PHE D 1 140 ? 27.363 -21.633 -9.220 1.00 53.36 141 PHE D N 1
ATOM 10361 C CA . PHE D 1 140 ? 27.117 -20.379 -8.519 1.00 61.79 141 PHE D CA 1
ATOM 10362 C C . PHE D 1 140 ? 26.436 -19.369 -9.440 1.00 55.85 141 PHE D C 1
ATOM 10363 O O . PHE D 1 140 ? 25.481 -18.691 -9.042 1.00 58.07 141 PHE D O 1
ATOM 10371 N N . ARG D 1 141 ? 26.930 -19.278 -10.673 1.00 60.05 142 ARG D N 1
ATOM 10372 C CA . ARG D 1 141 ? 26.340 -18.384 -11.665 1.00 67.22 142 ARG D CA 1
ATOM 10373 C C . ARG D 1 141 ? 24.871 -18.720 -11.902 1.00 72.28 142 ARG D C 1
ATOM 10374 O O . ARG D 1 141 ? 24.012 -17.834 -11.898 1.00 75.81 142 ARG D O 1
ATOM 10382 N N . ASP D 1 142 ? 24.590 -20.003 -12.103 1.00 71.77 143 ASP D N 1
ATOM 10383 C CA . ASP D 1 142 ? 23.220 -20.471 -12.272 1.00 68.17 143 ASP D CA 1
ATOM 10384 C C . ASP D 1 142 ? 22.370 -20.098 -11.065 1.00 59.84 143 ASP D C 1
ATOM 10385 O O . ASP D 1 142 ? 21.222 -19.671 -11.215 1.00 58.24 143 ASP D O 1
ATOM 10390 N N . LEU D 1 143 ? 22.942 -20.245 -9.872 1.00 58.25 144 LEU D N 1
ATOM 10391 C CA . LEU D 1 143 ? 22.246 -19.859 -8.648 1.00 59.74 144 LEU D CA 1
ATOM 10392 C C . LEU D 1 143 ? 21.857 -18.387 -8.678 1.00 56.33 144 LEU D C 1
ATOM 10393 O O . LEU D 1 143 ? 20.720 -18.033 -8.362 1.00 60.85 144 LEU D O 1
ATOM 10398 N N . TYR D 1 144 ? 22.801 -17.533 -9.062 1.00 56.74 145 TYR D N 1
ATOM 10399 C CA . TYR D 1 144 ? 22.537 -16.098 -9.106 1.00 53.71 145 TYR D CA 1
ATOM 10400 C C . TYR D 1 144 ? 21.506 -15.734 -10.173 1.00 52.59 145 TYR D C 1
ATOM 10401 O O . TYR D 1 144 ? 20.701 -14.821 -9.977 1.00 54.30 145 TYR D O 1
ATOM 10410 N N . SER D 1 145 ? 21.527 -16.449 -11.294 1.00 56.35 146 SER D N 1
ATOM 10411 C CA . SER D 1 145 ? 20.519 -16.251 -12.332 1.00 57.94 146 SER D CA 1
ATOM 10412 C C . SER D 1 145 ? 19.137 -16.605 -11.793 1.00 59.02 146 SER D C 1
ATOM 10413 O O . SER D 1 145 ? 18.152 -15.896 -12.035 1.00 58.65 146 SER D O 1
ATOM 10416 N N . GLU D 1 146 ? 19.077 -17.705 -11.050 1.00 61.24 147 GLU D N 1
ATOM 10417 C CA . GLU D 1 146 ? 17.835 -18.141 -10.427 1.00 63.23 147 GLU D CA 1
ATOM 10418 C C . GLU D 1 146 ? 17.338 -17.120 -9.410 1.00 60.01 147 GLU D C 1
ATOM 10419 O O . GLU D 1 146 ? 16.137 -16.878 -9.300 1.00 58.47 147 GLU D O 1
ATOM 10425 N N . LEU D 1 147 ? 18.265 -16.519 -8.670 1.00 58.72 148 LEU D N 1
ATOM 10426 C CA . LEU D 1 147 ? 17.915 -15.467 -7.724 1.00 52.22 148 LEU D CA 1
ATOM 10427 C C . LEU D 1 147 ? 17.343 -14.258 -8.458 1.00 47.73 148 LEU D C 1
ATOM 10428 O O . LEU D 1 147 ? 16.351 -13.665 -8.021 1.00 47.08 148 LEU D O 1
ATOM 10433 N N . ARG D 1 148 ? 17.972 -13.903 -9.577 1.00 48.68 149 ARG D N 1
ATOM 10434 C CA . ARG D 1 148 ? 17.483 -12.814 -10.419 1.00 49.55 149 ARG D CA 1
ATOM 10435 C C . ARG D 1 148 ? 16.060 -13.077 -10.884 1.00 55.93 149 ARG D C 1
ATOM 10436 O O . ARG D 1 148 ? 15.209 -12.188 -10.842 1.00 56.40 149 ARG D O 1
ATOM 10444 N N . LEU D 1 149 ? 15.808 -14.302 -11.332 1.00 60.45 150 LEU D N 1
ATOM 10445 C CA . LEU D 1 149 ? 14.474 -14.665 -11.789 1.00 57.98 150 LEU D CA 1
ATOM 10446 C C . LEU D 1 149 ? 13.467 -14.614 -10.644 1.00 57.94 150 LEU D C 1
ATOM 10447 O O . LEU D 1 149 ? 12.343 -14.151 -10.825 1.00 61.26 150 LEU D O 1
ATOM 10452 N N . TYR D 1 150 ? 13.877 -15.070 -9.464 1.00 56.57 151 TYR D N 1
ATOM 10453 C CA . TYR D 1 150 ? 12.996 -15.043 -8.301 1.00 55.33 151 TYR D CA 1
ATOM 10454 C C . TYR D 1 150 ? 12.617 -13.614 -7.930 1.00 61.13 151 TYR D C 1
ATOM 10455 O O . TYR D 1 150 ? 11.460 -13.333 -7.617 1.00 59.70 151 TYR D O 1
ATOM 10464 N N . TYR D 1 151 ? 13.596 -12.714 -7.967 1.00 59.58 152 TYR D N 1
ATOM 10465 C CA . TYR D 1 151 ? 13.335 -11.307 -7.681 1.00 57.04 152 TYR D CA 1
ATOM 10466 C C . TYR D 1 151 ? 12.400 -10.684 -8.714 1.00 57.44 152 TYR D C 1
ATOM 10467 O O . TYR D 1 151 ? 11.603 -9.803 -8.390 1.00 56.87 152 TYR D O 1
ATOM 10476 N N . ARG D 1 152 ? 12.496 -11.152 -9.954 1.00 62.31 153 ARG D N 1
ATOM 10477 C CA . ARG D 1 152 ? 11.773 -10.531 -11.061 1.00 71.13 153 ARG D CA 1
ATOM 10478 C C . ARG D 1 152 ? 10.275 -10.833 -11.061 1.00 77.47 153 ARG D C 1
ATOM 10479 O O . ARG D 1 152 ? 9.537 -10.315 -11.898 1.00 78.24 153 ARG D O 1
ATOM 10487 N N . GLY D 1 153 ? 9.826 -11.663 -10.127 1.00 79.40 154 GLY D N 1
ATOM 10488 C CA . GLY D 1 153 ? 8.414 -11.985 -10.028 1.00 82.78 154 GLY D CA 1
ATOM 10489 C C . GLY D 1 153 ? 8.060 -13.254 -10.774 1.00 87.36 154 GLY D C 1
ATOM 10490 O O . GLY D 1 153 ? 6.890 -13.547 -11.015 1.00 85.83 154 GLY D O 1
ATOM 10491 N N . ALA D 1 154 ? 9.087 -14.014 -11.133 1.00 94.72 155 ALA D N 1
ATOM 10492 C CA . ALA D 1 154 ? 8.911 -15.306 -11.780 1.00 105.54 155 ALA D CA 1
ATOM 10493 C C . ALA D 1 154 ? 8.285 -16.290 -10.798 1.00 119.03 155 ALA D C 1
ATOM 10494 O O . ALA D 1 154 ? 8.285 -16.062 -9.589 1.00 120.37 155 ALA D O 1
ATOM 10496 N N . ASN D 1 155 ? 7.767 -17.392 -11.327 1.00 133.28 156 ASN D N 1
ATOM 10497 C CA . ASN D 1 155 ? 6.869 -18.279 -10.596 1.00 134.64 156 ASN D CA 1
ATOM 10498 C C . ASN D 1 155 ? 7.643 -19.210 -9.674 1.00 133.23 156 ASN D C 1
ATOM 10499 O O . ASN D 1 155 ? 7.070 -20.103 -9.048 1.00 135.76 156 ASN D O 1
ATOM 10501 N N . LEU D 1 156 ? 8.954 -18.991 -9.614 1.00 122.36 157 LEU D N 1
ATOM 10502 C CA . LEU D 1 156 ? 9.875 -19.824 -8.852 1.00 112.55 157 LEU D CA 1
ATOM 10503 C C . LEU D 1 156 ? 9.470 -20.102 -7.416 1.00 104.10 157 LEU D C 1
ATOM 10504 O O . LEU D 1 156 ? 9.093 -19.200 -6.665 1.00 103.24 157 LEU D O 1
ATOM 10509 N N . HIS D 1 157 ? 9.546 -21.376 -7.055 1.00 101.21 158 HIS D N 1
ATOM 10510 C CA . HIS D 1 157 ? 9.671 -21.758 -5.664 1.00 94.04 158 HIS D CA 1
ATOM 10511 C C . HIS D 1 157 ? 11.160 -21.727 -5.330 1.00 90.00 158 HIS D C 1
ATOM 10512 O O . HIS D 1 157 ? 11.922 -22.592 -5.766 1.00 88.95 158 HIS D O 1
ATOM 10514 N N . LEU D 1 158 ? 11.562 -20.709 -4.573 1.00 86.47 159 LEU D N 1
ATOM 10515 C CA . LEU D 1 158 ? 12.955 -20.500 -4.177 1.00 85.45 159 LEU D CA 1
ATOM 10516 C C . LEU D 1 158 ? 13.514 -21.707 -3.428 1.00 90.18 159 LEU D C 1
ATOM 10517 O O . LEU D 1 158 ? 14.626 -22.173 -3.705 1.00 95.01 159 LEU D O 1
ATOM 10522 N N . GLU D 1 159 ? 12.718 -22.183 -2.473 1.00 93.19 160 GLU D N 1
ATOM 10523 C CA . GLU D 1 159 ? 12.977 -23.393 -1.699 1.00 91.58 160 GLU D CA 1
ATOM 10524 C C . GLU D 1 159 ? 13.627 -24.515 -2.526 1.00 94.51 160 GLU D C 1
ATOM 10525 O O . GLU D 1 159 ? 14.712 -25.006 -2.191 1.00 95.74 160 GLU D O 1
ATOM 10531 N N . GLU D 1 160 ? 12.953 -24.908 -3.604 1.00 93.60 161 GLU D N 1
ATOM 10532 C CA . GLU D 1 160 ? 13.407 -25.989 -4.480 1.00 94.18 161 GLU D CA 1
ATOM 10533 C C . GLU D 1 160 ? 14.781 -25.717 -5.091 1.00 89.73 161 GLU D C 1
ATOM 10534 O O . GLU D 1 160 ? 15.682 -26.566 -5.044 1.00 92.87 161 GLU D O 1
ATOM 10540 N N . THR D 1 161 ? 14.922 -24.528 -5.669 1.00 81.03 162 THR D N 1
ATOM 10541 C CA . THR D 1 161 ? 16.158 -24.111 -6.318 1.00 74.12 162 THR D CA 1
ATOM 10542 C C . THR D 1 161 ? 17.327 -24.191 -5.343 1.00 65.11 162 THR D C 1
ATOM 10543 O O . THR D 1 161 ? 18.384 -24.762 -5.654 1.00 62.70 162 THR D O 1
ATOM 10547 N N . LEU D 1 162 ? 17.118 -23.623 -4.159 1.00 59.43 163 LEU D N 1
ATOM 10548 C CA . LEU D 1 162 ? 18.104 -23.679 -3.088 1.00 58.17 163 LEU D CA 1
ATOM 10549 C C . LEU D 1 162 ? 18.484 -25.117 -2.760 1.00 64.54 163 LEU D C 1
ATOM 10550 O O . LEU D 1 162 ? 19.665 -25.483 -2.784 1.00 62.13 163 LEU D O 1
ATOM 10555 N N . ALA D 1 163 ? 17.469 -25.925 -2.468 1.00 68.40 164 ALA D N 1
ATOM 10556 C CA . ALA D 1 163 ? 17.676 -27.312 -2.069 1.00 71.15 164 ALA D CA 1
ATOM 10557 C C . ALA D 1 163 ? 18.516 -28.084 -3.087 1.00 76.80 164 ALA D C 1
ATOM 10558 O O . ALA D 1 163 ? 19.524 -28.711 -2.725 1.00 78.96 164 ALA D O 1
ATOM 10560 N N . GLU D 1 164 ? 18.124 -28.021 -4.360 1.00 78.67 165 GLU D N 1
ATOM 10561 C CA . GLU D 1 164 ? 18.830 -28.792 -5.383 1.00 85.89 165 GLU D CA 1
ATOM 10562 C C . GLU D 1 164 ? 20.235 -28.238 -5.617 1.00 83.92 165 GLU D C 1
ATOM 10563 O O . GLU D 1 164 ? 21.189 -29.003 -5.843 1.00 88.64 165 GLU D O 1
ATOM 10569 N N . PHE D 1 165 ? 20.367 -26.915 -5.535 1.00 78.91 166 PHE D N 1
ATOM 10570 C CA . PHE D 1 165 ? 21.685 -26.287 -5.638 1.00 70.32 166 PHE D CA 1
ATOM 10571 C C . PHE D 1 165 ? 22.631 -26.850 -4.591 1.00 61.43 166 PHE D C 1
ATOM 10572 O O . PHE D 1 165 ? 23.742 -27.281 -4.914 1.00 58.76 166 PHE D O 1
ATOM 10580 N N . TRP D 1 166 ? 22.188 -26.839 -3.336 1.00 64.69 167 TRP D N 1
ATOM 10581 C CA . TRP D 1 166 ? 22.996 -27.382 -2.248 1.00 63.66 167 TRP D CA 1
ATOM 10582 C C . TRP D 1 166 ? 23.308 -28.856 -2.477 1.00 71.97 167 TRP D C 1
ATOM 10583 O O . TRP D 1 166 ? 24.434 -29.304 -2.229 1.00 73.96 167 TRP D O 1
ATOM 10594 N N . ALA D 1 167 ? 22.309 -29.600 -2.952 1.00 73.65 168 ALA D N 1
ATOM 10595 C CA . ALA D 1 167 ? 22.496 -31.017 -3.263 1.00 76.97 168 ALA D CA 1
ATOM 10596 C C . ALA D 1 167 ? 23.684 -31.220 -4.202 1.00 79.33 168 ALA D C 1
ATOM 10597 O O . ALA D 1 167 ? 24.624 -31.970 -3.883 1.00 81.49 168 ALA D O 1
ATOM 10599 N N . ARG D 1 168 ? 23.650 -30.531 -5.344 1.00 82.74 169 ARG D N 1
ATOM 10600 C CA . ARG D 1 168 ? 24.748 -30.609 -6.308 1.00 85.78 169 ARG D CA 1
ATOM 10601 C C . ARG D 1 168 ? 26.054 -30.197 -5.633 1.00 88.19 169 ARG D C 1
ATOM 10602 O O . ARG D 1 168 ? 27.026 -30.949 -5.680 1.00 91.98 169 ARG D O 1
ATOM 10610 N N . LEU D 1 169 ? 26.079 -29.024 -5.003 1.00 85.28 170 LEU D N 1
ATOM 10611 C CA . LEU D 1 169 ? 27.322 -28.506 -4.432 1.00 85.63 170 LEU D CA 1
ATOM 10612 C C . LEU D 1 169 ? 27.994 -29.540 -3.528 1.00 85.32 170 LEU D C 1
ATOM 10613 O O . LEU D 1 169 ? 29.212 -29.775 -3.615 1.00 86.62 170 LEU D O 1
ATOM 10618 N N . LEU D 1 170 ? 27.183 -30.177 -2.687 1.00 80.75 171 LEU D N 1
ATOM 10619 C CA . LEU D 1 170 ? 27.663 -31.263 -1.844 1.00 77.50 171 LEU D CA 1
ATOM 10620 C C . LEU D 1 170 ? 28.209 -32.402 -2.698 1.00 76.66 171 LEU D C 1
ATOM 10621 O O . LEU D 1 170 ? 29.311 -32.913 -2.439 1.00 75.80 171 LEU D O 1
ATOM 10626 N N . GLU D 1 171 ? 27.446 -32.784 -3.723 1.00 79.67 172 GLU D N 1
ATOM 10627 C CA . GLU D 1 171 ? 27.868 -33.862 -4.619 1.00 84.80 172 GLU D CA 1
ATOM 10628 C C . GLU D 1 171 ? 29.254 -33.613 -5.231 1.00 84.57 172 GLU D C 1
ATOM 10629 O O . GLU D 1 171 ? 30.043 -34.541 -5.352 1.00 85.28 172 GLU D O 1
ATOM 10635 N N . ARG D 1 172 ? 29.548 -32.366 -5.594 1.00 82.98 173 ARG D N 1
ATOM 10636 C CA . ARG D 1 172 ? 30.873 -31.981 -6.086 1.00 79.86 173 ARG D CA 1
ATOM 10637 C C . ARG D 1 172 ? 31.932 -32.072 -5.012 1.00 78.29 173 ARG D C 1
ATOM 10638 O O . ARG D 1 172 ? 32.889 -32.868 -5.078 1.00 78.59 173 ARG D O 1
ATOM 10640 N N . LEU D 1 173 ? 31.738 -31.212 -4.020 1.00 77.95 174 LEU D N 1
ATOM 10641 C CA . LEU D 1 173 ? 32.767 -30.913 -3.050 1.00 78.84 174 LEU D CA 1
ATOM 10642 C C . LEU D 1 173 ? 33.125 -32.159 -2.259 1.00 79.81 174 LEU D C 1
ATOM 10643 O O . LEU D 1 173 ? 34.209 -32.242 -1.686 1.00 82.91 174 LEU D O 1
ATOM 10648 N N . PHE D 1 174 ? 32.230 -33.144 -2.252 1.00 80.04 175 PHE D N 1
ATOM 10649 C CA . PHE D 1 174 ? 32.578 -34.416 -1.636 1.00 79.06 175 PHE D CA 1
ATOM 10650 C C . PHE D 1 174 ? 33.589 -35.189 -2.485 1.00 79.41 175 PHE D C 1
ATOM 10651 O O . PHE D 1 174 ? 34.544 -35.747 -1.946 1.00 81.25 175 PHE D O 1
ATOM 10659 N N . LYS D 1 175 ? 33.383 -35.232 -3.802 1.00 78.10 176 LYS D N 1
ATOM 10660 C CA . LYS D 1 175 ? 34.367 -35.853 -4.690 1.00 78.08 176 LYS D CA 1
ATOM 10661 C C . LYS D 1 175 ? 35.696 -35.131 -4.572 1.00 77.15 176 LYS D C 1
ATOM 10662 O O . LYS D 1 175 ? 36.749 -35.757 -4.439 1.00 76.25 176 LYS D O 1
ATOM 10668 N N . GLN D 1 176 ? 35.638 -33.804 -4.625 1.00 81.32 177 GLN D N 1
ATOM 10669 C CA . GLN D 1 176 ? 36.855 -33.001 -4.645 1.00 83.33 177 GLN D CA 1
ATOM 10670 C C . GLN D 1 176 ? 37.633 -33.083 -3.333 1.00 87.68 177 GLN D C 1
ATOM 10671 O O . GLN D 1 176 ? 38.864 -33.109 -3.339 1.00 87.89 177 GLN D O 1
ATOM 10677 N N . LEU D 1 177 ? 36.923 -33.136 -2.211 1.00 86.32 178 LEU D N 1
ATOM 10678 C CA . LEU D 1 177 ? 37.585 -33.265 -0.916 1.00 85.82 178 LEU D CA 1
ATOM 10679 C C . LEU D 1 177 ? 38.138 -34.672 -0.703 1.00 86.28 178 LEU D C 1
ATOM 10680 O O . LEU D 1 177 ? 38.992 -34.883 0.157 1.00 87.95 178 LEU D O 1
ATOM 10685 N N . HIS D 1 178 ? 37.647 -35.632 -1.482 1.00 89.48 179 HIS D N 1
ATOM 10686 C CA . HIS D 1 178 ? 38.070 -37.024 -1.342 1.00 94.15 179 HIS D CA 1
ATOM 10687 C C . HIS D 1 178 ? 38.400 -37.653 -2.693 1.00 96.11 179 HIS D C 1
ATOM 10688 O O . HIS D 1 178 ? 37.572 -38.356 -3.272 1.00 96.09 179 HIS D O 1
ATOM 10695 N N . PRO D 1 179 ? 39.616 -37.395 -3.199 1.00 96.72 180 PRO D N 1
ATOM 10696 C CA . PRO D 1 179 ? 40.081 -37.908 -4.493 1.00 100.00 180 PRO D CA 1
ATOM 10697 C C . PRO D 1 179 ? 40.113 -39.434 -4.558 1.00 105.35 180 PRO D C 1
ATOM 10698 O O . PRO D 1 179 ? 39.705 -40.014 -5.565 1.00 105.79 180 PRO D O 1
ATOM 10702 N N . GLN D 1 180 ? 40.596 -40.064 -3.492 1.00 106.68 181 GLN D N 1
ATOM 10703 C CA . GLN D 1 180 ? 40.767 -41.514 -3.456 1.00 110.63 181 GLN D CA 1
ATOM 10704 C C . GLN D 1 180 ? 39.446 -42.257 -3.629 1.00 114.68 181 GLN D C 1
ATOM 10705 O O . GLN D 1 180 ? 39.362 -43.222 -4.389 1.00 119.02 181 GLN D O 1
ATOM 10707 N N . LEU D 1 181 ? 38.419 -41.804 -2.920 1.00 118.62 182 LEU D N 1
ATOM 10708 C CA . LEU D 1 181 ? 37.117 -42.456 -2.960 1.00 118.83 182 LEU D CA 1
ATOM 10709 C C . LEU D 1 181 ? 36.455 -42.310 -4.330 1.00 117.32 182 LEU D C 1
ATOM 10710 O O . LEU D 1 181 ? 36.316 -41.203 -4.850 1.00 120.15 182 LEU D O 1
ATOM 10712 N N . LEU D 1 182 ? 36.052 -43.439 -4.908 1.00 112.36 183 LEU D N 1
ATOM 10713 C CA . LEU D 1 182 ? 35.391 -43.449 -6.210 1.00 108.40 183 LEU D CA 1
ATOM 10714 C C . LEU D 1 182 ? 33.891 -43.659 -6.043 1.00 103.86 183 LEU D C 1
ATOM 10715 O O . LEU D 1 182 ? 33.445 -44.736 -5.646 1.00 105.51 183 LEU D O 1
ATOM 10717 N N . LEU D 1 183 ? 33.116 -42.626 -6.359 1.00 103.41 184 LEU D N 1
ATOM 10718 C CA . LEU D 1 183 ? 31.690 -42.619 -6.053 1.00 103.44 184 LEU D CA 1
ATOM 10719 C C . LEU D 1 183 ? 30.800 -42.680 -7.288 1.00 106.14 184 LEU D C 1
ATOM 10720 O O . LEU D 1 183 ? 30.796 -41.757 -8.102 1.00 106.82 184 LEU D O 1
ATOM 10725 N N . PRO D 1 184 ? 30.036 -43.774 -7.430 1.00 106.77 185 PRO D N 1
ATOM 10726 C CA . PRO D 1 184 ? 28.956 -43.810 -8.419 1.00 108.75 185 PRO D CA 1
ATOM 10727 C C . PRO D 1 184 ? 27.774 -42.974 -7.936 1.00 108.80 185 PRO D C 1
ATOM 10728 O O . PRO D 1 184 ? 27.801 -42.502 -6.800 1.00 108.87 185 PRO D O 1
ATOM 10732 N N . ASP D 1 185 ? 26.759 -42.796 -8.776 1.00 109.97 186 ASP D N 1
ATOM 10733 C CA . ASP D 1 185 ? 25.590 -42.007 -8.399 1.00 108.30 186 ASP D CA 1
ATOM 10734 C C . ASP D 1 185 ? 24.861 -42.613 -7.198 1.00 108.46 186 ASP D C 1
ATOM 10735 O O . ASP D 1 185 ? 24.238 -41.892 -6.405 1.00 107.49 186 ASP D O 1
ATOM 10737 N N . ASP D 1 186 ? 24.956 -43.937 -7.070 1.00 106.28 187 ASP D N 1
ATOM 10738 C CA . ASP D 1 186 ? 24.297 -44.665 -5.987 1.00 104.58 187 ASP D CA 1
ATOM 10739 C C . ASP D 1 186 ? 24.726 -44.125 -4.627 1.00 99.88 187 ASP D C 1
ATOM 10740 O O . ASP D 1 186 ? 23.917 -44.007 -3.706 1.00 98.01 187 ASP D O 1
ATOM 10745 N N . TYR D 1 187 ? 26.003 -43.774 -4.532 1.00 99.35 188 TYR D N 1
ATOM 10746 C CA . TYR D 1 187 ? 26.594 -43.284 -3.297 1.00 98.40 188 TYR D CA 1
ATOM 10747 C C . TYR D 1 187 ? 26.301 -41.804 -3.117 1.00 99.70 188 TYR D C 1
ATOM 10748 O O . TYR D 1 187 ? 26.038 -41.337 -2.006 1.00 99.13 188 TYR D O 1
ATOM 10757 N N . LEU D 1 188 ? 26.360 -41.074 -4.227 1.00 103.59 189 LEU D N 1
ATOM 10758 C CA . LEU D 1 188 ? 26.102 -39.642 -4.234 1.00 104.55 189 LEU D CA 1
ATOM 10759 C C . LEU D 1 188 ? 24.723 -39.336 -3.679 1.00 107.74 189 LEU D C 1
ATOM 10760 O O . LEU D 1 188 ? 24.570 -38.482 -2.800 1.00 107.67 189 LEU D O 1
ATOM 10765 N N . ASP D 1 189 ? 23.717 -40.043 -4.184 1.00 109.97 190 ASP D N 1
ATOM 10766 C CA . ASP D 1 189 ? 22.350 -39.776 -3.753 1.00 108.60 190 ASP D CA 1
ATOM 10767 C C . ASP D 1 189 ? 22.116 -40.151 -2.288 1.00 101.43 190 ASP D C 1
ATOM 10768 O O . ASP D 1 189 ? 21.516 -39.378 -1.549 1.00 99.17 190 ASP D O 1
ATOM 10773 N N . CYS D 1 190 ? 22.612 -41.313 -1.867 1.00 96.96 191 CYS D N 1
ATOM 10774 C CA . CYS D 1 190 ? 22.544 -41.726 -0.461 1.00 92.64 191 CYS D CA 1
ATOM 10775 C C . CYS D 1 190 ? 23.164 -40.672 0.460 1.00 85.53 191 CYS D C 1
ATOM 10776 O O . CYS D 1 190 ? 22.599 -40.312 1.506 1.00 84.84 191 CYS D O 1
ATOM 10779 N N . LEU D 1 191 ? 24.337 -40.194 0.054 1.00 84.41 192 LEU D N 1
ATOM 10780 C CA . LEU D 1 191 ? 24.999 -39.065 0.697 1.00 80.60 192 LEU D CA 1
ATOM 10781 C C . LEU D 1 191 ? 24.045 -37.877 0.795 1.00 72.96 192 LEU D C 1
ATOM 10782 O O . LEU D 1 191 ? 23.931 -37.233 1.845 1.00 69.44 192 LEU D O 1
ATOM 10787 N N . GLY D 1 192 ? 23.345 -37.612 -0.305 1.00 72.02 193 GLY D N 1
ATOM 10788 C CA . GLY D 1 192 ? 22.386 -36.525 -0.368 1.00 71.65 193 GLY D CA 1
ATOM 10789 C C . GLY D 1 192 ? 21.201 -36.677 0.570 1.00 73.35 193 GLY D C 1
ATOM 10790 O O . GLY D 1 192 ? 20.634 -35.678 1.015 1.00 75.98 193 GLY D O 1
ATOM 10791 N N . LYS D 1 193 ? 20.814 -37.917 0.864 1.00 76.15 194 LYS D N 1
ATOM 10792 C CA . LYS D 1 193 ? 19.716 -38.166 1.798 1.00 78.51 194 LYS D CA 1
ATOM 10793 C C . LYS D 1 193 ? 20.207 -38.179 3.242 1.00 73.02 194 LYS D C 1
ATOM 10794 O O . LYS D 1 193 ? 19.421 -38.012 4.175 1.00 73.98 194 LYS D O 1
ATOM 10800 N N . GLN D 1 194 ? 21.508 -38.376 3.422 1.00 77.01 195 GLN D N 1
ATOM 10801 C CA . GLN D 1 194 ? 22.111 -38.248 4.748 1.00 79.74 195 GLN D CA 1
ATOM 10802 C C . GLN D 1 194 ? 22.273 -36.768 5.119 1.00 78.12 195 GLN D C 1
ATOM 10803 O O . GLN D 1 194 ? 22.150 -36.373 6.300 1.00 79.32 195 GLN D O 1
ATOM 10809 N N . ALA D 1 195 ? 22.549 -35.968 4.087 1.00 75.62 196 ALA D N 1
ATOM 10810 C CA . ALA D 1 195 ? 22.740 -34.520 4.203 1.00 76.79 196 ALA D CA 1
ATOM 10811 C C . ALA D 1 195 ? 21.764 -33.862 5.174 1.00 76.34 196 ALA D C 1
ATOM 10812 O O . ALA D 1 195 ? 22.179 -33.155 6.092 1.00 74.18 196 ALA D O 1
ATOM 10814 N N . GLU D 1 196 ? 20.472 -34.096 4.967 1.00 79.90 197 GLU D N 1
ATOM 10815 C CA . GLU D 1 196 ? 19.459 -33.636 5.908 1.00 86.18 197 GLU D CA 1
ATOM 10816 C C . GLU D 1 196 ? 19.714 -34.275 7.267 1.00 95.83 197 GLU D C 1
ATOM 10817 O O . GLU D 1 196 ? 19.775 -35.499 7.382 1.00 97.89 197 GLU D O 1
ATOM 10819 N N . ALA D 1 197 ? 19.882 -33.423 8.275 1.00 105.89 198 ALA D N 1
ATOM 10820 C CA . ALA D 1 197 ? 20.234 -33.810 9.642 1.00 106.93 198 ALA D CA 1
ATOM 10821 C C . ALA D 1 197 ? 21.676 -34.314 9.781 1.00 107.70 198 ALA D C 1
ATOM 10822 O O . ALA D 1 197 ? 22.155 -34.458 10.907 1.00 113.15 198 ALA D O 1
ATOM 10824 N N . LEU D 1 198 ? 22.385 -34.580 8.681 1.00 97.94 199 LEU D N 1
ATOM 10825 C CA . LEU D 1 198 ? 23.839 -34.627 8.837 1.00 85.77 199 LEU D CA 1
ATOM 10826 C C . LEU D 1 198 ? 24.374 -33.196 8.876 1.00 74.56 199 LEU D C 1
ATOM 10827 O O . LEU D 1 198 ? 25.352 -32.908 9.568 1.00 72.56 199 LEU D O 1
ATOM 10832 N N . ARG D 1 199 ? 23.708 -32.308 8.138 1.00 72.81 200 ARG D N 1
ATOM 10833 C CA . ARG D 1 199 ? 24.080 -30.893 8.044 1.00 73.22 200 ARG D CA 1
ATOM 10834 C C . ARG D 1 199 ? 25.541 -30.667 7.652 1.00 65.30 200 ARG D C 1
ATOM 10835 O O . ARG D 1 199 ? 26.322 -30.154 8.453 1.00 64.71 200 ARG D O 1
ATOM 10843 N N . PRO D 1 200 ? 25.914 -31.042 6.417 1.00 63.79 201 PRO D N 1
ATOM 10844 C CA . PRO D 1 200 ? 27.299 -30.865 5.963 1.00 60.06 201 PRO D CA 1
ATOM 10845 C C . PRO D 1 200 ? 27.721 -29.398 5.915 1.00 59.89 201 PRO D C 1
ATOM 10846 O O . PRO D 1 200 ? 28.834 -29.063 6.322 1.00 58.46 201 PRO D O 1
ATOM 10850 N N . PHE D 1 201 ? 26.833 -28.538 5.427 1.00 56.33 202 PHE D N 1
ATOM 10851 C CA . PHE D 1 201 ? 27.134 -27.118 5.291 1.00 59.51 202 PHE D CA 1
ATOM 10852 C C . PHE D 1 201 ? 26.750 -26.343 6.546 1.00 64.79 202 PHE D C 1
ATOM 10853 O O . PHE D 1 201 ? 26.890 -25.121 6.601 1.00 60.88 202 PHE D O 1
ATOM 10861 N N . GLY D 1 202 ? 26.267 -27.062 7.552 1.00 65.82 203 GLY D N 1
ATOM 10862 C CA . GLY D 1 202 ? 25.884 -26.452 8.811 1.00 69.63 203 GLY D CA 1
ATOM 10863 C C . GLY D 1 202 ? 24.650 -25.573 8.732 1.00 69.70 203 GLY D C 1
ATOM 10864 O O . GLY D 1 202 ? 23.608 -25.990 8.226 1.00 68.12 203 GLY D O 1
ATOM 10865 N N . GLU D 1 203 ? 24.775 -24.348 9.232 1.00 75.70 204 GLU D N 1
ATOM 10866 C CA . GLU D 1 203 ? 23.630 -23.460 9.405 1.00 80.18 204 GLU D CA 1
ATOM 10867 C C . GLU D 1 203 ? 23.401 -22.524 8.221 1.00 80.24 204 GLU D C 1
ATOM 10868 O O . GLU D 1 203 ? 22.327 -21.938 8.089 1.00 82.59 204 GLU D O 1
ATOM 10874 N N . ALA D 1 204 ? 24.413 -22.385 7.371 1.00 77.16 205 ALA D N 1
ATOM 10875 C CA . ALA D 1 204 ? 24.353 -21.459 6.241 1.00 71.76 205 ALA D CA 1
ATOM 10876 C C . ALA D 1 204 ? 23.149 -21.662 5.301 1.00 68.92 205 ALA D C 1
ATOM 10877 O O . ALA D 1 204 ? 22.479 -20.685 4.964 1.00 72.43 205 ALA D O 1
ATOM 10879 N N . PRO D 1 205 ? 22.862 -22.914 4.876 1.00 69.49 206 PRO D N 1
ATOM 10880 C CA . PRO D 1 205 ? 21.745 -23.077 3.933 1.00 65.58 206 PRO D CA 1
ATOM 10881 C C . PRO D 1 205 ? 20.392 -22.603 4.467 1.00 64.09 206 PRO D C 1
ATOM 10882 O O . PRO D 1 205 ? 19.640 -21.965 3.730 1.00 63.36 206 PRO D O 1
ATOM 10886 N N . ARG D 1 206 ? 20.091 -22.910 5.725 1.00 66.78 207 ARG D N 1
ATOM 10887 C CA . ARG D 1 206 ? 18.798 -22.562 6.307 1.00 70.76 207 ARG D CA 1
ATOM 10888 C C . ARG D 1 206 ? 18.656 -21.053 6.499 1.00 68.16 207 ARG D C 1
ATOM 10889 O O . ARG D 1 206 ? 17.659 -20.453 6.078 1.00 70.41 207 ARG D O 1
ATOM 10897 N N . GLU D 1 207 ? 19.656 -20.450 7.136 1.00 69.01 208 GLU D N 1
ATOM 10898 C CA . GLU D 1 207 ? 19.671 -19.010 7.368 1.00 69.93 208 GLU D CA 1
ATOM 10899 C C . GLU D 1 207 ? 19.565 -18.262 6.045 1.00 66.06 208 GLU D C 1
ATOM 10900 O O . GLU D 1 207 ? 18.793 -17.302 5.917 1.00 66.37 208 GLU D O 1
ATOM 10906 N N . LEU D 1 208 ? 20.333 -18.719 5.059 1.00 60.74 209 LEU D N 1
ATOM 10907 C CA . LEU D 1 208 ? 20.282 -18.130 3.730 1.00 60.48 209 LEU D CA 1
ATOM 10908 C C . LEU D 1 208 ? 18.891 -18.277 3.131 1.00 61.58 209 LEU D C 1
ATOM 10909 O O . LEU D 1 208 ? 18.387 -17.353 2.511 1.00 63.33 209 LEU D O 1
ATOM 10914 N N . ARG D 1 209 ? 18.272 -19.437 3.324 1.00 62.36 210 ARG D N 1
ATOM 10915 C CA . ARG D 1 209 ? 16.932 -19.679 2.798 1.00 59.90 210 ARG D CA 1
ATOM 10916 C C . ARG D 1 209 ? 15.933 -18.673 3.363 1.00 63.31 210 ARG D C 1
ATOM 10917 O O . ARG D 1 209 ? 15.287 -17.931 2.613 1.00 65.91 210 ARG D O 1
ATOM 10919 N N . LEU D 1 210 ? 15.830 -18.646 4.689 1.00 62.82 211 LEU D N 1
ATOM 10920 C CA . LEU D 1 210 ? 14.930 -17.726 5.382 1.00 65.22 211 LEU D CA 1
ATOM 10921 C C . LEU D 1 210 ? 15.165 -16.270 4.976 1.00 61.94 211 LEU D C 1
ATOM 10922 O O . LEU D 1 210 ? 14.259 -15.590 4.461 1.00 63.88 211 LEU D O 1
ATOM 10927 N N . ARG D 1 211 ? 16.389 -15.801 5.199 1.00 59.27 212 ARG D N 1
ATOM 10928 C CA . ARG D 1 211 ? 16.712 -14.397 4.976 1.00 56.99 212 ARG D CA 1
ATOM 10929 C C . ARG D 1 211 ? 16.558 -13.977 3.514 1.00 52.34 212 ARG D C 1
ATOM 10930 O O . ARG D 1 211 ? 16.107 -12.864 3.232 1.00 53.89 212 ARG D O 1
ATOM 10938 N N . ALA D 1 212 ? 16.913 -14.863 2.587 1.00 51.65 213 ALA D N 1
ATOM 10939 C CA . ALA D 1 212 ? 16.735 -14.566 1.169 1.00 54.27 213 ALA D CA 1
ATOM 10940 C C . ALA D 1 212 ? 15.257 -14.485 0.826 1.00 54.54 213 ALA D C 1
ATOM 10941 O O . ALA D 1 212 ? 14.843 -13.575 0.108 1.00 58.04 213 ALA D O 1
ATOM 10943 N N . THR D 1 213 ? 14.466 -15.432 1.331 1.00 57.04 214 THR D N 1
ATOM 10944 C CA . THR D 1 213 ? 13.022 -15.378 1.114 1.00 56.64 214 THR D CA 1
ATOM 10945 C C . THR D 1 213 ? 12.478 -14.029 1.563 1.00 51.00 214 THR D C 1
ATOM 10946 O O . THR D 1 213 ? 11.886 -13.295 0.765 1.00 56.90 214 THR D O 1
ATOM 10950 N N . ARG D 1 214 ? 12.715 -13.691 2.828 1.00 49.60 215 ARG D N 1
ATOM 10951 C CA . ARG D 1 214 ? 12.172 -12.454 3.392 1.00 54.30 215 ARG D CA 1
ATOM 10952 C C . ARG D 1 214 ? 12.640 -11.198 2.645 1.00 52.60 215 ARG D C 1
ATOM 10953 O O . ARG D 1 214 ? 11.819 -10.379 2.216 1.00 48.34 215 ARG D O 1
ATOM 10957 N N . ALA D 1 215 ? 13.953 -11.054 2.482 1.00 50.77 216 ALA D N 1
ATOM 10958 C CA . ALA D 1 215 ? 14.521 -9.868 1.840 1.00 48.20 216 ALA D CA 1
ATOM 10959 C C . ALA D 1 215 ? 14.067 -9.714 0.386 1.00 44.07 216 ALA D C 1
ATOM 10960 O O . ALA D 1 215 ? 13.553 -8.656 -0.009 1.00 47.35 216 ALA D O 1
ATOM 10962 N N . PHE D 1 216 ? 14.259 -10.769 -0.404 1.00 45.43 217 PHE D N 1
ATOM 10963 C CA . PHE D 1 216 ? 13.869 -10.751 -1.811 1.00 45.47 217 PHE D CA 1
ATOM 10964 C C . PHE D 1 216 ? 12.381 -10.461 -1.971 1.00 47.90 217 PHE D C 1
ATOM 10965 O O . PHE D 1 216 ? 11.991 -9.656 -2.822 1.00 48.27 217 PHE D O 1
ATOM 10973 N N . VAL D 1 217 ? 11.555 -11.108 -1.152 1.00 48.47 218 VAL D N 1
ATOM 10974 C CA . VAL D 1 217 ? 10.113 -10.891 -1.224 1.00 46.79 218 VAL D CA 1
ATOM 10975 C C . VAL D 1 217 ? 9.775 -9.443 -0.865 1.00 49.93 218 VAL D C 1
ATOM 10976 O O . VAL D 1 217 ? 8.881 -8.846 -1.465 1.00 49.20 218 VAL D O 1
ATOM 10980 N N . ALA D 1 218 ? 10.507 -8.873 0.090 1.00 47.22 219 ALA D N 1
ATOM 10981 C CA . ALA D 1 218 ? 10.281 -7.484 0.484 1.00 47.05 219 ALA D CA 1
ATOM 10982 C C . ALA D 1 218 ? 10.589 -6.523 -0.666 1.00 47.74 219 ALA D C 1
ATOM 10983 O O . ALA D 1 218 ? 9.749 -5.690 -1.045 1.00 38.27 219 ALA D O 1
ATOM 10985 N N . ALA D 1 219 ? 11.792 -6.649 -1.221 1.00 38.88 220 ALA D N 1
ATOM 10986 C CA . ALA D 1 219 ? 12.211 -5.801 -2.337 1.00 46.48 220 ALA D CA 1
ATOM 10987 C C . ALA D 1 219 ? 11.250 -5.916 -3.522 1.00 45.08 220 ALA D C 1
ATOM 10988 O O . ALA D 1 219 ? 10.771 -4.903 -4.065 1.00 38.58 220 ALA D O 1
ATOM 10990 N N . ARG D 1 220 ? 10.966 -7.158 -3.908 1.00 39.25 221 ARG D N 1
ATOM 10991 C CA . ARG D 1 220 ? 10.078 -7.428 -5.030 1.00 45.92 221 ARG D CA 1
ATOM 10992 C C . ARG D 1 220 ? 8.693 -6.840 -4.792 1.00 42.69 221 ARG D C 1
ATOM 10993 O O . ARG D 1 220 ? 8.089 -6.282 -5.703 1.00 38.97 221 ARG D O 1
ATOM 11001 N N . SER D 1 221 ? 8.199 -6.960 -3.565 1.00 38.78 222 SER D N 1
ATOM 11002 C CA . SER D 1 221 ? 6.892 -6.412 -3.225 1.00 41.78 222 SER D CA 1
ATOM 11003 C C . SER D 1 221 ? 6.882 -4.890 -3.318 1.00 42.19 222 SER D C 1
ATOM 11004 O O . SER D 1 221 ? 5.907 -4.303 -3.787 1.00 40.26 222 SER D O 1
ATOM 11007 N N . PHE D 1 222 ? 7.962 -4.251 -2.876 1.00 42.35 223 PHE D N 1
ATOM 11008 C CA . PHE D 1 222 ? 8.054 -2.794 -2.974 1.00 37.41 223 PHE D CA 1
ATOM 11009 C C . PHE D 1 222 ? 8.033 -2.339 -4.438 1.00 37.51 223 PHE D C 1
ATOM 11010 O O . PHE D 1 222 ? 7.203 -1.497 -4.840 1.00 37.25 223 PHE D O 1
ATOM 11018 N N . VAL D 1 223 ? 8.940 -2.910 -5.229 1.00 37.96 224 VAL D N 1
ATOM 11019 C CA . VAL D 1 223 ? 9.020 -2.598 -6.657 1.00 38.27 224 VAL D CA 1
ATOM 11020 C C . VAL D 1 223 ? 7.670 -2.807 -7.360 1.00 43.18 224 VAL D C 1
ATOM 11021 O O . VAL D 1 223 ? 7.169 -1.919 -8.073 1.00 46.75 224 VAL D O 1
ATOM 11025 N N . GLN D 1 224 ? 7.079 -3.977 -7.132 1.00 40.44 225 GLN D N 1
ATOM 11026 C CA . GLN D 1 224 ? 5.764 -4.306 -7.671 1.00 44.37 225 GLN D CA 1
ATOM 11027 C C . GLN D 1 224 ? 4.723 -3.267 -7.280 1.00 43.98 225 GLN D C 1
ATOM 11028 O O . GLN D 1 224 ? 3.926 -2.850 -8.112 1.00 38.14 225 GLN D O 1
ATOM 11034 N N . GLY D 1 225 ? 4.735 -2.860 -6.014 1.00 46.72 226 GLY D N 1
ATOM 11035 C CA . GLY D 1 225 ? 3.803 -1.861 -5.521 1.00 37.14 226 GLY D CA 1
ATOM 11036 C C . GLY D 1 225 ? 3.917 -0.555 -6.282 1.00 39.33 226 GLY D C 1
ATOM 11037 O O . GLY D 1 225 ? 2.906 0.013 -6.730 1.00 36.82 226 GLY D O 1
ATOM 11038 N N . LEU D 1 226 ? 5.152 -0.078 -6.432 1.00 36.98 227 LEU D N 1
ATOM 11039 C CA . LEU D 1 226 ? 5.393 1.117 -7.238 1.00 36.97 227 LEU D CA 1
ATOM 11040 C C . LEU D 1 226 ? 4.812 0.953 -8.642 1.00 40.28 227 LEU D C 1
ATOM 11041 O O . LEU D 1 226 ? 4.110 1.844 -9.151 1.00 37.22 227 LEU D O 1
ATOM 11046 N N . GLY D 1 227 ? 5.094 -0.196 -9.255 1.00 40.46 228 GLY D N 1
ATOM 11047 C CA . GLY D 1 227 ? 4.563 -0.496 -10.576 1.00 39.70 228 GLY D CA 1
ATOM 11048 C C . GLY D 1 227 ? 3.047 -0.398 -10.654 1.00 45.06 228 GLY D C 1
ATOM 11049 O O . GLY D 1 227 ? 2.496 0.201 -11.582 1.00 47.69 228 GLY D O 1
ATOM 11050 N N . VAL D 1 228 ? 2.375 -0.980 -9.665 1.00 45.65 229 VAL D N 1
ATOM 11051 C CA . VAL D 1 228 ? 0.918 -0.997 -9.611 1.00 45.26 229 VAL D CA 1
ATOM 11052 C C . VAL D 1 228 ? 0.348 0.407 -9.458 1.00 47.17 229 VAL D C 1
ATOM 11053 O O . VAL D 1 228 ? -0.598 0.771 -10.156 1.00 45.57 229 VAL D O 1
ATOM 11057 N N . ALA D 1 229 ? 0.921 1.193 -8.548 1.00 39.84 230 ALA D N 1
ATOM 11058 C CA . ALA D 1 229 ? 0.488 2.581 -8.386 1.00 40.84 230 ALA D CA 1
ATOM 11059 C C . ALA D 1 229 ? 0.621 3.346 -9.705 1.00 43.33 230 ALA D C 1
ATOM 11060 O O . ALA D 1 229 ? -0.322 4.023 -10.158 1.00 49.21 230 ALA D O 1
ATOM 11062 N N . SER D 1 230 ? 1.793 3.222 -10.325 1.00 41.70 231 SER D N 1
ATOM 11063 C CA . SER D 1 230 ? 2.037 3.850 -11.620 1.00 43.90 231 SER D CA 1
ATOM 11064 C C . SER D 1 230 ? 0.975 3.452 -12.646 1.00 43.67 231 SER D C 1
ATOM 11065 O O . SER D 1 230 ? 0.462 4.295 -13.390 1.00 44.74 231 SER D O 1
ATOM 11068 N N . ASP D 1 231 ? 0.636 2.166 -12.665 1.00 50.79 232 ASP D N 1
ATOM 11069 C CA . ASP D 1 231 ? -0.330 1.649 -13.629 1.00 56.15 232 ASP D CA 1
ATOM 11070 C C . ASP D 1 231 ? -1.757 2.135 -13.377 1.00 51.20 232 ASP D C 1
ATOM 11071 O O . ASP D 1 231 ? -2.488 2.419 -14.327 1.00 46.32 232 ASP D O 1
ATOM 11076 N N . VAL D 1 232 ? -2.162 2.229 -12.114 1.00 51.32 233 VAL D N 1
ATOM 11077 C CA . VAL D 1 232 ? -3.514 2.696 -11.826 1.00 47.91 233 VAL D CA 1
ATOM 11078 C C . VAL D 1 232 ? -3.610 4.189 -12.128 1.00 48.25 233 VAL D C 1
ATOM 11079 O O . VAL D 1 232 ? -4.651 4.659 -12.592 1.00 45.10 233 VAL D O 1
ATOM 11083 N N . VAL D 1 233 ? -2.526 4.931 -11.903 1.00 47.51 234 VAL D N 1
ATOM 11084 C CA . VAL D 1 233 ? -2.528 6.342 -12.286 1.00 46.06 234 VAL D CA 1
ATOM 11085 C C . VAL D 1 233 ? -2.658 6.471 -13.802 1.00 47.49 234 VAL D C 1
ATOM 11086 O O . VAL D 1 233 ? -3.501 7.224 -14.308 1.00 48.37 234 VAL D O 1
ATOM 11090 N N . ARG D 1 234 ? -1.828 5.716 -14.517 1.00 38.19 235 ARG D N 1
ATOM 11091 C CA . ARG D 1 234 ? -1.848 5.710 -15.977 1.00 48.58 235 ARG D CA 1
ATOM 11092 C C . ARG D 1 234 ? -3.226 5.368 -16.547 1.00 47.77 235 ARG D C 1
ATOM 11093 O O . ARG D 1 234 ? -3.696 6.016 -17.482 1.00 46.22 235 ARG D O 1
ATOM 11101 N N . LYS D 1 235 ? -3.877 4.359 -15.975 1.00 45.07 236 LYS D N 1
ATOM 11102 C CA . LYS D 1 235 ? -5.160 3.897 -16.496 1.00 45.84 236 LYS D CA 1
ATOM 11103 C C . LYS D 1 235 ? -6.322 4.810 -16.104 1.00 45.29 236 LYS D C 1
ATOM 11104 O O . LYS D 1 235 ? -7.267 4.978 -16.876 1.00 42.48 236 LYS D O 1
ATOM 11110 N N . VAL D 1 236 ? -6.259 5.395 -14.911 1.00 48.18 237 VAL D N 1
ATOM 11111 C CA . VAL D 1 236 ? -7.292 6.340 -14.495 1.00 46.65 237 VAL D CA 1
ATOM 11112 C C . VAL D 1 236 ? -7.172 7.627 -15.313 1.00 46.89 237 VAL D C 1
ATOM 11113 O O . VAL D 1 236 ? -8.169 8.288 -15.598 1.00 50.90 237 VAL D O 1
ATOM 11117 N N . ALA D 1 237 ? -5.950 7.958 -15.722 1.00 54.42 238 ALA D N 1
ATOM 11118 C CA . ALA D 1 237 ? -5.716 9.144 -16.546 1.00 52.44 238 ALA D CA 1
ATOM 11119 C C . ALA D 1 237 ? -6.520 9.132 -17.849 1.00 57.13 238 ALA D C 1
ATOM 11120 O O . ALA D 1 237 ? -6.790 10.187 -18.426 1.00 57.83 238 ALA D O 1
ATOM 11122 N N . GLN D 1 238 ? -6.908 7.944 -18.305 1.00 62.83 239 GLN D N 1
ATOM 11123 C CA . GLN D 1 238 ? -7.573 7.805 -19.597 1.00 70.25 239 GLN D CA 1
ATOM 11124 C C . GLN D 1 238 ? -9.087 7.994 -19.506 1.00 66.53 239 GLN D C 1
ATOM 11125 O O . GLN D 1 238 ? -9.733 8.293 -20.511 1.00 67.64 239 GLN D O 1
ATOM 11131 N N . VAL D 1 239 ? -9.656 7.831 -18.313 1.00 63.60 240 VAL D N 1
ATOM 11132 C CA . VAL D 1 239 ? -11.106 7.938 -18.164 1.00 65.38 240 VAL D CA 1
ATOM 11133 C C . VAL D 1 239 ? -11.573 9.362 -18.498 1.00 63.09 240 VAL D C 1
ATOM 11134 O O . VAL D 1 239 ? -10.970 10.348 -18.069 1.00 64.85 240 VAL D O 1
ATOM 11138 N N . PRO D 1 240 ? -12.622 9.464 -19.327 1.00 59.39 241 PRO D N 1
ATOM 11139 C CA . PRO D 1 240 ? -13.142 10.736 -19.841 1.00 60.27 241 PRO D CA 1
ATOM 11140 C C . PRO D 1 240 ? -14.001 11.511 -18.844 1.00 55.76 241 PRO D C 1
ATOM 11141 O O . PRO D 1 240 ? -14.549 10.928 -17.908 1.00 55.81 241 PRO D O 1
ATOM 11145 N N . LEU D 1 241 ? -14.110 12.819 -19.055 1.00 56.37 242 LEU D N 1
ATOM 11146 C CA . LEU D 1 241 ? -15.051 13.644 -18.309 1.00 59.09 242 LEU D CA 1
ATOM 11147 C C . LEU D 1 241 ? -16.443 13.506 -18.913 1.00 60.88 242 LEU D C 1
ATOM 11148 O O . LEU D 1 241 ? -16.601 13.524 -20.134 1.00 64.20 242 LEU D O 1
ATOM 11153 N N . GLY D 1 242 ? -17.450 13.366 -18.059 1.00 58.19 243 GLY D N 1
ATOM 11154 C CA . GLY D 1 242 ? -18.817 13.212 -18.522 1.00 58.75 243 GLY D CA 1
ATOM 11155 C C . GLY D 1 242 ? -19.396 14.496 -19.086 1.00 54.99 243 GLY D C 1
ATOM 11156 O O . GLY D 1 242 ? -18.864 15.579 -18.843 1.00 56.51 243 GLY D O 1
ATOM 11157 N N . PRO D 1 243 ? -20.490 14.379 -19.855 1.00 53.49 244 PRO D N 1
ATOM 11158 C CA . PRO D 1 243 ? -21.198 15.527 -20.434 1.00 50.47 244 PRO D CA 1
ATOM 11159 C C . PRO D 1 243 ? -21.693 16.509 -19.373 1.00 50.82 244 PRO D C 1
ATOM 11160 O O . PRO D 1 243 ? -21.468 17.712 -19.510 1.00 53.16 244 PRO D O 1
ATOM 11164 N N . GLU D 1 244 ? -22.357 15.995 -18.340 1.00 49.70 245 GLU D N 1
ATOM 11165 C CA . GLU D 1 244 ? -22.836 16.814 -17.228 1.00 48.43 245 GLU D CA 1
ATOM 11166 C C . GLU D 1 244 ? -21.704 17.640 -16.631 1.00 50.31 245 GLU D C 1
ATOM 11167 O O . GLU D 1 244 ? -21.850 18.843 -16.381 1.00 50.63 245 GLU D O 1
ATOM 11173 N N . CYS D 1 245 ? -20.574 16.974 -16.411 1.00 48.14 246 CYS D N 1
ATOM 11174 C CA . CYS D 1 245 ? -19.372 17.623 -15.910 1.00 48.94 246 CYS D CA 1
ATOM 11175 C C . CYS D 1 245 ? -18.942 18.748 -16.841 1.00 45.47 246 CYS D C 1
ATOM 11176 O O . CYS D 1 245 ? -18.643 19.851 -16.392 1.00 41.23 246 CYS D O 1
ATOM 11179 N N . SER D 1 246 ? -18.924 18.463 -18.140 1.00 47.57 247 SER D N 1
ATOM 11180 C CA . SER D 1 246 ? -18.528 19.449 -19.138 1.00 50.59 247 SER D CA 1
ATOM 11181 C C . SER D 1 246 ? -19.434 20.676 -19.106 1.00 52.73 247 SER D C 1
ATOM 11182 O O . SER D 1 246 ? -18.969 21.804 -19.269 1.00 58.44 247 SER D O 1
ATOM 11185 N N . ARG D 1 247 ? -20.726 20.449 -18.888 1.00 49.62 248 ARG D N 1
ATOM 11186 C CA . ARG D 1 247 ? -21.691 21.541 -18.836 1.00 49.89 248 ARG D CA 1
ATOM 11187 C C . ARG D 1 247 ? -21.496 22.382 -17.577 1.00 46.98 248 ARG D C 1
ATOM 11188 O O . ARG D 1 247 ? -21.511 23.615 -17.637 1.00 39.44 248 ARG D O 1
ATOM 11196 N N . ALA D 1 248 ? -21.310 21.712 -16.443 1.00 42.19 249 ALA D N 1
ATOM 11197 C CA . ALA D 1 248 ? -21.052 22.408 -15.185 1.00 43.31 249 ALA D CA 1
ATOM 11198 C C . ALA D 1 248 ? -19.777 23.244 -15.277 1.00 44.19 249 ALA D C 1
ATOM 11199 O O . ALA D 1 248 ? -19.702 24.349 -14.736 1.00 49.10 249 ALA D O 1
ATOM 11201 N N . VAL D 1 249 ? -18.783 22.708 -15.978 1.00 39.66 250 VAL D N 1
ATOM 11202 C CA . VAL D 1 249 ? -17.504 23.380 -16.160 1.00 38.60 250 VAL D CA 1
ATOM 11203 C C . VAL D 1 249 ? -17.648 24.589 -17.079 1.00 44.28 250 VAL D C 1
ATOM 11204 O O . VAL D 1 249 ? -17.084 25.649 -16.811 1.00 47.14 250 VAL D O 1
ATOM 11208 N N . MET D 1 250 ? -18.407 24.427 -18.158 1.00 42.81 251 MET D N 1
ATOM 11209 C CA . MET D 1 250 ? -18.691 25.539 -19.058 1.00 41.68 251 MET D CA 1
ATOM 11210 C C . MET D 1 250 ? -19.401 26.660 -18.307 1.00 44.98 251 MET D C 1
ATOM 11211 O O . MET D 1 250 ? -19.078 27.837 -18.475 1.00 46.80 251 MET D O 1
ATOM 11216 N N . LYS D 1 251 ? -20.361 26.285 -17.468 1.00 44.41 252 LYS D N 1
ATOM 11217 C CA . LYS D 1 251 ? -21.094 27.260 -16.667 1.00 46.18 252 LYS D CA 1
ATOM 11218 C C . LYS D 1 251 ? -20.180 27.903 -15.628 1.00 45.22 252 LYS D C 1
ATOM 11219 O O . LYS D 1 251 ? -20.390 29.044 -15.217 1.00 44.51 252 LYS D O 1
ATOM 11225 N N . LEU D 1 252 ? -19.155 27.165 -15.218 1.00 47.98 253 LEU D N 1
ATOM 11226 C CA . LEU D 1 252 ? -18.207 27.649 -14.221 1.00 43.73 253 LEU D CA 1
ATOM 11227 C C . LEU D 1 252 ? -17.210 28.652 -14.797 1.00 38.54 253 LEU D C 1
ATOM 11228 O O . LEU D 1 252 ? -16.837 29.619 -14.134 1.00 38.65 253 LEU D O 1
ATOM 11233 N N . VAL D 1 253 ? -16.789 28.424 -16.037 1.00 43.76 254 VAL D N 1
ATOM 11234 C CA . VAL D 1 253 ? -15.651 29.150 -16.590 1.00 48.39 254 VAL D CA 1
ATOM 11235 C C . VAL D 1 253 ? -16.024 30.262 -17.575 1.00 54.23 254 VAL D C 1
ATOM 11236 O O . VAL D 1 253 ? -15.636 31.414 -17.381 1.00 60.57 254 VAL D O 1
ATOM 11240 N N . TYR D 1 254 ? -16.769 29.929 -18.625 1.00 49.89 255 TYR D N 1
ATOM 11241 C CA . TYR D 1 254 ? -16.996 30.887 -19.707 1.00 47.05 255 TYR D CA 1
ATOM 11242 C C . TYR D 1 254 ? -18.435 31.384 -19.840 1.00 47.60 255 TYR D C 1
ATOM 11243 O O . TYR D 1 254 ? -18.799 31.947 -20.871 1.00 48.59 255 TYR D O 1
ATOM 11252 N N . CYS D 1 255 ? -19.253 31.188 -18.812 1.00 40.72 256 CYS D N 1
ATOM 11253 C CA . CYS D 1 255 ? -20.606 31.729 -18.846 1.00 48.41 256 CYS D CA 1
ATOM 11254 C C . CYS D 1 255 ? -20.637 33.141 -18.273 1.00 53.47 256 CYS D C 1
ATOM 11255 O O . CYS D 1 255 ? -21.548 33.916 -18.563 1.00 49.31 256 CYS D O 1
ATOM 11258 N N . ALA D 1 256 ? -19.636 33.472 -17.464 1.00 53.76 257 ALA D N 1
ATOM 11259 C CA . ALA D 1 256 ? -19.475 34.835 -16.979 1.00 41.30 257 ALA D CA 1
ATOM 11260 C C . ALA D 1 256 ? -19.200 35.752 -18.163 1.00 57.78 257 ALA D C 1
ATOM 11261 O O . ALA D 1 256 ? -19.743 36.853 -18.252 1.00 60.34 257 ALA D O 1
ATOM 11263 N N . HIS D 1 257 ? -18.358 35.276 -19.075 1.00 42.38 258 HIS D N 1
ATOM 11264 C CA . HIS D 1 257 ? -18.068 35.993 -20.309 1.00 43.31 258 HIS D CA 1
ATOM 11265 C C . HIS D 1 257 ? -19.337 36.158 -21.134 1.00 55.60 258 HIS D C 1
ATOM 11266 O O . HIS D 1 257 ? -19.647 37.250 -21.606 1.00 61.44 258 HIS D O 1
ATOM 11273 N N . CYS D 1 258 ? -20.069 35.060 -21.293 1.00 57.76 259 CYS D N 1
ATOM 11274 C CA . CYS D 1 258 ? -21.285 35.051 -22.095 1.00 55.34 259 CYS D CA 1
ATOM 11275 C C . CYS D 1 258 ? -22.369 35.948 -21.508 1.00 57.23 259 CYS D C 1
ATOM 11276 O O . CYS D 1 258 ? -23.243 36.423 -22.228 1.00 57.53 259 CYS D O 1
ATOM 11279 N N . LEU D 1 259 ? -22.309 36.188 -20.202 1.00 56.24 260 LEU D N 1
ATOM 11280 C CA . LEU D 1 259 ? -23.341 36.977 -19.541 1.00 57.50 260 LEU D CA 1
ATOM 11281 C C . LEU D 1 259 ? -22.836 38.340 -19.068 1.00 61.88 260 LEU D C 1
ATOM 11282 O O . LEU D 1 259 ? -23.215 38.815 -17.998 1.00 61.15 260 LEU D O 1
ATOM 11287 N N . GLY D 1 260 ? -21.980 38.962 -19.874 1.00 63.74 261 GLY D N 1
ATOM 11288 C CA . GLY D 1 260 ? -21.600 40.349 -19.669 1.00 64.11 261 GLY D CA 1
ATOM 11289 C C . GLY D 1 260 ? -20.552 40.653 -18.613 1.00 62.45 261 GLY D C 1
ATOM 11290 O O . GLY D 1 260 ? -20.202 41.815 -18.413 1.00 65.91 261 GLY D O 1
ATOM 11291 N N . VAL D 1 261 ? -20.046 39.630 -17.933 1.00 64.85 262 VAL D N 1
ATOM 11292 C CA . VAL D 1 261 ? -19.031 39.850 -16.904 1.00 66.06 262 VAL D CA 1
ATOM 11293 C C . VAL D 1 261 ? -17.800 38.950 -17.066 1.00 66.34 262 VAL D C 1
ATOM 11294 O O . VAL D 1 261 ? -17.532 38.098 -16.219 1.00 66.39 262 VAL D O 1
ATOM 11298 N N . PRO D 1 262 ? -17.032 39.155 -18.150 1.00 66.13 263 PRO D N 1
ATOM 11299 C CA . PRO D 1 262 ? -15.853 38.325 -18.428 1.00 66.46 263 PRO D CA 1
ATOM 11300 C C . PRO D 1 262 ? -14.731 38.515 -17.409 1.00 70.14 263 PRO D C 1
ATOM 11301 O O . PRO D 1 262 ? -13.978 37.577 -17.146 1.00 69.58 263 PRO D O 1
ATOM 11305 N N . GLY D 1 263 ? -14.625 39.716 -16.848 1.00 71.87 264 GLY D N 1
ATOM 11306 C CA . GLY D 1 263 ? -13.579 40.020 -15.888 1.00 73.69 264 GLY D CA 1
ATOM 11307 C C . GLY D 1 263 ? -13.750 39.277 -14.578 1.00 72.42 264 GLY D C 1
ATOM 11308 O O . GLY D 1 263 ? -12.797 39.114 -13.816 1.00 72.08 264 GLY D O 1
ATOM 11309 N N . ALA D 1 264 ? -14.972 38.825 -14.317 1.00 74.33 265 ALA D N 1
ATOM 11310 C CA . ALA D 1 264 ? -15.269 38.079 -13.101 1.00 72.32 265 ALA D CA 1
ATOM 11311 C C . ALA D 1 264 ? -14.639 36.691 -13.144 1.00 69.97 265 ALA D C 1
ATOM 11312 O O . ALA D 1 264 ? -14.572 36.061 -14.199 1.00 71.75 265 ALA D O 1
ATOM 11314 N N . ARG D 1 265 ? -14.176 36.225 -11.990 1.00 62.62 266 ARG D N 1
ATOM 11315 C CA . ARG D 1 265 ? -13.597 34.893 -11.876 1.00 60.01 266 ARG D CA 1
ATOM 11316 C C . ARG D 1 265 ? -14.429 34.050 -10.912 1.00 55.61 266 ARG D C 1
ATOM 11317 O O . ARG D 1 265 ? -15.033 34.584 -9.982 1.00 59.30 266 ARG D O 1
ATOM 11321 N N . PRO D 1 266 ? -14.467 32.727 -11.134 1.00 53.41 267 PRO D N 1
ATOM 11322 C CA . PRO D 1 266 ? -15.377 31.866 -10.372 1.00 54.65 267 PRO D CA 1
ATOM 11323 C C . PRO D 1 266 ? -15.020 31.746 -8.895 1.00 56.13 267 PRO D C 1
ATOM 11324 O O . PRO D 1 266 ? -13.846 31.802 -8.527 1.00 53.86 267 PRO D O 1
ATOM 11328 N N . CYS D 1 267 ? -16.044 31.580 -8.064 1.00 61.87 268 CYS D N 1
ATOM 11329 C CA A CYS D 1 267 ? -15.845 31.439 -6.630 0.57 61.04 268 CYS D CA 1
ATOM 11330 C CA B CYS D 1 267 ? -15.867 31.416 -6.625 0.43 61.07 268 CYS D CA 1
ATOM 11331 C C . CYS D 1 267 ? -15.090 30.152 -6.301 1.00 59.10 268 CYS D C 1
ATOM 11332 O O . CYS D 1 267 ? -15.281 29.126 -6.955 1.00 59.67 268 CYS D O 1
ATOM 11337 N N . PRO D 1 268 ? -14.211 30.216 -5.289 1.00 55.96 269 PRO D N 1
ATOM 11338 C CA . PRO D 1 268 ? -13.470 29.043 -4.818 1.00 56.69 269 PRO D CA 1
ATOM 11339 C C . PRO D 1 268 ? -14.378 27.851 -4.515 1.00 52.73 269 PRO D C 1
ATOM 11340 O O . PRO D 1 268 ? -14.135 26.767 -5.038 1.00 49.54 269 PRO D O 1
ATOM 11344 N N . ASP D 1 269 ? -15.413 28.056 -3.703 1.00 50.34 270 ASP D N 1
ATOM 11345 C CA . ASP D 1 269 ? -16.314 26.971 -3.314 1.00 50.67 270 ASP D CA 1
ATOM 11346 C C . ASP D 1 269 ? -17.136 26.447 -4.493 1.00 48.52 270 ASP D C 1
ATOM 11347 O O . ASP D 1 269 ? -17.427 25.252 -4.576 1.00 48.19 270 ASP D O 1
ATOM 11352 N N . TYR D 1 270 ? -17.514 27.350 -5.393 1.00 49.11 271 TYR D N 1
ATOM 11353 C CA . TYR D 1 270 ? -18.205 26.988 -6.628 1.00 47.23 271 TYR D CA 1
ATOM 11354 C C . TYR D 1 270 ? -17.334 26.023 -7.429 1.00 41.95 271 TYR D C 1
ATOM 11355 O O . TYR D 1 270 ? -17.765 24.924 -7.805 1.00 41.48 271 TYR D O 1
ATOM 11364 N N . CYS D 1 271 ? -16.099 26.449 -7.671 1.00 41.97 272 CYS D N 1
ATOM 11365 C CA . CYS D 1 271 ? -15.101 25.635 -8.350 1.00 41.32 272 CYS D CA 1
ATOM 11366 C C . CYS D 1 271 ? -14.938 24.275 -7.676 1.00 41.86 272 CYS D C 1
ATOM 11367 O O . CYS D 1 271 ? -14.883 23.239 -8.346 1.00 41.98 272 CYS D O 1
ATOM 11370 N N . ARG D 1 272 ? -14.867 24.289 -6.349 1.00 45.00 273 ARG D N 1
ATOM 11371 C CA . ARG D 1 272 ? -14.680 23.065 -5.581 1.00 48.05 273 ARG D CA 1
ATOM 11372 C C . ARG D 1 272 ? -15.843 22.100 -5.769 1.00 49.11 273 ARG D C 1
ATOM 11373 O O . ARG D 1 272 ? -15.630 20.905 -5.945 1.00 53.09 273 ARG D O 1
ATOM 11381 N N . ASN D 1 273 ? -17.070 22.611 -5.736 1.00 45.81 274 ASN D N 1
ATOM 11382 C CA . ASN D 1 273 ? -18.230 21.752 -5.948 1.00 50.06 274 ASN D CA 1
ATOM 11383 C C . ASN D 1 273 ? -18.290 21.214 -7.373 1.00 36.66 274 ASN D C 1
ATOM 11384 O O . ASN D 1 273 ? -18.642 20.050 -7.589 1.00 38.03 274 ASN D O 1
ATOM 11389 N N . VAL D 1 274 ? -17.933 22.051 -8.343 1.00 36.60 275 VAL D N 1
ATOM 11390 C CA . VAL D 1 274 ? -17.893 21.604 -9.733 1.00 45.24 275 VAL D CA 1
ATOM 11391 C C . VAL D 1 274 ? -16.894 20.462 -9.923 1.00 42.70 275 VAL D C 1
ATOM 11392 O O . VAL D 1 274 ? -17.242 19.399 -10.445 1.00 42.94 275 VAL D O 1
ATOM 11396 N N . LEU D 1 275 ? -15.656 20.674 -9.484 1.00 43.02 276 LEU D N 1
ATOM 11397 C CA . LEU D 1 275 ? -14.610 19.673 -9.682 1.00 40.92 276 LEU D CA 1
ATOM 11398 C C . LEU D 1 275 ? -14.826 18.419 -8.833 1.00 41.72 276 LEU D C 1
ATOM 11399 O O . LEU D 1 275 ? -14.452 17.321 -9.245 1.00 36.62 276 LEU D O 1
ATOM 11404 N N . LYS D 1 276 ? -15.421 18.580 -7.655 1.00 41.10 277 LYS D N 1
ATOM 11405 C CA . LYS D 1 276 ? -15.785 17.431 -6.830 1.00 37.74 277 LYS D CA 1
ATOM 11406 C C . LYS D 1 276 ? -16.879 16.630 -7.517 1.00 41.99 277 LYS D C 1
ATOM 11407 O O . LYS D 1 276 ? -16.915 15.402 -7.426 1.00 41.55 277 LYS D O 1
ATOM 11413 N N . GLY D 1 277 ? -17.775 17.335 -8.200 1.00 38.91 278 GLY D N 1
ATOM 11414 C CA . GLY D 1 277 ? -18.807 16.681 -8.980 1.00 39.97 278 GLY D CA 1
ATOM 11415 C C . GLY D 1 277 ? -18.217 15.942 -10.166 1.00 43.63 278 GLY D C 1
ATOM 11416 O O . GLY D 1 277 ? -18.698 14.875 -10.546 1.00 52.56 278 GLY D O 1
ATOM 11417 N N . CYS D 1 278 ? -17.160 16.507 -10.744 1.00 41.28 279 CYS D N 1
ATOM 11418 C CA . CYS D 1 278 ? -16.545 15.940 -11.941 1.00 45.47 279 CYS D CA 1
ATOM 11419 C C . CYS D 1 278 ? -15.548 14.821 -11.643 1.00 47.24 279 CYS D C 1
ATOM 11420 O O . CYS D 1 278 ? -15.368 13.915 -12.457 1.00 48.65 279 CYS D O 1
ATOM 11423 N N . LEU D 1 279 ? -14.901 14.886 -10.484 1.00 46.12 280 LEU D N 1
ATOM 11424 C CA . LEU D 1 279 ? -13.810 13.966 -10.171 1.00 39.35 280 LEU D CA 1
ATOM 11425 C C . LEU D 1 279 ? -14.120 13.068 -8.975 1.00 38.70 280 LEU D C 1
ATOM 11426 O O . LEU D 1 279 ? -13.214 12.654 -8.252 1.00 40.41 280 LEU D O 1
ATOM 11431 N N . ALA D 1 280 ? -15.398 12.765 -8.776 1.00 38.31 281 ALA D N 1
ATOM 11432 C CA . ALA D 1 280 ? -15.835 11.969 -7.632 1.00 38.22 281 ALA D CA 1
ATOM 11433 C C . ALA D 1 280 ? -15.358 10.517 -7.723 1.00 39.83 281 ALA D C 1
ATOM 11434 O O . ALA D 1 280 ? -14.880 9.938 -6.735 1.00 43.85 281 ALA D O 1
ATOM 11436 N N . ASN D 1 281 ? -15.499 9.934 -8.910 1.00 37.32 282 ASN D N 1
ATOM 11437 C CA . ASN D 1 281 ? -14.997 8.590 -9.165 1.00 40.43 282 ASN D CA 1
ATOM 11438 C C . ASN D 1 281 ? -13.513 8.497 -8.845 1.00 43.62 282 ASN D C 1
ATOM 11439 O O . ASN D 1 281 ? -13.075 7.571 -8.163 1.00 47.68 282 ASN D O 1
ATOM 11444 N N . GLN D 1 282 ? -12.746 9.467 -9.334 1.00 43.55 283 GLN D N 1
ATOM 11445 C CA . GLN D 1 282 ? -11.321 9.548 -9.034 1.00 38.46 283 GLN D CA 1
ATOM 11446 C C . GLN D 1 282 ? -11.097 9.686 -7.535 1.00 37.66 283 GLN D C 1
ATOM 11447 O O . GLN D 1 282 ? -10.130 9.154 -6.992 1.00 39.77 283 GLN D O 1
ATOM 11453 N N . ALA D 1 283 ? -12.002 10.398 -6.871 1.00 35.92 284 ALA D N 1
ATOM 11454 C CA . ALA D 1 283 ? -11.907 10.600 -5.431 1.00 45.00 284 ALA D CA 1
ATOM 11455 C C . ALA D 1 283 ? -12.170 9.303 -4.670 1.00 42.22 284 ALA D C 1
ATOM 11456 O O . ALA D 1 283 ? -11.755 9.157 -3.520 1.00 38.92 284 ALA D O 1
ATOM 11458 N N . ASP D 1 284 ? -12.857 8.361 -5.309 1.00 36.63 285 ASP D N 1
ATOM 11459 C CA . ASP D 1 284 ? -13.124 7.072 -4.670 1.00 44.26 285 ASP D CA 1
ATOM 11460 C C . ASP D 1 284 ? -11.867 6.208 -4.502 1.00 43.25 285 ASP D C 1
ATOM 11461 O O . ASP D 1 284 ? -11.877 5.230 -3.754 1.00 37.34 285 ASP D O 1
ATOM 11466 N N . LEU D 1 285 ? -10.789 6.571 -5.192 1.00 43.48 286 LEU D N 1
ATOM 11467 C CA . LEU D 1 285 ? -9.529 5.830 -5.109 1.00 41.97 286 LEU D CA 1
ATOM 11468 C C . LEU D 1 285 ? -8.791 6.070 -3.793 1.00 42.53 286 LEU D C 1
ATOM 11469 O O . LEU D 1 285 ? -7.890 5.309 -3.428 1.00 40.04 286 LEU D O 1
ATOM 11474 N N . ASP D 1 286 ? -9.194 7.131 -3.097 1.00 35.98 287 ASP D N 1
ATOM 11475 C CA . ASP D 1 286 ? -8.528 7.634 -1.893 1.00 42.62 287 ASP D CA 1
ATOM 11476 C C . ASP D 1 286 ? -8.095 6.555 -0.895 1.00 41.44 287 ASP D C 1
ATOM 11477 O O . ASP D 1 286 ? -6.902 6.404 -0.610 1.00 45.95 287 ASP D O 1
ATOM 11482 N N . ALA D 1 287 ? -9.068 5.808 -0.380 1.00 40.99 288 ALA D N 1
ATOM 11483 C CA . ALA D 1 287 ? -8.833 4.831 0.683 1.00 39.40 288 ALA D CA 1
ATOM 11484 C C . ALA D 1 287 ? -7.779 3.784 0.324 1.00 37.48 288 ALA D C 1
ATOM 11485 O O . ALA D 1 287 ? -6.804 3.594 1.055 1.00 42.05 288 ALA D O 1
ATOM 11487 N N . GLU D 1 288 ? -7.977 3.109 -0.803 1.00 37.07 289 GLU D N 1
ATOM 11488 C CA . GLU D 1 288 ? -7.089 2.025 -1.205 1.00 37.12 289 GLU D CA 1
ATOM 11489 C C . GLU D 1 288 ? -5.735 2.544 -1.679 1.00 36.54 289 GLU D C 1
ATOM 11490 O O . GLU D 1 288 ? -4.717 1.864 -1.534 1.00 41.15 289 GLU D O 1
ATOM 11496 N N . TRP D 1 289 ? -5.731 3.745 -2.250 1.00 45.38 290 TRP D N 1
ATOM 11497 C CA . TRP D 1 289 ? -4.489 4.420 -2.614 1.00 44.50 290 TRP D CA 1
ATOM 11498 C C . TRP D 1 289 ? -3.641 4.620 -1.359 1.00 35.67 290 TRP D C 1
ATOM 11499 O O . TRP D 1 289 ? -2.450 4.274 -1.321 1.00 35.62 290 TRP D O 1
ATOM 11510 N N . ARG D 1 290 ? -4.283 5.153 -0.323 1.00 35.81 291 ARG D N 1
ATOM 11511 C CA . ARG D 1 290 ? -3.624 5.373 0.958 1.00 43.78 291 ARG D CA 1
ATOM 11512 C C . ARG D 1 290 ? -3.159 4.067 1.593 1.00 43.81 291 ARG D C 1
ATOM 11513 O O . ARG D 1 290 ? -2.069 4.007 2.157 1.00 50.19 291 ARG D O 1
ATOM 11521 N N . ASN D 1 291 ? -3.983 3.026 1.504 1.00 43.14 292 ASN D N 1
ATOM 11522 C CA . ASN D 1 291 ? -3.605 1.721 2.042 1.00 41.35 292 ASN D CA 1
ATOM 11523 C C . ASN D 1 291 ? -2.366 1.159 1.347 1.00 40.38 292 ASN D C 1
ATOM 11524 O O . ASN D 1 291 ? -1.454 0.639 1.999 1.00 39.77 292 ASN D O 1
ATOM 11529 N N . LEU D 1 292 ? -2.339 1.273 0.022 1.00 39.84 293 LEU D N 1
ATOM 11530 C CA . LEU D 1 292 ? -1.189 0.841 -0.763 1.00 40.58 293 LEU D CA 1
ATOM 11531 C C . LEU D 1 292 ? 0.074 1.596 -0.364 1.00 41.58 293 LEU D C 1
ATOM 11532 O O . LEU D 1 292 ? 1.080 0.987 0.027 1.00 41.86 293 LEU D O 1
ATOM 11537 N N . LEU D 1 293 ? 0.015 2.923 -0.463 1.00 44.06 294 LEU D N 1
ATOM 11538 C CA . LEU D 1 293 ? 1.181 3.752 -0.162 1.00 42.56 294 LEU D CA 1
ATOM 11539 C C . LEU D 1 293 ? 1.697 3.504 1.254 1.00 39.87 294 LEU D C 1
ATOM 11540 O O . LEU D 1 293 ? 2.907 3.362 1.472 1.00 36.10 294 LEU D O 1
ATOM 11545 N N . ASP D 1 294 ? 0.774 3.43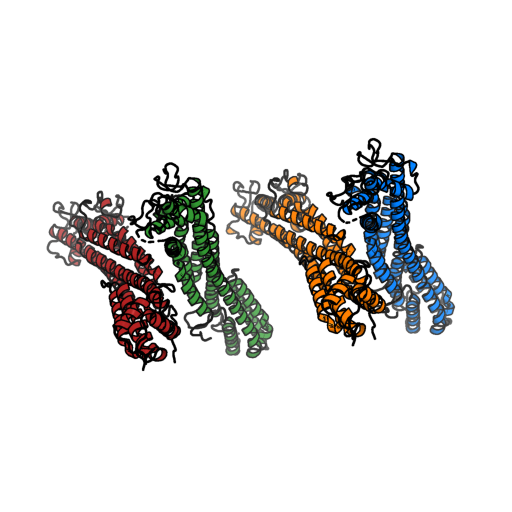5 2.208 1.00 37.28 295 ASP D N 1
ATOM 11546 C CA . ASP D 1 294 ? 1.127 3.135 3.590 1.00 48.15 295 ASP D CA 1
ATOM 11547 C C . ASP D 1 294 ? 1.801 1.774 3.703 1.00 43.25 295 ASP D C 1
ATOM 11548 O O . ASP D 1 294 ? 2.765 1.617 4.449 1.00 40.49 295 ASP D O 1
ATOM 11553 N N . SER D 1 295 ? 1.296 0.794 2.957 1.00 45.80 296 SER D N 1
ATOM 11554 C CA . SER D 1 295 ? 1.874 -0.546 2.992 1.00 37.08 296 SER D CA 1
ATOM 11555 C C . SER D 1 295 ? 3.289 -0.564 2.413 1.00 36.90 296 SER D C 1
ATOM 11556 O O . SER D 1 295 ? 4.132 -1.345 2.853 1.00 37.16 296 SER D O 1
ATOM 11559 N N . MET D 1 296 ? 3.550 0.295 1.431 1.00 36.54 297 MET D N 1
ATOM 11560 C CA . MET D 1 296 ? 4.893 0.402 0.858 1.00 40.50 297 MET D CA 1
ATOM 11561 C C . MET D 1 296 ? 5.865 1.071 1.836 1.00 43.70 297 MET D C 1
ATOM 11562 O O . MET D 1 296 ? 6.952 0.539 2.136 1.00 36.90 297 MET D O 1
ATOM 11567 N N . VAL D 1 297 ? 5.461 2.236 2.337 1.00 36.60 298 VAL D N 1
ATOM 11568 C CA . VAL D 1 297 ? 6.241 2.949 3.344 1.00 46.86 298 VAL D CA 1
ATOM 11569 C C . VAL D 1 297 ? 6.537 2.026 4.525 1.00 49.49 298 VAL D C 1
ATOM 11570 O O . VAL D 1 297 ? 7.600 2.104 5.147 1.00 46.93 298 VAL D O 1
ATOM 11574 N N . LEU D 1 298 ? 5.599 1.127 4.806 1.00 50.28 299 LEU D N 1
ATOM 11575 C CA . LEU D 1 298 ? 5.778 0.144 5.863 1.00 50.45 299 LEU D CA 1
ATOM 11576 C C . LEU D 1 298 ? 6.768 -0.948 5.464 1.00 48.53 299 LEU D C 1
ATOM 11577 O O . LEU D 1 298 ? 7.600 -1.351 6.274 1.00 44.51 299 LEU D O 1
ATOM 11582 N N . ILE D 1 299 ? 6.687 -1.428 4.223 1.00 41.47 300 ILE D N 1
ATOM 11583 C CA . ILE D 1 299 ? 7.578 -2.502 3.783 1.00 42.34 300 ILE D CA 1
ATOM 11584 C C . ILE D 1 299 ? 9.016 -2.005 3.696 1.00 42.56 300 ILE D C 1
ATOM 11585 O O . ILE D 1 299 ? 9.953 -2.805 3.706 1.00 43.37 300 ILE D O 1
ATOM 11590 N N . THR D 1 300 ? 9.199 -0.688 3.625 1.00 37.69 301 THR D N 1
ATOM 11591 C CA . THR D 1 300 ? 10.558 -0.144 3.679 1.00 42.83 301 THR D CA 1
ATOM 11592 C C . THR D 1 300 ? 11.249 -0.419 5.023 1.00 40.92 301 THR D C 1
ATOM 11593 O O . THR D 1 300 ? 12.473 -0.330 5.123 1.00 41.00 301 THR D O 1
ATOM 11597 N N . ASP D 1 301 ? 10.468 -0.755 6.049 1.00 43.06 302 ASP D N 1
ATOM 11598 C CA . ASP D 1 301 ? 11.018 -1.065 7.370 1.00 43.39 302 ASP D CA 1
ATOM 11599 C C . ASP D 1 301 ? 11.924 -2.290 7.339 1.00 43.95 302 ASP D C 1
ATOM 11600 O O . ASP D 1 301 ? 12.851 -2.406 8.141 1.00 41.34 302 ASP D O 1
ATOM 11605 N N . LYS D 1 302 ? 11.650 -3.204 6.414 1.00 44.70 303 LYS D N 1
ATOM 11606 C CA . LYS D 1 302 ? 12.384 -4.462 6.343 1.00 44.64 303 LYS D CA 1
ATOM 11607 C C . LYS D 1 302 ? 13.594 -4.370 5.418 1.00 43.95 303 LYS D C 1
ATOM 11608 O O . LYS D 1 302 ? 14.125 -5.388 4.975 1.00 45.45 303 LYS D O 1
ATOM 11614 N N . PHE D 1 303 ? 14.027 -3.148 5.132 1.00 45.78 304 PHE D N 1
ATOM 11615 C CA . PHE D 1 303 ? 15.222 -2.934 4.323 1.00 41.55 304 PHE D CA 1
ATOM 11616 C C . PHE D 1 303 ? 16.459 -2.918 5.214 1.00 40.80 304 PHE D C 1
ATOM 11617 O O . PHE D 1 303 ? 17.566 -3.210 4.764 1.00 40.79 304 PHE D O 1
ATOM 11625 N N . TRP D 1 304 ? 16.257 -2.578 6.483 1.00 42.48 305 TRP D N 1
ATOM 11626 C CA . TRP D 1 304 ? 17.358 -2.414 7.425 1.00 46.81 305 TRP D CA 1
ATOM 11627 C C . TRP D 1 304 ? 17.547 -3.643 8.308 1.00 53.17 305 TRP D C 1
ATOM 11628 O O . TRP D 1 304 ? 16.707 -4.542 8.328 1.00 49.46 305 TRP D O 1
ATOM 11639 N N . GLY D 1 305 ? 18.653 -3.666 9.043 1.00 54.18 306 GLY D N 1
ATOM 11640 C CA . GLY D 1 305 ? 18.952 -4.765 9.941 1.00 60.41 306 GLY D CA 1
ATOM 11641 C C . GLY D 1 305 ? 19.814 -5.825 9.288 1.00 62.72 306 GLY D C 1
ATOM 11642 O O . GLY D 1 305 ? 20.072 -5.774 8.085 1.00 64.40 306 GLY D O 1
ATOM 11643 N N . THR D 1 306 ? 20.264 -6.788 10.087 1.00 69.12 307 THR D N 1
ATOM 11644 C CA . THR D 1 306 ? 21.080 -7.887 9.586 1.00 70.81 307 THR D CA 1
ATOM 11645 C C . THR D 1 306 ? 20.262 -8.786 8.666 1.00 69.08 307 THR D C 1
ATOM 11646 O O . THR D 1 306 ? 20.804 -9.443 7.776 1.00 68.35 307 THR D O 1
ATOM 11650 N N . SER D 1 307 ? 18.953 -8.808 8.891 1.00 64.83 308 SER D N 1
ATOM 11651 C CA . SER D 1 307 ? 18.036 -9.585 8.068 1.00 61.21 308 SER D CA 1
ATOM 11652 C C . SER D 1 307 ? 17.462 -8.730 6.943 1.00 52.38 308 SER D C 1
ATOM 11653 O O . SER D 1 307 ? 16.636 -9.193 6.156 1.00 51.46 308 SER D O 1
ATOM 11656 N N . GLY D 1 308 ? 17.912 -7.481 6.875 1.00 52.91 309 GLY D N 1
ATOM 11657 C CA . GLY D 1 308 ? 17.393 -6.520 5.918 1.00 50.26 309 GLY D CA 1
ATOM 11658 C C . GLY D 1 308 ? 17.678 -6.844 4.465 1.00 48.41 309 GLY D C 1
ATOM 11659 O O . GLY D 1 308 ? 18.481 -7.722 4.156 1.00 48.94 309 GLY D O 1
ATOM 11660 N N . VAL D 1 309 ? 17.012 -6.119 3.572 1.00 53.56 310 VAL D N 1
ATOM 11661 C CA . VAL D 1 309 ? 17.145 -6.334 2.135 1.00 53.90 310 VAL D CA 1
ATOM 11662 C C . VAL D 1 309 ? 18.569 -6.082 1.647 1.00 51.00 310 VAL D C 1
ATOM 11663 O O . VAL D 1 309 ? 19.182 -6.953 1.027 1.00 53.87 310 VAL D O 1
ATOM 11667 N N . GLU D 1 310 ? 19.094 -4.894 1.935 1.00 52.29 311 GLU D N 1
ATOM 11668 C CA . GLU D 1 310 ? 20.434 -4.525 1.491 1.00 57.20 311 GLU D CA 1
ATOM 11669 C C . GLU D 1 310 ? 21.489 -5.447 2.089 1.00 54.41 311 GLU D C 1
ATOM 11670 O O . GLU D 1 310 ? 22.456 -5.816 1.422 1.00 57.99 311 GLU D O 1
ATOM 11676 N N . SER D 1 311 ? 21.290 -5.822 3.347 1.00 50.96 312 SER D N 1
ATOM 11677 C CA . SER D 1 311 ? 22.247 -6.661 4.056 1.00 52.30 312 SER D CA 1
ATOM 11678 C C . SER D 1 311 ? 22.283 -8.086 3.513 1.00 51.08 312 SER D C 1
ATOM 11679 O O . SER D 1 311 ? 23.346 -8.695 3.436 1.00 52.82 312 SER D O 1
ATOM 11682 N N . VAL D 1 312 ? 21.123 -8.616 3.134 1.00 51.14 313 VAL D N 1
ATOM 11683 C CA . VAL D 1 312 ? 21.035 -10.002 2.682 1.00 51.49 313 VAL D CA 1
ATOM 11684 C C . VAL D 1 312 ? 21.325 -10.163 1.191 1.00 49.26 313 VAL D C 1
ATOM 11685 O O . VAL D 1 312 ? 22.152 -10.991 0.803 1.00 47.75 313 VAL D O 1
ATOM 11689 N N . ILE D 1 313 ? 20.648 -9.374 0.361 1.00 43.78 314 ILE D N 1
ATOM 11690 C CA . ILE D 1 313 ? 20.752 -9.515 -1.091 1.00 42.36 314 ILE D CA 1
ATOM 11691 C C . ILE D 1 313 ? 22.186 -9.319 -1.591 1.00 51.74 314 ILE D C 1
ATOM 11692 O O . ILE D 1 313 ? 22.625 -9.994 -2.524 1.00 51.90 314 ILE D O 1
ATOM 11697 N N . GLY D 1 314 ? 22.922 -8.414 -0.955 1.00 53.56 315 GLY D N 1
ATOM 11698 C CA . GLY D 1 314 ? 24.290 -8.142 -1.358 1.00 48.39 315 GLY D CA 1
ATOM 11699 C C . GLY D 1 314 ? 25.334 -8.928 -0.584 1.00 50.86 315 GLY D C 1
ATOM 11700 O O . GLY D 1 314 ? 26.502 -8.542 -0.555 1.00 49.43 315 GLY D O 1
ATOM 11701 N N . SER D 1 315 ? 24.924 -10.034 0.034 1.00 54.17 316 SER D N 1
ATOM 11702 C CA . SER D 1 315 ? 25.836 -10.820 0.864 1.00 51.21 316 SER D CA 1
ATOM 11703 C C . SER D 1 315 ? 25.633 -12.330 0.744 1.00 56.43 316 SER D C 1
ATOM 11704 O O . SER D 1 315 ? 26.137 -13.088 1.572 1.00 55.69 316 SER D O 1
ATOM 11707 N N . VAL D 1 316 ? 24.896 -12.758 -0.277 1.00 54.68 317 VAL D N 1
ATOM 11708 C CA . VAL D 1 316 ? 24.633 -14.178 -0.518 1.00 54.46 317 VAL D CA 1
ATOM 11709 C C . VAL D 1 316 ? 25.923 -15.003 -0.534 1.00 55.01 317 VAL D C 1
ATOM 11710 O O . VAL D 1 316 ? 25.994 -16.116 0.016 1.00 57.55 317 VAL D O 1
ATOM 11714 N N . HIS D 1 317 ? 26.946 -14.428 -1.157 1.00 54.41 318 HIS D N 1
ATOM 11715 C CA . HIS D 1 317 ? 28.247 -15.067 -1.290 1.00 56.76 318 HIS D CA 1
ATOM 11716 C C . HIS D 1 317 ? 28.877 -15.382 0.064 1.00 59.24 318 HIS D C 1
ATOM 11717 O O . HIS D 1 317 ? 29.641 -16.335 0.186 1.00 68.26 318 HIS D O 1
ATOM 11724 N N . THR D 1 318 ? 28.561 -14.579 1.075 1.00 59.23 319 THR D N 1
ATOM 11725 C CA . THR D 1 318 ? 29.097 -14.808 2.413 1.00 58.78 319 THR D CA 1
ATOM 11726 C C . THR D 1 318 ? 28.510 -16.076 3.018 1.00 54.23 319 THR D C 1
ATOM 11727 O O . THR D 1 318 ? 29.218 -16.852 3.658 1.00 58.84 319 THR D O 1
ATOM 11731 N N . TRP D 1 319 ? 27.213 -16.285 2.812 1.00 54.50 320 TRP D N 1
ATOM 11732 C CA . TRP D 1 319 ? 26.564 -17.505 3.275 1.00 56.91 320 TRP D CA 1
ATOM 11733 C C . TRP D 1 319 ? 27.058 -18.708 2.485 1.00 56.81 320 TRP D C 1
ATOM 11734 O O . TRP D 1 319 ? 27.289 -19.778 3.055 1.00 61.20 320 TRP D O 1
ATOM 11745 N N . LEU D 1 320 ? 27.218 -18.532 1.175 1.00 52.45 321 LEU D N 1
ATOM 11746 C CA . LEU D 1 320 ? 27.770 -19.597 0.338 1.00 57.75 321 LEU D CA 1
ATOM 11747 C C . LEU D 1 320 ? 29.145 -20.044 0.851 1.00 56.64 321 LEU D C 1
ATOM 11748 O O . LEU D 1 320 ? 29.402 -21.240 1.060 1.00 55.52 321 LEU D O 1
ATOM 11753 N N . ALA D 1 321 ? 30.014 -19.062 1.068 1.00 54.27 322 ALA D N 1
ATOM 11754 C CA . ALA D 1 321 ? 31.367 -19.294 1.554 1.00 56.70 322 ALA D CA 1
ATOM 11755 C C . ALA D 1 321 ? 31.365 -19.922 2.942 1.00 59.39 322 ALA D C 1
ATOM 11756 O O . ALA D 1 321 ? 32.190 -20.782 3.244 1.00 58.65 322 ALA D O 1
ATOM 11758 N N . GLU D 1 322 ? 30.436 -19.480 3.784 1.00 62.20 323 GLU D N 1
ATOM 11759 C CA . GLU D 1 322 ? 30.303 -20.019 5.131 1.00 63.89 323 GLU D CA 1
ATOM 11760 C C . GLU D 1 322 ? 29.915 -21.493 5.066 1.00 69.63 323 GLU D C 1
ATOM 11761 O O . GLU D 1 322 ? 30.371 -22.306 5.873 1.00 68.46 323 GLU D O 1
ATOM 11767 N N . ALA D 1 323 ? 29.077 -21.827 4.089 1.00 68.75 324 ALA D N 1
ATOM 11768 C CA . ALA D 1 323 ? 28.666 -23.208 3.869 1.00 65.54 324 ALA D CA 1
ATOM 11769 C C . ALA D 1 323 ? 29.839 -24.069 3.407 1.00 62.57 324 ALA D C 1
ATOM 11770 O O . ALA D 1 323 ? 30.099 -25.137 3.975 1.00 58.55 324 ALA D O 1
ATOM 11772 N N . ILE D 1 324 ? 30.541 -23.603 2.375 1.00 61.01 325 ILE D N 1
ATOM 11773 C CA . ILE D 1 324 ? 31.701 -24.328 1.856 1.00 61.41 325 ILE D CA 1
ATOM 11774 C C . ILE D 1 324 ? 32.740 -24.564 2.955 1.00 61.45 325 ILE D C 1
ATOM 11775 O O . ILE D 1 324 ? 33.277 -25.669 3.100 1.00 61.64 325 ILE D O 1
ATOM 11780 N N . ASN D 1 325 ? 33.005 -23.518 3.731 1.00 64.85 326 ASN D N 1
ATOM 11781 C CA . ASN D 1 325 ? 33.906 -23.609 4.872 1.00 67.54 326 ASN D CA 1
ATOM 11782 C C . ASN D 1 325 ? 33.433 -24.642 5.886 1.00 67.63 326 ASN D C 1
ATOM 11783 O O . ASN D 1 325 ? 34.217 -25.469 6.352 1.00 70.82 326 ASN D O 1
ATOM 11788 N N . ALA D 1 326 ? 32.147 -24.581 6.223 1.00 71.17 327 ALA D N 1
ATOM 11789 C CA . ALA D 1 326 ? 31.549 -25.520 7.166 1.00 71.68 327 ALA D CA 1
ATOM 11790 C C . ALA D 1 326 ? 31.752 -26.959 6.706 1.00 73.69 327 ALA D C 1
ATOM 11791 O O . ALA D 1 326 ? 32.033 -27.844 7.513 1.00 73.56 327 ALA D O 1
ATOM 11793 N N . LEU D 1 327 ? 31.615 -27.182 5.402 1.00 72.97 328 LEU D N 1
ATOM 11794 C CA . LEU D 1 327 ? 31.839 -28.507 4.837 1.00 72.25 328 LEU D CA 1
ATOM 11795 C C . LEU D 1 327 ? 33.301 -28.927 4.945 1.00 74.12 328 LEU D C 1
ATOM 11796 O O . LEU D 1 327 ? 33.602 -30.036 5.386 1.00 72.63 328 LEU D O 1
ATOM 11801 N N . GLN D 1 328 ? 34.201 -28.039 4.529 1.00 77.51 329 GLN D N 1
ATOM 11802 C CA . GLN D 1 328 ? 35.636 -28.305 4.605 1.00 78.03 329 GLN D CA 1
ATOM 11803 C C . GLN D 1 328 ? 36.068 -28.669 6.024 1.00 78.23 329 GLN D C 1
ATOM 11804 O O . GLN D 1 328 ? 36.891 -29.561 6.227 1.00 77.41 329 GLN D O 1
ATOM 11810 N N . ASP D 1 329 ? 35.496 -27.976 7.002 1.00 79.00 330 ASP D N 1
ATOM 11811 C CA . ASP D 1 329 ? 35.923 -28.106 8.391 1.00 83.41 330 ASP D CA 1
ATOM 11812 C C . ASP D 1 329 ? 35.300 -29.302 9.112 1.00 84.00 330 ASP D C 1
ATOM 11813 O O . ASP D 1 329 ? 35.708 -29.644 10.224 1.00 84.48 330 ASP D O 1
ATOM 11818 N N . ASN D 1 330 ? 34.311 -29.927 8.480 1.00 88.00 331 ASN D N 1
ATOM 11819 C CA . ASN D 1 330 ? 33.648 -31.103 9.040 1.00 90.61 331 ASN D CA 1
ATOM 11820 C C . ASN D 1 330 ? 33.889 -32.327 8.169 1.00 91.61 331 ASN D C 1
ATOM 11821 O O . ASN D 1 330 ? 33.391 -33.415 8.455 1.00 90.63 331 ASN D O 1
ATOM 11826 N N . ARG D 1 331 ? 34.683 -32.119 7.124 1.00 92.19 332 ARG D N 1
ATOM 11827 C CA . ARG D 1 331 ? 34.915 -33.078 6.044 1.00 94.88 332 ARG D CA 1
ATOM 11828 C C . ARG D 1 331 ? 35.016 -34.552 6.442 1.00 98.13 332 ARG D C 1
ATOM 11829 O O . ARG D 1 331 ? 34.309 -35.393 5.889 1.00 100.49 332 ARG D O 1
ATOM 11831 N N . ASP D 1 332 ? 35.887 -34.867 7.395 1.00 98.88 333 ASP D N 1
ATOM 11832 C CA . ASP D 1 332 ? 36.230 -36.265 7.651 1.00 101.01 333 ASP D CA 1
ATOM 11833 C C . ASP D 1 332 ? 35.372 -36.951 8.719 1.00 98.20 333 ASP D C 1
ATOM 11834 O O . ASP D 1 332 ? 35.176 -38.167 8.667 1.00 101.50 333 ASP D O 1
ATOM 11839 N N . THR D 1 333 ? 34.865 -36.189 9.682 1.00 94.14 334 THR D N 1
ATOM 11840 C CA . THR D 1 333 ? 33.842 -36.716 10.579 1.00 90.39 334 THR D CA 1
ATOM 11841 C C . THR D 1 333 ? 32.621 -37.045 9.731 1.00 86.00 334 THR D C 1
ATOM 11842 O O . THR D 1 333 ? 32.054 -38.150 9.796 1.00 84.43 334 THR D O 1
ATOM 11846 N N . LEU D 1 334 ? 32.246 -36.061 8.920 1.00 77.88 335 LEU D N 1
ATOM 11847 C CA . LEU D 1 334 ? 31.178 -36.201 7.946 1.00 77.74 335 LEU D CA 1
ATOM 11848 C C . LEU D 1 334 ? 31.360 -37.440 7.087 1.00 77.54 335 LEU D C 1
ATOM 11849 O O . LEU D 1 334 ? 30.442 -38.233 6.961 1.00 80.92 335 LEU D O 1
ATOM 11854 N N . THR D 1 335 ? 32.544 -37.610 6.502 1.00 80.22 336 THR D N 1
ATOM 11855 C CA . THR D 1 335 ? 32.767 -38.728 5.589 1.00 81.05 336 THR D CA 1
ATOM 11856 C C . THR D 1 335 ? 32.809 -40.053 6.343 1.00 80.64 336 THR D C 1
ATOM 11857 O O . THR D 1 335 ? 32.502 -41.101 5.775 1.00 83.17 336 THR D O 1
ATOM 11861 N N . ALA D 1 336 ? 33.179 -40.007 7.619 1.00 75.87 337 ALA D N 1
ATOM 11862 C CA . ALA D 1 336 ? 33.145 -41.203 8.447 1.00 74.09 337 ALA D CA 1
ATOM 11863 C C . ALA D 1 336 ? 31.698 -41.646 8.615 1.00 70.40 337 ALA D C 1
ATOM 11864 O O . ALA D 1 336 ? 31.365 -42.822 8.424 1.00 74.42 337 ALA D O 1
ATOM 11866 N N . LYS D 1 337 ? 30.836 -40.690 8.953 1.00 68.85 338 LYS D N 1
ATOM 11867 C CA . LYS D 1 337 ? 29.413 -40.980 9.110 1.00 66.33 338 LYS D CA 1
ATOM 11868 C C . LYS D 1 337 ? 28.756 -41.399 7.790 1.00 68.07 338 LYS D C 1
ATOM 11869 O O . LYS D 1 337 ? 27.856 -42.238 7.776 1.00 69.22 338 LYS D O 1
ATOM 11871 N N . VAL D 1 338 ? 29.213 -40.812 6.688 1.00 67.72 339 VAL D N 1
ATOM 11872 C CA . VAL D 1 338 ? 28.677 -41.108 5.364 1.00 70.46 339 VAL D CA 1
ATOM 11873 C C . VAL D 1 338 ? 29.111 -42.506 4.944 1.00 70.72 339 VAL D C 1
ATOM 11874 O O . VAL D 1 338 ? 28.400 -43.197 4.218 1.00 76.18 339 VAL D O 1
ATOM 11878 N N . ILE D 1 339 ? 30.273 -42.930 5.426 1.00 65.87 340 ILE D N 1
ATOM 11879 C CA . ILE D 1 339 ? 30.709 -44.304 5.220 1.00 70.97 340 ILE D CA 1
ATOM 11880 C C . ILE D 1 339 ? 29.850 -45.250 6.056 1.00 72.95 340 ILE D C 1
ATOM 11881 O O . ILE D 1 339 ? 29.367 -46.264 5.553 1.00 76.59 340 ILE D O 1
ATOM 11886 N N . GLN D 1 340 ? 29.644 -44.908 7.325 1.00 73.12 341 GLN D N 1
ATOM 11887 C CA . GLN D 1 340 ? 28.826 -45.741 8.207 1.00 68.98 341 GLN D CA 1
ATOM 11888 C C . GLN D 1 340 ? 27.372 -45.847 7.748 1.00 69.26 341 GLN D C 1
ATOM 11889 O O . GLN D 1 340 ? 26.678 -46.803 8.087 1.00 70.58 341 GLN D O 1
ATOM 11895 N N . GLY D 1 341 ? 26.912 -44.864 6.984 1.00 68.10 342 GLY D N 1
ATOM 11896 C CA . GLY D 1 341 ? 25.528 -44.834 6.550 1.00 71.69 342 GLY D CA 1
ATOM 11897 C C . GLY D 1 341 ? 25.306 -45.377 5.152 1.00 71.98 342 GLY D C 1
ATOM 11898 O O . GLY D 1 341 ? 24.278 -45.991 4.872 1.00 71.23 342 GLY D O 1
ATOM 11899 N N . CYS D 1 342 ? 26.275 -45.156 4.272 1.00 73.33 343 CYS D N 1
ATOM 11900 C CA . CYS D 1 342 ? 26.127 -45.523 2.868 1.00 76.14 343 CYS D CA 1
ATOM 11901 C C . CYS D 1 342 ? 27.008 -46.709 2.481 1.00 82.40 343 CYS D C 1
ATOM 11902 O O . CYS D 1 342 ? 26.799 -47.333 1.441 1.00 83.47 343 CYS D O 1
ATOM 11905 N N . GLY D 1 343 ? 27.990 -47.020 3.320 1.00 85.84 344 GLY D N 1
ATOM 11906 C CA . GLY D 1 343 ? 28.872 -48.144 3.064 1.00 90.52 344 GLY D CA 1
ATOM 11907 C C . GLY D 1 343 ? 30.274 -47.720 2.672 1.00 90.79 344 GLY D C 1
ATOM 11908 O O . GLY D 1 343 ? 30.577 -46.529 2.599 1.00 92.51 344 GLY D O 1
ATOM 11909 N N . ASN D 1 344 ? 31.132 -48.702 2.417 1.00 94.76 345 ASN D N 1
ATOM 11910 C CA . ASN D 1 344 ? 32.519 -48.437 2.056 1.00 95.17 345 ASN D CA 1
ATOM 11911 C C . ASN D 1 344 ? 32.720 -48.419 0.544 1.00 97.06 345 ASN D C 1
ATOM 11912 O O . ASN D 1 344 ? 32.394 -49.389 -0.140 1.00 100.55 345 ASN D O 1
ATOM 11917 N N . PRO D 1 345 ? 33.254 -47.307 0.016 1.00 92.67 346 PRO D N 1
ATOM 11918 C CA . PRO D 1 345 ? 33.538 -47.186 -1.417 1.00 97.55 346 PRO D CA 1
ATOM 11919 C C . PRO D 1 345 ? 34.936 -47.690 -1.773 1.00 104.97 346 PRO D C 1
ATOM 11920 O O . PRO D 1 345 ? 35.681 -48.106 -0.886 1.00 104.15 346 PRO D O 1
ATOM 11924 N N . LYS D 1 346 ? 35.283 -47.645 -3.057 1.00 118.54 347 LYS D N 1
ATOM 11925 C CA . LYS D 1 346 ? 36.598 -48.085 -3.515 1.00 123.81 347 LYS D CA 1
ATOM 11926 C C . LYS D 1 346 ? 37.654 -47.021 -3.228 1.00 123.42 347 LYS D C 1
ATOM 11927 O O . LYS D 1 346 ? 37.356 -45.827 -3.230 1.00 125.90 347 LYS D O 1
ATOM 11929 N N . VAL D 1 347 ? 38.887 -47.456 -2.986 1.00 123.12 348 VAL D N 1
ATOM 11930 C CA . VAL D 1 347 ? 39.956 -46.540 -2.593 1.00 118.97 348 VAL D CA 1
ATOM 11931 C C . VAL D 1 347 ? 41.082 -46.468 -3.627 1.00 117.13 348 VAL D C 1
ATOM 11932 O O . VAL D 1 347 ? 41.427 -47.472 -4.252 1.00 118.65 348 VAL D O 1
ATOM 11936 N N . ASN D 1 348 ? 41.638 -45.267 -3.793 1.00 110.81 349 ASN D N 1
ATOM 11937 C CA . ASN D 1 348 ? 42.758 -44.999 -4.697 1.00 107.15 349 ASN D CA 1
ATOM 11938 C C . ASN D 1 348 ? 42.428 -45.359 -6.143 1.00 107.58 349 ASN D C 1
ATOM 11939 O O . ASN D 1 348 ? 42.857 -44.676 -7.074 1.00 107.36 349 ASN D O 1
ATOM 11944 N N . ARG D 1 360 ? 46.484 -17.115 1.538 1.00 104.63 361 ARG D N 1
ATOM 11945 C CA . ARG D 1 360 ? 45.251 -17.609 0.937 1.00 103.46 361 ARG D CA 1
ATOM 11946 C C . ARG D 1 360 ? 44.053 -17.367 1.850 1.00 101.60 361 ARG D C 1
ATOM 11947 O O . ARG D 1 360 ? 44.209 -17.146 3.051 1.00 101.55 361 ARG D O 1
ATOM 11949 N N . GLY D 1 361 ? 42.859 -17.410 1.269 1.00 100.10 362 GLY D N 1
ATOM 11950 C CA . GLY D 1 361 ? 41.628 -17.311 2.031 1.00 99.44 362 GLY D CA 1
ATOM 11951 C C . GLY D 1 361 ? 41.339 -15.982 2.700 1.00 98.97 362 GLY D C 1
ATOM 11952 O O . GLY D 1 361 ? 41.094 -15.933 3.906 1.00 100.77 362 GLY D O 1
ATOM 11953 N N . LYS D 1 362 ? 41.361 -14.901 1.927 1.00 97.00 363 LYS D N 1
ATOM 11954 C CA . LYS D 1 362 ? 40.910 -13.612 2.436 1.00 96.36 363 LYS D CA 1
ATOM 11955 C C . LYS D 1 362 ? 39.480 -13.359 1.973 1.00 92.32 363 LYS D C 1
ATOM 11956 O O . LYS D 1 362 ? 39.229 -13.146 0.787 1.00 92.22 363 LYS D O 1
ATOM 11958 N N . LEU D 1 363 ? 38.547 -13.375 2.919 1.00 89.77 364 LEU D N 1
ATOM 11959 C CA . LEU D 1 363 ? 37.131 -13.227 2.603 1.00 87.90 364 LEU D CA 1
ATOM 11960 C C . LEU D 1 363 ? 36.505 -12.088 3.390 1.00 87.08 364 LEU D C 1
ATOM 11961 O O . LEU D 1 363 ? 36.595 -12.045 4.617 1.00 87.01 364 LEU D O 1
ATOM 11966 N N . ALA D 1 364 ? 35.868 -11.168 2.676 1.00 94.53 365 ALA D N 1
ATOM 11967 C CA . ALA D 1 364 ? 35.188 -10.056 3.317 1.00 103.97 365 ALA D CA 1
ATOM 11968 C C . ALA D 1 364 ? 33.981 -10.551 4.101 1.00 113.27 365 ALA D C 1
ATOM 11969 O O . ALA D 1 364 ? 33.156 -11.298 3.573 1.00 115.46 365 ALA D O 1
ATOM 11971 N N . PRO D 1 365 ? 33.881 -10.148 5.375 1.00 120.08 366 PRO D N 1
ATOM 11972 C CA . PRO D 1 365 ? 32.652 -10.399 6.129 1.00 117.40 366 PRO D CA 1
ATOM 11973 C C . PRO D 1 365 ? 31.525 -9.581 5.521 1.00 111.17 366 PRO D C 1
ATOM 11974 O O . PRO D 1 365 ? 31.808 -8.635 4.784 1.00 112.32 366 PRO D O 1
ATOM 11978 N N . ARG D 1 366 ? 30.275 -9.911 5.815 1.00 104.44 367 ARG D N 1
ATOM 11979 C CA . ARG D 1 366 ? 29.203 -9.071 5.318 1.00 99.37 367 ARG D CA 1
ATOM 11980 C C . ARG D 1 366 ? 29.035 -7.916 6.296 1.00 98.80 367 ARG D C 1
ATOM 11981 O O . ARG D 1 366 ? 28.706 -8.111 7.465 1.00 99.28 367 ARG D O 1
ATOM 11989 N N . GLU D 1 367 ? 29.275 -6.708 5.801 1.00 96.06 368 GLU D N 1
ATOM 11990 C CA . GLU D 1 367 ? 29.250 -5.516 6.634 1.00 92.81 368 GLU D CA 1
ATOM 11991 C C . GLU D 1 367 ? 28.432 -4.451 5.932 1.00 93.58 368 GLU D C 1
ATOM 11992 O O . GLU D 1 367 ? 28.546 -4.272 4.719 1.00 89.27 368 GLU D O 1
ATOM 11994 N N . ARG D 1 368 ? 27.603 -3.740 6.684 1.00 97.07 369 ARG D N 1
ATOM 11995 C CA . ARG D 1 368 ? 26.658 -2.847 6.045 1.00 102.56 369 ARG D CA 1
ATOM 11996 C C . ARG D 1 368 ? 26.319 -1.611 6.883 1.00 108.72 369 ARG D C 1
ATOM 11998 N N . PRO D 1 369 ? 25.552 -0.655 6.311 1.00 118.22 370 PRO D N 1
ATOM 11999 C CA . PRO D 1 369 ? 25.406 -0.479 4.859 1.00 121.72 370 PRO D CA 1
ATOM 12000 C C . PRO D 1 369 ? 26.713 0.007 4.230 1.00 123.39 370 PRO D C 1
ATOM 12001 O O . PRO D 1 369 ? 27.327 0.935 4.754 1.00 125.88 370 PRO D O 1
ATOM 12005 N N . PRO D 1 370 ? 27.153 -0.647 3.140 1.00 117.35 371 PRO D N 1
ATOM 12006 C CA . PRO D 1 370 ? 28.310 -0.161 2.385 1.00 119.29 371 PRO D CA 1
ATOM 12007 C C . PRO D 1 370 ? 27.936 1.124 1.665 1.00 118.17 371 PRO D C 1
ATOM 12008 O O . PRO D 1 370 ? 28.779 1.982 1.393 1.00 121.84 371 PRO D O 1
ATOM 12012 N N . SER D 1 371 ? 26.644 1.245 1.383 1.00 116.69 372 SER D N 1
ATOM 12013 C CA . SER D 1 371 ? 26.096 2.382 0.667 1.00 113.83 372 SER D CA 1
ATOM 12014 C C . SER D 1 371 ? 25.278 3.283 1.582 1.00 108.14 372 SER D C 1
ATOM 12015 O O . SER D 1 371 ? 24.628 2.816 2.517 1.00 110.37 372 SER D O 1
ATOM 12018 N N . GLY D 1 372 ? 25.323 4.582 1.311 1.00 91.63 373 GLY D N 1
ATOM 12019 C CA . GLY D 1 372 ? 24.378 5.509 1.901 1.00 80.00 373 GLY D CA 1
ATOM 12020 C C . GLY D 1 372 ? 23.209 5.614 0.942 1.00 70.15 373 GLY D C 1
ATOM 12021 O O . GLY D 1 372 ? 22.213 6.283 1.213 1.00 68.01 373 GLY D O 1
ATOM 12022 N N . THR D 1 373 ? 23.348 4.922 -0.187 1.00 59.70 374 THR D N 1
ATOM 12023 C CA . THR D 1 373 ? 22.385 4.954 -1.283 1.00 56.23 374 THR D CA 1
ATOM 12024 C C . THR D 1 373 ? 20.962 4.591 -0.861 1.00 43.13 374 THR D C 1
ATOM 12025 O O . THR D 1 373 ? 20.018 5.337 -1.133 1.00 49.77 374 THR D O 1
ATOM 12029 N N . LEU D 1 374 ? 20.815 3.446 -0.201 1.00 47.97 375 LEU D N 1
ATOM 12030 C CA . LEU D 1 374 ? 19.495 2.949 0.170 1.00 50.00 375 LEU D CA 1
ATOM 12031 C C . LEU D 1 374 ? 18.773 3.908 1.107 1.00 50.67 375 LEU D C 1
ATOM 12032 O O . LEU D 1 374 ? 17.569 4.109 0.980 1.00 40.81 375 LEU D O 1
ATOM 12037 N N . GLU D 1 375 ? 19.506 4.502 2.044 1.00 50.80 376 GLU D N 1
ATOM 12038 C CA . GLU D 1 375 ? 18.904 5.451 2.974 1.00 55.16 376 GLU D CA 1
ATOM 12039 C C . GLU D 1 375 ? 18.389 6.680 2.230 1.00 52.57 376 GLU D C 1
ATOM 12040 O O . GLU D 1 375 ? 17.310 7.192 2.535 1.00 53.30 376 GLU D O 1
ATOM 12046 N N . LYS D 1 376 ? 19.157 7.140 1.247 1.00 47.13 377 LYS D N 1
ATOM 12047 C CA . LYS D 1 376 ? 18.754 8.278 0.427 1.00 51.87 377 LYS D CA 1
ATOM 12048 C C . LYS D 1 376 ? 17.492 7.959 -0.368 1.00 47.27 377 LYS D C 1
ATOM 12049 O O . LYS D 1 376 ? 16.521 8.726 -0.354 1.00 52.89 377 LYS D O 1
ATOM 12055 N N . LEU D 1 377 ? 17.516 6.820 -1.056 1.00 48.29 378 LEU D N 1
ATOM 12056 C CA . LEU D 1 377 ? 16.377 6.370 -1.852 1.00 47.89 378 LEU D CA 1
ATOM 12057 C C . LEU D 1 377 ? 15.113 6.240 -1.010 1.00 45.73 378 LEU D C 1
ATOM 12058 O O . LEU D 1 377 ? 14.049 6.704 -1.407 1.00 46.30 378 LEU D O 1
ATOM 12063 N N . VAL D 1 378 ? 15.242 5.608 0.152 1.00 39.78 379 VAL D N 1
ATOM 12064 C CA . VAL D 1 378 ? 14.118 5.410 1.060 1.00 39.23 379 VAL D CA 1
ATOM 12065 C C . VAL D 1 378 ? 13.601 6.742 1.597 1.00 46.59 379 VAL D C 1
ATOM 12066 O O . VAL D 1 378 ? 12.394 6.939 1.721 1.00 47.10 379 VAL D O 1
ATOM 12070 N N . SER D 1 379 ? 14.517 7.656 1.903 1.00 44.01 380 SER D N 1
ATOM 12071 C CA . SER D 1 379 ? 14.145 8.980 2.394 1.00 40.41 380 SER D CA 1
ATOM 12072 C C . SER D 1 379 ? 13.314 9.733 1.357 1.00 48.41 380 SER D C 1
ATOM 12073 O O . SER D 1 379 ? 12.163 10.133 1.619 1.00 49.93 380 SER D O 1
ATOM 12076 N N . GLU D 1 380 ? 13.903 9.914 0.177 1.00 46.96 381 GLU D N 1
ATOM 12077 C CA A GLU D 1 380 ? 13.225 10.603 -0.913 0.44 48.85 381 GLU D CA 1
ATOM 12078 C CA B GLU D 1 380 ? 13.229 10.598 -0.920 0.56 48.97 381 GLU D CA 1
ATOM 12079 C C . GLU D 1 380 ? 11.886 9.943 -1.232 1.00 47.16 381 GLU D C 1
ATOM 12080 O O . GLU D 1 380 ? 10.881 10.627 -1.405 1.00 49.24 381 GLU D O 1
ATOM 12091 N N . ALA D 1 381 ? 11.878 8.613 -1.289 1.00 41.59 382 ALA D N 1
ATOM 12092 C CA . ALA D 1 381 ? 10.664 7.855 -1.586 1.00 42.09 382 ALA D CA 1
ATOM 12093 C C . ALA D 1 381 ? 9.574 8.118 -0.558 1.00 42.48 382 ALA D C 1
ATOM 12094 O O . ALA D 1 381 ? 8.418 8.325 -0.914 1.00 38.51 382 ALA D O 1
ATOM 12096 N N . LYS D 1 382 ? 9.947 8.100 0.717 1.00 41.48 383 LYS D N 1
ATOM 12097 C CA . LYS D 1 382 ? 9.010 8.398 1.789 1.00 42.24 383 LYS D CA 1
ATOM 12098 C C . LYS D 1 382 ? 8.429 9.794 1.610 1.00 46.41 383 LYS D C 1
ATOM 12099 O O . LYS D 1 382 ? 7.214 9.987 1.721 1.00 49.00 383 LYS D O 1
ATOM 12105 N N . ALA D 1 383 ? 9.297 10.760 1.315 1.00 42.22 384 ALA D N 1
ATOM 12106 C CA . ALA D 1 383 ? 8.843 12.133 1.084 1.00 43.64 384 ALA D CA 1
ATOM 12107 C C . ALA D 1 383 ? 7.814 12.210 -0.049 1.00 41.57 384 ALA D C 1
ATOM 12108 O O . ALA D 1 383 ? 6.712 12.747 0.129 1.00 42.20 384 ALA D O 1
ATOM 12110 N N . GLN D 1 384 ? 8.180 11.664 -1.206 1.00 40.64 385 GLN D N 1
ATOM 12111 C CA . GLN D 1 384 ? 7.313 11.662 -2.382 1.00 41.62 385 GLN D CA 1
ATOM 12112 C C . GLN D 1 384 ? 5.967 11.003 -2.100 1.00 41.56 385 GLN D C 1
ATOM 12113 O O . GLN D 1 384 ? 4.915 11.571 -2.390 1.00 42.74 385 GLN D O 1
ATOM 12119 N N . LEU D 1 385 ? 6.012 9.800 -1.536 1.00 44.89 386 LEU D N 1
ATOM 12120 C CA . LEU D 1 385 ? 4.807 9.029 -1.256 1.00 45.58 386 LEU D CA 1
ATOM 12121 C C . LEU D 1 385 ? 3.894 9.750 -0.275 1.00 47.66 386 LEU D C 1
ATOM 12122 O O . LEU D 1 385 ? 2.679 9.794 -0.470 1.00 51.00 386 LEU D O 1
ATOM 12127 N N . ARG D 1 386 ? 4.474 10.319 0.777 1.00 47.79 387 ARG D N 1
ATOM 12128 C CA . ARG D 1 386 ? 3.675 11.060 1.745 1.00 50.98 387 ARG D CA 1
ATOM 12129 C C . ARG D 1 386 ? 3.094 12.324 1.114 1.00 56.57 387 ARG D C 1
ATOM 12130 O O . ARG D 1 386 ? 2.029 12.792 1.516 1.00 52.75 387 ARG D O 1
ATOM 12138 N N . ASP D 1 387 ? 3.789 12.868 0.119 1.00 55.27 388 ASP D N 1
ATOM 12139 C CA . ASP D 1 387 ? 3.298 14.054 -0.577 1.00 54.96 388 ASP D CA 1
ATOM 12140 C C . ASP D 1 387 ? 2.090 13.753 -1.471 1.00 54.23 388 ASP D C 1
ATOM 12141 O O . ASP D 1 387 ? 1.206 14.598 -1.635 1.00 57.78 388 ASP D O 1
ATOM 12146 N N . VAL D 1 388 ? 2.049 12.550 -2.038 1.00 55.06 389 VAL D N 1
ATOM 12147 C CA . VAL D 1 388 ? 0.994 12.183 -2.982 1.00 46.98 389 VAL D CA 1
ATOM 12148 C C . VAL D 1 388 ? -0.079 11.298 -2.354 1.00 43.37 389 VAL D C 1
ATOM 12149 O O . VAL D 1 388 ? -0.884 10.690 -3.060 1.00 44.10 389 VAL D O 1
ATOM 12153 N N . GLN D 1 389 ? -0.087 11.229 -1.027 1.00 35.43 390 GLN D N 1
ATOM 12154 C CA . GLN D 1 389 ? -1.068 10.429 -0.304 1.00 35.38 390 GLN D CA 1
ATOM 12155 C C . GLN D 1 389 ? -2.479 10.986 -0.502 1.00 43.09 390 GLN D C 1
ATOM 12156 O O . GLN D 1 389 ? -3.457 10.240 -0.539 1.00 42.16 390 GLN D O 1
ATOM 12162 N N . ASP D 1 390 ? -2.565 12.306 -0.636 1.00 46.61 391 ASP D N 1
ATOM 12163 C CA . ASP D 1 390 ? -3.839 13.012 -0.734 1.00 42.98 391 ASP D CA 1
ATOM 12164 C C . ASP D 1 390 ? -4.286 13.245 -2.176 1.00 40.99 391 ASP D C 1
ATOM 12165 O O . ASP D 1 390 ? -5.305 13.892 -2.414 1.00 37.29 391 ASP D O 1
ATOM 12170 N N . PHE D 1 391 ? -3.512 12.720 -3.124 1.00 41.29 392 PHE D N 1
ATOM 12171 C CA . PHE D 1 391 ? -3.624 13.096 -4.535 1.00 34.93 392 PHE D CA 1
ATOM 12172 C C . PHE D 1 391 ? -5.037 13.072 -5.117 1.00 39.67 392 PHE D C 1
ATOM 12173 O O . PHE D 1 391 ? -5.424 13.986 -5.843 1.00 40.60 392 PHE D O 1
ATOM 12181 N N . TRP D 1 392 ? -5.806 12.035 -4.804 1.00 39.02 393 TRP D N 1
ATOM 12182 C CA . TRP D 1 392 ? -7.090 11.840 -5.466 1.00 42.23 393 TRP D CA 1
ATOM 12183 C C . TRP D 1 392 ? -8.192 12.770 -4.952 1.00 46.69 393 TRP D C 1
ATOM 12184 O O . TRP D 1 392 ? -9.094 13.135 -5.705 1.00 46.51 393 TRP D O 1
ATOM 12195 N N . ILE D 1 393 ? -8.127 13.152 -3.680 1.00 43.21 394 ILE D N 1
ATOM 12196 C CA . ILE D 1 393 ? -9.125 14.062 -3.121 1.00 42.95 394 ILE D CA 1
ATOM 12197 C C . ILE D 1 393 ? -8.679 15.521 -3.141 1.00 43.73 394 ILE D C 1
ATOM 12198 O O . ILE D 1 393 ? -9.439 16.409 -2.755 1.00 46.32 394 ILE D O 1
ATOM 12203 N N . SER D 1 394 ? -7.455 15.772 -3.593 1.00 43.25 395 SER D N 1
ATOM 12204 C CA . SER D 1 394 ? -6.908 17.124 -3.561 1.00 43.58 395 SER D CA 1
ATOM 12205 C C . SER D 1 394 ? -6.898 17.769 -4.942 1.00 44.45 395 SER D C 1
ATOM 12206 O O . SER D 1 394 ? -6.492 18.922 -5.092 1.00 49.39 395 SER D O 1
ATOM 12209 N N . LEU D 1 395 ? -7.344 17.021 -5.946 1.00 42.54 396 LEU D N 1
ATOM 12210 C CA . LEU D 1 395 ? -7.439 17.540 -7.308 1.00 45.63 396 LEU D CA 1
ATOM 12211 C C . LEU D 1 395 ? -8.313 18.800 -7.419 1.00 47.95 396 LEU D C 1
ATOM 12212 O O . LEU D 1 395 ? -7.907 19.761 -8.073 1.00 48.49 396 LEU D O 1
ATOM 12217 N N . PRO D 1 396 ? -9.510 18.809 -6.791 1.00 46.47 397 PRO D N 1
ATOM 12218 C CA . PRO D 1 396 ? -10.300 20.042 -6.891 1.00 49.50 397 PRO D CA 1
ATOM 12219 C C . PRO D 1 396 ? -9.588 21.276 -6.340 1.00 51.82 397 PRO D C 1
ATOM 12220 O O . PRO D 1 396 ? -9.546 22.283 -7.034 1.00 54.56 397 PRO D O 1
ATOM 12224 N N . GLY D 1 397 ? -9.039 21.199 -5.132 1.00 53.88 398 GLY D N 1
ATOM 12225 C CA . GLY D 1 397 ? -8.338 22.331 -4.550 1.00 54.02 398 GLY D CA 1
ATOM 12226 C C . GLY D 1 397 ? -7.165 22.772 -5.407 1.00 56.82 398 GLY D C 1
ATOM 12227 O O . GLY D 1 397 ? -6.990 23.965 -5.691 1.00 56.66 398 GLY D O 1
ATOM 12228 N N . THR D 1 398 ? -6.372 21.792 -5.831 1.00 56.66 399 THR D N 1
ATOM 12229 C CA . THR D 1 398 ? -5.204 22.037 -6.665 1.00 60.46 399 THR D CA 1
ATOM 12230 C C . THR D 1 398 ? -5.569 22.776 -7.947 1.00 60.92 399 THR D C 1
ATOM 12231 O O . THR D 1 398 ? -5.066 23.868 -8.199 1.00 66.25 399 THR D O 1
ATOM 12235 N N . LEU D 1 399 ? -6.454 22.186 -8.746 1.00 58.60 400 LEU D N 1
ATOM 12236 C CA . LEU D 1 399 ? -6.822 22.768 -10.034 1.00 58.33 400 LEU D CA 1
ATOM 12237 C C . LEU D 1 399 ? -7.582 24.083 -9.888 1.00 56.81 400 LEU D C 1
ATOM 12238 O O . LEU D 1 399 ? -7.498 24.952 -10.755 1.00 53.78 400 LEU D O 1
ATOM 12243 N N . CYS D 1 400 ? -8.329 24.226 -8.799 1.00 56.14 401 CYS D N 1
ATOM 12244 C CA . CYS D 1 400 ? -9.074 25.457 -8.561 1.00 62.00 401 CYS D CA 1
ATOM 12245 C C . CYS D 1 400 ? -8.137 26.612 -8.244 1.00 67.39 401 CYS D C 1
ATOM 12246 O O . CYS D 1 400 ? -8.204 27.662 -8.885 1.00 68.26 401 CYS D O 1
ATOM 12249 N N . SER D 1 401 ? -7.261 26.419 -7.262 1.00 67.81 402 SER D N 1
ATOM 12250 C CA . SER D 1 401 ? -6.350 27.488 -6.866 1.00 73.19 402 SER D CA 1
ATOM 12251 C C . SER D 1 401 ? -5.320 27.770 -7.959 1.00 78.78 402 SER D C 1
ATOM 12252 O O . SER D 1 401 ? -4.932 28.918 -8.170 1.00 82.14 402 SER D O 1
ATOM 12255 N N . GLU D 1 402 ? -4.888 26.725 -8.660 1.00 82.07 403 GLU D N 1
ATOM 12256 C CA . GLU D 1 402 ? -3.901 26.889 -9.725 1.00 87.43 403 GLU D CA 1
ATOM 12257 C C . GLU D 1 402 ? -4.457 27.746 -10.858 1.00 91.18 403 GLU D C 1
ATOM 12258 O O . GLU D 1 402 ? -3.743 28.571 -11.428 1.00 94.58 403 GLU D O 1
ATOM 12264 N N . LYS D 1 403 ? -5.736 27.571 -11.164 1.00 92.25 404 LYS D N 1
ATOM 12265 C CA . LYS D 1 403 ? -6.338 28.252 -12.301 1.00 92.03 404 LYS D CA 1
ATOM 12266 C C . LYS D 1 403 ? -7.437 29.227 -11.905 1.00 94.38 404 LYS D C 1
ATOM 12267 O O . LYS D 1 403 ? -7.212 30.426 -11.724 1.00 95.74 404 LYS D O 1
ATOM 12273 N N . MET D 1 404 ? -8.631 28.668 -11.758 1.00 93.69 405 MET D N 1
ATOM 12274 C CA . MET D 1 404 ? -9.875 29.421 -11.785 1.00 92.73 405 MET D CA 1
ATOM 12275 C C . MET D 1 404 ? -10.147 30.271 -10.545 1.00 92.99 405 MET D C 1
ATOM 12276 O O . MET D 1 404 ? -10.524 31.437 -10.667 1.00 94.37 405 MET D O 1
ATOM 12281 N N . ALA D 1 405 ? -9.955 29.691 -9.364 1.00 89.75 406 ALA D N 1
ATOM 12282 C CA . ALA D 1 405 ? -10.283 30.367 -8.108 1.00 88.44 406 ALA D CA 1
ATOM 12283 C C . ALA D 1 405 ? -9.578 31.713 -7.973 1.00 85.93 406 ALA D C 1
ATOM 12284 O O . ALA D 1 405 ? -10.174 32.761 -8.224 1.00 83.57 406 ALA D O 1
ATOM 12286 N N . ASP D 1 412 ? -14.823 40.507 -2.017 1.00 103.74 413 ASP D N 1
ATOM 12287 C CA . ASP D 1 412 ? -15.498 39.218 -2.110 1.00 101.61 413 ASP D CA 1
ATOM 12288 C C . ASP D 1 412 ? -16.593 39.238 -3.173 1.00 97.03 413 ASP D C 1
ATOM 12289 O O . ASP D 1 412 ? -17.685 38.708 -2.963 1.00 99.75 413 ASP D O 1
ATOM 12291 N N . ARG D 1 413 ? -16.297 39.860 -4.310 1.00 89.97 414 ARG D N 1
ATOM 12292 C CA . ARG D 1 413 ? -17.205 39.836 -5.448 1.00 80.98 414 ARG D CA 1
ATOM 12293 C C . ARG D 1 413 ? -16.693 38.838 -6.479 1.00 73.42 414 ARG D C 1
ATOM 12294 O O . ARG D 1 413 ? -15.679 39.073 -7.137 1.00 74.20 414 ARG D O 1
ATOM 12296 N N . CYS D 1 414 ? -17.414 37.731 -6.628 1.00 65.51 415 CYS D N 1
ATOM 12297 C CA . CYS D 1 414 ? -16.974 36.629 -7.475 1.00 59.44 415 CYS D CA 1
ATOM 12298 C C . CYS D 1 414 ? -18.131 36.047 -8.279 1.00 55.28 415 CYS D C 1
ATOM 12299 O O . CYS D 1 414 ? -19.295 36.342 -8.012 1.00 60.99 415 CYS D O 1
ATOM 12302 N N . TRP D 1 415 ? -17.804 35.215 -9.262 1.00 53.32 416 TRP D N 1
ATOM 12303 C CA . TRP D 1 415 ? -18.814 34.631 -10.136 1.00 50.86 416 TRP D CA 1
ATOM 12304 C C . TRP D 1 415 ? -19.419 33.366 -9.529 1.00 52.53 416 TRP D C 1
ATOM 12305 O O . TRP D 1 415 ? -18.724 32.370 -9.326 1.00 50.92 416 TRP D O 1
ATOM 12316 N N . ASN D 1 416 ? -20.720 33.411 -9.248 1.00 49.79 417 ASN D N 1
ATOM 12317 C CA . ASN D 1 416 ? -21.416 32.281 -8.632 1.00 49.12 417 ASN D CA 1
ATOM 12318 C C . ASN D 1 416 ? -22.155 31.383 -9.625 1.00 47.71 417 ASN D C 1
ATOM 12319 O O . ASN D 1 416 ? -22.760 30.385 -9.235 1.00 46.92 417 ASN D O 1
ATOM 12324 N N . GLY D 1 417 ? -22.104 31.739 -10.905 1.00 47.30 418 GLY D N 1
ATOM 12325 C CA . GLY D 1 417 ? -22.836 31.014 -11.928 1.00 45.23 418 GLY D CA 1
ATOM 12326 C C . GLY D 1 417 ? -24.033 31.792 -12.443 1.00 52.00 418 GLY D C 1
ATOM 12327 O O . GLY D 1 417 ? -24.610 31.454 -13.477 1.00 52.68 418 GLY D O 1
ATOM 12328 N N . MET D 1 418 ? -24.406 32.839 -11.712 1.00 52.58 419 MET D N 1
ATOM 12329 C CA . MET D 1 418 ? -25.457 33.757 -12.140 1.00 51.86 419 MET D CA 1
ATOM 12330 C C . MET D 1 418 ? -24.872 35.141 -12.413 1.00 57.99 419 MET D C 1
ATOM 12331 O O . MET D 1 418 ? -24.921 35.633 -13.540 1.00 61.49 419 MET D O 1
ATOM 12336 N N . ALA D 1 419 ? -24.338 35.773 -11.373 1.00 56.45 420 ALA D N 1
ATOM 12337 C CA . ALA D 1 419 ? -23.685 37.070 -11.518 1.00 54.63 420 ALA D CA 1
ATOM 12338 C C . ALA D 1 419 ? -22.433 37.166 -10.651 1.00 58.80 420 ALA D C 1
ATOM 12339 O O . ALA D 1 419 ? -22.042 36.196 -10.000 1.00 55.75 420 ALA D O 1
ATOM 12341 N N . ARG D 1 420 ? -21.799 38.336 -10.659 1.00 56.51 421 ARG D N 1
ATOM 12342 C CA . ARG D 1 420 ? -20.700 38.614 -9.743 1.00 55.91 421 ARG D CA 1
ATOM 12343 C C . ARG D 1 420 ? -21.297 38.803 -8.352 1.00 54.18 421 ARG D C 1
ATOM 12344 O O . ARG D 1 420 ? -22.242 39.573 -8.185 1.00 54.42 421 ARG D O 1
ATOM 12352 N N . GLY D 1 421 ? -20.766 38.098 -7.357 1.00 51.68 422 GLY D N 1
ATOM 12353 C CA . GLY D 1 421 ? -21.448 38.020 -6.078 1.00 56.95 422 GLY D CA 1
ATOM 12354 C C . GLY D 1 421 ? -20.948 36.972 -5.101 1.00 56.25 422 GLY D C 1
ATOM 12355 O O . GLY D 1 421 ? -19.775 36.611 -5.095 1.00 58.09 422 GLY D O 1
ATOM 12356 N N . ARG D 1 422 ? -21.856 36.534 -4.234 1.00 58.17 423 ARG D N 1
ATOM 12357 C CA . ARG D 1 422 ? -21.599 35.505 -3.227 1.00 57.54 423 ARG D CA 1
ATOM 12358 C C . ARG D 1 422 ? -21.983 34.109 -3.722 1.00 57.36 423 ARG D C 1
ATOM 12359 O O . ARG D 1 422 ? -22.941 33.961 -4.480 1.00 57.10 423 ARG D O 1
ATOM 12367 N N . TYR D 1 423 ? -21.230 33.089 -3.317 1.00 57.20 424 TYR D N 1
ATOM 12368 C CA . TYR D 1 423 ? -21.654 31.710 -3.557 1.00 53.87 424 TYR D CA 1
ATOM 12369 C C . TYR D 1 423 ? -22.217 31.103 -2.274 1.00 53.37 424 TYR D C 1
ATOM 12370 O O . TYR D 1 423 ? -21.480 30.816 -1.330 1.00 55.16 424 TYR D O 1
ATOM 12379 N N . LEU D 1 424 ? -23.532 30.912 -2.257 1.00 58.07 425 LEU D N 1
ATOM 12380 C CA . LEU D 1 424 ? -24.243 30.402 -1.084 1.00 57.23 425 LEU D CA 1
ATOM 12381 C C . LEU D 1 424 ? -23.994 28.931 -0.705 1.00 56.22 425 LEU D C 1
ATOM 12382 O O . LEU D 1 424 ? -23.688 28.653 0.455 1.00 59.16 425 LEU D O 1
ATOM 12387 N N . PRO D 1 425 ? -24.138 27.986 -1.661 1.00 50.97 426 PRO D N 1
ATOM 12388 C CA . PRO D 1 425 ? -24.146 26.573 -1.255 1.00 52.53 426 PRO D CA 1
ATOM 12389 C C . PRO D 1 425 ? -22.864 26.106 -0.572 1.00 55.80 426 PRO D C 1
ATOM 12390 O O . PRO D 1 425 ? -21.786 26.638 -0.838 1.00 58.83 426 PRO D O 1
ATOM 12394 N N . GLU D 1 426 ? -22.994 25.120 0.309 1.00 58.87 427 GLU D N 1
ATOM 12395 C CA . GLU D 1 426 ? -21.837 24.524 0.960 1.00 58.79 427 GLU D CA 1
ATOM 12396 C C . GLU D 1 426 ? -21.120 23.588 -0.001 1.00 54.64 427 GLU D C 1
ATOM 12397 O O . GLU D 1 426 ? -21.731 23.038 -0.917 1.00 51.75 427 GLU D O 1
ATOM 12403 N N . VAL D 1 427 ? -19.820 23.415 0.210 1.00 52.69 428 VAL D N 1
ATOM 12404 C CA . VAL D 1 427 ? -19.040 22.469 -0.572 1.00 48.77 428 VAL D CA 1
ATOM 12405 C C . VAL D 1 427 ? -19.531 21.059 -0.248 1.00 51.16 428 VAL D C 1
ATOM 12406 O O . VAL D 1 427 ? -20.078 20.823 0.828 1.00 51.93 428 VAL D O 1
ATOM 12410 N N . MET D 1 428 ? -19.372 20.130 -1.183 1.00 49.02 429 MET D N 1
ATOM 12411 C CA . MET D 1 428 ? -19.777 18.754 -0.939 1.00 47.67 429 MET D CA 1
ATOM 12412 C C . MET D 1 428 ? -18.658 17.969 -0.269 1.00 49.44 429 MET D C 1
ATOM 12413 O O . MET D 1 428 ? -17.567 18.491 -0.040 1.00 47.65 429 MET D O 1
ATOM 12418 N N . GLY D 1 429 ? -18.935 16.709 0.038 1.00 47.48 430 GLY D N 1
ATOM 12419 C CA . GLY D 1 429 ? -17.917 15.815 0.546 1.00 38.37 430 GLY D CA 1
ATOM 12420 C C . GLY D 1 429 ? -17.243 15.151 -0.633 1.00 43.36 430 GLY D C 1
ATOM 12421 O O . GLY D 1 429 ? -17.746 15.215 -1.755 1.00 37.59 430 GLY D O 1
ATOM 12422 N N . ASP D 1 430 ? -16.097 14.527 -0.393 1.00 37.45 431 ASP D N 1
ATOM 12423 C CA . ASP D 1 430 ? -15.393 13.821 -1.454 1.00 51.93 431 ASP D CA 1
ATOM 12424 C C . ASP D 1 430 ? -16.036 12.462 -1.708 1.00 37.33 431 ASP D C 1
ATOM 12425 O O . ASP D 1 430 ? -16.660 11.885 -0.819 1.00 40.02 431 ASP D O 1
ATOM 12430 N N . GLY D 1 431 ? -15.889 11.958 -2.928 1.00 37.10 432 GLY D N 1
ATOM 12431 C CA . GLY D 1 431 ? -16.417 10.651 -3.269 1.00 42.23 432 GLY D CA 1
ATOM 12432 C C . GLY D 1 431 ? -17.693 10.721 -4.080 1.00 43.55 432 GLY D C 1
ATOM 12433 O O . GLY D 1 431 ? -18.408 11.721 -4.042 1.00 50.81 432 GLY D O 1
ATOM 12434 N N . LEU D 1 432 ? -17.979 9.646 -4.808 1.00 46.24 433 LEU D N 1
ATOM 12435 C CA . LEU D 1 432 ? -19.141 9.584 -5.688 1.00 45.42 433 LEU D CA 1
ATOM 12436 C C . LEU D 1 432 ? -20.454 9.767 -4.936 1.00 47.76 433 LEU D C 1
ATOM 12437 O O . LEU D 1 432 ? -21.279 10.599 -5.311 1.00 52.83 433 LEU D O 1
ATOM 12442 N N . ALA D 1 433 ? -20.634 8.988 -3.874 1.00 40.19 434 ALA D N 1
ATOM 12443 C CA . ALA D 1 433 ? -21.882 8.971 -3.117 1.00 46.22 434 ALA D CA 1
ATOM 12444 C C . ALA D 1 433 ? -22.261 10.347 -2.576 1.00 49.69 434 ALA D C 1
ATOM 12445 O O . ALA D 1 433 ? -23.442 10.689 -2.502 1.00 43.59 434 ALA D O 1
ATOM 12447 N N . ASN D 1 434 ? -21.258 11.137 -2.206 1.00 44.56 435 ASN D N 1
ATOM 12448 C CA . ASN D 1 434 ? -21.501 12.458 -1.639 1.00 44.34 435 ASN D CA 1
ATOM 12449 C C . ASN D 1 434 ? -21.933 13.497 -2.673 1.00 39.69 435 ASN D C 1
ATOM 12450 O O . ASN D 1 434 ? -22.249 14.633 -2.319 1.00 39.68 435 ASN D O 1
ATOM 12455 N N . GLN D 1 435 ? -21.953 13.110 -3.945 1.00 39.53 436 GLN D N 1
ATOM 12456 C CA . GLN D 1 435 ? -22.289 14.044 -5.015 1.00 39.29 436 GLN D CA 1
ATOM 12457 C C . GLN D 1 435 ? -23.723 13.883 -5.505 1.00 52.88 436 GLN D C 1
ATOM 12458 O O . GLN D 1 435 ? -24.098 14.444 -6.535 1.00 52.31 436 GLN D O 1
ATOM 12464 N N . ILE D 1 436 ? -24.522 13.119 -4.768 1.00 40.95 437 ILE D N 1
ATOM 12465 C CA . ILE D 1 436 ? -25.909 12.880 -5.152 1.00 44.53 437 ILE D CA 1
ATOM 12466 C C . ILE D 1 436 ? -26.708 14.188 -5.128 1.00 42.94 437 ILE D C 1
ATOM 12467 O O . ILE D 1 436 ? -27.490 14.469 -6.041 1.00 46.70 437 ILE D O 1
ATOM 12472 N N . ASN D 1 437 ? -26.489 14.984 -4.086 1.00 44.69 438 ASN D N 1
ATOM 12473 C CA . ASN D 1 437 ? -27.156 16.270 -3.911 1.00 46.59 438 ASN D CA 1
ATOM 12474 C C . ASN D 1 437 ? -26.355 17.471 -4.416 1.00 47.48 438 ASN D C 1
ATOM 12475 O O . ASN D 1 437 ? -26.748 18.615 -4.182 1.00 48.59 438 ASN D O 1
ATOM 12480 N N . ASN D 1 438 ? -25.220 17.215 -5.065 1.00 46.43 439 ASN D N 1
ATOM 12481 C CA . ASN D 1 438 ? -24.377 18.287 -5.591 1.00 49.01 439 ASN D CA 1
ATOM 12482 C C . ASN D 1 438 ? -25.182 19.254 -6.458 1.00 48.64 439 ASN D C 1
ATOM 12483 O O . ASN D 1 438 ? -25.780 18.853 -7.456 1.00 51.26 439 ASN D O 1
ATOM 12488 N N . PRO D 1 439 ? -25.195 20.539 -6.071 1.00 48.88 440 PRO D N 1
ATOM 12489 C CA . PRO D 1 439 ? -26.018 21.564 -6.725 1.00 43.66 440 PRO D CA 1
ATOM 12490 C C . PRO D 1 439 ? -25.574 21.893 -8.148 1.00 45.81 440 PRO D C 1
ATOM 12491 O O . PRO D 1 439 ? -26.415 22.171 -9.003 1.00 47.47 440 PRO D O 1
ATOM 12495 N N . GLU D 1 440 ? -24.267 21.885 -8.385 1.00 41.79 441 GLU D N 1
ATOM 12496 C CA . GLU D 1 440 ? -23.723 22.242 -9.691 1.00 45.13 441 GLU D CA 1
ATOM 12497 C C . GLU D 1 440 ? -23.757 21.112 -10.717 1.00 43.86 441 GLU D C 1
ATOM 12498 O O . GLU D 1 440 ? -24.078 21.335 -11.884 1.00 52.54 441 GLU D O 1
ATOM 12504 N N . VAL D 1 441 ? -23.421 19.902 -10.284 1.00 45.27 442 VAL D N 1
ATOM 12505 C CA . VAL D 1 441 ? -23.289 18.781 -11.209 1.00 44.00 442 VAL D CA 1
ATOM 12506 C C . VAL D 1 441 ? -24.282 17.668 -10.901 1.00 44.51 442 VAL D C 1
ATOM 12507 O O . VAL D 1 441 ? -24.424 17.254 -9.749 1.00 43.84 442 VAL D O 1
ATOM 12511 N N . GLU D 1 442 ? -24.966 17.181 -11.931 1.00 44.25 443 GLU D N 1
ATOM 12512 C CA . GLU D 1 442 ? -25.848 16.038 -11.754 1.00 51.19 443 GLU D CA 1
ATOM 12513 C C . GLU D 1 442 ? -25.049 14.754 -11.896 1.00 52.39 443 GLU D C 1
ATOM 12514 O O . GLU D 1 442 ? -24.466 14.478 -12.945 1.00 50.81 443 GLU D O 1
ATOM 12520 N N . VAL D 1 443 ? -25.029 13.975 -10.823 1.00 50.89 444 VAL D N 1
ATOM 12521 C CA . VAL D 1 443 ? -24.234 12.760 -10.771 1.00 51.09 444 VAL D CA 1
ATOM 12522 C C . VAL D 1 443 ? -25.102 11.577 -10.371 1.00 52.88 444 VAL D C 1
ATOM 12523 O O . VAL D 1 443 ? -25.853 11.650 -9.397 1.00 56.07 444 VAL D O 1
ATOM 12527 N N . ASP D 1 444 ? -25.001 10.487 -11.121 1.00 55.52 445 ASP D N 1
ATOM 12528 C CA . ASP D 1 444 ? -25.679 9.260 -10.737 1.00 59.26 445 ASP D CA 1
ATOM 12529 C C . ASP D 1 444 ? -24.699 8.437 -9.916 1.00 52.40 445 ASP D C 1
ATOM 12530 O O . ASP D 1 444 ? -23.703 7.939 -10.436 1.00 45.76 445 ASP D O 1
ATOM 12535 N N . ILE D 1 445 ? -24.990 8.296 -8.628 1.00 53.54 446 ILE D N 1
ATOM 12536 C CA . ILE D 1 445 ? -24.054 7.670 -7.705 1.00 55.37 446 ILE D CA 1
ATOM 12537 C C . ILE D 1 445 ? -24.130 6.154 -7.797 1.00 47.94 446 ILE D C 1
ATOM 12538 O O . ILE D 1 445 ? -23.301 5.444 -7.228 1.00 52.24 446 ILE D O 1
ATOM 12543 N N . THR D 1 446 ? -25.131 5.666 -8.521 1.00 47.95 447 THR D N 1
ATOM 12544 C CA . THR D 1 446 ? -25.302 4.235 -8.727 1.00 51.21 447 THR D CA 1
ATOM 12545 C C . THR D 1 446 ? -24.630 3.789 -10.019 1.00 54.91 447 THR D C 1
ATOM 12546 O O . THR D 1 446 ? -24.717 2.623 -10.402 1.00 55.18 447 THR D O 1
ATOM 12550 N N . LYS D 1 447 ? -23.961 4.723 -10.689 1.00 50.58 448 LYS D N 1
ATOM 12551 C CA . LYS D 1 447 ? -23.267 4.415 -11.935 1.00 53.42 448 LYS D CA 1
ATOM 12552 C C . LYS D 1 447 ? -21.773 4.728 -11.852 1.00 49.68 448 LYS D C 1
ATOM 12553 O O . LYS D 1 447 ? -21.300 5.678 -12.476 1.00 54.41 448 LYS D O 1
ATOM 12555 N N . PRO D 1 448 ? -21.023 3.925 -11.080 1.00 47.51 449 PRO D N 1
ATOM 12556 C CA . PRO D 1 448 ? -19.580 4.150 -10.947 1.00 46.18 449 PRO D CA 1
ATOM 12557 C C . PRO D 1 448 ? -18.814 3.757 -12.204 1.00 46.41 449 PRO D C 1
ATOM 12558 O O . PRO D 1 448 ? -19.160 2.769 -12.850 1.00 48.33 449 PRO D O 1
ATOM 12562 N N . ASP D 1 449 ? -17.789 4.531 -12.545 1.00 46.95 450 ASP D N 1
ATOM 12563 C CA . ASP D 1 449 ? -16.909 4.185 -13.653 1.00 50.33 450 ASP D CA 1
ATOM 12564 C C . ASP D 1 449 ? -16.149 2.909 -13.303 1.00 50.35 450 ASP D C 1
ATOM 12565 O O . ASP D 1 449 ? -15.403 2.872 -12.324 1.00 50.01 450 ASP D O 1
ATOM 12570 N N . MET D 1 450 ? -16.347 1.864 -14.100 1.00 50.04 451 MET D N 1
ATOM 12571 C CA . MET D 1 450 ? -15.841 0.538 -13.756 1.00 53.91 451 MET D CA 1
ATOM 12572 C C . MET D 1 450 ? -14.327 0.401 -13.900 1.00 50.65 451 MET D C 1
ATOM 12573 O O . MET D 1 450 ? -13.723 -0.485 -13.292 1.00 49.50 451 MET D O 1
ATOM 12578 N N . THR D 1 451 ? -13.717 1.269 -14.701 1.00 51.37 452 THR D N 1
ATOM 12579 C CA . THR D 1 451 ? -12.262 1.308 -14.806 1.00 51.75 452 THR D CA 1
ATOM 12580 C C . THR D 1 451 ? -11.656 1.580 -13.433 1.00 53.25 452 THR D C 1
ATOM 12581 O O . THR D 1 451 ? -10.762 0.862 -12.969 1.00 51.53 452 THR D O 1
ATOM 12585 N N . ILE D 1 452 ? -12.173 2.616 -12.781 1.00 46.47 453 ILE D N 1
ATOM 12586 C CA . ILE D 1 452 ? -11.706 3.013 -11.462 1.00 48.48 453 ILE D CA 1
ATOM 12587 C C . ILE D 1 452 ? -11.994 1.922 -10.432 1.00 46.30 453 ILE D C 1
ATOM 12588 O O . ILE D 1 452 ? -11.194 1.697 -9.525 1.00 42.39 453 ILE D O 1
ATOM 12593 N N . ARG D 1 453 ? -13.119 1.231 -10.587 1.00 40.50 454 ARG D N 1
ATOM 12594 C CA . ARG D 1 453 ? -13.436 0.093 -9.727 1.00 41.08 454 ARG D CA 1
ATOM 12595 C C . ARG D 1 453 ? -12.358 -0.986 -9.848 1.00 57.47 454 ARG D C 1
ATOM 12596 O O . ARG D 1 453 ? -11.835 -1.486 -8.841 1.00 64.68 454 ARG D O 1
ATOM 12598 N N . GLN D 1 454 ? -12.025 -1.329 -11.089 1.00 52.92 455 GLN D N 1
ATOM 12599 C CA . GLN D 1 454 ? -10.990 -2.317 -11.367 1.00 59.44 455 GLN D CA 1
ATOM 12600 C C . GLN D 1 454 ? -9.647 -1.904 -10.770 1.00 52.43 455 GLN D C 1
ATOM 12601 O O . GLN D 1 454 ? -8.943 -2.724 -10.172 1.00 55.26 455 GLN D O 1
ATOM 12607 N N . GLN D 1 455 ? -9.299 -0.630 -10.925 1.00 47.07 456 GLN D N 1
ATOM 12608 C CA . GLN D 1 455 ? -8.039 -0.130 -10.384 1.00 47.26 456 GLN D CA 1
ATOM 12609 C C . GLN D 1 455 ? -8.030 -0.188 -8.856 1.00 42.34 456 GLN D C 1
ATOM 12610 O O . GLN D 1 455 ? -6.993 -0.450 -8.243 1.00 46.92 456 GLN D O 1
ATOM 12616 N N . ILE D 1 456 ? -9.189 0.048 -8.249 1.00 38.97 457 ILE D N 1
ATOM 12617 C CA . ILE D 1 456 ? -9.346 -0.094 -6.805 1.00 40.37 457 ILE D CA 1
ATOM 12618 C C . ILE D 1 456 ? -9.083 -1.539 -6.396 1.00 39.45 457 ILE D C 1
ATOM 12619 O O . ILE D 1 456 ? -8.376 -1.803 -5.414 1.00 41.22 457 ILE D O 1
ATOM 12624 N N . MET D 1 457 ? -9.645 -2.471 -7.163 1.00 40.34 458 MET D N 1
ATOM 12625 C CA . MET D 1 457 ? -9.396 -3.892 -6.932 1.00 45.64 458 MET D CA 1
ATOM 12626 C C . MET D 1 457 ? -7.897 -4.192 -6.985 1.00 43.70 458 MET D C 1
ATOM 12627 O O . MET D 1 457 ? -7.359 -4.877 -6.108 1.00 41.13 458 MET D O 1
ATOM 12632 N N . GLN D 1 458 ? -7.229 -3.664 -8.008 1.00 46.10 459 GLN D N 1
ATOM 12633 C CA . GLN D 1 458 ? -5.781 -3.816 -8.147 1.00 46.96 459 GLN D CA 1
ATOM 12634 C C . GLN D 1 458 ? -5.038 -3.302 -6.916 1.00 44.40 459 GLN D C 1
ATOM 12635 O O . GLN D 1 458 ? -4.115 -3.956 -6.410 1.00 44.83 459 GLN D O 1
ATOM 12641 N N . LEU D 1 459 ? -5.452 -2.131 -6.438 1.00 45.38 460 LEU D N 1
ATOM 12642 C CA . LEU D 1 459 ? -4.880 -1.549 -5.230 1.00 46.60 460 LEU D CA 1
ATOM 12643 C C . LEU D 1 459 ? -5.025 -2.496 -4.045 1.00 46.81 460 LEU D C 1
ATOM 12644 O O . LEU D 1 459 ? -4.062 -2.736 -3.315 1.00 49.42 460 LEU D O 1
ATOM 12649 N N . LYS D 1 460 ? -6.229 -3.034 -3.861 1.00 49.61 461 LYS D N 1
ATOM 12650 C CA . LYS D 1 460 ? -6.486 -3.963 -2.762 1.00 49.56 461 LYS D CA 1
ATOM 12651 C C . LYS D 1 460 ? -5.598 -5.203 -2.844 1.00 47.33 461 LYS D C 1
ATOM 12652 O O . LYS D 1 460 ? -4.999 -5.619 -1.847 1.00 43.25 461 LYS D O 1
ATOM 12658 N N . ILE D 1 461 ? -5.519 -5.788 -4.036 1.00 47.15 462 ILE D N 1
ATOM 12659 C CA . ILE D 1 461 ? -4.690 -6.968 -4.259 1.00 40.76 462 ILE D CA 1
ATOM 12660 C C . ILE D 1 461 ? -3.224 -6.701 -3.914 1.00 48.61 462 ILE D C 1
ATOM 12661 O O . ILE D 1 461 ? -2.612 -7.432 -3.120 1.00 46.99 462 ILE D O 1
ATOM 12666 N N . MET D 1 462 ? -2.669 -5.645 -4.506 1.00 42.75 463 MET D N 1
ATOM 12667 C CA . MET D 1 462 ? -1.271 -5.301 -4.271 1.00 40.36 463 MET D CA 1
ATOM 12668 C C . MET D 1 462 ? -1.008 -5.034 -2.790 1.00 42.45 463 MET D C 1
ATOM 12669 O O . MET D 1 462 ? 0.021 -5.448 -2.246 1.00 38.47 463 MET D O 1
ATOM 12674 N N . THR D 1 463 ? -1.947 -4.349 -2.142 1.00 41.56 464 THR D N 1
ATOM 12675 C CA . THR D 1 463 ? -1.831 -4.056 -0.718 1.00 42.93 464 THR D CA 1
ATOM 12676 C C . THR D 1 463 ? -1.811 -5.350 0.092 1.00 46.11 464 THR D C 1
ATOM 12677 O O . THR D 1 463 ? -1.078 -5.463 1.076 1.00 42.94 464 THR D O 1
ATOM 12681 N N . ASN D 1 464 ? -2.611 -6.326 -0.328 1.00 44.85 465 ASN D N 1
ATOM 12682 C CA . ASN D 1 464 ? -2.586 -7.636 0.313 1.00 50.12 465 ASN D CA 1
ATOM 12683 C C . ASN D 1 464 ? -1.225 -8.306 0.147 1.00 47.45 465 ASN D C 1
ATOM 12684 O O . ASN D 1 464 ? -0.680 -8.872 1.103 1.00 40.63 465 ASN D O 1
ATOM 12689 N N . ARG D 1 465 ? -0.677 -8.231 -1.065 1.00 43.05 466 ARG D N 1
ATOM 12690 C CA . ARG D 1 465 ? 0.647 -8.793 -1.328 1.00 43.13 466 ARG D CA 1
ATOM 12691 C C . ARG D 1 465 ? 1.710 -8.174 -0.421 1.00 48.61 466 ARG D C 1
ATOM 12692 O O . ARG D 1 465 ? 2.525 -8.885 0.170 1.00 50.47 466 ARG D O 1
ATOM 12700 N N . LEU D 1 466 ? 1.691 -6.849 -0.310 1.00 53.20 467 LEU D N 1
ATOM 12701 C CA . LEU D 1 466 ? 2.652 -6.139 0.531 1.00 54.90 467 LEU D CA 1
ATOM 12702 C C . LEU D 1 466 ? 2.486 -6.469 2.011 1.00 52.99 467 LEU D C 1
ATOM 12703 O O . LEU D 1 466 ? 3.470 -6.675 2.726 1.00 56.80 467 LEU D O 1
ATOM 12708 N N . ARG D 1 467 ? 1.238 -6.519 2.467 1.00 55.28 468 ARG D N 1
ATOM 12709 C CA . ARG D 1 467 ? 0.957 -6.783 3.873 1.00 58.80 468 ARG D CA 1
ATOM 12710 C C . ARG D 1 467 ? 1.338 -8.211 4.249 1.00 60.20 468 ARG D C 1
ATOM 12711 O O . ARG D 1 467 ? 1.731 -8.474 5.386 1.00 57.04 468 ARG D O 1
ATOM 12719 N N . SER D 1 468 ? 1.229 -9.132 3.296 1.00 61.34 469 SER D N 1
ATOM 12720 C CA . SER D 1 468 ? 1.723 -10.486 3.516 1.00 62.23 469 SER D CA 1
ATOM 12721 C C . SER D 1 468 ? 3.249 -10.501 3.481 1.00 60.75 469 SER D C 1
ATOM 12722 O O . SER D 1 468 ? 3.888 -11.285 4.183 1.00 64.27 469 SER D O 1
ATOM 12725 N N . ALA D 1 469 ? 3.825 -9.624 2.664 1.00 56.35 470 ALA D N 1
ATOM 12726 C CA . ALA D 1 469 ? 5.275 -9.537 2.529 1.00 52.37 470 ALA D CA 1
ATOM 12727 C C . ALA D 1 469 ? 5.933 -8.970 3.784 1.00 52.28 470 ALA D C 1
ATOM 12728 O O . ALA D 1 469 ? 7.100 -9.251 4.058 1.00 52.74 470 ALA D O 1
ATOM 12730 N N . TYR D 1 470 ? 5.187 -8.169 4.539 1.00 48.61 471 TYR D N 1
ATOM 12731 C CA . TYR D 1 470 ? 5.717 -7.570 5.761 1.00 52.12 471 TYR D CA 1
ATOM 12732 C C . TYR D 1 470 ? 6.035 -8.633 6.806 1.00 57.54 471 TYR D C 1
ATOM 12733 O O . TYR D 1 470 ? 7.036 -8.539 7.516 1.00 57.70 471 TYR D O 1
ATOM 12742 N N . ASN D 1 471 ? 5.181 -9.647 6.890 1.00 67.82 472 ASN D N 1
ATOM 12743 C CA . ASN D 1 471 ? 5.365 -10.729 7.849 1.00 75.79 472 ASN D CA 1
ATOM 12744 C C . ASN D 1 471 ? 6.412 -11.733 7.378 1.00 86.14 472 ASN D C 1
ATOM 12745 O O . ASN D 1 471 ? 6.883 -12.564 8.155 1.00 87.46 472 ASN D O 1
ATOM 12750 N N . GLY D 1 472 ? 6.769 -11.652 6.100 1.00 98.03 473 GLY D N 1
ATOM 12751 C CA . GLY D 1 472 ? 7.741 -12.560 5.520 1.00 103.06 473 GLY D CA 1
ATOM 12752 C C . GLY D 1 472 ? 7.097 -13.840 5.026 1.00 102.33 473 GLY D C 1
ATOM 12753 O O . GLY D 1 472 ? 7.419 -14.931 5.497 1.00 105.79 473 GLY D O 1
ATOM 12754 N N . ASN D 1 473 ? 6.180 -13.705 4.073 1.00 93.91 474 ASN D N 1
ATOM 12755 C CA . ASN D 1 473 ? 5.475 -14.855 3.522 1.00 90.04 474 ASN D CA 1
ATOM 12756 C C . ASN D 1 473 ? 5.485 -14.851 1.998 1.00 85.13 474 ASN D C 1
ATOM 12757 O O . ASN D 1 473 ? 5.211 -13.828 1.369 1.00 79.73 474 ASN D O 1
#

Secondary structure (P-SEA, 3-state):
cccccccaaaaaaaaaaaccccccccccccccccccccccccccccaaaaaaaaaaaaaaaaaaaaaaaaaaaaaaaaaaaaaaaaaaaaaaaaaaaaacccccccccccccaaaaaaaaaaaaaaaaacccccaaaaaaaaaaaaaaaaaaaacccccccccccccccccccaaaaaaaaaaaaaaaaaaaaaaaaaaaaaaaaaaaaccccaaaaaaaaaacccccccccccccccaaaaaaaaaaaccccccccaaaaaaaaaaaaaccccccccccccccccaaaaaaaaaaaaaaaccccccccccccccccaaaaaaaaaaaaaaaccccccaaaaaaaaccccccccccccccccccccccccccccccccccccccccccaaaaaaaaaaaaaaaaaaaaaac/cccaaaaaaaaaaaccccccccccccccccccccccccccccaaaaaaaaaaaaaaaaaaaaaaaaaaaaaaaaaaaaaaaaaaaaaaaaaaaaaacccccccccccccaaaaaaaaaaaaaaaacccccaaaaaaaaaaaaaaaaaaaacccccccaaaaaaaaaaccccccccaaaaaaaaaaaaaaaaaaaaaaaaaaaaaaaaaaaaccccaaaaaaaaaacccccccccccccccaaaaaaaaaaaccccccccaaaaaaaaaaaaacccccccccaaaaaacaaaaaaaaaaaaaaaaaaaaaaaaaacccccccccccccccccccaaaaaaaaaaaaaaaaccccccaaaaaaaaacccccccccccccccccbbbbbccccccccccccccccccccaaaaaaaaaaaaaaaaaaaaaaccc/cccaaaaaaaaaaaccccccccccccccccccccccccccccaaaaaaaaaaaaaaaaaaaaaaaaaaaaaaaaaaaaaaaaaaaaaaaaaaaaaaccccccccccccaaaaaaaaaaaaaaaaaccccaaaaaaaaaaaaaaaaaaaaccccccccccccccccaaaaaaaaacaaaaaaaaaaaaaaaaaaaaaaaaccccaaaaaaaaaacccccccccccccccaaaaaaaaaaaacccccccaaaaaaaaaaaaaccccccccccccccccaaaaaaaaaaaaaaacccccccccccccccaaaaaaaaaaaaaaaacccccaaaaaaaaacccccccccccccccccccccccccccccccbbbbcccccaaaaaaaaaaaaaaaaaaaaaacc/cccaaaaaaaaaaaccccccccccccccccccccccccccccaaaaaaaaaaaaaaaaaaaaaaaaaaaaaaaaaaaaaaaaaaaaaaaaaaaaacccccccaaaaaacaaaaaaaaaaaaaaaaccccaaaaaaaaaaaaaaaaaaaaacccccccaaaaaaaaaaccccccccaaaaaaaaaaaaaaaaaaaaaaaaaaaaaaaaaaaaccccaaaaaaaaaacccccccccccbbbbaaaaaaaaaaacaaaaaacaaaaaaaaaaaaaccccccccccccccccaaaaaaaaaaaaaaacaaaaaaaaaacccccccccccccccccccaaaaaaaaaaaaaaaaacccccaaaaaaaaacccccccccccccccccccccccccccccccccccccccccaaaaaaaaaaaaaaaaaaaaaacc

Foldseek 3Di:
DDPPAFALVVLLVVLVVLPDDSVQWDRGWAFQPQDPFADGGTWRHDPVSLVVLLVVLQVVLLVLLLVVLVVLLVVLVVLLCVLVVVLVVLLVLLLVCLVVCVCVVPNPLCVVCVVLVVVVSVVLVCVLQPNDDACPVVLVVSVVVSCVVSLCVVCVPDDDDDDDPLPVVQLLPCLSVVLRVQSRQQSLLSSLLSVLSVLVSVLSVLVSPDHWDPLLSSLSSLQFCSCSTNPHNVFAGDLLLLLLSVLQRLQLLLQLQPLLLLSLVLSLVSLVSQDDPPQFAGCSNNVSVSVSSSVVSNVVCVVVSPDDCTDGHDPDDPSRVSSVVSNVSSVVCSCPSSCVSVCSAVPPGGVFHDNSNHTHDPPDDRFDGHLVRSCPRPSGHGDSVDHDPSSVVSSVSSVVSSVSSVVSSVD/DFALVVLLVVLVVLPDDSPQFDGGWDFQPLPPQADTDTWRDDNVRLVVLLVVLQVVLLVVLLVVLVVLLVVLVVLLCQLVVVLVVLLVVLLVLLVVQVCLAPNCLCVVCVVLVVVLSVVLVCVLVVVDDQLVVSLLVSVLVSCLVSLCVVAVWWDADPQLSVLLSVVCPPQVLLPCLSVLLNQLSLLQSLLSSLLSVLSVLLSVLSVLVSPDHFDPLLSSLSSLQQCSCSTNPHNVFFAALQSLLLSVLQRQQLLLVLQPLLLLSLVLSLVSCVQCDDCSHNSLSSNFSSQSVSSRSVSNSVCVPVSVVVSCVRSNGTGGPNNDDDHRDDDDDCSSVVSSVVSNVSSVVCSCVSVCVSSCCRVVDTHDVFHDCSRHTHDPPDGHFDGHLVRCCVRDSGHGDSVDRDPSSVVSSVSSVVSSVSSVCSSVSHD/DFALVVVLVVLVVVPDDSVQFDGGWDFQPQPDQADTGTWRHDPVSLVVLLVVLQVVVLVVLLVLLVVLLVVLVVLLCLLVVVLVVLLVLLLVCLVVCVCVPPNVLCVVVVVLVVVLSVVLVCCLVPNNDLNCVSLVVSCVVSVVVSLVVPDDPDDDPPPLLLPPLSVVLVVLSLQQSLLSSLLSVLSVLVSVLSVLVSPDHWDPLLSSLSSLQFCSCSTVPHNVFFADLLLLLLSVLQRLQLLLQLQPLLLLSLVLSLLSLVSQDDPPQAHRCSNNSSVSVVSSVVSNVVCPPVVVVPCDHHDPADPSRVSSVVSNVSSVVCSCVSSCVSVVCAVVPGHVHDCSHHNHDPPDDHFDHHLVRCCVRDSGHGDSVDRDVSSVVSSVSSNVSSVSSVCSSVDD/DFALVVVLVVLVVLPHDSVPFDGGWDFQPQDPQADGDTWRADNVRLVVLLVVLQVVLLVVLLVVLVVLLVVLVVLLVQLVVVLVVLLVLLLVLLVVQVCQAVNVLCVVCVVLVVVLSVVLVCVLQVHPDPNVVSLLVSVLVSCLSVLCVLAVFFDDDVLLSVLLSVCCVVLVLLNPLSVLLSQLSLLLSLLSSLLSVLSVLLSVLSVLVSPDHWDPLLSSLSSLQQCSCSGHVHNVFFGALLSLLLSVLLGQQLLLVLQPLLLLSLVLSLLSLVQQDDCSHNSQNSNNSSVSVVSSSVSNSVCVPVSVVVSCVRSHDGGGGNRDHDDRDDDPDCSSVVSSVVSNVSSVVCSCVSVCVSVVVCVVPGYCFHDCSRHGHDPPDGHWDGHLVRSCVRPSGHGDSVDRDVSSVVSSVSSVVSSVSSVVSSVSD

InterPro domains:
  IPR001863 Glypican [PF01153] (19-550)
  IPR001863 Glypican [PTHR10822] (3-552)
  IPR019803 Glypican, conserved site [PS01207] (256-279)

Radius of gyration: 51.82 Å; Cα contacts (8 Å, |Δi|>4): 2207; chains: 4; bounding box: 112×117×148 Å

B-factor: mean 59.64, std 21.51, range [11.53, 164.66]

Solvent-accessible surface area: 80713 Å² total; per-residue (Å²): 26,57,112,116,52,178,66,2,43,112,3,24,131,49,2,15,93,46,70,43,62,120,103,38,17,12,156,46,47,55,69,5,149,45,4,218,37,3,40,128,33,149,0,0,0,36,53,99,0,4,110,42,4,11,110,64,2,42,48,66,0,58,81,3,17,92,69,33,10,155,108,5,52,55,27,0,48,84,16,46,55,48,0,40,94,24,3,56,91,36,6,49,57,2,23,127,50,2,65,79,74,5,51,76,69,20,25,59,20,16,66,115,5,34,190,25,2,138,65,5,0,49,52,2,44,79,8,15,148,32,41,103,75,64,3,38,113,28,4,60,92,17,23,37,100,1,22,68,119,1,58,128,57,53,52,109,109,64,170,55,112,164,93,98,157,52,34,96,70,147,6,9,23,125,2,30,118,51,1,93,87,18,0,39,55,0,1,26,0,0,46,5,1,23,69,0,1,17,28,0,16,60,0,0,103,75,4,20,126,15,105,20,32,106,68,6,25,109,7,1,0,50,0,21,11,0,0,6,0,40,4,33,11,72,13,121,4,4,59,41,1,0,20,0,0,0,31,5,17,2,2,30,7,10,46,0,32,58,34,0,43,50,0,2,74,8,0,22,90,0,1,76,59,0,39,18,149,84,31,20,46,12,2,2,17,2,0,28,29,16,0,22,73,0,1,74,28,3,69,130,48,24,137,99,13,50,73,104,186,59,194,72,71,59,131,48,26,81,12,60,130,40,8,66,86,1,51,56,55,2,50,63,18,10,18,22,7,10,14,4,5,26,59,3,0,83,129,110,29,49,198,84,26,0,32,0,143,50,52,25,79,28,165,53,119,32,40,37,42,8,10,70,79,0,108,119,6,76,39,4,143,30,87,51,113,62,58,42,122,48,4,103,107,8,6,84,78,0,75,75,1,3,85,126,1,122,68,13,78,128,90,152,181,78,3,45,110,7,18,126,38,4,25,89,57,67,44,80,106,105,79,20,12,156,46,55,85,41,4,142,63,12,84,42,2,43,130,29,156,2,4,1,40,57,44,0,2,100,44,4,8,87,77,2,47,47,73,6,48,54,9,30,105,64,28,10,124,105,5,43,58,26,0,49,59,13,46,137,25,0,35,60,19,3,77,103,30,6,45,74,3,17,138,53,1,62,83,54,3,52,53,24,17,28,133,25,6,66,53,4,20,70,28,2,98,85,6,0,46,62,5,80,81,7,19,197,34,51,92,49,43,3,127,114,28,5,54,106,20,19,42,155,5,3,61,115,0,4,99,70,29,18,128,49,40,79,28,84,87,75,21,18,50,40,1,28,156,45,32,144,115,51,136,11,8,28,99,9,29,141,60,2,27,101,44,1,33,93,1,1,5,0,0,31,5,1,24,63,0,1,18,27,0,19,62,0,0,126,102,4,46,164,19,104,19,34,103,27,6,19,122,6,4,0,58,0,31,8,0,2,24,0,37,42,35,18,68,7,25,10,5,57,54,1,0,90,0,0,0,26,5,14,1,1,35,14,11,58,0,29,60,28,0,77,66,0,0,80,14,0,44,51,0,2,6,40,3,39,30,103,34,2,0,11,8,0,1,16,1,0,16,10,1,0,11,88,0,0,73,27,1,63,112,86,97,75,69,8,24,42,98,1,48,154,45,30,35,132,19,133,97,160,148,46,92,66,76,112,93,41,86,69,126,47,30,57,1,16,141,38,7,70,89,2,48,59,63,2,70,106,19,36,61,23,7,52,36,6,7,35,63,3,4,93,96,126,44,18,105,149,128,11,1,36,0,157,55,127,12,159,27,134,54,150,34,40,35,61,9,10,66,73,0,97,123,2,64,38,5,133,23,73,50,111,157,77,37,94,43,4,50,109,7,37,105,86,0,87,68,1,22,73,127,1,47,40,4,45,48,27,74,132,143,186,74,0,34,65,8,55,119,59,4,19,86,56,68,42,59,88,106,28,9,22,149,49,51,64,70,3,86,66,3,95,41,3,44,123,29,156,0,2,0,31,54,109,0,4,120,45,9,10,109,75,2,42,45,69,0,59,64,9,29,117,68,22,9,129,105,5,41,58,26,0,49,80,11,51,55,42,0,40,91,22,2,74,89,34,5,46,60,0,13,133,46,2,69,80,73,6,59,77,74,29,30,131,28,12,84,110,1,18,52,37,1,114,83,7,0,44,68,4,82,74,20,16,174,46,50,92,104,60,12,130,54,35,5,58,137,21,25,52,55,6,51,115,97,1,83,84,91,80,32,130,136,51,92,80,187,161,120,61,20,6,33,136,2,22,187,64,1,14,116,26,0,57,53,0,2,20,0,0,42,9,0,22,83,0,1,18,29,1,21,70,1,0,117,88,3,36,158,22,102,19,33,112,79,6,25,69,6,2,0,51,0,23,9,0,0,24,0,38,34,42,28,70,19,176,8,3,64,44,1,0,21,0,0,0,32,6,15,1,3,32,12,11,39,0,27,60,36,0,32,48,0,3,74,6,1,16,75,0,1,78,61,0,61,28,148,93,53,29,28,11,0,1,20,12,0,31,42,29,1,22,89,0,2,83,30,7,89,119,77,17,116,106,38,66,78,62,197,87,95,44,77,135,42,25,83,12,66,126,41,11,60,90,1,48,38,51,4,21,67,21,9,15,25,7,9,21,7,5,24,63,0,0,94,96,139,34,51,244,25,0,27,0,144,60,41,14,210,27,171,39,102,26,37,18,41,11,9,67,79,0,96,120,7,76,30,6,127,25,87,55,110,125,30,24,129,58,2,93,100,7,20,32,72,0,109,83,5,2,83,125,0,114,56,9,65,123,53,159,151,181,84,1,42,102,7,17,109,44,3,24,71,67,70,40,57,120,97,74,19,30,173,49,56,65,68,4,80,67,9,92,36,4,38,128,28,160,0,2,0,30,59,49,0,2,66,52,4,7,105,71,2,45,49,43,6,45,49,17,29,128,53,28,10,137,108,5,48,59,23,0,30,65,9,43,143,36,0,39,74,19,3,59,110,13,6,56,84,0,10,90,45,2,82,81,33,0,57,49,25,17,25,111,33,13,69,112,13,34,190,22,2,113,75,6,0,44,56,4,68,81,18,16,170,40,38,113,46,53,2,113,134,34,8,63,131,18,20,44,92,0,3,43,2,1,6,85,49,48,28,119,50,28,61,32,75,66,107,15,25,75,36,1,31,160,34,22,82,81,61,158,8,9,29,120,6,28,157,53,2,29,103,50,1,40,38,0,1,13,0,0,42,9,0,23,64,0,0,19,32,0,20,70,2,0,118,100,6,45,149,14,104,15,34,106,62,7,18,103,7,1,0,66,0,31,10,0,1,25,0,34,41,34,23,59,9,94,12,3,75,59,0,0,86,0,0,0,19,7,15,2,2,34,13,11,58,0,31,60,28,0,71,61,0,0,58,8,0,12,53,0,1,6,45,2,32,30,89,42,1,0,10,13,0,2,20,10,2,16,18,5,0,7,94,0,2,69,22,0,63,110,72,13,97,111,10,24,46,35,0,64,161,52,30,29,132,32,66,124,168,149,44,88,70,58,114,89,82,51,60,108,39,48,60,0,44,133,37,6,58,97,1,44,62,65,1,117,102,17,20,64,26,9,50,36,12,7,32,70,4,4,89,106,110,21,50,144,80,27,0,29,2,143,54,118,20,180,28,135,52,149,34,44,31,56,10,10,67,77,0,98,122,4,68,38,3,119,29,89,53,111,60,62,48,127,49,3,33,114,8,37,114,82,0,97,65,7,8,74,139,1,95,56,2,33,54,30,114

Nearest PDB structures (foldseek):
  4ywt-assembly3_C  TM=1.003E+00  e=5.617E-58  Homo sapiens
  4bwe-assembly3_C  TM=9.935E-01  e=6.023E-53  Homo sapiens
  4bwe-assembly1_A  TM=9.767E-01  e=2.737E-51  Homo sapiens
  4ywt-assembly4_D  TM=9.519E-01  e=6.684E-50  Homo sapiens
  4ywt-assembly2_B  TM=9.575E-01  e=1.553E-49  Homo sapiens

GO terms:
  GO:0005507 copper ion binding (F, IDA)
  GO:0045121 membrane raft (C, IDA)
  GO:0030200 heparan sulfate proteoglycan catabolic process (P, IDA)
  GO:0005886 plasma membrane (C, TAS)
  GO:0005576 extracellular region (C, TAS)
  GO:0043202 lysosomal lumen (C, TAS)
  GO:0005796 Golgi lumen (C, TAS)
  GO:0005515 protein binding (F, IPI)
  GO:0005576 extracellular region (C, HDA)
  GO:0031012 extracellular matrix (C, HDA)
  GO:0005886 plasma membrane (C, IDA)
  GO:0070062 extracellular exosome (C, HDA)

Sequence (1671 aa):
PASKSRSCGEVRQIYGAKGFSLSDVPQAEISGEHLRICPQGYTCCTSEMEENLANRSHAELETALRDSSRVLQAMLATQLRSFDDHFQHHLLNDSERTLQATFPGAFGELYTQNARAFRDLYSELRLYYRGANLHLEETLAEFWARLLERLFKQLHPQLLLPDGKQAEALRPFGEAPRELRLRATRAFVAARSSFVQGLGVASSDVVRKVAQVPLGPECSRAVMKLVYCAHCLGVPGARPCCPDYCRNVLKGCLANQADLDAEWRNLLDSMVLITDKFWGTSGVESVIGSVHTWLAEAINALQDNRDTLTAKVPRERPPSGTLEKLVSEAKAQLRDVQDFWISLPGTLCSEKMADRCWNGMARGRYLPEVMGDGLANQINNPEVEVDITKPDMTIRQQIMQLKIMTNRLRSAYNGSRSCGEVRQIYGAKGFSLSDVPQAEISGEHLRICPQGYTCCTSEMEENLANRSHAELETALRDSSSRVLQAMLATQLRSFDDHFQHLLNDSERTLQATFPGAFGELYTQNARAFRDLYSELRLYYRGANLHLEETLAEFWARLLERLFKQLHPQLLLPDDYLDCLGKQAEALRPFGEAPRELRLRATRAFVAARSFVQGLGVASDVVRKVAQVPLGPECSRAVMKLVYCAHCLGVPGARPCCPDYCRNVLKGCLANQADLDAEWRNLLDSMVLITDKFWGTSGVESVIGSVHTWLAEAINALQDNRDTLTAKVIQGCGNPKVNRGKLAPRERPPSGTLEKLVSEEAKAQLRDVQDFWISLPGTLCSEKMALDRCWNGMARGRYLPEVMGDGLANQINNPEVEVDITKPDMTIRQQIMQLKIMTNRLRSAYNGNDSRSCGEVRQIYGAKGFSLSDVPQQAEISGEHLRICPQGYTCCTSEMEENLANRSHAELETALRDSSRVLQAMLATQLRSFDDHFQHLLNDSERTLQATFPGAFGELYTQNARAFRDLYSELRLYYRGANLHLEETLAEFWARLLERLFKQLHPQLLLPALRPFGEAPRRELRLRATRAFVAARSFVQGLGVASDVVRKVAQVPLGPECSRAVMKLVYCAHCLGVPGARPCPDYCRNVLKGCLANQADLDAEWRNLLDSMVLITDKFWGTSGVESVIGSVHTWLAEAINALQDNRDTLTAKVRERPPSGTLEKLVSEAKAQLRDVQDFWISLPGTLCSEKMARCWNGMARGRYLPEVMGDGLANQINNPEVEVDITKPDMTIRQQIMQLKIMTNRLRSAYNGNSRSCCGEVRQIYGAKGFSLSDVPQAEISGEHLRICPQGYTCCCTSEMEENLANRSHAELETALRDSSRVLQAMLATQLRSFDDHFQHLLNDSERTLQATFPGAFGELYTQNARAFRDLYSELRLYYRGANLHLEETLAEFWARLLERLFKQLHPQLLLPDDYLDCLGKQAEALRPFGEAPRELRLRATRAFVAARSFVQGLGVASDVVRKVAQVPLGPECSRAVMKLVYCAHCLGVPGARPCCPDYCRNVLKGCLANQADLDAEWRNLLDSMVLITDKFWGTSGVESVIGSVHTWLAEAINALQDNRDTLTAKVIQGCGNPKVNRGKLAPRERPPSGTLEKLVSEEAKAQLRDVQDFWISLPGTLCSEKMADRCWNGMARGRYLPEVMGDGLANQINNPEVEVDITKPDMTIRQQIMQLKIMTNRLRSAYNGN

Organism: Homo sapiens (NCBI:txid9606)